Protein 7LXC (pdb70)

GO terms:
  GO:0005515 protein binding (F, IPI)
  GO:1902042 negative regulation of extrinsic apoptotic signaling pathway via death domain receptors (P, IDA)
  GO:0043066 negative regulation of apoptotic process (P, TAS)
  GO:0005829 cytosol (C, TAS)
  GO:1902042 negative regulation of extrinsic apoptotic signaling pathway via death domain receptors (P, IMP)
  GO:0005654 nucleoplasm (C, IDA)
  GO:0005829 cytosol (C, IDA)
  GO:0005886 plasma membrane (C, IDA)
  GO:0008047 enzyme activator activity (F, IDA)
  GO:0005737 cytoplasm (C, IDA)
  GO:0043123 positive regulation of canonical NF-kappaB signal transduction (P, IEP)
  GO:0031264 death-inducing signaling complex (C, IDA)
  GO:0097342 ripoptosome (C, IDA)
  GO:2001237 negative regulation of extrinsic apoptotic signaling pathway (P, IDA)
  GO:0060544 regulation of necroptotic process (P, IDA)
  GO:2001237 negative regulation of extrinsic apoptotic signaling pathway (P, IMP)
  GO:0006915 apoptotic process (P, IMP)
  GO:0002020 protease binding (F, IPI)

CATH classification: 1.10.533.10

Radius of gyration: 11.58 Å; Cα contacts (8 Å, |Δi|>4): 114; chains: 1; bounding box: 25×27×27 Å

Secondary structure (DSSP, 8-state):
---HHHHHHHHHHSBHHHHHHHHHHHHT--------PBPSS--THHHHHHHHTSS-HHHHHHHHHHHT-HHHHTTTS-S-HHHHHTT-

Solvent-accessible surface area: 5518 Å² total; per-residue (Å²): 191,24,70,68,102,24,14,63,50,0,10,83,17,0,2,27,40,11,2,42,25,0,64,103,10,38,91,51,200,48,52,134,99,82,170,106,204,66,41,101,49,91,47,105,55,6,64,91,5,71,122,161,36,64,2,37,64,45,49,3,12,57,7,0,42,113,14,130,62,90,84,3,0,90,154,23,26,166,63,67,75,119,35,2,65,102,131,96

InterPro domains:
  IPR001309 Peptidase C14, p20 domain [PS50208] (263-358)
  IPR001875 Death effector domain [PF01335] (4-76)
  IPR001875 Death effector domain [PF01335] (93-173)
  IPR001875 Death effector domain [PS50168] (1-73)
  IPR001875 Death effector domain [PS50168] (92-170)
  IPR001875 Death effector domain [SM00031] (1-73)
  IPR001875 Death effector domain [SM00031] (91-170)
  IPR011029 Death-like domain superfamily [G3DSA:1.10.533.10] (1-84)
  IPR011029 Death-like domain superfamily [G3DSA:1.10.533.10] (88-182)
  IPR011029 Death-like domain superfamily [SSF47986] (5-74)
  IPR011029 Death-like domain superfamily [SSF47986] (90-187)
  IPR011600 Peptidase C14, caspase domain [PF00656] (262-475)
  IPR015917 Peptidase C14A, caspase catalytic domain [SM00115] (243-479)
  IPR015917 Peptidase C14A, caspase catalytic domain [cd00032] (243-477)
  IPR029030 Caspase-like domain superfamily [SSF52129] (233-477)

Nearest PDB structures (foldseek):
  7lxc-assembly1_A  TM=9.915E-01  e=6.457E-14  Homo sapiens
  7pdj-assembly2_A  TM=6.451E-01  e=6.045E-03  Human gammaherpesvirus 8
  4f9b-assembly1_A  TM=2.249E-01  e=1.680E+00  Homo sapiens
  7lxc-assembly1_A  TM=9.415E-01  e=6.257E-11  Homo sapiens
  1nrx-assembly1_A  TM=2.719E-01  e=9.905E+00  Aspergillus nidulans

Organism: Homo sapiens (NCBI:txid9606)

Sequence (88 aa):
HMSAEVIHQVEEALSSSELTELKYLCLGRVGKRKLERVQSGVRDLLDILRERGKLSVGDLAELLYRVRRFDLLKRILKMDRKAVETHLHMSAEVIHQVEEALSSSELTELKYLCLGRVGKRKLERVQSGVRDLLDILRERGKLSVGDLAELLYRVRRFDLLKRILKMDRKAVETHLHMSAEVIHQVEEALSSSELTELKYLCLGRVGKRKLERVQSGVRDLLDILRERGKLSVGDLAELLYRVRRFDLLKRILKMDRKAVETHLHMSAEVIHQVEEALSSSELTELKYLCLGRVGKRKLERVQSGVRDLLDILRERGKLSVGDLAELLYRVRRFDLLKRILKMDRKAVETHLHMSAEVIHQVEEALSSSELTELKYLCLGRVGKRKLERVQSGVRDLLDILRERGKLSVGDLAELLYRVRRFDLLKRILKMDRKAVETHLHMSAEVIHQVEEALSSSELTELKYLCLGRVGKRKLERVQSGVRDLLDILRERGKLSVGDLAELLYRVRRFDLLKRILKMDRKAVETHLHMSAEVIHQVEEALSSSELTELKYLCLGRVGKRKLERVQSGVRDLLDILRERGKLSVGDLAELLYRVRRFDLLKRILKMDRKAVETHLHMSAEVIHQVEEALSSSELTELKYLCLGRVGKRKLERVQSGVRDLLDILRERGKLSVGDLAELLYRVRRFDLLKRILKMDRKAVETHLHMSAEVIHQVEEALSSSELTELKYLCLGRVGKRKLERVQSGVRDLLDILRERGKLSVGDLAELLYRVRRFDLLKRILKMDRKAVETHLHMSAEVIHQVEEALSSSELTELKYLCLGRVGKRKLERVQSGVRDLLDILRERGKLSVGDLAELLYRVRRFDLLKRILKMDRKAVETHLHMSAEVIHQVEEALSSSELTELKYLCLGRVGKRKLERVQSGVRDLLDILRERGKLSVGDLAELLYRVRRFDLLKRILKMDRKAVETHLHMSAEVIHQVEEALSSSELTELKYLCLGRVGKRKLERVQSGVRDLLDILRERGKLSVGDLAELLYRVRRFDLLKRILKMDRKAVETHLHMSAEVIHQVEEALSSSELTELKYLCLGRVGKRKLERVQSGVRDLLDILRERGKLSVGDLAELLYRVRRFDLLKRILKMDRKAVETHLHMSAEVIHQVEEALSSSELTELKYLCLGRVGKRKLERVQSGVRDLLDILRERGKLSVGDLAELLYRVRRFDLLKRILKMDRKAVETHLHMSAEVIHQVEEALSSSELTELKYLCLGRVGKRKLERVQSGVRDLLDILRERGKLSVGDLAELLYRVRRFDLLKRILKMDRKAVETHLHMSAEVIHQVEEALSSSELTELKYLCLGRVGKRKLERVQSGVRDLLDILRERGKLSVGDLAELLYRVRRFDLLKRILKMDRKAVETHLHMSAEVIHQVEEALSSSELTELKYLCLGRVGKRKLERVQSGVRDLLDILRERGKLSVGDLAELLYRVRRFDLLKRILKMDRKAVETHLHMSAEVIHQVEEALSSSELTELKYLCLGRVGKRKLERVQSGVRDLLDILRERGKLSVGDLAELLYRVRRFDLLKRILKMDRKAVETHLHMSAEVIHQVEEALSSSELTELKYLCLGRVGKRKLERVQSGVRDLLDILRERGKLSVGDLAELLYRVRRFDLLKRILKMDRKAVETHLHMSAEVIHQVEEALSSSELTELKYLCLGRVGKRKLERVQSGVRDLLDILRERGKLSVGDLAELLYRVRRFDLLKRILKMDRKAVETHL

Foldseek 3Di:
DDDCVLVQVVQQQAAPVQVVQLVVCLPVNGRDDDDDDGHPRDPVVVVVCCVVVVCDPLNVLVSCLSNVRPSSCCVPVNDHSVVSVVVD

Structure (mmCIF, N/CA/C/O backbone):
data_7LXC
#
_entry.id   7LXC
#
loop_
_atom_site.group_PDB
_atom_site.id
_atom_site.type_symbol
_atom_site.label_atom_id
_atom_site.label_alt_id
_atom_site.label_comp_id
_atom_site.label_asym_id
_atom_site.label_entity_id
_atom_site.label_seq_id
_atom_site.pdbx_PDB_ins_code
_atom_site.Cartn_x
_atom_site.Cartn_y
_atom_site.Cartn_z
_atom_site.occupancy
_atom_site.B_iso_or_equiv
_atom_site.auth_seq_id
_atom_site.auth_comp_id
_atom_site.auth_asym_id
_atom_site.auth_atom_id
_atom_site.pdbx_PDB_model_num
ATOM 1 N N . HIS A 1 7 ? 1.364 -0.384 -0.820 1.00 0.00 1 HIS A N 1
ATOM 2 C CA . HIS A 1 7 ? 1.052 0.241 0.460 1.00 0.00 1 HIS A CA 1
ATOM 3 C C . HIS A 1 7 ? 1.600 1.661 0.527 1.00 0.00 1 HIS A C 1
ATOM 4 O O . HIS A 1 7 ? 0.840 2.629 0.565 1.00 0.00 1 HIS A O 1
ATOM 17 N N . MET A 1 8 ? 2.923 1.778 0.543 1.00 0.00 2 MET A N 1
ATOM 18 C CA . MET A 1 8 ? 3.576 3.082 0.578 1.00 0.00 2 MET A CA 1
ATOM 19 C C . MET A 1 8 ? 3.672 3.688 -0.816 1.00 0.00 2 MET A C 1
ATOM 20 O O . MET A 1 8 ? 4.004 3.000 -1.781 1.00 0.00 2 MET A O 1
ATOM 34 N N . SER A 1 9 ? 3.379 4.980 -0.914 1.00 0.00 3 SER A N 1
ATOM 35 C CA . SER A 1 9 ? 3.394 5.673 -2.197 1.00 0.00 3 SER A CA 1
ATOM 36 C C . SER A 1 9 ? 4.387 6.828 -2.189 1.00 0.00 3 SER A C 1
ATOM 37 O O . SER A 1 9 ? 5.262 6.901 -1.326 1.00 0.00 3 SER A O 1
ATOM 45 N N . ALA A 1 10 ? 4.246 7.730 -3.154 1.00 0.00 4 ALA A N 1
ATOM 46 C CA . ALA A 1 10 ? 5.136 8.879 -3.264 1.00 0.00 4 ALA A CA 1
ATOM 47 C C . ALA A 1 10 ? 4.964 9.824 -2.082 1.00 0.00 4 ALA A C 1
ATOM 48 O O . ALA A 1 10 ? 5.909 10.498 -1.671 1.00 0.00 4 ALA A O 1
ATOM 55 N N . GLU A 1 11 ? 3.753 9.869 -1.538 1.00 0.00 5 GLU A N 1
ATOM 56 C CA . GLU A 1 11 ? 3.463 10.709 -0.382 1.00 0.00 5 GLU A CA 1
ATOM 57 C C . GLU A 1 11 ? 4.255 10.257 0.839 1.00 0.00 5 GLU A C 1
ATOM 58 O O . GLU A 1 11 ? 4.747 11.081 1.611 1.00 0.00 5 GLU A O 1
ATOM 70 N N . VAL A 1 12 ? 4.375 8.945 1.008 1.00 0.00 6 VAL A N 1
ATOM 71 C CA . VAL A 1 12 ? 5.124 8.382 2.125 1.00 0.00 6 VAL A CA 1
ATOM 72 C C . VAL A 1 12 ? 6.590 8.791 2.067 1.00 0.00 6 VAL A C 1
ATOM 73 O O . VAL A 1 12 ? 7.125 9.356 3.021 1.00 0.00 6 VAL A O 1
ATOM 86 N N . ILE A 1 13 ? 7.236 8.501 0.943 1.00 0.00 7 ILE A N 1
ATOM 87 C CA . ILE A 1 13 ? 8.656 8.789 0.779 1.00 0.00 7 ILE A CA 1
ATOM 88 C C . ILE A 1 13 ? 8.913 10.289 0.731 1.00 0.00 7 ILE A C 1
ATOM 89 O O . ILE A 1 13 ? 9.996 10.755 1.085 1.00 0.00 7 ILE A O 1
ATOM 105 N N . HIS A 1 14 ? 7.910 11.042 0.292 1.00 0.00 8 HIS A N 1
ATOM 106 C CA . HIS A 1 14 ? 7.964 12.498 0.346 1.00 0.00 8 HIS A CA 1
ATOM 107 C C . HIS A 1 14 ? 8.078 12.992 1.783 1.00 0.00 8 HIS A C 1
ATOM 108 O O . HIS A 1 14 ? 8.924 13.831 2.095 1.00 0.00 8 HIS A O 1
ATOM 121 N N . GLN A 1 15 ? 7.223 12.467 2.653 1.00 0.00 9 GLN A N 1
ATOM 122 C CA . GLN A 1 15 ? 7.252 12.825 4.066 1.00 0.00 9 GLN A CA 1
ATOM 123 C C . GLN A 1 15 ? 8.592 12.469 4.698 1.00 0.00 9 GLN A C 1
ATOM 124 O O . GLN A 1 15 ? 9.111 13.208 5.534 1.00 0.00 9 GLN A O 1
ATOM 138 N N . VAL A 1 16 ? 9.148 11.332 4.292 1.00 0.00 10 VAL A N 1
ATOM 139 C CA . VAL A 1 16 ? 10.475 10.926 4.738 1.00 0.00 10 VAL A CA 1
ATOM 140 C C . VAL A 1 16 ? 11.522 11.971 4.375 1.00 0.00 10 VAL A C 1
ATOM 141 O O . VAL A 1 16 ? 12.369 12.327 5.195 1.00 0.00 10 VAL A O 1
ATOM 154 N N . GLU A 1 17 ? 11.459 12.460 3.141 1.00 0.00 11 GLU A N 1
ATOM 155 C CA . GLU A 1 17 ? 12.381 13.490 2.677 1.00 0.00 11 GLU A CA 1
ATOM 156 C C . GLU A 1 17 ? 12.211 14.779 3.471 1.00 0.00 11 GLU A C 1
ATOM 157 O O . GLU A 1 17 ? 13.188 15.465 3.776 1.00 0.00 11 GLU A O 1
ATOM 169 N N . GLU A 1 18 ? 10.967 15.104 3.804 1.00 0.00 12 GLU A N 1
ATOM 170 C CA . GLU A 1 18 ? 10.668 16.309 4.569 1.00 0.00 12 GLU A CA 1
ATOM 171 C C . GLU A 1 18 ? 11.232 16.219 5.981 1.00 0.00 12 GLU A C 1
ATOM 172 O O . GLU A 1 18 ? 11.789 17.185 6.500 1.00 0.00 12 GLU A O 1
ATOM 184 N N . ALA A 1 19 ? 11.083 15.052 6.599 1.00 0.00 13 ALA A N 1
ATOM 185 C CA . ALA A 1 19 ? 11.484 14.863 7.988 1.00 0.00 13 ALA A CA 1
ATOM 186 C C . ALA A 1 19 ? 12.998 14.754 8.114 1.00 0.00 13 ALA A C 1
ATOM 187 O O . ALA A 1 19 ? 13.619 15.477 8.892 1.00 0.00 13 ALA A O 1
ATOM 194 N N . LEU A 1 20 ? 13.586 13.845 7.344 1.00 0.00 14 LEU A N 1
ATOM 195 C CA . LEU A 1 20 ? 15.011 13.555 7.453 1.00 0.00 14 LEU A CA 1
ATOM 196 C C . LEU A 1 20 ? 15.825 14.424 6.503 1.00 0.00 14 LEU A C 1
ATOM 197 O O . LEU A 1 20 ? 15.369 14.760 5.410 1.00 0.00 14 LEU A O 1
ATOM 213 N N . SER A 1 21 ? 17.032 14.785 6.926 1.00 0.00 15 SER A N 1
ATOM 214 C CA . SER A 1 21 ? 17.889 15.661 6.137 1.00 0.00 15 SER A CA 1
ATOM 215 C C . SER A 1 21 ? 18.433 14.941 4.910 1.00 0.00 15 SER A C 1
ATOM 216 O O . SER A 1 21 ? 18.431 13.712 4.848 1.00 0.00 15 SER A O 1
ATOM 224 N N . SER A 1 22 ? 18.897 15.714 3.934 1.00 0.00 16 SER A N 1
ATOM 225 C CA . SER A 1 22 ? 19.483 15.151 2.723 1.00 0.00 16 SER A CA 1
ATOM 226 C C . SER A 1 22 ? 20.555 14.122 3.058 1.00 0.00 16 SER A C 1
ATOM 227 O O . SER A 1 22 ? 20.610 13.050 2.455 1.00 0.00 16 SER A O 1
ATOM 235 N N . SER A 1 23 ? 21.407 14.454 4.022 1.00 0.00 17 SER A N 1
ATOM 236 C CA . SER A 1 23 ? 22.466 13.551 4.453 1.00 0.00 17 SER A CA 1
ATOM 237 C C . SER A 1 23 ? 21.892 12.294 5.094 1.00 0.00 17 SER A C 1
ATOM 238 O O . SER A 1 23 ? 22.364 11.185 4.842 1.00 0.00 17 SER A O 1
ATOM 246 N N . GLU A 1 24 ? 20.869 12.473 5.923 1.00 0.00 18 GLU A N 1
ATOM 247 C CA . GLU A 1 24 ? 20.207 11.350 6.577 1.00 0.00 18 GLU A CA 1
ATOM 248 C C . GLU A 1 24 ? 19.528 10.442 5.559 1.00 0.00 18 GLU A C 1
ATOM 249 O O . GLU A 1 24 ? 19.449 9.229 5.751 1.00 0.00 18 GLU A O 1
ATOM 261 N N . LEU A 1 25 ? 19.039 11.037 4.477 1.00 0.00 19 LEU A N 1
ATOM 262 C CA . LEU A 1 25 ? 18.435 10.275 3.390 1.00 0.00 19 LEU A CA 1
ATOM 263 C C . LEU A 1 25 ? 19.472 9.416 2.678 1.00 0.00 19 LEU A C 1
ATOM 264 O O . LEU A 1 25 ? 19.186 8.290 2.271 1.00 0.00 19 LEU A O 1
ATOM 280 N N . THR A 1 26 ? 20.678 9.954 2.530 1.00 0.00 20 THR A N 1
ATOM 281 C CA . THR A 1 26 ? 21.815 9.171 2.060 1.00 0.00 20 THR A CA 1
ATOM 282 C C . THR A 1 26 ? 22.171 8.070 3.050 1.00 0.00 20 THR A C 1
ATOM 283 O O . THR A 1 26 ? 22.535 6.961 2.657 1.00 0.00 20 THR A O 1
ATOM 294 N N . GLU A 1 27 ? 22.065 8.381 4.338 1.00 0.00 21 GLU A N 1
ATOM 295 C CA . GLU A 1 27 ? 22.357 7.412 5.387 1.00 0.00 21 GLU A CA 1
ATOM 296 C C . GLU A 1 27 ? 21.384 6.241 5.342 1.00 0.00 21 GLU A C 1
ATOM 297 O O . GLU A 1 27 ? 21.740 5.112 5.680 1.00 0.00 21 GLU A O 1
ATOM 309 N N . LEU A 1 28 ? 20.153 6.517 4.924 1.00 0.00 22 LEU A N 1
ATOM 310 C CA . LEU A 1 28 ? 19.154 5.471 4.739 1.00 0.00 22 LEU A CA 1
ATOM 311 C C . LEU A 1 28 ? 19.625 4.432 3.730 1.00 0.00 22 LEU A C 1
ATOM 312 O O . LEU A 1 28 ? 19.466 3.230 3.942 1.00 0.00 22 LEU A O 1
ATOM 328 N N . LYS A 1 29 ? 20.207 4.902 2.632 1.00 0.00 23 LYS A N 1
ATOM 329 C CA . LYS A 1 29 ? 20.805 4.014 1.642 1.00 0.00 23 LYS A CA 1
ATOM 330 C C . LYS A 1 29 ? 21.831 3.088 2.282 1.00 0.00 23 LYS A C 1
ATOM 331 O O . LYS A 1 29 ? 21.805 1.875 2.068 1.00 0.00 23 LYS A O 1
ATOM 350 N N . TYR A 1 30 ? 22.734 3.665 3.067 1.00 0.00 24 TYR A N 1
ATOM 351 C CA . TYR A 1 30 ? 23.796 2.897 3.707 1.00 0.00 24 TYR A CA 1
ATOM 352 C C . TYR A 1 30 ? 23.262 2.099 4.890 1.00 0.00 24 TYR A C 1
ATOM 353 O O . TYR A 1 30 ? 23.848 1.092 5.286 1.00 0.00 24 TYR A O 1
ATOM 371 N N . LEU A 1 31 ? 22.147 2.555 5.450 1.00 0.00 25 LEU A N 1
ATOM 372 C CA . LEU A 1 31 ? 21.468 1.823 6.513 1.00 0.00 25 LEU A CA 1
ATOM 373 C C . LEU A 1 31 ? 20.882 0.516 5.994 1.00 0.00 25 LEU A C 1
ATOM 374 O O . LEU A 1 31 ? 20.902 -0.502 6.686 1.00 0.00 25 LEU A O 1
ATOM 390 N N . CYS A 1 32 ? 20.362 0.550 4.772 1.00 0.00 26 CYS A N 1
ATOM 391 C CA . CYS A 1 32 ? 19.919 -0.662 4.094 1.00 0.00 26 CYS A CA 1
ATOM 392 C C . CYS A 1 32 ? 21.102 -1.534 3.696 1.00 0.00 26 CYS A C 1
ATOM 393 O O . CYS A 1 32 ? 21.077 -2.752 3.876 1.00 0.00 26 CYS A O 1
ATOM 401 N N . LEU A 1 33 ? 22.139 -0.904 3.154 1.00 0.00 27 LEU A N 1
ATOM 402 C CA . LEU A 1 33 ? 23.261 -1.634 2.575 1.00 0.00 27 LEU A CA 1
ATOM 403 C C . LEU A 1 33 ? 24.232 -2.097 3.653 1.00 0.00 27 LEU A C 1
ATOM 404 O O . LEU A 1 33 ? 24.362 -3.293 3.914 1.00 0.00 27 LEU A O 1
ATOM 420 N N . GLY A 1 34 ? 24.914 -1.142 4.278 1.00 0.00 28 GLY A N 1
ATOM 421 C CA . GLY A 1 34 ? 26.008 -1.454 5.189 1.00 0.00 28 GLY A CA 1
ATOM 422 C C . GLY A 1 34 ? 25.562 -1.349 6.642 1.00 0.00 28 GLY A C 1
ATOM 423 O O . GLY A 1 34 ? 26.379 -1.430 7.559 1.00 0.00 28 GLY A O 1
ATOM 427 N N . ARG A 1 35 ? 24.261 -1.170 6.845 1.00 0.00 29 ARG A N 1
ATOM 428 C CA . ARG A 1 35 ? 23.702 -1.067 8.187 1.00 0.00 29 ARG A CA 1
ATOM 429 C C . ARG A 1 35 ? 24.304 0.108 8.946 1.00 0.00 29 ARG A C 1
ATOM 430 O O . ARG A 1 35 ? 24.600 0.004 10.137 1.00 0.00 29 ARG A O 1
ATOM 451 N N . VAL A 1 36 ? 24.483 1.226 8.251 1.00 0.00 30 VAL A N 1
ATOM 452 C CA . VAL A 1 36 ? 25.001 2.439 8.871 1.00 0.00 30 VAL A CA 1
ATOM 453 C C . VAL A 1 36 ? 23.870 3.338 9.353 1.00 0.00 30 VAL A C 1
ATOM 454 O O . VAL A 1 36 ? 23.135 3.912 8.549 1.00 0.00 30 VAL A O 1
ATOM 467 N N . GLY A 1 37 ? 23.735 3.457 10.669 1.00 0.00 31 GLY A N 1
ATOM 468 C CA . GLY A 1 37 ? 22.636 4.210 11.262 1.00 0.00 31 GLY A CA 1
ATOM 469 C C . GLY A 1 37 ? 23.141 5.471 11.952 1.00 0.00 31 GLY A C 1
ATOM 470 O O . GLY A 1 37 ? 22.880 5.689 13.135 1.00 0.00 31 GLY A O 1
ATOM 474 N N . LYS A 1 38 ? 23.864 6.298 11.206 1.00 0.00 32 LYS A N 1
ATOM 475 C CA . LYS A 1 38 ? 24.379 7.555 11.735 1.00 0.00 32 LYS A CA 1
ATOM 476 C C . LYS A 1 38 ? 23.410 8.701 11.474 1.00 0.00 32 LYS A C 1
ATOM 477 O O . LYS A 1 38 ? 22.704 8.712 10.467 1.00 0.00 32 LYS A O 1
ATOM 496 N N . ARG A 1 39 ? 23.382 9.665 12.389 1.00 0.00 33 ARG A N 1
ATOM 497 C CA . ARG A 1 39 ? 22.495 10.815 12.262 1.00 0.00 33 ARG A CA 1
ATOM 498 C C . ARG A 1 39 ? 23.235 12.021 11.696 1.00 0.00 33 ARG A C 1
ATOM 499 O O . ARG A 1 39 ? 24.430 12.195 11.933 1.00 0.00 33 ARG A O 1
ATOM 520 N N . LYS A 1 40 ? 22.517 12.851 10.947 1.00 0.00 34 LYS A N 1
ATOM 521 C CA . LYS A 1 40 ? 23.121 14.000 10.283 1.00 0.00 34 LYS A CA 1
ATOM 522 C C . LYS A 1 40 ? 22.212 15.220 10.357 1.00 0.00 34 LYS A C 1
ATOM 523 O O . LYS A 1 40 ? 21.303 15.379 9.541 1.00 0.00 34 LYS A O 1
ATOM 542 N N . LEU A 1 41 ? 22.462 16.079 11.338 1.00 0.00 35 LEU A N 1
ATOM 543 C CA . LEU A 1 41 ? 21.641 17.266 11.546 1.00 0.00 35 LEU A CA 1
ATOM 544 C C . LEU A 1 41 ? 21.876 18.297 10.449 1.00 0.00 35 LEU A C 1
ATOM 545 O O . LEU A 1 41 ? 22.533 19.314 10.671 1.00 0.00 35 LEU A O 1
ATOM 561 N N . GLU A 1 42 ? 21.336 18.028 9.266 1.00 0.00 36 GLU A N 1
ATOM 562 C CA . GLU A 1 42 ? 21.519 18.913 8.121 1.00 0.00 36 GLU A CA 1
ATOM 563 C C . GLU A 1 42 ? 20.182 19.434 7.608 1.00 0.00 36 GLU A C 1
ATOM 564 O O . GLU A 1 42 ? 19.130 19.130 8.171 1.00 0.00 36 GLU A O 1
ATOM 576 N N . ARG A 1 43 ? 20.231 20.219 6.538 1.00 0.00 37 ARG A N 1
ATOM 577 C CA . ARG A 1 43 ? 19.024 20.786 5.949 1.00 0.00 37 ARG A CA 1
ATOM 578 C C . ARG A 1 43 ? 18.216 19.723 5.215 1.00 0.00 37 ARG A C 1
ATOM 579 O O . ARG A 1 43 ? 18.776 18.879 4.515 1.00 0.00 37 ARG A O 1
ATOM 600 N N . VAL A 1 44 ? 16.899 19.770 5.379 1.00 0.00 38 VAL A N 1
ATOM 601 C CA . VAL A 1 44 ? 16.008 18.841 4.694 1.00 0.00 38 VAL A CA 1
ATOM 602 C C . VAL A 1 44 ? 15.656 19.341 3.299 1.00 0.00 38 VAL A C 1
ATOM 603 O O . VAL A 1 44 ? 15.767 20.533 3.011 1.00 0.00 38 VAL A O 1
ATOM 616 N N . GLN A 1 45 ? 15.231 18.425 2.437 1.00 0.00 39 GLN A N 1
ATOM 617 C CA . GLN A 1 45 ? 14.847 18.774 1.074 1.00 0.00 39 GLN A CA 1
ATOM 618 C C . GLN A 1 45 ? 13.332 18.788 0.915 1.00 0.00 39 GLN A C 1
ATOM 619 O O . GLN A 1 45 ? 12.611 18.162 1.691 1.00 0.00 39 GLN A O 1
ATOM 633 N N . SER A 1 46 ? 12.856 19.507 -0.096 1.00 0.00 40 SER A N 1
ATOM 634 C CA . SER A 1 46 ? 11.424 19.622 -0.346 1.00 0.00 40 SER A CA 1
ATOM 635 C C . SER A 1 46 ? 11.050 19.023 -1.696 1.00 0.00 40 SER A C 1
ATOM 636 O O . SER A 1 46 ? 10.216 19.568 -2.418 1.00 0.00 40 SER A O 1
ATOM 644 N N . GLY A 1 47 ? 11.673 17.897 -2.030 1.00 0.00 41 GLY A N 1
ATOM 645 C CA . GLY A 1 47 ? 11.428 17.237 -3.307 1.00 0.00 41 GLY A CA 1
ATOM 646 C C . GLY A 1 47 ? 12.626 17.375 -4.237 1.00 0.00 41 GLY A C 1
ATOM 647 O O . GLY A 1 47 ? 12.522 17.959 -5.316 1.00 0.00 41 GLY A O 1
ATOM 651 N N . VAL A 1 48 ? 13.763 16.833 -3.813 1.00 0.00 42 VAL A N 1
ATOM 652 C CA . VAL A 1 48 ? 14.996 16.940 -4.584 1.00 0.00 42 VAL A CA 1
ATOM 653 C C . VAL A 1 48 ? 15.664 15.580 -4.745 1.00 0.00 42 VAL A C 1
ATOM 654 O O . VAL A 1 48 ? 16.177 15.253 -5.815 1.00 0.00 42 VAL A O 1
ATOM 667 N N . ARG A 1 49 ? 15.654 14.791 -3.677 1.00 0.00 43 ARG A N 1
ATOM 668 C CA . ARG A 1 49 ? 16.363 13.517 -3.658 1.00 0.00 43 ARG A CA 1
ATOM 669 C C . ARG A 1 49 ? 15.561 12.430 -4.361 1.00 0.00 43 ARG A C 1
ATOM 670 O O . ARG A 1 49 ? 14.940 11.587 -3.713 1.00 0.00 43 ARG A O 1
ATOM 691 N N . ASP A 1 50 ? 15.577 12.454 -5.689 1.00 0.00 44 ASP A N 1
ATOM 692 C CA . ASP A 1 50 ? 14.840 11.478 -6.482 1.00 0.00 44 ASP A CA 1
ATOM 693 C C . ASP A 1 50 ? 15.398 10.074 -6.287 1.00 0.00 44 ASP A C 1
ATOM 694 O O . ASP A 1 50 ? 14.725 9.083 -6.571 1.00 0.00 44 ASP A O 1
ATOM 703 N N . LEU A 1 51 ? 16.633 9.996 -5.801 1.00 0.00 45 LEU A N 1
ATOM 704 C CA . LEU A 1 51 ? 17.251 8.715 -5.482 1.00 0.00 45 LEU A CA 1
ATOM 705 C C . LEU A 1 51 ? 16.341 7.869 -4.600 1.00 0.00 45 LEU A C 1
ATOM 706 O O . LEU A 1 51 ? 16.341 6.642 -4.688 1.00 0.00 45 LEU A O 1
ATOM 722 N N . LEU A 1 52 ? 15.566 8.534 -3.749 1.00 0.00 46 LEU A N 1
ATOM 723 C CA . LEU A 1 52 ? 14.651 7.844 -2.847 1.00 0.00 46 LEU A CA 1
ATOM 724 C C . LEU A 1 52 ? 13.654 6.992 -3.621 1.00 0.00 46 LEU A C 1
ATOM 725 O O . LEU A 1 52 ? 13.328 5.877 -3.214 1.00 0.00 46 LEU A O 1
ATOM 741 N N . ASP A 1 53 ? 13.172 7.522 -4.740 1.00 0.00 47 ASP A N 1
ATOM 742 C CA . ASP A 1 53 ? 12.232 6.799 -5.588 1.00 0.00 47 ASP A CA 1
ATOM 743 C C . ASP A 1 53 ? 12.928 5.682 -6.354 1.00 0.00 47 ASP A C 1
ATOM 744 O O . ASP A 1 53 ? 12.358 4.611 -6.563 1.00 0.00 47 ASP A O 1
ATOM 753 N N . ILE A 1 54 ? 14.164 5.937 -6.770 1.00 0.00 48 ILE A N 1
ATOM 754 C CA . ILE A 1 54 ? 14.978 4.918 -7.422 1.00 0.00 48 ILE A CA 1
ATOM 755 C C . ILE A 1 54 ? 15.224 3.734 -6.497 1.00 0.00 48 ILE A C 1
ATOM 756 O O . ILE A 1 54 ? 15.085 2.579 -6.901 1.00 0.00 48 ILE A O 1
ATOM 772 N N . LEU A 1 55 ? 15.590 4.026 -5.254 1.00 0.00 49 LEU A N 1
ATOM 773 C CA . LEU A 1 55 ? 15.855 2.985 -4.268 1.00 0.00 49 LEU A CA 1
ATOM 774 C C . LEU A 1 55 ? 14.573 2.265 -3.868 1.00 0.00 49 LEU A C 1
ATOM 775 O O . LEU A 1 55 ? 14.588 1.071 -3.571 1.00 0.00 49 LEU A O 1
ATOM 791 N N . ARG A 1 56 ? 13.466 2.999 -3.863 1.00 0.00 50 ARG A N 1
ATOM 792 C CA . ARG A 1 56 ? 12.159 2.412 -3.590 1.00 0.00 50 ARG A CA 1
ATOM 793 C C . ARG A 1 56 ? 11.821 1.325 -4.602 1.00 0.00 50 ARG A C 1
ATOM 794 O O . ARG A 1 56 ? 11.421 0.221 -4.231 1.00 0.00 50 ARG A O 1
ATOM 815 N N . GLU A 1 57 ? 11.984 1.644 -5.881 1.00 0.00 51 GLU A N 1
ATOM 816 C CA . GLU A 1 57 ? 11.741 0.679 -6.948 1.00 0.00 51 GLU A CA 1
ATOM 817 C C . GLU A 1 57 ? 12.820 -0.396 -6.973 1.00 0.00 51 GLU A C 1
ATOM 818 O O . GLU A 1 57 ? 12.545 -1.558 -7.272 1.00 0.00 51 GLU A O 1
ATOM 830 N N . ARG A 1 58 ? 14.049 -0.002 -6.659 1.00 0.00 52 ARG A N 1
ATOM 831 C CA . ARG A 1 58 ? 15.167 -0.937 -6.619 1.00 0.00 52 ARG A CA 1
ATOM 832 C C . ARG A 1 58 ? 14.911 -2.059 -5.622 1.00 0.00 52 ARG A C 1
ATOM 833 O O . ARG A 1 58 ? 15.205 -3.223 -5.894 1.00 0.00 52 ARG A O 1
ATOM 854 N N . GLY A 1 59 ? 14.361 -1.704 -4.466 1.00 0.00 53 GLY A N 1
ATOM 855 C CA . GLY A 1 59 ? 14.076 -2.679 -3.421 1.00 0.00 53 GLY A CA 1
ATOM 856 C C . GLY A 1 59 ? 14.907 -2.408 -2.173 1.00 0.00 53 GLY A C 1
ATOM 857 O O . GLY A 1 59 ? 15.085 -3.288 -1.331 1.00 0.00 53 GLY A O 1
ATOM 861 N N . LYS A 1 60 ? 15.415 -1.186 -2.061 1.00 0.00 54 LYS A N 1
ATOM 862 C CA . LYS A 1 60 ? 16.189 -0.782 -0.893 1.00 0.00 54 LYS A CA 1
ATOM 863 C C . LYS A 1 60 ? 15.346 0.048 0.066 1.00 0.00 54 LYS A C 1
ATOM 864 O O . LYS A 1 60 ? 15.538 -0.005 1.281 1.00 0.00 54 LYS A O 1
ATOM 883 N N . LEU A 1 61 ? 14.412 0.815 -0.486 1.00 0.00 55 LEU A N 1
ATOM 884 C CA . LEU A 1 61 ? 13.447 1.550 0.322 1.00 0.00 55 LEU A CA 1
ATOM 885 C C . LEU A 1 61 ? 12.029 1.047 0.080 1.00 0.00 55 LEU A C 1
ATOM 886 O O . LEU A 1 61 ? 11.115 1.833 -0.166 1.00 0.00 55 LEU A O 1
ATOM 902 N N . SER A 1 62 ? 11.854 -0.268 0.151 1.00 0.00 56 SER A N 1
ATOM 903 C CA . SER A 1 62 ? 10.538 -0.875 -0.012 1.00 0.00 56 SER A CA 1
ATOM 904 C C . SER A 1 62 ? 9.661 -0.626 1.209 1.00 0.00 56 SER A C 1
ATOM 905 O O . SER A 1 62 ? 10.110 -0.052 2.200 1.00 0.00 56 SER A O 1
ATOM 913 N N . VAL A 1 63 ? 8.409 -1.062 1.130 1.00 0.00 57 VAL A N 1
ATOM 914 C CA . VAL A 1 63 ? 7.463 -0.877 2.224 1.00 0.00 57 VAL A CA 1
ATOM 915 C C . VAL A 1 63 ? 8.026 -1.408 3.535 1.00 0.00 57 VAL A C 1
ATOM 916 O O . VAL A 1 63 ? 8.063 -0.698 4.540 1.00 0.00 57 VAL A O 1
ATOM 929 N N . GLY A 1 64 ? 8.464 -2.663 3.520 1.00 0.00 58 GLY A N 1
ATOM 930 C CA . GLY A 1 64 ? 8.990 -3.305 4.718 1.00 0.00 58 GLY A CA 1
ATOM 931 C C . GLY A 1 64 ? 10.355 -2.741 5.091 1.00 0.00 58 GLY A C 1
ATOM 932 O O . GLY A 1 64 ? 10.641 -2.508 6.266 1.00 0.00 58 GLY A O 1
ATOM 936 N N . ASP A 1 65 ? 11.195 -2.524 4.085 1.00 0.00 59 ASP A N 1
ATOM 937 C CA . ASP A 1 65 ? 12.565 -2.081 4.313 1.00 0.00 59 ASP A CA 1
ATOM 938 C C . ASP A 1 65 ? 12.600 -0.673 4.894 1.00 0.00 59 ASP A C 1
ATOM 939 O O . ASP A 1 65 ? 13.287 -0.417 5.883 1.00 0.00 59 ASP A O 1
ATOM 948 N N . LEU A 1 66 ? 11.854 0.236 4.275 1.00 0.00 60 LEU A N 1
ATOM 949 C CA . LEU A 1 66 ? 11.779 1.614 4.745 1.00 0.00 60 LEU A CA 1
ATOM 950 C C . LEU A 1 66 ? 11.276 1.679 6.181 1.00 0.00 60 LEU A C 1
ATOM 951 O O . LEU A 1 66 ? 11.813 2.421 7.004 1.00 0.00 60 LEU A O 1
ATOM 967 N N . ALA A 1 67 ? 10.243 0.898 6.478 1.00 0.00 61 ALA A N 1
ATOM 968 C CA . ALA A 1 67 ? 9.698 0.828 7.828 1.00 0.00 61 ALA A CA 1
ATOM 969 C C . ALA A 1 67 ? 10.778 0.463 8.839 1.00 0.00 61 ALA A C 1
ATOM 970 O O . ALA A 1 67 ? 10.894 1.091 9.891 1.00 0.00 61 ALA A O 1
ATOM 977 N N . GLU A 1 68 ? 11.566 -0.556 8.513 1.00 0.00 62 GLU A N 1
ATOM 978 C CA . GLU A 1 68 ? 12.677 -0.967 9.364 1.00 0.00 62 GLU A CA 1
ATOM 979 C C . GLU A 1 68 ? 13.713 0.141 9.492 1.00 0.00 62 GLU A C 1
ATOM 980 O O . GLU A 1 68 ? 14.173 0.451 10.591 1.00 0.00 62 GLU A O 1
ATOM 992 N N . LEU A 1 69 ? 14.078 0.737 8.361 1.00 0.00 63 LEU A N 1
ATOM 993 C CA . LEU A 1 69 ? 15.071 1.804 8.343 1.00 0.00 63 LEU A CA 1
ATOM 994 C C . LEU A 1 69 ? 14.653 2.961 9.241 1.00 0.00 63 LEU A C 1
ATOM 995 O O . LEU A 1 69 ? 15.456 3.480 10.016 1.00 0.00 63 LEU A O 1
ATOM 1011 N N . LEU A 1 70 ? 13.391 3.362 9.132 1.00 0.00 64 LEU A N 1
ATOM 1012 C CA . LEU A 1 70 ? 12.873 4.484 9.907 1.00 0.00 64 LEU A CA 1
ATOM 1013 C C . LEU A 1 70 ? 12.794 4.140 11.388 1.00 0.00 64 LEU A C 1
ATOM 1014 O O . LEU A 1 70 ? 12.976 5.004 12.246 1.00 0.00 64 LEU A O 1
ATOM 1030 N N . TYR A 1 71 ? 12.521 2.874 11.683 1.00 0.00 65 TYR A N 1
ATOM 1031 C CA . TYR A 1 71 ? 12.620 2.366 13.047 1.00 0.00 65 TYR A CA 1
ATOM 1032 C C . TYR A 1 71 ? 14.035 2.518 13.590 1.00 0.00 65 TYR A C 1
ATOM 1033 O O . TYR A 1 71 ? 14.235 3.022 14.695 1.00 0.00 65 TYR A O 1
ATOM 1051 N N . ARG A 1 72 ? 15.014 2.079 12.807 1.00 0.00 66 ARG A N 1
ATOM 1052 C CA . ARG A 1 72 ? 16.411 2.137 13.221 1.00 0.00 66 ARG A CA 1
ATOM 1053 C C . ARG A 1 72 ? 16.876 3.578 13.389 1.00 0.00 66 ARG A C 1
ATOM 1054 O O . ARG A 1 72 ? 17.672 3.884 14.277 1.00 0.00 66 ARG A O 1
ATOM 1075 N N . VAL A 1 73 ? 16.374 4.460 12.531 1.00 0.00 67 VAL A N 1
ATOM 1076 C CA . VAL A 1 73 ? 16.594 5.893 12.689 1.00 0.00 67 VAL A CA 1
ATOM 1077 C C . VAL A 1 73 ? 15.860 6.432 13.910 1.00 0.00 67 VAL A C 1
ATOM 1078 O O . VAL A 1 73 ? 16.343 7.339 14.587 1.00 0.00 67 VAL A O 1
ATOM 1091 N N . ARG A 1 74 ? 14.690 5.867 14.187 1.00 0.00 68 ARG A N 1
ATOM 1092 C CA . ARG A 1 74 ? 13.895 6.276 15.340 1.00 0.00 68 ARG A CA 1
ATOM 1093 C C . ARG A 1 74 ? 13.324 7.675 15.146 1.00 0.00 68 ARG A C 1
ATOM 1094 O O . ARG A 1 74 ? 13.331 8.492 16.067 1.00 0.00 68 ARG A O 1
ATOM 1115 N N . ARG A 1 75 ? 12.829 7.945 13.943 1.00 0.00 69 ARG A N 1
ATOM 1116 C CA . ARG A 1 75 ? 12.208 9.229 13.641 1.00 0.00 69 ARG A CA 1
ATOM 1117 C C . ARG A 1 75 ? 10.704 9.183 13.878 1.00 0.00 69 ARG A C 1
ATOM 1118 O O . ARG A 1 75 ? 9.948 8.693 13.039 1.00 0.00 69 ARG A O 1
ATOM 1139 N N . PHE A 1 76 ? 10.276 9.696 15.026 1.00 0.00 70 PHE A N 1
ATOM 1140 C CA . PHE A 1 76 ? 8.889 9.561 15.456 1.00 0.00 70 PHE A CA 1
ATOM 1141 C C . PHE A 1 76 ? 7.966 10.441 14.623 1.00 0.00 70 PHE A C 1
ATOM 1142 O O . PHE A 1 76 ? 6.758 10.210 14.563 1.00 0.00 70 PHE A O 1
ATOM 1159 N N . ASP A 1 77 ? 8.542 11.452 13.981 1.00 0.00 71 ASP A N 1
ATOM 1160 C CA . ASP A 1 77 ? 7.793 12.301 13.062 1.00 0.00 71 ASP A CA 1
ATOM 1161 C C . ASP A 1 77 ? 7.317 11.514 11.848 1.00 0.00 71 ASP A C 1
ATOM 1162 O O . ASP A 1 77 ? 6.405 11.940 11.139 1.00 0.00 71 ASP A O 1
ATOM 1171 N N . LEU A 1 78 ? 7.939 10.364 11.614 1.00 0.00 72 LEU A N 1
ATOM 1172 C CA . LEU A 1 78 ? 7.544 9.489 10.517 1.00 0.00 72 LEU A CA 1
ATOM 1173 C C . LEU A 1 78 ? 6.868 8.226 11.035 1.00 0.00 72 LEU A C 1
ATOM 1174 O O . LEU A 1 78 ? 5.899 7.745 10.449 1.00 0.00 72 LEU A O 1
ATOM 1190 N N . LEU A 1 79 ? 7.385 7.694 12.137 1.00 0.00 73 LEU A N 1
ATOM 1191 C CA . LEU A 1 79 ? 6.872 6.451 12.701 1.00 0.00 73 LEU A CA 1
ATOM 1192 C C . LEU A 1 79 ? 5.421 6.602 13.137 1.00 0.00 73 LEU A C 1
ATOM 1193 O O . LEU A 1 79 ? 4.628 5.668 13.023 1.00 0.00 73 LEU A O 1
ATOM 1209 N N . LYS A 1 80 ? 5.079 7.785 13.637 1.00 0.00 74 LYS A N 1
ATOM 1210 C CA . LYS A 1 80 ? 3.729 8.051 14.122 1.00 0.00 74 LYS A CA 1
ATOM 1211 C C . LYS A 1 80 ? 2.953 8.918 13.140 1.00 0.00 74 LYS A C 1
ATOM 1212 O O . LYS A 1 80 ? 1.989 9.586 13.514 1.00 0.00 74 LYS A O 1
ATOM 1231 N N . ARG A 1 81 ? 3.378 8.904 11.881 1.00 0.00 75 ARG A N 1
ATOM 1232 C CA . ARG A 1 81 ? 2.663 9.607 10.823 1.00 0.00 75 ARG A CA 1
ATOM 1233 C C . ARG A 1 81 ? 2.474 8.718 9.600 1.00 0.00 75 ARG A C 1
ATOM 1234 O O . ARG A 1 81 ? 1.356 8.537 9.119 1.00 0.00 75 ARG A O 1
ATOM 1255 N N . ILE A 1 82 ? 3.575 8.166 9.102 1.00 0.00 76 ILE A N 1
ATOM 1256 C CA . ILE A 1 82 ? 3.519 7.182 8.027 1.00 0.00 76 ILE A CA 1
ATOM 1257 C C . ILE A 1 82 ? 2.970 5.852 8.526 1.00 0.00 76 ILE A C 1
ATOM 1258 O O . ILE A 1 82 ? 2.041 5.294 7.941 1.00 0.00 76 ILE A O 1
ATOM 1274 N N . LEU A 1 83 ? 3.549 5.347 9.610 1.00 0.00 77 LEU A N 1
ATOM 1275 C CA . LEU A 1 83 ? 3.129 4.073 10.181 1.00 0.00 77 LEU A CA 1
ATOM 1276 C C . LEU A 1 83 ? 2.083 4.276 11.270 1.00 0.00 77 LEU A C 1
ATOM 1277 O O . LEU A 1 83 ? 1.371 3.344 11.642 1.00 0.00 77 LEU A O 1
ATOM 1293 N N . LYS A 1 84 ? 1.996 5.501 11.779 1.00 0.00 78 LYS A N 1
ATOM 1294 C CA . LYS A 1 84 ? 0.927 5.875 12.696 1.00 0.00 78 LYS A CA 1
ATOM 1295 C C . LYS A 1 84 ? 0.896 4.955 13.910 1.00 0.00 78 LYS A C 1
ATOM 1296 O O . LYS A 1 84 ? -0.168 4.504 14.332 1.00 0.00 78 LYS A O 1
ATOM 1315 N N . MET A 1 85 ? 2.070 4.682 14.469 1.00 0.00 79 MET A N 1
ATOM 1316 C CA . MET A 1 85 ? 2.177 3.841 15.655 1.00 0.00 79 MET A CA 1
ATOM 1317 C C . MET A 1 85 ? 3.500 4.070 16.375 1.00 0.00 79 MET A C 1
ATOM 1318 O O . MET A 1 85 ? 4.434 4.641 15.812 1.00 0.00 79 MET A O 1
ATOM 1332 N N . ASP A 1 86 ? 3.574 3.622 17.624 1.00 0.00 80 ASP A N 1
ATOM 1333 C CA . ASP A 1 86 ? 4.783 3.776 18.423 1.00 0.00 80 ASP A CA 1
ATOM 1334 C C . ASP A 1 86 ? 5.948 3.007 17.814 1.00 0.00 80 ASP A C 1
ATOM 1335 O O . ASP A 1 86 ? 5.752 2.002 17.131 1.00 0.00 80 ASP A O 1
ATOM 1344 N N . ARG A 1 87 ? 7.162 3.485 18.064 1.00 0.00 81 ARG A N 1
ATOM 1345 C CA . ARG A 1 87 ? 8.364 2.820 17.575 1.00 0.00 81 ARG A CA 1
ATOM 1346 C C . ARG A 1 87 ? 8.384 1.352 17.979 1.00 0.00 81 ARG A C 1
ATOM 1347 O O . ARG A 1 87 ? 8.766 0.487 17.191 1.00 0.00 81 ARG A O 1
ATOM 1368 N N . LYS A 1 88 ? 7.969 1.076 19.210 1.00 0.00 82 LYS A N 1
ATOM 1369 C CA . LYS A 1 88 ? 7.908 -0.292 19.710 1.00 0.00 82 LYS A CA 1
ATOM 1370 C C . LYS A 1 88 ? 6.880 -1.114 18.943 1.00 0.00 82 LYS A C 1
ATOM 1371 O O . LYS A 1 88 ? 7.110 -2.284 18.636 1.00 0.00 82 LYS A O 1
ATOM 1390 N N . ALA A 1 89 ? 5.745 -0.495 18.636 1.00 0.00 83 ALA A N 1
ATOM 1391 C CA . ALA A 1 89 ? 4.714 -1.139 17.832 1.00 0.00 83 ALA A CA 1
ATOM 1392 C C . ALA A 1 89 ? 5.244 -1.513 16.454 1.00 0.00 83 ALA A C 1
ATOM 1393 O O . ALA A 1 89 ? 4.922 -2.575 15.922 1.00 0.00 83 ALA A O 1
ATOM 1400 N N . VAL A 1 90 ? 6.058 -0.634 15.880 1.00 0.00 84 VAL A N 1
ATOM 1401 C CA . VAL A 1 90 ? 6.712 -0.913 14.607 1.00 0.00 84 VAL A CA 1
ATOM 1402 C C . VAL A 1 90 ? 7.633 -2.122 14.714 1.00 0.00 84 VAL A C 1
ATOM 1403 O O . VAL A 1 90 ? 7.653 -2.978 13.830 1.00 0.00 84 VAL A O 1
ATOM 1416 N N . GLU A 1 91 ? 8.394 -2.186 15.801 1.00 0.00 85 GLU A N 1
ATOM 1417 C CA . GLU A 1 91 ? 9.308 -3.298 16.032 1.00 0.00 85 GLU A CA 1
ATOM 1418 C C . GLU A 1 91 ? 8.604 -4.636 15.846 1.00 0.00 85 GLU A C 1
ATOM 1419 O O . GLU A 1 91 ? 9.162 -5.565 15.262 1.00 0.00 85 GLU A O 1
ATOM 1431 N N . THR A 1 92 ? 7.377 -4.729 16.347 1.00 0.00 86 THR A N 1
ATOM 1432 C CA . THR A 1 92 ? 6.644 -5.989 16.351 1.00 0.00 86 THR A CA 1
ATOM 1433 C C . THR A 1 92 ? 6.200 -6.373 14.946 1.00 0.00 86 THR A C 1
ATOM 1434 O O . THR A 1 92 ? 5.730 -7.487 14.715 1.00 0.00 86 THR A O 1
ATOM 1445 N N . HIS A 1 93 ? 6.352 -5.444 14.008 1.00 0.00 87 HIS A N 1
ATOM 1446 C CA . HIS A 1 93 ? 6.013 -5.700 12.614 1.00 0.00 87 HIS A CA 1
ATOM 1447 C C . HIS A 1 93 ? 7.264 -5.908 11.771 1.00 0.00 87 HIS A C 1
ATOM 1448 O O . HIS A 1 93 ? 7.196 -5.962 10.543 1.00 0.00 87 HIS A O 1
ATOM 1461 N N . LEU A 1 94 ? 8.408 -6.024 12.438 1.00 0.00 88 LEU A N 1
ATOM 1462 C CA . LEU A 1 94 ? 9.677 -6.231 11.751 1.00 0.00 88 LEU A CA 1
ATOM 1463 C C . LEU A 1 94 ? 10.206 -7.640 11.984 1.00 0.00 88 LEU A C 1
ATOM 1464 O O . LEU A 1 94 ? 9.769 -8.558 11.348 1.00 0.00 88 LEU A O 1
ATOM 1480 N N . HIS A 1 7 ? 3.938 -1.364 -2.763 1.00 0.00 1 HIS A N 2
ATOM 1481 C CA . HIS A 1 7 ? 2.997 -1.291 -1.652 1.00 0.00 1 HIS A CA 2
ATOM 1482 C C . HIS A 1 7 ? 2.658 0.154 -1.311 1.00 0.00 1 HIS A C 2
ATOM 1483 O O . HIS A 1 7 ? 1.564 0.632 -1.613 1.00 0.00 1 HIS A O 2
ATOM 1496 N N . MET A 1 8 ? 3.601 0.845 -0.680 1.00 0.00 2 MET A N 2
ATOM 1497 C CA . MET A 1 8 ? 3.402 2.237 -0.295 1.00 0.00 2 MET A CA 2
ATOM 1498 C C . MET A 1 8 ? 3.482 3.160 -1.504 1.00 0.00 2 MET A C 2
ATOM 1499 O O . MET A 1 8 ? 4.105 2.825 -2.512 1.00 0.00 2 MET A O 2
ATOM 1513 N N . SER A 1 9 ? 2.850 4.323 -1.398 1.00 0.00 3 SER A N 2
ATOM 1514 C CA . SER A 1 9 ? 2.791 5.268 -2.507 1.00 0.00 3 SER A CA 2
ATOM 1515 C C . SER A 1 9 ? 4.037 6.142 -2.552 1.00 0.00 3 SER A C 2
ATOM 1516 O O . SER A 1 9 ? 4.834 6.154 -1.614 1.00 0.00 3 SER A O 2
ATOM 1524 N N . ALA A 1 10 ? 4.201 6.875 -3.649 1.00 0.00 4 ALA A N 2
ATOM 1525 C CA . ALA A 1 10 ? 5.283 7.844 -3.768 1.00 0.00 4 ALA A CA 2
ATOM 1526 C C . ALA A 1 10 ? 5.155 8.944 -2.722 1.00 0.00 4 ALA A C 2
ATOM 1527 O O . ALA A 1 10 ? 6.156 9.453 -2.218 1.00 0.00 4 ALA A O 2
ATOM 1534 N N . GLU A 1 11 ? 3.918 9.306 -2.399 1.00 0.00 5 GLU A N 2
ATOM 1535 C CA . GLU A 1 11 ? 3.655 10.275 -1.341 1.00 0.00 5 GLU A CA 2
ATOM 1536 C C . GLU A 1 11 ? 4.298 9.846 -0.029 1.00 0.00 5 GLU A C 2
ATOM 1537 O O . GLU A 1 11 ? 4.931 10.650 0.656 1.00 0.00 5 GLU A O 2
ATOM 1549 N N . VAL A 1 12 ? 4.132 8.574 0.318 1.00 0.00 6 VAL A N 2
ATOM 1550 C CA . VAL A 1 12 ? 4.688 8.037 1.554 1.00 0.00 6 VAL A CA 2
ATOM 1551 C C . VAL A 1 12 ? 6.189 8.283 1.635 1.00 0.00 6 VAL A C 2
ATOM 1552 O O . VAL A 1 12 ? 6.683 8.856 2.606 1.00 0.00 6 VAL A O 2
ATOM 1565 N N . ILE A 1 13 ? 6.911 7.846 0.608 1.00 0.00 7 ILE A N 2
ATOM 1566 C CA . ILE A 1 13 ? 8.367 7.934 0.603 1.00 0.00 7 ILE A CA 2
ATOM 1567 C C . ILE A 1 13 ? 8.831 9.377 0.457 1.00 0.00 7 ILE A C 2
ATOM 1568 O O . ILE A 1 13 ? 9.934 9.729 0.874 1.00 0.00 7 ILE A O 2
ATOM 1584 N N . HIS A 1 14 ? 7.983 10.209 -0.138 1.00 0.00 8 HIS A N 2
ATOM 1585 C CA . HIS A 1 14 ? 8.282 11.627 -0.293 1.00 0.00 8 HIS A CA 2
ATOM 1586 C C . HIS A 1 14 ? 8.227 12.351 1.047 1.00 0.00 8 HIS A C 2
ATOM 1587 O O . HIS A 1 14 ? 8.984 13.292 1.286 1.00 0.00 8 HIS A O 2
ATOM 1600 N N . GLN A 1 15 ? 7.328 11.906 1.918 1.00 0.00 9 GLN A N 2
ATOM 1601 C CA . GLN A 1 15 ? 7.167 12.516 3.232 1.00 0.00 9 GLN A CA 2
ATOM 1602 C C . GLN A 1 15 ? 8.382 12.254 4.113 1.00 0.00 9 GLN A C 2
ATOM 1603 O O . GLN A 1 15 ? 8.655 13.006 5.049 1.00 0.00 9 GLN A O 2
ATOM 1617 N N . VAL A 1 16 ? 9.109 11.185 3.808 1.00 0.00 10 VAL A N 2
ATOM 1618 C CA . VAL A 1 16 ? 10.221 10.750 4.644 1.00 0.00 10 VAL A CA 2
ATOM 1619 C C . VAL A 1 16 ? 11.275 11.843 4.770 1.00 0.00 10 VAL A C 2
ATOM 1620 O O . VAL A 1 16 ? 11.769 12.119 5.864 1.00 0.00 10 VAL A O 2
ATOM 1633 N N . GLU A 1 17 ? 11.616 12.462 3.645 1.00 0.00 11 GLU A N 2
ATOM 1634 C CA . GLU A 1 17 ? 12.720 13.414 3.598 1.00 0.00 11 GLU A CA 2
ATOM 1635 C C . GLU A 1 17 ? 12.336 14.735 4.253 1.00 0.00 11 GLU A C 2
ATOM 1636 O O . GLU A 1 17 ? 13.171 15.626 4.410 1.00 0.00 11 GLU A O 2
ATOM 1648 N N . GLU A 1 18 ? 11.069 14.855 4.633 1.00 0.00 12 GLU A N 2
ATOM 1649 C CA . GLU A 1 18 ? 10.581 16.053 5.306 1.00 0.00 12 GLU A CA 2
ATOM 1650 C C . GLU A 1 18 ? 10.852 15.994 6.803 1.00 0.00 12 GLU A C 2
ATOM 1651 O O . GLU A 1 18 ? 10.578 16.947 7.532 1.00 0.00 12 GLU A O 2
ATOM 1663 N N . ALA A 1 19 ? 11.392 14.868 7.257 1.00 0.00 13 ALA A N 2
ATOM 1664 C CA . ALA A 1 19 ? 11.806 14.723 8.648 1.00 0.00 13 ALA A CA 2
ATOM 1665 C C . ALA A 1 19 ? 13.226 14.180 8.746 1.00 0.00 13 ALA A C 2
ATOM 1666 O O . ALA A 1 19 ? 13.933 14.436 9.721 1.00 0.00 13 ALA A O 2
ATOM 1673 N N . LEU A 1 20 ? 13.638 13.428 7.731 1.00 0.00 14 LEU A N 2
ATOM 1674 C CA . LEU A 1 20 ? 15.033 13.029 7.590 1.00 0.00 14 LEU A CA 2
ATOM 1675 C C . LEU A 1 20 ? 15.726 13.825 6.492 1.00 0.00 14 LEU A C 2
ATOM 1676 O O . LEU A 1 20 ? 15.172 14.021 5.410 1.00 0.00 14 LEU A O 2
ATOM 1692 N N . SER A 1 21 ? 16.941 14.282 6.776 1.00 0.00 15 SER A N 2
ATOM 1693 C CA . SER A 1 21 ? 17.718 15.046 5.807 1.00 0.00 15 SER A CA 2
ATOM 1694 C C . SER A 1 21 ? 18.247 14.149 4.695 1.00 0.00 15 SER A C 2
ATOM 1695 O O . SER A 1 21 ? 18.330 12.931 4.853 1.00 0.00 15 SER A O 2
ATOM 1703 N N . SER A 1 22 ? 18.604 14.759 3.570 1.00 0.00 16 SER A N 2
ATOM 1704 C CA . SER A 1 22 ? 19.185 14.025 2.452 1.00 0.00 16 SER A CA 2
ATOM 1705 C C . SER A 1 22 ? 20.534 13.426 2.828 1.00 0.00 16 SER A C 2
ATOM 1706 O O . SER A 1 22 ? 20.974 12.441 2.235 1.00 0.00 16 SER A O 2
ATOM 1714 N N . SER A 1 23 ? 21.187 14.027 3.817 1.00 0.00 17 SER A N 2
ATOM 1715 C CA . SER A 1 23 ? 22.447 13.503 4.332 1.00 0.00 17 SER A CA 2
ATOM 1716 C C . SER A 1 23 ? 22.216 12.285 5.217 1.00 0.00 17 SER A C 2
ATOM 1717 O O . SER A 1 23 ? 22.978 11.319 5.171 1.00 0.00 17 SER A O 2
ATOM 1725 N N . GLU A 1 24 ? 21.161 12.336 6.022 1.00 0.00 18 GLU A N 2
ATOM 1726 C CA . GLU A 1 24 ? 20.756 11.191 6.829 1.00 0.00 18 GLU A CA 2
ATOM 1727 C C . GLU A 1 24 ? 20.295 10.034 5.951 1.00 0.00 18 GLU A C 2
ATOM 1728 O O . GLU A 1 24 ? 20.663 8.882 6.182 1.00 0.00 18 GLU A O 2
ATOM 1740 N N . LEU A 1 25 ? 19.490 10.348 4.942 1.00 0.00 19 LEU A N 2
ATOM 1741 C CA . LEU A 1 25 ? 18.968 9.334 4.034 1.00 0.00 19 LEU A CA 2
ATOM 1742 C C . LEU A 1 25 ? 20.089 8.684 3.232 1.00 0.00 19 LEU A C 2
ATOM 1743 O O . LEU A 1 25 ? 20.042 7.490 2.936 1.00 0.00 19 LEU A O 2
ATOM 1759 N N . THR A 1 26 ? 21.096 9.477 2.882 1.00 0.00 20 THR A N 2
ATOM 1760 C CA . THR A 1 26 ? 22.293 8.955 2.235 1.00 0.00 20 THR A CA 2
ATOM 1761 C C . THR A 1 26 ? 23.031 7.982 3.144 1.00 0.00 20 THR A C 2
ATOM 1762 O O . THR A 1 26 ? 23.503 6.936 2.698 1.00 0.00 20 THR A O 2
ATOM 1773 N N . GLU A 1 27 ? 23.129 8.332 4.422 1.00 0.00 21 GLU A N 2
ATOM 1774 C CA . GLU A 1 27 ? 23.771 7.469 5.406 1.00 0.00 21 GLU A CA 2
ATOM 1775 C C . GLU A 1 27 ? 22.967 6.194 5.630 1.00 0.00 21 GLU A C 2
ATOM 1776 O O . GLU A 1 27 ? 23.531 5.129 5.880 1.00 0.00 21 GLU A O 2
ATOM 1788 N N . LEU A 1 28 ? 21.646 6.310 5.538 1.00 0.00 22 LEU A N 2
ATOM 1789 C CA . LEU A 1 28 ? 20.763 5.161 5.699 1.00 0.00 22 LEU A CA 2
ATOM 1790 C C . LEU A 1 28 ? 20.883 4.205 4.520 1.00 0.00 22 LEU A C 2
ATOM 1791 O O . LEU A 1 28 ? 20.732 2.993 4.673 1.00 0.00 22 LEU A O 2
ATOM 1807 N N . LYS A 1 29 ? 21.155 4.757 3.342 1.00 0.00 23 LYS A N 2
ATOM 1808 C CA . LYS A 1 29 ? 21.547 3.953 2.191 1.00 0.00 23 LYS A CA 2
ATOM 1809 C C . LYS A 1 29 ? 22.784 3.118 2.499 1.00 0.00 23 LYS A C 2
ATOM 1810 O O . LYS A 1 29 ? 22.826 1.923 2.208 1.00 0.00 23 LYS A O 2
ATOM 1829 N N . TYR A 1 30 ? 23.790 3.756 3.088 1.00 0.00 24 TYR A N 2
ATOM 1830 C CA . TYR A 1 30 ? 25.025 3.070 3.448 1.00 0.00 24 TYR A CA 2
ATOM 1831 C C . TYR A 1 30 ? 24.811 2.133 4.630 1.00 0.00 24 TYR A C 2
ATOM 1832 O O . TYR A 1 30 ? 25.507 1.128 4.772 1.00 0.00 24 TYR A O 2
ATOM 1850 N N . LEU A 1 31 ? 23.843 2.469 5.476 1.00 0.00 25 LEU A N 2
ATOM 1851 C CA . LEU A 1 31 ? 23.422 1.578 6.551 1.00 0.00 25 LEU A CA 2
ATOM 1852 C C . LEU A 1 31 ? 22.988 0.224 6.006 1.00 0.00 25 LEU A C 2
ATOM 1853 O O . LEU A 1 31 ? 23.407 -0.821 6.504 1.00 0.00 25 LEU A O 2
ATOM 1869 N N . CYS A 1 32 ? 22.144 0.248 4.980 1.00 0.00 26 CYS A N 2
ATOM 1870 C CA . CYS A 1 32 ? 21.703 -0.976 4.322 1.00 0.00 26 CYS A CA 2
ATOM 1871 C C . CYS A 1 32 ? 22.829 -1.601 3.508 1.00 0.00 26 CYS A C 2
ATOM 1872 O O . CYS A 1 32 ? 22.978 -2.822 3.473 1.00 0.00 26 CYS A O 2
ATOM 1880 N N . LEU A 1 33 ? 23.619 -0.756 2.855 1.00 0.00 27 LEU A N 2
ATOM 1881 C CA . LEU A 1 33 ? 24.646 -1.225 1.932 1.00 0.00 27 LEU A CA 2
ATOM 1882 C C . LEU A 1 33 ? 25.876 -1.720 2.681 1.00 0.00 27 LEU A C 2
ATOM 1883 O O . LEU A 1 33 ? 26.159 -2.918 2.707 1.00 0.00 27 LEU A O 2
ATOM 1899 N N . GLY A 1 34 ? 26.605 -0.791 3.290 1.00 0.00 28 GLY A N 2
ATOM 1900 C CA . GLY A 1 34 ? 27.909 -1.096 3.866 1.00 0.00 28 GLY A CA 2
ATOM 1901 C C . GLY A 1 34 ? 27.823 -1.235 5.381 1.00 0.00 28 GLY A C 2
ATOM 1902 O O . GLY A 1 34 ? 28.842 -1.264 6.070 1.00 0.00 28 GLY A O 2
ATOM 1906 N N . ARG A 1 35 ? 26.600 -1.320 5.894 1.00 0.00 29 ARG A N 2
ATOM 1907 C CA . ARG A 1 35 ? 26.379 -1.484 7.325 1.00 0.00 29 ARG A CA 2
ATOM 1908 C C . ARG A 1 35 ? 26.929 -0.299 8.108 1.00 0.00 29 ARG A C 2
ATOM 1909 O O . ARG A 1 35 ? 27.561 -0.470 9.150 1.00 0.00 29 ARG A O 2
ATOM 1930 N N . VAL A 1 36 ? 26.685 0.904 7.599 1.00 0.00 30 VAL A N 2
ATOM 1931 C CA . VAL A 1 36 ? 27.118 2.123 8.272 1.00 0.00 30 VAL A CA 2
ATOM 1932 C C . VAL A 1 36 ? 26.021 2.673 9.173 1.00 0.00 30 VAL A C 2
ATOM 1933 O O . VAL A 1 36 ? 24.981 3.128 8.696 1.00 0.00 30 VAL A O 2
ATOM 1946 N N . GLY A 1 37 ? 26.258 2.629 10.480 1.00 0.00 31 GLY A N 2
ATOM 1947 C CA . GLY A 1 37 ? 25.269 3.075 11.454 1.00 0.00 31 GLY A CA 2
ATOM 1948 C C . GLY A 1 37 ? 25.513 4.521 11.864 1.00 0.00 31 GLY A C 2
ATOM 1949 O O . GLY A 1 37 ? 25.635 4.828 13.050 1.00 0.00 31 GLY A O 2
ATOM 1953 N N . LYS A 1 38 ? 25.584 5.408 10.877 1.00 0.00 32 LYS A N 2
ATOM 1954 C CA . LYS A 1 38 ? 25.844 6.819 11.132 1.00 0.00 32 LYS A CA 2
ATOM 1955 C C . LYS A 1 38 ? 24.719 7.693 10.593 1.00 0.00 32 LYS A C 2
ATOM 1956 O O . LYS A 1 38 ? 23.857 7.223 9.850 1.00 0.00 32 LYS A O 2
ATOM 1975 N N . ARG A 1 39 ? 24.732 8.966 10.971 1.00 0.00 33 ARG A N 2
ATOM 1976 C CA . ARG A 1 39 ? 23.751 9.924 10.474 1.00 0.00 33 ARG A CA 2
ATOM 1977 C C . ARG A 1 39 ? 24.255 11.354 10.620 1.00 0.00 33 ARG A C 2
ATOM 1978 O O . ARG A 1 39 ? 24.949 11.683 11.581 1.00 0.00 33 ARG A O 2
ATOM 1999 N N . LYS A 1 40 ? 23.901 12.201 9.659 1.00 0.00 34 LYS A N 2
ATOM 2000 C CA . LYS A 1 40 ? 24.306 13.601 9.685 1.00 0.00 34 LYS A CA 2
ATOM 2001 C C . LYS A 1 40 ? 23.096 14.526 9.681 1.00 0.00 34 LYS A C 2
ATOM 2002 O O . LYS A 1 40 ? 22.467 14.737 8.643 1.00 0.00 34 LYS A O 2
ATOM 2021 N N . LEU A 1 41 ? 22.773 15.074 10.847 1.00 0.00 35 LEU A N 2
ATOM 2022 C CA . LEU A 1 41 ? 21.595 15.920 10.996 1.00 0.00 35 LEU A CA 2
ATOM 2023 C C . LEU A 1 41 ? 21.728 17.199 10.178 1.00 0.00 35 LEU A C 2
ATOM 2024 O O . LEU A 1 41 ? 22.631 18.003 10.408 1.00 0.00 35 LEU A O 2
ATOM 2040 N N . GLU A 1 42 ? 20.822 17.382 9.223 1.00 0.00 36 GLU A N 2
ATOM 2041 C CA . GLU A 1 42 ? 20.839 18.562 8.368 1.00 0.00 36 GLU A CA 2
ATOM 2042 C C . GLU A 1 42 ? 19.425 19.051 8.076 1.00 0.00 36 GLU A C 2
ATOM 2043 O O . GLU A 1 42 ? 18.449 18.489 8.573 1.00 0.00 36 GLU A O 2
ATOM 2055 N N . ARG A 1 43 ? 19.322 20.100 7.268 1.00 0.00 37 ARG A N 2
ATOM 2056 C CA . ARG A 1 43 ? 18.027 20.644 6.880 1.00 0.00 37 ARG A CA 2
ATOM 2057 C C . ARG A 1 43 ? 17.224 19.632 6.072 1.00 0.00 37 ARG A C 2
ATOM 2058 O O . ARG A 1 43 ? 17.739 19.022 5.136 1.00 0.00 37 ARG A O 2
ATOM 2079 N N . VAL A 1 44 ? 15.959 19.459 6.441 1.00 0.00 38 VAL A N 2
ATOM 2080 C CA . VAL A 1 44 ? 15.094 18.490 5.778 1.00 0.00 38 VAL A CA 2
ATOM 2081 C C . VAL A 1 44 ? 14.649 18.993 4.411 1.00 0.00 38 VAL A C 2
ATOM 2082 O O . VAL A 1 44 ? 14.667 20.195 4.145 1.00 0.00 38 VAL A O 2
ATOM 2095 N N . GLN A 1 45 ? 14.250 18.067 3.546 1.00 0.00 39 GLN A N 2
ATOM 2096 C CA . GLN A 1 45 ? 13.893 18.404 2.173 1.00 0.00 39 GLN A CA 2
ATOM 2097 C C . GLN A 1 45 ? 12.414 18.152 1.911 1.00 0.00 39 GLN A C 2
ATOM 2098 O O . GLN A 1 45 ? 11.700 17.637 2.772 1.00 0.00 39 GLN A O 2
ATOM 2112 N N . SER A 1 46 ? 11.958 18.519 0.718 1.00 0.00 40 SER A N 2
ATOM 2113 C CA . SER A 1 46 ? 10.602 18.205 0.286 1.00 0.00 40 SER A CA 2
ATOM 2114 C C . SER A 1 46 ? 10.498 18.188 -1.234 1.00 0.00 40 SER A C 2
ATOM 2115 O O . SER A 1 46 ? 10.508 19.237 -1.878 1.00 0.00 40 SER A O 2
ATOM 2123 N N . GLY A 1 47 ? 10.398 16.991 -1.801 1.00 0.00 41 GLY A N 2
ATOM 2124 C CA . GLY A 1 47 ? 10.276 16.836 -3.246 1.00 0.00 41 GLY A CA 2
ATOM 2125 C C . GLY A 1 47 ? 11.622 17.018 -3.935 1.00 0.00 41 GLY A C 2
ATOM 2126 O O . GLY A 1 47 ? 11.692 17.513 -5.060 1.00 0.00 41 GLY A O 2
ATOM 2130 N N . VAL A 1 48 ? 12.689 16.616 -3.254 1.00 0.00 42 VAL A N 2
ATOM 2131 C CA . VAL A 1 48 ? 14.043 16.864 -3.735 1.00 0.00 42 VAL A CA 2
ATOM 2132 C C . VAL A 1 48 ? 14.750 15.562 -4.087 1.00 0.00 42 VAL A C 2
ATOM 2133 O O . VAL A 1 48 ? 15.145 15.349 -5.234 1.00 0.00 42 VAL A O 2
ATOM 2146 N N . ARG A 1 49 ? 14.906 14.692 -3.095 1.00 0.00 43 ARG A N 2
ATOM 2147 C CA . ARG A 1 49 ? 15.680 13.468 -3.264 1.00 0.00 43 ARG A CA 2
ATOM 2148 C C . ARG A 1 49 ? 14.999 12.516 -4.239 1.00 0.00 43 ARG A C 2
ATOM 2149 O O . ARG A 1 49 ? 14.024 11.850 -3.893 1.00 0.00 43 ARG A O 2
ATOM 2170 N N . ASP A 1 50 ? 15.519 12.457 -5.461 1.00 0.00 44 ASP A N 2
ATOM 2171 C CA . ASP A 1 50 ? 14.932 11.625 -6.504 1.00 0.00 44 ASP A CA 2
ATOM 2172 C C . ASP A 1 50 ? 15.090 10.145 -6.182 1.00 0.00 44 ASP A C 2
ATOM 2173 O O . ASP A 1 50 ? 14.339 9.307 -6.681 1.00 0.00 44 ASP A O 2
ATOM 2182 N N . LEU A 1 51 ? 16.073 9.828 -5.345 1.00 0.00 45 LEU A N 2
ATOM 2183 C CA . LEU A 1 51 ? 16.375 8.442 -5.007 1.00 0.00 45 LEU A CA 2
ATOM 2184 C C . LEU A 1 51 ? 15.241 7.810 -4.210 1.00 0.00 45 LEU A C 2
ATOM 2185 O O . LEU A 1 51 ? 15.174 6.589 -4.069 1.00 0.00 45 LEU A O 2
ATOM 2201 N N . LEU A 1 52 ? 14.351 8.649 -3.690 1.00 0.00 46 LEU A N 2
ATOM 2202 C CA . LEU A 1 52 ? 13.187 8.171 -2.952 1.00 0.00 46 LEU A CA 2
ATOM 2203 C C . LEU A 1 52 ? 12.271 7.344 -3.845 1.00 0.00 46 LEU A C 2
ATOM 2204 O O . LEU A 1 52 ? 11.539 6.478 -3.367 1.00 0.00 46 LEU A O 2
ATOM 2220 N N . ASP A 1 53 ? 12.316 7.617 -5.145 1.00 0.00 47 ASP A N 2
ATOM 2221 C CA . ASP A 1 53 ? 11.516 6.875 -6.112 1.00 0.00 47 ASP A CA 2
ATOM 2222 C C . ASP A 1 53 ? 12.372 5.884 -6.890 1.00 0.00 47 ASP A C 2
ATOM 2223 O O . ASP A 1 53 ? 11.915 4.797 -7.241 1.00 0.00 47 ASP A O 2
ATOM 2232 N N . ILE A 1 54 ? 13.616 6.267 -7.157 1.00 0.00 48 ILE A N 2
ATOM 2233 C CA . ILE A 1 54 ? 14.536 5.417 -7.903 1.00 0.00 48 ILE A CA 2
ATOM 2234 C C . ILE A 1 54 ? 14.822 4.123 -7.151 1.00 0.00 48 ILE A C 2
ATOM 2235 O O . ILE A 1 54 ? 14.707 3.031 -7.708 1.00 0.00 48 ILE A O 2
ATOM 2251 N N . LEU A 1 55 ? 15.196 4.252 -5.883 1.00 0.00 49 LEU A N 2
ATOM 2252 C CA . LEU A 1 55 ? 15.520 3.094 -5.058 1.00 0.00 49 LEU A CA 2
ATOM 2253 C C . LEU A 1 55 ? 14.258 2.368 -4.609 1.00 0.00 49 LEU A C 2
ATOM 2254 O O . LEU A 1 55 ? 14.271 1.156 -4.396 1.00 0.00 49 LEU A O 2
ATOM 2270 N N . ARG A 1 56 ? 13.170 3.116 -4.466 1.00 0.00 50 ARG A N 2
ATOM 2271 C CA . ARG A 1 56 ? 11.877 2.532 -4.129 1.00 0.00 50 ARG A CA 2
ATOM 2272 C C . ARG A 1 56 ? 11.391 1.598 -5.230 1.00 0.00 50 ARG A C 2
ATOM 2273 O O . ARG A 1 56 ? 10.964 0.475 -4.962 1.00 0.00 50 ARG A O 2
ATOM 2294 N N . GLU A 1 57 ? 11.458 2.069 -6.471 1.00 0.00 51 GLU A N 2
ATOM 2295 C CA . GLU A 1 57 ? 11.092 1.252 -7.622 1.00 0.00 51 GLU A CA 2
ATOM 2296 C C . GLU A 1 57 ? 12.097 0.127 -7.839 1.00 0.00 51 GLU A C 2
ATOM 2297 O O . GLU A 1 57 ? 11.731 -0.973 -8.252 1.00 0.00 51 GLU A O 2
ATOM 2309 N N . ARG A 1 58 ? 13.364 0.411 -7.559 1.00 0.00 52 ARG A N 2
ATOM 2310 C CA . ARG A 1 58 ? 14.416 -0.594 -7.667 1.00 0.00 52 ARG A CA 2
ATOM 2311 C C . ARG A 1 58 ? 14.162 -1.760 -6.720 1.00 0.00 52 ARG A C 2
ATOM 2312 O O . ARG A 1 58 ? 14.339 -2.921 -7.089 1.00 0.00 52 ARG A O 2
ATOM 2333 N N . GLY A 1 59 ? 13.748 -1.444 -5.498 1.00 0.00 53 GLY A N 2
ATOM 2334 C CA . GLY A 1 59 ? 13.476 -2.465 -4.494 1.00 0.00 53 GLY A CA 2
ATOM 2335 C C . GLY A 1 59 ? 14.410 -2.326 -3.299 1.00 0.00 53 GLY A C 2
ATOM 2336 O O . GLY A 1 59 ? 14.513 -3.230 -2.470 1.00 0.00 53 GLY A O 2
ATOM 2340 N N . LYS A 1 60 ? 15.090 -1.187 -3.216 1.00 0.00 54 LYS A N 2
ATOM 2341 C CA . LYS A 1 60 ? 16.001 -0.918 -2.110 1.00 0.00 54 LYS A CA 2
ATOM 2342 C C . LYS A 1 60 ? 15.312 -0.119 -1.011 1.00 0.00 54 LYS A C 2
ATOM 2343 O O . LYS A 1 60 ? 15.743 -0.132 0.142 1.00 0.00 54 LYS A O 2
ATOM 2362 N N . LEU A 1 61 ? 14.240 0.576 -1.375 1.00 0.00 55 LEU A N 2
ATOM 2363 C CA . LEU A 1 61 ? 13.409 1.271 -0.399 1.00 0.00 55 LEU A CA 2
ATOM 2364 C C . LEU A 1 61 ? 11.964 0.795 -0.468 1.00 0.00 55 LEU A C 2
ATOM 2365 O O . LEU A 1 61 ? 11.080 1.526 -0.915 1.00 0.00 55 LEU A O 2
ATOM 2381 N N . SER A 1 62 ? 11.729 -0.435 -0.022 1.00 0.00 56 SER A N 2
ATOM 2382 C CA . SER A 1 62 ? 10.373 -0.947 0.136 1.00 0.00 56 SER A CA 2
ATOM 2383 C C . SER A 1 62 ? 9.736 -0.431 1.420 1.00 0.00 56 SER A C 2
ATOM 2384 O O . SER A 1 62 ? 10.396 0.208 2.239 1.00 0.00 56 SER A O 2
ATOM 2392 N N . VAL A 1 63 ? 8.448 -0.711 1.589 1.00 0.00 57 VAL A N 2
ATOM 2393 C CA . VAL A 1 63 ? 7.723 -0.292 2.783 1.00 0.00 57 VAL A CA 2
ATOM 2394 C C . VAL A 1 63 ? 8.265 -0.983 4.027 1.00 0.00 57 VAL A C 2
ATOM 2395 O O . VAL A 1 63 ? 8.199 -0.439 5.130 1.00 0.00 57 VAL A O 2
ATOM 2408 N N . GLY A 1 64 ? 8.801 -2.185 3.844 1.00 0.00 58 GLY A N 2
ATOM 2409 C CA . GLY A 1 64 ? 9.462 -2.902 4.928 1.00 0.00 58 GLY A CA 2
ATOM 2410 C C . GLY A 1 64 ? 10.821 -2.292 5.245 1.00 0.00 58 GLY A C 2
ATOM 2411 O O . GLY A 1 64 ? 11.192 -2.149 6.410 1.00 0.00 58 GLY A O 2
ATOM 2415 N N . ASP A 1 65 ? 11.560 -1.933 4.200 1.00 0.00 59 ASP A N 2
ATOM 2416 C CA . ASP A 1 65 ? 12.844 -1.261 4.365 1.00 0.00 59 ASP A CA 2
ATOM 2417 C C . ASP A 1 65 ? 12.680 0.068 5.091 1.00 0.00 59 ASP A C 2
ATOM 2418 O O . ASP A 1 65 ? 13.441 0.385 6.006 1.00 0.00 59 ASP A O 2
ATOM 2427 N N . LEU A 1 66 ? 11.683 0.844 4.678 1.00 0.00 60 LEU A N 2
ATOM 2428 C CA . LEU A 1 66 ? 11.415 2.138 5.292 1.00 0.00 60 LEU A CA 2
ATOM 2429 C C . LEU A 1 66 ? 11.067 1.987 6.767 1.00 0.00 60 LEU A C 2
ATOM 2430 O O . LEU A 1 66 ? 11.622 2.680 7.620 1.00 0.00 60 LEU A O 2
ATOM 2446 N N . ALA A 1 67 ? 10.145 1.077 7.062 1.00 0.00 61 ALA A N 2
ATOM 2447 C CA . ALA A 1 67 ? 9.726 0.829 8.436 1.00 0.00 61 ALA A CA 2
ATOM 2448 C C . ALA A 1 67 ? 10.924 0.558 9.337 1.00 0.00 61 ALA A C 2
ATOM 2449 O O . ALA A 1 67 ? 11.020 1.100 10.438 1.00 0.00 61 ALA A O 2
ATOM 2456 N N . GLU A 1 68 ? 11.836 -0.285 8.864 1.00 0.00 62 GLU A N 2
ATOM 2457 C CA . GLU A 1 68 ? 13.056 -0.588 9.602 1.00 0.00 62 GLU A CA 2
ATOM 2458 C C . GLU A 1 68 ? 13.894 0.665 9.820 1.00 0.00 62 GLU A C 2
ATOM 2459 O O . GLU A 1 68 ? 14.317 0.954 10.939 1.00 0.00 62 GLU A O 2
ATOM 2471 N N . LEU A 1 69 ? 14.131 1.406 8.743 1.00 0.00 63 LEU A N 2
ATOM 2472 C CA . LEU A 1 69 ? 14.987 2.585 8.797 1.00 0.00 63 LEU A CA 2
ATOM 2473 C C . LEU A 1 69 ? 14.415 3.638 9.738 1.00 0.00 63 LEU A C 2
ATOM 2474 O O . LEU A 1 69 ? 15.152 4.282 10.485 1.00 0.00 63 LEU A O 2
ATOM 2490 N N . LEU A 1 70 ? 13.098 3.807 9.698 1.00 0.00 64 LEU A N 2
ATOM 2491 C CA . LEU A 1 70 ? 12.422 4.768 10.562 1.00 0.00 64 LEU A CA 2
ATOM 2492 C C . LEU A 1 70 ? 12.549 4.375 12.028 1.00 0.00 64 LEU A C 2
ATOM 2493 O O . LEU A 1 70 ? 12.701 5.231 12.899 1.00 0.00 64 LEU A O 2
ATOM 2509 N N . TYR A 1 71 ? 12.485 3.074 12.294 1.00 0.00 65 TYR A N 2
ATOM 2510 C CA . TYR A 1 71 ? 12.719 2.555 13.636 1.00 0.00 65 TYR A CA 2
ATOM 2511 C C . TYR A 1 71 ? 14.134 2.863 14.108 1.00 0.00 65 TYR A C 2
ATOM 2512 O O . TYR A 1 71 ? 14.340 3.308 15.237 1.00 0.00 65 TYR A O 2
ATOM 2530 N N . ARG A 1 72 ? 15.108 2.623 13.236 1.00 0.00 66 ARG A N 2
ATOM 2531 C CA . ARG A 1 72 ? 16.513 2.764 13.599 1.00 0.00 66 ARG A CA 2
ATOM 2532 C C . ARG A 1 72 ? 16.844 4.204 13.970 1.00 0.00 66 ARG A C 2
ATOM 2533 O O . ARG A 1 72 ? 17.581 4.455 14.924 1.00 0.00 66 ARG A O 2
ATOM 2554 N N . VAL A 1 73 ? 16.296 5.146 13.211 1.00 0.00 67 VAL A N 2
ATOM 2555 C CA . VAL A 1 73 ? 16.516 6.564 13.471 1.00 0.00 67 VAL A CA 2
ATOM 2556 C C . VAL A 1 73 ? 15.605 7.068 14.583 1.00 0.00 67 VAL A C 2
ATOM 2557 O O . VAL A 1 73 ? 15.891 8.080 15.222 1.00 0.00 67 VAL A O 2
ATOM 2570 N N . ARG A 1 74 ? 14.507 6.355 14.810 1.00 0.00 68 ARG A N 2
ATOM 2571 C CA . ARG A 1 74 ? 13.587 6.689 15.891 1.00 0.00 68 ARG A CA 2
ATOM 2572 C C . ARG A 1 74 ? 13.014 8.089 15.713 1.00 0.00 68 ARG A C 2
ATOM 2573 O O . ARG A 1 74 ? 13.057 8.909 16.631 1.00 0.00 68 ARG A O 2
ATOM 2594 N N . ARG A 1 75 ? 12.478 8.358 14.528 1.00 0.00 69 ARG A N 2
ATOM 2595 C CA . ARG A 1 75 ? 11.909 9.665 14.223 1.00 0.00 69 ARG A CA 2
ATOM 2596 C C . ARG A 1 75 ? 10.387 9.611 14.196 1.00 0.00 69 ARG A C 2
ATOM 2597 O O . ARG A 1 75 ? 9.788 9.220 13.194 1.00 0.00 69 ARG A O 2
ATOM 2618 N N . PHE A 1 76 ? 9.765 10.005 15.302 1.00 0.00 70 PHE A N 2
ATOM 2619 C CA . PHE A 1 76 ? 8.326 9.843 15.472 1.00 0.00 70 PHE A CA 2
ATOM 2620 C C . PHE A 1 76 ? 7.555 10.806 14.578 1.00 0.00 70 PHE A C 2
ATOM 2621 O O . PHE A 1 76 ? 6.334 10.707 14.451 1.00 0.00 70 PHE A O 2
ATOM 2638 N N . ASP A 1 77 ? 8.274 11.738 13.961 1.00 0.00 71 ASP A N 2
ATOM 2639 C CA . ASP A 1 77 ? 7.684 12.628 12.968 1.00 0.00 71 ASP A CA 2
ATOM 2640 C C . ASP A 1 77 ? 7.294 11.866 11.708 1.00 0.00 71 ASP A C 2
ATOM 2641 O O . ASP A 1 77 ? 6.549 12.373 10.870 1.00 0.00 71 ASP A O 2
ATOM 2650 N N . LEU A 1 78 ? 7.802 10.645 11.580 1.00 0.00 72 LEU A N 2
ATOM 2651 C CA . LEU A 1 78 ? 7.452 9.783 10.458 1.00 0.00 72 LEU A CA 2
ATOM 2652 C C . LEU A 1 78 ? 6.784 8.500 10.936 1.00 0.00 72 LEU A C 2
ATOM 2653 O O . LEU A 1 78 ? 5.924 7.944 10.252 1.00 0.00 72 LEU A O 2
ATOM 2669 N N . LEU A 1 79 ? 7.185 8.034 12.114 1.00 0.00 73 LEU A N 2
ATOM 2670 C CA . LEU A 1 79 ? 6.606 6.830 12.699 1.00 0.00 73 LEU A CA 2
ATOM 2671 C C . LEU A 1 79 ? 5.125 7.021 12.998 1.00 0.00 73 LEU A C 2
ATOM 2672 O O . LEU A 1 79 ? 4.314 6.123 12.770 1.00 0.00 73 LEU A O 2
ATOM 2688 N N . LYS A 1 80 ? 4.777 8.197 13.511 1.00 0.00 74 LYS A N 2
ATOM 2689 C CA . LYS A 1 80 ? 3.391 8.508 13.842 1.00 0.00 74 LYS A CA 2
ATOM 2690 C C . LYS A 1 80 ? 2.696 9.222 12.689 1.00 0.00 74 LYS A C 2
ATOM 2691 O O . LYS A 1 80 ? 1.484 9.435 12.718 1.00 0.00 74 LYS A O 2
ATOM 2710 N N . ARG A 1 81 ? 3.471 9.590 11.674 1.00 0.00 75 ARG A N 2
ATOM 2711 C CA . ARG A 1 81 ? 2.920 10.206 10.473 1.00 0.00 75 ARG A CA 2
ATOM 2712 C C . ARG A 1 81 ? 2.619 9.161 9.407 1.00 0.00 75 ARG A C 2
ATOM 2713 O O . ARG A 1 81 ? 1.465 8.957 9.032 1.00 0.00 75 ARG A O 2
ATOM 2734 N N . ILE A 1 82 ? 3.665 8.501 8.921 1.00 0.00 76 ILE A N 2
ATOM 2735 C CA . ILE A 1 82 ? 3.516 7.481 7.890 1.00 0.00 76 ILE A CA 2
ATOM 2736 C C . ILE A 1 82 ? 2.928 6.199 8.464 1.00 0.00 76 ILE A C 2
ATOM 2737 O O . ILE A 1 82 ? 1.924 5.688 7.968 1.00 0.00 76 ILE A O 2
ATOM 2753 N N . LEU A 1 83 ? 3.559 5.683 9.513 1.00 0.00 77 LEU A N 2
ATOM 2754 C CA . LEU A 1 83 ? 3.183 4.390 10.074 1.00 0.00 77 LEU A CA 2
ATOM 2755 C C . LEU A 1 83 ? 2.108 4.545 11.142 1.00 0.00 77 LEU A C 2
ATOM 2756 O O . LEU A 1 83 ? 1.434 3.580 11.502 1.00 0.00 77 LEU A O 2
ATOM 2772 N N . LYS A 1 84 ? 1.952 5.765 11.645 1.00 0.00 78 LYS A N 2
ATOM 2773 C CA . LYS A 1 84 ? 0.856 6.085 12.552 1.00 0.00 78 LYS A CA 2
ATOM 2774 C C . LYS A 1 84 ? 0.878 5.186 13.781 1.00 0.00 78 LYS A C 2
ATOM 2775 O O . LYS A 1 84 ? -0.159 4.682 14.213 1.00 0.00 78 LYS A O 2
ATOM 2794 N N . MET A 1 85 ? 2.066 4.989 14.342 1.00 0.00 79 MET A N 2
ATOM 2795 C CA . MET A 1 85 ? 2.216 4.210 15.566 1.00 0.00 79 MET A CA 2
ATOM 2796 C C . MET A 1 85 ? 3.611 4.373 16.155 1.00 0.00 79 MET A C 2
ATOM 2797 O O . MET A 1 85 ? 4.536 4.813 15.472 1.00 0.00 79 MET A O 2
ATOM 2811 N N . ASP A 1 86 ? 3.756 4.016 17.427 1.00 0.00 80 ASP A N 2
ATOM 2812 C CA . ASP A 1 86 ? 5.038 4.128 18.112 1.00 0.00 80 ASP A CA 2
ATOM 2813 C C . ASP A 1 86 ? 6.041 3.117 17.572 1.00 0.00 80 ASP A C 2
ATOM 2814 O O . ASP A 1 86 ? 5.663 2.124 16.951 1.00 0.00 80 ASP A O 2
ATOM 2823 N N . ARG A 1 87 ? 7.322 3.375 17.813 1.00 0.00 81 ARG A N 2
ATOM 2824 C CA . ARG A 1 87 ? 8.388 2.553 17.253 1.00 0.00 81 ARG A CA 2
ATOM 2825 C C . ARG A 1 87 ? 8.345 1.138 17.815 1.00 0.00 81 ARG A C 2
ATOM 2826 O O . ARG A 1 87 ? 8.831 0.196 17.189 1.00 0.00 81 ARG A O 2
ATOM 2847 N N . LYS A 1 88 ? 7.759 0.994 18.999 1.00 0.00 82 LYS A N 2
ATOM 2848 C CA . LYS A 1 88 ? 7.558 -0.318 19.601 1.00 0.00 82 LYS A CA 2
ATOM 2849 C C . LYS A 1 88 ? 6.565 -1.147 18.795 1.00 0.00 82 LYS A C 2
ATOM 2850 O O . LYS A 1 88 ? 6.771 -2.340 18.576 1.00 0.00 82 LYS A O 2
ATOM 2869 N N . ALA A 1 89 ? 5.486 -0.506 18.357 1.00 0.00 83 ALA A N 2
ATOM 2870 C CA . ALA A 1 89 ? 4.511 -1.154 17.488 1.00 0.00 83 ALA A CA 2
ATOM 2871 C C . ALA A 1 89 ? 5.110 -1.464 16.123 1.00 0.00 83 ALA A C 2
ATOM 2872 O O . ALA A 1 89 ? 4.821 -2.503 15.529 1.00 0.00 83 ALA A O 2
ATOM 2879 N N . VAL A 1 90 ? 5.947 -0.558 15.629 1.00 0.00 84 VAL A N 2
ATOM 2880 C CA . VAL A 1 90 ? 6.633 -0.759 14.359 1.00 0.00 84 VAL A CA 2
ATOM 2881 C C . VAL A 1 90 ? 7.504 -2.008 14.395 1.00 0.00 84 VAL A C 2
ATOM 2882 O O . VAL A 1 90 ? 7.458 -2.835 13.485 1.00 0.00 84 VAL A O 2
ATOM 2895 N N . GLU A 1 91 ? 8.297 -2.139 15.453 1.00 0.00 85 GLU A N 2
ATOM 2896 C CA . GLU A 1 91 ? 9.109 -3.333 15.659 1.00 0.00 85 GLU A CA 2
ATOM 2897 C C . GLU A 1 91 ? 8.245 -4.587 15.690 1.00 0.00 85 GLU A C 2
ATOM 2898 O O . GLU A 1 91 ? 8.572 -5.594 15.062 1.00 0.00 85 GLU A O 2
ATOM 2910 N N . THR A 1 92 ? 7.139 -4.520 16.424 1.00 0.00 86 THR A N 2
ATOM 2911 C CA . THR A 1 92 ? 6.197 -5.631 16.493 1.00 0.00 86 THR A CA 2
ATOM 2912 C C . THR A 1 92 ? 5.719 -6.036 15.105 1.00 0.00 86 THR A C 2
ATOM 2913 O O . THR A 1 92 ? 5.577 -7.222 14.809 1.00 0.00 86 THR A O 2
ATOM 2924 N N . HIS A 1 93 ? 5.473 -5.043 14.257 1.00 0.00 87 HIS A N 2
ATOM 2925 C CA . HIS A 1 93 ? 4.980 -5.293 12.907 1.00 0.00 87 HIS A CA 2
ATOM 2926 C C . HIS A 1 93 ? 6.103 -5.194 11.883 1.00 0.00 87 HIS A C 2
ATOM 2927 O O . HIS A 1 93 ? 5.869 -4.861 10.722 1.00 0.00 87 HIS A O 2
ATOM 2940 N N . LEU A 1 94 ? 7.323 -5.486 12.321 1.00 0.00 88 LEU A N 2
ATOM 2941 C CA . LEU A 1 94 ? 8.484 -5.442 11.440 1.00 0.00 88 LEU A CA 2
ATOM 2942 C C . LEU A 1 94 ? 9.236 -6.766 11.452 1.00 0.00 88 LEU A C 2
ATOM 2943 O O . LEU A 1 94 ? 8.836 -7.689 10.798 1.00 0.00 88 LEU A O 2
ATOM 2959 N N . HIS A 1 7 ? 1.234 -1.100 0.778 1.00 0.00 1 HIS A N 3
ATOM 2960 C CA . HIS A 1 7 ? 2.651 -0.887 0.512 1.00 0.00 1 HIS A CA 3
ATOM 2961 C C . HIS A 1 7 ? 2.961 0.593 0.325 1.00 0.00 1 HIS A C 3
ATOM 2962 O O . HIS A 1 7 ? 2.131 1.352 -0.175 1.00 0.00 1 HIS A O 3
ATOM 2975 N N . MET A 1 8 ? 4.159 0.997 0.731 1.00 0.00 2 MET A N 3
ATOM 2976 C CA . MET A 1 8 ? 4.575 2.391 0.624 1.00 0.00 2 MET A CA 3
ATOM 2977 C C . MET A 1 8 ? 4.602 2.847 -0.828 1.00 0.00 2 MET A C 3
ATOM 2978 O O . MET A 1 8 ? 4.874 2.057 -1.732 1.00 0.00 2 MET A O 3
ATOM 2992 N N . SER A 1 9 ? 4.319 4.127 -1.046 1.00 0.00 3 SER A N 3
ATOM 2993 C CA . SER A 1 9 ? 4.258 4.679 -2.395 1.00 0.00 3 SER A CA 3
ATOM 2994 C C . SER A 1 9 ? 5.285 5.788 -2.583 1.00 0.00 3 SER A C 3
ATOM 2995 O O . SER A 1 9 ? 6.075 6.075 -1.683 1.00 0.00 3 SER A O 3
ATOM 3003 N N . ALA A 1 10 ? 5.269 6.409 -3.757 1.00 0.00 4 ALA A N 3
ATOM 3004 C CA . ALA A 1 10 ? 6.101 7.578 -4.018 1.00 0.00 4 ALA A CA 3
ATOM 3005 C C . ALA A 1 10 ? 5.732 8.733 -3.097 1.00 0.00 4 ALA A C 3
ATOM 3006 O O . ALA A 1 10 ? 6.592 9.513 -2.687 1.00 0.00 4 ALA A O 3
ATOM 3013 N N . GLU A 1 11 ? 4.448 8.839 -2.773 1.00 0.00 5 GLU A N 3
ATOM 3014 C CA . GLU A 1 11 ? 3.970 9.866 -1.856 1.00 0.00 5 GLU A CA 3
ATOM 3015 C C . GLU A 1 11 ? 4.522 9.652 -0.453 1.00 0.00 5 GLU A C 3
ATOM 3016 O O . GLU A 1 11 ? 4.911 10.604 0.224 1.00 0.00 5 GLU A O 3
ATOM 3028 N N . VAL A 1 12 ? 4.554 8.396 -0.021 1.00 0.00 6 VAL A N 3
ATOM 3029 C CA . VAL A 1 12 ? 5.029 8.057 1.316 1.00 0.00 6 VAL A CA 3
ATOM 3030 C C . VAL A 1 12 ? 6.482 8.472 1.506 1.00 0.00 6 VAL A C 3
ATOM 3031 O O . VAL A 1 12 ? 6.832 9.105 2.502 1.00 0.00 6 VAL A O 3
ATOM 3044 N N . ILE A 1 13 ? 7.325 8.111 0.545 1.00 0.00 7 ILE A N 3
ATOM 3045 C CA . ILE A 1 13 ? 8.743 8.447 0.604 1.00 0.00 7 ILE A CA 3
ATOM 3046 C C . ILE A 1 13 ? 8.964 9.942 0.417 1.00 0.00 7 ILE A C 3
ATOM 3047 O O . ILE A 1 13 ? 9.972 10.491 0.862 1.00 0.00 7 ILE A O 3
ATOM 3063 N N . HIS A 1 14 ? 8.015 10.597 -0.244 1.00 0.00 8 HIS A N 3
ATOM 3064 C CA . HIS A 1 14 ? 8.019 12.051 -0.350 1.00 0.00 8 HIS A CA 3
ATOM 3065 C C . HIS A 1 14 ? 7.673 12.702 0.983 1.00 0.00 8 HIS A C 3
ATOM 3066 O O . HIS A 1 14 ? 8.089 13.826 1.262 1.00 0.00 8 HIS A O 3
ATOM 3079 N N . GLN A 1 15 ? 6.910 11.988 1.804 1.00 0.00 9 GLN A N 3
ATOM 3080 C CA . GLN A 1 15 ? 6.637 12.423 3.169 1.00 0.00 9 GLN A CA 3
ATOM 3081 C C . GLN A 1 15 ? 7.854 12.226 4.063 1.00 0.00 9 GLN A C 3
ATOM 3082 O O . GLN A 1 15 ? 8.067 12.981 5.013 1.00 0.00 9 GLN A O 3
ATOM 3096 N N . VAL A 1 16 ? 8.651 11.208 3.755 1.00 0.00 10 VAL A N 3
ATOM 3097 C CA . VAL A 1 16 ? 9.880 10.947 4.494 1.00 0.00 10 VAL A CA 3
ATOM 3098 C C . VAL A 1 16 ? 10.864 12.102 4.353 1.00 0.00 10 VAL A C 3
ATOM 3099 O O . VAL A 1 16 ? 11.436 12.566 5.339 1.00 0.00 10 VAL A O 3
ATOM 3112 N N . GLU A 1 17 ? 11.055 12.562 3.121 1.00 0.00 11 GLU A N 3
ATOM 3113 C CA . GLU A 1 17 ? 12.056 13.583 2.832 1.00 0.00 11 GLU A CA 3
ATOM 3114 C C . GLU A 1 17 ? 11.641 14.936 3.395 1.00 0.00 11 GLU A C 3
ATOM 3115 O O . GLU A 1 17 ? 12.439 15.872 3.438 1.00 0.00 11 GLU A O 3
ATOM 3127 N N . GLU A 1 18 ? 10.388 15.032 3.828 1.00 0.00 12 GLU A N 3
ATOM 3128 C CA . GLU A 1 18 ? 9.887 16.247 4.460 1.00 0.00 12 GLU A CA 3
ATOM 3129 C C . GLU A 1 18 ? 10.266 16.296 5.935 1.00 0.00 12 GLU A C 3
ATOM 3130 O O . GLU A 1 18 ? 10.067 17.311 6.603 1.00 0.00 12 GLU A O 3
ATOM 3142 N N . ALA A 1 19 ? 10.813 15.194 6.437 1.00 0.00 13 ALA A N 3
ATOM 3143 C CA . ALA A 1 19 ? 11.180 15.095 7.845 1.00 0.00 13 ALA A CA 3
ATOM 3144 C C . ALA A 1 19 ? 12.672 14.831 8.007 1.00 0.00 13 ALA A C 3
ATOM 3145 O O . ALA A 1 19 ? 13.250 15.104 9.059 1.00 0.00 13 ALA A O 3
ATOM 3152 N N . LEU A 1 20 ? 13.291 14.298 6.959 1.00 0.00 14 LEU A N 3
ATOM 3153 C CA . LEU A 1 20 ? 14.714 13.981 6.989 1.00 0.00 14 LEU A CA 3
ATOM 3154 C C . LEU A 1 20 ? 15.506 14.921 6.090 1.00 0.00 14 LEU A C 3
ATOM 3155 O O . LEU A 1 20 ? 14.994 15.414 5.085 1.00 0.00 14 LEU A O 3
ATOM 3171 N N . SER A 1 21 ? 16.759 15.167 6.457 1.00 0.00 15 SER A N 3
ATOM 3172 C CA . SER A 1 21 ? 17.668 15.937 5.616 1.00 0.00 15 SER A CA 3
ATOM 3173 C C . SER A 1 21 ? 18.306 15.060 4.547 1.00 0.00 15 SER A C 3
ATOM 3174 O O . SER A 1 21 ? 18.148 13.839 4.556 1.00 0.00 15 SER A O 3
ATOM 3182 N N . SER A 1 22 ? 19.027 15.690 3.625 1.00 0.00 16 SER A N 3
ATOM 3183 C CA . SER A 1 22 ? 19.781 14.961 2.612 1.00 0.00 16 SER A CA 3
ATOM 3184 C C . SER A 1 22 ? 20.810 14.037 3.250 1.00 0.00 16 SER A C 3
ATOM 3185 O O . SER A 1 22 ? 21.040 12.925 2.773 1.00 0.00 16 SER A O 3
ATOM 3193 N N . SER A 1 23 ? 21.428 14.503 4.330 1.00 0.00 17 SER A N 3
ATOM 3194 C CA . SER A 1 23 ? 22.448 13.727 5.024 1.00 0.00 17 SER A CA 3
ATOM 3195 C C . SER A 1 23 ? 21.831 12.557 5.780 1.00 0.00 17 SER A C 3
ATOM 3196 O O . SER A 1 23 ? 22.406 11.470 5.837 1.00 0.00 17 SER A O 3
ATOM 3204 N N . GLU A 1 24 ? 20.657 12.787 6.359 1.00 0.00 18 GLU A N 3
ATOM 3205 C CA . GLU A 1 24 ? 19.915 11.728 7.033 1.00 0.00 18 GLU A CA 3
ATOM 3206 C C . GLU A 1 24 ? 19.444 10.670 6.043 1.00 0.00 18 GLU A C 3
ATOM 3207 O O . GLU A 1 24 ? 19.421 9.480 6.356 1.00 0.00 18 GLU A O 3
ATOM 3219 N N . LEU A 1 25 ? 19.070 11.111 4.847 1.00 0.00 19 LEU A N 3
ATOM 3220 C CA . LEU A 1 25 ? 18.674 10.197 3.782 1.00 0.00 19 LEU A CA 3
ATOM 3221 C C . LEU A 1 25 ? 19.884 9.485 3.190 1.00 0.00 19 LEU A C 3
ATOM 3222 O O . LEU A 1 25 ? 19.770 8.373 2.674 1.00 0.00 19 LEU A O 3
ATOM 3238 N N . THR A 1 26 ? 21.041 10.132 3.267 1.00 0.00 20 THR A N 3
ATOM 3239 C CA . THR A 1 26 ? 22.302 9.491 2.915 1.00 0.00 20 THR A CA 3
ATOM 3240 C C . THR A 1 26 ? 22.620 8.342 3.862 1.00 0.00 20 THR A C 3
ATOM 3241 O O . THR A 1 26 ? 23.052 7.272 3.433 1.00 0.00 20 THR A O 3
ATOM 3252 N N . GLU A 1 27 ? 22.402 8.569 5.153 1.00 0.00 21 GLU A N 3
ATOM 3253 C CA . GLU A 1 27 ? 22.573 7.523 6.154 1.00 0.00 21 GLU A CA 3
ATOM 3254 C C . GLU A 1 27 ? 21.507 6.444 6.012 1.00 0.00 21 GLU A C 3
ATOM 3255 O O . GLU A 1 27 ? 21.770 5.264 6.242 1.00 0.00 21 GLU A O 3
ATOM 3267 N N . LEU A 1 28 ? 20.303 6.856 5.630 1.00 0.00 22 LEU A N 3
ATOM 3268 C CA . LEU A 1 28 ? 19.252 5.915 5.264 1.00 0.00 22 LEU A CA 3
ATOM 3269 C C . LEU A 1 28 ? 19.717 4.970 4.163 1.00 0.00 22 LEU A C 3
ATOM 3270 O O . LEU A 1 28 ? 19.535 3.756 4.255 1.00 0.00 22 LEU A O 3
ATOM 3286 N N . LYS A 1 29 ? 20.319 5.535 3.121 1.00 0.00 23 LYS A N 3
ATOM 3287 C CA . LYS A 1 29 ? 20.914 4.737 2.055 1.00 0.00 23 LYS A CA 3
ATOM 3288 C C . LYS A 1 29 ? 21.959 3.775 2.605 1.00 0.00 23 LYS A C 3
ATOM 3289 O O . LYS A 1 29 ? 22.017 2.612 2.205 1.00 0.00 23 LYS A O 3
ATOM 3308 N N . TYR A 1 30 ? 22.783 4.266 3.524 1.00 0.00 24 TYR A N 3
ATOM 3309 C CA . TYR A 1 30 ? 23.834 3.452 4.123 1.00 0.00 24 TYR A CA 3
ATOM 3310 C C . TYR A 1 30 ? 23.248 2.321 4.957 1.00 0.00 24 TYR A C 3
ATOM 3311 O O . TYR A 1 30 ? 23.824 1.236 5.042 1.00 0.00 24 TYR A O 3
ATOM 3329 N N . LEU A 1 31 ? 22.099 2.580 5.573 1.00 0.00 25 LEU A N 3
ATOM 3330 C CA . LEU A 1 31 ? 21.352 1.541 6.270 1.00 0.00 25 LEU A CA 3
ATOM 3331 C C . LEU A 1 31 ? 20.873 0.465 5.303 1.00 0.00 25 LEU A C 3
ATOM 3332 O O . LEU A 1 31 ? 20.891 -0.724 5.624 1.00 0.00 25 LEU A O 3
ATOM 3348 N N . CYS A 1 32 ? 20.444 0.889 4.119 1.00 0.00 26 CYS A N 3
ATOM 3349 C CA . CYS A 1 32 ? 20.018 -0.042 3.081 1.00 0.00 26 CYS A CA 3
ATOM 3350 C C . CYS A 1 32 ? 21.197 -0.842 2.542 1.00 0.00 26 CYS A C 3
ATOM 3351 O O . CYS A 1 32 ? 21.048 -2.002 2.158 1.00 0.00 26 CYS A O 3
ATOM 3359 N N . LEU A 1 33 ? 22.368 -0.216 2.515 1.00 0.00 27 LEU A N 3
ATOM 3360 C CA . LEU A 1 33 ? 23.552 -0.829 1.925 1.00 0.00 27 LEU A CA 3
ATOM 3361 C C . LEU A 1 33 ? 24.311 -1.660 2.951 1.00 0.00 27 LEU A C 3
ATOM 3362 O O . LEU A 1 33 ? 24.279 -2.890 2.915 1.00 0.00 27 LEU A O 3
ATOM 3378 N N . GLY A 1 34 ? 24.995 -0.980 3.866 1.00 0.00 28 GLY A N 3
ATOM 3379 C CA . GLY A 1 34 ? 25.909 -1.643 4.788 1.00 0.00 28 GLY A CA 3
ATOM 3380 C C . GLY A 1 34 ? 25.323 -1.711 6.192 1.00 0.00 28 GLY A C 3
ATOM 3381 O O . GLY A 1 34 ? 25.972 -2.186 7.124 1.00 0.00 28 GLY A O 3
ATOM 3385 N N . ARG A 1 35 ? 24.091 -1.234 6.338 1.00 0.00 29 ARG A N 3
ATOM 3386 C CA . ARG A 1 35 ? 23.426 -1.212 7.635 1.00 0.00 29 ARG A CA 3
ATOM 3387 C C . ARG A 1 35 ? 24.196 -0.358 8.634 1.00 0.00 29 ARG A C 3
ATOM 3388 O O . ARG A 1 35 ? 24.392 -0.755 9.783 1.00 0.00 29 ARG A O 3
ATOM 3409 N N . VAL A 1 36 ? 24.630 0.816 8.190 1.00 0.00 30 VAL A N 3
ATOM 3410 C CA . VAL A 1 36 ? 25.396 1.721 9.039 1.00 0.00 30 VAL A CA 3
ATOM 3411 C C . VAL A 1 36 ? 24.486 2.481 9.996 1.00 0.00 30 VAL A C 3
ATOM 3412 O O . VAL A 1 36 ? 23.732 3.361 9.582 1.00 0.00 30 VAL A O 3
ATOM 3425 N N . GLY A 1 37 ? 24.563 2.136 11.277 1.00 0.00 31 GLY A N 3
ATOM 3426 C CA . GLY A 1 37 ? 23.662 2.698 12.276 1.00 0.00 31 GLY A CA 3
ATOM 3427 C C . GLY A 1 37 ? 24.117 4.085 12.710 1.00 0.00 31 GLY A C 3
ATOM 3428 O O . GLY A 1 37 ? 24.482 4.296 13.866 1.00 0.00 31 GLY A O 3
ATOM 3432 N N . LYS A 1 38 ? 24.094 5.029 11.775 1.00 0.00 32 LYS A N 3
ATOM 3433 C CA . LYS A 1 38 ? 24.453 6.411 12.071 1.00 0.00 32 LYS A CA 3
ATOM 3434 C C . LYS A 1 38 ? 23.377 7.375 11.590 1.00 0.00 32 LYS A C 3
ATOM 3435 O O . LYS A 1 38 ? 22.517 7.011 10.787 1.00 0.00 32 LYS A O 3
ATOM 3454 N N . ARG A 1 39 ? 23.429 8.607 12.085 1.00 0.00 33 ARG A N 3
ATOM 3455 C CA . ARG A 1 39 ? 22.472 9.633 11.688 1.00 0.00 33 ARG A CA 3
ATOM 3456 C C . ARG A 1 39 ? 23.101 11.020 11.732 1.00 0.00 33 ARG A C 3
ATOM 3457 O O . ARG A 1 39 ? 23.837 11.349 12.662 1.00 0.00 33 ARG A O 3
ATOM 3478 N N . LYS A 1 40 ? 22.807 11.829 10.720 1.00 0.00 34 LYS A N 3
ATOM 3479 C CA . LYS A 1 40 ? 23.345 13.182 10.640 1.00 0.00 34 LYS A CA 3
ATOM 3480 C C . LYS A 1 40 ? 22.229 14.219 10.623 1.00 0.00 34 LYS A C 3
ATOM 3481 O O . LYS A 1 40 ? 21.826 14.694 9.561 1.00 0.00 34 LYS A O 3
ATOM 3500 N N . LEU A 1 41 ? 21.732 14.566 11.806 1.00 0.00 35 LEU A N 3
ATOM 3501 C CA . LEU A 1 41 ? 20.611 15.490 11.924 1.00 0.00 35 LEU A CA 3
ATOM 3502 C C . LEU A 1 41 ? 20.956 16.853 11.340 1.00 0.00 35 LEU A C 3
ATOM 3503 O O . LEU A 1 41 ? 21.852 17.540 11.830 1.00 0.00 35 LEU A O 3
ATOM 3519 N N . GLU A 1 42 ? 20.240 17.241 10.290 1.00 0.00 36 GLU A N 3
ATOM 3520 C CA . GLU A 1 42 ? 20.455 18.533 9.651 1.00 0.00 36 GLU A CA 3
ATOM 3521 C C . GLU A 1 42 ? 19.142 19.128 9.157 1.00 0.00 36 GLU A C 3
ATOM 3522 O O . GLU A 1 42 ? 18.065 18.606 9.446 1.00 0.00 36 GLU A O 3
ATOM 3534 N N . ARG A 1 43 ? 19.239 20.224 8.411 1.00 0.00 37 ARG A N 3
ATOM 3535 C CA . ARG A 1 43 ? 18.060 20.882 7.861 1.00 0.00 37 ARG A CA 3
ATOM 3536 C C . ARG A 1 43 ? 17.384 20.012 6.809 1.00 0.00 37 ARG A C 3
ATOM 3537 O O . ARG A 1 43 ? 18.046 19.436 5.947 1.00 0.00 37 ARG A O 3
ATOM 3558 N N . VAL A 1 44 ? 16.060 19.921 6.886 1.00 0.00 38 VAL A N 3
ATOM 3559 C CA . VAL A 1 44 ? 15.294 19.101 5.956 1.00 0.00 38 VAL A CA 3
ATOM 3560 C C . VAL A 1 44 ? 15.494 19.564 4.519 1.00 0.00 38 VAL A C 3
ATOM 3561 O O . VAL A 1 44 ? 15.464 20.760 4.232 1.00 0.00 38 VAL A O 3
ATOM 3574 N N . GLN A 1 45 ? 15.699 18.609 3.618 1.00 0.00 39 GLN A N 3
ATOM 3575 C CA . GLN A 1 45 ? 16.016 18.920 2.229 1.00 0.00 39 GLN A CA 3
ATOM 3576 C C . GLN A 1 45 ? 14.784 19.411 1.480 1.00 0.00 39 GLN A C 3
ATOM 3577 O O . GLN A 1 45 ? 13.652 19.153 1.890 1.00 0.00 39 GLN A O 3
ATOM 3591 N N . SER A 1 46 ? 15.010 20.119 0.379 1.00 0.00 40 SER A N 3
ATOM 3592 C CA . SER A 1 46 ? 13.919 20.602 -0.459 1.00 0.00 40 SER A CA 3
ATOM 3593 C C . SER A 1 46 ? 13.452 19.524 -1.430 1.00 0.00 40 SER A C 3
ATOM 3594 O O . SER A 1 46 ? 12.389 19.643 -2.039 1.00 0.00 40 SER A O 3
ATOM 3602 N N . GLY A 1 47 ? 14.253 18.473 -1.568 1.00 0.00 41 GLY A N 3
ATOM 3603 C CA . GLY A 1 47 ? 13.911 17.360 -2.446 1.00 0.00 41 GLY A CA 3
ATOM 3604 C C . GLY A 1 47 ? 14.876 17.269 -3.621 1.00 0.00 41 GLY A C 3
ATOM 3605 O O . GLY A 1 47 ? 14.609 17.801 -4.699 1.00 0.00 41 GLY A O 3
ATOM 3609 N N . VAL A 1 48 ? 15.999 16.592 -3.407 1.00 0.00 42 VAL A N 3
ATOM 3610 C CA . VAL A 1 48 ? 16.989 16.398 -4.460 1.00 0.00 42 VAL A CA 3
ATOM 3611 C C . VAL A 1 48 ? 17.262 14.917 -4.693 1.00 0.00 42 VAL A C 3
ATOM 3612 O O . VAL A 1 48 ? 17.819 14.533 -5.721 1.00 0.00 42 VAL A O 3
ATOM 3625 N N . ARG A 1 49 ? 16.866 14.089 -3.732 1.00 0.00 43 ARG A N 3
ATOM 3626 C CA . ARG A 1 49 ? 17.160 12.662 -3.781 1.00 0.00 43 ARG A CA 3
ATOM 3627 C C . ARG A 1 49 ? 16.146 11.920 -4.641 1.00 0.00 43 ARG A C 3
ATOM 3628 O O . ARG A 1 49 ? 15.160 11.385 -4.133 1.00 0.00 43 ARG A O 3
ATOM 3649 N N . ASP A 1 50 ? 16.394 11.890 -5.946 1.00 0.00 44 ASP A N 3
ATOM 3650 C CA . ASP A 1 50 ? 15.518 11.187 -6.876 1.00 0.00 44 ASP A CA 3
ATOM 3651 C C . ASP A 1 50 ? 15.516 9.688 -6.605 1.00 0.00 44 ASP A C 3
ATOM 3652 O O . ASP A 1 50 ? 14.592 8.977 -7.001 1.00 0.00 44 ASP A O 3
ATOM 3661 N N . LEU A 1 51 ? 16.555 9.213 -5.928 1.00 0.00 45 LEU A N 3
ATOM 3662 C CA . LEU A 1 51 ? 16.683 7.794 -5.616 1.00 0.00 45 LEU A CA 3
ATOM 3663 C C . LEU A 1 51 ? 15.570 7.332 -4.684 1.00 0.00 45 LEU A C 3
ATOM 3664 O O . LEU A 1 51 ? 15.307 6.136 -4.560 1.00 0.00 45 LEU A O 3
ATOM 3680 N N . LEU A 1 52 ? 14.919 8.288 -4.029 1.00 0.00 46 LEU A N 3
ATOM 3681 C CA . LEU A 1 52 ? 13.804 7.984 -3.140 1.00 0.00 46 LEU A CA 3
ATOM 3682 C C . LEU A 1 52 ? 12.675 7.289 -3.891 1.00 0.00 46 LEU A C 3
ATOM 3683 O O . LEU A 1 52 ? 11.960 6.461 -3.327 1.00 0.00 46 LEU A O 3
ATOM 3699 N N . ASP A 1 53 ? 12.520 7.631 -5.165 1.00 0.00 47 ASP A N 3
ATOM 3700 C CA . ASP A 1 53 ? 11.493 7.023 -6.002 1.00 0.00 47 ASP A CA 3
ATOM 3701 C C . ASP A 1 53 ? 12.064 5.884 -6.837 1.00 0.00 47 ASP A C 3
ATOM 3702 O O . ASP A 1 53 ? 11.391 4.883 -7.082 1.00 0.00 47 ASP A O 3
ATOM 3711 N N . ILE A 1 54 ? 13.310 6.043 -7.271 1.00 0.00 48 ILE A N 3
ATOM 3712 C CA . ILE A 1 54 ? 13.974 5.029 -8.081 1.00 0.00 48 ILE A CA 3
ATOM 3713 C C . ILE A 1 54 ? 14.157 3.733 -7.302 1.00 0.00 48 ILE A C 3
ATOM 3714 O O . ILE A 1 54 ? 13.860 2.649 -7.804 1.00 0.00 48 ILE A O 3
ATOM 3730 N N . LEU A 1 55 ? 14.647 3.852 -6.073 1.00 0.00 49 LEU A N 3
ATOM 3731 C CA . LEU A 1 55 ? 14.907 2.687 -5.235 1.00 0.00 49 LEU A CA 3
ATOM 3732 C C . LEU A 1 55 ? 13.607 2.045 -4.767 1.00 0.00 49 LEU A C 3
ATOM 3733 O O . LEU A 1 55 ? 13.555 0.841 -4.513 1.00 0.00 49 LEU A O 3
ATOM 3749 N N . ARG A 1 56 ? 12.560 2.854 -4.654 1.00 0.00 50 ARG A N 3
ATOM 3750 C CA . ARG A 1 56 ? 11.226 2.344 -4.362 1.00 0.00 50 ARG A CA 3
ATOM 3751 C C . ARG A 1 56 ? 10.734 1.419 -5.468 1.00 0.00 50 ARG A C 3
ATOM 3752 O O . ARG A 1 56 ? 10.184 0.352 -5.199 1.00 0.00 50 ARG A O 3
ATOM 3773 N N . GLU A 1 57 ? 10.937 1.835 -6.713 1.00 0.00 51 GLU A N 3
ATOM 3774 C CA . GLU A 1 57 ? 10.572 1.017 -7.863 1.00 0.00 51 GLU A CA 3
ATOM 3775 C C . GLU A 1 57 ? 11.530 -0.156 -8.030 1.00 0.00 51 GLU A C 3
ATOM 3776 O O . GLU A 1 57 ? 11.129 -1.243 -8.448 1.00 0.00 51 GLU A O 3
ATOM 3788 N N . ARG A 1 58 ? 12.797 0.070 -7.702 1.00 0.00 52 ARG A N 3
ATOM 3789 C CA . ARG A 1 58 ? 13.812 -0.973 -7.797 1.00 0.00 52 ARG A CA 3
ATOM 3790 C C . ARG A 1 58 ? 13.521 -2.113 -6.829 1.00 0.00 52 ARG A C 3
ATOM 3791 O O . ARG A 1 58 ? 13.664 -3.286 -7.175 1.00 0.00 52 ARG A O 3
ATOM 3812 N N . GLY A 1 59 ? 13.114 -1.762 -5.614 1.00 0.00 53 GLY A N 3
ATOM 3813 C CA . GLY A 1 59 ? 12.816 -2.755 -4.589 1.00 0.00 53 GLY A CA 3
ATOM 3814 C C . GLY A 1 59 ? 13.773 -2.633 -3.409 1.00 0.00 53 GLY A C 3
ATOM 3815 O O . GLY A 1 59 ? 13.838 -3.518 -2.557 1.00 0.00 53 GLY A O 3
ATOM 3819 N N . LYS A 1 60 ? 14.513 -1.530 -3.366 1.00 0.00 54 LYS A N 3
ATOM 3820 C CA . LYS A 1 60 ? 15.446 -1.276 -2.275 1.00 0.00 54 LYS A CA 3
ATOM 3821 C C . LYS A 1 60 ? 14.798 -0.438 -1.180 1.00 0.00 54 LYS A C 3
ATOM 3822 O O . LYS A 1 60 ? 15.307 -0.360 -0.062 1.00 0.00 54 LYS A O 3
ATOM 3841 N N . LEU A 1 61 ? 13.672 0.187 -1.508 1.00 0.00 55 LEU A N 3
ATOM 3842 C CA . LEU A 1 61 ? 12.851 0.861 -0.509 1.00 0.00 55 LEU A CA 3
ATOM 3843 C C . LEU A 1 61 ? 11.440 0.289 -0.479 1.00 0.00 55 LEU A C 3
ATOM 3844 O O . LEU A 1 61 ? 10.487 0.939 -0.908 1.00 0.00 55 LEU A O 3
ATOM 3860 N N . SER A 1 62 ? 11.312 -0.932 0.030 1.00 0.00 56 SER A N 3
ATOM 3861 C CA . SER A 1 62 ? 10.005 -1.545 0.232 1.00 0.00 56 SER A CA 3
ATOM 3862 C C . SER A 1 62 ? 9.359 -1.053 1.521 1.00 0.00 56 SER A C 3
ATOM 3863 O O . SER A 1 62 ? 9.991 -0.359 2.318 1.00 0.00 56 SER A O 3
ATOM 3871 N N . VAL A 1 63 ? 8.097 -1.416 1.720 1.00 0.00 57 VAL A N 3
ATOM 3872 C CA . VAL A 1 63 ? 7.366 -1.021 2.919 1.00 0.00 57 VAL A CA 3
ATOM 3873 C C . VAL A 1 63 ? 7.989 -1.629 4.169 1.00 0.00 57 VAL A C 3
ATOM 3874 O O . VAL A 1 63 ? 7.918 -1.050 5.253 1.00 0.00 57 VAL A O 3
ATOM 3887 N N . GLY A 1 64 ? 8.598 -2.799 4.011 1.00 0.00 58 GLY A N 3
ATOM 3888 C CA . GLY A 1 64 ? 9.325 -3.437 5.102 1.00 0.00 58 GLY A CA 3
ATOM 3889 C C . GLY A 1 64 ? 10.640 -2.720 5.382 1.00 0.00 58 GLY A C 3
ATOM 3890 O O . GLY A 1 64 ? 11.024 -2.536 6.537 1.00 0.00 58 GLY A O 3
ATOM 3894 N N . ASP A 1 65 ? 11.326 -2.316 4.318 1.00 0.00 59 ASP A N 3
ATOM 3895 C CA . ASP A 1 65 ? 12.556 -1.544 4.447 1.00 0.00 59 ASP A CA 3
ATOM 3896 C C . ASP A 1 65 ? 12.309 -0.234 5.185 1.00 0.00 59 ASP A C 3
ATOM 3897 O O . ASP A 1 65 ? 13.013 0.095 6.139 1.00 0.00 59 ASP A O 3
ATOM 3906 N N . LEU A 1 66 ? 11.304 0.511 4.736 1.00 0.00 60 LEU A N 3
ATOM 3907 C CA . LEU A 1 66 ? 10.989 1.807 5.325 1.00 0.00 60 LEU A CA 3
ATOM 3908 C C . LEU A 1 66 ? 10.712 1.682 6.817 1.00 0.00 60 LEU A C 3
ATOM 3909 O O . LEU A 1 66 ? 11.229 2.457 7.622 1.00 0.00 60 LEU A O 3
ATOM 3925 N N . ALA A 1 67 ? 9.892 0.701 7.181 1.00 0.00 61 ALA A N 3
ATOM 3926 C CA . ALA A 1 67 ? 9.579 0.445 8.582 1.00 0.00 61 ALA A CA 3
ATOM 3927 C C . ALA A 1 67 ? 10.847 0.325 9.417 1.00 0.00 61 ALA A C 3
ATOM 3928 O O . ALA A 1 67 ? 10.982 0.974 10.455 1.00 0.00 61 ALA A O 3
ATOM 3935 N N . GLU A 1 68 ? 11.774 -0.508 8.959 1.00 0.00 62 GLU A N 3
ATOM 3936 C CA . GLU A 1 68 ? 13.053 -0.680 9.639 1.00 0.00 62 GLU A CA 3
ATOM 3937 C C . GLU A 1 68 ? 13.857 0.614 9.635 1.00 0.00 62 GLU A C 3
ATOM 3938 O O . GLU A 1 68 ? 14.377 1.036 10.668 1.00 0.00 62 GLU A O 3
ATOM 3950 N N . LEU A 1 69 ? 13.954 1.241 8.468 1.00 0.00 63 LEU A N 3
ATOM 3951 C CA . LEU A 1 69 ? 14.812 2.407 8.294 1.00 0.00 63 LEU A CA 3
ATOM 3952 C C . LEU A 1 69 ? 14.422 3.526 9.252 1.00 0.00 63 LEU A C 3
ATOM 3953 O O . LEU A 1 69 ? 15.282 4.161 9.862 1.00 0.00 63 LEU A O 3
ATOM 3969 N N . LEU A 1 70 ? 13.121 3.763 9.378 1.00 0.00 64 LEU A N 3
ATOM 3970 C CA . LEU A 1 70 ? 12.615 4.804 10.265 1.00 0.00 64 LEU A CA 3
ATOM 3971 C C . LEU A 1 70 ? 12.802 4.421 11.727 1.00 0.00 64 LEU A C 3
ATOM 3972 O O . LEU A 1 70 ? 13.004 5.282 12.584 1.00 0.00 64 LEU A O 3
ATOM 3988 N N . TYR A 1 71 ? 12.732 3.124 12.007 1.00 0.00 65 TYR A N 3
ATOM 3989 C CA . TYR A 1 71 ? 13.074 2.605 13.327 1.00 0.00 65 TYR A CA 3
ATOM 3990 C C . TYR A 1 71 ? 14.549 2.822 13.639 1.00 0.00 65 TYR A C 3
ATOM 3991 O O . TYR A 1 71 ? 14.907 3.224 14.746 1.00 0.00 65 TYR A O 3
ATOM 4009 N N . ARG A 1 72 ? 15.402 2.553 12.656 1.00 0.00 66 ARG A N 3
ATOM 4010 C CA . ARG A 1 72 ? 16.844 2.643 12.848 1.00 0.00 66 ARG A CA 3
ATOM 4011 C C . ARG A 1 72 ? 17.263 4.060 13.220 1.00 0.00 66 ARG A C 3
ATOM 4012 O O . ARG A 1 72 ? 18.102 4.259 14.098 1.00 0.00 66 ARG A O 3
ATOM 4033 N N . VAL A 1 73 ? 16.673 5.042 12.546 1.00 0.00 67 VAL A N 3
ATOM 4034 C CA . VAL A 1 73 ? 16.960 6.444 12.827 1.00 0.00 67 VAL A CA 3
ATOM 4035 C C . VAL A 1 73 ? 16.054 6.983 13.925 1.00 0.00 67 VAL A C 3
ATOM 4036 O O . VAL A 1 73 ? 16.346 8.010 14.536 1.00 0.00 67 VAL A O 3
ATOM 4049 N N . ARG A 1 74 ? 14.951 6.283 14.172 1.00 0.00 68 ARG A N 3
ATOM 4050 C CA . ARG A 1 74 ? 14.030 6.657 15.239 1.00 0.00 68 ARG A CA 3
ATOM 4051 C C . ARG A 1 74 ? 13.462 8.052 15.013 1.00 0.00 68 ARG A C 3
ATOM 4052 O O . ARG A 1 74 ? 13.537 8.912 15.890 1.00 0.00 68 ARG A O 3
ATOM 4073 N N . ARG A 1 75 ? 12.893 8.269 13.832 1.00 0.00 69 ARG A N 3
ATOM 4074 C CA . ARG A 1 75 ? 12.310 9.561 13.489 1.00 0.00 69 ARG A CA 3
ATOM 4075 C C . ARG A 1 75 ? 10.859 9.649 13.944 1.00 0.00 69 ARG A C 3
ATOM 4076 O O . ARG A 1 75 ? 9.964 9.095 13.306 1.00 0.00 69 ARG A O 3
ATOM 4097 N N . PHE A 1 76 ? 10.633 10.348 15.051 1.00 0.00 70 PHE A N 3
ATOM 4098 C CA . PHE A 1 76 ? 9.323 10.364 15.692 1.00 0.00 70 PHE A CA 3
ATOM 4099 C C . PHE A 1 76 ? 8.233 10.767 14.709 1.00 0.00 70 PHE A C 3
ATOM 4100 O O . PHE A 1 76 ? 7.200 10.105 14.607 1.00 0.00 70 PHE A O 3
ATOM 4117 N N . ASP A 1 77 ? 8.468 11.856 13.985 1.00 0.00 71 ASP A N 3
ATOM 4118 C CA . ASP A 1 77 ? 7.456 12.423 13.102 1.00 0.00 71 ASP A CA 3
ATOM 4119 C C . ASP A 1 77 ? 6.970 11.395 12.089 1.00 0.00 71 ASP A C 3
ATOM 4120 O O . ASP A 1 77 ? 5.769 11.263 11.851 1.00 0.00 71 ASP A O 3
ATOM 4129 N N . LEU A 1 78 ? 7.910 10.668 11.494 1.00 0.00 72 LEU A N 3
ATOM 4130 C CA . LEU A 1 78 ? 7.590 9.729 10.426 1.00 0.00 72 LEU A CA 3
ATOM 4131 C C . LEU A 1 78 ? 7.056 8.417 10.987 1.00 0.00 72 LEU A C 3
ATOM 4132 O O . LEU A 1 78 ? 6.303 7.707 10.321 1.00 0.00 72 LEU A O 3
ATOM 4148 N N . LEU A 1 79 ? 7.450 8.101 12.216 1.00 0.00 73 LEU A N 3
ATOM 4149 C CA . LEU A 1 79 ? 6.911 6.943 12.919 1.00 0.00 73 LEU A CA 3
ATOM 4150 C C . LEU A 1 79 ? 5.447 7.154 13.285 1.00 0.00 73 LEU A C 3
ATOM 4151 O O . LEU A 1 79 ? 4.695 6.194 13.452 1.00 0.00 73 LEU A O 3
ATOM 4167 N N . LYS A 1 80 ? 5.049 8.416 13.407 1.00 0.00 74 LYS A N 3
ATOM 4168 C CA . LYS A 1 80 ? 3.661 8.756 13.698 1.00 0.00 74 LYS A CA 3
ATOM 4169 C C . LYS A 1 80 ? 2.919 9.172 12.435 1.00 0.00 74 LYS A C 3
ATOM 4170 O O . LYS A 1 80 ? 1.696 9.057 12.355 1.00 0.00 74 LYS A O 3
ATOM 4189 N N . ARG A 1 81 ? 3.666 9.656 11.448 1.00 0.00 75 ARG A N 3
ATOM 4190 C CA . ARG A 1 81 ? 3.076 10.131 10.203 1.00 0.00 75 ARG A CA 3
ATOM 4191 C C . ARG A 1 81 ? 2.801 8.977 9.248 1.00 0.00 75 ARG A C 3
ATOM 4192 O O . ARG A 1 81 ? 1.719 8.884 8.667 1.00 0.00 75 ARG A O 3
ATOM 4213 N N . ILE A 1 82 ? 3.785 8.099 9.090 1.00 0.00 76 ILE A N 3
ATOM 4214 C CA . ILE A 1 82 ? 3.679 6.990 8.149 1.00 0.00 76 ILE A CA 3
ATOM 4215 C C . ILE A 1 82 ? 3.309 5.696 8.862 1.00 0.00 76 ILE A C 3
ATOM 4216 O O . ILE A 1 82 ? 2.348 5.023 8.489 1.00 0.00 76 ILE A O 3
ATOM 4232 N N . LEU A 1 83 ? 4.079 5.352 9.889 1.00 0.00 77 LEU A N 3
ATOM 4233 C CA . LEU A 1 83 ? 3.841 4.130 10.649 1.00 0.00 77 LEU A CA 3
ATOM 4234 C C . LEU A 1 83 ? 2.649 4.286 11.583 1.00 0.00 77 LEU A C 3
ATOM 4235 O O . LEU A 1 83 ? 1.920 3.328 11.841 1.00 0.00 77 LEU A O 3
ATOM 4251 N N . LYS A 1 84 ? 2.455 5.499 12.090 1.00 0.00 78 LYS A N 3
ATOM 4252 C CA . LYS A 1 84 ? 1.311 5.799 12.942 1.00 0.00 78 LYS A CA 3
ATOM 4253 C C . LYS A 1 84 ? 1.279 4.888 14.163 1.00 0.00 78 LYS A C 3
ATOM 4254 O O . LYS A 1 84 ? 0.229 4.360 14.528 1.00 0.00 78 LYS A O 3
ATOM 4273 N N . MET A 1 85 ? 2.437 4.708 14.790 1.00 0.00 79 MET A N 3
ATOM 4274 C CA . MET A 1 85 ? 2.542 3.869 15.977 1.00 0.00 79 MET A CA 3
ATOM 4275 C C . MET A 1 85 ? 3.897 4.038 16.653 1.00 0.00 79 MET A C 3
ATOM 4276 O O . MET A 1 85 ? 4.831 4.583 16.066 1.00 0.00 79 MET A O 3
ATOM 4290 N N . ASP A 1 86 ? 3.997 3.566 17.892 1.00 0.00 80 ASP A N 3
ATOM 4291 C CA . ASP A 1 86 ? 5.255 3.610 18.628 1.00 0.00 80 ASP A CA 3
ATOM 4292 C C . ASP A 1 86 ? 6.314 2.742 17.961 1.00 0.00 80 ASP A C 3
ATOM 4293 O O . ASP A 1 86 ? 5.995 1.749 17.306 1.00 0.00 80 ASP A O 3
ATOM 4302 N N . ARG A 1 87 ? 7.576 3.121 18.130 1.00 0.00 81 ARG A N 3
ATOM 4303 C CA . ARG A 1 87 ? 8.682 2.412 17.498 1.00 0.00 81 ARG A CA 3
ATOM 4304 C C . ARG A 1 87 ? 8.760 0.970 17.984 1.00 0.00 81 ARG A C 3
ATOM 4305 O O . ARG A 1 87 ? 9.273 0.096 17.284 1.00 0.00 81 ARG A O 3
ATOM 4326 N N . LYS A 1 88 ? 8.249 0.727 19.186 1.00 0.00 82 LYS A N 3
ATOM 4327 C CA . LYS A 1 88 ? 8.153 -0.626 19.719 1.00 0.00 82 LYS A CA 3
ATOM 4328 C C . LYS A 1 88 ? 7.175 -1.469 18.910 1.00 0.00 82 LYS A C 3
ATOM 4329 O O . LYS A 1 88 ? 7.430 -2.642 18.637 1.00 0.00 82 LYS A O 3
ATOM 4348 N N . ALA A 1 89 ? 6.055 -0.864 18.530 1.00 0.00 83 ALA A N 3
ATOM 4349 C CA . ALA A 1 89 ? 5.079 -1.527 17.674 1.00 0.00 83 ALA A CA 3
ATOM 4350 C C . ALA A 1 89 ? 5.632 -1.743 16.271 1.00 0.00 83 ALA A C 3
ATOM 4351 O O . ALA A 1 89 ? 5.373 -2.769 15.642 1.00 0.00 83 ALA A O 3
ATOM 4358 N N . VAL A 1 90 ? 6.396 -0.770 15.786 1.00 0.00 84 VAL A N 3
ATOM 4359 C CA . VAL A 1 90 ? 7.037 -0.878 14.481 1.00 0.00 84 VAL A CA 3
ATOM 4360 C C . VAL A 1 90 ? 7.965 -2.085 14.421 1.00 0.00 84 VAL A C 3
ATOM 4361 O O . VAL A 1 90 ? 7.935 -2.855 13.461 1.00 0.00 84 VAL A O 3
ATOM 4374 N N . GLU A 1 91 ? 8.787 -2.245 15.452 1.00 0.00 85 GLU A N 3
ATOM 4375 C CA . GLU A 1 91 ? 9.679 -3.394 15.550 1.00 0.00 85 GLU A CA 3
ATOM 4376 C C . GLU A 1 91 ? 8.893 -4.689 15.708 1.00 0.00 85 GLU A C 3
ATOM 4377 O O . GLU A 1 91 ? 9.234 -5.711 15.111 1.00 0.00 85 GLU A O 3
ATOM 4389 N N . THR A 1 92 ? 7.839 -4.641 16.516 1.00 0.00 86 THR A N 3
ATOM 4390 C CA . THR A 1 92 ? 6.975 -5.798 16.717 1.00 0.00 86 THR A CA 3
ATOM 4391 C C . THR A 1 92 ? 6.396 -6.290 15.396 1.00 0.00 86 THR A C 3
ATOM 4392 O O . THR A 1 92 ? 6.306 -7.494 15.157 1.00 0.00 86 THR A O 3
ATOM 4403 N N . HIS A 1 93 ? 6.005 -5.351 14.541 1.00 0.00 87 HIS A N 3
ATOM 4404 C CA . HIS A 1 93 ? 5.395 -5.688 13.260 1.00 0.00 87 HIS A CA 3
ATOM 4405 C C . HIS A 1 93 ? 6.405 -5.584 12.125 1.00 0.00 87 HIS A C 3
ATOM 4406 O O . HIS A 1 93 ? 6.036 -5.371 10.970 1.00 0.00 87 HIS A O 3
ATOM 4419 N N . LEU A 1 94 ? 7.682 -5.737 12.460 1.00 0.00 88 LEU A N 3
ATOM 4420 C CA . LEU A 1 94 ? 8.746 -5.696 11.463 1.00 0.00 88 LEU A CA 3
ATOM 4421 C C . LEU A 1 94 ? 9.366 -7.073 11.262 1.00 0.00 88 LEU A C 3
ATOM 4422 O O . LEU A 1 94 ? 8.815 -7.883 10.570 1.00 0.00 88 LEU A O 3
ATOM 4438 N N . HIS A 1 7 ? 3.573 -0.576 -1.450 1.00 0.00 1 HIS A N 4
ATOM 4439 C CA . HIS A 1 7 ? 4.562 0.090 -0.611 1.00 0.00 1 HIS A CA 4
ATOM 4440 C C . HIS A 1 7 ? 4.257 1.576 -0.474 1.00 0.00 1 HIS A C 4
ATOM 4441 O O . HIS A 1 7 ? 3.122 2.008 -0.675 1.00 0.00 1 HIS A O 4
ATOM 4454 N N . MET A 1 8 ? 5.277 2.355 -0.130 1.00 0.00 2 MET A N 4
ATOM 4455 C CA . MET A 1 8 ? 5.108 3.786 0.089 1.00 0.00 2 MET A CA 4
ATOM 4456 C C . MET A 1 8 ? 4.729 4.501 -1.202 1.00 0.00 2 MET A C 4
ATOM 4457 O O . MET A 1 8 ? 5.305 4.242 -2.258 1.00 0.00 2 MET A O 4
ATOM 4471 N N . SER A 1 9 ? 3.756 5.401 -1.110 1.00 0.00 3 SER A N 4
ATOM 4472 C CA . SER A 1 9 ? 3.338 6.197 -2.258 1.00 0.00 3 SER A CA 4
ATOM 4473 C C . SER A 1 9 ? 4.243 7.408 -2.447 1.00 0.00 3 SER A C 4
ATOM 4474 O O . SER A 1 9 ? 5.144 7.653 -1.644 1.00 0.00 3 SER A O 4
ATOM 4482 N N . ALA A 1 10 ? 3.999 8.162 -3.513 1.00 0.00 4 ALA A N 4
ATOM 4483 C CA . ALA A 1 10 ? 4.738 9.393 -3.767 1.00 0.00 4 ALA A CA 4
ATOM 4484 C C . ALA A 1 10 ? 4.547 10.393 -2.634 1.00 0.00 4 ALA A C 4
ATOM 4485 O O . ALA A 1 10 ? 5.466 11.134 -2.285 1.00 0.00 4 ALA A O 4
ATOM 4492 N N . GLU A 1 11 ? 3.348 10.410 -2.062 1.00 0.00 5 GLU A N 4
ATOM 4493 C CA . GLU A 1 11 ? 3.052 11.277 -0.928 1.00 0.00 5 GLU A CA 4
ATOM 4494 C C . GLU A 1 11 ? 3.812 10.835 0.316 1.00 0.00 5 GLU A C 4
ATOM 4495 O O . GLU A 1 11 ? 4.370 11.659 1.040 1.00 0.00 5 GLU A O 4
ATOM 4507 N N . VAL A 1 12 ? 3.830 9.529 0.559 1.00 0.00 6 VAL A N 4
ATOM 4508 C CA . VAL A 1 12 ? 4.479 8.979 1.743 1.00 0.00 6 VAL A CA 4
ATOM 4509 C C . VAL A 1 12 ? 5.983 9.221 1.709 1.00 0.00 6 VAL A C 4
ATOM 4510 O O . VAL A 1 12 ? 6.572 9.667 2.693 1.00 0.00 6 VAL A O 4
ATOM 4523 N N . ILE A 1 13 ? 6.599 8.924 0.570 1.00 0.00 7 ILE A N 4
ATOM 4524 C CA . ILE A 1 13 ? 8.039 9.090 0.412 1.00 0.00 7 ILE A CA 4
ATOM 4525 C C . ILE A 1 13 ? 8.425 10.563 0.390 1.00 0.00 7 ILE A C 4
ATOM 4526 O O . ILE A 1 13 ? 9.538 10.929 0.768 1.00 0.00 7 ILE A O 4
ATOM 4542 N N . HIS A 1 14 ? 7.499 11.405 -0.055 1.00 0.00 8 HIS A N 4
ATOM 4543 C CA . HIS A 1 14 ? 7.654 12.850 0.070 1.00 0.00 8 HIS A CA 4
ATOM 4544 C C . HIS A 1 14 ? 7.751 13.270 1.531 1.00 0.00 8 HIS A C 4
ATOM 4545 O O . HIS A 1 14 ? 8.612 14.067 1.902 1.00 0.00 8 HIS A O 4
ATOM 4558 N N . GLN A 1 15 ? 6.862 12.729 2.357 1.00 0.00 9 GLN A N 4
ATOM 4559 C CA . GLN A 1 15 ? 6.865 13.022 3.785 1.00 0.00 9 GLN A CA 4
ATOM 4560 C C . GLN A 1 15 ? 8.181 12.606 4.430 1.00 0.00 9 GLN A C 4
ATOM 4561 O O . GLN A 1 15 ? 8.673 13.269 5.342 1.00 0.00 9 GLN A O 4
ATOM 4575 N N . VAL A 1 16 ? 8.746 11.503 3.950 1.00 0.00 10 VAL A N 4
ATOM 4576 C CA . VAL A 1 16 ? 10.078 11.081 4.368 1.00 0.00 10 VAL A CA 4
ATOM 4577 C C . VAL A 1 16 ? 11.114 12.158 4.076 1.00 0.00 10 VAL A C 4
ATOM 4578 O O . VAL A 1 16 ? 11.961 12.462 4.916 1.00 0.00 10 VAL A O 4
ATOM 4591 N N . GLU A 1 17 ? 11.042 12.733 2.881 1.00 0.00 11 GLU A N 4
ATOM 4592 C CA . GLU A 1 17 ? 11.961 13.793 2.484 1.00 0.00 11 GLU A CA 4
ATOM 4593 C C . GLU A 1 17 ? 11.775 15.035 3.346 1.00 0.00 11 GLU A C 4
ATOM 4594 O O . GLU A 1 17 ? 12.732 15.755 3.629 1.00 0.00 11 GLU A O 4
ATOM 4606 N N . GLU A 1 18 ? 10.537 15.280 3.762 1.00 0.00 12 GLU A N 4
ATOM 4607 C CA . GLU A 1 18 ? 10.230 16.412 4.628 1.00 0.00 12 GLU A CA 4
ATOM 4608 C C . GLU A 1 18 ? 10.916 16.273 5.981 1.00 0.00 12 GLU A C 4
ATOM 4609 O O . GLU A 1 18 ? 11.419 17.250 6.536 1.00 0.00 12 GLU A O 4
ATOM 4621 N N . ALA A 1 19 ? 10.933 15.054 6.507 1.00 0.00 13 ALA A N 4
ATOM 4622 C CA . ALA A 1 19 ? 11.466 14.802 7.841 1.00 0.00 13 ALA A CA 4
ATOM 4623 C C . ALA A 1 19 ? 12.981 14.647 7.808 1.00 0.00 13 ALA A C 4
ATOM 4624 O O . ALA A 1 19 ? 13.677 15.055 8.738 1.00 0.00 13 ALA A O 4
ATOM 4631 N N . LEU A 1 20 ? 13.487 14.056 6.731 1.00 0.00 14 LEU A N 4
ATOM 4632 C CA . LEU A 1 20 ? 14.895 13.686 6.650 1.00 0.00 14 LEU A CA 4
ATOM 4633 C C . LEU A 1 20 ? 15.621 14.506 5.591 1.00 0.00 14 LEU A C 4
ATOM 4634 O O . LEU A 1 20 ? 15.046 14.852 4.559 1.00 0.00 14 LEU A O 4
ATOM 4650 N N . SER A 1 21 ? 16.886 14.813 5.853 1.00 0.00 15 SER A N 4
ATOM 4651 C CA . SER A 1 21 ? 17.756 15.403 4.842 1.00 0.00 15 SER A CA 4
ATOM 4652 C C . SER A 1 21 ? 18.313 14.338 3.906 1.00 0.00 15 SER A C 4
ATOM 4653 O O . SER A 1 21 ? 18.275 13.146 4.213 1.00 0.00 15 SER A O 4
ATOM 4661 N N . SER A 1 22 ? 18.831 14.775 2.762 1.00 0.00 16 SER A N 4
ATOM 4662 C CA . SER A 1 22 ? 19.466 13.868 1.813 1.00 0.00 16 SER A CA 4
ATOM 4663 C C . SER A 1 22 ? 20.726 13.247 2.404 1.00 0.00 16 SER A C 4
ATOM 4664 O O . SER A 1 22 ? 21.125 12.148 2.021 1.00 0.00 16 SER A O 4
ATOM 4672 N N . SER A 1 23 ? 21.348 13.958 3.338 1.00 0.00 17 SER A N 4
ATOM 4673 C CA . SER A 1 23 ? 22.495 13.429 4.066 1.00 0.00 17 SER A CA 4
ATOM 4674 C C . SER A 1 23 ? 22.085 12.283 4.983 1.00 0.00 17 SER A C 4
ATOM 4675 O O . SER A 1 23 ? 22.732 11.236 5.012 1.00 0.00 17 SER A O 4
ATOM 4683 N N . GLU A 1 24 ? 21.007 12.488 5.732 1.00 0.00 18 GLU A N 4
ATOM 4684 C CA . GLU A 1 24 ? 20.484 11.458 6.621 1.00 0.00 18 GLU A CA 4
ATOM 4685 C C . GLU A 1 24 ? 20.022 10.236 5.837 1.00 0.00 18 GLU A C 4
ATOM 4686 O O . GLU A 1 24 ? 20.248 9.099 6.251 1.00 0.00 18 GLU A O 4
ATOM 4698 N N . LEU A 1 25 ? 19.374 10.478 4.703 1.00 0.00 19 LEU A N 4
ATOM 4699 C CA . LEU A 1 25 ? 18.930 9.398 3.829 1.00 0.00 19 LEU A CA 4
ATOM 4700 C C . LEU A 1 25 ? 20.112 8.594 3.303 1.00 0.00 19 LEU A C 4
ATOM 4701 O O . LEU A 1 25 ? 20.034 7.373 3.171 1.00 0.00 19 LEU A O 4
ATOM 4717 N N . THR A 1 26 ? 21.205 9.287 3.003 1.00 0.00 20 THR A N 4
ATOM 4718 C CA . THR A 1 26 ? 22.450 8.628 2.624 1.00 0.00 20 THR A CA 4
ATOM 4719 C C . THR A 1 26 ? 22.990 7.774 3.763 1.00 0.00 20 THR A C 4
ATOM 4720 O O . THR A 1 26 ? 23.475 6.664 3.544 1.00 0.00 20 THR A O 4
ATOM 4731 N N . GLU A 1 27 ? 22.904 8.298 4.981 1.00 0.00 21 GLU A N 4
ATOM 4732 C CA . GLU A 1 27 ? 23.359 7.573 6.162 1.00 0.00 21 GLU A CA 4
ATOM 4733 C C . GLU A 1 27 ? 22.496 6.346 6.422 1.00 0.00 21 GLU A C 4
ATOM 4734 O O . GLU A 1 27 ? 22.988 5.314 6.878 1.00 0.00 21 GLU A O 4
ATOM 4746 N N . LEU A 1 28 ? 21.205 6.464 6.128 1.00 0.00 22 LEU A N 4
ATOM 4747 C CA . LEU A 1 28 ? 20.280 5.348 6.282 1.00 0.00 22 LEU A CA 4
ATOM 4748 C C . LEU A 1 28 ? 20.576 4.244 5.274 1.00 0.00 22 LEU A C 4
ATOM 4749 O O . LEU A 1 28 ? 20.429 3.060 5.576 1.00 0.00 22 LEU A O 4
ATOM 4765 N N . LYS A 1 29 ? 20.993 4.640 4.077 1.00 0.00 23 LYS A N 4
ATOM 4766 C CA . LYS A 1 29 ? 21.525 3.696 3.100 1.00 0.00 23 LYS A CA 4
ATOM 4767 C C . LYS A 1 29 ? 22.722 2.940 3.661 1.00 0.00 23 LYS A C 4
ATOM 4768 O O . LYS A 1 29 ? 22.821 1.721 3.518 1.00 0.00 23 LYS A O 4
ATOM 4787 N N . TYR A 1 30 ? 23.630 3.670 4.300 1.00 0.00 24 TYR A N 4
ATOM 4788 C CA . TYR A 1 30 ? 24.808 3.065 4.910 1.00 0.00 24 TYR A CA 4
ATOM 4789 C C . TYR A 1 30 ? 24.434 2.254 6.144 1.00 0.00 24 TYR A C 4
ATOM 4790 O O . TYR A 1 30 ? 25.105 1.280 6.485 1.00 0.00 24 TYR A O 4
ATOM 4808 N N . LEU A 1 31 ? 23.359 2.661 6.810 1.00 0.00 25 LEU A N 4
ATOM 4809 C CA . LEU A 1 31 ? 22.803 1.888 7.914 1.00 0.00 25 LEU A CA 4
ATOM 4810 C C . LEU A 1 31 ? 22.325 0.521 7.443 1.00 0.00 25 LEU A C 4
ATOM 4811 O O . LEU A 1 31 ? 22.534 -0.487 8.118 1.00 0.00 25 LEU A O 4
ATOM 4827 N N . CYS A 1 32 ? 21.681 0.493 6.281 1.00 0.00 26 CYS A N 4
ATOM 4828 C CA . CYS A 1 32 ? 21.259 -0.762 5.669 1.00 0.00 26 CYS A CA 4
ATOM 4829 C C . CYS A 1 32 ? 22.459 -1.589 5.226 1.00 0.00 26 CYS A C 4
ATOM 4830 O O . CYS A 1 32 ? 22.489 -2.806 5.412 1.00 0.00 26 CYS A O 4
ATOM 4838 N N . LEU A 1 33 ? 23.447 -0.923 4.638 1.00 0.00 27 LEU A N 4
ATOM 4839 C CA . LEU A 1 33 ? 24.574 -1.611 4.021 1.00 0.00 27 LEU A CA 4
ATOM 4840 C C . LEU A 1 33 ? 25.647 -1.944 5.050 1.00 0.00 27 LEU A C 4
ATOM 4841 O O . LEU A 1 33 ? 25.873 -3.111 5.370 1.00 0.00 27 LEU A O 4
ATOM 4857 N N . GLY A 1 34 ? 26.305 -0.911 5.566 1.00 0.00 28 GLY A N 4
ATOM 4858 C CA . GLY A 1 34 ? 27.487 -1.096 6.400 1.00 0.00 28 GLY A CA 4
ATOM 4859 C C . GLY A 1 34 ? 27.151 -0.925 7.876 1.00 0.00 28 GLY A C 4
ATOM 4860 O O . GLY A 1 34 ? 28.044 -0.857 8.721 1.00 0.00 28 GLY A O 4
ATOM 4864 N N . ARG A 1 35 ? 25.860 -0.858 8.180 1.00 0.00 29 ARG A N 4
ATOM 4865 C CA . ARG A 1 35 ? 25.404 -0.697 9.555 1.00 0.00 29 ARG A CA 4
ATOM 4866 C C . ARG A 1 35 ? 25.949 0.585 10.170 1.00 0.00 29 ARG A C 4
ATOM 4867 O O . ARG A 1 35 ? 26.327 0.612 11.342 1.00 0.00 29 ARG A O 4
ATOM 4888 N N . VAL A 1 36 ? 25.989 1.648 9.373 1.00 0.00 30 VAL A N 4
ATOM 4889 C CA . VAL A 1 36 ? 26.449 2.946 9.849 1.00 0.00 30 VAL A CA 4
ATOM 4890 C C . VAL A 1 36 ? 25.293 3.776 10.391 1.00 0.00 30 VAL A C 4
ATOM 4891 O O . VAL A 1 36 ? 24.247 3.894 9.752 1.00 0.00 30 VAL A O 4
ATOM 4904 N N . GLY A 1 37 ? 25.486 4.350 11.574 1.00 0.00 31 GLY A N 4
ATOM 4905 C CA . GLY A 1 37 ? 24.433 5.106 12.240 1.00 0.00 31 GLY A CA 4
ATOM 4906 C C . GLY A 1 37 ? 24.130 6.401 11.497 1.00 0.00 31 GLY A C 4
ATOM 4907 O O . GLY A 1 37 ? 24.858 6.788 10.583 1.00 0.00 31 GLY A O 4
ATOM 4911 N N . LYS A 1 38 ? 23.051 7.067 11.895 1.00 0.00 32 LYS A N 4
ATOM 4912 C CA . LYS A 1 38 ? 22.599 8.272 11.210 1.00 0.00 32 LYS A CA 4
ATOM 4913 C C . LYS A 1 38 ? 23.175 9.524 11.861 1.00 0.00 32 LYS A C 4
ATOM 4914 O O . LYS A 1 38 ? 23.276 9.608 13.085 1.00 0.00 32 LYS A O 4
ATOM 4933 N N . ARG A 1 39 ? 23.553 10.494 11.035 1.00 0.00 33 ARG A N 4
ATOM 4934 C CA . ARG A 1 39 ? 24.079 11.760 11.530 1.00 0.00 33 ARG A CA 4
ATOM 4935 C C . ARG A 1 39 ? 22.964 12.646 12.070 1.00 0.00 33 ARG A C 4
ATOM 4936 O O . ARG A 1 39 ? 21.785 12.305 11.975 1.00 0.00 33 ARG A O 4
ATOM 4957 N N . LYS A 1 40 ? 23.343 13.786 12.637 1.00 0.00 34 LYS A N 4
ATOM 4958 C CA . LYS A 1 40 ? 22.379 14.703 13.234 1.00 0.00 34 LYS A CA 4
ATOM 4959 C C . LYS A 1 40 ? 21.537 15.388 12.165 1.00 0.00 34 LYS A C 4
ATOM 4960 O O . LYS A 1 40 ? 21.886 15.378 10.985 1.00 0.00 34 LYS A O 4
ATOM 4979 N N . LEU A 1 41 ? 20.426 15.983 12.586 1.00 0.00 35 LEU A N 4
ATOM 4980 C CA . LEU A 1 41 ? 19.476 16.580 11.654 1.00 0.00 35 LEU A CA 4
ATOM 4981 C C . LEU A 1 41 ? 20.119 17.711 10.862 1.00 0.00 35 LEU A C 4
ATOM 4982 O O . LEU A 1 41 ? 20.608 18.684 11.436 1.00 0.00 35 LEU A O 4
ATOM 4998 N N . GLU A 1 42 ? 20.114 17.578 9.540 1.00 0.00 36 GLU A N 4
ATOM 4999 C CA . GLU A 1 42 ? 20.530 18.663 8.659 1.00 0.00 36 GLU A CA 4
ATOM 5000 C C . GLU A 1 42 ? 19.341 19.249 7.908 1.00 0.00 36 GLU A C 4
ATOM 5001 O O . GLU A 1 42 ? 18.207 18.799 8.074 1.00 0.00 36 GLU A O 4
ATOM 5013 N N . ARG A 1 43 ? 19.607 20.254 7.082 1.00 0.00 37 ARG A N 4
ATOM 5014 C CA . ARG A 1 43 ? 18.583 20.825 6.215 1.00 0.00 37 ARG A CA 4
ATOM 5015 C C . ARG A 1 43 ? 17.837 19.737 5.454 1.00 0.00 37 ARG A C 4
ATOM 5016 O O . ARG A 1 43 ? 18.423 19.016 4.648 1.00 0.00 37 ARG A O 4
ATOM 5037 N N . VAL A 1 44 ? 16.539 19.624 5.716 1.00 0.00 38 VAL A N 4
ATOM 5038 C CA . VAL A 1 44 ? 15.741 18.530 5.174 1.00 0.00 38 VAL A CA 4
ATOM 5039 C C . VAL A 1 44 ? 15.544 18.683 3.672 1.00 0.00 38 VAL A C 4
ATOM 5040 O O . VAL A 1 44 ? 15.626 19.788 3.135 1.00 0.00 38 VAL A O 4
ATOM 5053 N N . GLN A 1 45 ? 15.285 17.568 2.997 1.00 0.00 39 GLN A N 4
ATOM 5054 C CA . GLN A 1 45 ? 15.101 17.572 1.551 1.00 0.00 39 GLN A CA 4
ATOM 5055 C C . GLN A 1 45 ? 13.796 18.255 1.163 1.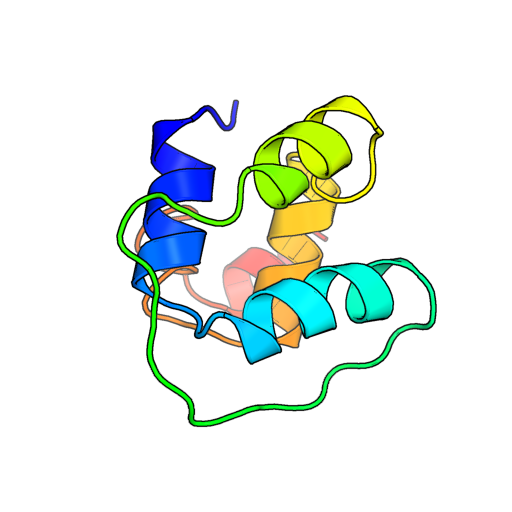00 0.00 39 GLN A C 4
ATOM 5056 O O . GLN A 1 45 ? 12.790 18.134 1.862 1.00 0.00 39 GLN A O 4
ATOM 5070 N N . SER A 1 46 ? 13.819 18.974 0.046 1.00 0.00 40 SER A N 4
ATOM 5071 C CA . SER A 1 46 ? 12.697 19.818 -0.346 1.00 0.00 40 SER A CA 4
ATOM 5072 C C . SER A 1 46 ? 11.554 18.986 -0.914 1.00 0.00 40 SER A C 4
ATOM 5073 O O . SER A 1 46 ? 10.391 19.383 -0.848 1.00 0.00 40 SER A O 4
ATOM 5081 N N . GLY A 1 47 ? 11.893 17.829 -1.473 1.00 0.00 41 GLY A N 4
ATOM 5082 C CA . GLY A 1 47 ? 10.893 16.925 -2.030 1.00 0.00 41 GLY A CA 4
ATOM 5083 C C . GLY A 1 47 ? 11.149 16.664 -3.509 1.00 0.00 41 GLY A C 4
ATOM 5084 O O . GLY A 1 47 ? 10.213 16.529 -4.296 1.00 0.00 41 GLY A O 4
ATOM 5088 N N . VAL A 1 48 ? 12.423 16.595 -3.880 1.00 0.00 42 VAL A N 4
ATOM 5089 C CA . VAL A 1 48 ? 12.807 16.483 -5.282 1.00 0.00 42 VAL A CA 4
ATOM 5090 C C . VAL A 1 48 ? 13.697 15.268 -5.514 1.00 0.00 42 VAL A C 4
ATOM 5091 O O . VAL A 1 48 ? 14.214 15.066 -6.612 1.00 0.00 42 VAL A O 4
ATOM 5104 N N . ARG A 1 49 ? 13.871 14.462 -4.472 1.00 0.00 43 ARG A N 4
ATOM 5105 C CA . ARG A 1 49 ? 14.772 13.317 -4.533 1.00 0.00 43 ARG A CA 4
ATOM 5106 C C . ARG A 1 49 ? 14.107 12.130 -5.218 1.00 0.00 43 ARG A C 4
ATOM 5107 O O . ARG A 1 49 ? 13.568 11.241 -4.558 1.00 0.00 43 ARG A O 4
ATOM 5128 N N . ASP A 1 50 ? 14.150 12.120 -6.546 1.00 0.00 44 ASP A N 4
ATOM 5129 C CA . ASP A 1 50 ? 13.525 11.058 -7.325 1.00 0.00 44 ASP A CA 4
ATOM 5130 C C . ASP A 1 50 ? 14.270 9.740 -7.156 1.00 0.00 44 ASP A C 4
ATOM 5131 O O . ASP A 1 50 ? 13.783 8.684 -7.560 1.00 0.00 44 ASP A O 4
ATOM 5140 N N . LEU A 1 51 ? 15.454 9.808 -6.556 1.00 0.00 45 LEU A N 4
ATOM 5141 C CA . LEU A 1 51 ? 16.235 8.611 -6.264 1.00 0.00 45 LEU A CA 4
ATOM 5142 C C . LEU A 1 51 ? 15.465 7.658 -5.359 1.00 0.00 45 LEU A C 4
ATOM 5143 O O . LEU A 1 51 ? 15.602 6.439 -5.466 1.00 0.00 45 LEU A O 4
ATOM 5159 N N . LEU A 1 52 ? 14.655 8.220 -4.468 1.00 0.00 46 LEU A N 4
ATOM 5160 C CA . LEU A 1 52 ? 13.841 7.420 -3.561 1.00 0.00 46 LEU A CA 4
ATOM 5161 C C . LEU A 1 52 ? 12.738 6.686 -4.313 1.00 0.00 46 LEU A C 4
ATOM 5162 O O . LEU A 1 52 ? 12.409 5.544 -3.993 1.00 0.00 46 LEU A O 4
ATOM 5178 N N . ASP A 1 53 ? 12.169 7.349 -5.314 1.00 0.00 47 ASP A N 4
ATOM 5179 C CA . ASP A 1 53 ? 11.186 6.721 -6.188 1.00 0.00 47 ASP A CA 4
ATOM 5180 C C . ASP A 1 53 ? 11.792 5.544 -6.942 1.00 0.00 47 ASP A C 4
ATOM 5181 O O . ASP A 1 53 ? 11.151 4.507 -7.111 1.00 0.00 47 ASP A O 4
ATOM 5190 N N . ILE A 1 54 ? 13.030 5.712 -7.394 1.00 0.00 48 ILE A N 4
ATOM 5191 C CA . ILE A 1 54 ? 13.751 4.639 -8.067 1.00 0.00 48 ILE A CA 4
ATOM 5192 C C . ILE A 1 54 ? 13.970 3.453 -7.136 1.00 0.00 48 ILE A C 4
ATOM 5193 O O . ILE A 1 54 ? 13.745 2.304 -7.516 1.00 0.00 48 ILE A O 4
ATOM 5209 N N . LEU A 1 55 ? 14.410 3.739 -5.915 1.00 0.00 49 LEU A N 4
ATOM 5210 C CA . LEU A 1 55 ? 14.726 2.693 -4.950 1.00 0.00 49 LEU A CA 4
ATOM 5211 C C . LEU A 1 55 ? 13.488 1.880 -4.593 1.00 0.00 49 LEU A C 4
ATOM 5212 O O . LEU A 1 55 ? 13.539 0.652 -4.524 1.00 0.00 49 LEU A O 4
ATOM 5228 N N . ARG A 1 56 ? 12.377 2.572 -4.368 1.00 0.00 50 ARG A N 4
ATOM 5229 C CA . ARG A 1 56 ? 11.149 1.926 -3.918 1.00 0.00 50 ARG A CA 4
ATOM 5230 C C . ARG A 1 56 ? 10.423 1.257 -5.078 1.00 0.00 50 ARG A C 4
ATOM 5231 O O . ARG A 1 56 ? 9.663 0.308 -4.882 1.00 0.00 50 ARG A O 4
ATOM 5252 N N . GLU A 1 57 ? 10.661 1.756 -6.286 1.00 0.00 51 GLU A N 4
ATOM 5253 C CA . GLU A 1 57 ? 10.129 1.132 -7.491 1.00 0.00 51 GLU A CA 4
ATOM 5254 C C . GLU A 1 57 ? 10.865 -0.163 -7.812 1.00 0.00 51 GLU A C 4
ATOM 5255 O O . GLU A 1 57 ? 10.249 -1.164 -8.178 1.00 0.00 51 GLU A O 4
ATOM 5267 N N . ARG A 1 58 ? 12.186 -0.136 -7.674 1.00 0.00 52 ARG A N 4
ATOM 5268 C CA . ARG A 1 58 ? 13.007 -1.315 -7.922 1.00 0.00 52 ARG A CA 4
ATOM 5269 C C . ARG A 1 58 ? 12.824 -2.355 -6.824 1.00 0.00 52 ARG A C 4
ATOM 5270 O O . ARG A 1 58 ? 12.771 -3.555 -7.094 1.00 0.00 52 ARG A O 4
ATOM 5291 N N . GLY A 1 59 ? 12.728 -1.887 -5.584 1.00 0.00 53 GLY A N 4
ATOM 5292 C CA . GLY A 1 59 ? 12.615 -2.778 -4.435 1.00 0.00 53 GLY A CA 4
ATOM 5293 C C . GLY A 1 59 ? 13.860 -2.711 -3.561 1.00 0.00 53 GLY A C 4
ATOM 5294 O O . GLY A 1 59 ? 14.052 -3.541 -2.672 1.00 0.00 53 GLY A O 4
ATOM 5298 N N . LYS A 1 60 ? 14.705 -1.718 -3.818 1.00 0.00 54 LYS A N 4
ATOM 5299 C CA . LYS A 1 60 ? 15.909 -1.510 -3.023 1.00 0.00 54 LYS A CA 4
ATOM 5300 C C . LYS A 1 60 ? 15.583 -0.835 -1.697 1.00 0.00 54 LYS A C 4
ATOM 5301 O O . LYS A 1 60 ? 16.292 -1.015 -0.707 1.00 0.00 54 LYS A O 4
ATOM 5320 N N . LEU A 1 61 ? 14.506 -0.057 -1.683 1.00 0.00 55 LEU A N 4
ATOM 5321 C CA . LEU A 1 61 ? 14.018 0.556 -0.453 1.00 0.00 55 LEU A CA 4
ATOM 5322 C C . LEU A 1 61 ? 12.500 0.481 -0.365 1.00 0.00 55 LEU A C 4
ATOM 5323 O O . LEU A 1 61 ? 11.800 1.426 -0.730 1.00 0.00 55 LEU A O 4
ATOM 5339 N N . SER A 1 62 ? 11.995 -0.647 0.121 1.00 0.00 56 SER A N 4
ATOM 5340 C CA . SER A 1 62 ? 10.557 -0.843 0.268 1.00 0.00 56 SER A CA 4
ATOM 5341 C C . SER A 1 62 ? 10.040 -0.188 1.543 1.00 0.00 56 SER A C 4
ATOM 5342 O O . SER A 1 62 ? 10.818 0.316 2.352 1.00 0.00 56 SER A O 4
ATOM 5350 N N . VAL A 1 63 ? 8.723 -0.200 1.715 1.00 0.00 57 VAL A N 4
ATOM 5351 C CA . VAL A 1 63 ? 8.103 0.345 2.917 1.00 0.00 57 VAL A CA 4
ATOM 5352 C C . VAL A 1 63 ? 8.595 -0.376 4.166 1.00 0.00 57 VAL A C 4
ATOM 5353 O O . VAL A 1 63 ? 8.677 0.215 5.243 1.00 0.00 57 VAL A O 4
ATOM 5366 N N . GLY A 1 64 ? 8.922 -1.655 4.015 1.00 0.00 58 GLY A N 4
ATOM 5367 C CA . GLY A 1 64 ? 9.446 -2.447 5.121 1.00 0.00 58 GLY A CA 4
ATOM 5368 C C . GLY A 1 64 ? 10.909 -2.120 5.389 1.00 0.00 58 GLY A C 4
ATOM 5369 O O . GLY A 1 64 ? 11.333 -2.024 6.540 1.00 0.00 58 GLY A O 4
ATOM 5373 N N . ASP A 1 65 ? 11.677 -1.949 4.318 1.00 0.00 59 ASP A N 4
ATOM 5374 C CA . ASP A 1 65 ? 13.098 -1.641 4.436 1.00 0.00 59 ASP A CA 4
ATOM 5375 C C . ASP A 1 65 ? 13.316 -0.318 5.158 1.00 0.00 59 ASP A C 4
ATOM 5376 O O . ASP A 1 65 ? 14.101 -0.237 6.103 1.00 0.00 59 ASP A O 4
ATOM 5385 N N . LEU A 1 66 ? 12.618 0.719 4.707 1.00 0.00 60 LEU A N 4
ATOM 5386 C CA . LEU A 1 66 ? 12.786 2.056 5.263 1.00 0.00 60 LEU A CA 4
ATOM 5387 C C . LEU A 1 66 ? 12.224 2.140 6.676 1.00 0.00 60 LEU A C 4
ATOM 5388 O O . LEU A 1 66 ? 12.820 2.763 7.555 1.00 0.00 60 LEU A O 4
ATOM 5404 N N . ALA A 1 67 ? 11.073 1.511 6.888 1.00 0.00 61 ALA A N 4
ATOM 5405 C CA . ALA A 1 67 ? 10.449 1.479 8.205 1.00 0.00 61 ALA A CA 4
ATOM 5406 C C . ALA A 1 67 ? 11.390 0.887 9.246 1.00 0.00 61 ALA A C 4
ATOM 5407 O O . ALA A 1 67 ? 11.475 1.380 10.371 1.00 0.00 61 ALA A O 4
ATOM 5414 N N . GLU A 1 68 ? 12.096 -0.172 8.865 1.00 0.00 62 GLU A N 4
ATOM 5415 C CA . GLU A 1 68 ? 13.132 -0.748 9.714 1.00 0.00 62 GLU A CA 4
ATOM 5416 C C . GLU A 1 68 ? 14.225 0.268 10.016 1.00 0.00 62 GLU A C 4
ATOM 5417 O O . GLU A 1 68 ? 14.615 0.449 11.170 1.00 0.00 62 GLU A O 4
ATOM 5429 N N . LEU A 1 69 ? 14.716 0.929 8.974 1.00 0.00 63 LEU A N 4
ATOM 5430 C CA . LEU A 1 69 ? 15.762 1.933 9.127 1.00 0.00 63 LEU A CA 4
ATOM 5431 C C . LEU A 1 69 ? 15.302 3.076 10.023 1.00 0.00 63 LEU A C 4
ATOM 5432 O O . LEU A 1 69 ? 16.069 3.585 10.840 1.00 0.00 63 LEU A O 4
ATOM 5448 N N . LEU A 1 70 ? 14.045 3.476 9.865 1.00 0.00 64 LEU A N 4
ATOM 5449 C CA . LEU A 1 70 ? 13.470 4.539 10.681 1.00 0.00 64 LEU A CA 4
ATOM 5450 C C . LEU A 1 70 ? 13.333 4.104 12.134 1.00 0.00 64 LEU A C 4
ATOM 5451 O O . LEU A 1 70 ? 13.527 4.901 13.052 1.00 0.00 64 LEU A O 4
ATOM 5467 N N . TYR A 1 71 ? 12.998 2.834 12.338 1.00 0.00 65 TYR A N 4
ATOM 5468 C CA . TYR A 1 71 ? 12.988 2.249 13.673 1.00 0.00 65 TYR A CA 4
ATOM 5469 C C . TYR A 1 71 ? 14.366 2.323 14.317 1.00 0.00 65 TYR A C 4
ATOM 5470 O O . TYR A 1 71 ? 14.500 2.719 15.475 1.00 0.00 65 TYR A O 4
ATOM 5488 N N . ARG A 1 72 ? 15.389 1.939 13.561 1.00 0.00 66 ARG A N 4
ATOM 5489 C CA . ARG A 1 72 ? 16.743 1.845 14.093 1.00 0.00 66 ARG A CA 4
ATOM 5490 C C . ARG A 1 72 ? 17.240 3.201 14.576 1.00 0.00 66 ARG A C 4
ATOM 5491 O O . ARG A 1 72 ? 17.957 3.290 15.573 1.00 0.00 66 ARG A O 4
ATOM 5512 N N . VAL A 1 73 ? 16.856 4.255 13.864 1.00 0.00 67 VAL A N 4
ATOM 5513 C CA . VAL A 1 73 ? 17.220 5.613 14.249 1.00 0.00 67 VAL A CA 4
ATOM 5514 C C . VAL A 1 73 ? 16.115 6.269 15.067 1.00 0.00 67 VAL A C 4
ATOM 5515 O O . VAL A 1 73 ? 16.311 7.335 15.650 1.00 0.00 67 VAL A O 4
ATOM 5528 N N . ARG A 1 74 ? 14.953 5.626 15.105 1.00 0.00 68 ARG A N 4
ATOM 5529 C CA . ARG A 1 74 ? 13.846 6.092 15.932 1.00 0.00 68 ARG A CA 4
ATOM 5530 C C . ARG A 1 74 ? 13.379 7.475 15.498 1.00 0.00 68 ARG A C 4
ATOM 5531 O O . ARG A 1 74 ? 13.249 8.383 16.319 1.00 0.00 68 ARG A O 4
ATOM 5552 N N . ARG A 1 75 ? 13.128 7.630 14.202 1.00 0.00 69 ARG A N 4
ATOM 5553 C CA . ARG A 1 75 ? 12.616 8.885 13.666 1.00 0.00 69 ARG A CA 4
ATOM 5554 C C . ARG A 1 75 ? 11.101 8.966 13.803 1.00 0.00 69 ARG A C 4
ATOM 5555 O O . ARG A 1 75 ? 10.364 8.576 12.897 1.00 0.00 69 ARG A O 4
ATOM 5576 N N . PHE A 1 76 ? 10.641 9.474 14.941 1.00 0.00 70 PHE A N 4
ATOM 5577 C CA . PHE A 1 76 ? 9.228 9.410 15.293 1.00 0.00 70 PHE A CA 4
ATOM 5578 C C . PHE A 1 76 ? 8.407 10.379 14.451 1.00 0.00 70 PHE A C 4
ATOM 5579 O O . PHE A 1 76 ? 7.179 10.294 14.410 1.00 0.00 70 PHE A O 4
ATOM 5596 N N . ASP A 1 77 ? 9.091 11.300 13.781 1.00 0.00 71 ASP A N 4
ATOM 5597 C CA . ASP A 1 77 ? 8.436 12.228 12.868 1.00 0.00 71 ASP A CA 4
ATOM 5598 C C . ASP A 1 77 ? 7.883 11.503 11.648 1.00 0.00 71 ASP A C 4
ATOM 5599 O O . ASP A 1 77 ? 7.083 12.057 10.894 1.00 0.00 71 ASP A O 4
ATOM 5608 N N . LEU A 1 78 ? 8.315 10.261 11.458 1.00 0.00 72 LEU A N 4
ATOM 5609 C CA . LEU A 1 78 ? 7.814 9.433 10.368 1.00 0.00 72 LEU A CA 4
ATOM 5610 C C . LEU A 1 78 ? 7.152 8.167 10.896 1.00 0.00 72 LEU A C 4
ATOM 5611 O O . LEU A 1 78 ? 6.200 7.659 10.304 1.00 0.00 72 LEU A O 4
ATOM 5627 N N . LEU A 1 79 ? 7.663 7.662 12.014 1.00 0.00 73 LEU A N 4
ATOM 5628 C CA . LEU A 1 79 ? 7.119 6.456 12.627 1.00 0.00 73 LEU A CA 4
ATOM 5629 C C . LEU A 1 79 ? 5.733 6.708 13.205 1.00 0.00 73 LEU A C 4
ATOM 5630 O O . LEU A 1 79 ? 4.883 5.818 13.217 1.00 0.00 73 LEU A O 4
ATOM 5646 N N . LYS A 1 80 ? 5.510 7.927 13.684 1.00 0.00 74 LYS A N 4
ATOM 5647 C CA . LYS A 1 80 ? 4.206 8.319 14.207 1.00 0.00 74 LYS A CA 4
ATOM 5648 C C . LYS A 1 80 ? 3.451 9.187 13.210 1.00 0.00 74 LYS A C 4
ATOM 5649 O O . LYS A 1 80 ? 2.406 9.753 13.531 1.00 0.00 74 LYS A O 4
ATOM 5668 N N . ARG A 1 81 ? 3.985 9.288 11.997 1.00 0.00 75 ARG A N 4
ATOM 5669 C CA . ARG A 1 81 ? 3.325 10.029 10.929 1.00 0.00 75 ARG A CA 4
ATOM 5670 C C . ARG A 1 81 ? 2.896 9.101 9.799 1.00 0.00 75 ARG A C 4
ATOM 5671 O O . ARG A 1 81 ? 1.710 8.991 9.489 1.00 0.00 75 ARG A O 4
ATOM 5692 N N . ILE A 1 82 ? 3.868 8.434 9.187 1.00 0.00 76 ILE A N 4
ATOM 5693 C CA . ILE A 1 82 ? 3.587 7.457 8.142 1.00 0.00 76 ILE A CA 4
ATOM 5694 C C . ILE A 1 82 ? 3.068 6.152 8.733 1.00 0.00 76 ILE A C 4
ATOM 5695 O O . ILE A 1 82 ? 2.027 5.643 8.319 1.00 0.00 76 ILE A O 4
ATOM 5711 N N . LEU A 1 83 ? 3.801 5.616 9.703 1.00 0.00 77 LEU A N 4
ATOM 5712 C CA . LEU A 1 83 ? 3.407 4.378 10.365 1.00 0.00 77 LEU A CA 4
ATOM 5713 C C . LEU A 1 83 ? 2.287 4.623 11.369 1.00 0.00 77 LEU A C 4
ATOM 5714 O O . LEU A 1 83 ? 1.442 3.756 11.593 1.00 0.00 77 LEU A O 4
ATOM 5730 N N . LYS A 1 84 ? 2.287 5.807 11.970 1.00 0.00 78 LYS A N 4
ATOM 5731 C CA . LYS A 1 84 ? 1.223 6.201 12.886 1.00 0.00 78 LYS A CA 4
ATOM 5732 C C . LYS A 1 84 ? 1.129 5.243 14.066 1.00 0.00 78 LYS A C 4
ATOM 5733 O O . LYS A 1 84 ? 0.043 4.783 14.420 1.00 0.00 78 LYS A O 4
ATOM 5752 N N . MET A 1 85 ? 2.273 4.945 14.673 1.00 0.00 79 MET A N 4
ATOM 5753 C CA . MET A 1 85 ? 2.319 4.059 15.829 1.00 0.00 79 MET A CA 4
ATOM 5754 C C . MET A 1 85 ? 3.673 4.128 16.523 1.00 0.00 79 MET A C 4
ATOM 5755 O O . MET A 1 85 ? 4.644 4.635 15.961 1.00 0.00 79 MET A O 4
ATOM 5769 N N . ASP A 1 86 ? 3.733 3.614 17.747 1.00 0.00 80 ASP A N 4
ATOM 5770 C CA . ASP A 1 86 ? 4.991 3.519 18.478 1.00 0.00 80 ASP A CA 4
ATOM 5771 C C . ASP A 1 86 ? 5.981 2.616 17.754 1.00 0.00 80 ASP A C 4
ATOM 5772 O O . ASP A 1 86 ? 5.588 1.708 17.022 1.00 0.00 80 ASP A O 4
ATOM 5781 N N . ARG A 1 87 ? 7.268 2.871 17.962 1.00 0.00 81 ARG A N 4
ATOM 5782 C CA . ARG A 1 87 ? 8.317 2.149 17.252 1.00 0.00 81 ARG A CA 4
ATOM 5783 C C . ARG A 1 87 ? 8.299 0.666 17.602 1.00 0.00 81 ARG A C 4
ATOM 5784 O O . ARG A 1 87 ? 8.750 -0.171 16.820 1.00 0.00 81 ARG A O 4
ATOM 5805 N N . LYS A 1 88 ? 7.774 0.348 18.780 1.00 0.00 82 LYS A N 4
ATOM 5806 C CA . LYS A 1 88 ? 7.604 -1.040 19.193 1.00 0.00 82 LYS A CA 4
ATOM 5807 C C . LYS A 1 88 ? 6.588 -1.756 18.312 1.00 0.00 82 LYS A C 4
ATOM 5808 O O . LYS A 1 88 ? 6.790 -2.907 17.925 1.00 0.00 82 LYS A O 4
ATOM 5827 N N . ALA A 1 89 ? 5.495 -1.068 17.999 1.00 0.00 83 ALA A N 4
ATOM 5828 C CA . ALA A 1 89 ? 4.493 -1.598 17.082 1.00 0.00 83 ALA A CA 4
ATOM 5829 C C . ALA A 1 89 ? 5.047 -1.715 15.668 1.00 0.00 83 ALA A C 4
ATOM 5830 O O . ALA A 1 89 ? 4.746 -2.668 14.950 1.00 0.00 83 ALA A O 4
ATOM 5837 N N . VAL A 1 90 ? 5.859 -0.739 15.274 1.00 0.00 84 VAL A N 4
ATOM 5838 C CA . VAL A 1 90 ? 6.516 -0.769 13.973 1.00 0.00 84 VAL A CA 4
ATOM 5839 C C . VAL A 1 90 ? 7.368 -2.021 13.814 1.00 0.00 84 VAL A C 4
ATOM 5840 O O . VAL A 1 90 ? 7.279 -2.720 12.804 1.00 0.00 84 VAL A O 4
ATOM 5853 N N . GLU A 1 91 ? 8.194 -2.300 14.816 1.00 0.00 85 GLU A N 4
ATOM 5854 C CA . GLU A 1 91 ? 8.984 -3.525 14.840 1.00 0.00 85 GLU A CA 4
ATOM 5855 C C . GLU A 1 91 ? 8.093 -4.757 14.746 1.00 0.00 85 GLU A C 4
ATOM 5856 O O . GLU A 1 91 ? 8.392 -5.696 14.009 1.00 0.00 85 GLU A O 4
ATOM 5868 N N . THR A 1 92 ? 6.998 -4.748 15.499 1.00 0.00 86 THR A N 4
ATOM 5869 C CA . THR A 1 92 ? 6.053 -5.858 15.490 1.00 0.00 86 THR A CA 4
ATOM 5870 C C . THR A 1 92 ? 5.558 -6.149 14.079 1.00 0.00 86 THR A C 4
ATOM 5871 O O . THR A 1 92 ? 5.356 -7.305 13.708 1.00 0.00 86 THR A O 4
ATOM 5882 N N . HIS A 1 93 ? 5.364 -5.093 13.296 1.00 0.00 87 HIS A N 4
ATOM 5883 C CA . HIS A 1 93 ? 4.843 -5.230 11.941 1.00 0.00 87 HIS A CA 4
ATOM 5884 C C . HIS A 1 93 ? 5.970 -5.236 10.916 1.00 0.00 87 HIS A C 4
ATOM 5885 O O . HIS A 1 93 ? 5.764 -4.894 9.751 1.00 0.00 87 HIS A O 4
ATOM 5898 N N . LEU A 1 94 ? 7.162 -5.625 11.356 1.00 0.00 88 LEU A N 4
ATOM 5899 C CA . LEU A 1 94 ? 8.286 -5.824 10.449 1.00 0.00 88 LEU A CA 4
ATOM 5900 C C . LEU A 1 94 ? 8.867 -7.224 10.592 1.00 0.00 88 LEU A C 4
ATOM 5901 O O . LEU A 1 94 ? 8.332 -8.154 10.053 1.00 0.00 88 LEU A O 4
ATOM 5917 N N . HIS A 1 7 ? 6.310 -2.592 -2.816 1.00 0.00 1 HIS A N 5
ATOM 5918 C CA . HIS A 1 7 ? 7.049 -1.557 -2.103 1.00 0.00 1 HIS A CA 5
ATOM 5919 C C . HIS A 1 7 ? 6.144 -0.389 -1.733 1.00 0.00 1 HIS A C 5
ATOM 5920 O O . HIS A 1 7 ? 4.944 -0.411 -2.006 1.00 0.00 1 HIS A O 5
ATOM 5933 N N . MET A 1 8 ? 6.726 0.630 -1.111 1.00 0.00 2 MET A N 5
ATOM 5934 C CA . MET A 1 8 ? 5.967 1.796 -0.674 1.00 0.00 2 MET A CA 5
ATOM 5935 C C . MET A 1 8 ? 5.817 2.810 -1.801 1.00 0.00 2 MET A C 5
ATOM 5936 O O . MET A 1 8 ? 6.622 2.841 -2.732 1.00 0.00 2 MET A O 5
ATOM 5950 N N . SER A 1 9 ? 4.782 3.638 -1.711 1.00 0.00 3 SER A N 5
ATOM 5951 C CA . SER A 1 9 ? 4.411 4.523 -2.809 1.00 0.00 3 SER A CA 5
ATOM 5952 C C . SER A 1 9 ? 5.309 5.753 -2.852 1.00 0.00 3 SER A C 5
ATOM 5953 O O . SER A 1 9 ? 6.051 6.026 -1.909 1.00 0.00 3 SER A O 5
ATOM 5961 N N . ALA A 1 10 ? 5.236 6.493 -3.953 1.00 0.00 4 ALA A N 5
ATOM 5962 C CA . ALA A 1 10 ? 5.982 7.739 -4.089 1.00 0.00 4 ALA A CA 5
ATOM 5963 C C . ALA A 1 10 ? 5.557 8.753 -3.035 1.00 0.00 4 ALA A C 5
ATOM 5964 O O . ALA A 1 10 ? 6.385 9.488 -2.498 1.00 0.00 4 ALA A O 5
ATOM 5971 N N . GLU A 1 11 ? 4.261 8.788 -2.744 1.00 0.00 5 GLU A N 5
ATOM 5972 C CA . GLU A 1 11 ? 3.732 9.668 -1.708 1.00 0.00 5 GLU A CA 5
ATOM 5973 C C . GLU A 1 11 ? 4.417 9.419 -0.371 1.00 0.00 5 GLU A C 5
ATOM 5974 O O . GLU A 1 11 ? 4.798 10.359 0.327 1.00 0.00 5 GLU A O 5
ATOM 5986 N N . VAL A 1 12 ? 4.573 8.147 -0.019 1.00 0.00 6 VAL A N 5
ATOM 5987 C CA . VAL A 1 12 ? 5.198 7.773 1.244 1.00 0.00 6 VAL A CA 5
ATOM 5988 C C . VAL A 1 12 ? 6.610 8.337 1.348 1.00 0.00 6 VAL A C 5
ATOM 5989 O O . VAL A 1 12 ? 6.959 8.983 2.335 1.00 0.00 6 VAL A O 5
ATOM 6002 N N . ILE A 1 13 ? 7.418 8.087 0.323 1.00 0.00 7 ILE A N 5
ATOM 6003 C CA . ILE A 1 13 ? 8.826 8.464 0.349 1.00 0.00 7 ILE A CA 5
ATOM 6004 C C . ILE A 1 13 ? 8.994 9.975 0.251 1.00 0.00 7 ILE A C 5
ATOM 6005 O O . ILE A 1 13 ? 10.007 10.526 0.681 1.00 0.00 7 ILE A O 5
ATOM 6021 N N . HIS A 1 14 ? 7.994 10.640 -0.319 1.00 0.00 8 HIS A N 5
ATOM 6022 C CA . HIS A 1 14 ? 7.965 12.098 -0.352 1.00 0.00 8 HIS A CA 5
ATOM 6023 C C . HIS A 1 14 ? 7.640 12.673 1.021 1.00 0.00 8 HIS A C 5
ATOM 6024 O O . HIS A 1 14 ? 8.088 13.766 1.368 1.00 0.00 8 HIS A O 5
ATOM 6037 N N . GLN A 1 15 ? 6.857 11.932 1.797 1.00 0.00 9 GLN A N 5
ATOM 6038 C CA . GLN A 1 15 ? 6.602 12.286 3.188 1.00 0.00 9 GLN A CA 5
ATOM 6039 C C . GLN A 1 15 ? 7.835 12.054 4.051 1.00 0.00 9 GLN A C 5
ATOM 6040 O O . GLN A 1 15 ? 8.086 12.793 5.004 1.00 0.00 9 GLN A O 5
ATOM 6054 N N . VAL A 1 16 ? 8.603 11.024 3.713 1.00 0.00 10 VAL A N 5
ATOM 6055 C CA . VAL A 1 16 ? 9.824 10.705 4.444 1.00 0.00 10 VAL A CA 5
ATOM 6056 C C . VAL A 1 16 ? 10.809 11.866 4.402 1.00 0.00 10 VAL A C 5
ATOM 6057 O O . VAL A 1 16 ? 11.334 12.284 5.434 1.00 0.00 10 VAL A O 5
ATOM 6070 N N . GLU A 1 17 ? 11.057 12.382 3.203 1.00 0.00 11 GLU A N 5
ATOM 6071 C CA . GLU A 1 17 ? 12.091 13.391 3.002 1.00 0.00 11 GLU A CA 5
ATOM 6072 C C . GLU A 1 17 ? 11.684 14.725 3.614 1.00 0.00 11 GLU A C 5
ATOM 6073 O O . GLU A 1 17 ? 12.513 15.621 3.781 1.00 0.00 11 GLU A O 5
ATOM 6085 N N . GLU A 1 18 ? 10.404 14.852 3.948 1.00 0.00 12 GLU A N 5
ATOM 6086 C CA . GLU A 1 18 ? 9.895 16.061 4.585 1.00 0.00 12 GLU A CA 5
ATOM 6087 C C . GLU A 1 18 ? 10.363 16.160 6.031 1.00 0.00 12 GLU A C 5
ATOM 6088 O O . GLU A 1 18 ? 10.312 17.230 6.638 1.00 0.00 12 GLU A O 5
ATOM 6100 N N . ALA A 1 19 ? 10.820 15.039 6.578 1.00 0.00 13 ALA A N 5
ATOM 6101 C CA . ALA A 1 19 ? 11.249 14.985 7.971 1.00 0.00 13 ALA A CA 5
ATOM 6102 C C . ALA A 1 19 ? 12.752 14.765 8.076 1.00 0.00 13 ALA A C 5
ATOM 6103 O O . ALA A 1 19 ? 13.434 15.435 8.851 1.00 0.00 13 ALA A O 5
ATOM 6110 N N . LEU A 1 20 ? 13.264 13.821 7.293 1.00 0.00 14 LEU A N 5
ATOM 6111 C CA . LEU A 1 20 ? 14.664 13.426 7.384 1.00 0.00 14 LEU A CA 5
ATOM 6112 C C . LEU A 1 20 ? 15.564 14.412 6.651 1.00 0.00 14 LEU A C 5
ATOM 6113 O O . LEU A 1 20 ? 15.145 15.048 5.684 1.00 0.00 14 LEU A O 5
ATOM 6129 N N . SER A 1 21 ? 16.802 14.534 7.116 1.00 0.00 15 SER A N 5
ATOM 6130 C CA . SER A 1 21 ? 17.791 15.374 6.451 1.00 0.00 15 SER A CA 5
ATOM 6131 C C . SER A 1 21 ? 18.358 14.684 5.216 1.00 0.00 15 SER A C 5
ATOM 6132 O O . SER A 1 21 ? 18.169 13.483 5.023 1.00 0.00 15 SER A O 5
ATOM 6140 N N . SER A 1 22 ? 19.054 15.450 4.384 1.00 0.00 16 SER A N 5
ATOM 6141 C CA . SER A 1 22 ? 19.751 14.893 3.231 1.00 0.00 16 SER A CA 5
ATOM 6142 C C . SER A 1 22 ? 20.744 13.817 3.654 1.00 0.00 16 SER A C 5
ATOM 6143 O O . SER A 1 22 ? 20.924 12.817 2.960 1.00 0.00 16 SER A O 5
ATOM 6151 N N . SER A 1 23 ? 21.386 14.029 4.798 1.00 0.00 17 SER A N 5
ATOM 6152 C CA . SER A 1 23 ? 22.362 13.078 5.316 1.00 0.00 17 SER A CA 5
ATOM 6153 C C . SER A 1 23 ? 21.680 11.820 5.840 1.00 0.00 17 SER A C 5
ATOM 6154 O O . SER A 1 23 ? 22.179 10.710 5.656 1.00 0.00 17 SER A O 5
ATOM 6162 N N . GLU A 1 24 ? 20.537 12.001 6.492 1.00 0.00 18 GLU A N 5
ATOM 6163 C CA . GLU A 1 24 ? 19.760 10.877 7.002 1.00 0.00 18 GLU A CA 5
ATOM 6164 C C . GLU A 1 24 ? 19.214 10.024 5.864 1.00 0.00 18 GLU A C 5
ATOM 6165 O O . GLU A 1 24 ? 19.233 8.795 5.933 1.00 0.00 18 GLU A O 5
ATOM 6177 N N . LEU A 1 25 ? 18.729 10.683 4.817 1.00 0.00 19 LEU A N 5
ATOM 6178 C CA . LEU A 1 25 ? 18.225 9.986 3.640 1.00 0.00 19 LEU A CA 5
ATOM 6179 C C . LEU A 1 25 ? 19.341 9.231 2.928 1.00 0.00 19 LEU A C 5
ATOM 6180 O O . LEU A 1 25 ? 19.120 8.152 2.377 1.00 0.00 19 LEU A O 5
ATOM 6196 N N . THR A 1 26 ? 20.539 9.805 2.942 1.00 0.00 20 THR A N 5
ATOM 6197 C CA . THR A 1 26 ? 21.728 9.107 2.467 1.00 0.00 20 THR A CA 5
ATOM 6198 C C . THR A 1 26 ? 22.032 7.887 3.328 1.00 0.00 20 THR A C 5
ATOM 6199 O O . THR A 1 26 ? 22.395 6.829 2.815 1.00 0.00 20 THR A O 5
ATOM 6210 N N . GLU A 1 27 ? 21.881 8.042 4.639 1.00 0.00 21 GLU A N 5
ATOM 6211 C CA . GLU A 1 27 ? 22.123 6.948 5.572 1.00 0.00 21 GLU A CA 5
ATOM 6212 C C . GLU A 1 27 ? 21.075 5.853 5.421 1.00 0.00 21 GLU A C 5
ATOM 6213 O O . GLU A 1 27 ? 21.352 4.678 5.661 1.00 0.00 21 GLU A O 5
ATOM 6225 N N . LEU A 1 28 ? 19.870 6.245 5.021 1.00 0.00 22 LEU A N 5
ATOM 6226 C CA . LEU A 1 28 ? 18.830 5.285 4.669 1.00 0.00 22 LEU A CA 5
ATOM 6227 C C . LEU A 1 28 ? 19.298 4.346 3.565 1.00 0.00 22 LEU A C 5
ATOM 6228 O O . LEU A 1 28 ? 19.115 3.131 3.652 1.00 0.00 22 LEU A O 5
ATOM 6244 N N . LYS A 1 29 ? 19.902 4.914 2.528 1.00 0.00 23 LYS A N 5
ATOM 6245 C CA . LYS A 1 29 ? 20.537 4.121 1.482 1.00 0.00 23 LYS A CA 5
ATOM 6246 C C . LYS A 1 29 ? 21.623 3.220 2.057 1.00 0.00 23 LYS A C 5
ATOM 6247 O O . LYS A 1 29 ? 21.734 2.051 1.686 1.00 0.00 23 LYS A O 5
ATOM 6266 N N . TYR A 1 30 ? 22.422 3.770 2.965 1.00 0.00 24 TYR A N 5
ATOM 6267 C CA . TYR A 1 30 ? 23.543 3.039 3.542 1.00 0.00 24 TYR A CA 5
ATOM 6268 C C . TYR A 1 30 ? 23.061 1.968 4.512 1.00 0.00 24 TYR A C 5
ATOM 6269 O O . TYR A 1 30 ? 23.733 0.958 4.721 1.00 0.00 24 TYR A O 5
ATOM 6287 N N . LEU A 1 31 ? 21.893 2.195 5.103 1.00 0.00 25 LEU A N 5
ATOM 6288 C CA . LEU A 1 31 ? 21.234 1.177 5.913 1.00 0.00 25 LEU A CA 5
ATOM 6289 C C . LEU A 1 31 ? 20.828 -0.023 5.067 1.00 0.00 25 LEU A C 5
ATOM 6290 O O . LEU A 1 31 ? 20.919 -1.167 5.511 1.00 0.00 25 LEU A O 5
ATOM 6306 N N . CYS A 1 32 ? 20.379 0.246 3.845 1.00 0.00 26 CYS A N 5
ATOM 6307 C CA . CYS A 1 32 ? 20.081 -0.813 2.888 1.00 0.00 26 CYS A CA 5
ATOM 6308 C C . CYS A 1 32 ? 21.358 -1.466 2.374 1.00 0.00 26 CYS A C 5
ATOM 6309 O O . CYS A 1 32 ? 21.378 -2.660 2.072 1.00 0.00 26 CYS A O 5
ATOM 6317 N N . LEU A 1 33 ? 22.422 -0.677 2.277 1.00 0.00 27 LEU A N 5
ATOM 6318 C CA . LEU A 1 33 ? 23.674 -1.148 1.696 1.00 0.00 27 LEU A CA 5
ATOM 6319 C C . LEU A 1 33 ? 24.579 -1.758 2.759 1.00 0.00 27 LEU A C 5
ATOM 6320 O O . LEU A 1 33 ? 24.717 -2.979 2.844 1.00 0.00 27 LEU A O 5
ATOM 6336 N N . GLY A 1 34 ? 25.195 -0.903 3.567 1.00 0.00 28 GLY A N 5
ATOM 6337 C CA . GLY A 1 34 ? 26.271 -1.326 4.455 1.00 0.00 28 GLY A CA 5
ATOM 6338 C C . GLY A 1 34 ? 25.803 -1.375 5.904 1.00 0.00 28 GLY A C 5
ATOM 6339 O O . GLY A 1 34 ? 26.588 -1.652 6.811 1.00 0.00 28 GLY A O 5
ATOM 6343 N N . ARG A 1 35 ? 24.519 -1.104 6.115 1.00 0.00 29 ARG A N 5
ATOM 6344 C CA . ARG A 1 35 ? 23.940 -1.132 7.453 1.00 0.00 29 ARG A CA 5
ATOM 6345 C C . ARG A 1 35 ? 24.530 -0.036 8.331 1.00 0.00 29 ARG A C 5
ATOM 6346 O O . ARG A 1 35 ? 24.838 -0.262 9.501 1.00 0.00 29 ARG A O 5
ATOM 6367 N N . VAL A 1 36 ? 24.684 1.154 7.759 1.00 0.00 30 VAL A N 5
ATOM 6368 C CA . VAL A 1 36 ? 25.257 2.283 8.483 1.00 0.00 30 VAL A CA 5
ATOM 6369 C C . VAL A 1 36 ? 24.172 3.116 9.152 1.00 0.00 30 VAL A C 5
ATOM 6370 O O . VAL A 1 36 ? 23.140 3.410 8.549 1.00 0.00 30 VAL A O 5
ATOM 6383 N N . GLY A 1 37 ? 24.411 3.495 10.403 1.00 0.00 31 GLY A N 5
ATOM 6384 C CA . GLY A 1 37 ? 23.365 4.060 11.246 1.00 0.00 31 GLY A CA 5
ATOM 6385 C C . GLY A 1 37 ? 23.063 5.502 10.858 1.00 0.00 31 GLY A C 5
ATOM 6386 O O . GLY A 1 37 ? 23.534 5.989 9.830 1.00 0.00 31 GLY A O 5
ATOM 6390 N N . LYS A 1 38 ? 22.276 6.180 11.685 1.00 0.00 32 LYS A N 5
ATOM 6391 C CA . LYS A 1 38 ? 21.744 7.491 11.334 1.00 0.00 32 LYS A CA 5
ATOM 6392 C C . LYS A 1 38 ? 22.803 8.575 11.488 1.00 0.00 32 LYS A C 5
ATOM 6393 O O . LYS A 1 38 ? 23.856 8.348 12.083 1.00 0.00 32 LYS A O 5
ATOM 6412 N N . ARG A 1 39 ? 22.518 9.755 10.947 1.00 0.00 33 ARG A N 5
ATOM 6413 C CA . ARG A 1 39 ? 23.451 10.873 11.012 1.00 0.00 33 ARG A CA 5
ATOM 6414 C C . ARG A 1 39 ? 22.715 12.194 11.202 1.00 0.00 33 ARG A C 5
ATOM 6415 O O . ARG A 1 39 ? 21.675 12.430 10.587 1.00 0.00 33 ARG A O 5
ATOM 6436 N N . LYS A 1 40 ? 23.262 13.052 12.057 1.00 0.00 34 LYS A N 5
ATOM 6437 C CA . LYS A 1 40 ? 22.606 14.305 12.409 1.00 0.00 34 LYS A CA 5
ATOM 6438 C C . LYS A 1 40 ? 23.464 15.503 12.025 1.00 0.00 34 LYS A C 5
ATOM 6439 O O . LYS A 1 40 ? 23.597 16.455 12.794 1.00 0.00 34 LYS A O 5
ATOM 6458 N N . LEU A 1 41 ? 24.045 15.450 10.832 1.00 0.00 35 LEU A N 5
ATOM 6459 C CA . LEU A 1 41 ? 24.995 16.467 10.396 1.00 0.00 35 LEU A CA 5
ATOM 6460 C C . LEU A 1 41 ? 24.530 17.141 9.112 1.00 0.00 35 LEU A C 5
ATOM 6461 O O . LEU A 1 41 ? 25.322 17.370 8.197 1.00 0.00 35 LEU A O 5
ATOM 6477 N N . GLU A 1 42 ? 23.241 17.458 9.049 1.00 0.00 36 GLU A N 5
ATOM 6478 C CA . GLU A 1 42 ? 22.668 18.109 7.877 1.00 0.00 36 GLU A CA 5
ATOM 6479 C C . GLU A 1 42 ? 21.245 18.579 8.148 1.00 0.00 36 GLU A C 5
ATOM 6480 O O . GLU A 1 42 ? 20.554 18.032 9.008 1.00 0.00 36 GLU A O 5
ATOM 6492 N N . ARG A 1 43 ? 20.812 19.595 7.409 1.00 0.00 37 ARG A N 5
ATOM 6493 C CA . ARG A 1 43 ? 19.474 20.149 7.578 1.00 0.00 37 ARG A CA 5
ATOM 6494 C C . ARG A 1 43 ? 18.433 19.306 6.853 1.00 0.00 37 ARG A C 5
ATOM 6495 O O . ARG A 1 43 ? 18.772 18.462 6.024 1.00 0.00 37 ARG A O 5
ATOM 6516 N N . VAL A 1 44 ? 17.164 19.541 7.170 1.00 0.00 38 VAL A N 5
ATOM 6517 C CA . VAL A 1 44 ? 16.077 18.738 6.622 1.00 0.00 38 VAL A CA 5
ATOM 6518 C C . VAL A 1 44 ? 16.007 18.867 5.106 1.00 0.00 38 VAL A C 5
ATOM 6519 O O . VAL A 1 44 ? 16.110 19.966 4.561 1.00 0.00 38 VAL A O 5
ATOM 6532 N N . GLN A 1 45 ? 15.832 17.737 4.429 1.00 0.00 39 GLN A N 5
ATOM 6533 C CA . GLN A 1 45 ? 15.748 17.721 2.973 1.00 0.00 39 GLN A CA 5
ATOM 6534 C C . GLN A 1 45 ? 14.651 18.653 2.475 1.00 0.00 39 GLN A C 5
ATOM 6535 O O . GLN A 1 45 ? 13.520 18.611 2.958 1.00 0.00 39 GLN A O 5
ATOM 6549 N N . SER A 1 46 ? 14.993 19.495 1.505 1.00 0.00 40 SER A N 5
ATOM 6550 C CA . SER A 1 46 ? 14.066 20.502 1.003 1.00 0.00 40 SER A CA 5
ATOM 6551 C C . SER A 1 46 ? 12.868 19.856 0.319 1.00 0.00 40 SER A C 5
ATOM 6552 O O . SER A 1 46 ? 11.775 20.422 0.295 1.00 0.00 40 SER A O 5
ATOM 6560 N N . GLY A 1 47 ? 13.080 18.668 -0.237 1.00 0.00 41 GLY A N 5
ATOM 6561 C CA . GLY A 1 47 ? 11.988 17.874 -0.788 1.00 0.00 41 GLY A CA 5
ATOM 6562 C C . GLY A 1 47 ? 12.216 17.575 -2.264 1.00 0.00 41 GLY A C 5
ATOM 6563 O O . GLY A 1 47 ? 11.273 17.551 -3.055 1.00 0.00 41 GLY A O 5
ATOM 6567 N N . VAL A 1 48 ? 13.473 17.346 -2.629 1.00 0.00 42 VAL A N 5
ATOM 6568 C CA . VAL A 1 48 ? 13.834 17.100 -4.020 1.00 0.00 42 VAL A CA 5
ATOM 6569 C C . VAL A 1 48 ? 14.760 15.897 -4.144 1.00 0.00 42 VAL A C 5
ATOM 6570 O O . VAL A 1 48 ? 15.513 15.778 -5.112 1.00 0.00 42 VAL A O 5
ATOM 6583 N N . ARG A 1 49 ? 14.701 15.007 -3.160 1.00 0.00 43 ARG A N 5
ATOM 6584 C CA . ARG A 1 49 ? 15.622 13.879 -3.091 1.00 0.00 43 ARG A CA 5
ATOM 6585 C C . ARG A 1 49 ? 15.169 12.743 -3.999 1.00 0.00 43 ARG A C 5
ATOM 6586 O O . ARG A 1 49 ? 14.497 11.811 -3.556 1.00 0.00 43 ARG A O 5
ATOM 6607 N N . ASP A 1 50 ? 15.541 12.826 -5.272 1.00 0.00 44 ASP A N 5
ATOM 6608 C CA . ASP A 1 50 ? 15.123 11.836 -6.258 1.00 0.00 44 ASP A CA 5
ATOM 6609 C C . ASP A 1 50 ? 15.744 10.476 -5.971 1.00 0.00 44 ASP A C 5
ATOM 6610 O O . ASP A 1 50 ? 15.293 9.455 -6.491 1.00 0.00 44 ASP A O 5
ATOM 6619 N N . LEU A 1 51 ? 16.780 10.467 -5.140 1.00 0.00 45 LEU A N 5
ATOM 6620 C CA . LEU A 1 51 ? 17.406 9.224 -4.708 1.00 0.00 45 LEU A CA 5
ATOM 6621 C C . LEU A 1 51 ? 16.371 8.243 -4.173 1.00 0.00 45 LEU A C 5
ATOM 6622 O O . LEU A 1 51 ? 16.463 7.038 -4.409 1.00 0.00 45 LEU A O 5
ATOM 6638 N N . LEU A 1 52 ? 15.386 8.765 -3.451 1.00 0.00 46 LEU A N 5
ATOM 6639 C CA . LEU A 1 52 ? 14.342 7.934 -2.864 1.00 0.00 46 LEU A CA 5
ATOM 6640 C C . LEU A 1 52 ? 13.480 7.289 -3.942 1.00 0.00 46 LEU A C 5
ATOM 6641 O O . LEU A 1 52 ? 13.071 6.135 -3.815 1.00 0.00 46 LEU A O 5
ATOM 6657 N N . ASP A 1 53 ? 13.206 8.042 -5.002 1.00 0.00 47 ASP A N 5
ATOM 6658 C CA . ASP A 1 53 ? 12.448 7.523 -6.134 1.00 0.00 47 ASP A CA 5
ATOM 6659 C C . ASP A 1 53 ? 13.224 6.435 -6.865 1.00 0.00 47 ASP A C 5
ATOM 6660 O O . ASP A 1 53 ? 12.643 5.464 -7.349 1.00 0.00 47 ASP A O 5
ATOM 6669 N N . ILE A 1 54 ? 14.539 6.603 -6.942 1.00 0.00 48 ILE A N 5
ATOM 6670 C CA . ILE A 1 54 ? 15.413 5.573 -7.492 1.00 0.00 48 ILE A CA 5
ATOM 6671 C C . ILE A 1 54 ? 15.362 4.303 -6.653 1.00 0.00 48 ILE A C 5
ATOM 6672 O O . ILE A 1 54 ? 15.243 3.200 -7.186 1.00 0.00 48 ILE A O 5
ATOM 6688 N N . LEU A 1 55 ? 15.454 4.465 -5.337 1.00 0.00 49 LEU A N 5
ATOM 6689 C CA . LEU A 1 55 ? 15.421 3.330 -4.422 1.00 0.00 49 LEU A CA 5
ATOM 6690 C C . LEU A 1 55 ? 14.037 2.696 -4.380 1.00 0.00 49 LEU A C 5
ATOM 6691 O O . LEU A 1 55 ? 13.900 1.497 -4.137 1.00 0.00 49 LEU A O 5
ATOM 6707 N N . ARG A 1 56 ? 13.012 3.507 -4.619 1.00 0.00 50 ARG A N 5
ATOM 6708 C CA . ARG A 1 56 ? 11.646 3.007 -4.720 1.00 0.00 50 ARG A CA 5
ATOM 6709 C C . ARG A 1 56 ? 11.494 2.054 -5.899 1.00 0.00 50 ARG A C 5
ATOM 6710 O O . ARG A 1 56 ? 10.979 0.946 -5.751 1.00 0.00 50 ARG A O 5
ATOM 6731 N N . GLU A 1 57 ? 11.946 2.492 -7.069 1.00 0.00 51 GLU A N 5
ATOM 6732 C CA . GLU A 1 57 ? 11.907 1.659 -8.265 1.00 0.00 51 GLU A CA 5
ATOM 6733 C C . GLU A 1 57 ? 12.882 0.494 -8.156 1.00 0.00 51 GLU A C 5
ATOM 6734 O O . GLU A 1 57 ? 12.607 -0.605 -8.640 1.00 0.00 51 GLU A O 5
ATOM 6746 N N . ARG A 1 58 ? 14.021 0.739 -7.518 1.00 0.00 52 ARG A N 5
ATOM 6747 C CA . ARG A 1 58 ? 15.018 -0.303 -7.302 1.00 0.00 52 ARG A CA 5
ATOM 6748 C C . ARG A 1 58 ? 14.454 -1.440 -6.460 1.00 0.00 52 ARG A C 5
ATOM 6749 O O . ARG A 1 58 ? 14.739 -2.611 -6.711 1.00 0.00 52 ARG A O 5
ATOM 6770 N N . GLY A 1 59 ? 13.654 -1.088 -5.460 1.00 0.00 53 GLY A N 5
ATOM 6771 C CA . GLY A 1 59 ? 13.010 -2.080 -4.608 1.00 0.00 53 GLY A CA 5
ATOM 6772 C C . GLY A 1 59 ? 13.668 -2.139 -3.236 1.00 0.00 53 GLY A C 5
ATOM 6773 O O . GLY A 1 59 ? 13.557 -3.138 -2.525 1.00 0.00 53 GLY A O 5
ATOM 6777 N N . LYS A 1 60 ? 14.354 -1.062 -2.868 1.00 0.00 54 LYS A N 5
ATOM 6778 C CA . LYS A 1 60 ? 15.005 -0.976 -1.566 1.00 0.00 54 LYS A CA 5
ATOM 6779 C C . LYS A 1 60 ? 14.061 -0.407 -0.514 1.00 0.00 54 LYS A C 5
ATOM 6780 O O . LYS A 1 60 ? 14.080 -0.826 0.643 1.00 0.00 54 LYS A O 5
ATOM 6799 N N . LEU A 1 61 ? 13.235 0.550 -0.924 1.00 0.00 55 LEU A N 5
ATOM 6800 C CA . LEU A 1 61 ? 12.249 1.146 -0.030 1.00 0.00 55 LEU A CA 5
ATOM 6801 C C . LEU A 1 61 ? 10.957 0.339 -0.019 1.00 0.00 55 LEU A C 5
ATOM 6802 O O . LEU A 1 61 ? 9.910 0.822 -0.450 1.00 0.00 55 LEU A O 5
ATOM 6818 N N . SER A 1 62 ? 11.038 -0.891 0.475 1.00 0.00 56 SER A N 5
ATOM 6819 C CA . SER A 1 62 ? 9.872 -1.764 0.553 1.00 0.00 56 SER A CA 5
ATOM 6820 C C . SER A 1 62 ? 9.087 -1.520 1.835 1.00 0.00 56 SER A C 5
ATOM 6821 O O . SER A 1 62 ? 9.496 -0.728 2.684 1.00 0.00 56 SER A O 5
ATOM 6829 N N . VAL A 1 63 ? 7.956 -2.204 1.969 1.00 0.00 57 VAL A N 5
ATOM 6830 C CA . VAL A 1 63 ? 7.111 -2.063 3.149 1.00 0.00 57 VAL A CA 5
ATOM 6831 C C . VAL A 1 63 ? 7.895 -2.339 4.425 1.00 0.00 57 VAL A C 5
ATOM 6832 O O . VAL A 1 63 ? 7.899 -1.526 5.350 1.00 0.00 57 VAL A O 5
ATOM 6845 N N . GLY A 1 64 ? 8.559 -3.489 4.469 1.00 0.00 58 GLY A N 5
ATOM 6846 C CA . GLY A 1 64 ? 9.307 -3.897 5.652 1.00 0.00 58 GLY A CA 5
ATOM 6847 C C . GLY A 1 64 ? 10.577 -3.070 5.813 1.00 0.00 58 GLY A C 5
ATOM 6848 O O . GLY A 1 64 ? 10.944 -2.689 6.924 1.00 0.00 58 GLY A O 5
ATOM 6852 N N . ASP A 1 65 ? 11.244 -2.796 4.697 1.00 0.00 59 ASP A N 5
ATOM 6853 C CA . ASP A 1 65 ? 12.533 -2.116 4.722 1.00 0.00 59 ASP A CA 5
ATOM 6854 C C . ASP A 1 65 ? 12.382 -0.665 5.158 1.00 0.00 59 ASP A C 5
ATOM 6855 O O . ASP A 1 65 ? 13.082 -0.201 6.059 1.00 0.00 59 ASP A O 5
ATOM 6864 N N . LEU A 1 66 ? 11.465 0.049 4.514 1.00 0.00 60 LEU A N 5
ATOM 6865 C CA . LEU A 1 66 ? 11.194 1.439 4.859 1.00 0.00 60 LEU A CA 5
ATOM 6866 C C . LEU A 1 66 ? 10.768 1.572 6.316 1.00 0.00 60 LEU A C 5
ATOM 6867 O O . LEU A 1 66 ? 11.216 2.474 7.024 1.00 0.00 60 LEU A O 5
ATOM 6883 N N . ALA A 1 67 ? 9.901 0.668 6.759 1.00 0.00 61 ALA A N 5
ATOM 6884 C CA . ALA A 1 67 ? 9.484 0.625 8.155 1.00 0.00 61 ALA A CA 5
ATOM 6885 C C . ALA A 1 67 ? 10.686 0.530 9.086 1.00 0.00 61 ALA A C 5
ATOM 6886 O O . ALA A 1 67 ? 10.772 1.249 10.081 1.00 0.00 61 ALA A O 5
ATOM 6893 N N . GLU A 1 68 ? 11.614 -0.363 8.756 1.00 0.00 62 GLU A N 5
ATOM 6894 C CA . GLU A 1 68 ? 12.862 -0.481 9.500 1.00 0.00 62 GLU A CA 5
ATOM 6895 C C . GLU A 1 68 ? 13.649 0.823 9.465 1.00 0.00 62 GLU A C 5
ATOM 6896 O O . GLU A 1 68 ? 14.136 1.292 10.494 1.00 0.00 62 GLU A O 5
ATOM 6908 N N . LEU A 1 69 ? 13.771 1.403 8.276 1.00 0.00 63 LEU A N 5
ATOM 6909 C CA . LEU A 1 69 ? 14.562 2.614 8.092 1.00 0.00 63 LEU A CA 5
ATOM 6910 C C . LEU A 1 69 ? 14.089 3.727 9.018 1.00 0.00 63 LEU A C 5
ATOM 6911 O O . LEU A 1 69 ? 14.898 4.448 9.601 1.00 0.00 63 LEU A O 5
ATOM 6927 N N . LEU A 1 70 ? 12.774 3.863 9.147 1.00 0.00 64 LEU A N 5
ATOM 6928 C CA . LEU A 1 70 ? 12.191 4.849 10.049 1.00 0.00 64 LEU A CA 5
ATOM 6929 C C . LEU A 1 70 ? 12.496 4.515 11.503 1.00 0.00 64 LEU A C 5
ATOM 6930 O O . LEU A 1 70 ? 12.732 5.406 12.319 1.00 0.00 64 LEU A O 5
ATOM 6946 N N . TYR A 1 71 ? 12.491 3.225 11.822 1.00 0.00 65 TYR A N 5
ATOM 6947 C CA . TYR A 1 71 ? 12.878 2.762 13.150 1.00 0.00 65 TYR A CA 5
ATOM 6948 C C . TYR A 1 71 ? 14.338 3.084 13.441 1.00 0.00 65 TYR A C 5
ATOM 6949 O O . TYR A 1 71 ? 14.678 3.537 14.534 1.00 0.00 65 TYR A O 5
ATOM 6967 N N . ARG A 1 72 ? 15.199 2.848 12.456 1.00 0.00 66 ARG A N 5
ATOM 6968 C CA . ARG A 1 72 ? 16.637 2.995 12.643 1.00 0.00 66 ARG A CA 5
ATOM 6969 C C . ARG A 1 72 ? 17.005 4.438 12.965 1.00 0.00 66 ARG A C 5
ATOM 6970 O O . ARG A 1 72 ? 17.896 4.695 13.775 1.00 0.00 66 ARG A O 5
ATOM 6991 N N . VAL A 1 73 ? 16.315 5.376 12.327 1.00 0.00 67 VAL A N 5
ATOM 6992 C CA . VAL A 1 73 ? 16.532 6.795 12.583 1.00 0.00 67 VAL A CA 5
ATOM 6993 C C . VAL A 1 73 ? 15.647 7.292 13.719 1.00 0.00 67 VAL A C 5
ATOM 6994 O O . VAL A 1 73 ? 15.910 8.338 14.312 1.00 0.00 67 VAL A O 5
ATOM 7007 N N . ARG A 1 74 ? 14.597 6.535 14.018 1.00 0.00 68 ARG A N 5
ATOM 7008 C CA . ARG A 1 74 ? 13.702 6.867 15.121 1.00 0.00 68 ARG A CA 5
ATOM 7009 C C . ARG A 1 74 ? 13.061 8.234 14.918 1.00 0.00 68 ARG A C 5
ATOM 7010 O O . ARG A 1 74 ? 13.052 9.066 15.824 1.00 0.00 68 ARG A O 5
ATOM 7031 N N . ARG A 1 75 ? 12.526 8.459 13.723 1.00 0.00 69 ARG A N 5
ATOM 7032 C CA . ARG A 1 75 ? 11.867 9.720 13.404 1.00 0.00 69 ARG A CA 5
ATOM 7033 C C . ARG A 1 75 ? 10.362 9.626 13.622 1.00 0.00 69 ARG A C 5
ATOM 7034 O O . ARG A 1 75 ? 9.631 9.125 12.767 1.00 0.00 69 ARG A O 5
ATOM 7055 N N . PHE A 1 76 ? 9.905 10.109 14.772 1.00 0.00 70 PHE A N 5
ATOM 7056 C CA . PHE A 1 76 ? 8.515 9.936 15.178 1.00 0.00 70 PHE A CA 5
ATOM 7057 C C . PHE A 1 76 ? 7.584 10.796 14.333 1.00 0.00 70 PHE A C 5
ATOM 7058 O O . PHE A 1 76 ? 6.376 10.562 14.289 1.00 0.00 70 PHE A O 5
ATOM 7075 N N . ASP A 1 77 ? 8.152 11.793 13.663 1.00 0.00 71 ASP A N 5
ATOM 7076 C CA . ASP A 1 77 ? 7.400 12.606 12.715 1.00 0.00 71 ASP A CA 5
ATOM 7077 C C . ASP A 1 77 ? 6.912 11.770 11.538 1.00 0.00 71 ASP A C 5
ATOM 7078 O O . ASP A 1 77 ? 5.942 12.128 10.870 1.00 0.00 71 ASP A O 5
ATOM 7087 N N . LEU A 1 78 ? 7.591 10.656 11.289 1.00 0.00 72 LEU A N 5
ATOM 7088 C CA . LEU A 1 78 ? 7.212 9.754 10.208 1.00 0.00 72 LEU A CA 5
ATOM 7089 C C . LEU A 1 78 ? 6.588 8.475 10.751 1.00 0.00 72 LEU A C 5
ATOM 7090 O O . LEU A 1 78 ? 5.675 7.913 10.146 1.00 0.00 72 LEU A O 5
ATOM 7106 N N . LEU A 1 79 ? 7.086 8.019 11.895 1.00 0.00 73 LEU A N 5
ATOM 7107 C CA . LEU A 1 79 ? 6.571 6.810 12.527 1.00 0.00 73 LEU A CA 5
ATOM 7108 C C . LEU A 1 79 ? 5.101 6.964 12.896 1.00 0.00 73 LEU A C 5
ATOM 7109 O O . LEU A 1 79 ? 4.312 6.032 12.745 1.00 0.00 73 LEU A O 5
ATOM 7125 N N . LYS A 1 80 ? 4.739 8.148 13.380 1.00 0.00 74 LYS A N 5
ATOM 7126 C CA . LYS A 1 80 ? 3.361 8.430 13.761 1.00 0.00 74 LYS A CA 5
ATOM 7127 C C . LYS A 1 80 ? 2.594 9.075 12.613 1.00 0.00 74 LYS A C 5
ATOM 7128 O O . LYS A 1 80 ? 1.471 9.548 12.793 1.00 0.00 74 LYS A O 5
ATOM 7147 N N . ARG A 1 81 ? 3.206 9.091 11.434 1.00 0.00 75 ARG A N 5
ATOM 7148 C CA . ARG A 1 81 ? 2.582 9.678 10.255 1.00 0.00 75 ARG A CA 5
ATOM 7149 C C . ARG A 1 81 ? 2.363 8.633 9.169 1.00 0.00 75 ARG A C 5
ATOM 7150 O O . ARG A 1 81 ? 1.226 8.306 8.829 1.00 0.00 75 ARG A O 5
ATOM 7171 N N . ILE A 1 82 ? 3.459 8.113 8.627 1.00 0.00 76 ILE A N 5
ATOM 7172 C CA . ILE A 1 82 ? 3.389 7.068 7.612 1.00 0.00 76 ILE A CA 5
ATOM 7173 C C . ILE A 1 82 ? 2.902 5.753 8.206 1.00 0.00 76 ILE A C 5
ATOM 7174 O O . ILE A 1 82 ? 2.016 5.101 7.653 1.00 0.00 76 ILE A O 5
ATOM 7190 N N . LEU A 1 83 ? 3.485 5.369 9.336 1.00 0.00 77 LEU A N 5
ATOM 7191 C CA . LEU A 1 83 ? 3.163 4.096 9.970 1.00 0.00 77 LEU A CA 5
ATOM 7192 C C . LEU A 1 83 ? 2.097 4.270 11.045 1.00 0.00 77 LEU A C 5
ATOM 7193 O O . LEU A 1 83 ? 1.356 3.337 11.354 1.00 0.00 77 LEU A O 5
ATOM 7209 N N . LYS A 1 84 ? 2.026 5.470 11.611 1.00 0.00 78 LYS A N 5
ATOM 7210 C CA . LYS A 1 84 ? 1.022 5.782 12.621 1.00 0.00 78 LYS A CA 5
ATOM 7211 C C . LYS A 1 84 ? 1.172 4.884 13.843 1.00 0.00 78 LYS A C 5
ATOM 7212 O O . LYS A 1 84 ? 0.224 4.214 14.253 1.00 0.00 78 LYS A O 5
ATOM 7231 N N . MET A 1 85 ? 2.368 4.875 14.420 1.00 0.00 79 MET A N 5
ATOM 7232 C CA . MET A 1 85 ? 2.643 4.064 15.601 1.00 0.00 79 MET A CA 5
ATOM 7233 C C . MET A 1 85 ? 3.986 4.430 16.220 1.00 0.00 79 MET A C 5
ATOM 7234 O O . MET A 1 85 ? 4.805 5.103 15.595 1.00 0.00 79 MET A O 5
ATOM 7248 N N . ASP A 1 86 ? 4.205 3.983 17.452 1.00 0.00 80 ASP A N 5
ATOM 7249 C CA . ASP A 1 86 ? 5.489 4.170 18.117 1.00 0.00 80 ASP A CA 5
ATOM 7250 C C . ASP A 1 86 ? 6.564 3.285 17.501 1.00 0.00 80 ASP A C 5
ATOM 7251 O O . ASP A 1 86 ? 6.260 2.305 16.820 1.00 0.00 80 ASP A O 5
ATOM 7260 N N . ARG A 1 87 ? 7.823 3.635 17.743 1.00 0.00 81 ARG A N 5
ATOM 7261 C CA . ARG A 1 87 ? 8.946 2.870 17.215 1.00 0.00 81 ARG A CA 5
ATOM 7262 C C . ARG A 1 87 ? 9.018 1.487 17.850 1.00 0.00 81 ARG A C 5
ATOM 7263 O O . ARG A 1 87 ? 9.552 0.549 17.258 1.00 0.00 81 ARG A O 5
ATOM 7284 N N . LYS A 1 88 ? 8.478 1.368 19.058 1.00 0.00 82 LYS A N 5
ATOM 7285 C CA . LYS A 1 88 ? 8.404 0.081 19.740 1.00 0.00 82 LYS A CA 5
ATOM 7286 C C . LYS A 1 88 ? 7.365 -0.826 19.093 1.00 0.00 82 LYS A C 5
ATOM 7287 O O . LYS A 1 88 ? 7.557 -2.039 19.002 1.00 0.00 82 LYS A O 5
ATOM 7306 N N . ALA A 1 89 ? 6.265 -0.232 18.645 1.00 0.00 83 ALA A N 5
ATOM 7307 C CA . ALA A 1 89 ? 5.256 -0.960 17.885 1.00 0.00 83 ALA A CA 5
ATOM 7308 C C . ALA A 1 89 ? 5.823 -1.472 16.567 1.00 0.00 83 ALA A C 5
ATOM 7309 O O . ALA A 1 89 ? 5.535 -2.594 16.150 1.00 0.00 83 ALA A O 5
ATOM 7316 N N . VAL A 1 90 ? 6.630 -0.642 15.914 1.00 0.00 84 VAL A N 5
ATOM 7317 C CA . VAL A 1 90 ? 7.341 -1.055 14.710 1.00 0.00 84 VAL A CA 5
ATOM 7318 C C . VAL A 1 90 ? 8.284 -2.216 14.998 1.00 0.00 84 VAL A C 5
ATOM 7319 O O . VAL A 1 90 ? 8.298 -3.212 14.275 1.00 0.00 84 VAL A O 5
ATOM 7332 N N . GLU A 1 91 ? 9.073 -2.082 16.059 1.00 0.00 85 GLU A N 5
ATOM 7333 C CA . GLU A 1 91 ? 9.956 -3.156 16.498 1.00 0.00 85 GLU A CA 5
ATOM 7334 C C . GLU A 1 91 ? 9.190 -4.461 16.676 1.00 0.00 85 GLU A C 5
ATOM 7335 O O . GLU A 1 91 ? 9.623 -5.514 16.210 1.00 0.00 85 GLU A O 5
ATOM 7347 N N . THR A 1 92 ? 8.049 -4.384 17.352 1.00 0.00 86 THR A N 5
ATOM 7348 C CA . THR A 1 92 ? 7.205 -5.553 17.567 1.00 0.00 86 THR A CA 5
ATOM 7349 C C . THR A 1 92 ? 6.845 -6.222 16.246 1.00 0.00 86 THR A C 5
ATOM 7350 O O . THR A 1 92 ? 6.855 -7.448 16.137 1.00 0.00 86 THR A O 5
ATOM 7361 N N . HIS A 1 93 ? 6.527 -5.409 15.244 1.00 0.00 87 HIS A N 5
ATOM 7362 C CA . HIS A 1 93 ? 6.128 -5.922 13.939 1.00 0.00 87 HIS A CA 5
ATOM 7363 C C . HIS A 1 93 ? 7.266 -5.812 12.933 1.00 0.00 87 HIS A C 5
ATOM 7364 O O . HIS A 1 93 ? 7.036 -5.629 11.738 1.00 0.00 87 HIS A O 5
ATOM 7377 N N . LEU A 1 94 ? 8.496 -5.924 13.424 1.00 0.00 88 LEU A N 5
ATOM 7378 C CA . LEU A 1 94 ? 9.673 -5.848 12.567 1.00 0.00 88 LEU A CA 5
ATOM 7379 C C . LEU A 1 94 ? 10.660 -6.964 12.886 1.00 0.00 88 LEU A C 5
ATOM 7380 O O . LEU A 1 94 ? 10.477 -8.068 12.455 1.00 0.00 88 LEU A O 5
ATOM 7396 N N . HIS A 1 7 ? 2.877 -1.278 -4.431 1.00 0.00 1 HIS A N 6
ATOM 7397 C CA . HIS A 1 7 ? 4.070 -0.985 -3.645 1.00 0.00 1 HIS A CA 6
ATOM 7398 C C . HIS A 1 7 ? 3.914 0.318 -2.872 1.00 0.00 1 HIS A C 6
ATOM 7399 O O . HIS A 1 7 ? 2.830 0.899 -2.826 1.00 0.00 1 HIS A O 6
ATOM 7412 N N . MET A 1 8 ? 5.005 0.773 -2.265 1.00 0.00 2 MET A N 6
ATOM 7413 C CA . MET A 1 8 ? 4.977 1.976 -1.440 1.00 0.00 2 MET A CA 6
ATOM 7414 C C . MET A 1 8 ? 4.681 3.212 -2.279 1.00 0.00 2 MET A C 6
ATOM 7415 O O . MET A 1 8 ? 5.234 3.384 -3.365 1.00 0.00 2 MET A O 6
ATOM 7429 N N . SER A 1 9 ? 3.805 4.071 -1.768 1.00 0.00 3 SER A N 6
ATOM 7430 C CA . SER A 1 9 ? 3.358 5.242 -2.513 1.00 0.00 3 SER A CA 6
ATOM 7431 C C . SER A 1 9 ? 4.415 6.339 -2.502 1.00 0.00 3 SER A C 6
ATOM 7432 O O . SER A 1 9 ? 5.187 6.461 -1.550 1.00 0.00 3 SER A O 6
ATOM 7440 N N . ALA A 1 10 ? 4.446 7.135 -3.565 1.00 0.00 4 ALA A N 6
ATOM 7441 C CA . ALA A 1 10 ? 5.365 8.264 -3.651 1.00 0.00 4 ALA A CA 6
ATOM 7442 C C . ALA A 1 10 ? 5.110 9.268 -2.534 1.00 0.00 4 ALA A C 6
ATOM 7443 O O . ALA A 1 10 ? 6.013 9.995 -2.122 1.00 0.00 4 ALA A O 6
ATOM 7450 N N . GLU A 1 11 ? 3.874 9.302 -2.047 1.00 0.00 5 GLU A N 6
ATOM 7451 C CA . GLU A 1 11 ? 3.520 10.148 -0.914 1.00 0.00 5 GLU A CA 6
ATOM 7452 C C . GLU A 1 11 ? 4.337 9.786 0.320 1.00 0.00 5 GLU A C 6
ATOM 7453 O O . GLU A 1 11 ? 4.712 10.656 1.105 1.00 0.00 5 GLU A O 6
ATOM 7465 N N . VAL A 1 12 ? 4.608 8.496 0.486 1.00 0.00 6 VAL A N 6
ATOM 7466 C CA . VAL A 1 12 ? 5.309 8.006 1.666 1.00 0.00 6 VAL A CA 6
ATOM 7467 C C . VAL A 1 12 ? 6.778 8.408 1.642 1.00 0.00 6 VAL A C 6
ATOM 7468 O O . VAL A 1 12 ? 7.298 8.958 2.613 1.00 0.00 6 VAL A O 6
ATOM 7481 N N . ILE A 1 13 ? 7.444 8.131 0.526 1.00 0.00 7 ILE A N 6
ATOM 7482 C CA . ILE A 1 13 ? 8.856 8.460 0.374 1.00 0.00 7 ILE A CA 6
ATOM 7483 C C . ILE A 1 13 ? 9.073 9.968 0.365 1.00 0.00 7 ILE A C 6
ATOM 7484 O O . ILE A 1 13 ? 10.143 10.453 0.732 1.00 0.00 7 ILE A O 6
ATOM 7500 N N . HIS A 1 14 ? 8.051 10.705 -0.057 1.00 0.00 8 HIS A N 6
ATOM 7501 C CA . HIS A 1 14 ? 8.071 12.160 0.025 1.00 0.00 8 HIS A CA 6
ATOM 7502 C C . HIS A 1 14 ? 8.100 12.629 1.474 1.00 0.00 8 HIS A C 6
ATOM 7503 O O . HIS A 1 14 ? 8.865 13.524 1.832 1.00 0.00 8 HIS A O 6
ATOM 7516 N N . GLN A 1 15 ? 7.261 12.019 2.305 1.00 0.00 9 GLN A N 6
ATOM 7517 C CA . GLN A 1 15 ? 7.250 12.311 3.734 1.00 0.00 9 GLN A CA 6
ATOM 7518 C C . GLN A 1 15 ? 8.593 11.985 4.373 1.00 0.00 9 GLN A C 6
ATOM 7519 O O . GLN A 1 15 ? 9.050 12.689 5.274 1.00 0.00 9 GLN A O 6
ATOM 7533 N N . VAL A 1 16 ? 9.222 10.913 3.903 1.00 0.00 10 VAL A N 6
ATOM 7534 C CA . VAL A 1 16 ? 10.542 10.526 4.385 1.00 0.00 10 VAL A CA 6
ATOM 7535 C C . VAL A 1 16 ? 11.569 11.619 4.116 1.00 0.00 10 VAL A C 6
ATOM 7536 O O . VAL A 1 16 ? 12.252 12.080 5.030 1.00 0.00 10 VAL A O 6
ATOM 7549 N N . GLU A 1 17 ? 11.673 12.029 2.857 1.00 0.00 11 GLU A N 6
ATOM 7550 C CA . GLU A 1 17 ? 12.646 13.039 2.458 1.00 0.00 11 GLU A CA 6
ATOM 7551 C C . GLU A 1 17 ? 12.294 14.402 3.040 1.00 0.00 11 GLU A C 6
ATOM 7552 O O . GLU A 1 17 ? 13.154 15.274 3.168 1.00 0.00 11 GLU A O 6
ATOM 7564 N N . GLU A 1 18 ? 11.025 14.581 3.390 1.00 0.00 12 GLU A N 6
ATOM 7565 C CA . GLU A 1 18 ? 10.575 15.807 4.039 1.00 0.00 12 GLU A CA 6
ATOM 7566 C C . GLU A 1 18 ? 11.102 15.902 5.465 1.00 0.00 12 GLU A C 6
ATOM 7567 O O . GLU A 1 18 ? 11.631 16.935 5.873 1.00 0.00 12 GLU A O 6
ATOM 7579 N N . ALA A 1 19 ? 10.954 14.818 6.218 1.00 0.00 13 ALA A N 6
ATOM 7580 C CA . ALA A 1 19 ? 11.396 14.784 7.607 1.00 0.00 13 ALA A CA 6
ATOM 7581 C C . ALA A 1 19 ? 12.916 14.732 7.701 1.00 0.00 13 ALA A C 6
ATOM 7582 O O . ALA A 1 19 ? 13.519 15.402 8.539 1.00 0.00 13 ALA A O 6
ATOM 7589 N N . LEU A 1 20 ? 13.530 13.932 6.836 1.00 0.00 14 LEU A N 6
ATOM 7590 C CA . LEU A 1 20 ? 14.968 13.702 6.893 1.00 0.00 14 LEU A CA 6
ATOM 7591 C C . LEU A 1 20 ? 15.728 14.772 6.120 1.00 0.00 14 LEU A C 6
ATOM 7592 O O . LEU A 1 20 ? 15.250 15.274 5.103 1.00 0.00 14 LEU A O 6
ATOM 7608 N N . SER A 1 21 ? 16.915 15.116 6.607 1.00 0.00 15 SER A N 6
ATOM 7609 C CA . SER A 1 21 ? 17.814 16.004 5.880 1.00 0.00 15 SER A CA 6
ATOM 7610 C C . SER A 1 21 ? 18.547 15.259 4.772 1.00 0.00 15 SER A C 6
ATOM 7611 O O . SER A 1 21 ? 18.514 14.030 4.711 1.00 0.00 15 SER A O 6
ATOM 7619 N N . SER A 1 22 ? 19.210 16.010 3.899 1.00 0.00 16 SER A N 6
ATOM 7620 C CA . SER A 1 22 ? 20.008 15.419 2.831 1.00 0.00 16 SER A CA 6
ATOM 7621 C C . SER A 1 22 ? 21.150 14.583 3.394 1.00 0.00 16 SER A C 6
ATOM 7622 O O . SER A 1 22 ? 21.589 13.616 2.773 1.00 0.00 16 SER A O 6
ATOM 7630 N N . SER A 1 23 ? 21.627 14.962 4.575 1.00 0.00 17 SER A N 6
ATOM 7631 C CA . SER A 1 23 ? 22.669 14.205 5.259 1.00 0.00 17 SER A CA 6
ATOM 7632 C C . SER A 1 23 ? 22.104 12.941 5.894 1.00 0.00 17 SER A C 6
ATOM 7633 O O . SER A 1 23 ? 22.743 11.889 5.881 1.00 0.00 17 SER A O 6
ATOM 7641 N N . GLU A 1 24 ? 20.902 13.050 6.450 1.00 0.00 18 GLU A N 6
ATOM 7642 C CA . GLU A 1 24 ? 20.217 11.900 7.028 1.00 0.00 18 GLU A CA 6
ATOM 7643 C C . GLU A 1 24 ? 19.802 10.908 5.949 1.00 0.00 18 GLU A C 6
ATOM 7644 O O . GLU A 1 24 ? 19.804 9.697 6.172 1.00 0.00 18 GLU A O 6
ATOM 7656 N N . LEU A 1 25 ? 19.444 11.428 4.780 1.00 0.00 19 LEU A N 6
ATOM 7657 C CA . LEU A 1 25 ? 19.109 10.586 3.638 1.00 0.00 19 LEU A CA 6
ATOM 7658 C C . LEU A 1 25 ? 20.353 9.925 3.056 1.00 0.00 19 LEU A C 6
ATOM 7659 O O . LEU A 1 25 ? 20.293 8.805 2.550 1.00 0.00 19 LEU A O 6
ATOM 7675 N N . THR A 1 26 ? 21.479 10.626 3.132 1.00 0.00 20 THR A N 6
ATOM 7676 C CA . THR A 1 26 ? 22.774 10.031 2.823 1.00 0.00 20 THR A CA 6
ATOM 7677 C C . THR A 1 26 ? 23.098 8.890 3.778 1.00 0.00 20 THR A C 6
ATOM 7678 O O . THR A 1 26 ? 23.571 7.833 3.360 1.00 0.00 20 THR A O 6
ATOM 7689 N N . GLU A 1 27 ? 22.841 9.110 5.063 1.00 0.00 21 GLU A N 6
ATOM 7690 C CA . GLU A 1 27 ? 23.024 8.071 6.070 1.00 0.00 21 GLU A CA 6
ATOM 7691 C C . GLU A 1 27 ? 22.007 6.950 5.895 1.00 0.00 21 GLU A C 6
ATOM 7692 O O . GLU A 1 27 ? 22.299 5.786 6.168 1.00 0.00 21 GLU A O 6
ATOM 7704 N N . LEU A 1 28 ? 20.812 7.308 5.438 1.00 0.00 22 LEU A N 6
ATOM 7705 C CA . LEU A 1 28 ? 19.778 6.323 5.142 1.00 0.00 22 LEU A CA 6
ATOM 7706 C C . LEU A 1 28 ? 20.264 5.307 4.116 1.00 0.00 22 LEU A C 6
ATOM 7707 O O . LEU A 1 28 ? 20.035 4.106 4.262 1.00 0.00 22 LEU A O 6
ATOM 7723 N N . LYS A 1 29 ? 20.935 5.794 3.079 1.00 0.00 23 LYS A N 6
ATOM 7724 C CA . LYS A 1 29 ? 21.611 4.923 2.126 1.00 0.00 23 LYS A CA 6
ATOM 7725 C C . LYS A 1 29 ? 22.564 3.967 2.833 1.00 0.00 23 LYS A C 6
ATOM 7726 O O . LYS A 1 29 ? 22.543 2.761 2.587 1.00 0.00 23 LYS A O 6
ATOM 7745 N N . TYR A 1 30 ? 23.398 4.512 3.711 1.00 0.00 24 TYR A N 6
ATOM 7746 C CA . TYR A 1 30 ? 24.374 3.712 4.440 1.00 0.00 24 TYR A CA 6
ATOM 7747 C C . TYR A 1 30 ? 23.693 2.799 5.452 1.00 0.00 24 TYR A C 6
ATOM 7748 O O . TYR A 1 30 ? 24.225 1.749 5.812 1.00 0.00 24 TYR A O 6
ATOM 7766 N N . LEU A 1 31 ? 22.512 3.205 5.907 1.00 0.00 25 LEU A N 6
ATOM 7767 C CA . LEU A 1 31 ? 21.692 2.362 6.768 1.00 0.00 25 LEU A CA 6
ATOM 7768 C C . LEU A 1 31 ? 21.210 1.122 6.026 1.00 0.00 25 LEU A C 6
ATOM 7769 O O . LEU A 1 31 ? 21.155 0.030 6.593 1.00 0.00 25 LEU A O 6
ATOM 7785 N N . CYS A 1 32 ? 20.861 1.296 4.756 1.00 0.00 26 CYS A N 6
ATOM 7786 C CA . CYS A 1 32 ? 20.511 0.172 3.896 1.00 0.00 26 CYS A CA 6
ATOM 7787 C C . CYS A 1 32 ? 21.728 -0.693 3.596 1.00 0.00 26 CYS A C 6
ATOM 7788 O O . CYS A 1 32 ? 21.623 -1.914 3.485 1.00 0.00 26 CYS A O 6
ATOM 7796 N N . LEU A 1 33 ? 22.885 -0.052 3.464 1.00 0.00 27 LEU A N 6
ATOM 7797 C CA . LEU A 1 33 ? 24.097 -0.739 3.035 1.00 0.00 27 LEU A CA 6
ATOM 7798 C C . LEU A 1 33 ? 24.844 -1.331 4.223 1.00 0.00 27 LEU A C 6
ATOM 7799 O O . LEU A 1 33 ? 24.852 -2.546 4.421 1.00 0.00 27 LEU A O 6
ATOM 7815 N N . GLY A 1 34 ? 25.472 -0.465 5.012 1.00 0.00 28 GLY A N 6
ATOM 7816 C CA . GLY A 1 34 ? 26.359 -0.907 6.082 1.00 0.00 28 GLY A CA 6
ATOM 7817 C C . GLY A 1 34 ? 25.680 -0.797 7.441 1.00 0.00 28 GLY A C 6
ATOM 7818 O O . GLY A 1 34 ? 26.302 -1.032 8.477 1.00 0.00 28 GLY A O 6
ATOM 7822 N N . ARG A 1 35 ? 24.401 -0.438 7.430 1.00 0.00 29 ARG A N 6
ATOM 7823 C CA . ARG A 1 35 ? 23.621 -0.345 8.658 1.00 0.00 29 ARG A CA 6
ATOM 7824 C C . ARG A 1 35 ? 24.134 0.777 9.553 1.00 0.00 29 ARG A C 6
ATOM 7825 O O . ARG A 1 35 ? 24.245 0.612 10.768 1.00 0.00 29 ARG A O 6
ATOM 7846 N N . VAL A 1 36 ? 24.445 1.916 8.945 1.00 0.00 30 VAL A N 6
ATOM 7847 C CA . VAL A 1 36 ? 24.914 3.078 9.690 1.00 0.00 30 VAL A CA 6
ATOM 7848 C C . VAL A 1 36 ? 23.809 4.115 9.848 1.00 0.00 30 VAL A C 6
ATOM 7849 O O . VAL A 1 36 ? 23.392 4.745 8.876 1.00 0.00 30 VAL A O 6
ATOM 7862 N N . GLY A 1 37 ? 23.339 4.288 11.078 1.00 0.00 31 GLY A N 6
ATOM 7863 C CA . GLY A 1 37 ? 22.220 5.181 11.352 1.00 0.00 31 GLY A CA 6
ATOM 7864 C C . GLY A 1 37 ? 22.660 6.373 12.193 1.00 0.00 31 GLY A C 6
ATOM 7865 O O . GLY A 1 37 ? 22.103 6.631 13.260 1.00 0.00 31 GLY A O 6
ATOM 7869 N N . LYS A 1 38 ? 23.662 7.097 11.705 1.00 0.00 32 LYS A N 6
ATOM 7870 C CA . LYS A 1 38 ? 24.153 8.285 12.392 1.00 0.00 32 LYS A CA 6
ATOM 7871 C C . LYS A 1 38 ? 23.153 9.430 12.296 1.00 0.00 32 LYS A C 6
ATOM 7872 O O . LYS A 1 38 ? 22.579 9.679 11.235 1.00 0.00 32 LYS A O 6
ATOM 7891 N N . ARG A 1 39 ? 22.948 10.125 13.410 1.00 0.00 33 ARG A N 6
ATOM 7892 C CA . ARG A 1 39 ? 22.002 11.234 13.458 1.00 0.00 33 ARG A CA 6
ATOM 7893 C C . ARG A 1 39 ? 22.599 12.494 12.843 1.00 0.00 33 ARG A C 6
ATOM 7894 O O . ARG A 1 39 ? 23.567 13.050 13.360 1.00 0.00 33 ARG A O 6
ATOM 7915 N N . LYS A 1 40 ? 22.016 12.938 11.735 1.00 0.00 34 LYS A N 6
ATOM 7916 C CA . LYS A 1 40 ? 22.519 14.104 11.019 1.00 0.00 34 LYS A CA 6
ATOM 7917 C C . LYS A 1 40 ? 21.447 15.179 10.893 1.00 0.00 34 LYS A C 6
ATOM 7918 O O . LYS A 1 40 ? 21.261 15.762 9.825 1.00 0.00 34 LYS A O 6
ATOM 7937 N N . LEU A 1 41 ? 20.744 15.437 11.991 1.00 0.00 35 LEU A N 6
ATOM 7938 C CA . LEU A 1 41 ? 19.656 16.408 11.993 1.00 0.00 35 LEU A CA 6
ATOM 7939 C C . LEU A 1 41 ? 20.102 17.736 11.392 1.00 0.00 35 LEU A C 6
ATOM 7940 O O . LEU A 1 41 ? 20.872 18.477 12.003 1.00 0.00 35 LEU A O 6
ATOM 7956 N N . GLU A 1 42 ? 19.612 18.030 10.193 1.00 0.00 36 GLU A N 6
ATOM 7957 C CA . GLU A 1 42 ? 19.959 19.270 9.507 1.00 0.00 36 GLU A CA 6
ATOM 7958 C C . GLU A 1 42 ? 18.780 19.804 8.705 1.00 0.00 36 GLU A C 6
ATOM 7959 O O . GLU A 1 42 ? 17.655 19.325 8.843 1.00 0.00 36 GLU A O 6
ATOM 7971 N N . ARG A 1 43 ? 19.045 20.800 7.865 1.00 0.00 37 ARG A N 6
ATOM 7972 C CA . ARG A 1 43 ? 18.040 21.308 6.939 1.00 0.00 37 ARG A CA 6
ATOM 7973 C C . ARG A 1 43 ? 17.447 20.184 6.099 1.00 0.00 37 ARG A C 6
ATOM 7974 O O . ARG A 1 43 ? 18.175 19.376 5.522 1.00 0.00 37 ARG A O 6
ATOM 7995 N N . VAL A 1 44 ? 16.120 20.138 6.034 1.00 0.00 38 VAL A N 6
ATOM 7996 C CA . VAL A 1 44 ? 15.423 19.036 5.381 1.00 0.00 38 VAL A CA 6
ATOM 7997 C C . VAL A 1 44 ? 15.656 19.052 3.876 1.00 0.00 38 VAL A C 6
ATOM 7998 O O . VAL A 1 44 ? 15.925 20.101 3.291 1.00 0.00 38 VAL A O 6
ATOM 8011 N N . GLN A 1 45 ? 15.551 17.882 3.254 1.00 0.00 39 GLN A N 6
ATOM 8012 C CA . GLN A 1 45 ? 15.723 17.763 1.811 1.00 0.00 39 GLN A CA 6
ATOM 8013 C C . GLN A 1 45 ? 14.557 18.397 1.064 1.00 0.00 39 GLN A C 6
ATOM 8014 O O . GLN A 1 45 ? 13.400 18.035 1.277 1.00 0.00 39 GLN A O 6
ATOM 8028 N N . SER A 1 46 ? 14.868 19.346 0.187 1.00 0.00 40 SER A N 6
ATOM 8029 C CA . SER A 1 46 ? 13.843 20.063 -0.562 1.00 0.00 40 SER A CA 6
ATOM 8030 C C . SER A 1 46 ? 13.281 19.204 -1.688 1.00 0.00 40 SER A C 6
ATOM 8031 O O . SER A 1 46 ? 12.138 19.384 -2.108 1.00 0.00 40 SER A O 6
ATOM 8039 N N . GLY A 1 47 ? 14.092 18.269 -2.173 1.00 0.00 41 GLY A N 6
ATOM 8040 C CA . GLY A 1 47 ? 13.664 17.354 -3.224 1.00 0.00 41 GLY A CA 6
ATOM 8041 C C . GLY A 1 47 ? 14.702 17.267 -4.336 1.00 0.00 41 GLY A C 6
ATOM 8042 O O . GLY A 1 47 ? 14.541 17.870 -5.397 1.00 0.00 41 GLY A O 6
ATOM 8046 N N . VAL A 1 48 ? 15.767 16.513 -4.086 1.00 0.00 42 VAL A N 6
ATOM 8047 C CA . VAL A 1 48 ? 16.837 16.351 -5.062 1.00 0.00 42 VAL A CA 6
ATOM 8048 C C . VAL A 1 48 ? 17.161 14.879 -5.285 1.00 0.00 42 VAL A C 6
ATOM 8049 O O . VAL A 1 48 ? 17.438 14.458 -6.408 1.00 0.00 42 VAL A O 6
ATOM 8062 N N . ARG A 1 49 ? 17.125 14.101 -4.209 1.00 0.00 43 ARG A N 6
ATOM 8063 C CA . ARG A 1 49 ? 17.519 12.698 -4.264 1.00 0.00 43 ARG A CA 6
ATOM 8064 C C . ARG A 1 49 ? 16.418 11.841 -4.874 1.00 0.00 43 ARG A C 6
ATOM 8065 O O . ARG A 1 49 ? 15.713 11.122 -4.166 1.00 0.00 43 ARG A O 6
ATOM 8086 N N . ASP A 1 50 ? 16.275 11.920 -6.193 1.00 0.00 44 ASP A N 6
ATOM 8087 C CA . ASP A 1 50 ? 15.231 11.185 -6.896 1.00 0.00 44 ASP A CA 6
ATOM 8088 C C . ASP A 1 50 ? 15.484 9.684 -6.843 1.00 0.00 44 ASP A C 6
ATOM 8089 O O . ASP A 1 50 ? 14.587 8.883 -7.108 1.00 0.00 44 ASP A O 6
ATOM 8098 N N . LEU A 1 51 ? 16.711 9.307 -6.499 1.00 0.00 45 LEU A N 6
ATOM 8099 C CA . LEU A 1 51 ? 17.056 7.904 -6.307 1.00 0.00 45 LEU A CA 6
ATOM 8100 C C . LEU A 1 51 ? 16.087 7.225 -5.347 1.00 0.00 45 LEU A C 6
ATOM 8101 O O . LEU A 1 51 ? 15.772 6.045 -5.499 1.00 0.00 45 LEU A O 6
ATOM 8117 N N . LEU A 1 52 ? 15.618 7.978 -4.358 1.00 0.00 46 LEU A N 6
ATOM 8118 C CA . LEU A 1 52 ? 14.672 7.454 -3.379 1.00 0.00 46 LEU A CA 6
ATOM 8119 C C . LEU A 1 52 ? 13.380 7.003 -4.048 1.00 0.00 46 LEU A C 6
ATOM 8120 O O . LEU A 1 52 ? 12.819 5.965 -3.700 1.00 0.00 46 LEU A O 6
ATOM 8136 N N . ASP A 1 53 ? 12.913 7.790 -5.011 1.00 0.00 47 ASP A N 6
ATOM 8137 C CA . ASP A 1 53 ? 11.718 7.444 -5.771 1.00 0.00 47 ASP A CA 6
ATOM 8138 C C . ASP A 1 53 ? 11.985 6.281 -6.718 1.00 0.00 47 ASP A C 6
ATOM 8139 O O . ASP A 1 53 ? 11.126 5.422 -6.920 1.00 0.00 47 ASP A O 6
ATOM 8148 N N . ILE A 1 54 ? 13.181 6.258 -7.296 1.00 0.00 48 ILE A N 6
ATOM 8149 C CA . ILE A 1 54 ? 13.588 5.165 -8.171 1.00 0.00 48 ILE A CA 6
ATOM 8150 C C . ILE A 1 54 ? 13.613 3.839 -7.421 1.00 0.00 48 ILE A C 6
ATOM 8151 O O . ILE A 1 54 ? 13.085 2.835 -7.898 1.00 0.00 48 ILE A O 6
ATOM 8167 N N . LEU A 1 55 ? 14.230 3.843 -6.244 1.00 0.00 49 LEU A N 6
ATOM 8168 C CA . LEU A 1 55 ? 14.337 2.637 -5.432 1.00 0.00 49 LEU A CA 6
ATOM 8169 C C . LEU A 1 55 ? 12.976 2.210 -4.897 1.00 0.00 49 LEU A C 6
ATOM 8170 O O . LEU A 1 55 ? 12.711 1.020 -4.725 1.00 0.00 49 LEU A O 6
ATOM 8186 N N . ARG A 1 56 ? 12.116 3.188 -4.635 1.00 0.00 50 ARG A N 6
ATOM 8187 C CA . ARG A 1 56 ? 10.743 2.913 -4.230 1.00 0.00 50 ARG A CA 6
ATOM 8188 C C . ARG A 1 56 ? 10.034 2.031 -5.249 1.00 0.00 50 ARG A C 6
ATOM 8189 O O . ARG A 1 56 ? 9.464 0.997 -4.900 1.00 0.00 50 ARG A O 6
ATOM 8210 N N . GLU A 1 57 ? 10.072 2.445 -6.511 1.00 0.00 51 GLU A N 6
ATOM 8211 C CA . GLU A 1 57 ? 9.412 1.706 -7.580 1.00 0.00 51 GLU A CA 6
ATOM 8212 C C . GLU A 1 57 ? 10.213 0.471 -7.972 1.00 0.00 51 GLU A C 6
ATOM 8213 O O . GLU A 1 57 ? 9.650 -0.533 -8.408 1.00 0.00 51 GLU A O 6
ATOM 8225 N N . ARG A 1 58 ? 11.530 0.551 -7.814 1.00 0.00 52 ARG A N 6
ATOM 8226 C CA . ARG A 1 58 ? 12.408 -0.572 -8.118 1.00 0.00 52 ARG A CA 6
ATOM 8227 C C . ARG A 1 58 ? 12.085 -1.776 -7.242 1.00 0.00 52 ARG A C 6
ATOM 8228 O O . ARG A 1 58 ? 12.058 -2.911 -7.717 1.00 0.00 52 ARG A O 6
ATOM 8249 N N . GLY A 1 59 ? 11.840 -1.521 -5.961 1.00 0.00 53 GLY A N 6
ATOM 8250 C CA . GLY A 1 59 ? 11.530 -2.585 -5.014 1.00 0.00 53 GLY A CA 6
ATOM 8251 C C . GLY A 1 59 ? 12.592 -2.682 -3.926 1.00 0.00 53 GLY A C 6
ATOM 8252 O O . GLY A 1 59 ? 12.678 -3.683 -3.216 1.00 0.00 53 GLY A O 6
ATOM 8256 N N . LYS A 1 60 ? 13.400 -1.634 -3.801 1.00 0.00 54 LYS A N 6
ATOM 8257 C CA . LYS A 1 60 ? 14.445 -1.590 -2.786 1.00 0.00 54 LYS A CA 6
ATOM 8258 C C . LYS A 1 60 ? 14.000 -0.785 -1.571 1.00 0.00 54 LYS A C 6
ATOM 8259 O O . LYS A 1 60 ? 14.525 -0.961 -0.472 1.00 0.00 54 LYS A O 6
ATOM 8278 N N . LEU A 1 61 ? 13.030 0.099 -1.777 1.00 0.00 55 LEU A N 6
ATOM 8279 C CA . LEU A 1 61 ? 12.405 0.821 -0.676 1.00 0.00 55 LEU A CA 6
ATOM 8280 C C . LEU A 1 61 ? 10.904 0.565 -0.630 1.00 0.00 55 LEU A C 6
ATOM 8281 O O . LEU A 1 61 ? 10.104 1.452 -0.927 1.00 0.00 55 LEU A O 6
ATOM 8297 N N . SER A 1 62 ? 10.528 -0.654 -0.257 1.00 0.00 56 SER A N 6
ATOM 8298 C CA . SER A 1 62 ? 9.124 -0.995 -0.060 1.00 0.00 56 SER A CA 6
ATOM 8299 C C . SER A 1 62 ? 8.630 -0.528 1.303 1.00 0.00 56 SER A C 6
ATOM 8300 O O . SER A 1 62 ? 9.396 0.011 2.100 1.00 0.00 56 SER A O 6
ATOM 8308 N N . VAL A 1 63 ? 7.344 -0.738 1.564 1.00 0.00 57 VAL A N 6
ATOM 8309 C CA . VAL A 1 63 ? 6.749 -0.357 2.839 1.00 0.00 57 VAL A CA 6
ATOM 8310 C C . VAL A 1 63 ? 7.442 -1.056 4.001 1.00 0.00 57 VAL A C 6
ATOM 8311 O O . VAL A 1 63 ? 7.767 -0.429 5.010 1.00 0.00 57 VAL A O 6
ATOM 8324 N N . GLY A 1 64 ? 7.666 -2.357 3.854 1.00 0.00 58 GLY A N 6
ATOM 8325 C CA . GLY A 1 64 ? 8.340 -3.140 4.883 1.00 0.00 58 GLY A CA 6
ATOM 8326 C C . GLY A 1 64 ? 9.789 -2.698 5.050 1.00 0.00 58 GLY A C 6
ATOM 8327 O O . GLY A 1 64 ? 10.289 -2.587 6.169 1.00 0.00 58 GLY A O 6
ATOM 8331 N N . ASP A 1 65 ? 10.458 -2.447 3.930 1.00 0.00 59 ASP A N 6
ATOM 8332 C CA . ASP A 1 65 ? 11.839 -1.979 3.951 1.00 0.00 59 ASP A CA 6
ATOM 8333 C C . ASP A 1 65 ? 11.965 -0.672 4.723 1.00 0.00 59 ASP A C 6
ATOM 8334 O O . ASP A 1 65 ? 12.819 -0.537 5.599 1.00 0.00 59 ASP A O 6
ATOM 8343 N N . LEU A 1 66 ? 11.109 0.290 4.392 1.00 0.00 60 LEU A N 6
ATOM 8344 C CA . LEU A 1 66 ? 11.127 1.591 5.050 1.00 0.00 60 LEU A CA 6
ATOM 8345 C C . LEU A 1 66 ? 10.834 1.459 6.539 1.00 0.00 60 LEU A C 6
ATOM 8346 O O . LEU A 1 66 ? 11.512 2.063 7.370 1.00 0.00 60 LEU A O 6
ATOM 8362 N N . ALA A 1 67 ? 9.821 0.666 6.869 1.00 0.00 61 ALA A N 6
ATOM 8363 C CA . ALA A 1 67 ? 9.425 0.467 8.258 1.00 0.00 61 ALA A CA 6
ATOM 8364 C C . ALA A 1 67 ? 10.620 0.083 9.122 1.00 0.00 61 ALA A C 6
ATOM 8365 O O . ALA A 1 67 ? 10.821 0.637 10.202 1.00 0.00 61 ALA A O 6
ATOM 8372 N N . GLU A 1 68 ? 11.410 -0.869 8.639 1.00 0.00 62 GLU A N 6
ATOM 8373 C CA . GLU A 1 68 ? 12.638 -1.265 9.319 1.00 0.00 62 GLU A CA 6
ATOM 8374 C C . GLU A 1 68 ? 13.606 -0.095 9.432 1.00 0.00 62 GLU A C 6
ATOM 8375 O O . GLU A 1 68 ? 14.162 0.163 10.500 1.00 0.00 62 GLU A O 6
ATOM 8387 N N . LEU A 1 69 ? 13.805 0.612 8.325 1.00 0.00 63 LEU A N 6
ATOM 8388 C CA . LEU A 1 69 ? 14.747 1.724 8.283 1.00 0.00 63 LEU A CA 6
ATOM 8389 C C . LEU A 1 69 ? 14.347 2.822 9.260 1.00 0.00 63 LEU A C 6
ATOM 8390 O O . LEU A 1 69 ? 15.195 3.405 9.935 1.00 0.00 63 LEU A O 6
ATOM 8406 N N . LEU A 1 70 ? 13.049 3.099 9.331 1.00 0.00 64 LEU A N 6
ATOM 8407 C CA . LEU A 1 70 ? 12.533 4.123 10.232 1.00 0.00 64 LEU A CA 6
ATOM 8408 C C . LEU A 1 70 ? 12.736 3.728 11.689 1.00 0.00 64 LEU A C 6
ATOM 8409 O O . LEU A 1 70 ? 13.036 4.571 12.535 1.00 0.00 64 LEU A O 6
ATOM 8425 N N . TYR A 1 71 ? 12.572 2.441 11.977 1.00 0.00 65 TYR A N 6
ATOM 8426 C CA . TYR A 1 71 ? 12.853 1.911 13.305 1.00 0.00 65 TYR A CA 6
ATOM 8427 C C . TYR A 1 71 ? 14.319 2.097 13.674 1.00 0.00 65 TYR A C 6
ATOM 8428 O O . TYR A 1 71 ? 14.640 2.566 14.766 1.00 0.00 65 TYR A O 6
ATOM 8446 N N . ARG A 1 72 ? 15.206 1.727 12.757 1.00 0.00 66 ARG A N 6
ATOM 8447 C CA . ARG A 1 72 ? 16.639 1.746 13.024 1.00 0.00 66 ARG A CA 6
ATOM 8448 C C . ARG A 1 72 ? 17.129 3.163 13.295 1.00 0.00 66 ARG A C 6
ATOM 8449 O O . ARG A 1 72 ? 17.915 3.394 14.214 1.00 0.00 66 ARG A O 6
ATOM 8470 N N . VAL A 1 73 ? 16.662 4.110 12.488 1.00 0.00 67 VAL A N 6
ATOM 8471 C CA . VAL A 1 73 ? 17.017 5.512 12.667 1.00 0.00 67 VAL A CA 6
ATOM 8472 C C . VAL A 1 73 ? 16.234 6.138 13.814 1.00 0.00 67 VAL A C 6
ATOM 8473 O O . VAL A 1 73 ? 16.678 7.112 14.422 1.00 0.00 67 VAL A O 6
ATOM 8486 N N . ARG A 1 74 ? 15.068 5.572 14.105 1.00 0.00 68 ARG A N 6
ATOM 8487 C CA . ARG A 1 74 ? 14.293 5.971 15.274 1.00 0.00 68 ARG A CA 6
ATOM 8488 C C . ARG A 1 74 ? 13.749 7.385 15.118 1.00 0.00 68 ARG A C 6
ATOM 8489 O O . ARG A 1 74 ? 13.801 8.188 16.050 1.00 0.00 68 ARG A O 6
ATOM 8510 N N . ARG A 1 75 ? 13.227 7.685 13.933 1.00 0.00 69 ARG A N 6
ATOM 8511 C CA . ARG A 1 75 ? 12.647 8.995 13.661 1.00 0.00 69 ARG A CA 6
ATOM 8512 C C . ARG A 1 75 ? 11.136 8.979 13.855 1.00 0.00 69 ARG A C 6
ATOM 8513 O O . ARG A 1 75 ? 10.396 8.486 13.004 1.00 0.00 69 ARG A O 6
ATOM 8534 N N . PHE A 1 76 ? 10.684 9.522 14.980 1.00 0.00 70 PHE A N 6
ATOM 8535 C CA . PHE A 1 76 ? 9.286 9.405 15.380 1.00 0.00 70 PHE A CA 6
ATOM 8536 C C . PHE A 1 76 ? 8.392 10.288 14.520 1.00 0.00 70 PHE A C 6
ATOM 8537 O O . PHE A 1 76 ? 7.173 10.118 14.496 1.00 0.00 70 PHE A O 6
ATOM 8554 N N . ASP A 1 77 ? 9.005 11.233 13.814 1.00 0.00 71 ASP A N 6
ATOM 8555 C CA . ASP A 1 77 ? 8.275 12.096 12.893 1.00 0.00 71 ASP A CA 6
ATOM 8556 C C . ASP A 1 77 ? 7.775 11.314 11.684 1.00 0.00 71 ASP A C 6
ATOM 8557 O O . ASP A 1 77 ? 6.937 11.798 10.924 1.00 0.00 71 ASP A O 6
ATOM 8566 N N . LEU A 1 78 ? 8.294 10.103 11.513 1.00 0.00 72 LEU A N 6
ATOM 8567 C CA . LEU A 1 78 ? 7.871 9.236 10.420 1.00 0.00 72 LEU A CA 6
ATOM 8568 C C . LEU A 1 78 ? 7.256 7.946 10.947 1.00 0.00 72 LEU A C 6
ATOM 8569 O O . LEU A 1 78 ? 6.356 7.378 10.329 1.00 0.00 72 LEU A O 6
ATOM 8585 N N . LEU A 1 79 ? 7.748 7.487 12.093 1.00 0.00 73 LEU A N 6
ATOM 8586 C CA . LEU A 1 79 ? 7.188 6.312 12.751 1.00 0.00 73 LEU A CA 6
ATOM 8587 C C . LEU A 1 79 ? 5.729 6.535 13.128 1.00 0.00 73 LEU A C 6
ATOM 8588 O O . LEU A 1 79 ? 4.888 5.655 12.941 1.00 0.00 73 LEU A O 6
ATOM 8604 N N . LYS A 1 80 ? 5.435 7.716 13.661 1.00 0.00 74 LYS A N 6
ATOM 8605 C CA . LYS A 1 80 ? 4.081 8.046 14.092 1.00 0.00 74 LYS A CA 6
ATOM 8606 C C . LYS A 1 80 ? 3.341 8.839 13.023 1.00 0.00 74 LYS A C 6
ATOM 8607 O O . LYS A 1 80 ? 2.253 9.362 13.266 1.00 0.00 74 LYS A O 6
ATOM 8626 N N . ARG A 1 81 ? 3.936 8.924 11.838 1.00 0.00 75 ARG A N 6
ATOM 8627 C CA . ARG A 1 81 ? 3.310 9.609 10.714 1.00 0.00 75 ARG A CA 6
ATOM 8628 C C . ARG A 1 81 ? 2.997 8.639 9.582 1.00 0.00 75 ARG A C 6
ATOM 8629 O O . ARG A 1 81 ? 1.835 8.427 9.237 1.00 0.00 75 ARG A O 6
ATOM 8650 N N . ILE A 1 82 ? 4.041 8.051 9.008 1.00 0.00 76 ILE A N 6
ATOM 8651 C CA . ILE A 1 82 ? 3.877 7.061 7.950 1.00 0.00 76 ILE A CA 6
ATOM 8652 C C . ILE A 1 82 ? 3.278 5.770 8.491 1.00 0.00 76 ILE A C 6
ATOM 8653 O O . ILE A 1 82 ? 2.310 5.244 7.941 1.00 0.00 76 ILE A O 6
ATOM 8669 N N . LEU A 1 83 ? 3.859 5.262 9.573 1.00 0.00 77 LEU A N 6
ATOM 8670 C CA . LEU A 1 83 ? 3.410 4.009 10.167 1.00 0.00 77 LEU A CA 6
ATOM 8671 C C . LEU A 1 83 ? 2.335 4.252 11.219 1.00 0.00 77 LEU A C 6
ATOM 8672 O O . LEU A 1 83 ? 1.603 3.337 11.596 1.00 0.00 77 LEU A O 6
ATOM 8688 N N . LYS A 1 84 ? 2.244 5.492 11.688 1.00 0.00 78 LYS A N 6
ATOM 8689 C CA . LYS A 1 84 ? 1.180 5.888 12.603 1.00 0.00 78 LYS A CA 6
ATOM 8690 C C . LYS A 1 84 ? 1.171 5.014 13.850 1.00 0.00 78 LYS A C 6
ATOM 8691 O O . LYS A 1 84 ? 0.115 4.574 14.304 1.00 0.00 78 LYS A O 6
ATOM 8710 N N . MET A 1 85 ? 2.355 4.766 14.401 1.00 0.00 79 MET A N 6
ATOM 8711 C CA . MET A 1 85 ? 2.482 3.975 15.619 1.00 0.00 79 MET A CA 6
ATOM 8712 C C . MET A 1 85 ? 3.818 4.232 16.305 1.00 0.00 79 MET A C 6
ATOM 8713 O O . MET A 1 85 ? 4.742 4.777 15.702 1.00 0.00 79 MET A O 6
ATOM 8727 N N . ASP A 1 86 ? 3.913 3.836 17.570 1.00 0.00 80 ASP A N 6
ATOM 8728 C CA . ASP A 1 86 ? 5.134 4.028 18.343 1.00 0.00 80 ASP A CA 6
ATOM 8729 C C . ASP A 1 86 ? 6.250 3.120 17.845 1.00 0.00 80 ASP A C 6
ATOM 8730 O O . ASP A 1 86 ? 5.994 2.096 17.211 1.00 0.00 80 ASP A O 6
ATOM 8739 N N . ARG A 1 87 ? 7.490 3.500 18.135 1.00 0.00 81 ARG A N 6
ATOM 8740 C CA . ARG A 1 87 ? 8.650 2.744 17.679 1.00 0.00 81 ARG A CA 6
ATOM 8741 C C . ARG A 1 87 ? 8.580 1.295 18.142 1.00 0.00 81 ARG A C 6
ATOM 8742 O O . ARG A 1 87 ? 8.905 0.376 17.390 1.00 0.00 81 ARG A O 6
ATOM 8763 N N . LYS A 1 88 ? 8.154 1.096 19.385 1.00 0.00 82 LYS A N 6
ATOM 8764 C CA . LYS A 1 88 ? 8.035 -0.243 19.949 1.00 0.00 82 LYS A CA 6
ATOM 8765 C C . LYS A 1 88 ? 6.986 -1.062 19.207 1.00 0.00 82 LYS A C 6
ATOM 8766 O O . LYS A 1 88 ? 7.159 -2.261 18.991 1.00 0.00 82 LYS A O 6
ATOM 8785 N N . ALA A 1 89 ? 5.897 -0.407 18.819 1.00 0.00 83 ALA A N 6
ATOM 8786 C CA . ALA A 1 89 ? 4.859 -1.050 18.022 1.00 0.00 83 ALA A CA 6
ATOM 8787 C C . ALA A 1 89 ? 5.403 -1.504 16.674 1.00 0.00 83 ALA A C 6
ATOM 8788 O O . ALA A 1 89 ? 5.065 -2.585 16.190 1.00 0.00 83 ALA A O 6
ATOM 8795 N N . VAL A 1 90 ? 6.246 -0.673 16.071 1.00 0.00 84 VAL A N 6
ATOM 8796 C CA . VAL A 1 90 ? 6.896 -1.021 14.813 1.00 0.00 84 VAL A CA 6
ATOM 8797 C C . VAL A 1 90 ? 7.783 -2.248 14.972 1.00 0.00 84 VAL A C 6
ATOM 8798 O O . VAL A 1 90 ? 7.763 -3.153 14.138 1.00 0.00 84 VAL A O 6
ATOM 8811 N N . GLU A 1 91 ? 8.562 -2.273 16.049 1.00 0.00 85 GLU A N 6
ATOM 8812 C CA . GLU A 1 91 ? 9.368 -3.441 16.384 1.00 0.00 85 GLU A CA 6
ATOM 8813 C C . GLU A 1 91 ? 8.533 -4.714 16.354 1.00 0.00 85 GLU A C 6
ATOM 8814 O O . GLU A 1 91 ? 8.945 -5.725 15.783 1.00 0.00 85 GLU A O 6
ATOM 8826 N N . THR A 1 92 ? 7.358 -4.660 16.971 1.00 0.00 86 THR A N 6
ATOM 8827 C CA . THR A 1 92 ? 6.441 -5.793 16.973 1.00 0.00 86 THR A CA 6
ATOM 8828 C C . THR A 1 92 ? 6.088 -6.219 15.554 1.00 0.00 86 THR A C 6
ATOM 8829 O O . THR A 1 92 ? 5.943 -7.409 15.271 1.00 0.00 86 THR A O 6
ATOM 8840 N N . HIS A 1 93 ? 5.951 -5.242 14.665 1.00 0.00 87 HIS A N 6
ATOM 8841 C CA . HIS A 1 93 ? 5.554 -5.509 13.288 1.00 0.00 87 HIS A CA 6
ATOM 8842 C C . HIS A 1 93 ? 6.767 -5.594 12.371 1.00 0.00 87 HIS A C 6
ATOM 8843 O O . HIS A 1 93 ? 6.661 -5.378 11.163 1.00 0.00 87 HIS A O 6
ATOM 8856 N N . LEU A 1 94 ? 7.920 -5.911 12.951 1.00 0.00 88 LEU A N 6
ATOM 8857 C CA . LEU A 1 94 ? 9.111 -6.221 12.170 1.00 0.00 88 LEU A CA 6
ATOM 8858 C C . LEU A 1 94 ? 9.596 -7.639 12.445 1.00 0.00 88 LEU A C 6
ATOM 8859 O O . LEU A 1 94 ? 9.062 -8.571 11.911 1.00 0.00 88 LEU A O 6
ATOM 8875 N N . HIS A 1 7 ? -0.000 0.000 -0.000 1.00 0.00 1 HIS A N 7
ATOM 8876 C CA . HIS A 1 7 ? 1.458 0.000 -0.000 1.00 0.00 1 HIS A CA 7
ATOM 8877 C C . HIS A 1 7 ? 2.009 1.420 -0.000 1.00 0.00 1 HIS A C 7
ATOM 8878 O O . HIS A 1 7 ? 1.251 2.390 -0.025 1.00 0.00 1 HIS A O 7
ATOM 8891 N N . MET A 1 8 ? 3.332 1.536 0.029 1.00 0.00 2 MET A N 7
ATOM 8892 C CA . MET A 1 8 ? 3.987 2.839 0.059 1.00 0.00 2 MET A CA 7
ATOM 8893 C C . MET A 1 8 ? 4.205 3.378 -1.349 1.00 0.00 2 MET A C 7
ATOM 8894 O O . MET A 1 8 ? 4.330 2.613 -2.305 1.00 0.00 2 MET A O 7
ATOM 8908 N N . SER A 1 9 ? 4.251 4.700 -1.470 1.00 0.00 3 SER A N 7
ATOM 8909 C CA . SER A 1 9 ? 4.416 5.346 -2.767 1.00 0.00 3 SER A CA 7
ATOM 8910 C C . SER A 1 9 ? 5.329 6.561 -2.665 1.00 0.00 3 SER A C 7
ATOM 8911 O O . SER A 1 9 ? 6.034 6.738 -1.673 1.00 0.00 3 SER A O 7
ATOM 8919 N N . ALA A 1 10 ? 5.310 7.396 -3.699 1.00 0.00 4 ALA A N 7
ATOM 8920 C CA . ALA A 1 10 ? 6.115 8.612 -3.716 1.00 0.00 4 ALA A CA 7
ATOM 8921 C C . ALA A 1 10 ? 5.739 9.537 -2.565 1.00 0.00 4 ALA A C 7
ATOM 8922 O O . ALA A 1 10 ? 6.602 10.179 -1.965 1.00 0.00 4 ALA A O 7
ATOM 8929 N N . GLU A 1 11 ? 4.447 9.602 -2.263 1.00 0.00 5 GLU A N 7
ATOM 8930 C CA . GLU A 1 11 ? 3.962 10.399 -1.142 1.00 0.00 5 GLU A CA 7
ATOM 8931 C C . GLU A 1 11 ? 4.682 10.030 0.148 1.00 0.00 5 GLU A C 7
ATOM 8932 O O . GLU A 1 11 ? 5.064 10.902 0.929 1.00 0.00 5 GLU A O 7
ATOM 8944 N N . VAL A 1 12 ? 4.865 8.732 0.368 1.00 0.00 6 VAL A N 7
ATOM 8945 C CA . VAL A 1 12 ? 5.471 8.242 1.600 1.00 0.00 6 VAL A CA 7
ATOM 8946 C C . VAL A 1 12 ? 6.929 8.671 1.706 1.00 0.00 6 VAL A C 7
ATOM 8947 O O . VAL A 1 12 ? 7.355 9.208 2.728 1.00 0.00 6 VAL A O 7
ATOM 8960 N N . ILE A 1 13 ? 7.689 8.432 0.643 1.00 0.00 7 ILE A N 7
ATOM 8961 C CA . ILE A 1 13 ? 9.117 8.728 0.640 1.00 0.00 7 ILE A CA 7
ATOM 8962 C C . ILE A 1 13 ? 9.368 10.230 0.663 1.00 0.00 7 ILE A C 7
ATOM 8963 O O . ILE A 1 13 ? 10.405 10.689 1.143 1.00 0.00 7 ILE A O 7
ATOM 8979 N N . HIS A 1 14 ? 8.414 10.992 0.140 1.00 0.00 8 HIS A N 7
ATOM 8980 C CA . HIS A 1 14 ? 8.477 12.448 0.199 1.00 0.00 8 HIS A CA 7
ATOM 8981 C C . HIS A 1 14 ? 8.297 12.950 1.626 1.00 0.00 8 HIS A C 7
ATOM 8982 O O . HIS A 1 14 ? 8.944 13.910 2.043 1.00 0.00 8 HIS A O 7
ATOM 8995 N N . GLN A 1 15 ? 7.414 12.294 2.371 1.00 0.00 9 GLN A N 7
ATOM 8996 C CA . GLN A 1 15 ? 7.240 12.587 3.789 1.00 0.00 9 GLN A CA 7
ATOM 8997 C C . GLN A 1 15 ? 8.514 12.294 4.572 1.00 0.00 9 GLN A C 7
ATOM 8998 O O . GLN A 1 15 ? 8.863 13.021 5.502 1.00 0.00 9 GLN A O 7
ATOM 9012 N N . VAL A 1 16 ? 9.204 11.225 4.190 1.00 0.00 10 VAL A N 7
ATOM 9013 C CA . VAL A 1 16 ? 10.511 10.914 4.758 1.00 0.00 10 VAL A CA 7
ATOM 9014 C C . VAL A 1 16 ? 11.508 12.034 4.491 1.00 0.00 10 VAL A C 7
ATOM 9015 O O . VAL A 1 16 ? 12.290 12.403 5.367 1.00 0.00 10 VAL A O 7
ATOM 9028 N N . GLU A 1 17 ? 11.475 12.573 3.277 1.00 0.00 11 GLU A N 7
ATOM 9029 C CA . GLU A 1 17 ? 12.349 13.679 2.905 1.00 0.00 11 GLU A CA 7
ATOM 9030 C C . GLU A 1 17 ? 12.082 14.906 3.768 1.00 0.00 11 GLU A C 7
ATOM 9031 O O . GLU A 1 17 ? 13.007 15.627 4.141 1.00 0.00 11 GLU A O 7
ATOM 9043 N N . GLU A 1 18 ? 10.811 15.137 4.081 1.00 0.00 12 GLU A N 7
ATOM 9044 C CA . GLU A 1 18 ? 10.420 16.280 4.897 1.00 0.00 12 GLU A CA 7
ATOM 9045 C C . GLU A 1 18 ? 10.998 16.177 6.303 1.00 0.00 12 GLU A C 7
ATOM 9046 O O . GLU A 1 18 ? 11.489 17.161 6.856 1.00 0.00 12 GLU A O 7
ATOM 9058 N N . ALA A 1 19 ? 10.938 14.980 6.876 1.00 0.00 13 ALA A N 7
ATOM 9059 C CA . ALA A 1 19 ? 11.379 14.765 8.249 1.00 0.00 13 ALA A CA 7
ATOM 9060 C C . ALA A 1 19 ? 12.899 14.795 8.350 1.00 0.00 13 ALA A C 7
ATOM 9061 O O . ALA A 1 19 ? 13.459 15.431 9.243 1.00 0.00 13 ALA A O 7
ATOM 9068 N N . LEU A 1 20 ? 13.562 14.104 7.429 1.00 0.00 14 LEU A N 7
ATOM 9069 C CA . LEU A 1 20 ? 15.001 13.887 7.522 1.00 0.00 14 LEU A CA 7
ATOM 9070 C C . LEU A 1 20 ? 15.767 14.900 6.681 1.00 0.00 14 LEU A C 7
ATOM 9071 O O . LEU A 1 20 ? 15.211 15.508 5.765 1.00 0.00 14 LEU A O 7
ATOM 9087 N N . SER A 1 21 ? 17.045 15.078 6.996 1.00 0.00 15 SER A N 7
ATOM 9088 C CA . SER A 1 21 ? 17.914 15.946 6.211 1.00 0.00 15 SER A CA 7
ATOM 9089 C C . SER A 1 21 ? 18.423 15.234 4.964 1.00 0.00 15 SER A C 7
ATOM 9090 O O . SER A 1 21 ? 18.338 14.011 4.858 1.00 0.00 15 SER A O 7
ATOM 9098 N N . SER A 1 22 ? 18.953 16.008 4.022 1.00 0.00 16 SER A N 7
ATOM 9099 C CA . SER A 1 22 ? 19.463 15.454 2.774 1.00 0.00 16 SER A CA 7
ATOM 9100 C C . SER A 1 22 ? 20.569 14.439 3.033 1.00 0.00 16 SER A C 7
ATOM 9101 O O . SER A 1 22 ? 20.731 13.478 2.281 1.00 0.00 16 SER A O 7
ATOM 9109 N N . SER A 1 23 ? 21.328 14.659 4.101 1.00 0.00 17 SER A N 7
ATOM 9110 C CA . SER A 1 23 ? 22.400 13.746 4.479 1.00 0.00 17 SER A CA 7
ATOM 9111 C C . SER A 1 23 ? 21.848 12.495 5.149 1.00 0.00 17 SER A C 7
ATOM 9112 O O . SER A 1 23 ? 22.313 11.385 4.893 1.00 0.00 17 SER A O 7
ATOM 9120 N N . GLU A 1 24 ? 20.852 12.681 6.009 1.00 0.00 18 GLU A N 7
ATOM 9121 C CA . GLU A 1 24 ? 20.193 11.562 6.672 1.00 0.00 18 GLU A CA 7
ATOM 9122 C C . GLU A 1 24 ? 19.508 10.650 5.663 1.00 0.00 18 GLU A C 7
ATOM 9123 O O . GLU A 1 24 ? 19.441 9.436 5.856 1.00 0.00 18 GLU A O 7
ATOM 9135 N N . LEU A 1 25 ? 19.002 11.241 4.586 1.00 0.00 19 LEU A N 7
ATOM 9136 C CA . LEU A 1 25 ? 18.397 10.474 3.504 1.00 0.00 19 LEU A CA 7
ATOM 9137 C C . LEU A 1 25 ? 19.428 9.592 2.811 1.00 0.00 19 LEU A C 7
ATOM 9138 O O . LEU A 1 25 ? 19.126 8.471 2.403 1.00 0.00 19 LEU A O 7
ATOM 9154 N N . THR A 1 26 ? 20.647 10.105 2.682 1.00 0.00 20 THR A N 7
ATOM 9155 C CA . THR A 1 26 ? 21.767 9.306 2.199 1.00 0.00 20 THR A CA 7
ATOM 9156 C C . THR A 1 26 ? 22.139 8.219 3.199 1.00 0.00 20 THR A C 7
ATOM 9157 O O . THR A 1 26 ? 22.501 7.107 2.815 1.00 0.00 20 THR A O 7
ATOM 9168 N N . GLU A 1 27 ? 22.049 8.547 4.483 1.00 0.00 21 GLU A N 7
ATOM 9169 C CA . GLU A 1 27 ? 22.357 7.592 5.541 1.00 0.00 21 GLU A CA 7
ATOM 9170 C C . GLU A 1 27 ? 21.404 6.404 5.506 1.00 0.00 21 GLU A C 7
ATOM 9171 O O . GLU A 1 27 ? 21.767 5.294 5.894 1.00 0.00 21 GLU A O 7
ATOM 9183 N N . LEU A 1 28 ? 20.184 6.645 5.039 1.00 0.00 22 LEU A N 7
ATOM 9184 C CA . LEU A 1 28 ? 19.212 5.575 4.847 1.00 0.00 22 LEU A CA 7
ATOM 9185 C C . LEU A 1 28 ? 19.763 4.489 3.931 1.00 0.00 22 LEU A C 7
ATOM 9186 O O . LEU A 1 28 ? 19.620 3.298 4.208 1.00 0.00 22 LEU A O 7
ATOM 9202 N N . LYS A 1 29 ? 20.393 4.907 2.839 1.00 0.00 23 LYS A N 7
ATOM 9203 C CA . LYS A 1 29 ? 21.063 3.977 1.938 1.00 0.00 23 LYS A CA 7
ATOM 9204 C C . LYS A 1 29 ? 22.193 3.240 2.646 1.00 0.00 23 LYS A C 7
ATOM 9205 O O . LYS A 1 29 ? 22.380 2.039 2.454 1.00 0.00 23 LYS A O 7
ATOM 9224 N N . TYR A 1 30 ? 22.943 3.967 3.467 1.00 0.00 24 TYR A N 7
ATOM 9225 C CA . TYR A 1 30 ? 24.081 3.393 4.175 1.00 0.00 24 TYR A CA 7
ATOM 9226 C C . TYR A 1 30 ? 23.626 2.394 5.231 1.00 0.00 24 TYR A C 7
ATOM 9227 O O . TYR A 1 30 ? 24.331 1.431 5.533 1.00 0.00 24 TYR A O 7
ATOM 9245 N N . LEU A 1 31 ? 22.444 2.630 5.790 1.00 0.00 25 LEU A N 7
ATOM 9246 C CA . LEU A 1 31 ? 21.823 1.675 6.700 1.00 0.00 25 LEU A CA 7
ATOM 9247 C C . LEU A 1 31 ? 21.528 0.356 5.997 1.00 0.00 25 LEU A C 7
ATOM 9248 O O . LEU A 1 31 ? 21.682 -0.717 6.581 1.00 0.00 25 LEU A O 7
ATOM 9264 N N . CYS A 1 32 ? 21.104 0.442 4.741 1.00 0.00 26 CYS A N 7
ATOM 9265 C CA . CYS A 1 32 ? 20.853 -0.746 3.934 1.00 0.00 26 CYS A CA 7
ATOM 9266 C C . CYS A 1 32 ? 22.148 -1.308 3.362 1.00 0.00 26 CYS A C 7
ATOM 9267 O O . CYS A 1 32 ? 22.265 -2.511 3.130 1.00 0.00 26 CYS A O 7
ATOM 9275 N N . LEU A 1 33 ? 23.119 -0.430 3.137 1.00 0.00 27 LEU A N 7
ATOM 9276 C CA . LEU A 1 33 ? 24.376 -0.822 2.511 1.00 0.00 27 LEU A CA 7
ATOM 9277 C C . LEU A 1 33 ? 25.247 -1.616 3.476 1.00 0.00 27 LEU A C 7
ATOM 9278 O O . LEU A 1 33 ? 25.655 -2.739 3.178 1.00 0.00 27 LEU A O 7
ATOM 9294 N N . GLY A 1 34 ? 25.529 -1.027 4.633 1.00 0.00 28 GLY A N 7
ATOM 9295 C CA . GLY A 1 34 ? 26.432 -1.636 5.603 1.00 0.00 28 GLY A CA 7
ATOM 9296 C C . GLY A 1 34 ? 25.987 -1.343 7.029 1.00 0.00 28 GLY A C 7
ATOM 9297 O O . GLY A 1 34 ? 26.734 -1.567 7.982 1.00 0.00 28 GLY A O 7
ATOM 9301 N N . ARG A 1 35 ? 24.765 -0.839 7.171 1.00 0.00 29 ARG A N 7
ATOM 9302 C CA . ARG A 1 35 ? 24.183 -0.601 8.486 1.00 0.00 29 ARG A CA 7
ATOM 9303 C C . ARG A 1 35 ? 24.943 0.484 9.237 1.00 0.00 29 ARG A C 7
ATOM 9304 O O . ARG A 1 35 ? 25.236 0.342 10.424 1.00 0.00 29 ARG A O 7
ATOM 9325 N N . VAL A 1 36 ? 25.260 1.569 8.538 1.00 0.00 30 VAL A N 7
ATOM 9326 C CA . VAL A 1 36 ? 25.981 2.685 9.140 1.00 0.00 30 VAL A CA 7
ATOM 9327 C C . VAL A 1 36 ? 25.043 3.577 9.943 1.00 0.00 30 VAL A C 7
ATOM 9328 O O . VAL A 1 36 ? 24.019 4.035 9.435 1.00 0.00 30 VAL A O 7
ATOM 9341 N N . GLY A 1 37 ? 25.398 3.820 11.200 1.00 0.00 31 GLY A N 7
ATOM 9342 C CA . GLY A 1 37 ? 24.558 4.606 12.096 1.00 0.00 31 GLY A CA 7
ATOM 9343 C C . GLY A 1 37 ? 24.299 5.996 11.529 1.00 0.00 31 GLY A C 7
ATOM 9344 O O . GLY A 1 37 ? 25.195 6.624 10.965 1.00 0.00 31 GLY A O 7
ATOM 9348 N N . LYS A 1 38 ? 23.068 6.472 11.682 1.00 0.00 32 LYS A N 7
ATOM 9349 C CA . LYS A 1 38 ? 22.674 7.766 11.138 1.00 0.00 32 LYS A CA 7
ATOM 9350 C C . LYS A 1 38 ? 23.407 8.904 11.837 1.00 0.00 32 LYS A C 7
ATOM 9351 O O . LYS A 1 38 ? 23.623 8.864 13.048 1.00 0.00 32 LYS A O 7
ATOM 9370 N N . ARG A 1 39 ? 23.788 9.917 11.067 1.00 0.00 33 ARG A N 7
ATOM 9371 C CA . ARG A 1 39 ? 24.449 11.093 11.619 1.00 0.00 33 ARG A CA 7
ATOM 9372 C C . ARG A 1 39 ? 23.444 12.039 12.263 1.00 0.00 33 ARG A C 7
ATOM 9373 O O . ARG A 1 39 ? 22.295 11.668 12.505 1.00 0.00 33 ARG A O 7
ATOM 9394 N N . LYS A 1 40 ? 23.883 13.262 12.540 1.00 0.00 34 LYS A N 7
ATOM 9395 C CA . LYS A 1 40 ? 23.029 14.256 13.179 1.00 0.00 34 LYS A CA 7
ATOM 9396 C C . LYS A 1 40 ? 22.213 15.025 12.149 1.00 0.00 34 LYS A C 7
ATOM 9397 O O . LYS A 1 40 ? 22.497 14.972 10.952 1.00 0.00 34 LYS A O 7
ATOM 9416 N N . LEU A 1 41 ? 21.197 15.741 12.620 1.00 0.00 35 LEU A N 7
ATOM 9417 C CA . LEU A 1 41 ? 20.322 16.503 11.737 1.00 0.00 35 LEU A CA 7
ATOM 9418 C C . LEU A 1 41 ? 21.086 17.618 11.034 1.00 0.00 35 LEU A C 7
ATOM 9419 O O . LEU A 1 41 ? 21.785 18.404 11.674 1.00 0.00 35 LEU A O 7
ATOM 9435 N N . GLU A 1 42 ? 20.947 17.682 9.714 1.00 0.00 36 GLU A N 7
ATOM 9436 C CA . GLU A 1 42 ? 21.564 18.745 8.930 1.00 0.00 36 GLU A CA 7
ATOM 9437 C C . GLU A 1 42 ? 20.530 19.480 8.087 1.00 0.00 36 GLU A C 7
ATOM 9438 O O . GLU A 1 42 ? 19.341 19.476 8.405 1.00 0.00 36 GLU A O 7
ATOM 9450 N N . ARG A 1 43 ? 20.990 20.110 7.012 1.00 0.00 37 ARG A N 7
ATOM 9451 C CA . ARG A 1 43 ? 20.099 20.816 6.098 1.00 0.00 37 ARG A CA 7
ATOM 9452 C C . ARG A 1 43 ? 18.935 19.933 5.671 1.00 0.00 37 ARG A C 7
ATOM 9453 O O . ARG A 1 43 ? 19.129 18.902 5.026 1.00 0.00 37 ARG A O 7
ATOM 9474 N N . VAL A 1 44 ? 17.724 20.341 6.034 1.00 0.00 38 VAL A N 7
ATOM 9475 C CA . VAL A 1 44 ? 16.530 19.559 5.737 1.00 0.00 38 VAL A CA 7
ATOM 9476 C C . VAL A 1 44 ? 16.275 19.491 4.237 1.00 0.00 38 VAL A C 7
ATOM 9477 O O . VAL A 1 44 ? 16.364 20.499 3.536 1.00 0.00 38 VAL A O 7
ATOM 9490 N N . GLN A 1 45 ? 15.958 18.297 3.749 1.00 0.00 39 GLN A N 7
ATOM 9491 C CA . GLN A 1 45 ? 15.733 18.086 2.324 1.00 0.00 39 GLN A CA 7
ATOM 9492 C C . GLN A 1 45 ? 14.454 18.771 1.861 1.00 0.00 39 GLN A C 7
ATOM 9493 O O . GLN A 1 45 ? 13.388 18.579 2.447 1.00 0.00 39 GLN A O 7
ATOM 9507 N N . SER A 1 46 ? 14.566 19.571 0.806 1.00 0.00 40 SER A N 7
ATOM 9508 C CA . SER A 1 46 ? 13.431 20.333 0.298 1.00 0.00 40 SER A CA 7
ATOM 9509 C C . SER A 1 46 ? 12.360 19.411 -0.272 1.00 0.00 40 SER A C 7
ATOM 9510 O O . SER A 1 46 ? 11.177 19.751 -0.282 1.00 0.00 40 SER A O 7
ATOM 9518 N N . GLY A 1 47 ? 12.783 18.245 -0.747 1.00 0.00 41 GLY A N 7
ATOM 9519 C CA . GLY A 1 47 ? 11.851 17.225 -1.214 1.00 0.00 41 GLY A CA 7
ATOM 9520 C C . GLY A 1 47 ? 12.006 16.980 -2.709 1.00 0.00 41 GLY A C 7
ATOM 9521 O O . GLY A 1 47 ? 11.026 16.984 -3.454 1.00 0.00 41 GLY A O 7
ATOM 9525 N N . VAL A 1 48 ? 13.244 16.766 -3.143 1.00 0.00 42 VAL A N 7
ATOM 9526 C CA . VAL A 1 48 ? 13.530 16.520 -4.551 1.00 0.00 42 VAL A CA 7
ATOM 9527 C C . VAL A 1 48 ? 14.424 15.299 -4.727 1.00 0.00 42 VAL A C 7
ATOM 9528 O O . VAL A 1 48 ? 14.999 15.087 -5.794 1.00 0.00 42 VAL A O 7
ATOM 9541 N N . ARG A 1 49 ? 14.536 14.498 -3.673 1.00 0.00 43 ARG A N 7
ATOM 9542 C CA . ARG A 1 49 ? 15.366 13.299 -3.706 1.00 0.00 43 ARG A CA 7
ATOM 9543 C C . ARG A 1 49 ? 14.632 12.139 -4.365 1.00 0.00 43 ARG A C 7
ATOM 9544 O O . ARG A 1 49 ? 14.088 11.269 -3.684 1.00 0.00 43 ARG A O 7
ATOM 9565 N N . ASP A 1 50 ? 14.620 12.131 -5.693 1.00 0.00 44 ASP A N 7
ATOM 9566 C CA . ASP A 1 50 ? 13.876 11.129 -6.447 1.00 0.00 44 ASP A CA 7
ATOM 9567 C C . ASP A 1 50 ? 14.597 9.787 -6.442 1.00 0.00 44 ASP A C 7
ATOM 9568 O O . ASP A 1 50 ? 14.021 8.760 -6.798 1.00 0.00 44 ASP A O 7
ATOM 9577 N N . LEU A 1 51 ? 15.862 9.803 -6.035 1.00 0.00 45 LEU A N 7
ATOM 9578 C CA . LEU A 1 51 ? 16.678 8.595 -6.023 1.00 0.00 45 LEU A CA 7
ATOM 9579 C C . LEU A 1 51 ? 16.081 7.535 -5.106 1.00 0.00 45 LEU A C 7
ATOM 9580 O O . LEU A 1 51 ? 16.126 6.343 -5.408 1.00 0.00 45 LEU A O 7
ATOM 9596 N N . LEU A 1 52 ? 15.520 7.978 -3.986 1.00 0.00 46 LEU A N 7
ATOM 9597 C CA . LEU A 1 52 ? 14.896 7.069 -3.031 1.00 0.00 46 LEU A CA 7
ATOM 9598 C C . LEU A 1 52 ? 13.619 6.464 -3.601 1.00 0.00 46 LEU A C 7
ATOM 9599 O O . LEU A 1 52 ? 13.310 5.298 -3.354 1.00 0.00 46 LEU A O 7
ATOM 9615 N N . ASP A 1 53 ? 12.881 7.262 -4.365 1.00 0.00 47 ASP A N 7
ATOM 9616 C CA . ASP A 1 53 ? 11.676 6.785 -5.031 1.00 0.00 47 ASP A CA 7
ATOM 9617 C C . ASP A 1 53 ? 12.012 5.777 -6.123 1.00 0.00 47 ASP A C 7
ATOM 9618 O O . ASP A 1 53 ? 11.280 4.811 -6.337 1.00 0.00 47 ASP A O 7
ATOM 9627 N N . ILE A 1 54 ? 13.124 6.009 -6.813 1.00 0.00 48 ILE A N 7
ATOM 9628 C CA . ILE A 1 54 ? 13.629 5.057 -7.795 1.00 0.00 48 ILE A CA 7
ATOM 9629 C C . ILE A 1 54 ? 13.976 3.725 -7.144 1.00 0.00 48 ILE A C 7
ATOM 9630 O O . ILE A 1 54 ? 13.627 2.662 -7.658 1.00 0.00 48 ILE A O 7
ATOM 9646 N N . LEU A 1 55 ? 14.664 3.788 -6.009 1.00 0.00 49 LEU A N 7
ATOM 9647 C CA . LEU A 1 55 ? 15.035 2.588 -5.270 1.00 0.00 49 LEU A CA 7
ATOM 9648 C C . LEU A 1 55 ? 13.804 1.856 -4.753 1.00 0.00 49 LEU A C 7
ATOM 9649 O O . LEU A 1 55 ? 13.778 0.627 -4.696 1.00 0.00 49 LEU A O 7
ATOM 9665 N N . ARG A 1 56 ? 12.783 2.619 -4.376 1.00 0.00 50 ARG A N 7
ATOM 9666 C CA . ARG A 1 56 ? 11.515 2.044 -3.944 1.00 0.00 50 ARG A CA 7
ATOM 9667 C C . ARG A 1 56 ? 10.888 1.202 -5.047 1.00 0.00 50 ARG A C 7
ATOM 9668 O O . ARG A 1 56 ? 10.477 0.065 -4.816 1.00 0.00 50 ARG A O 7
ATOM 9689 N N . GLU A 1 57 ? 10.816 1.768 -6.248 1.00 0.00 51 GLU A N 7
ATOM 9690 C CA . GLU A 1 57 ? 10.291 1.049 -7.403 1.00 0.00 51 GLU A CA 7
ATOM 9691 C C . GLU A 1 57 ? 11.233 -0.067 -7.833 1.00 0.00 51 GLU A C 7
ATOM 9692 O O . GLU A 1 57 ? 10.794 -1.121 -8.294 1.00 0.00 51 GLU A O 7
ATOM 9704 N N . ARG A 1 58 ? 12.532 0.169 -7.679 1.00 0.00 52 ARG A N 7
ATOM 9705 C CA . ARG A 1 58 ? 13.539 -0.821 -8.040 1.00 0.00 52 ARG A CA 7
ATOM 9706 C C . ARG A 1 58 ? 13.387 -2.089 -7.210 1.00 0.00 52 ARG A C 7
ATOM 9707 O O . ARG A 1 58 ? 13.519 -3.199 -7.724 1.00 0.00 52 ARG A O 7
ATOM 9728 N N . GLY A 1 59 ? 13.109 -1.917 -5.922 1.00 0.00 53 GLY A N 7
ATOM 9729 C CA . GLY A 1 59 ? 12.960 -3.047 -5.012 1.00 0.00 53 GLY A CA 7
ATOM 9730 C C . GLY A 1 59 ? 14.020 -3.017 -3.919 1.00 0.00 53 GLY A C 7
ATOM 9731 O O . GLY A 1 59 ? 14.168 -3.974 -3.159 1.00 0.00 53 GLY A O 7
ATOM 9735 N N . LYS A 1 60 ? 14.755 -1.913 -3.844 1.00 0.00 54 LYS A N 7
ATOM 9736 C CA . LYS A 1 60 ? 15.774 -1.739 -2.816 1.00 0.00 54 LYS A CA 7
ATOM 9737 C C . LYS A 1 60 ? 15.189 -1.102 -1.562 1.00 0.00 54 LYS A C 7
ATOM 9738 O O . LYS A 1 60 ? 15.686 -1.315 -0.456 1.00 0.00 54 LYS A O 7
ATOM 9757 N N . LEU A 1 61 ? 14.130 -0.320 -1.741 1.00 0.00 55 LEU A N 7
ATOM 9758 C CA . LEU A 1 61 ? 13.408 0.263 -0.616 1.00 0.00 55 LEU A CA 7
ATOM 9759 C C . LEU A 1 61 ? 11.938 -0.133 -0.640 1.00 0.00 55 LEU A C 7
ATOM 9760 O O . LEU A 1 61 ? 11.070 0.684 -0.947 1.00 0.00 55 LEU A O 7
ATOM 9776 N N . SER A 1 62 ? 11.664 -1.392 -0.314 1.00 0.00 56 SER A N 7
ATOM 9777 C CA . SER A 1 62 ? 10.293 -1.885 -0.245 1.00 0.00 56 SER A CA 7
ATOM 9778 C C . SER A 1 62 ? 9.573 -1.341 0.982 1.00 0.00 56 SER A C 7
ATOM 9779 O O . SER A 1 62 ? 10.162 -0.626 1.793 1.00 0.00 56 SER A O 7
ATOM 9787 N N . VAL A 1 63 ? 8.296 -1.683 1.112 1.00 0.00 57 VAL A N 7
ATOM 9788 C CA . VAL A 1 63 ? 7.495 -1.237 2.246 1.00 0.00 57 VAL A CA 7
ATOM 9789 C C . VAL A 1 63 ? 8.134 -1.646 3.567 1.00 0.00 57 VAL A C 7
ATOM 9790 O O . VAL A 1 63 ? 8.241 -0.840 4.492 1.00 0.00 57 VAL A O 7
ATOM 9803 N N . GLY A 1 64 ? 8.558 -2.902 3.649 1.00 0.00 58 GLY A N 7
ATOM 9804 C CA . GLY A 1 64 ? 9.198 -3.418 4.853 1.00 0.00 58 GLY A CA 7
ATOM 9805 C C . GLY A 1 64 ? 10.548 -2.752 5.088 1.00 0.00 58 GLY A C 7
ATOM 9806 O O . GLY A 1 64 ? 10.912 -2.447 6.224 1.00 0.00 58 GLY A O 7
ATOM 9810 N N . ASP A 1 65 ? 11.288 -2.528 4.007 1.00 0.00 59 ASP A N 7
ATOM 9811 C CA . ASP A 1 65 ? 12.597 -1.892 4.093 1.00 0.00 59 ASP A CA 7
ATOM 9812 C C . ASP A 1 65 ? 12.490 -0.488 4.674 1.00 0.00 59 ASP A C 7
ATOM 9813 O O . ASP A 1 65 ? 13.235 -0.125 5.584 1.00 0.00 59 ASP A O 7
ATOM 9822 N N . LEU A 1 66 ? 11.560 0.298 4.142 1.00 0.00 60 LEU A N 7
ATOM 9823 C CA . LEU A 1 66 ? 11.376 1.675 4.586 1.00 0.00 60 LEU A CA 7
ATOM 9824 C C . LEU A 1 66 ? 10.884 1.729 6.026 1.00 0.00 60 LEU A C 7
ATOM 9825 O O . LEU A 1 66 ? 11.328 2.564 6.813 1.00 0.00 60 LEU A O 7
ATOM 9841 N N . ALA A 1 67 ? 9.963 0.833 6.365 1.00 0.00 61 ALA A N 7
ATOM 9842 C CA . ALA A 1 67 ? 9.465 0.725 7.731 1.00 0.00 61 ALA A CA 7
ATOM 9843 C C . ALA A 1 67 ? 10.593 0.414 8.706 1.00 0.00 61 ALA A C 7
ATOM 9844 O O . ALA A 1 67 ? 10.662 0.985 9.794 1.00 0.00 61 ALA A O 7
ATOM 9851 N N . GLU A 1 68 ? 11.477 -0.496 8.309 1.00 0.00 62 GLU A N 7
ATOM 9852 C CA . GLU A 1 68 ? 12.658 -0.814 9.103 1.00 0.0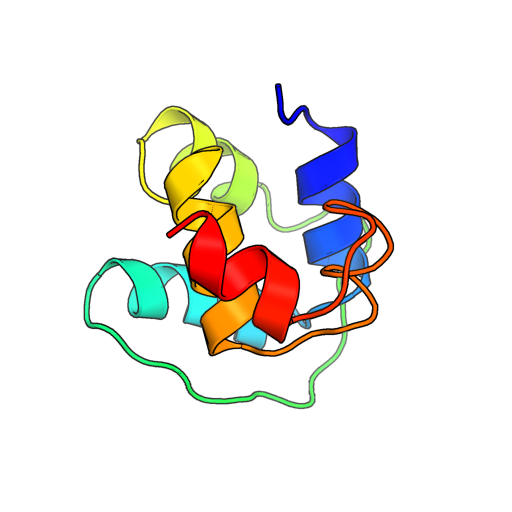0 62 GLU A CA 7
ATOM 9853 C C . GLU A 1 68 ? 13.543 0.412 9.290 1.00 0.00 62 GLU A C 7
ATOM 9854 O O . GLU A 1 68 ? 14.004 0.694 10.396 1.00 0.00 62 GLU A O 7
ATOM 9866 N N . LEU A 1 69 ? 13.776 1.138 8.202 1.00 0.00 63 LEU A N 7
ATOM 9867 C CA . LEU A 1 69 ? 14.627 2.321 8.238 1.00 0.00 63 LEU A CA 7
ATOM 9868 C C . LEU A 1 69 ? 14.073 3.370 9.194 1.00 0.00 63 LEU A C 7
ATOM 9869 O O . LEU A 1 69 ? 14.816 3.973 9.968 1.00 0.00 63 LEU A O 7
ATOM 9885 N N . LEU A 1 70 ? 12.763 3.582 9.137 1.00 0.00 64 LEU A N 7
ATOM 9886 C CA . LEU A 1 70 ? 12.095 4.506 10.046 1.00 0.00 64 LEU A CA 7
ATOM 9887 C C . LEU A 1 70 ? 12.356 4.132 11.500 1.00 0.00 64 LEU A C 7
ATOM 9888 O O . LEU A 1 70 ? 12.587 4.999 12.342 1.00 0.00 64 LEU A O 7
ATOM 9904 N N . TYR A 1 71 ? 12.317 2.835 11.788 1.00 0.00 65 TYR A N 7
ATOM 9905 C CA . TYR A 1 71 ? 12.656 2.335 13.115 1.00 0.00 65 TYR A CA 7
ATOM 9906 C C . TYR A 1 71 ? 14.114 2.616 13.453 1.00 0.00 65 TYR A C 7
ATOM 9907 O O . TYR A 1 71 ? 14.428 3.088 14.546 1.00 0.00 65 TYR A O 7
ATOM 9925 N N . ARG A 1 72 ? 15.002 2.323 12.510 1.00 0.00 66 ARG A N 7
ATOM 9926 C CA . ARG A 1 72 ? 16.437 2.436 12.746 1.00 0.00 66 ARG A CA 7
ATOM 9927 C C . ARG A 1 72 ? 16.830 3.870 13.074 1.00 0.00 66 ARG A C 7
ATOM 9928 O O . ARG A 1 72 ? 17.635 4.113 13.973 1.00 0.00 66 ARG A O 7
ATOM 9949 N N . VAL A 1 73 ? 16.257 4.818 12.341 1.00 0.00 67 VAL A N 7
ATOM 9950 C CA . VAL A 1 73 ? 16.524 6.232 12.572 1.00 0.00 67 VAL A CA 7
ATOM 9951 C C . VAL A 1 73 ? 15.706 6.764 13.741 1.00 0.00 67 VAL A C 7
ATOM 9952 O O . VAL A 1 73 ? 16.060 7.774 14.350 1.00 0.00 67 VAL A O 7
ATOM 9965 N N . ARG A 1 74 ? 14.611 6.079 14.051 1.00 0.00 68 ARG A N 7
ATOM 9966 C CA . ARG A 1 74 ? 13.809 6.405 15.224 1.00 0.00 68 ARG A CA 7
ATOM 9967 C C . ARG A 1 74 ? 13.159 7.775 15.083 1.00 0.00 68 ARG A C 7
ATOM 9968 O O . ARG A 1 74 ? 13.129 8.560 16.031 1.00 0.00 68 ARG A O 7
ATOM 9989 N N . ARG A 1 75 ? 12.638 8.058 13.893 1.00 0.00 69 ARG A N 7
ATOM 9990 C CA . ARG A 1 75 ? 12.017 9.348 13.616 1.00 0.00 69 ARG A CA 7
ATOM 9991 C C . ARG A 1 75 ? 10.509 9.288 13.820 1.00 0.00 69 ARG A C 7
ATOM 9992 O O . ARG A 1 75 ? 9.781 8.741 12.992 1.00 0.00 69 ARG A O 7
ATOM 10013 N N . PHE A 1 76 ? 10.045 9.855 14.929 1.00 0.00 70 PHE A N 7
ATOM 10014 C CA . PHE A 1 76 ? 8.640 9.760 15.307 1.00 0.00 70 PHE A CA 7
ATOM 10015 C C . PHE A 1 76 ? 7.768 10.630 14.411 1.00 0.00 70 PHE A C 7
ATOM 10016 O O . PHE A 1 76 ? 6.548 10.468 14.368 1.00 0.00 70 PHE A O 7
ATOM 10033 N N . ASP A 1 77 ? 8.400 11.555 13.696 1.00 0.00 71 ASP A N 7
ATOM 10034 C CA . ASP A 1 77 ? 7.713 12.336 12.674 1.00 0.00 71 ASP A CA 7
ATOM 10035 C C . ASP A 1 77 ? 7.359 11.476 11.468 1.00 0.00 71 ASP A C 7
ATOM 10036 O O . ASP A 1 77 ? 6.625 11.907 10.580 1.00 0.00 71 ASP A O 7
ATOM 10045 N N . LEU A 1 78 ? 7.886 10.256 11.443 1.00 0.00 72 LEU A N 7
ATOM 10046 C CA . LEU A 1 78 ? 7.576 9.310 10.378 1.00 0.00 72 LEU A CA 7
ATOM 10047 C C . LEU A 1 78 ? 6.917 8.053 10.932 1.00 0.00 72 LEU A C 7
ATOM 10048 O O . LEU A 1 78 ? 6.057 7.455 10.286 1.00 0.00 72 LEU A O 7
ATOM 10064 N N . LEU A 1 79 ? 7.325 7.658 12.133 1.00 0.00 73 LEU A N 7
ATOM 10065 C CA . LEU A 1 79 ? 6.772 6.474 12.779 1.00 0.00 73 LEU A CA 7
ATOM 10066 C C . LEU A 1 79 ? 5.287 6.648 13.070 1.00 0.00 73 LEU A C 7
ATOM 10067 O O . LEU A 1 79 ? 4.493 5.729 12.870 1.00 0.00 73 LEU A O 7
ATOM 10083 N N . LYS A 1 80 ? 4.917 7.834 13.542 1.00 0.00 74 LYS A N 7
ATOM 10084 C CA . LYS A 1 80 ? 3.529 8.125 13.880 1.00 0.00 74 LYS A CA 7
ATOM 10085 C C . LYS A 1 80 ? 2.816 8.822 12.728 1.00 0.00 74 LYS A C 7
ATOM 10086 O O . LYS A 1 80 ? 1.604 9.031 12.771 1.00 0.00 74 LYS A O 7
ATOM 10105 N N . ARG A 1 81 ? 3.576 9.178 11.697 1.00 0.00 75 ARG A N 7
ATOM 10106 C CA . ARG A 1 81 ? 3.010 9.805 10.509 1.00 0.00 75 ARG A CA 7
ATOM 10107 C C . ARG A 1 81 ? 2.730 8.775 9.423 1.00 0.00 75 ARG A C 7
ATOM 10108 O O . ARG A 1 81 ? 1.579 8.556 9.043 1.00 0.00 75 ARG A O 7
ATOM 10129 N N . ILE A 1 82 ? 3.788 8.143 8.926 1.00 0.00 76 ILE A N 7
ATOM 10130 C CA . ILE A 1 82 ? 3.661 7.153 7.864 1.00 0.00 76 ILE A CA 7
ATOM 10131 C C . ILE A 1 82 ? 3.104 5.840 8.398 1.00 0.00 76 ILE A C 7
ATOM 10132 O O . ILE A 1 82 ? 2.130 5.306 7.867 1.00 0.00 76 ILE A O 7
ATOM 10148 N N . LEU A 1 83 ? 3.727 5.324 9.452 1.00 0.00 77 LEU A N 7
ATOM 10149 C CA . LEU A 1 83 ? 3.350 4.030 10.007 1.00 0.00 77 LEU A CA 7
ATOM 10150 C C . LEU A 1 83 ? 2.237 4.176 11.037 1.00 0.00 77 LEU A C 7
ATOM 10151 O O . LEU A 1 83 ? 1.536 3.213 11.348 1.00 0.00 77 LEU A O 7
ATOM 10167 N N . LYS A 1 84 ? 2.080 5.386 11.564 1.00 0.00 78 LYS A N 7
ATOM 10168 C CA . LYS A 1 84 ? 0.969 5.694 12.456 1.00 0.00 78 LYS A CA 7
ATOM 10169 C C . LYS A 1 84 ? 0.960 4.769 13.666 1.00 0.00 78 LYS A C 7
ATOM 10170 O O . LYS A 1 84 ? -0.079 4.222 14.034 1.00 0.00 78 LYS A O 7
ATOM 10189 N N . MET A 1 85 ? 2.125 4.598 14.282 1.00 0.00 79 MET A N 7
ATOM 10190 C CA . MET A 1 85 ? 2.249 3.756 15.465 1.00 0.00 79 MET A CA 7
ATOM 10191 C C . MET A 1 85 ? 3.524 4.074 16.236 1.00 0.00 79 MET A C 7
ATOM 10192 O O . MET A 1 85 ? 4.423 4.739 15.721 1.00 0.00 79 MET A O 7
ATOM 10206 N N . ASP A 1 86 ? 3.596 3.596 17.474 1.00 0.00 80 ASP A N 7
ATOM 10207 C CA . ASP A 1 86 ? 4.773 3.805 18.309 1.00 0.00 80 ASP A CA 7
ATOM 10208 C C . ASP A 1 86 ? 5.978 3.052 17.760 1.00 0.00 80 ASP A C 7
ATOM 10209 O O . ASP A 1 86 ? 5.831 2.068 17.036 1.00 0.00 80 ASP A O 7
ATOM 10218 N N . ARG A 1 87 ? 7.171 3.521 18.109 1.00 0.00 81 ARG A N 7
ATOM 10219 C CA . ARG A 1 87 ? 8.405 2.871 17.683 1.00 0.00 81 ARG A CA 7
ATOM 10220 C C . ARG A 1 87 ? 8.440 1.413 18.123 1.00 0.00 81 ARG A C 7
ATOM 10221 O O . ARG A 1 87 ? 8.849 0.536 17.363 1.00 0.00 81 ARG A O 7
ATOM 10242 N N . LYS A 1 88 ? 8.007 1.161 19.353 1.00 0.00 82 LYS A N 7
ATOM 10243 C CA . LYS A 1 88 ? 7.958 -0.195 19.886 1.00 0.00 82 LYS A CA 7
ATOM 10244 C C . LYS A 1 88 ? 6.953 -1.049 19.124 1.00 0.00 82 LYS A C 7
ATOM 10245 O O . LYS A 1 88 ? 7.171 -2.243 18.914 1.00 0.00 82 LYS A O 7
ATOM 10264 N N . ALA A 1 89 ? 5.851 -0.432 18.713 1.00 0.00 83 ALA A N 7
ATOM 10265 C CA . ALA A 1 89 ? 4.843 -1.116 17.911 1.00 0.00 83 ALA A CA 7
ATOM 10266 C C . ALA A 1 89 ? 5.416 -1.566 16.573 1.00 0.00 83 ALA A C 7
ATOM 10267 O O . ALA A 1 89 ? 5.113 -2.659 16.094 1.00 0.00 83 ALA A O 7
ATOM 10274 N N . VAL A 1 90 ? 6.245 -0.718 15.975 1.00 0.00 84 VAL A N 7
ATOM 10275 C CA . VAL A 1 90 ? 6.946 -1.070 14.746 1.00 0.00 84 VAL A CA 7
ATOM 10276 C C . VAL A 1 90 ? 7.866 -2.265 14.959 1.00 0.00 84 VAL A C 7
ATOM 10277 O O . VAL A 1 90 ? 7.886 -3.196 14.154 1.00 0.00 84 VAL A O 7
ATOM 10290 N N . GLU A 1 91 ? 8.627 -2.232 16.047 1.00 0.00 85 GLU A N 7
ATOM 10291 C CA . GLU A 1 91 ? 9.479 -3.355 16.420 1.00 0.00 85 GLU A CA 7
ATOM 10292 C C . GLU A 1 91 ? 8.688 -4.655 16.470 1.00 0.00 85 GLU A C 7
ATOM 10293 O O . GLU A 1 91 ? 9.118 -5.676 15.934 1.00 0.00 85 GLU A O 7
ATOM 10305 N N . THR A 1 92 ? 7.528 -4.611 17.116 1.00 0.00 86 THR A N 7
ATOM 10306 C CA . THR A 1 92 ? 6.652 -5.774 17.199 1.00 0.00 86 THR A CA 7
ATOM 10307 C C . THR A 1 92 ? 6.299 -6.298 15.812 1.00 0.00 86 THR A C 7
ATOM 10308 O O . THR A 1 92 ? 6.264 -7.507 15.586 1.00 0.00 86 THR A O 7
ATOM 10319 N N . HIS A 1 93 ? 6.040 -5.380 14.887 1.00 0.00 87 HIS A N 7
ATOM 10320 C CA . HIS A 1 93 ? 5.657 -5.748 13.529 1.00 0.00 87 HIS A CA 7
ATOM 10321 C C . HIS A 1 93 ? 6.836 -5.626 12.573 1.00 0.00 87 HIS A C 7
ATOM 10322 O O . HIS A 1 93 ? 6.657 -5.379 11.380 1.00 0.00 87 HIS A O 7
ATOM 10335 N N . LEU A 1 94 ? 8.042 -5.801 13.102 1.00 0.00 88 LEU A N 7
ATOM 10336 C CA . LEU A 1 94 ? 9.253 -5.717 12.295 1.00 0.00 88 LEU A CA 7
ATOM 10337 C C . LEU A 1 94 ? 10.182 -6.892 12.572 1.00 0.00 88 LEU A C 7
ATOM 10338 O O . LEU A 1 94 ? 9.973 -7.957 12.059 1.00 0.00 88 LEU A O 7
ATOM 10354 N N . HIS A 1 7 ? 1.039 -1.363 -0.807 1.00 0.00 1 HIS A N 8
ATOM 10355 C CA . HIS A 1 7 ? 2.366 -0.801 -0.584 1.00 0.00 1 HIS A CA 8
ATOM 10356 C C . HIS A 1 7 ? 2.330 0.722 -0.602 1.00 0.00 1 HIS A C 8
ATOM 10357 O O . HIS A 1 7 ? 1.491 1.325 -1.271 1.00 0.00 1 HIS A O 8
ATOM 10370 N N . MET A 1 8 ? 3.246 1.339 0.138 1.00 0.00 2 MET A N 8
ATOM 10371 C CA . MET A 1 8 ? 3.305 2.793 0.227 1.00 0.00 2 MET A CA 8
ATOM 10372 C C . MET A 1 8 ? 3.555 3.419 -1.139 1.00 0.00 2 MET A C 8
ATOM 10373 O O . MET A 1 8 ? 4.370 2.926 -1.919 1.00 0.00 2 MET A O 8
ATOM 10387 N N . SER A 1 9 ? 2.848 4.508 -1.422 1.00 0.00 3 SER A N 8
ATOM 10388 C CA . SER A 1 9 ? 2.958 5.177 -2.713 1.00 0.00 3 SER A CA 8
ATOM 10389 C C . SER A 1 9 ? 4.073 6.215 -2.702 1.00 0.00 3 SER A C 8
ATOM 10390 O O . SER A 1 9 ? 4.704 6.452 -1.672 1.00 0.00 3 SER A O 8
ATOM 10398 N N . ALA A 1 10 ? 4.311 6.832 -3.855 1.00 0.00 4 ALA A N 8
ATOM 10399 C CA . ALA A 1 10 ? 5.354 7.843 -3.982 1.00 0.00 4 ALA A CA 8
ATOM 10400 C C . ALA A 1 10 ? 5.112 9.007 -3.030 1.00 0.00 4 ALA A C 8
ATOM 10401 O O . ALA A 1 10 ? 6.056 9.609 -2.518 1.00 0.00 4 ALA A O 8
ATOM 10408 N N . GLU A 1 11 ? 3.842 9.319 -2.796 1.00 0.00 5 GLU A N 8
ATOM 10409 C CA . GLU A 1 11 ? 3.471 10.338 -1.821 1.00 0.00 5 GLU A CA 8
ATOM 10410 C C . GLU A 1 11 ? 4.145 10.087 -0.478 1.00 0.00 5 GLU A C 8
ATOM 10411 O O . GLU A 1 11 ? 4.607 11.020 0.179 1.00 0.00 5 GLU A O 8
ATOM 10423 N N . VAL A 1 12 ? 4.198 8.822 -0.076 1.00 0.00 6 VAL A N 8
ATOM 10424 C CA . VAL A 1 12 ? 4.714 8.457 1.238 1.00 0.00 6 VAL A CA 8
ATOM 10425 C C . VAL A 1 12 ? 6.223 8.652 1.311 1.00 0.00 6 VAL A C 8
ATOM 10426 O O . VAL A 1 12 ? 6.735 9.264 2.248 1.00 0.00 6 VAL A O 8
ATOM 10439 N N . ILE A 1 13 ? 6.931 8.128 0.316 1.00 0.00 7 ILE A N 8
ATOM 10440 C CA . ILE A 1 13 ? 8.385 8.221 0.279 1.00 0.00 7 ILE A CA 8
ATOM 10441 C C . ILE A 1 13 ? 8.841 9.665 0.107 1.00 0.00 7 ILE A C 8
ATOM 10442 O O . ILE A 1 13 ? 9.957 10.023 0.484 1.00 0.00 7 ILE A O 8
ATOM 10458 N N . HIS A 1 14 ? 7.970 10.491 -0.463 1.00 0.00 8 HIS A N 8
ATOM 10459 C CA . HIS A 1 14 ? 8.236 11.919 -0.585 1.00 0.00 8 HIS A CA 8
ATOM 10460 C C . HIS A 1 14 ? 8.110 12.620 0.762 1.00 0.00 8 HIS A C 8
ATOM 10461 O O . HIS A 1 14 ? 8.810 13.595 1.033 1.00 0.00 8 HIS A O 8
ATOM 10474 N N . GLN A 1 15 ? 7.213 12.116 1.603 1.00 0.00 9 GLN A N 8
ATOM 10475 C CA . GLN A 1 15 ? 7.022 12.668 2.939 1.00 0.00 9 GLN A CA 8
ATOM 10476 C C . GLN A 1 15 ? 8.216 12.365 3.836 1.00 0.00 9 GLN A C 8
ATOM 10477 O O . GLN A 1 15 ? 8.518 13.120 4.760 1.00 0.00 9 GLN A O 8
ATOM 10491 N N . VAL A 1 16 ? 8.894 11.257 3.557 1.00 0.00 10 VAL A N 8
ATOM 10492 C CA . VAL A 1 16 ? 10.023 10.823 4.371 1.00 0.00 10 VAL A CA 8
ATOM 10493 C C . VAL A 1 16 ? 11.061 11.930 4.506 1.00 0.00 10 VAL A C 8
ATOM 10494 O O . VAL A 1 16 ? 11.551 12.204 5.602 1.00 0.00 10 VAL A O 8
ATOM 10507 N N . GLU A 1 17 ? 11.393 12.563 3.386 1.00 0.00 11 GLU A N 8
ATOM 10508 C CA . GLU A 1 17 ? 12.485 13.528 3.347 1.00 0.00 11 GLU A CA 8
ATOM 10509 C C . GLU A 1 17 ? 12.118 14.807 4.088 1.00 0.00 11 GLU A C 8
ATOM 10510 O O . GLU A 1 17 ? 12.979 15.642 4.368 1.00 0.00 11 GLU A O 8
ATOM 10522 N N . GLU A 1 18 ? 10.836 14.955 4.404 1.00 0.00 12 GLU A N 8
ATOM 10523 C CA . GLU A 1 18 ? 10.354 16.130 5.119 1.00 0.00 12 GLU A CA 8
ATOM 10524 C C . GLU A 1 18 ? 10.711 16.060 6.598 1.00 0.00 12 GLU A C 8
ATOM 10525 O O . GLU A 1 18 ? 10.679 17.068 7.303 1.00 0.00 12 GLU A O 8
ATOM 10537 N N . ALA A 1 19 ? 11.052 14.862 7.063 1.00 0.00 13 ALA A N 8
ATOM 10538 C CA . ALA A 1 19 ? 11.460 14.667 8.449 1.00 0.00 13 ALA A CA 8
ATOM 10539 C C . ALA A 1 19 ? 12.929 14.272 8.540 1.00 0.00 13 ALA A C 8
ATOM 10540 O O . ALA A 1 19 ? 13.652 14.734 9.423 1.00 0.00 13 ALA A O 8
ATOM 10547 N N . LEU A 1 20 ? 13.364 13.414 7.623 1.00 0.00 14 LEU A N 8
ATOM 10548 C CA . LEU A 1 20 ? 14.762 13.008 7.556 1.00 0.00 14 LEU A CA 8
ATOM 10549 C C . LEU A 1 20 ? 15.489 13.722 6.424 1.00 0.00 14 LEU A C 8
ATOM 10550 O O . LEU A 1 20 ? 14.985 13.806 5.304 1.00 0.00 14 LEU A O 8
ATOM 10566 N N . SER A 1 21 ? 16.678 14.236 6.722 1.00 0.00 15 SER A N 8
ATOM 10567 C CA . SER A 1 21 ? 17.472 14.954 5.732 1.00 0.00 15 SER A CA 8
ATOM 10568 C C . SER A 1 21 ? 18.066 14.000 4.704 1.00 0.00 15 SER A C 8
ATOM 10569 O O . SER A 1 21 ? 18.182 12.799 4.952 1.00 0.00 15 SER A O 8
ATOM 10577 N N . SER A 1 22 ? 18.440 14.540 3.550 1.00 0.00 16 SER A N 8
ATOM 10578 C CA . SER A 1 22 ? 19.046 13.741 2.491 1.00 0.00 16 SER A CA 8
ATOM 10579 C C . SER A 1 22 ? 20.391 13.176 2.929 1.00 0.00 16 SER A C 8
ATOM 10580 O O . SER A 1 22 ? 20.836 12.146 2.424 1.00 0.00 16 SER A O 8
ATOM 10588 N N . SER A 1 23 ? 21.035 13.857 3.870 1.00 0.00 17 SER A N 8
ATOM 10589 C CA . SER A 1 23 ? 22.270 13.361 4.466 1.00 0.00 17 SER A CA 8
ATOM 10590 C C . SER A 1 23 ? 22.009 12.143 5.343 1.00 0.00 17 SER A C 8
ATOM 10591 O O . SER A 1 23 ? 22.730 11.148 5.271 1.00 0.00 17 SER A O 8
ATOM 10599 N N . GLU A 1 24 ? 20.973 12.228 6.170 1.00 0.00 18 GLU A N 8
ATOM 10600 C CA . GLU A 1 24 ? 20.545 11.095 6.981 1.00 0.00 18 GLU A CA 8
ATOM 10601 C C . GLU A 1 24 ? 20.087 9.934 6.108 1.00 0.00 18 GLU A C 8
ATOM 10602 O O . GLU A 1 24 ? 20.424 8.779 6.367 1.00 0.00 18 GLU A O 8
ATOM 10614 N N . LEU A 1 25 ? 19.316 10.248 5.072 1.00 0.00 19 LEU A N 8
ATOM 10615 C CA . LEU A 1 25 ? 18.793 9.230 4.169 1.00 0.00 19 LEU A CA 8
ATOM 10616 C C . LEU A 1 25 ? 19.914 8.571 3.376 1.00 0.00 19 LEU A C 8
ATOM 10617 O O . LEU A 1 25 ? 19.850 7.382 3.064 1.00 0.00 19 LEU A O 8
ATOM 10633 N N . THR A 1 26 ? 20.941 9.350 3.052 1.00 0.00 20 THR A N 8
ATOM 10634 C CA . THR A 1 26 ? 22.131 8.817 2.400 1.00 0.00 20 THR A CA 8
ATOM 10635 C C . THR A 1 26 ? 22.862 7.834 3.306 1.00 0.00 20 THR A C 8
ATOM 10636 O O . THR A 1 26 ? 23.330 6.789 2.854 1.00 0.00 20 THR A O 8
ATOM 10647 N N . GLU A 1 27 ? 22.956 8.175 4.587 1.00 0.00 21 GLU A N 8
ATOM 10648 C CA . GLU A 1 27 ? 23.582 7.298 5.569 1.00 0.00 21 GLU A CA 8
ATOM 10649 C C . GLU A 1 27 ? 22.756 6.038 5.789 1.00 0.00 21 GLU A C 8
ATOM 10650 O O . GLU A 1 27 ? 23.301 4.961 6.031 1.00 0.00 21 GLU A O 8
ATOM 10662 N N . LEU A 1 28 ? 21.437 6.179 5.706 1.00 0.00 22 LEU A N 8
ATOM 10663 C CA . LEU A 1 28 ? 20.536 5.039 5.820 1.00 0.00 22 LEU A CA 8
ATOM 10664 C C . LEU A 1 28 ? 20.632 4.135 4.598 1.00 0.00 22 LEU A C 8
ATOM 10665 O O . LEU A 1 28 ? 20.505 2.916 4.705 1.00 0.00 22 LEU A O 8
ATOM 10681 N N . LYS A 1 29 ? 20.857 4.741 3.437 1.00 0.00 23 LYS A N 8
ATOM 10682 C CA . LYS A 1 29 ? 21.211 3.991 2.238 1.00 0.00 23 LYS A CA 8
ATOM 10683 C C . LYS A 1 29 ? 22.471 3.164 2.457 1.00 0.00 23 LYS A C 8
ATOM 10684 O O . LYS A 1 29 ? 22.511 1.977 2.131 1.00 0.00 23 LYS A O 8
ATOM 10703 N N . TYR A 1 30 ? 23.499 3.796 3.013 1.00 0.00 24 TYR A N 8
ATOM 10704 C CA . TYR A 1 30 ? 24.758 3.115 3.291 1.00 0.00 24 TYR A CA 8
ATOM 10705 C C . TYR A 1 30 ? 24.591 2.078 4.394 1.00 0.00 24 TYR A C 8
ATOM 10706 O O . TYR A 1 30 ? 25.271 1.052 4.402 1.00 0.00 24 TYR A O 8
ATOM 10724 N N . LEU A 1 31 ? 23.683 2.351 5.324 1.00 0.00 25 LEU A N 8
ATOM 10725 C CA . LEU A 1 31 ? 23.326 1.383 6.355 1.00 0.00 25 LEU A CA 8
ATOM 10726 C C . LEU A 1 31 ? 22.860 0.070 5.740 1.00 0.00 25 LEU A C 8
ATOM 10727 O O . LEU A 1 31 ? 23.313 -1.005 6.130 1.00 0.00 25 LEU A O 8
ATOM 10743 N N . CYS A 1 32 ? 21.950 0.165 4.775 1.00 0.00 26 CYS A N 8
ATOM 10744 C CA . CYS A 1 32 ? 21.469 -1.010 4.059 1.00 0.00 26 CYS A CA 8
ATOM 10745 C C . CYS A 1 32 ? 22.541 -1.568 3.131 1.00 0.00 26 CYS A C 8
ATOM 10746 O O . CYS A 1 32 ? 22.680 -2.782 2.987 1.00 0.00 26 CYS A O 8
ATOM 10754 N N . LEU A 1 33 ? 23.297 -0.673 2.504 1.00 0.00 27 LEU A N 8
ATOM 10755 C CA . LEU A 1 33 ? 24.261 -1.066 1.484 1.00 0.00 27 LEU A CA 8
ATOM 10756 C C . LEU A 1 33 ? 25.499 -1.697 2.109 1.00 0.00 27 LEU A C 8
ATOM 10757 O O . LEU A 1 33 ? 25.726 -2.900 1.983 1.00 0.00 27 LEU A O 8
ATOM 10773 N N . GLY A 1 34 ? 26.298 -0.877 2.783 1.00 0.00 28 GLY A N 8
ATOM 10774 C CA . GLY A 1 34 ? 27.606 -1.305 3.264 1.00 0.00 28 GLY A CA 8
ATOM 10775 C C . GLY A 1 34 ? 27.602 -1.500 4.775 1.00 0.00 28 GLY A C 8
ATOM 10776 O O . GLY A 1 34 ? 28.657 -1.552 5.407 1.00 0.00 28 GLY A O 8
ATOM 10780 N N . ARG A 1 35 ? 26.408 -1.606 5.349 1.00 0.00 29 ARG A N 8
ATOM 10781 C CA . ARG A 1 35 ? 26.265 -1.821 6.784 1.00 0.00 29 ARG A CA 8
ATOM 10782 C C . ARG A 1 35 ? 26.898 -0.685 7.577 1.00 0.00 29 ARG A C 8
ATOM 10783 O O . ARG A 1 35 ? 27.571 -0.916 8.581 1.00 0.00 29 ARG A O 8
ATOM 10804 N N . VAL A 1 36 ? 26.678 0.543 7.119 1.00 0.00 30 VAL A N 8
ATOM 10805 C CA . VAL A 1 36 ? 27.217 1.719 7.792 1.00 0.00 30 VAL A CA 8
ATOM 10806 C C . VAL A 1 36 ? 26.250 2.242 8.846 1.00 0.00 30 VAL A C 8
ATOM 10807 O O . VAL A 1 36 ? 25.149 2.689 8.525 1.00 0.00 30 VAL A O 8
ATOM 10820 N N . GLY A 1 37 ? 26.668 2.183 10.106 1.00 0.00 31 GLY A N 8
ATOM 10821 C CA . GLY A 1 37 ? 25.821 2.608 11.215 1.00 0.00 31 GLY A CA 8
ATOM 10822 C C . GLY A 1 37 ? 26.121 4.045 11.618 1.00 0.00 31 GLY A C 8
ATOM 10823 O O . GLY A 1 37 ? 26.406 4.327 12.782 1.00 0.00 31 GLY A O 8
ATOM 10827 N N . LYS A 1 38 ? 26.056 4.952 10.649 1.00 0.00 32 LYS A N 8
ATOM 10828 C CA . LYS A 1 38 ? 26.333 6.362 10.899 1.00 0.00 32 LYS A CA 8
ATOM 10829 C C . LYS A 1 38 ? 25.110 7.223 10.611 1.00 0.00 32 LYS A C 8
ATOM 10830 O O . LYS A 1 38 ? 24.120 6.747 10.055 1.00 0.00 32 LYS A O 8
ATOM 10849 N N . ARG A 1 39 ? 25.184 8.494 10.992 1.00 0.00 33 ARG A N 8
ATOM 10850 C CA . ARG A 1 39 ? 24.068 9.414 10.811 1.00 0.00 33 ARG A CA 8
ATOM 10851 C C . ARG A 1 39 ? 24.536 10.863 10.855 1.00 0.00 33 ARG A C 8
ATOM 10852 O O . ARG A 1 39 ? 25.203 11.281 11.802 1.00 0.00 33 ARG A O 8
ATOM 10873 N N . LYS A 1 40 ? 24.183 11.625 9.826 1.00 0.00 34 LYS A N 8
ATOM 10874 C CA . LYS A 1 40 ? 24.561 13.031 9.749 1.00 0.00 34 LYS A CA 8
ATOM 10875 C C . LYS A 1 40 ? 23.335 13.934 9.785 1.00 0.00 34 LYS A C 8
ATOM 10876 O O . LYS A 1 40 ? 22.627 14.077 8.788 1.00 0.00 34 LYS A O 8
ATOM 10895 N N . LEU A 1 41 ? 23.088 14.542 10.941 1.00 0.00 35 LEU A N 8
ATOM 10896 C CA . LEU A 1 41 ? 21.916 15.389 11.126 1.00 0.00 35 LEU A CA 8
ATOM 10897 C C . LEU A 1 41 ? 22.022 16.666 10.303 1.00 0.00 35 LEU A C 8
ATOM 10898 O O . LEU A 1 41 ? 22.954 17.451 10.475 1.00 0.00 35 LEU A O 8
ATOM 10914 N N . GLU A 1 42 ? 21.062 16.867 9.407 1.00 0.00 36 GLU A N 8
ATOM 10915 C CA . GLU A 1 42 ? 21.042 18.053 8.559 1.00 0.00 36 GLU A CA 8
ATOM 10916 C C . GLU A 1 42 ? 19.623 18.575 8.375 1.00 0.00 36 GLU A C 8
ATOM 10917 O O . GLU A 1 42 ? 18.674 18.036 8.944 1.00 0.00 36 GLU A O 8
ATOM 10929 N N . ARG A 1 43 ? 19.484 19.628 7.576 1.00 0.00 37 ARG A N 8
ATOM 10930 C CA . ARG A 1 43 ? 18.178 20.218 7.307 1.00 0.00 37 ARG A CA 8
ATOM 10931 C C . ARG A 1 43 ? 17.330 19.304 6.431 1.00 0.00 37 ARG A C 8
ATOM 10932 O O . ARG A 1 43 ? 17.837 18.672 5.504 1.00 0.00 37 ARG A O 8
ATOM 10953 N N . VAL A 1 44 ? 16.037 19.239 6.730 1.00 0.00 38 VAL A N 8
ATOM 10954 C CA . VAL A 1 44 ? 15.118 18.394 5.977 1.00 0.00 38 VAL A CA 8
ATOM 10955 C C . VAL A 1 44 ? 14.918 18.923 4.562 1.00 0.00 38 VAL A C 8
ATOM 10956 O O . VAL A 1 44 ? 15.220 20.081 4.273 1.00 0.00 38 VAL A O 8
ATOM 10969 N N . GLN A 1 45 ? 14.407 18.068 3.683 1.00 0.00 39 GLN A N 8
ATOM 10970 C CA . GLN A 1 45 ? 14.283 18.404 2.270 1.00 0.00 39 GLN A CA 8
ATOM 10971 C C . GLN A 1 45 ? 12.822 18.536 1.861 1.00 0.00 39 GLN A C 8
ATOM 10972 O O . GLN A 1 45 ? 11.920 18.185 2.621 1.00 0.00 39 GLN A O 8
ATOM 10986 N N . SER A 1 46 ? 12.594 19.044 0.654 1.00 0.00 40 SER A N 8
ATOM 10987 C CA . SER A 1 46 ? 11.245 19.151 0.110 1.00 0.00 40 SER A CA 8
ATOM 10988 C C . SER A 1 46 ? 11.249 18.997 -1.405 1.00 0.00 40 SER A C 8
ATOM 10989 O O . SER A 1 46 ? 11.312 19.983 -2.139 1.00 0.00 40 SER A O 8
ATOM 10997 N N . GLY A 1 47 ? 11.182 17.753 -1.868 1.00 0.00 41 GLY A N 8
ATOM 10998 C CA . GLY A 1 47 ? 11.214 17.465 -3.297 1.00 0.00 41 GLY A CA 8
ATOM 10999 C C . GLY A 1 47 ? 12.628 17.583 -3.852 1.00 0.00 41 GLY A C 8
ATOM 11000 O O . GLY A 1 47 ? 12.838 18.142 -4.928 1.00 0.00 41 GLY A O 8
ATOM 11004 N N . VAL A 1 48 ? 13.595 17.055 -3.110 1.00 0.00 42 VAL A N 8
ATOM 11005 C CA . VAL A 1 48 ? 15.001 17.200 -3.467 1.00 0.00 42 VAL A CA 8
ATOM 11006 C C . VAL A 1 48 ? 15.614 15.858 -3.847 1.00 0.00 42 VAL A C 8
ATOM 11007 O O . VAL A 1 48 ? 16.282 15.738 -4.874 1.00 0.00 42 VAL A O 8
ATOM 11020 N N . ARG A 1 49 ? 15.383 14.850 -3.012 1.00 0.00 43 ARG A N 8
ATOM 11021 C CA . ARG A 1 49 ? 16.045 13.561 -3.166 1.00 0.00 43 ARG A CA 8
ATOM 11022 C C . ARG A 1 49 ? 15.329 12.692 -4.193 1.00 0.00 43 ARG A C 8
ATOM 11023 O O . ARG A 1 49 ? 14.278 12.118 -3.909 1.00 0.00 43 ARG A O 8
ATOM 11044 N N . ASP A 1 50 ? 15.904 12.601 -5.387 1.00 0.00 44 ASP A N 8
ATOM 11045 C CA . ASP A 1 50 ? 15.309 11.822 -6.466 1.00 0.00 44 ASP A CA 8
ATOM 11046 C C . ASP A 1 50 ? 15.387 10.328 -6.176 1.00 0.00 44 ASP A C 8
ATOM 11047 O O . ASP A 1 50 ? 14.630 9.537 -6.737 1.00 0.00 44 ASP A O 8
ATOM 11056 N N . LEU A 1 51 ? 16.308 9.949 -5.296 1.00 0.00 45 LEU A N 8
ATOM 11057 C CA . LEU A 1 51 ? 16.520 8.545 -4.966 1.00 0.00 45 LEU A CA 8
ATOM 11058 C C . LEU A 1 51 ? 15.320 7.965 -4.231 1.00 0.00 45 LEU A C 8
ATOM 11059 O O . LEU A 1 51 ? 15.195 6.748 -4.089 1.00 0.00 45 LEU A O 8
ATOM 11075 N N . LEU A 1 52 ? 14.437 8.842 -3.764 1.00 0.00 46 LEU A N 8
ATOM 11076 C CA . LEU A 1 52 ? 13.219 8.416 -3.085 1.00 0.00 46 LEU A CA 8
ATOM 11077 C C . LEU A 1 52 ? 12.348 7.564 -4.000 1.00 0.00 46 LEU A C 8
ATOM 11078 O O . LEU A 1 52 ? 11.633 6.674 -3.540 1.00 0.00 46 LEU A O 8
ATOM 11094 N N . ASP A 1 53 ? 12.412 7.843 -5.297 1.00 0.00 47 ASP A N 8
ATOM 11095 C CA . ASP A 1 53 ? 11.634 7.099 -6.280 1.00 0.00 47 ASP A CA 8
ATOM 11096 C C . ASP A 1 53 ? 12.496 6.069 -7.000 1.00 0.00 47 ASP A C 8
ATOM 11097 O O . ASP A 1 53 ? 12.022 4.991 -7.359 1.00 0.00 47 ASP A O 8
ATOM 11106 N N . ILE A 1 54 ? 13.764 6.408 -7.207 1.00 0.00 48 ILE A N 8
ATOM 11107 C CA . ILE A 1 54 ? 14.698 5.507 -7.872 1.00 0.00 48 ILE A CA 8
ATOM 11108 C C . ILE A 1 54 ? 14.907 4.234 -7.061 1.00 0.00 48 ILE A C 8
ATOM 11109 O O . ILE A 1 54 ? 14.797 3.127 -7.588 1.00 0.00 48 ILE A O 8
ATOM 11125 N N . LEU A 1 55 ? 15.209 4.399 -5.778 1.00 0.00 49 LEU A N 8
ATOM 11126 C CA . LEU A 1 55 ? 15.467 3.264 -4.900 1.00 0.00 49 LEU A CA 8
ATOM 11127 C C . LEU A 1 55 ? 14.171 2.573 -4.497 1.00 0.00 49 LEU A C 8
ATOM 11128 O O . LEU A 1 55 ? 14.152 1.370 -4.238 1.00 0.00 49 LEU A O 8
ATOM 11144 N N . ARG A 1 56 ? 13.088 3.341 -4.445 1.00 0.00 50 ARG A N 8
ATOM 11145 C CA . ARG A 1 56 ? 11.769 2.788 -4.166 1.00 0.00 50 ARG A CA 8
ATOM 11146 C C . ARG A 1 56 ? 11.332 1.825 -5.263 1.00 0.00 50 ARG A C 8
ATOM 11147 O O . ARG A 1 56 ? 10.867 0.720 -4.983 1.00 0.00 50 ARG A O 8
ATOM 11168 N N . GLU A 1 57 ? 11.484 2.251 -6.512 1.00 0.00 51 GLU A N 8
ATOM 11169 C CA . GLU A 1 57 ? 11.179 1.398 -7.655 1.00 0.00 51 GLU A CA 8
ATOM 11170 C C . GLU A 1 57 ? 12.167 0.243 -7.759 1.00 0.00 51 GLU A C 8
ATOM 11171 O O . GLU A 1 57 ? 11.802 -0.864 -8.155 1.00 0.00 51 GLU A O 8
ATOM 11183 N N . ARG A 1 58 ? 13.419 0.507 -7.401 1.00 0.00 52 ARG A N 8
ATOM 11184 C CA . ARG A 1 58 ? 14.447 -0.526 -7.392 1.00 0.00 52 ARG A CA 8
ATOM 11185 C C . ARG A 1 58 ? 14.117 -1.622 -6.387 1.00 0.00 52 ARG A C 8
ATOM 11186 O O . ARG A 1 58 ? 14.304 -2.807 -6.663 1.00 0.00 52 ARG A O 8
ATOM 11207 N N . GLY A 1 59 ? 13.625 -1.220 -5.220 1.00 0.00 53 GLY A N 8
ATOM 11208 C CA . GLY A 1 59 ? 13.272 -2.167 -4.170 1.00 0.00 53 GLY A CA 8
ATOM 11209 C C . GLY A 1 59 ? 14.169 -1.998 -2.951 1.00 0.00 53 GLY A C 8
ATOM 11210 O O . GLY A 1 59 ? 14.213 -2.862 -2.075 1.00 0.00 53 GLY A O 8
ATOM 11214 N N . LYS A 1 60 ? 14.884 -0.879 -2.899 1.00 0.00 54 LYS A N 8
ATOM 11215 C CA . LYS A 1 60 ? 15.768 -0.586 -1.778 1.00 0.00 54 LYS A CA 8
ATOM 11216 C C . LYS A 1 60 ? 15.077 0.296 -0.746 1.00 0.00 54 LYS A C 8
ATOM 11217 O O . LYS A 1 60 ? 15.519 0.393 0.398 1.00 0.00 54 LYS A O 8
ATOM 11236 N N . LEU A 1 61 ? 13.990 0.939 -1.159 1.00 0.00 55 LEU A N 8
ATOM 11237 C CA . LEU A 1 61 ? 13.137 1.674 -0.233 1.00 0.00 55 LEU A CA 8
ATOM 11238 C C . LEU A 1 61 ? 11.709 1.143 -0.259 1.00 0.00 55 LEU A C 8
ATOM 11239 O O . LEU A 1 61 ? 10.790 1.829 -0.706 1.00 0.00 55 LEU A O 8
ATOM 11255 N N . SER A 1 62 ? 11.530 -0.082 0.221 1.00 0.00 56 SER A N 8
ATOM 11256 C CA . SER A 1 62 ? 10.198 -0.652 0.391 1.00 0.00 56 SER A CA 8
ATOM 11257 C C . SER A 1 62 ? 9.580 -0.224 1.716 1.00 0.00 56 SER A C 8
ATOM 11258 O O . SER A 1 62 ? 10.245 0.387 2.553 1.00 0.00 56 SER A O 8
ATOM 11266 N N . VAL A 1 63 ? 8.305 -0.547 1.900 1.00 0.00 57 VAL A N 8
ATOM 11267 C CA . VAL A 1 63 ? 7.618 -0.270 3.156 1.00 0.00 57 VAL A CA 8
ATOM 11268 C C . VAL A 1 63 ? 8.260 -1.026 4.313 1.00 0.00 57 VAL A C 8
ATOM 11269 O O . VAL A 1 63 ? 8.228 -0.572 5.457 1.00 0.00 57 VAL A O 8
ATOM 11282 N N . GLY A 1 64 ? 8.843 -2.180 4.008 1.00 0.00 58 GLY A N 8
ATOM 11283 C CA . GLY A 1 64 ? 9.577 -2.954 5.002 1.00 0.00 58 GLY A CA 8
ATOM 11284 C C . GLY A 1 64 ? 10.903 -2.289 5.349 1.00 0.00 58 GLY A C 8
ATOM 11285 O O . GLY A 1 64 ? 11.326 -2.290 6.505 1.00 0.00 58 GLY A O 8
ATOM 11289 N N . ASP A 1 65 ? 11.556 -1.722 4.340 1.00 0.00 59 ASP A N 8
ATOM 11290 C CA . ASP A 1 65 ? 12.802 -0.995 4.547 1.00 0.00 59 ASP A CA 8
ATOM 11291 C C . ASP A 1 65 ? 12.573 0.271 5.363 1.00 0.00 59 ASP A C 8
ATOM 11292 O O . ASP A 1 65 ? 13.359 0.598 6.253 1.00 0.00 59 ASP A O 8
ATOM 11301 N N . LEU A 1 66 ? 11.492 0.979 5.056 1.00 0.00 60 LEU A N 8
ATOM 11302 C CA . LEU A 1 66 ? 11.139 2.192 5.783 1.00 0.00 60 LEU A CA 8
ATOM 11303 C C . LEU A 1 66 ? 10.853 1.892 7.249 1.00 0.00 60 LEU A C 8
ATOM 11304 O O . LEU A 1 66 ? 11.301 2.615 8.140 1.00 0.00 60 LEU A O 8
ATOM 11320 N N . ALA A 1 67 ? 10.105 0.822 7.494 1.00 0.00 61 ALA A N 8
ATOM 11321 C CA . ALA A 1 67 ? 9.804 0.392 8.855 1.00 0.00 61 ALA A CA 8
ATOM 11322 C C . ALA A 1 67 ? 11.074 0.266 9.686 1.00 0.00 61 ALA A C 8
ATOM 11323 O O . ALA A 1 67 ? 11.150 0.780 10.803 1.00 0.00 61 ALA A O 8
ATOM 11330 N N . GLU A 1 68 ? 12.070 -0.420 9.137 1.00 0.00 62 GLU A N 8
ATOM 11331 C CA . GLU A 1 68 ? 13.340 -0.611 9.826 1.00 0.00 62 GLU A CA 8
ATOM 11332 C C . GLU A 1 68 ? 14.083 0.709 9.987 1.00 0.00 62 GLU A C 8
ATOM 11333 O O . GLU A 1 68 ? 14.484 1.075 11.092 1.00 0.00 62 GLU A O 8
ATOM 11345 N N . LEU A 1 69 ? 14.265 1.419 8.879 1.00 0.00 63 LEU A N 8
ATOM 11346 C CA . LEU A 1 69 ? 15.132 2.591 8.853 1.00 0.00 63 LEU A CA 8
ATOM 11347 C C . LEU A 1 69 ? 14.574 3.709 9.724 1.00 0.00 63 LEU A C 8
ATOM 11348 O O . LEU A 1 69 ? 15.315 4.377 10.444 1.00 0.00 63 LEU A O 8
ATOM 11364 N N . LEU A 1 70 ? 13.262 3.908 9.654 1.00 0.00 64 LEU A N 8
ATOM 11365 C CA . LEU A 1 70 ? 12.596 4.922 10.463 1.00 0.00 64 LEU A CA 8
ATOM 11366 C C . LEU A 1 70 ? 12.627 4.555 11.941 1.00 0.00 64 LEU A C 8
ATOM 11367 O O . LEU A 1 70 ? 12.722 5.427 12.805 1.00 0.00 64 LEU A O 8
ATOM 11383 N N . TYR A 1 71 ? 12.546 3.260 12.226 1.00 0.00 65 TYR A N 8
ATOM 11384 C CA . TYR A 1 71 ? 12.713 2.763 13.586 1.00 0.00 65 TYR A CA 8
ATOM 11385 C C . TYR A 1 71 ? 14.105 3.074 14.119 1.00 0.00 65 TYR A C 8
ATOM 11386 O O . TYR A 1 71 ? 14.257 3.561 15.240 1.00 0.00 65 TYR A O 8
ATOM 11404 N N . ARG A 1 72 ? 15.121 2.791 13.310 1.00 0.00 66 ARG A N 8
ATOM 11405 C CA . ARG A 1 72 ? 16.506 2.939 13.739 1.00 0.00 66 ARG A CA 8
ATOM 11406 C C . ARG A 1 72 ? 16.816 4.382 14.114 1.00 0.00 66 ARG A C 8
ATOM 11407 O O . ARG A 1 72 ? 17.486 4.644 15.113 1.00 0.00 66 ARG A O 8
ATOM 11428 N N . VAL A 1 73 ? 16.325 5.316 13.307 1.00 0.00 67 VAL A N 8
ATOM 11429 C CA . VAL A 1 73 ? 16.506 6.737 13.580 1.00 0.00 67 VAL A CA 8
ATOM 11430 C C . VAL A 1 73 ? 15.497 7.233 14.608 1.00 0.00 67 VAL A C 8
ATOM 11431 O O . VAL A 1 73 ? 15.710 8.259 15.255 1.00 0.00 67 VAL A O 8
ATOM 11444 N N . ARG A 1 74 ? 14.399 6.500 14.754 1.00 0.00 68 ARG A N 8
ATOM 11445 C CA . ARG A 1 74 ? 13.383 6.831 15.745 1.00 0.00 68 ARG A CA 8
ATOM 11446 C C . ARG A 1 74 ? 12.771 8.199 15.472 1.00 0.00 68 ARG A C 8
ATOM 11447 O O . ARG A 1 74 ? 12.644 9.025 16.376 1.00 0.00 68 ARG A O 8
ATOM 11468 N N . ARG A 1 75 ? 12.393 8.432 14.220 1.00 0.00 69 ARG A N 8
ATOM 11469 C CA . ARG A 1 75 ? 11.779 9.695 13.828 1.00 0.00 69 ARG A CA 8
ATOM 11470 C C . ARG A 1 75 ? 10.259 9.601 13.852 1.00 0.00 69 ARG A C 8
ATOM 11471 O O . ARG A 1 75 ? 9.646 9.070 12.926 1.00 0.00 69 ARG A O 8
ATOM 11492 N N . PHE A 1 76 ? 9.656 10.118 14.917 1.00 0.00 70 PHE A N 8
ATOM 11493 C CA . PHE A 1 76 ? 8.222 9.970 15.133 1.00 0.00 70 PHE A CA 8
ATOM 11494 C C . PHE A 1 76 ? 7.429 10.885 14.209 1.00 0.00 70 PHE A C 8
ATOM 11495 O O . PHE A 1 76 ? 6.205 10.787 14.122 1.00 0.00 70 PHE A O 8
ATOM 11512 N N . ASP A 1 77 ? 8.133 11.776 13.519 1.00 0.00 71 ASP A N 8
ATOM 11513 C CA . ASP A 1 77 ? 7.525 12.592 12.475 1.00 0.00 71 ASP A CA 8
ATOM 11514 C C . ASP A 1 77 ? 7.137 11.746 11.270 1.00 0.00 71 ASP A C 8
ATOM 11515 O O . ASP A 1 77 ? 6.394 12.195 10.397 1.00 0.00 71 ASP A O 8
ATOM 11524 N N . LEU A 1 78 ? 7.644 10.519 11.227 1.00 0.00 72 LEU A N 8
ATOM 11525 C CA . LEU A 1 78 ? 7.297 9.583 10.164 1.00 0.00 72 LEU A CA 8
ATOM 11526 C C . LEU A 1 78 ? 6.625 8.337 10.725 1.00 0.00 72 LEU A C 8
ATOM 11527 O O . LEU A 1 78 ? 5.747 7.753 10.089 1.00 0.00 72 LEU A O 8
ATOM 11543 N N . LEU A 1 79 ? 7.041 7.933 11.921 1.00 0.00 73 LEU A N 8
ATOM 11544 C CA . LEU A 1 79 ? 6.489 6.747 12.564 1.00 0.00 73 LEU A CA 8
ATOM 11545 C C . LEU A 1 79 ? 5.015 6.937 12.897 1.00 0.00 73 LEU A C 8
ATOM 11546 O O . LEU A 1 79 ? 4.208 6.022 12.732 1.00 0.00 73 LEU A O 8
ATOM 11562 N N . LYS A 1 80 ? 4.669 8.131 13.366 1.00 0.00 74 LYS A N 8
ATOM 11563 C CA . LYS A 1 80 ? 3.288 8.448 13.711 1.00 0.00 74 LYS A CA 8
ATOM 11564 C C . LYS A 1 80 ? 2.573 9.128 12.551 1.00 0.00 74 LYS A C 8
ATOM 11565 O O . LYS A 1 80 ? 1.358 9.326 12.588 1.00 0.00 74 LYS A O 8
ATOM 11584 N N . ARG A 1 81 ? 3.333 9.483 11.520 1.00 0.00 75 ARG A N 8
ATOM 11585 C CA . ARG A 1 81 ? 2.764 10.090 10.322 1.00 0.00 75 ARG A CA 8
ATOM 11586 C C . ARG A 1 81 ? 2.463 9.038 9.263 1.00 0.00 75 ARG A C 8
ATOM 11587 O O . ARG A 1 81 ? 1.307 8.823 8.899 1.00 0.00 75 ARG A O 8
ATOM 11608 N N . ILE A 1 82 ? 3.510 8.384 8.771 1.00 0.00 76 ILE A N 8
ATOM 11609 C CA . ILE A 1 82 ? 3.361 7.370 7.734 1.00 0.00 76 ILE A CA 8
ATOM 11610 C C . ILE A 1 82 ? 2.789 6.079 8.304 1.00 0.00 76 ILE A C 8
ATOM 11611 O O . ILE A 1 82 ? 1.796 5.553 7.801 1.00 0.00 76 ILE A O 8
ATOM 11627 N N . LEU A 1 83 ? 3.421 5.572 9.357 1.00 0.00 77 LEU A N 8
ATOM 11628 C CA . LEU A 1 83 ? 3.045 4.284 9.930 1.00 0.00 77 LEU A CA 8
ATOM 11629 C C . LEU A 1 83 ? 1.958 4.447 10.984 1.00 0.00 77 LEU A C 8
ATOM 11630 O O . LEU A 1 83 ? 1.231 3.501 11.291 1.00 0.00 77 LEU A O 8
ATOM 11646 N N . LYS A 1 84 ? 1.850 5.651 11.535 1.00 0.00 78 LYS A N 8
ATOM 11647 C CA . LYS A 1 84 ? 0.791 5.966 12.486 1.00 0.00 78 LYS A CA 8
ATOM 11648 C C . LYS A 1 84 ? 0.844 5.043 13.696 1.00 0.00 78 LYS A C 8
ATOM 11649 O O . LYS A 1 84 ? -0.170 4.474 14.100 1.00 0.00 78 LYS A O 8
ATOM 11668 N N . MET A 1 85 ? 2.033 4.898 14.272 1.00 0.00 79 MET A N 8
ATOM 11669 C CA . MET A 1 85 ? 2.220 4.049 15.442 1.00 0.00 79 MET A CA 8
ATOM 11670 C C . MET A 1 85 ? 3.527 4.371 16.154 1.00 0.00 79 MET A C 8
ATOM 11671 O O . MET A 1 85 ? 4.408 5.022 15.591 1.00 0.00 79 MET A O 8
ATOM 11685 N N . ASP A 1 86 ? 3.649 3.911 17.395 1.00 0.00 80 ASP A N 8
ATOM 11686 C CA . ASP A 1 86 ? 4.896 4.036 18.139 1.00 0.00 80 ASP A CA 8
ATOM 11687 C C . ASP A 1 86 ? 5.973 3.124 17.567 1.00 0.00 80 ASP A C 8
ATOM 11688 O O . ASP A 1 86 ? 5.673 2.153 16.872 1.00 0.00 80 ASP A O 8
ATOM 11697 N N . ARG A 1 87 ? 7.229 3.442 17.862 1.00 0.00 81 ARG A N 8
ATOM 11698 C CA . ARG A 1 87 ? 8.355 2.662 17.361 1.00 0.00 81 ARG A CA 8
ATOM 11699 C C . ARG A 1 87 ? 8.379 1.270 17.978 1.00 0.00 81 ARG A C 8
ATOM 11700 O O . ARG A 1 87 ? 8.950 0.339 17.411 1.00 0.00 81 ARG A O 8
ATOM 11721 N N . LYS A 1 88 ? 7.755 1.134 19.144 1.00 0.00 82 LYS A N 8
ATOM 11722 C CA . LYS A 1 88 ? 7.603 -0.167 19.785 1.00 0.00 82 LYS A CA 8
ATOM 11723 C C . LYS A 1 88 ? 6.655 -1.062 18.997 1.00 0.00 82 LYS A C 8
ATOM 11724 O O . LYS A 1 88 ? 6.888 -2.263 18.864 1.00 0.00 82 LYS A O 8
ATOM 11743 N N . ALA A 1 89 ? 5.586 -0.470 18.477 1.00 0.00 83 ALA A N 8
ATOM 11744 C CA . ALA A 1 89 ? 4.661 -1.186 17.607 1.00 0.00 83 ALA A CA 8
ATOM 11745 C C . ALA A 1 89 ? 5.337 -1.603 16.307 1.00 0.00 83 ALA A C 8
ATOM 11746 O O . ALA A 1 89 ? 5.106 -2.701 15.801 1.00 0.00 83 ALA A O 8
ATOM 11753 N N . VAL A 1 90 ? 6.174 -0.721 15.772 1.00 0.00 84 VAL A N 8
ATOM 11754 C CA . VAL A 1 90 ? 6.959 -1.033 14.584 1.00 0.00 84 VAL A CA 8
ATOM 11755 C C . VAL A 1 90 ? 7.878 -2.223 14.827 1.00 0.00 84 VAL A C 8
ATOM 11756 O O . VAL A 1 90 ? 7.938 -3.148 14.017 1.00 0.00 84 VAL A O 8
ATOM 11769 N N . GLU A 1 91 ? 8.592 -2.194 15.947 1.00 0.00 85 GLU A N 8
ATOM 11770 C CA . GLU A 1 91 ? 9.440 -3.311 16.344 1.00 0.00 85 GLU A CA 8
ATOM 11771 C C . GLU A 1 91 ? 8.655 -4.616 16.371 1.00 0.00 85 GLU A C 8
ATOM 11772 O O . GLU A 1 91 ? 9.105 -5.634 15.845 1.00 0.00 85 GLU A O 8
ATOM 11784 N N . THR A 1 92 ? 7.479 -4.580 16.988 1.00 0.00 86 THR A N 8
ATOM 11785 C CA . THR A 1 92 ? 6.607 -5.748 17.045 1.00 0.00 86 THR A CA 8
ATOM 11786 C C . THR A 1 92 ? 6.312 -6.283 15.649 1.00 0.00 86 THR A C 8
ATOM 11787 O O . THR A 1 92 ? 6.297 -7.494 15.429 1.00 0.00 86 THR A O 8
ATOM 11798 N N . HIS A 1 93 ? 6.078 -5.374 14.709 1.00 0.00 87 HIS A N 8
ATOM 11799 C CA . HIS A 1 93 ? 5.744 -5.753 13.342 1.00 0.00 87 HIS A CA 8
ATOM 11800 C C . HIS A 1 93 ? 6.943 -5.595 12.417 1.00 0.00 87 HIS A C 8
ATOM 11801 O O . HIS A 1 93 ? 6.790 -5.318 11.227 1.00 0.00 87 HIS A O 8
ATOM 11814 N N . LEU A 1 94 ? 8.138 -5.771 12.970 1.00 0.00 88 LEU A N 8
ATOM 11815 C CA . LEU A 1 94 ? 9.367 -5.660 12.193 1.00 0.00 88 LEU A CA 8
ATOM 11816 C C . LEU A 1 94 ? 10.278 -6.857 12.430 1.00 0.00 88 LEU A C 8
ATOM 11817 O O . LEU A 1 94 ? 10.069 -7.893 11.862 1.00 0.00 88 LEU A O 8
ATOM 11833 N N . HIS A 1 7 ? 3.146 -1.375 -0.272 1.00 0.00 1 HIS A N 9
ATOM 11834 C CA . HIS A 1 7 ? 4.510 -0.913 -0.503 1.00 0.00 1 HIS A CA 9
ATOM 11835 C C . HIS A 1 7 ? 4.626 0.591 -0.287 1.00 0.00 1 HIS A C 9
ATOM 11836 O O . HIS A 1 7 ? 3.655 1.251 0.082 1.00 0.00 1 HIS A O 9
ATOM 11849 N N . MET A 1 8 ? 5.819 1.126 -0.519 1.00 0.00 2 MET A N 9
ATOM 11850 C CA . MET A 1 8 ? 6.064 2.554 -0.351 1.00 0.00 2 MET A CA 9
ATOM 11851 C C . MET A 1 8 ? 5.421 3.359 -1.473 1.00 0.00 2 MET A C 9
ATOM 11852 O O . MET A 1 8 ? 5.706 3.139 -2.650 1.00 0.00 2 MET A O 9
ATOM 11866 N N . SER A 1 9 ? 4.552 4.292 -1.102 1.00 0.00 3 SER A N 9
ATOM 11867 C CA . SER A 1 9 ? 3.892 5.155 -2.074 1.00 0.00 3 SER A CA 9
ATOM 11868 C C . SER A 1 9 ? 4.644 6.469 -2.245 1.00 0.00 3 SER A C 9
ATOM 11869 O O . SER A 1 9 ? 5.579 6.762 -1.500 1.00 0.00 3 SER A O 9
ATOM 11877 N N . ALA A 1 10 ? 4.230 7.257 -3.231 1.00 0.00 4 ALA A N 9
ATOM 11878 C CA . ALA A 1 10 ? 4.822 8.569 -3.463 1.00 0.00 4 ALA A CA 9
ATOM 11879 C C . ALA A 1 10 ? 4.624 9.483 -2.261 1.00 0.00 4 ALA A C 9
ATOM 11880 O O . ALA A 1 10 ? 5.487 10.301 -1.941 1.00 0.00 4 ALA A O 9
ATOM 11887 N N . GLU A 1 11 ? 3.481 9.341 -1.598 1.00 0.00 5 GLU A N 9
ATOM 11888 C CA . GLU A 1 11 ? 3.172 10.145 -0.422 1.00 0.00 5 GLU A CA 9
ATOM 11889 C C . GLU A 1 11 ? 4.066 9.768 0.753 1.00 0.00 5 GLU A C 9
ATOM 11890 O O . GLU A 1 11 ? 4.539 10.635 1.488 1.00 0.00 5 GLU A O 9
ATOM 11902 N N . VAL A 1 12 ? 4.295 8.471 0.924 1.00 0.00 6 VAL A N 9
ATOM 11903 C CA . VAL A 1 12 ? 5.172 7.980 1.979 1.00 0.00 6 VAL A CA 9
ATOM 11904 C C . VAL A 1 12 ? 6.583 8.534 1.825 1.00 0.00 6 VAL A C 9
ATOM 11905 O O . VAL A 1 12 ? 7.116 9.163 2.739 1.00 0.00 6 VAL A O 9
ATOM 11918 N N . ILE A 1 13 ? 7.183 8.297 0.664 1.00 0.00 7 ILE A N 9
ATOM 11919 C CA . ILE A 1 13 ? 8.563 8.698 0.418 1.00 0.00 7 ILE A CA 9
ATOM 11920 C C . ILE A 1 13 ? 8.699 10.215 0.391 1.00 0.00 7 ILE A C 9
ATOM 11921 O O . ILE A 1 13 ? 9.762 10.758 0.691 1.00 0.00 7 ILE A O 9
ATOM 11937 N N . HIS A 1 14 ? 7.616 10.895 0.029 1.00 0.00 8 HIS A N 9
ATOM 11938 C CA . HIS A 1 14 ? 7.556 12.348 0.127 1.00 0.00 8 HIS A CA 9
ATOM 11939 C C . HIS A 1 14 ? 7.750 12.812 1.565 1.00 0.00 8 HIS A C 9
ATOM 11940 O O . HIS A 1 14 ? 8.566 13.692 1.839 1.00 0.00 8 HIS A O 9
ATOM 11953 N N . GLN A 1 15 ? 6.995 12.215 2.481 1.00 0.00 9 GLN A N 9
ATOM 11954 C CA . GLN A 1 15 ? 7.100 12.549 3.897 1.00 0.00 9 GLN A CA 9
ATOM 11955 C C . GLN A 1 15 ? 8.471 12.183 4.449 1.00 0.00 9 GLN A C 9
ATOM 11956 O O . GLN A 1 15 ? 9.031 12.905 5.274 1.00 0.00 9 GLN A O 9
ATOM 11970 N N . VAL A 1 16 ? 9.008 11.058 3.988 1.00 0.00 10 VAL A N 9
ATOM 11971 C CA . VAL A 1 16 ? 10.347 10.633 4.379 1.00 0.00 10 VAL A CA 9
ATOM 11972 C C . VAL A 1 16 ? 11.381 11.704 4.058 1.00 0.00 10 VAL A C 9
ATOM 11973 O O . VAL A 1 16 ? 12.129 12.141 4.934 1.00 0.00 10 VAL A O 9
ATOM 11986 N N . GLU A 1 17 ? 11.420 12.124 2.798 1.00 0.00 11 GLU A N 9
ATOM 11987 C CA . GLU A 1 17 ? 12.364 13.144 2.359 1.00 0.00 11 GLU A CA 9
ATOM 11988 C C . GLU A 1 17 ? 12.078 14.484 3.026 1.00 0.00 11 GLU A C 9
ATOM 11989 O O . GLU A 1 17 ? 12.996 15.248 3.325 1.00 0.00 11 GLU A O 9
ATOM 12001 N N . GLU A 1 18 ? 10.800 14.763 3.255 1.00 0.00 12 GLU A N 9
ATOM 12002 C CA . GLU A 1 18 ? 10.393 15.992 3.926 1.00 0.00 12 GLU A CA 9
ATOM 12003 C C . GLU A 1 18 ? 11.055 16.119 5.293 1.00 0.00 12 GLU A C 9
ATOM 12004 O O . GLU A 1 18 ? 11.588 17.173 5.639 1.00 0.00 12 GLU A O 9
ATOM 12016 N N . ALA A 1 19 ? 11.016 15.039 6.065 1.00 0.00 13 ALA A N 9
ATOM 12017 C CA . ALA A 1 19 ? 11.503 15.062 7.440 1.00 0.00 13 ALA A CA 9
ATOM 12018 C C . ALA A 1 19 ? 13.017 14.905 7.491 1.00 0.00 13 ALA A C 9
ATOM 12019 O O . ALA A 1 19 ? 13.670 15.391 8.415 1.00 0.00 13 ALA A O 9
ATOM 12026 N N . LEU A 1 20 ? 13.570 14.224 6.493 1.00 0.00 14 LEU A N 9
ATOM 12027 C CA . LEU A 1 20 ? 14.990 13.892 6.487 1.00 0.00 14 LEU A CA 9
ATOM 12028 C C . LEU A 1 20 ? 15.771 14.830 5.576 1.00 0.00 14 LEU A C 9
ATOM 12029 O O . LEU A 1 20 ? 15.224 15.382 4.621 1.00 0.00 14 LEU A O 9
ATOM 12045 N N . SER A 1 21 ? 17.053 15.007 5.877 1.00 0.00 15 SER A N 9
ATOM 12046 C CA . SER A 1 21 ? 17.970 15.675 4.962 1.00 0.00 15 SER A CA 9
ATOM 12047 C C . SER A 1 21 ? 18.582 14.688 3.977 1.00 0.00 15 SER A C 9
ATOM 12048 O O . SER A 1 21 ? 18.463 13.474 4.144 1.00 0.00 15 SER A O 9
ATOM 12056 N N . SER A 1 22 ? 19.238 15.216 2.948 1.00 0.00 16 SER A N 9
ATOM 12057 C CA . SER A 1 22 ? 19.926 14.383 1.970 1.00 0.00 16 SER A CA 9
ATOM 12058 C C . SER A 1 22 ? 21.088 13.631 2.606 1.00 0.00 16 SER A C 9
ATOM 12059 O O . SER A 1 22 ? 21.460 12.547 2.157 1.00 0.00 16 SER A O 9
ATOM 12067 N N . SER A 1 23 ? 21.659 14.214 3.655 1.00 0.00 17 SER A N 9
ATOM 12068 C CA . SER A 1 23 ? 22.705 13.551 4.425 1.00 0.00 17 SER A CA 9
ATOM 12069 C C . SER A 1 23 ? 22.145 12.374 5.215 1.00 0.00 17 SER A C 9
ATOM 12070 O O . SER A 1 23 ? 22.725 11.289 5.225 1.00 0.00 17 SER A O 9
ATOM 12078 N N . GLU A 1 24 ? 21.014 12.596 5.875 1.00 0.00 18 GLU A N 9
ATOM 12079 C CA . GLU A 1 24 ? 20.338 11.537 6.616 1.00 0.00 18 GLU A CA 9
ATOM 12080 C C . GLU A 1 24 ? 19.911 10.405 5.691 1.00 0.00 18 GLU A C 9
ATOM 12081 O O . GLU A 1 24 ? 20.107 9.230 6.002 1.00 0.00 18 GLU A O 9
ATOM 12093 N N . LEU A 1 25 ? 19.328 10.765 4.553 1.00 0.00 19 LEU A N 9
ATOM 12094 C CA . LEU A 1 25 ? 18.887 9.779 3.573 1.00 0.00 19 LEU A CA 9
ATOM 12095 C C . LEU A 1 25 ? 20.057 8.947 3.065 1.00 0.00 19 LEU A C 9
ATOM 12096 O O . LEU A 1 25 ? 19.933 7.737 2.872 1.00 0.00 19 LEU A O 9
ATOM 12112 N N . THR A 1 26 ? 21.194 9.601 2.851 1.00 0.00 20 THR A N 9
ATOM 12113 C CA . THR A 1 26 ? 22.404 8.913 2.419 1.00 0.00 20 THR A CA 9
ATOM 12114 C C . THR A 1 26 ? 22.894 7.940 3.484 1.00 0.00 20 THR A C 9
ATOM 12115 O O . THR A 1 26 ? 23.288 6.815 3.177 1.00 0.00 20 THR A O 9
ATOM 12126 N N . GLU A 1 27 ? 22.868 8.380 4.738 1.00 0.00 21 GLU A N 9
ATOM 12127 C CA . GLU A 1 27 ? 23.370 7.574 5.844 1.00 0.00 21 GLU A CA 9
ATOM 12128 C C . GLU A 1 27 ? 22.468 6.374 6.104 1.00 0.00 21 GLU A C 9
ATOM 12129 O O . GLU A 1 27 ? 22.934 5.316 6.528 1.00 0.00 21 GLU A O 9
ATOM 12141 N N . LEU A 1 28 ? 21.176 6.545 5.849 1.00 0.00 22 LEU A N 9
ATOM 12142 C CA . LEU A 1 28 ? 20.215 5.459 5.999 1.00 0.00 22 LEU A CA 9
ATOM 12143 C C . LEU A 1 28 ? 20.498 4.332 5.014 1.00 0.00 22 LEU A C 9
ATOM 12144 O O . LEU A 1 28 ? 20.324 3.157 5.334 1.00 0.00 22 LEU A O 9
ATOM 12160 N N . LYS A 1 29 ? 20.935 4.699 3.814 1.00 0.00 23 LYS A N 9
ATOM 12161 C CA . LYS A 1 29 ? 21.455 3.728 2.858 1.00 0.00 23 LYS A CA 9
ATOM 12162 C C . LYS A 1 29 ? 22.605 2.928 3.457 1.00 0.00 23 LYS A C 9
ATOM 12163 O O . LYS A 1 29 ? 22.648 1.703 3.341 1.00 0.00 23 LYS A O 9
ATOM 12182 N N . TYR A 1 30 ? 23.535 3.628 4.098 1.00 0.00 24 TYR A N 9
ATOM 12183 C CA . TYR A 1 30 ? 24.688 2.984 4.716 1.00 0.00 24 TYR A CA 9
ATOM 12184 C C . TYR A 1 30 ? 24.298 2.280 6.009 1.00 0.00 24 TYR A C 9
ATOM 12185 O O . TYR A 1 30 ? 24.986 1.365 6.461 1.00 0.00 24 TYR A O 9
ATOM 12203 N N . LEU A 1 31 ? 23.190 2.712 6.601 1.00 0.00 25 LEU A N 9
ATOM 12204 C CA . LEU A 1 31 ? 22.650 2.058 7.787 1.00 0.00 25 LEU A CA 9
ATOM 12205 C C . LEU A 1 31 ? 22.201 0.636 7.476 1.00 0.00 25 LEU A C 9
ATOM 12206 O O . LEU A 1 31 ? 22.515 -0.299 8.213 1.00 0.00 25 LEU A O 9
ATOM 12222 N N . CYS A 1 32 ? 21.464 0.480 6.382 1.00 0.00 26 CYS A N 9
ATOM 12223 C CA . CYS A 1 32 ? 20.985 -0.832 5.962 1.00 0.00 26 CYS A CA 9
ATOM 12224 C C . CYS A 1 32 ? 22.078 -1.614 5.245 1.00 0.00 26 CYS A C 9
ATOM 12225 O O . CYS A 1 32 ? 21.989 -2.834 5.103 1.00 0.00 26 CYS A O 9
ATOM 12233 N N . LEU A 1 33 ? 23.108 -0.906 4.796 1.00 0.00 27 LEU A N 9
ATOM 12234 C CA . LEU A 1 33 ? 24.220 -1.533 4.092 1.00 0.00 27 LEU A CA 9
ATOM 12235 C C . LEU A 1 33 ? 25.305 -1.979 5.064 1.00 0.00 27 LEU A C 9
ATOM 12236 O O . LEU A 1 33 ? 25.491 -3.173 5.296 1.00 0.00 27 LEU A O 9
ATOM 12252 N N . GLY A 1 34 ? 26.020 -1.012 5.629 1.00 0.00 28 GLY A N 9
ATOM 12253 C CA . GLY A 1 34 ? 27.200 -1.302 6.434 1.00 0.00 28 GLY A CA 9
ATOM 12254 C C . GLY A 1 34 ? 26.958 -0.977 7.903 1.00 0.00 28 GLY A C 9
ATOM 12255 O O . GLY A 1 34 ? 27.900 -0.884 8.691 1.00 0.00 28 GLY A O 9
ATOM 12259 N N . ARG A 1 35 ? 25.692 -0.806 8.265 1.00 0.00 29 ARG A N 9
ATOM 12260 C CA . ARG A 1 35 ? 25.321 -0.530 9.648 1.00 0.00 29 ARG A CA 9
ATOM 12261 C C . ARG A 1 35 ? 25.940 0.774 10.134 1.00 0.00 29 ARG A C 9
ATOM 12262 O O . ARG A 1 35 ? 26.484 0.841 11.236 1.00 0.00 29 ARG A O 9
ATOM 12283 N N . VAL A 1 36 ? 25.854 1.809 9.305 1.00 0.00 30 VAL A N 9
ATOM 12284 C CA . VAL A 1 36 ? 26.356 3.128 9.672 1.00 0.00 30 VAL A CA 9
ATOM 12285 C C . VAL A 1 36 ? 25.242 4.008 10.224 1.00 0.00 30 VAL A C 9
ATOM 12286 O O . VAL A 1 36 ? 24.143 4.054 9.671 1.00 0.00 30 VAL A O 9
ATOM 12299 N N . GLY A 1 37 ? 25.532 4.705 11.317 1.00 0.00 31 GLY A N 9
ATOM 12300 C CA . GLY A 1 37 ? 24.525 5.500 12.009 1.00 0.00 31 GLY A CA 9
ATOM 12301 C C . GLY A 1 37 ? 24.090 6.692 11.166 1.00 0.00 31 GLY A C 9
ATOM 12302 O O . GLY A 1 37 ? 24.685 6.981 10.129 1.00 0.00 31 GLY A O 9
ATOM 12306 N N . LYS A 1 38 ? 23.048 7.382 11.619 1.00 0.00 32 LYS A N 9
ATOM 12307 C CA . LYS A 1 38 ? 22.450 8.463 10.845 1.00 0.00 32 LYS A CA 9
ATOM 12308 C C . LYS A 1 38 ? 23.110 9.798 11.163 1.00 0.00 32 LYS A C 9
ATOM 12309 O O . LYS A 1 38 ? 23.546 10.034 12.289 1.00 0.00 32 LYS A O 9
ATOM 12328 N N . ARG A 1 39 ? 23.182 10.670 10.162 1.00 0.00 33 ARG A N 9
ATOM 12329 C CA . ARG A 1 39 ? 23.738 12.005 10.347 1.00 0.00 33 ARG A CA 9
ATOM 12330 C C . ARG A 1 39 ? 22.795 12.888 11.155 1.00 0.00 33 ARG A C 9
ATOM 12331 O O . ARG A 1 39 ? 21.576 12.819 10.996 1.00 0.00 33 ARG A O 9
ATOM 12352 N N . LYS A 1 40 ? 23.366 13.717 12.021 1.00 0.00 34 LYS A N 9
ATOM 12353 C CA . LYS A 1 40 ? 22.588 14.692 12.776 1.00 0.00 34 LYS A CA 9
ATOM 12354 C C . LYS A 1 40 ? 21.669 15.491 11.860 1.00 0.00 34 LYS A C 9
ATOM 12355 O O . LYS A 1 40 ? 22.041 15.834 10.737 1.00 0.00 34 LYS A O 9
ATOM 12374 N N . LEU A 1 41 ? 20.468 15.784 12.345 1.00 0.00 35 LEU A N 9
ATOM 12375 C CA . LEU A 1 41 ? 19.462 16.468 11.540 1.00 0.00 35 LEU A CA 9
ATOM 12376 C C . LEU A 1 41 ? 20.038 17.714 10.880 1.00 0.00 35 LEU A C 9
ATOM 12377 O O . LEU A 1 41 ? 20.321 18.708 11.549 1.00 0.00 35 LEU A O 9
ATOM 12393 N N . GLU A 1 42 ? 20.210 17.655 9.564 1.00 0.00 36 GLU A N 9
ATOM 12394 C CA . GLU A 1 42 ? 20.602 18.826 8.789 1.00 0.00 36 GLU A CA 9
ATOM 12395 C C . GLU A 1 42 ? 19.415 19.411 8.037 1.00 0.00 36 GLU A C 9
ATOM 12396 O O . GLU A 1 42 ? 18.290 18.926 8.158 1.00 0.00 36 GLU A O 9
ATOM 12408 N N . ARG A 1 43 ? 19.671 20.458 7.259 1.00 0.00 37 ARG A N 9
ATOM 12409 C CA . ARG A 1 43 ? 18.643 21.056 6.416 1.00 0.00 37 ARG A CA 9
ATOM 12410 C C . ARG A 1 43 ? 17.898 19.993 5.617 1.00 0.00 37 ARG A C 9
ATOM 12411 O O . ARG A 1 43 ? 18.491 19.286 4.802 1.00 0.00 37 ARG A O 9
ATOM 12432 N N . VAL A 1 44 ? 16.596 19.885 5.857 1.00 0.00 38 VAL A N 9
ATOM 12433 C CA . VAL A 1 44 ? 15.787 18.841 5.238 1.00 0.00 38 VAL A CA 9
ATOM 12434 C C . VAL A 1 44 ? 15.514 19.151 3.772 1.00 0.00 38 VAL A C 9
ATOM 12435 O O . VAL A 1 44 ? 15.581 20.305 3.349 1.00 0.00 38 VAL A O 9
ATOM 12448 N N . GLN A 1 45 ? 15.206 18.114 3.001 1.00 0.00 39 GLN A N 9
ATOM 12449 C CA . GLN A 1 45 ? 14.949 18.270 1.574 1.00 0.00 39 GLN A CA 9
ATOM 12450 C C . GLN A 1 45 ? 13.457 18.382 1.292 1.00 0.00 39 GLN A C 9
ATOM 12451 O O . GLN A 1 45 ? 12.628 18.067 2.146 1.00 0.00 39 GLN A O 9
ATOM 12465 N N . SER A 1 46 ? 13.120 18.833 0.088 1.00 0.00 40 SER A N 9
ATOM 12466 C CA . SER A 1 46 ? 11.726 19.033 -0.292 1.00 0.00 40 SER A CA 9
ATOM 12467 C C . SER A 1 46 ? 11.492 18.643 -1.746 1.00 0.00 40 SER A C 9
ATOM 12468 O O . SER A 1 46 ? 10.685 19.261 -2.442 1.00 0.00 40 SER A O 9
ATOM 12476 N N . GLY A 1 47 ? 12.200 17.615 -2.200 1.00 0.00 41 GLY A N 9
ATOM 12477 C CA . GLY A 1 47 ? 12.046 17.121 -3.563 1.00 0.00 41 GLY A CA 9
ATOM 12478 C C . GLY A 1 47 ? 13.346 17.252 -4.347 1.00 0.00 41 GLY A C 9
ATOM 12479 O O . GLY A 1 47 ? 13.424 18.008 -5.315 1.00 0.00 41 GLY A O 9
ATOM 12483 N N . VAL A 1 48 ? 14.364 16.512 -3.923 1.00 0.00 42 VAL A N 9
ATOM 12484 C CA . VAL A 1 48 ? 15.677 16.580 -4.553 1.00 0.00 42 VAL A CA 9
ATOM 12485 C C . VAL A 1 48 ? 16.196 15.191 -4.899 1.00 0.00 42 VAL A C 9
ATOM 12486 O O . VAL A 1 48 ? 16.713 14.965 -5.993 1.00 0.00 42 VAL A O 9
ATOM 12499 N N . ARG A 1 49 ? 16.053 14.261 -3.961 1.00 0.00 43 ARG A N 9
ATOM 12500 C CA . ARG A 1 49 ? 16.603 12.920 -4.121 1.00 0.00 43 ARG A CA 9
ATOM 12501 C C . ARG A 1 49 ? 15.679 12.042 -4.955 1.00 0.00 43 ARG A C 9
ATOM 12502 O O . ARG A 1 49 ? 15.103 11.077 -4.453 1.00 0.00 43 ARG A O 9
ATOM 12523 N N . ASP A 1 50 ? 15.541 12.383 -6.232 1.00 0.00 44 ASP A N 9
ATOM 12524 C CA . ASP A 1 50 ? 14.615 11.685 -7.115 1.00 0.00 44 ASP A CA 9
ATOM 12525 C C . ASP A 1 50 ? 15.037 10.236 -7.322 1.00 0.00 44 ASP A C 9
ATOM 12526 O O . ASP A 1 50 ? 14.209 9.376 -7.624 1.00 0.00 44 ASP A O 9
ATOM 12535 N N . LEU A 1 51 ? 16.328 9.972 -7.158 1.00 0.00 45 LEU A N 9
ATOM 12536 C CA . LEU A 1 51 ? 16.851 8.614 -7.255 1.00 0.00 45 LEU A CA 9
ATOM 12537 C C . LEU A 1 51 ? 16.100 7.667 -6.329 1.00 0.00 45 LEU A C 9
ATOM 12538 O O . LEU A 1 51 ? 15.869 6.506 -6.667 1.00 0.00 45 LEU A O 9
ATOM 12554 N N . LEU A 1 52 ? 15.720 8.169 -5.159 1.00 0.00 46 LEU A N 9
ATOM 12555 C CA . LEU A 1 52 ? 15.034 7.355 -4.162 1.00 0.00 46 LEU A CA 9
ATOM 12556 C C . LEU A 1 52 ? 13.637 6.972 -4.632 1.00 0.00 46 LEU A C 9
ATOM 12557 O O . LEU A 1 52 ? 13.157 5.873 -4.352 1.00 0.00 46 LEU A O 9
ATOM 12573 N N . ASP A 1 53 ? 12.987 7.884 -5.347 1.00 0.00 47 ASP A N 9
ATOM 12574 C CA . ASP A 1 53 ? 11.682 7.609 -5.936 1.00 0.00 47 ASP A CA 9
ATOM 12575 C C . ASP A 1 53 ? 11.786 6.570 -7.045 1.00 0.00 47 ASP A C 9
ATOM 12576 O O . ASP A 1 53 ? 10.895 5.737 -7.215 1.00 0.00 47 ASP A O 9
ATOM 12585 N N . ILE A 1 54 ? 12.879 6.624 -7.799 1.00 0.00 48 ILE A N 9
ATOM 12586 C CA . ILE A 1 54 ? 13.169 5.606 -8.802 1.00 0.00 48 ILE A CA 9
ATOM 12587 C C . ILE A 1 54 ? 13.342 4.235 -8.162 1.00 0.00 48 ILE A C 9
ATOM 12588 O O . ILE A 1 54 ? 12.795 3.242 -8.642 1.00 0.00 48 ILE A O 9
ATOM 12604 N N . LEU A 1 55 ? 14.105 4.186 -7.076 1.00 0.00 49 LEU A N 9
ATOM 12605 C CA . LEU A 1 55 ? 14.330 2.940 -6.353 1.00 0.00 49 LEU A CA 9
ATOM 12606 C C . LEU A 1 55 ? 13.051 2.453 -5.684 1.00 0.00 49 LEU A C 9
ATOM 12607 O O . LEU A 1 55 ? 12.834 1.250 -5.540 1.00 0.00 49 LEU A O 9
ATOM 12623 N N . ARG A 1 56 ? 12.207 3.394 -5.276 1.00 0.00 50 ARG A N 9
ATOM 12624 C CA . ARG A 1 56 ? 10.898 3.063 -4.726 1.00 0.00 50 ARG A CA 9
ATOM 12625 C C . ARG A 1 56 ? 10.053 2.298 -5.737 1.00 0.00 50 ARG A C 9
ATOM 12626 O O . ARG A 1 56 ? 9.504 1.241 -5.427 1.00 0.00 50 ARG A O 9
ATOM 12647 N N . GLU A 1 57 ? 9.953 2.838 -6.946 1.00 0.00 51 GLU A N 9
ATOM 12648 C CA . GLU A 1 57 ? 9.214 2.184 -8.019 1.00 0.00 51 GLU A CA 9
ATOM 12649 C C . GLU A 1 57 ? 9.931 0.927 -8.495 1.00 0.00 51 GLU A C 9
ATOM 12650 O O . GLU A 1 57 ? 9.295 -0.051 -8.889 1.00 0.00 51 GLU A O 9
ATOM 12662 N N . ARG A 1 58 ? 11.259 0.959 -8.457 1.00 0.00 52 ARG A N 9
ATOM 12663 C CA . ARG A 1 58 ? 12.065 -0.186 -8.862 1.00 0.00 52 ARG A CA 9
ATOM 12664 C C . ARG A 1 58 ? 11.790 -1.395 -7.977 1.00 0.00 52 ARG A C 9
ATOM 12665 O O . ARG A 1 58 ? 11.749 -2.529 -8.454 1.00 0.00 52 ARG A O 9
ATOM 12686 N N . GLY A 1 59 ? 11.601 -1.145 -6.686 1.00 0.00 53 GLY A N 9
ATOM 12687 C CA . GLY A 1 59 ? 11.318 -2.212 -5.733 1.00 0.00 53 GLY A CA 9
ATOM 12688 C C . GLY A 1 59 ? 12.503 -2.452 -4.807 1.00 0.00 53 GLY A C 9
ATOM 12689 O O . GLY A 1 59 ? 12.630 -3.521 -4.210 1.00 0.00 53 GLY A O 9
ATOM 12693 N N . LYS A 1 60 ? 13.369 -1.451 -4.690 1.00 0.00 54 LYS A N 9
ATOM 12694 C CA . LYS A 1 60 ? 14.532 -1.541 -3.816 1.00 0.00 54 LYS A CA 9
ATOM 12695 C C . LYS A 1 60 ? 14.266 -0.870 -2.474 1.00 0.00 54 LYS A C 9
ATOM 12696 O O . LYS A 1 60 ? 14.810 -1.277 -1.447 1.00 0.00 54 LYS A O 9
ATOM 12715 N N . LEU A 1 61 ? 13.426 0.160 -2.489 1.00 0.00 55 LEU A N 9
ATOM 12716 C CA . LEU A 1 61 ? 13.029 0.842 -1.264 1.00 0.00 55 LEU A CA 9
ATOM 12717 C C . LEU A 1 61 ? 11.557 0.603 -0.953 1.00 0.00 55 LEU A C 9
ATOM 12718 O O . LEU A 1 61 ? 10.684 1.314 -1.451 1.00 0.00 55 LEU A O 9
ATOM 12734 N N . SER A 1 62 ? 11.287 -0.402 -0.127 1.00 0.00 56 SER A N 9
ATOM 12735 C CA . SER A 1 62 ? 9.925 -0.699 0.299 1.00 0.00 56 SER A CA 9
ATOM 12736 C C . SER A 1 62 ? 9.590 0.007 1.606 1.00 0.00 56 SER A C 9
ATOM 12737 O O . SER A 1 62 ? 10.476 0.516 2.293 1.00 0.00 56 SER A O 9
ATOM 12745 N N . VAL A 1 63 ? 8.305 0.035 1.946 1.00 0.00 57 VAL A N 9
ATOM 12746 C CA . VAL A 1 63 ? 7.855 0.643 3.192 1.00 0.00 57 VAL A CA 9
ATOM 12747 C C . VAL A 1 63 ? 8.297 -0.178 4.397 1.00 0.00 57 VAL A C 9
ATOM 12748 O O . VAL A 1 63 ? 8.450 0.351 5.498 1.00 0.00 57 VAL A O 9
ATOM 12761 N N . GLY A 1 64 ? 8.501 -1.473 4.181 1.00 0.00 58 GLY A N 9
ATOM 12762 C CA . GLY A 1 64 ? 9.071 -2.339 5.206 1.00 0.00 58 GLY A CA 9
ATOM 12763 C C . GLY A 1 64 ? 10.525 -1.981 5.484 1.00 0.00 58 GLY A C 9
ATOM 12764 O O . GLY A 1 64 ? 10.959 -1.953 6.636 1.00 0.00 58 GLY A O 9
ATOM 12768 N N . ASP A 1 65 ? 11.275 -1.707 4.422 1.00 0.00 59 ASP A N 9
ATOM 12769 C CA . ASP A 1 65 ? 12.638 -1.205 4.555 1.00 0.00 59 ASP A CA 9
ATOM 12770 C C . ASP A 1 65 ? 12.667 0.113 5.319 1.00 0.00 59 ASP A C 9
ATOM 12771 O O . ASP A 1 65 ? 13.511 0.316 6.192 1.00 0.00 59 ASP A O 9
ATOM 12780 N N . LEU A 1 66 ? 11.741 1.005 4.986 1.00 0.00 60 LEU A N 9
ATOM 12781 C CA . LEU A 1 66 ? 11.605 2.270 5.698 1.00 0.00 60 LEU A CA 9
ATOM 12782 C C . LEU A 1 66 ? 11.342 2.043 7.181 1.00 0.00 60 LEU A C 9
ATOM 12783 O O . LEU A 1 66 ? 11.997 2.640 8.036 1.00 0.00 60 LEU A O 9
ATOM 12799 N N . ALA A 1 67 ? 10.381 1.176 7.480 1.00 0.00 61 ALA A N 9
ATOM 12800 C CA . ALA A 1 67 ? 10.006 0.893 8.860 1.00 0.00 61 ALA A CA 9
ATOM 12801 C C . ALA A 1 67 ? 11.224 0.522 9.696 1.00 0.00 61 ALA A C 9
ATOM 12802 O O . ALA A 1 67 ? 11.395 1.013 10.812 1.00 0.00 61 ALA A O 9
ATOM 12809 N N . GLU A 1 68 ? 12.068 -0.347 9.150 1.00 0.00 62 GLU A N 9
ATOM 12810 C CA . GLU A 1 68 ? 13.305 -0.735 9.817 1.00 0.00 62 GLU A CA 9
ATOM 12811 C C . GLU A 1 68 ? 14.217 0.467 10.029 1.00 0.00 62 GLU A C 9
ATOM 12812 O O . GLU A 1 68 ? 14.717 0.691 11.131 1.00 0.00 62 GLU A O 9
ATOM 12824 N N . LEU A 1 69 ? 14.429 1.237 8.967 1.00 0.00 63 LEU A N 9
ATOM 12825 C CA . LEU A 1 69 ? 15.320 2.389 9.023 1.00 0.00 63 LEU A CA 9
ATOM 12826 C C . LEU A 1 69 ? 14.867 3.386 10.082 1.00 0.00 63 LEU A C 9
ATOM 12827 O O . LEU A 1 69 ? 15.672 3.868 10.879 1.00 0.00 63 LEU A O 9
ATOM 12843 N N . LEU A 1 70 ? 13.574 3.691 10.085 1.00 0.00 64 LEU A N 9
ATOM 12844 C CA . LEU A 1 70 ? 13.017 4.659 11.023 1.00 0.00 64 LEU A CA 9
ATOM 12845 C C . LEU A 1 70 ? 13.060 4.129 12.451 1.00 0.00 64 LEU A C 9
ATOM 12846 O O . LEU A 1 70 ? 13.265 4.887 13.399 1.00 0.00 64 LEU A O 9
ATOM 12862 N N . TYR A 1 71 ? 12.865 2.823 12.598 1.00 0.00 65 TYR A N 9
ATOM 12863 C CA . TYR A 1 71 ? 12.980 2.172 13.897 1.00 0.00 65 TYR A CA 9
ATOM 12864 C C . TYR A 1 71 ? 14.383 2.330 14.470 1.00 0.00 65 TYR A C 9
ATOM 12865 O O . TYR A 1 71 ? 14.552 2.699 15.632 1.00 0.00 65 TYR A O 9
ATOM 12883 N N . ARG A 1 72 ? 15.387 2.048 13.647 1.00 0.00 66 ARG A N 9
ATOM 12884 C CA . ARG A 1 72 ? 16.773 2.043 14.102 1.00 0.00 66 ARG A CA 9
ATOM 12885 C C . ARG A 1 72 ? 17.200 3.425 14.580 1.00 0.00 66 ARG A C 9
ATOM 12886 O O . ARG A 1 72 ? 17.893 3.556 15.589 1.00 0.00 66 ARG A O 9
ATOM 12907 N N . VAL A 1 73 ? 16.781 4.454 13.851 1.00 0.00 67 VAL A N 9
ATOM 12908 C CA . VAL A 1 73 ? 17.134 5.827 14.190 1.00 0.00 67 VAL A CA 9
ATOM 12909 C C . VAL A 1 73 ? 16.088 6.456 15.101 1.00 0.00 67 VAL A C 9
ATOM 12910 O O . VAL A 1 73 ? 16.330 7.495 15.715 1.00 0.00 67 VAL A O 9
ATOM 12923 N N . ARG A 1 74 ? 14.924 5.820 15.184 1.00 0.00 68 ARG A N 9
ATOM 12924 C CA . ARG A 1 74 ? 13.883 6.247 16.111 1.00 0.00 68 ARG A CA 9
ATOM 12925 C C . ARG A 1 74 ? 13.379 7.643 15.770 1.00 0.00 68 ARG A C 9
ATOM 12926 O O . ARG A 1 74 ? 13.229 8.491 16.649 1.00 0.00 68 ARG A O 9
ATOM 12947 N N . ARG A 1 75 ? 13.119 7.876 14.488 1.00 0.00 69 ARG A N 9
ATOM 12948 C CA . ARG A 1 75 ? 12.571 9.149 14.036 1.00 0.00 69 ARG A CA 9
ATOM 12949 C C . ARG A 1 75 ? 11.052 9.167 14.153 1.00 0.00 69 ARG A C 9
ATOM 12950 O O . ARG A 1 75 ? 10.343 8.816 13.210 1.00 0.00 69 ARG A O 9
ATOM 12971 N N . PHE A 1 76 ? 10.558 9.578 15.316 1.00 0.00 70 PHE A N 9
ATOM 12972 C CA . PHE A 1 76 ? 9.145 9.429 15.644 1.00 0.00 70 PHE A CA 9
ATOM 12973 C C . PHE A 1 76 ? 8.281 10.341 14.784 1.00 0.00 70 PHE A C 9
ATOM 12974 O O . PHE A 1 76 ? 7.072 10.138 14.668 1.00 0.00 70 PHE A O 9
ATOM 12991 N N . ASP A 1 77 ? 8.907 11.346 14.181 1.00 0.00 71 ASP A N 9
ATOM 12992 C CA . ASP A 1 77 ? 8.215 12.237 13.259 1.00 0.00 71 ASP A CA 9
ATOM 12993 C C . ASP A 1 77 ? 7.574 11.459 12.117 1.00 0.00 71 ASP A C 9
ATOM 12994 O O . ASP A 1 77 ? 6.506 11.825 11.626 1.00 0.00 71 ASP A O 9
ATOM 13003 N N . LEU A 1 78 ? 8.232 10.384 11.698 1.00 0.00 72 LEU A N 9
ATOM 13004 C CA . LEU A 1 78 ? 7.765 9.594 10.565 1.00 0.00 72 LEU A CA 9
ATOM 13005 C C . LEU A 1 78 ? 7.138 8.285 11.027 1.00 0.00 72 LEU A C 9
ATOM 13006 O O . LEU A 1 78 ? 6.357 7.669 10.302 1.00 0.00 72 LEU A O 9
ATOM 13022 N N . LEU A 1 79 ? 7.484 7.864 12.239 1.00 0.00 73 LEU A N 9
ATOM 13023 C CA . LEU A 1 79 ? 6.888 6.675 12.837 1.00 0.00 73 LEU A CA 9
ATOM 13024 C C . LEU A 1 79 ? 5.426 6.911 13.190 1.00 0.00 73 LEU A C 9
ATOM 13025 O O . LEU A 1 79 ? 4.637 5.969 13.269 1.00 0.00 73 LEU A O 9
ATOM 13041 N N . LYS A 1 80 ? 5.069 8.173 13.402 1.00 0.00 74 LYS A N 9
ATOM 13042 C CA . LYS A 1 80 ? 3.703 8.533 13.763 1.00 0.00 74 LYS A CA 9
ATOM 13043 C C . LYS A 1 80 ? 2.913 8.988 12.542 1.00 0.00 74 LYS A C 9
ATOM 13044 O O . LYS A 1 80 ? 1.682 8.962 12.543 1.00 0.00 74 LYS A O 9
ATOM 13063 N N . ARG A 1 81 ? 3.628 9.405 11.503 1.00 0.00 75 ARG A N 9
ATOM 13064 C CA . ARG A 1 81 ? 2.995 9.943 10.304 1.00 0.00 75 ARG A CA 9
ATOM 13065 C C . ARG A 1 81 ? 2.844 8.871 9.233 1.00 0.00 75 ARG A C 9
ATOM 13066 O O . ARG A 1 81 ? 1.821 8.801 8.551 1.00 0.00 75 ARG A O 9
ATOM 13087 N N . ILE A 1 82 ? 3.867 8.036 9.090 1.00 0.00 76 ILE A N 9
ATOM 13088 C CA . ILE A 1 82 ? 3.864 6.986 8.078 1.00 0.00 76 ILE A CA 9
ATOM 13089 C C . ILE A 1 82 ? 3.497 5.638 8.684 1.00 0.00 76 ILE A C 9
ATOM 13090 O O . ILE A 1 82 ? 2.585 4.961 8.208 1.00 0.00 76 ILE A O 9
ATOM 13106 N N . LEU A 1 83 ? 4.211 5.253 9.735 1.00 0.00 77 LEU A N 9
ATOM 13107 C CA . LEU A 1 83 ? 3.929 4.008 10.439 1.00 0.00 77 LEU A CA 9
ATOM 13108 C C . LEU A 1 83 ? 2.677 4.132 11.298 1.00 0.00 77 LEU A C 9
ATOM 13109 O O . LEU A 1 83 ? 1.942 3.163 11.485 1.00 0.00 77 LEU A O 9
ATOM 13125 N N . LYS A 1 84 ? 2.440 5.331 11.819 1.00 0.00 78 LYS A N 9
ATOM 13126 C CA . LYS A 1 84 ? 1.228 5.610 12.580 1.00 0.00 78 LYS A CA 9
ATOM 13127 C C . LYS A 1 84 ? 1.070 4.635 13.740 1.00 0.00 78 LYS A C 9
ATOM 13128 O O . LYS A 1 84 ? -0.022 4.124 13.989 1.00 0.00 78 LYS A O 9
ATOM 13147 N N . MET A 1 85 ? 2.166 4.380 14.446 1.00 0.00 79 MET A N 9
ATOM 13148 C CA . MET A 1 85 ? 2.148 3.473 15.587 1.00 0.00 79 MET A CA 9
ATOM 13149 C C . MET A 1 85 ? 3.398 3.639 16.443 1.00 0.00 79 MET A C 9
ATOM 13150 O O . MET A 1 85 ? 4.379 4.247 16.014 1.00 0.00 79 MET A O 9
ATOM 13164 N N . ASP A 1 86 ? 3.355 3.097 17.655 1.00 0.00 80 ASP A N 9
ATOM 13165 C CA . ASP A 1 86 ? 4.494 3.160 18.563 1.00 0.00 80 ASP A CA 9
ATOM 13166 C C . ASP A 1 86 ? 5.700 2.431 17.986 1.00 0.00 80 ASP A C 9
ATOM 13167 O O . ASP A 1 86 ? 5.554 1.491 17.205 1.00 0.00 80 ASP A O 9
ATOM 13176 N N . ARG A 1 87 ? 6.892 2.870 18.376 1.00 0.00 81 ARG A N 9
ATOM 13177 C CA . ARG A 1 87 ? 8.127 2.264 17.893 1.00 0.00 81 ARG A CA 9
ATOM 13178 C C . ARG A 1 87 ? 8.145 0.764 18.159 1.00 0.00 81 ARG A C 9
ATOM 13179 O O . ARG A 1 87 ? 8.567 -0.022 17.310 1.00 0.00 81 ARG A O 9
ATOM 13200 N N . LYS A 1 88 ? 7.683 0.372 19.342 1.00 0.00 82 LYS A N 9
ATOM 13201 C CA . LYS A 1 88 ? 7.592 -1.039 19.699 1.00 0.00 82 LYS A CA 9
ATOM 13202 C C . LYS A 1 88 ? 6.619 -1.776 18.788 1.00 0.00 82 LYS A C 9
ATOM 13203 O O . LYS A 1 88 ? 6.852 -2.926 18.416 1.00 0.00 82 LYS A O 9
ATOM 13222 N N . ALA A 1 89 ? 5.528 -1.107 18.431 1.00 0.00 83 ALA A N 9
ATOM 13223 C CA . ALA A 1 89 ? 4.541 -1.679 17.522 1.00 0.00 83 ALA A CA 9
ATOM 13224 C C . ALA A 1 89 ? 5.129 -1.888 16.133 1.00 0.00 83 ALA A C 9
ATOM 13225 O O . ALA A 1 89 ? 4.821 -2.872 15.459 1.00 0.00 83 ALA A O 9
ATOM 13232 N N . VAL A 1 90 ? 5.977 -0.957 15.708 1.00 0.00 84 VAL A N 9
ATOM 13233 C CA . VAL A 1 90 ? 6.673 -1.079 14.433 1.00 0.00 84 VAL A CA 9
ATOM 13234 C C . VAL A 1 90 ? 7.511 -2.349 14.382 1.00 0.00 84 VAL A C 9
ATOM 13235 O O . VAL A 1 90 ? 7.473 -3.091 13.401 1.00 0.00 84 VAL A O 9
ATOM 13248 N N . GLU A 1 91 ? 8.270 -2.594 15.445 1.00 0.00 85 GLU A N 9
ATOM 13249 C CA . GLU A 1 91 ? 9.039 -3.826 15.570 1.00 0.00 85 GLU A CA 9
ATOM 13250 C C . GLU A 1 91 ? 8.140 -5.051 15.462 1.00 0.00 85 GLU A C 9
ATOM 13251 O O . GLU A 1 91 ? 8.453 -6.002 14.746 1.00 0.00 85 GLU A O 9
ATOM 13263 N N . THR A 1 92 ? 7.020 -5.021 16.177 1.00 0.00 86 THR A N 9
ATOM 13264 C CA . THR A 1 92 ? 6.052 -6.110 16.130 1.00 0.00 86 THR A CA 9
ATOM 13265 C C . THR A 1 92 ? 5.594 -6.378 14.702 1.00 0.00 86 THR A C 9
ATOM 13266 O O . THR A 1 92 ? 5.425 -7.530 14.300 1.00 0.00 86 THR A O 9
ATOM 13277 N N . HIS A 1 93 ? 5.393 -5.309 13.940 1.00 0.00 87 HIS A N 9
ATOM 13278 C CA . HIS A 1 93 ? 4.926 -5.426 12.563 1.00 0.00 87 HIS A CA 9
ATOM 13279 C C . HIS A 1 93 ? 6.076 -5.270 11.577 1.00 0.00 87 HIS A C 9
ATOM 13280 O O . HIS A 1 93 ? 5.881 -4.823 10.446 1.00 0.00 87 HIS A O 9
ATOM 13293 N N . LEU A 1 94 ? 7.276 -5.640 12.011 1.00 0.00 88 LEU A N 9
ATOM 13294 C CA . LEU A 1 94 ? 8.458 -5.556 11.162 1.00 0.00 88 LEU A CA 9
ATOM 13295 C C . LEU A 1 94 ? 9.192 -6.889 11.105 1.00 0.00 88 LEU A C 9
ATOM 13296 O O . LEU A 1 94 ? 8.796 -7.762 10.384 1.00 0.00 88 LEU A O 9
ATOM 13312 N N . HIS A 1 7 ? 4.489 -1.905 -5.318 1.00 0.00 1 HIS A N 10
ATOM 13313 C CA . HIS A 1 7 ? 5.305 -0.962 -4.564 1.00 0.00 1 HIS A CA 10
ATOM 13314 C C . HIS A 1 7 ? 4.438 -0.014 -3.746 1.00 0.00 1 HIS A C 10
ATOM 13315 O O . HIS A 1 7 ? 3.212 -0.023 -3.861 1.00 0.00 1 HIS A O 10
ATOM 13328 N N . MET A 1 8 ? 5.081 0.805 -2.920 1.00 0.00 2 MET A N 10
ATOM 13329 C CA . MET A 1 8 ? 4.368 1.740 -2.059 1.00 0.00 2 MET A CA 10
ATOM 13330 C C . MET A 1 8 ? 4.095 3.054 -2.780 1.00 0.00 2 MET A C 10
ATOM 13331 O O . MET A 1 8 ? 4.638 3.308 -3.855 1.00 0.00 2 MET A O 10
ATOM 13345 N N . SER A 1 9 ? 3.251 3.887 -2.181 1.00 0.00 3 SER A N 10
ATOM 13346 C CA . SER A 1 9 ? 2.879 5.163 -2.781 1.00 0.00 3 SER A CA 10
ATOM 13347 C C . SER A 1 9 ? 4.022 6.166 -2.696 1.00 0.00 3 SER A C 10
ATOM 13348 O O . SER A 1 9 ? 4.963 5.985 -1.923 1.00 0.00 3 SER A O 10
ATOM 13356 N N . ALA A 1 10 ? 3.935 7.225 -3.494 1.00 0.00 4 ALA A N 10
ATOM 13357 C CA . ALA A 1 10 ? 4.984 8.236 -3.543 1.00 0.00 4 ALA A CA 10
ATOM 13358 C C . ALA A 1 10 ? 4.876 9.199 -2.367 1.00 0.00 4 ALA A C 10
ATOM 13359 O O . ALA A 1 10 ? 5.806 9.954 -2.084 1.00 0.00 4 ALA A O 10
ATOM 13366 N N . GLU A 1 11 ? 3.737 9.167 -1.685 1.00 0.00 5 GLU A N 10
ATOM 13367 C CA . GLU A 1 11 ? 3.476 10.087 -0.585 1.00 0.00 5 GLU A CA 10
ATOM 13368 C C . GLU A 1 11 ? 4.424 9.834 0.581 1.00 0.00 5 GLU A C 10
ATOM 13369 O O . GLU A 1 11 ? 4.977 10.770 1.158 1.00 0.00 5 GLU A O 10
ATOM 13381 N N . VAL A 1 12 ? 4.606 8.563 0.923 1.00 0.00 6 VAL A N 10
ATOM 13382 C CA . VAL A 1 12 ? 5.311 8.192 2.144 1.00 0.00 6 VAL A CA 10
ATOM 13383 C C . VAL A 1 12 ? 6.810 8.428 2.008 1.00 0.00 6 VAL A C 10
ATOM 13384 O O . VAL A 1 12 ? 7.488 8.754 2.983 1.00 0.00 6 VAL A O 10
ATOM 13397 N N . ILE A 1 13 ? 7.322 8.261 0.794 1.00 0.00 7 ILE A N 10
ATOM 13398 C CA . ILE A 1 13 ? 8.737 8.485 0.522 1.00 0.00 7 ILE A CA 10
ATOM 13399 C C . ILE A 1 13 ? 9.048 9.973 0.417 1.00 0.00 7 ILE A C 10
ATOM 13400 O O . ILE A 1 13 ? 10.165 10.405 0.704 1.00 0.00 7 ILE A O 10
ATOM 13416 N N . HIS A 1 14 ? 8.055 10.752 0.003 1.00 0.00 8 HIS A N 10
ATOM 13417 C CA . HIS A 1 14 ? 8.169 12.206 0.009 1.00 0.00 8 HIS A CA 10
ATOM 13418 C C . HIS A 1 14 ? 8.095 12.759 1.426 1.00 0.00 8 HIS A C 10
ATOM 13419 O O . HIS A 1 14 ? 8.714 13.776 1.739 1.00 0.00 8 HIS A O 10
ATOM 13432 N N . GLN A 1 15 ? 7.334 12.083 2.281 1.00 0.00 9 GLN A N 10
ATOM 13433 C CA . GLN A 1 15 ? 7.309 12.402 3.703 1.00 0.00 9 GLN A CA 10
ATOM 13434 C C . GLN A 1 15 ? 8.679 12.196 4.337 1.00 0.00 9 GLN A C 10
ATOM 13435 O O . GLN A 1 15 ? 9.127 13.008 5.147 1.00 0.00 9 GLN A O 10
ATOM 13449 N N . VAL A 1 16 ? 9.341 11.106 3.964 1.00 0.00 10 VAL A N 10
ATOM 13450 C CA . VAL A 1 16 ? 10.661 10.792 4.495 1.00 0.00 10 VAL A CA 10
ATOM 13451 C C . VAL A 1 16 ? 11.646 11.923 4.229 1.00 0.00 10 VAL A C 10
ATOM 13452 O O . VAL A 1 16 ? 12.287 12.431 5.149 1.00 0.00 10 VAL A O 10
ATOM 13465 N N . GLU A 1 17 ? 11.761 12.315 2.964 1.00 0.00 11 GLU A N 10
ATOM 13466 C CA . GLU A 1 17 ? 12.721 13.337 2.564 1.00 0.00 11 GLU A CA 10
ATOM 13467 C C . GLU A 1 17 ? 12.310 14.711 3.078 1.00 0.00 11 GLU A C 10
ATOM 13468 O O . GLU A 1 17 ? 13.138 15.613 3.198 1.00 0.00 11 GLU A O 10
ATOM 13480 N N . GLU A 1 18 ? 11.025 14.863 3.380 1.00 0.00 12 GLU A N 10
ATOM 13481 C CA . GLU A 1 18 ? 10.516 16.101 3.959 1.00 0.00 12 GLU A CA 10
ATOM 13482 C C . GLU A 1 18 ? 10.963 16.256 5.407 1.00 0.00 12 GLU A C 10
ATOM 13483 O O . GLU A 1 18 ? 11.355 17.343 5.832 1.00 0.00 12 GLU A O 10
ATOM 13495 N N . ALA A 1 19 ? 10.902 15.164 6.160 1.00 0.00 13 ALA A N 10
ATOM 13496 C CA . ALA A 1 19 ? 11.192 15.201 7.589 1.00 0.00 13 ALA A CA 10
ATOM 13497 C C . ALA A 1 19 ? 12.683 15.032 7.852 1.00 0.00 13 ALA A C 10
ATOM 13498 O O . ALA A 1 19 ? 13.225 15.610 8.794 1.00 0.00 13 ALA A O 10
ATOM 13505 N N . LEU A 1 20 ? 13.340 14.237 7.015 1.00 0.00 14 LEU A N 10
ATOM 13506 C CA . LEU A 1 20 ? 14.747 13.909 7.216 1.00 0.00 14 LEU A CA 10
ATOM 13507 C C . LEU A 1 20 ? 15.637 14.690 6.258 1.00 0.00 14 LEU A C 10
ATOM 13508 O O . LEU A 1 20 ? 15.176 15.182 5.228 1.00 0.00 14 LEU A O 10
ATOM 13524 N N . SER A 1 21 ? 16.915 14.802 6.605 1.00 0.00 15 SER A N 10
ATOM 13525 C CA . SER A 1 21 ? 17.880 15.494 5.759 1.00 0.00 15 SER A CA 10
ATOM 13526 C C . SER A 1 21 ? 18.497 14.546 4.739 1.00 0.00 15 SER A C 10
ATOM 13527 O O . SER A 1 21 ? 18.363 13.327 4.849 1.00 0.00 15 SER A O 10
ATOM 13535 N N . SER A 1 22 ? 19.174 15.113 3.746 1.00 0.00 16 SER A N 10
ATOM 13536 C CA . SER A 1 22 ? 19.912 14.319 2.770 1.00 0.00 16 SER A CA 10
ATOM 13537 C C . SER A 1 22 ? 21.099 13.616 3.416 1.00 0.00 16 SER A C 10
ATOM 13538 O O . SER A 1 22 ? 21.550 12.574 2.941 1.00 0.00 16 SER A O 10
ATOM 13546 N N . SER A 1 23 ? 21.603 14.194 4.501 1.00 0.00 17 SER A N 10
ATOM 13547 C CA . SER A 1 23 ? 22.690 13.585 5.259 1.00 0.00 17 SER A CA 10
ATOM 13548 C C . SER A 1 23 ? 22.196 12.394 6.070 1.00 0.00 17 SER A C 10
ATOM 13549 O O . SER A 1 23 ? 22.898 11.393 6.212 1.00 0.00 17 SER A O 10
ATOM 13557 N N . GLU A 1 24 ? 20.984 12.509 6.602 1.00 0.00 18 GLU A N 10
ATOM 13558 C CA . GLU A 1 24 ? 20.336 11.393 7.282 1.00 0.00 18 GLU A CA 10
ATOM 13559 C C . GLU A 1 24 ? 19.975 10.286 6.300 1.00 0.00 18 GLU A C 10
ATOM 13560 O O . GLU A 1 24 ? 20.127 9.102 6.601 1.00 0.00 18 GLU A O 10
ATOM 13572 N N . LEU A 1 25 ? 19.495 10.678 5.124 1.00 0.00 19 LEU A N 10
ATOM 13573 C CA . LEU A 1 25 ? 19.189 9.723 4.065 1.00 0.00 19 LEU A CA 10
ATOM 13574 C C . LEU A 1 25 ? 20.442 8.987 3.609 1.00 0.00 19 LEU A C 10
ATOM 13575 O O . LEU A 1 25 ? 20.399 7.793 3.311 1.00 0.00 19 LEU A O 10
ATOM 13591 N N . THR A 1 26 ? 21.559 9.706 3.555 1.00 0.00 20 THR A N 10
ATOM 13592 C CA . THR A 1 26 ? 22.842 9.104 3.215 1.00 0.00 20 THR A CA 10
ATOM 13593 C C . THR A 1 26 ? 23.238 8.040 4.231 1.00 0.00 20 THR A C 10
ATOM 13594 O O . THR A 1 26 ? 23.690 6.955 3.865 1.00 0.00 20 THR A O 10
ATOM 13605 N N . GLU A 1 27 ? 23.066 8.358 5.510 1.00 0.00 21 GLU A N 10
ATOM 13606 C CA . GLU A 1 27 ? 23.399 7.427 6.582 1.00 0.00 21 GLU A CA 10
ATOM 13607 C C . GLU A 1 27 ? 22.428 6.254 6.615 1.00 0.00 21 GLU A C 10
ATOM 13608 O O . GLU A 1 27 ? 22.808 5.130 6.941 1.00 0.00 21 GLU A O 10
ATOM 13620 N N . LEU A 1 28 ? 21.171 6.524 6.277 1.00 0.00 22 LEU A N 10
ATOM 13621 C CA . LEU A 1 28 ? 20.160 5.477 6.189 1.00 0.00 22 LEU A CA 10
ATOM 13622 C C . LEU A 1 28 ? 20.422 4.557 5.004 1.00 0.00 22 LEU A C 10
ATOM 13623 O O . LEU A 1 28 ? 20.142 3.359 5.063 1.00 0.00 22 LEU A O 10
ATOM 13639 N N . LYS A 1 29 ? 20.959 5.123 3.929 1.00 0.00 23 LYS A N 10
ATOM 13640 C CA . LYS A 1 29 ? 21.461 4.328 2.815 1.00 0.00 23 LYS A CA 10
ATOM 13641 C C . LYS A 1 29 ? 22.554 3.369 3.270 1.00 0.00 23 LYS A C 10
ATOM 13642 O O . LYS A 1 29 ? 22.564 2.198 2.890 1.00 0.00 23 LYS A O 10
ATOM 13661 N N . TYR A 1 30 ? 23.474 3.874 4.085 1.00 0.00 24 TYR A N 10
ATOM 13662 C CA . TYR A 1 30 ? 24.530 3.045 4.654 1.00 0.00 24 TYR A CA 10
ATOM 13663 C C . TYR A 1 30 ? 23.961 2.013 5.620 1.00 0.00 24 TYR A C 10
ATOM 13664 O O . TYR A 1 30 ? 24.447 0.885 5.694 1.00 0.00 24 TYR A O 10
ATOM 13682 N N . LEU A 1 31 ? 22.928 2.407 6.357 1.00 0.00 25 LEU A N 10
ATOM 13683 C CA . LEU A 1 31 ? 22.216 1.484 7.233 1.00 0.00 25 LEU A CA 10
ATOM 13684 C C . LEU A 1 31 ? 21.597 0.340 6.441 1.00 0.00 25 LEU A C 10
ATOM 13685 O O . LEU A 1 31 ? 21.642 -0.816 6.863 1.00 0.00 25 LEU A O 10
ATOM 13701 N N . CYS A 1 32 ? 21.017 0.669 5.292 1.00 0.00 26 CYS A N 10
ATOM 13702 C CA . CYS A 1 32 ? 20.443 -0.338 4.408 1.00 0.00 26 CYS A CA 10
ATOM 13703 C C . CYS A 1 32 ? 21.522 -1.248 3.835 1.00 0.00 26 CYS A C 10
ATOM 13704 O O . CYS A 1 32 ? 21.383 -2.471 3.839 1.00 0.00 26 CYS A O 10
ATOM 13712 N N . LEU A 1 33 ? 22.598 -0.644 3.343 1.00 0.00 27 LEU A N 10
ATOM 13713 C CA . LEU A 1 33 ? 23.611 -1.376 2.592 1.00 0.00 27 LEU A CA 10
ATOM 13714 C C . LEU A 1 33 ? 24.631 -2.018 3.524 1.00 0.00 27 LEU A C 10
ATOM 13715 O O . LEU A 1 33 ? 24.766 -3.241 3.564 1.00 0.00 27 LEU A O 10
ATOM 13731 N N . GLY A 1 34 ? 25.348 -1.186 4.271 1.00 0.00 28 GLY A N 10
ATOM 13732 C CA . GLY A 1 34 ? 26.485 -1.649 5.058 1.00 0.00 28 GLY A CA 10
ATOM 13733 C C . GLY A 1 34 ? 26.112 -1.803 6.527 1.00 0.00 28 GLY A C 10
ATOM 13734 O O . GLY A 1 34 ? 26.950 -2.159 7.356 1.00 0.00 28 GLY A O 10
ATOM 13738 N N . ARG A 1 35 ? 24.851 -1.531 6.844 1.00 0.00 29 ARG A N 10
ATOM 13739 C CA . ARG A 1 35 ? 24.348 -1.700 8.202 1.00 0.00 29 ARG A CA 10
ATOM 13740 C C . ARG A 1 35 ? 25.018 -0.726 9.162 1.00 0.00 29 ARG A C 10
ATOM 13741 O O . ARG A 1 35 ? 25.346 -1.082 10.294 1.00 0.00 29 ARG A O 10
ATOM 13762 N N . VAL A 1 36 ? 25.218 0.505 8.704 1.00 0.00 30 VAL A N 10
ATOM 13763 C CA . VAL A 1 36 ? 25.805 1.547 9.538 1.00 0.00 30 VAL A CA 10
ATOM 13764 C C . VAL A 1 36 ? 24.732 2.308 10.307 1.00 0.00 30 VAL A C 10
ATOM 13765 O O . VAL A 1 36 ? 23.860 2.941 9.712 1.00 0.00 30 VAL A O 10
ATOM 13778 N N . GLY A 1 37 ? 24.801 2.241 11.632 1.00 0.00 31 GLY A N 10
ATOM 13779 C CA . GLY A 1 37 ? 23.786 2.849 12.483 1.00 0.00 31 GLY A CA 10
ATOM 13780 C C . GLY A 1 37 ? 24.224 4.227 12.964 1.00 0.00 31 GLY A C 10
ATOM 13781 O O . GLY A 1 37 ? 24.238 4.501 14.164 1.00 0.00 31 GLY A O 10
ATOM 13785 N N . LYS A 1 38 ? 24.580 5.091 12.019 1.00 0.00 32 LYS A N 10
ATOM 13786 C CA . LYS A 1 38 ? 24.989 6.453 12.342 1.00 0.00 32 LYS A CA 10
ATOM 13787 C C . LYS A 1 38 ? 23.963 7.467 11.854 1.00 0.00 32 LYS A C 10
ATOM 13788 O O . LYS A 1 38 ? 23.057 7.130 11.091 1.00 0.00 32 LYS A O 10
ATOM 13807 N N . ARG A 1 39 ? 24.110 8.711 12.297 1.00 0.00 33 ARG A N 10
ATOM 13808 C CA . ARG A 1 39 ? 23.166 9.766 11.947 1.00 0.00 33 ARG A CA 10
ATOM 13809 C C . ARG A 1 39 ? 23.853 11.125 11.896 1.00 0.00 33 ARG A C 10
ATOM 13810 O O . ARG A 1 39 ? 24.620 11.477 12.793 1.00 0.00 33 ARG A O 10
ATOM 13831 N N . LYS A 1 40 ? 23.574 11.884 10.843 1.00 0.00 34 LYS A N 10
ATOM 13832 C CA . LYS A 1 40 ? 24.136 13.221 10.692 1.00 0.00 34 LYS A CA 10
ATOM 13833 C C . LYS A 1 40 ? 23.041 14.280 10.675 1.00 0.00 34 LYS A C 10
ATOM 13834 O O . LYS A 1 40 ? 22.345 14.452 9.674 1.00 0.00 34 LYS A O 10
ATOM 13853 N N . LEU A 1 41 ? 22.893 14.989 11.789 1.00 0.00 35 LEU A N 10
ATOM 13854 C CA . LEU A 1 41 ? 21.863 16.013 11.915 1.00 0.00 35 LEU A CA 10
ATOM 13855 C C . LEU A 1 41 ? 22.118 17.171 10.958 1.00 0.00 35 LEU A C 10
ATOM 13856 O O . LEU A 1 41 ? 23.203 17.752 10.947 1.00 0.00 35 LEU A O 10
ATOM 13872 N N . GLU A 1 42 ? 21.112 17.501 10.156 1.00 0.00 36 GLU A N 10
ATOM 13873 C CA . GLU A 1 42 ? 21.240 18.563 9.165 1.00 0.00 36 GLU A CA 10
ATOM 13874 C C . GLU A 1 42 ? 19.874 19.077 8.729 1.00 0.00 36 GLU A C 10
ATOM 13875 O O . GLU A 1 42 ? 18.857 18.414 8.931 1.00 0.00 36 GLU A O 10
ATOM 13887 N N . ARG A 1 43 ? 19.857 20.264 8.131 1.00 0.00 37 ARG A N 10
ATOM 13888 C CA . ARG A 1 43 ? 18.646 20.793 7.514 1.00 0.00 37 ARG A CA 10
ATOM 13889 C C . ARG A 1 43 ? 18.023 19.778 6.565 1.00 0.00 37 ARG A C 10
ATOM 13890 O O . ARG A 1 43 ? 18.729 19.048 5.869 1.00 0.00 37 ARG A O 10
ATOM 13911 N N . VAL A 1 44 ? 16.695 19.735 6.541 1.00 0.00 38 VAL A N 10
ATOM 13912 C CA . VAL A 1 44 ? 15.974 18.703 5.806 1.00 0.00 38 VAL A CA 10
ATOM 13913 C C . VAL A 1 44 ? 16.192 18.842 4.305 1.00 0.00 38 VAL A C 10
ATOM 13914 O O . VAL A 1 44 ? 16.524 19.921 3.813 1.00 0.00 38 VAL A O 10
ATOM 13927 N N . GLN A 1 45 ? 16.002 17.745 3.580 1.00 0.00 39 GLN A N 10
ATOM 13928 C CA . GLN A 1 45 ? 16.187 17.740 2.134 1.00 0.00 39 GLN A CA 10
ATOM 13929 C C . GLN A 1 45 ? 15.105 18.555 1.437 1.00 0.00 39 GLN A C 10
ATOM 13930 O O . GLN A 1 45 ? 13.929 18.475 1.793 1.00 0.00 39 GLN A O 10
ATOM 13944 N N . SER A 1 46 ? 15.509 19.340 0.444 1.00 0.00 40 SER A N 10
ATOM 13945 C CA . SER A 1 46 ? 14.586 20.223 -0.259 1.00 0.00 40 SER A CA 10
ATOM 13946 C C . SER A 1 46 ? 13.585 19.428 -1.088 1.00 0.00 40 SER A C 10
ATOM 13947 O O . SER A 1 46 ? 12.465 19.879 -1.327 1.00 0.00 40 SER A O 10
ATOM 13955 N N . GLY A 1 47 ? 13.996 18.242 -1.524 1.00 0.00 41 GLY A N 10
ATOM 13956 C CA . GLY A 1 47 ? 13.099 17.329 -2.222 1.00 0.00 41 GLY A CA 10
ATOM 13957 C C . GLY A 1 47 ? 13.467 17.213 -3.695 1.00 0.00 41 GLY A C 10
ATOM 13958 O O . GLY A 1 47 ? 12.596 17.223 -4.565 1.00 0.00 41 GLY A O 10
ATOM 13962 N N . VAL A 1 48 ? 14.762 17.103 -3.969 1.00 0.00 42 VAL A N 10
ATOM 13963 C CA . VAL A 1 48 ? 15.254 17.053 -5.341 1.00 0.00 42 VAL A CA 10
ATOM 13964 C C . VAL A 1 48 ? 15.924 15.718 -5.638 1.00 0.00 42 VAL A C 10
ATOM 13965 O O . VAL A 1 48 ? 16.742 15.612 -6.551 1.00 0.00 42 VAL A O 10
ATOM 13978 N N . ARG A 1 49 ? 15.571 14.699 -4.861 1.00 0.00 43 ARG A N 10
ATOM 13979 C CA . ARG A 1 49 ? 16.152 13.372 -5.027 1.00 0.00 43 ARG A CA 10
ATOM 13980 C C . ARG A 1 49 ? 15.153 12.409 -5.655 1.00 0.00 43 ARG A C 10
ATOM 13981 O O . ARG A 1 49 ? 14.447 11.685 -4.953 1.00 0.00 43 ARG A O 10
ATOM 14002 N N . ASP A 1 50 ? 15.098 12.404 -6.983 1.00 0.00 44 ASP A N 10
ATOM 14003 C CA . ASP A 1 50 ? 14.157 11.559 -7.708 1.00 0.00 44 ASP A CA 10
ATOM 14004 C C . ASP A 1 50 ? 14.481 10.083 -7.515 1.00 0.00 44 ASP A C 10
ATOM 14005 O O . ASP A 1 50 ? 13.621 9.220 -7.693 1.00 0.00 44 ASP A O 10
ATOM 14014 N N . LEU A 1 51 ? 15.726 9.798 -7.150 1.00 0.00 45 LEU A N 10
ATOM 14015 C CA . LEU A 1 51 ? 16.161 8.427 -6.913 1.00 0.00 45 LEU A CA 10
ATOM 14016 C C . LEU A 1 51 ? 15.236 7.718 -5.932 1.00 0.00 45 LEU A C 10
ATOM 14017 O O . LEU A 1 51 ? 15.023 6.509 -6.027 1.00 0.00 45 LEU A O 10
ATOM 14033 N N . LEU A 1 52 ? 14.689 8.476 -4.988 1.00 0.00 46 LEU A N 10
ATOM 14034 C CA . LEU A 1 52 ? 13.818 7.915 -3.963 1.00 0.00 46 LEU A CA 10
ATOM 14035 C C . LEU A 1 52 ? 12.574 7.289 -4.579 1.00 0.00 46 LEU A C 10
ATOM 14036 O O . LEU A 1 52 ? 12.073 6.274 -4.095 1.00 0.00 46 LEU A O 10
ATOM 14052 N N . ASP A 1 53 ? 12.078 7.901 -5.649 1.00 0.00 47 ASP A N 10
ATOM 14053 C CA . ASP A 1 53 ? 10.912 7.385 -6.356 1.00 0.00 47 ASP A CA 10
ATOM 14054 C C . ASP A 1 53 ? 11.301 6.275 -7.323 1.00 0.00 47 ASP A C 10
ATOM 14055 O O . ASP A 1 53 ? 10.532 5.341 -7.554 1.00 0.00 47 ASP A O 10
ATOM 14064 N N . ILE A 1 54 ? 12.498 6.382 -7.888 1.00 0.00 48 ILE A N 10
ATOM 14065 C CA . ILE A 1 54 ? 13.034 5.336 -8.752 1.00 0.00 48 ILE A CA 10
ATOM 14066 C C . ILE A 1 54 ? 13.195 4.025 -7.994 1.00 0.00 48 ILE A C 10
ATOM 14067 O O . ILE A 1 54 ? 12.766 2.970 -8.461 1.00 0.00 48 ILE A O 10
ATOM 14083 N N . LEU A 1 55 ? 13.817 4.097 -6.822 1.00 0.00 49 LEU A N 10
ATOM 14084 C CA . LEU A 1 55 ? 14.053 2.913 -6.005 1.00 0.00 49 LEU A CA 10
ATOM 14085 C C . LEU A 1 55 ? 12.761 2.417 -5.367 1.00 0.00 49 LEU A C 10
ATOM 14086 O O . LEU A 1 55 ? 12.580 1.217 -5.160 1.00 0.00 49 LEU A O 10
ATOM 14102 N N . ARG A 1 56 ? 11.865 3.348 -5.057 1.00 0.00 50 ARG A N 10
ATOM 14103 C CA . ARG A 1 56 ? 10.543 3.000 -4.550 1.00 0.00 50 ARG A CA 10
ATOM 14104 C C . ARG A 1 56 ? 9.794 2.108 -5.531 1.00 0.00 50 ARG A C 10
ATOM 14105 O O . ARG A 1 56 ? 9.309 1.037 -5.166 1.00 0.00 50 ARG A O 10
ATOM 14126 N N . GLU A 1 57 ? 9.702 2.556 -6.779 1.00 0.00 51 GLU A N 10
ATOM 14127 C CA . GLU A 1 57 ? 8.981 1.816 -7.807 1.00 0.00 51 GLU A CA 10
ATOM 14128 C C . GLU A 1 57 ? 9.775 0.602 -8.271 1.00 0.00 51 GLU A C 10
ATOM 14129 O O . GLU A 1 57 ? 9.203 -0.399 -8.701 1.00 0.00 51 GLU A O 10
ATOM 14141 N N . ARG A 1 58 ? 11.098 0.697 -8.181 1.00 0.00 52 ARG A N 10
ATOM 14142 C CA . ARG A 1 58 ? 11.970 -0.428 -8.496 1.00 0.00 52 ARG A CA 10
ATOM 14143 C C . ARG A 1 58 ? 11.720 -1.598 -7.554 1.00 0.00 52 ARG A C 10
ATOM 14144 O O . ARG A 1 58 ? 11.686 -2.753 -7.979 1.00 0.00 52 ARG A O 10
ATOM 14165 N N . GLY A 1 59 ? 11.547 -1.293 -6.272 1.00 0.00 53 GLY A N 10
ATOM 14166 C CA . GLY A 1 59 ? 11.283 -2.319 -5.270 1.00 0.00 53 GLY A CA 10
ATOM 14167 C C . GLY A 1 59 ? 12.409 -2.392 -4.248 1.00 0.00 53 GLY A C 10
ATOM 14168 O O . GLY A 1 59 ? 12.516 -3.362 -3.496 1.00 0.00 53 GLY A O 10
ATOM 14172 N N . LYS A 1 60 ? 13.249 -1.363 -4.224 1.00 0.00 54 LYS A N 10
ATOM 14173 C CA . LYS A 1 60 ? 14.362 -1.303 -3.285 1.00 0.00 54 LYS A CA 10
ATOM 14174 C C . LYS A 1 60 ? 13.977 -0.547 -2.020 1.00 0.00 54 LYS A C 10
ATOM 14175 O O . LYS A 1 60 ? 14.503 -0.816 -0.940 1.00 0.00 54 LYS A O 10
ATOM 14194 N N . LEU A 1 61 ? 13.055 0.399 -2.160 1.00 0.00 55 LEU A N 10
ATOM 14195 C CA . LEU A 1 61 ? 12.513 1.117 -1.013 1.00 0.00 55 LEU A CA 10
ATOM 14196 C C . LEU A 1 61 ? 11.058 0.742 -0.765 1.00 0.00 55 LEU A C 10
ATOM 14197 O O . LEU A 1 61 ? 10.150 1.294 -1.387 1.00 0.00 55 LEU A O 10
ATOM 14213 N N . SER A 1 62 ? 10.842 -0.199 0.148 1.00 0.00 56 SER A N 10
ATOM 14214 C CA . SER A 1 62 ? 9.494 -0.577 0.554 1.00 0.00 56 SER A CA 10
ATOM 14215 C C . SER A 1 62 ? 9.140 0.017 1.911 1.00 0.00 56 SER A C 10
ATOM 14216 O O . SER A 1 62 ? 9.971 0.659 2.554 1.00 0.00 56 SER A O 10
ATOM 14224 N N . VAL A 1 63 ? 7.902 -0.201 2.343 1.00 0.00 57 VAL A N 10
ATOM 14225 C CA . VAL A 1 63 ? 7.463 0.237 3.662 1.00 0.00 57 VAL A CA 10
ATOM 14226 C C . VAL A 1 63 ? 8.180 -0.530 4.765 1.00 0.00 57 VAL A C 10
ATOM 14227 O O . VAL A 1 63 ? 8.529 0.034 5.801 1.00 0.00 57 VAL A O 10
ATOM 14240 N N . GLY A 1 64 ? 8.397 -1.821 4.535 1.00 0.00 58 GLY A N 10
ATOM 14241 C CA . GLY A 1 64 ? 9.153 -2.648 5.467 1.00 0.00 58 GLY A CA 10
ATOM 14242 C C . GLY A 1 64 ? 10.580 -2.139 5.623 1.00 0.00 58 GLY A C 10
ATOM 14243 O O . GLY A 1 64 ? 11.161 -2.211 6.706 1.00 0.00 58 GLY A O 10
ATOM 14247 N N . ASP A 1 65 ? 11.141 -1.624 4.534 1.00 0.00 59 ASP A N 10
ATOM 14248 C CA . ASP A 1 65 ? 12.456 -0.995 4.574 1.00 0.00 59 ASP A CA 10
ATOM 14249 C C . ASP A 1 65 ? 12.426 0.294 5.385 1.00 0.00 59 ASP A C 10
ATOM 14250 O O . ASP A 1 65 ? 13.334 0.567 6.169 1.00 0.00 59 ASP A O 10
ATOM 14259 N N . LEU A 1 66 ? 11.375 1.084 5.190 1.00 0.00 60 LEU A N 10
ATOM 14260 C CA . LEU A 1 66 ? 11.189 2.313 5.954 1.00 0.00 60 LEU A CA 10
ATOM 14261 C C . LEU A 1 66 ? 11.019 2.019 7.438 1.00 0.00 60 LEU A C 10
ATOM 14262 O O . LEU A 1 66 ? 11.484 2.778 8.289 1.00 0.00 60 LEU A O 10
ATOM 14278 N N . ALA A 1 67 ? 10.351 0.912 7.744 1.00 0.00 61 ALA A N 10
ATOM 14279 C CA . ALA A 1 67 ? 10.160 0.489 9.127 1.00 0.00 61 ALA A CA 10
ATOM 14280 C C . ALA A 1 67 ? 11.489 0.412 9.867 1.00 0.00 61 ALA A C 10
ATOM 14281 O O . ALA A 1 67 ? 11.631 0.950 10.966 1.00 0.00 61 ALA A O 10
ATOM 14288 N N . GLU A 1 68 ? 12.461 -0.260 9.259 1.00 0.00 62 GLU A N 10
ATOM 14289 C CA . GLU A 1 68 ? 13.790 -0.382 9.846 1.00 0.00 62 GLU A CA 10
ATOM 14290 C C . GLU A 1 68 ? 14.504 0.963 9.879 1.00 0.00 62 GLU A C 10
ATOM 14291 O O . GLU A 1 68 ? 15.040 1.367 10.911 1.00 0.00 62 GLU A O 10
ATOM 14303 N N . LEU A 1 69 ? 14.507 1.654 8.744 1.00 0.00 63 LEU A N 10
ATOM 14304 C CA . LEU A 1 69 ? 15.258 2.896 8.605 1.00 0.00 63 LEU A CA 10
ATOM 14305 C C . LEU A 1 69 ? 14.733 3.966 9.554 1.00 0.00 63 LEU A C 10
ATOM 14306 O O . LEU A 1 69 ? 15.508 4.689 10.179 1.00 0.00 63 LEU A O 10
ATOM 14322 N N . LEU A 1 70 ? 13.411 4.061 9.657 1.00 0.00 64 LEU A N 10
ATOM 14323 C CA . LEU A 1 70 ? 12.780 5.070 10.499 1.00 0.00 64 LEU A CA 10
ATOM 14324 C C . LEU A 1 70 ? 12.869 4.693 11.972 1.00 0.00 64 LEU A C 10
ATOM 14325 O O . LEU A 1 70 ? 12.911 5.561 12.844 1.00 0.00 64 LEU A O 10
ATOM 14341 N N . TYR A 1 71 ? 12.897 3.393 12.244 1.00 0.00 65 TYR A N 10
ATOM 14342 C CA . TYR A 1 71 ? 13.109 2.898 13.599 1.00 0.00 65 TYR A CA 10
ATOM 14343 C C . TYR A 1 71 ? 14.457 3.349 14.146 1.00 0.00 65 TYR A C 10
ATOM 14344 O O . TYR A 1 71 ? 14.548 3.835 15.274 1.00 0.00 65 TYR A O 10
ATOM 14362 N N . ARG A 1 72 ? 15.501 3.186 13.341 1.00 0.00 66 ARG A N 10
ATOM 14363 C CA . ARG A 1 72 ? 16.859 3.487 13.778 1.00 0.00 66 ARG A CA 10
ATOM 14364 C C . ARG A 1 72 ? 17.055 4.984 13.978 1.00 0.00 66 ARG A C 10
ATOM 14365 O O . ARG A 1 72 ? 17.636 5.416 14.973 1.00 0.00 66 ARG A O 10
ATOM 14386 N N . VAL A 1 73 ? 16.566 5.772 13.026 1.00 0.00 67 VAL A N 10
ATOM 14387 C CA . VAL A 1 73 ? 16.692 7.223 13.093 1.00 0.00 67 VAL A CA 10
ATOM 14388 C C . VAL A 1 73 ? 15.764 7.808 14.150 1.00 0.00 67 VAL A C 10
ATOM 14389 O O . VAL A 1 73 ? 16.010 8.895 14.673 1.00 0.00 67 VAL A O 10
ATOM 14402 N N . ARG A 1 74 ? 14.696 7.081 14.461 1.00 0.00 68 ARG A N 10
ATOM 14403 C CA . ARG A 1 74 ? 13.816 7.445 15.565 1.00 0.00 68 ARG A CA 10
ATOM 14404 C C . ARG A 1 74 ? 13.056 8.730 15.262 1.00 0.00 68 ARG A C 10
ATOM 14405 O O . ARG A 1 74 ? 12.966 9.622 16.105 1.00 0.00 68 ARG A O 10
ATOM 14426 N N . ARG A 1 75 ? 12.510 8.817 14.054 1.00 0.00 69 ARG A N 10
ATOM 14427 C CA . ARG A 1 75 ? 11.726 9.979 13.650 1.00 0.00 69 ARG A CA 10
ATOM 14428 C C . ARG A 1 75 ? 10.252 9.793 13.988 1.00 0.00 69 ARG A C 10
ATOM 14429 O O . ARG A 1 75 ? 9.535 9.066 13.301 1.00 0.00 69 ARG A O 10
ATOM 14450 N N . PHE A 1 76 ? 9.806 10.455 15.051 1.00 0.00 70 PHE A N 10
ATOM 14451 C CA . PHE A 1 76 ? 8.444 10.285 15.543 1.00 0.00 70 PHE A CA 10
ATOM 14452 C C . PHE A 1 76 ? 7.424 10.552 14.444 1.00 0.00 70 PHE A C 10
ATOM 14453 O O . PHE A 1 76 ? 6.507 9.759 14.229 1.00 0.00 70 PHE A O 10
ATOM 14470 N N . ASP A 1 77 ? 7.590 11.672 13.749 1.00 0.00 71 ASP A N 10
ATOM 14471 C CA . ASP A 1 77 ? 6.617 12.108 12.755 1.00 0.00 71 ASP A CA 10
ATOM 14472 C C . ASP A 1 77 ? 6.358 11.019 11.722 1.00 0.00 71 ASP A C 10
ATOM 14473 O O . ASP A 1 77 ? 5.209 10.718 11.398 1.00 0.00 71 ASP A O 10
ATOM 14482 N N . LEU A 1 78 ? 7.433 10.430 11.209 1.00 0.00 72 LEU A N 10
ATOM 14483 C CA . LEU A 1 78 ? 7.333 9.479 10.108 1.00 0.00 72 LEU A CA 10
ATOM 14484 C C . LEU A 1 78 ? 6.857 8.117 10.597 1.00 0.00 72 LEU A C 10
ATOM 14485 O O . LEU A 1 78 ? 6.244 7.357 9.847 1.00 0.00 72 LEU A O 10
ATOM 14501 N N . LEU A 1 79 ? 7.143 7.814 11.858 1.00 0.00 73 LEU A N 10
ATOM 14502 C CA . LEU A 1 79 ? 6.657 6.589 12.481 1.00 0.00 73 LEU A CA 10
ATOM 14503 C C . LEU A 1 79 ? 5.149 6.640 12.692 1.00 0.00 73 LEU A C 10
ATOM 14504 O O . LEU A 1 79 ? 4.497 5.605 12.834 1.00 0.00 73 LEU A O 10
ATOM 14520 N N . LYS A 1 80 ? 4.600 7.850 12.711 1.00 0.00 74 LYS A N 10
ATOM 14521 C CA . LYS A 1 80 ? 3.161 8.035 12.854 1.00 0.00 74 LYS A CA 10
ATOM 14522 C C . LYS A 1 80 ? 2.500 8.280 11.504 1.00 0.00 74 LYS A C 10
ATOM 14523 O O . LYS A 1 80 ? 1.358 7.877 11.278 1.00 0.00 74 LYS A O 10
ATOM 14542 N N . ARG A 1 81 ? 3.223 8.943 10.608 1.00 0.00 75 ARG A N 10
ATOM 14543 C CA . ARG A 1 81 ? 2.682 9.309 9.305 1.00 0.00 75 ARG A CA 10
ATOM 14544 C C . ARG A 1 81 ? 2.756 8.141 8.330 1.00 0.00 75 ARG A C 10
ATOM 14545 O O . ARG A 1 81 ? 1.854 7.940 7.517 1.00 0.00 75 ARG A O 10
ATOM 14566 N N . ILE A 1 82 ? 3.836 7.372 8.416 1.00 0.00 76 ILE A N 10
ATOM 14567 C CA . ILE A 1 82 ? 4.062 6.261 7.499 1.00 0.00 76 ILE A CA 10
ATOM 14568 C C . ILE A 1 82 ? 3.750 4.927 8.164 1.00 0.00 76 ILE A C 10
ATOM 14569 O O . ILE A 1 82 ? 2.950 4.141 7.656 1.00 0.00 76 ILE A O 10
ATOM 14585 N N . LEU A 1 83 ? 4.386 4.676 9.303 1.00 0.00 77 LEU A N 10
ATOM 14586 C CA . LEU A 1 83 ? 4.186 3.431 10.035 1.00 0.00 77 LEU A CA 10
ATOM 14587 C C . LEU A 1 83 ? 2.852 3.433 10.770 1.00 0.00 77 LEU A C 10
ATOM 14588 O O . LEU A 1 83 ? 2.225 2.387 10.942 1.00 0.00 77 LEU A O 10
ATOM 14604 N N . LYS A 1 84 ? 2.423 4.613 11.203 1.00 0.00 78 LYS A N 10
ATOM 14605 C CA . LYS A 1 84 ? 1.132 4.764 11.865 1.00 0.00 78 LYS A CA 10
ATOM 14606 C C . LYS A 1 84 ? 1.039 3.875 13.099 1.00 0.00 78 LYS A C 10
ATOM 14607 O O . LYS A 1 84 ? 0.027 3.210 13.321 1.00 0.00 78 LYS A O 10
ATOM 14626 N N . MET A 1 85 ? 2.100 3.868 13.898 1.00 0.00 79 MET A N 10
ATOM 14627 C CA . MET A 1 85 ? 2.131 3.078 15.123 1.00 0.00 79 MET A CA 10
ATOM 14628 C C . MET A 1 85 ? 3.313 3.470 16.001 1.00 0.00 79 MET A C 10
ATOM 14629 O O . MET A 1 85 ? 4.239 4.143 15.548 1.00 0.00 79 MET A O 10
ATOM 14643 N N . ASP A 1 86 ? 3.275 3.044 17.259 1.00 0.00 80 ASP A N 10
ATOM 14644 C CA . ASP A 1 86 ? 4.369 3.302 18.188 1.00 0.00 80 ASP A CA 10
ATOM 14645 C C . ASP A 1 86 ? 5.657 2.636 17.721 1.00 0.00 80 ASP A C 10
ATOM 14646 O O . ASP A 1 86 ? 5.626 1.601 17.056 1.00 0.00 80 ASP A O 10
ATOM 14655 N N . ARG A 1 87 ? 6.789 3.238 18.072 1.00 0.00 81 ARG A N 10
ATOM 14656 C CA . ARG A 1 87 ? 8.090 2.717 17.669 1.00 0.00 81 ARG A CA 10
ATOM 14657 C C . ARG A 1 87 ? 8.293 1.294 18.171 1.00 0.00 81 ARG A C 10
ATOM 14658 O O . ARG A 1 87 ? 8.904 0.467 17.493 1.00 0.00 81 ARG A O 10
ATOM 14679 N N . LYS A 1 88 ? 7.779 1.013 19.364 1.00 0.00 82 LYS A N 10
ATOM 14680 C CA . LYS A 1 88 ? 7.820 -0.335 19.918 1.00 0.00 82 LYS A CA 10
ATOM 14681 C C . LYS A 1 88 ? 7.005 -1.303 19.071 1.00 0.00 82 LYS A C 10
ATOM 14682 O O . LYS A 1 88 ? 7.394 -2.455 18.880 1.00 0.00 82 LYS A O 10
ATOM 14701 N N . ALA A 1 89 ? 5.871 -0.829 18.564 1.00 0.00 83 ALA A N 10
ATOM 14702 C CA . ALA A 1 89 ? 5.038 -1.626 17.672 1.00 0.00 83 ALA A CA 10
ATOM 14703 C C . ALA A 1 89 ? 5.749 -1.901 16.353 1.00 0.00 83 ALA A C 10
ATOM 14704 O O . ALA A 1 89 ? 5.630 -2.987 15.787 1.00 0.00 83 ALA A O 10
ATOM 14711 N N . VAL A 1 90 ? 6.488 -0.909 15.868 1.00 0.00 84 VAL A N 10
ATOM 14712 C CA . VAL A 1 90 ? 7.294 -1.073 14.664 1.00 0.00 84 VAL A CA 10
ATOM 14713 C C . VAL A 1 90 ? 8.310 -2.195 14.830 1.00 0.00 84 VAL A C 10
ATOM 14714 O O . VAL A 1 90 ? 8.462 -3.043 13.950 1.00 0.00 84 VAL A O 10
ATOM 14727 N N . GLU A 1 91 ? 9.004 -2.196 15.963 1.00 0.00 85 GLU A N 10
ATOM 14728 C CA . GLU A 1 91 ? 9.920 -3.279 16.299 1.00 0.00 85 GLU A CA 10
ATOM 14729 C C . GLU A 1 91 ? 9.212 -4.628 16.276 1.00 0.00 85 GLU A C 10
ATOM 14730 O O . GLU A 1 91 ? 9.712 -5.592 15.696 1.00 0.00 85 GLU A O 10
ATOM 14742 N N . THR A 1 92 ? 8.046 -4.689 16.909 1.00 0.00 86 THR A N 10
ATOM 14743 C CA . THR A 1 92 ? 7.252 -5.912 16.936 1.00 0.00 86 THR A CA 10
ATOM 14744 C C . THR A 1 92 ? 6.947 -6.402 15.527 1.00 0.00 86 THR A C 10
ATOM 14745 O O . THR A 1 92 ? 6.979 -7.603 15.256 1.00 0.00 86 THR A O 10
ATOM 14756 N N . HIS A 1 93 ? 6.652 -5.466 14.631 1.00 0.00 87 HIS A N 10
ATOM 14757 C CA . HIS A 1 93 ? 6.302 -5.804 13.257 1.00 0.00 87 HIS A CA 10
ATOM 14758 C C . HIS A 1 93 ? 7.488 -5.608 12.322 1.00 0.00 87 HIS A C 10
ATOM 14759 O O . HIS A 1 93 ? 7.316 -5.344 11.132 1.00 0.00 87 HIS A O 10
ATOM 14772 N N . LEU A 1 94 ? 8.693 -5.739 12.867 1.00 0.00 88 LEU A N 10
ATOM 14773 C CA . LEU A 1 94 ? 9.910 -5.594 12.078 1.00 0.00 88 LEU A CA 10
ATOM 14774 C C . LEU A 1 94 ? 10.857 -6.765 12.306 1.00 0.00 88 LEU A C 10
ATOM 14775 O O . LEU A 1 94 ? 10.672 -7.806 11.738 1.00 0.00 88 LEU A O 10
ATOM 14791 N N . HIS A 1 7 ? 0.115 0.177 -2.046 1.00 0.00 1 HIS A N 11
ATOM 14792 C CA . HIS A 1 7 ? 0.189 0.638 -0.665 1.00 0.00 1 HIS A CA 11
ATOM 14793 C C . HIS A 1 7 ? 0.979 1.936 -0.559 1.00 0.00 1 HIS A C 11
ATOM 14794 O O . HIS A 1 7 ? 0.416 2.997 -0.291 1.00 0.00 1 HIS A O 11
ATOM 14807 N N . MET A 1 8 ? 2.288 1.845 -0.771 1.00 0.00 2 MET A N 11
ATOM 14808 C CA . MET A 1 8 ? 3.164 3.005 -0.661 1.00 0.00 2 MET A CA 11
ATOM 14809 C C . MET A 1 8 ? 2.932 3.981 -1.807 1.00 0.00 2 MET A C 11
ATOM 14810 O O . MET A 1 8 ? 3.319 3.719 -2.946 1.00 0.00 2 MET A O 11
ATOM 14824 N N . SER A 1 9 ? 2.300 5.108 -1.499 1.00 0.00 3 SER A N 11
ATOM 14825 C CA . SER A 1 9 ? 2.099 6.167 -2.481 1.00 0.00 3 SER A CA 11
ATOM 14826 C C . SER A 1 9 ? 3.316 7.080 -2.563 1.00 0.00 3 SER A C 11
ATOM 14827 O O . SER A 1 9 ? 4.213 7.010 -1.723 1.00 0.00 3 SER A O 11
ATOM 14835 N N . ALA A 1 10 ? 3.339 7.936 -3.578 1.00 0.00 4 ALA A N 11
ATOM 14836 C CA . ALA A 1 10 ? 4.440 8.875 -3.764 1.00 0.00 4 ALA A CA 11
ATOM 14837 C C . ALA A 1 10 ? 4.579 9.804 -2.565 1.00 0.00 4 ALA A C 11
ATOM 14838 O O . ALA A 1 10 ? 5.673 10.278 -2.258 1.00 0.00 4 ALA A O 11
ATOM 14845 N N . GLU A 1 11 ? 3.464 10.061 -1.889 1.00 0.00 5 GLU A N 11
ATOM 14846 C CA . GLU A 1 11 ? 3.457 10.946 -0.730 1.00 0.00 5 GLU A CA 11
ATOM 14847 C C . GLU A 1 11 ? 4.352 10.407 0.379 1.00 0.00 5 GLU A C 11
ATOM 14848 O O . GLU A 1 11 ? 4.924 11.172 1.155 1.00 0.00 5 GLU A O 11
ATOM 14860 N N . VAL A 1 12 ? 4.468 9.085 0.449 1.00 0.00 6 VAL A N 11
ATOM 14861 C CA . VAL A 1 12 ? 5.197 8.436 1.532 1.00 0.00 6 VAL A CA 11
ATOM 14862 C C . VAL A 1 12 ? 6.685 8.754 1.461 1.00 0.00 6 VAL A C 11
ATOM 14863 O O . VAL A 1 12 ? 7.299 9.126 2.461 1.00 0.00 6 VAL A O 11
ATOM 14876 N N . ILE A 1 13 ? 7.261 8.606 0.273 1.00 0.00 7 ILE A N 11
ATOM 14877 C CA . ILE A 1 13 ? 8.680 8.872 0.070 1.00 0.00 7 ILE A CA 11
ATOM 14878 C C . ILE A 1 13 ? 8.982 10.361 0.170 1.00 0.00 7 ILE A C 11
ATOM 14879 O O . ILE A 1 13 ? 10.104 10.758 0.484 1.00 0.00 7 ILE A O 11
ATOM 14895 N N . HIS A 1 14 ? 7.973 11.183 -0.099 1.00 0.00 8 HIS A N 11
ATOM 14896 C CA . HIS A 1 14 ? 8.086 12.624 0.096 1.00 0.00 8 HIS A CA 11
ATOM 14897 C C . HIS A 1 14 ? 8.102 12.980 1.577 1.00 0.00 8 HIS A C 11
ATOM 14898 O O . HIS A 1 14 ? 8.770 13.927 1.990 1.00 0.00 8 HIS A O 11
ATOM 14911 N N . GLN A 1 15 ? 7.361 12.215 2.372 1.00 0.00 9 GLN A N 11
ATOM 14912 C CA . GLN A 1 15 ? 7.406 12.350 3.823 1.00 0.00 9 GLN A CA 11
ATOM 14913 C C . GLN A 1 15 ? 8.779 11.978 4.369 1.00 0.00 9 GLN A C 11
ATOM 14914 O O . GLN A 1 15 ? 9.291 12.626 5.282 1.00 0.00 9 GLN A O 11
ATOM 14928 N N . VAL A 1 16 ? 9.371 10.932 3.804 1.00 0.00 10 VAL A N 11
ATOM 14929 C CA . VAL A 1 16 ? 10.715 10.513 4.186 1.00 0.00 10 VAL A CA 11
ATOM 14930 C C . VAL A 1 16 ? 11.700 11.672 4.091 1.00 0.00 10 VAL A C 11
ATOM 14931 O O . VAL A 1 16 ? 12.414 11.971 5.048 1.00 0.00 10 VAL A O 11
ATOM 14944 N N . GLU A 1 17 ? 11.733 12.320 2.932 1.00 0.00 11 GLU A N 11
ATOM 14945 C CA . GLU A 1 17 ? 12.655 13.425 2.699 1.00 0.00 11 GLU A CA 11
ATOM 14946 C C . GLU A 1 17 ? 12.198 14.686 3.420 1.00 0.00 11 GLU A C 11
ATOM 14947 O O . GLU A 1 17 ? 12.996 15.587 3.681 1.00 0.00 11 GLU A O 11
ATOM 14959 N N . GLU A 1 18 ? 10.910 14.745 3.740 1.00 0.00 12 GLU A N 11
ATOM 14960 C CA . GLU A 1 18 ? 10.368 15.839 4.537 1.00 0.00 12 GLU A CA 11
ATOM 14961 C C . GLU A 1 18 ? 11.035 15.908 5.904 1.00 0.00 12 GLU A C 11
ATOM 14962 O O . GLU A 1 18 ? 11.445 16.979 6.352 1.00 0.00 12 GLU A O 11
ATOM 14974 N N . ALA A 1 19 ? 11.140 14.760 6.564 1.00 0.00 13 ALA A N 11
ATOM 14975 C CA . ALA A 1 19 ? 11.710 14.696 7.905 1.00 0.00 13 ALA A CA 11
ATOM 14976 C C . ALA A 1 19 ? 13.231 14.618 7.854 1.00 0.00 13 ALA A C 11
ATOM 14977 O O . ALA A 1 19 ? 13.921 15.263 8.643 1.00 0.00 13 ALA A O 11
ATOM 14984 N N . LEU A 1 20 ? 13.747 13.825 6.921 1.00 0.00 14 LEU A N 11
ATOM 14985 C CA . LEU A 1 20 ? 15.176 13.546 6.859 1.00 0.00 14 LEU A CA 11
ATOM 14986 C C . LEU A 1 20 ? 15.904 14.584 6.015 1.00 0.00 14 LEU A C 11
ATOM 14987 O O . LEU A 1 20 ? 15.401 15.019 4.978 1.00 0.00 14 LEU A O 11
ATOM 15003 N N . SER A 1 21 ? 17.090 14.978 6.464 1.00 0.00 15 SER A N 11
ATOM 15004 C CA . SER A 1 21 ? 17.949 15.863 5.686 1.00 0.00 15 SER A CA 11
ATOM 15005 C C . SER A 1 21 ? 18.625 15.112 4.546 1.00 0.00 15 SER A C 11
ATOM 15006 O O . SER A 1 21 ? 18.591 13.882 4.493 1.00 0.00 15 SER A O 11
ATOM 15014 N N . SER A 1 22 ? 19.240 15.858 3.635 1.00 0.00 16 SER A N 11
ATOM 15015 C CA . SER A 1 22 ? 19.967 15.262 2.520 1.00 0.00 16 SER A CA 11
ATOM 15016 C C . SER A 1 22 ? 21.092 14.362 3.014 1.00 0.00 16 SER A C 11
ATOM 15017 O O . SER A 1 22 ? 21.438 13.374 2.367 1.00 0.00 16 SER A O 11
ATOM 15025 N N . SER A 1 23 ? 21.659 14.709 4.164 1.00 0.00 17 SER A N 11
ATOM 15026 C CA . SER A 1 23 ? 22.683 13.884 4.794 1.00 0.00 17 SER A CA 11
ATOM 15027 C C . SER A 1 23 ? 22.078 12.628 5.408 1.00 0.00 17 SER A C 11
ATOM 15028 O O . SER A 1 23 ? 22.632 11.536 5.286 1.00 0.00 17 SER A O 11
ATOM 15036 N N . GLU A 1 24 ? 20.936 12.791 6.069 1.00 0.00 18 GLU A N 11
ATOM 15037 C CA . GLU A 1 24 ? 20.233 11.664 6.671 1.00 0.00 18 GLU A CA 11
ATOM 15038 C C . GLU A 1 24 ? 19.703 10.713 5.606 1.00 0.00 18 GLU A C 11
ATOM 15039 O O . GLU A 1 24 ? 19.638 9.502 5.818 1.00 0.00 18 GLU A O 11
ATOM 15051 N N . LEU A 1 25 ? 19.325 11.268 4.460 1.00 0.00 19 LEU A N 11
ATOM 15052 C CA . LEU A 1 25 ? 18.824 10.467 3.349 1.00 0.00 19 LEU A CA 11
ATOM 15053 C C . LEU A 1 25 ? 19.945 9.667 2.697 1.00 0.00 19 LEU A C 11
ATOM 15054 O O . LEU A 1 25 ? 19.742 8.532 2.267 1.00 0.00 19 LEU A O 11
ATOM 15070 N N . THR A 1 26 ? 21.129 10.267 2.627 1.00 0.00 20 THR A N 11
ATOM 15071 C CA . THR A 1 26 ? 22.327 9.551 2.204 1.00 0.00 20 THR A CA 11
ATOM 15072 C C . THR A 1 26 ? 22.694 8.457 3.198 1.00 0.00 20 THR A C 11
ATOM 15073 O O . THR A 1 26 ? 23.059 7.348 2.809 1.00 0.00 20 THR A O 11
ATOM 15084 N N . GLU A 1 27 ? 22.595 8.775 4.485 1.00 0.00 21 GLU A N 11
ATOM 15085 C CA . GLU A 1 27 ? 22.845 7.798 5.537 1.00 0.00 21 GLU A CA 11
ATOM 15086 C C . GLU A 1 27 ? 21.778 6.711 5.545 1.00 0.00 21 GLU A C 11
ATOM 15087 O O . GLU A 1 27 ? 22.050 5.564 5.901 1.00 0.00 21 GLU A O 11
ATOM 15099 N N . LEU A 1 28 ? 20.564 7.078 5.151 1.00 0.00 22 LEU A N 11
ATOM 15100 C CA . LEU A 1 28 ? 19.486 6.110 4.988 1.00 0.00 22 LEU A CA 11
ATOM 15101 C C . LEU A 1 28 ? 19.843 5.059 3.944 1.00 0.00 22 LEU A C 11
ATOM 15102 O O . LEU A 1 28 ? 19.651 3.863 4.163 1.00 0.00 22 LEU A O 11
ATOM 15118 N N . LYS A 1 29 ? 20.363 5.513 2.809 1.00 0.00 23 LYS A N 11
ATOM 15119 C CA . LYS A 1 29 ? 20.901 4.610 1.798 1.00 0.00 23 LYS A CA 11
ATOM 15120 C C . LYS A 1 29 ? 21.986 3.714 2.381 1.00 0.00 23 LYS A C 11
ATOM 15121 O O . LYS A 1 29 ? 22.023 2.513 2.113 1.00 0.00 23 LYS A O 11
ATOM 15140 N N . TYR A 1 30 ? 22.869 4.305 3.178 1.00 0.00 24 TYR A N 11
ATOM 15141 C CA . TYR A 1 30 ? 23.942 3.556 3.822 1.00 0.00 24 TYR A CA 11
ATOM 15142 C C . TYR A 1 30 ? 23.390 2.572 4.845 1.00 0.00 24 TYR A C 11
ATOM 15143 O O . TYR A 1 30 ? 23.963 1.506 5.067 1.00 0.00 24 TYR A O 11
ATOM 15161 N N . LEU A 1 31 ? 22.273 2.937 5.466 1.00 0.00 25 LEU A N 11
ATOM 15162 C CA . LEU A 1 31 ? 21.557 2.026 6.351 1.00 0.00 25 LEU A CA 11
ATOM 15163 C C . LEU A 1 31 ? 20.990 0.841 5.581 1.00 0.00 25 LEU A C 11
ATOM 15164 O O . LEU A 1 31 ? 21.009 -0.292 6.063 1.00 0.00 25 LEU A O 11
ATOM 15180 N N . CYS A 1 32 ? 20.485 1.108 4.381 1.00 0.00 26 CYS A N 11
ATOM 15181 C CA . CYS A 1 32 ? 19.955 0.057 3.522 1.00 0.00 26 CYS A CA 11
ATOM 15182 C C . CYS A 1 32 ? 21.060 -0.879 3.050 1.00 0.00 26 CYS A C 11
ATOM 15183 O O . CYS A 1 32 ? 20.854 -2.086 2.927 1.00 0.00 26 CYS A O 11
ATOM 15191 N N . LEU A 1 33 ? 22.234 -0.315 2.787 1.00 0.00 27 LEU A N 11
ATOM 15192 C CA . LEU A 1 33 ? 23.314 -1.056 2.147 1.00 0.00 27 LEU A CA 11
ATOM 15193 C C . LEU A 1 33 ? 24.324 -1.553 3.172 1.00 0.00 27 LEU A C 11
ATOM 15194 O O . LEU A 1 33 ? 24.525 -2.758 3.327 1.00 0.00 27 LEU A O 11
ATOM 15210 N N . GLY A 1 34 ? 24.959 -0.618 3.871 1.00 0.00 28 GLY A N 11
ATOM 15211 C CA . GLY A 1 34 ? 26.065 -0.946 4.763 1.00 0.00 28 GLY A CA 11
ATOM 15212 C C . GLY A 1 34 ? 25.601 -1.015 6.212 1.00 0.00 28 GLY A C 11
ATOM 15213 O O . GLY A 1 34 ? 26.411 -1.164 7.127 1.00 0.00 28 GLY A O 11
ATOM 15217 N N . ARG A 1 35 ? 24.292 -0.906 6.415 1.00 0.00 29 ARG A N 11
ATOM 15218 C CA . ARG A 1 35 ? 23.715 -0.984 7.752 1.00 0.00 29 ARG A CA 11
ATOM 15219 C C . ARG A 1 35 ? 24.263 0.116 8.653 1.00 0.00 29 ARG A C 11
ATOM 15220 O O . ARG A 1 35 ? 24.467 -0.093 9.849 1.00 0.00 29 ARG A O 11
ATOM 15241 N N . VAL A 1 36 ? 24.499 1.287 8.072 1.00 0.00 30 VAL A N 11
ATOM 15242 C CA . VAL A 1 36 ? 24.991 2.432 8.828 1.00 0.00 30 VAL A CA 11
ATOM 15243 C C . VAL A 1 36 ? 23.840 3.280 9.354 1.00 0.00 30 VAL A C 11
ATOM 15244 O O . VAL A 1 36 ? 23.059 3.834 8.580 1.00 0.00 30 VAL A O 11
ATOM 15257 N N . GLY A 1 37 ? 23.740 3.379 10.675 1.00 0.00 31 GLY A N 11
ATOM 15258 C CA . GLY A 1 37 ? 22.628 4.076 11.310 1.00 0.00 31 GLY A CA 11
ATOM 15259 C C . GLY A 1 37 ? 23.097 5.352 11.997 1.00 0.00 31 GLY A C 11
ATOM 15260 O O . GLY A 1 37 ? 22.871 5.543 13.192 1.00 0.00 31 GLY A O 11
ATOM 15264 N N . LYS A 1 38 ? 23.750 6.222 11.235 1.00 0.00 32 LYS A N 11
ATOM 15265 C CA . LYS A 1 38 ? 24.222 7.498 11.761 1.00 0.00 32 LYS A CA 11
ATOM 15266 C C . LYS A 1 38 ? 23.168 8.585 11.594 1.00 0.00 32 LYS A C 11
ATOM 15267 O O . LYS A 1 38 ? 22.427 8.599 10.612 1.00 0.00 32 LYS A O 11
ATOM 15286 N N . ARG A 1 39 ? 23.107 9.495 12.561 1.00 0.00 33 ARG A N 11
ATOM 15287 C CA . ARG A 1 39 ? 22.141 10.586 12.525 1.00 0.00 33 ARG A CA 11
ATOM 15288 C C . ARG A 1 39 ? 22.822 11.917 12.234 1.00 0.00 33 ARG A C 11
ATOM 15289 O O . ARG A 1 39 ? 23.728 12.333 12.957 1.00 0.00 33 ARG A O 11
ATOM 15310 N N . LYS A 1 40 ? 22.382 12.581 11.170 1.00 0.00 34 LYS A N 11
ATOM 15311 C CA . LYS A 1 40 ? 22.963 13.856 10.769 1.00 0.00 34 LYS A CA 11
ATOM 15312 C C . LYS A 1 40 ? 21.882 14.898 10.513 1.00 0.00 34 LYS A C 11
ATOM 15313 O O . LYS A 1 40 ? 21.614 15.260 9.367 1.00 0.00 34 LYS A O 11
ATOM 15332 N N . LEU A 1 41 ? 21.263 15.377 11.586 1.00 0.00 35 LEU A N 11
ATOM 15333 C CA . LEU A 1 41 ? 20.126 16.283 11.475 1.00 0.00 35 LEU A CA 11
ATOM 15334 C C . LEU A 1 41 ? 20.534 17.602 10.831 1.00 0.00 35 LEU A C 11
ATOM 15335 O O . LEU A 1 41 ? 21.335 18.353 11.387 1.00 0.00 35 LEU A O 11
ATOM 15351 N N . GLU A 1 42 ? 19.978 17.879 9.656 1.00 0.00 36 GLU A N 11
ATOM 15352 C CA . GLU A 1 42 ? 20.294 19.102 8.928 1.00 0.00 36 GLU A CA 11
ATOM 15353 C C . GLU A 1 42 ? 19.074 19.631 8.186 1.00 0.00 36 GLU A C 11
ATOM 15354 O O . GLU A 1 42 ? 17.955 19.166 8.400 1.00 0.00 36 GLU A O 11
ATOM 15366 N N . ARG A 1 43 ? 19.297 20.606 7.311 1.00 0.00 37 ARG A N 11
ATOM 15367 C CA . ARG A 1 43 ? 18.228 21.155 6.485 1.00 0.00 37 ARG A CA 11
ATOM 15368 C C . ARG A 1 43 ? 17.439 20.047 5.800 1.00 0.00 37 ARG A C 11
ATOM 15369 O O . ARG A 1 43 ? 17.990 19.271 5.019 1.00 0.00 37 ARG A O 11
ATOM 15390 N N . VAL A 1 44 ? 16.145 19.978 6.096 1.00 0.00 38 VAL A N 11
ATOM 15391 C CA . VAL A 1 44 ? 15.280 18.958 5.517 1.00 0.00 38 VAL A CA 11
ATOM 15392 C C . VAL A 1 44 ? 14.942 19.280 4.067 1.00 0.00 38 VAL A C 11
ATOM 15393 O O . VAL A 1 44 ? 15.110 20.414 3.617 1.00 0.00 38 VAL A O 11
ATOM 15406 N N . GLN A 1 45 ? 14.466 18.276 3.338 1.00 0.00 39 GLN A N 11
ATOM 15407 C CA . GLN A 1 45 ? 14.225 18.415 1.907 1.00 0.00 39 GLN A CA 11
ATOM 15408 C C . GLN A 1 45 ? 12.743 18.610 1.614 1.00 0.00 39 GLN A C 11
ATOM 15409 O O . GLN A 1 45 ? 11.893 18.364 2.471 1.00 0.00 39 GLN A O 11
ATOM 15423 N N . SER A 1 46 ? 12.438 19.054 0.400 1.00 0.00 40 SER A N 11
ATOM 15424 C CA . SER A 1 46 ? 11.061 19.328 0.007 1.00 0.00 40 SER A CA 11
ATOM 15425 C C . SER A 1 46 ? 10.808 18.917 -1.438 1.00 0.00 40 SER A C 11
ATOM 15426 O O . SER A 1 46 ? 10.087 19.595 -2.169 1.00 0.00 40 SER A O 11
ATOM 15434 N N . GLY A 1 47 ? 11.407 17.802 -1.844 1.00 0.00 41 GLY A N 11
ATOM 15435 C CA . GLY A 1 47 ? 11.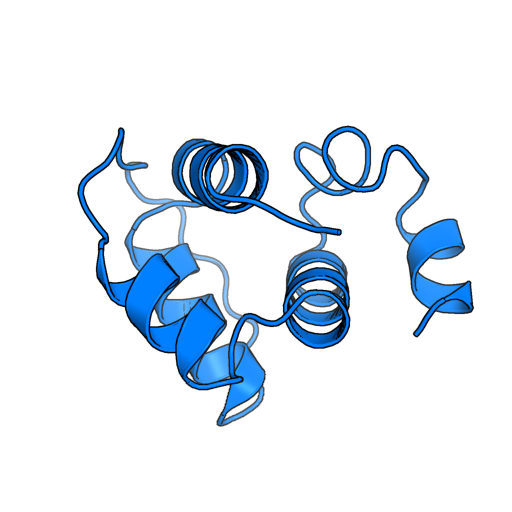296 17.331 -3.219 1.00 0.00 41 GLY A CA 11
ATOM 15436 C C . GLY A 1 47 ? 12.612 17.503 -3.968 1.00 0.00 41 GLY A C 11
ATOM 15437 O O . GLY A 1 47 ? 12.696 18.274 -4.924 1.00 0.00 41 GLY A O 11
ATOM 15441 N N . VAL A 1 48 ? 13.636 16.781 -3.528 1.00 0.00 42 VAL A N 11
ATOM 15442 C CA . VAL A 1 48 ? 14.981 16.950 -4.067 1.00 0.00 42 VAL A CA 11
ATOM 15443 C C . VAL A 1 48 ? 15.592 15.609 -4.454 1.00 0.00 42 VAL A C 11
ATOM 15444 O O . VAL A 1 48 ? 15.970 15.399 -5.607 1.00 0.00 42 VAL A O 11
ATOM 15457 N N . ARG A 1 49 ? 15.685 14.705 -3.485 1.00 0.00 43 ARG A N 11
ATOM 15458 C CA . ARG A 1 49 ? 16.404 13.451 -3.674 1.00 0.00 43 ARG A CA 11
ATOM 15459 C C . ARG A 1 49 ? 15.548 12.433 -4.417 1.00 0.00 43 ARG A C 11
ATOM 15460 O O . ARG A 1 49 ? 14.927 11.565 -3.804 1.00 0.00 43 ARG A O 11
ATOM 15481 N N . ASP A 1 50 ? 15.520 12.544 -5.741 1.00 0.00 44 ASP A N 11
ATOM 15482 C CA . ASP A 1 50 ? 14.773 11.608 -6.572 1.00 0.00 44 ASP A CA 11
ATOM 15483 C C . ASP A 1 50 ? 15.391 10.217 -6.527 1.00 0.00 44 ASP A C 11
ATOM 15484 O O . ASP A 1 50 ? 14.778 9.241 -6.959 1.00 0.00 44 ASP A O 11
ATOM 15493 N N . LEU A 1 51 ? 16.608 10.132 -6.001 1.00 0.00 45 LEU A N 11
ATOM 15494 C CA . LEU A 1 51 ? 17.260 8.846 -5.782 1.00 0.00 45 LEU A CA 11
ATOM 15495 C C . LEU A 1 51 ? 16.429 7.956 -4.868 1.00 0.00 45 LEU A C 11
ATOM 15496 O O . LEU A 1 51 ? 16.514 6.730 -4.935 1.00 0.00 45 LEU A O 11
ATOM 15512 N N . LEU A 1 52 ? 15.626 8.580 -4.013 1.00 0.00 46 LEU A N 11
ATOM 15513 C CA . LEU A 1 52 ? 14.758 7.845 -3.101 1.00 0.00 46 LEU A CA 11
ATOM 15514 C C . LEU A 1 52 ? 13.711 7.043 -3.864 1.00 0.00 46 LEU A C 11
ATOM 15515 O O . LEU A 1 52 ? 13.395 5.911 -3.498 1.00 0.00 46 LEU A O 11
ATOM 15531 N N . ASP A 1 53 ? 13.176 7.637 -4.925 1.00 0.00 47 ASP A N 11
ATOM 15532 C CA . ASP A 1 53 ? 12.184 6.968 -5.758 1.00 0.00 47 ASP A CA 11
ATOM 15533 C C . ASP A 1 53 ? 12.798 5.794 -6.511 1.00 0.00 47 ASP A C 11
ATOM 15534 O O . ASP A 1 53 ? 12.157 4.760 -6.697 1.00 0.00 47 ASP A O 11
ATOM 15543 N N . ILE A 1 54 ? 14.043 5.961 -6.942 1.00 0.00 48 ILE A N 11
ATOM 15544 C CA . ILE A 1 54 ? 14.785 4.878 -7.577 1.00 0.00 48 ILE A CA 11
ATOM 15545 C C . ILE A 1 54 ? 14.988 3.713 -6.618 1.00 0.00 48 ILE A C 11
ATOM 15546 O O . ILE A 1 54 ? 14.784 2.554 -6.982 1.00 0.00 48 ILE A O 11
ATOM 15562 N N . LEU A 1 55 ? 15.391 4.026 -5.391 1.00 0.00 49 LEU A N 11
ATOM 15563 C CA . LEU A 1 55 ? 15.595 3.007 -4.369 1.00 0.00 49 LEU A CA 11
ATOM 15564 C C . LEU A 1 55 ? 14.276 2.364 -3.960 1.00 0.00 49 LEU A C 11
ATOM 15565 O O . LEU A 1 55 ? 14.230 1.182 -3.618 1.00 0.00 49 LEU A O 11
ATOM 15581 N N . ARG A 1 56 ? 13.204 3.148 -3.999 1.00 0.00 50 ARG A N 11
ATOM 15582 C CA . ARG A 1 56 ? 11.868 2.633 -3.729 1.00 0.00 50 ARG A CA 11
ATOM 15583 C C . ARG A 1 56 ? 11.491 1.535 -4.715 1.00 0.00 50 ARG A C 11
ATOM 15584 O O . ARG A 1 56 ? 11.044 0.458 -4.320 1.00 0.00 50 ARG A O 11
ATOM 15605 N N . GLU A 1 57 ? 11.673 1.814 -6.001 1.00 0.00 51 GLU A N 11
ATOM 15606 C CA . GLU A 1 57 ? 11.383 0.839 -7.046 1.00 0.00 51 GLU A CA 11
ATOM 15607 C C . GLU A 1 57 ? 12.396 -0.298 -7.035 1.00 0.00 51 GLU A C 11
ATOM 15608 O O . GLU A 1 57 ? 12.051 -1.452 -7.289 1.00 0.00 51 GLU A O 11
ATOM 15620 N N . ARG A 1 58 ? 13.648 0.034 -6.739 1.00 0.00 52 ARG A N 11
ATOM 15621 C CA . ARG A 1 58 ? 14.714 -0.959 -6.692 1.00 0.00 52 ARG A CA 11
ATOM 15622 C C . ARG A 1 58 ? 14.411 -2.043 -5.666 1.00 0.00 52 ARG A C 11
ATOM 15623 O O . ARG A 1 58 ? 14.555 -3.233 -5.945 1.00 0.00 52 ARG A O 11
ATOM 15644 N N . GLY A 1 59 ? 13.992 -1.624 -4.476 1.00 0.00 53 GLY A N 11
ATOM 15645 C CA . GLY A 1 59 ? 13.677 -2.559 -3.403 1.00 0.00 53 GLY A CA 11
ATOM 15646 C C . GLY A 1 59 ? 14.552 -2.310 -2.181 1.00 0.00 53 GLY A C 11
ATOM 15647 O O . GLY A 1 59 ? 14.879 -3.238 -1.441 1.00 0.00 53 GLY A O 11
ATOM 15651 N N . LYS A 1 60 ? 14.929 -1.053 -1.975 1.00 0.00 54 LYS A N 11
ATOM 15652 C CA . LYS A 1 60 ? 15.710 -0.669 -0.806 1.00 0.00 54 LYS A CA 11
ATOM 15653 C C . LYS A 1 60 ? 14.897 0.211 0.135 1.00 0.00 54 LYS A C 11
ATOM 15654 O O . LYS A 1 60 ? 15.155 0.254 1.338 1.00 0.00 54 LYS A O 11
ATOM 15673 N N . LEU A 1 61 ? 13.915 0.912 -0.420 1.00 0.00 55 LEU A N 11
ATOM 15674 C CA . LEU A 1 61 ? 13.018 1.739 0.379 1.00 0.00 55 LEU A CA 11
ATOM 15675 C C . LEU A 1 61 ? 11.567 1.309 0.200 1.00 0.00 55 LEU A C 11
ATOM 15676 O O . LEU A 1 61 ? 10.677 2.144 0.039 1.00 0.00 55 LEU A O 11
ATOM 15692 N N . SER A 1 62 ? 11.335 0.001 0.230 1.00 0.00 56 SER A N 11
ATOM 15693 C CA . SER A 1 62 ? 9.983 -0.539 0.152 1.00 0.00 56 SER A CA 11
ATOM 15694 C C . SER A 1 62 ? 9.261 -0.411 1.487 1.00 0.00 56 SER A C 11
ATOM 15695 O O . SER A 1 62 ? 9.831 0.064 2.469 1.00 0.00 56 SER A O 11
ATOM 15703 N N . VAL A 1 63 ? 8.003 -0.837 1.516 1.00 0.00 57 VAL A N 11
ATOM 15704 C CA . VAL A 1 63 ? 7.200 -0.771 2.732 1.00 0.00 57 VAL A CA 11
ATOM 15705 C C . VAL A 1 63 ? 7.863 -1.533 3.872 1.00 0.00 57 VAL A C 11
ATOM 15706 O O . VAL A 1 63 ? 8.008 -1.012 4.978 1.00 0.00 57 VAL A O 11
ATOM 15719 N N . GLY A 1 64 ? 8.264 -2.769 3.596 1.00 0.00 58 GLY A N 11
ATOM 15720 C CA . GLY A 1 64 ? 8.908 -3.607 4.600 1.00 0.00 58 GLY A CA 11
ATOM 15721 C C . GLY A 1 64 ? 10.258 -3.034 5.013 1.00 0.00 58 GLY A C 11
ATOM 15722 O O . GLY A 1 64 ? 10.643 -3.106 6.180 1.00 0.00 58 GLY A O 11
ATOM 15726 N N . ASP A 1 65 ? 10.973 -2.464 4.049 1.00 0.00 59 ASP A N 11
ATOM 15727 C CA . ASP A 1 65 ? 12.260 -1.836 4.319 1.00 0.00 59 ASP A CA 11
ATOM 15728 C C . ASP A 1 65 ? 12.111 -0.666 5.284 1.00 0.00 59 ASP A C 11
ATOM 15729 O O . ASP A 1 65 ? 12.804 -0.594 6.299 1.00 0.00 59 ASP A O 11
ATOM 15738 N N . LEU A 1 66 ? 11.204 0.249 4.960 1.00 0.00 60 LEU A N 11
ATOM 15739 C CA . LEU A 1 66 ? 11.021 1.460 5.751 1.00 0.00 60 LEU A CA 11
ATOM 15740 C C . LEU A 1 66 ? 10.598 1.128 7.176 1.00 0.00 60 LEU A C 11
ATOM 15741 O O . LEU A 1 66 ? 10.981 1.816 8.123 1.00 0.00 60 LEU A O 11
ATOM 15757 N N . ALA A 1 67 ? 9.807 0.071 7.322 1.00 0.00 61 ALA A N 11
ATOM 15758 C CA . ALA A 1 67 ? 9.429 -0.427 8.640 1.00 0.00 61 ALA A CA 11
ATOM 15759 C C . ALA A 1 67 ? 10.647 -0.577 9.542 1.00 0.00 61 ALA A C 11
ATOM 15760 O O . ALA A 1 67 ? 10.684 -0.034 10.646 1.00 0.00 61 ALA A O 11
ATOM 15767 N N . GLU A 1 68 ? 11.642 -1.317 9.066 1.00 0.00 62 GLU A N 11
ATOM 15768 C CA . GLU A 1 68 ? 12.883 -1.501 9.808 1.00 0.00 62 GLU A CA 11
ATOM 15769 C C . GLU A 1 68 ? 13.703 -0.218 9.838 1.00 0.00 62 GLU A C 11
ATOM 15770 O O . GLU A 1 68 ? 14.177 0.203 10.893 1.00 0.00 62 GLU A O 11
ATOM 15782 N N . LEU A 1 69 ? 13.865 0.402 8.674 1.00 0.00 63 LEU A N 11
ATOM 15783 C CA . LEU A 1 69 ? 14.765 1.540 8.531 1.00 0.00 63 LEU A CA 11
ATOM 15784 C C . LEU A 1 69 ? 14.400 2.656 9.501 1.00 0.00 63 LEU A C 11
ATOM 15785 O O . LEU A 1 69 ? 15.272 3.248 10.138 1.00 0.00 63 LEU A O 11
ATOM 15801 N N . LEU A 1 70 ? 13.107 2.939 9.610 1.00 0.00 64 LEU A N 11
ATOM 15802 C CA . LEU A 1 70 ? 12.624 3.993 10.495 1.00 0.00 64 LEU A CA 11
ATOM 15803 C C . LEU A 1 70 ? 12.765 3.590 11.958 1.00 0.00 64 LEU A C 11
ATOM 15804 O O . LEU A 1 70 ? 13.028 4.429 12.820 1.00 0.00 64 LEU A O 11
ATOM 15820 N N . TYR A 1 71 ? 12.588 2.302 12.231 1.00 0.00 65 TYR A N 11
ATOM 15821 C CA . TYR A 1 71 ? 12.831 1.761 13.563 1.00 0.00 65 TYR A CA 11
ATOM 15822 C C . TYR A 1 71 ? 14.292 1.922 13.965 1.00 0.00 65 TYR A C 11
ATOM 15823 O O . TYR A 1 71 ? 14.596 2.317 15.091 1.00 0.00 65 TYR A O 11
ATOM 15841 N N . ARG A 1 72 ? 15.192 1.614 13.038 1.00 0.00 66 ARG A N 11
ATOM 15842 C CA . ARG A 1 72 ? 16.622 1.626 13.325 1.00 0.00 66 ARG A CA 11
ATOM 15843 C C . ARG A 1 72 ? 17.093 3.020 13.720 1.00 0.00 66 ARG A C 11
ATOM 15844 O O . ARG A 1 72 ? 17.916 3.175 14.622 1.00 0.00 66 ARG A O 11
ATOM 15865 N N . VAL A 1 73 ? 16.565 4.032 13.040 1.00 0.00 67 VAL A N 11
ATOM 15866 C CA . VAL A 1 73 ? 16.916 5.417 13.332 1.00 0.00 67 VAL A CA 11
ATOM 15867 C C . VAL A 1 73 ? 15.982 6.013 14.377 1.00 0.00 67 VAL A C 11
ATOM 15868 O O . VAL A 1 73 ? 16.288 7.040 14.983 1.00 0.00 67 VAL A O 11
ATOM 15881 N N . ARG A 1 74 ? 14.841 5.364 14.583 1.00 0.00 68 ARG A N 11
ATOM 15882 C CA . ARG A 1 74 ? 13.903 5.773 15.621 1.00 0.00 68 ARG A CA 11
ATOM 15883 C C . ARG A 1 74 ? 13.426 7.203 15.399 1.00 0.00 68 ARG A C 11
ATOM 15884 O O . ARG A 1 74 ? 13.353 7.996 16.337 1.00 0.00 68 ARG A O 11
ATOM 15905 N N . ARG A 1 75 ? 13.101 7.526 14.152 1.00 0.00 69 ARG A N 11
ATOM 15906 C CA . ARG A 1 75 ? 12.653 8.868 13.800 1.00 0.00 69 ARG A CA 11
ATOM 15907 C C . ARG A 1 75 ? 11.134 8.969 13.833 1.00 0.00 69 ARG A C 11
ATOM 15908 O O . ARG A 1 75 ? 10.453 8.536 12.903 1.00 0.00 69 ARG A O 11
ATOM 15929 N N . PHE A 1 76 ? 10.607 9.542 14.910 1.00 0.00 70 PHE A N 11
ATOM 15930 C CA . PHE A 1 76 ? 9.171 9.529 15.160 1.00 0.00 70 PHE A CA 11
ATOM 15931 C C . PHE A 1 76 ? 8.441 10.484 14.224 1.00 0.00 70 PHE A C 11
ATOM 15932 O O . PHE A 1 76 ? 7.216 10.440 14.110 1.00 0.00 70 PHE A O 11
ATOM 15949 N N . ASP A 1 77 ? 9.200 11.346 13.556 1.00 0.00 71 ASP A N 11
ATOM 15950 C CA . ASP A 1 77 ? 8.640 12.237 12.547 1.00 0.00 71 ASP A CA 11
ATOM 15951 C C . ASP A 1 77 ? 8.186 11.461 11.318 1.00 0.00 71 ASP A C 11
ATOM 15952 O O . ASP A 1 77 ? 7.474 11.991 10.465 1.00 0.00 71 ASP A O 11
ATOM 15961 N N . LEU A 1 78 ? 8.602 10.202 11.232 1.00 0.00 72 LEU A N 11
ATOM 15962 C CA . LEU A 1 78 ? 8.198 9.334 10.132 1.00 0.00 72 LEU A CA 11
ATOM 15963 C C . LEU A 1 78 ? 7.447 8.111 10.642 1.00 0.00 72 LEU A C 11
ATOM 15964 O O . LEU A 1 78 ? 6.565 7.585 9.964 1.00 0.00 72 LEU A O 11
ATOM 15980 N N . LEU A 1 79 ? 7.802 7.663 11.841 1.00 0.00 73 LEU A N 11
ATOM 15981 C CA . LEU A 1 79 ? 7.121 6.539 12.472 1.00 0.00 73 LEU A CA 11
ATOM 15982 C C . LEU A 1 79 ? 5.644 6.842 12.690 1.00 0.00 73 LEU A C 11
ATOM 15983 O O . LEU A 1 79 ? 4.787 5.984 12.480 1.00 0.00 73 LEU A O 11
ATOM 15999 N N . LYS A 1 80 ? 5.353 8.067 13.113 1.00 0.00 74 LYS A N 11
ATOM 16000 C CA . LYS A 1 80 ? 3.984 8.468 13.416 1.00 0.00 74 LYS A CA 11
ATOM 16001 C C . LYS A 1 80 ? 3.290 9.033 12.183 1.00 0.00 74 LYS A C 11
ATOM 16002 O O . LYS A 1 80 ? 2.071 9.203 12.168 1.00 0.00 74 LYS A O 11
ATOM 16021 N N . ARG A 1 81 ? 4.074 9.323 11.150 1.00 0.00 75 ARG A N 11
ATOM 16022 C CA . ARG A 1 81 ? 3.531 9.824 9.893 1.00 0.00 75 ARG A CA 11
ATOM 16023 C C . ARG A 1 81 ? 3.293 8.689 8.905 1.00 0.00 75 ARG A C 11
ATOM 16024 O O . ARG A 1 81 ? 2.156 8.411 8.525 1.00 0.00 75 ARG A O 11
ATOM 16045 N N . ILE A 1 82 ? 4.374 8.035 8.491 1.00 0.00 76 ILE A N 11
ATOM 16046 C CA . ILE A 1 82 ? 4.292 6.971 7.498 1.00 0.00 76 ILE A CA 11
ATOM 16047 C C . ILE A 1 82 ? 3.665 5.714 8.088 1.00 0.00 76 ILE A C 11
ATOM 16048 O O . ILE A 1 82 ? 2.723 5.156 7.526 1.00 0.00 76 ILE A O 11
ATOM 16064 N N . LEU A 1 83 ? 4.194 5.273 9.225 1.00 0.00 77 LEU A N 11
ATOM 16065 C CA . LEU A 1 83 ? 3.759 4.023 9.837 1.00 0.00 77 LEU A CA 11
ATOM 16066 C C . LEU A 1 83 ? 2.642 4.263 10.844 1.00 0.00 77 LEU A C 11
ATOM 16067 O O . LEU A 1 83 ? 1.910 3.341 11.205 1.00 0.00 77 LEU A O 11
ATOM 16083 N N . LYS A 1 84 ? 2.515 5.506 11.296 1.00 0.00 78 LYS A N 11
ATOM 16084 C CA . LYS A 1 84 ? 1.415 5.896 12.169 1.00 0.00 78 LYS A CA 11
ATOM 16085 C C . LYS A 1 84 ? 1.411 5.072 13.451 1.00 0.00 78 LYS A C 11
ATOM 16086 O O . LYS A 1 84 ? 0.375 4.550 13.861 1.00 0.00 78 LYS A O 11
ATOM 16105 N N . MET A 1 85 ? 2.576 4.960 14.080 1.00 0.00 79 MET A N 11
ATOM 16106 C CA . MET A 1 85 ? 2.701 4.234 15.338 1.00 0.00 79 MET A CA 11
ATOM 16107 C C . MET A 1 85 ? 4.070 4.455 15.968 1.00 0.00 79 MET A C 11
ATOM 16108 O O . MET A 1 85 ? 4.998 4.927 15.310 1.00 0.00 79 MET A O 11
ATOM 16122 N N . ASP A 1 86 ? 4.191 4.110 17.245 1.00 0.00 80 ASP A N 11
ATOM 16123 C CA . ASP A 1 86 ? 5.464 4.209 17.949 1.00 0.00 80 ASP A CA 11
ATOM 16124 C C . ASP A 1 86 ? 6.441 3.143 17.471 1.00 0.00 80 ASP A C 11
ATOM 16125 O O . ASP A 1 86 ? 6.044 2.157 16.849 1.00 0.00 80 ASP A O 11
ATOM 16134 N N . ARG A 1 87 ? 7.721 3.345 17.766 1.00 0.00 81 ARG A N 11
ATOM 16135 C CA . ARG A 1 87 ? 8.765 2.433 17.315 1.00 0.00 81 ARG A CA 11
ATOM 16136 C C . ARG A 1 87 ? 8.625 1.067 17.973 1.00 0.00 81 ARG A C 11
ATOM 16137 O O . ARG A 1 87 ? 9.068 0.056 17.428 1.00 0.00 81 ARG A O 11
ATOM 16158 N N . LYS A 1 88 ? 8.006 1.042 19.148 1.00 0.00 82 LYS A N 11
ATOM 16159 C CA . LYS A 1 88 ? 7.746 -0.208 19.852 1.00 0.00 82 LYS A CA 11
ATOM 16160 C C . LYS A 1 88 ? 6.648 -1.010 19.164 1.00 0.00 82 LYS A C 11
ATOM 16161 O O . LYS A 1 88 ? 6.720 -2.236 19.081 1.00 0.00 82 LYS A O 11
ATOM 16180 N N . ALA A 1 89 ? 5.632 -0.310 18.670 1.00 0.00 83 ALA A N 11
ATOM 16181 C CA . ALA A 1 89 ? 4.593 -0.934 17.861 1.00 0.00 83 ALA A CA 11
ATOM 16182 C C . ALA A 1 89 ? 5.165 -1.490 16.563 1.00 0.00 83 ALA A C 11
ATOM 16183 O O . ALA A 1 89 ? 4.783 -2.573 16.118 1.00 0.00 83 ALA A O 11
ATOM 16190 N N . VAL A 1 90 ? 6.083 -0.743 15.959 1.00 0.00 84 VAL A N 11
ATOM 16191 C CA . VAL A 1 90 ? 6.798 -1.214 14.779 1.00 0.00 84 VAL A CA 11
ATOM 16192 C C . VAL A 1 90 ? 7.591 -2.478 15.084 1.00 0.00 84 VAL A C 11
ATOM 16193 O O . VAL A 1 90 ? 7.540 -3.451 14.332 1.00 0.00 84 VAL A O 11
ATOM 16206 N N . GLU A 1 91 ? 8.325 -2.458 16.192 1.00 0.00 85 GLU A N 11
ATOM 16207 C CA . GLU A 1 91 ? 9.049 -3.636 16.652 1.00 0.00 85 GLU A CA 11
ATOM 16208 C C . GLU A 1 91 ? 8.136 -4.853 16.721 1.00 0.00 85 GLU A C 11
ATOM 16209 O O . GLU A 1 91 ? 8.482 -5.929 16.234 1.00 0.00 85 GLU A O 11
ATOM 16221 N N . THR A 1 92 ? 6.968 -4.676 17.329 1.00 0.00 86 THR A N 11
ATOM 16222 C CA . THR A 1 92 ? 5.983 -5.747 17.423 1.00 0.00 86 THR A CA 11
ATOM 16223 C C . THR A 1 92 ? 5.617 -6.282 16.045 1.00 0.00 86 THR A C 11
ATOM 16224 O O . THR A 1 92 ? 5.471 -7.489 15.856 1.00 0.00 86 THR A O 11
ATOM 16235 N N . HIS A 1 93 ? 5.471 -5.376 15.084 1.00 0.00 87 HIS A N 11
ATOM 16236 C CA . HIS A 1 93 ? 5.073 -5.751 13.732 1.00 0.00 87 HIS A CA 11
ATOM 16237 C C . HIS A 1 93 ? 6.273 -5.781 12.794 1.00 0.00 87 HIS A C 11
ATOM 16238 O O . HIS A 1 93 ? 6.138 -5.560 11.591 1.00 0.00 87 HIS A O 11
ATOM 16251 N N . LEU A 1 94 ? 7.447 -6.056 13.352 1.00 0.00 88 LEU A N 11
ATOM 16252 C CA . LEU A 1 94 ? 8.673 -6.119 12.565 1.00 0.00 88 LEU A CA 11
ATOM 16253 C C . LEU A 1 94 ? 9.473 -7.374 12.891 1.00 0.00 88 LEU A C 11
ATOM 16254 O O . LEU A 1 94 ? 9.164 -8.426 12.404 1.00 0.00 88 LEU A O 11
ATOM 16270 N N . HIS A 1 7 ? 5.197 -2.294 -3.203 1.00 0.00 1 HIS A N 12
ATOM 16271 C CA . HIS A 1 7 ? 6.205 -1.241 -3.226 1.00 0.00 1 HIS A CA 12
ATOM 16272 C C . HIS A 1 7 ? 5.769 -0.043 -2.393 1.00 0.00 1 HIS A C 12
ATOM 16273 O O . HIS A 1 7 ? 4.780 -0.109 -1.662 1.00 0.00 1 HIS A O 12
ATOM 16286 N N . MET A 1 8 ? 6.511 1.053 -2.508 1.00 0.00 2 MET A N 12
ATOM 16287 C CA . MET A 1 8 ? 6.244 2.247 -1.715 1.00 0.00 2 MET A CA 12
ATOM 16288 C C . MET A 1 8 ? 5.550 3.317 -2.548 1.00 0.00 2 MET A C 12
ATOM 16289 O O . MET A 1 8 ? 5.839 3.480 -3.733 1.00 0.00 2 MET A O 12
ATOM 16303 N N . SER A 1 9 ? 4.632 4.045 -1.921 1.00 0.00 3 SER A N 12
ATOM 16304 C CA . SER A 1 9 ? 3.866 5.075 -2.613 1.00 0.00 3 SER A CA 12
ATOM 16305 C C . SER A 1 9 ? 4.626 6.395 -2.650 1.00 0.00 3 SER A C 12
ATOM 16306 O O . SER A 1 9 ? 5.580 6.594 -1.897 1.00 0.00 3 SER A O 12
ATOM 16314 N N . ALA A 1 10 ? 4.198 7.293 -3.529 1.00 0.00 4 ALA A N 12
ATOM 16315 C CA . ALA A 1 10 ? 4.812 8.612 -3.638 1.00 0.00 4 ALA A CA 12
ATOM 16316 C C . ALA A 1 10 ? 4.587 9.430 -2.373 1.00 0.00 4 ALA A C 12
ATOM 16317 O O . ALA A 1 10 ? 5.419 10.258 -2.002 1.00 0.00 4 ALA A O 12
ATOM 16324 N N . GLU A 1 11 ? 3.458 9.193 -1.714 1.00 0.00 5 GLU A N 12
ATOM 16325 C CA . GLU A 1 11 ? 3.113 9.920 -0.498 1.00 0.00 5 GLU A CA 12
ATOM 16326 C C . GLU A 1 11 ? 4.057 9.564 0.643 1.00 0.00 5 GLU A C 12
ATOM 16327 O O . GLU A 1 11 ? 4.517 10.439 1.377 1.00 0.00 5 GLU A O 12
ATOM 16339 N N . VAL A 1 12 ? 4.344 8.275 0.787 1.00 0.00 6 VAL A N 12
ATOM 16340 C CA . VAL A 1 12 ? 5.257 7.804 1.821 1.00 0.00 6 VAL A CA 12
ATOM 16341 C C . VAL A 1 12 ? 6.645 8.407 1.647 1.00 0.00 6 VAL A C 12
ATOM 16342 O O . VAL A 1 12 ? 7.192 9.007 2.572 1.00 0.00 6 VAL A O 12
ATOM 16355 N N . ILE A 1 13 ? 7.210 8.243 0.456 1.00 0.00 7 ILE A N 12
ATOM 16356 C CA . ILE A 1 13 ? 8.572 8.689 0.186 1.00 0.00 7 ILE A CA 12
ATOM 16357 C C . ILE A 1 13 ? 8.666 10.209 0.195 1.00 0.00 7 ILE A C 12
ATOM 16358 O O . ILE A 1 13 ? 9.719 10.774 0.490 1.00 0.00 7 ILE A O 12
ATOM 16374 N N . HIS A 1 14 ? 7.558 10.867 -0.131 1.00 0.00 8 HIS A N 12
ATOM 16375 C CA . HIS A 1 14 ? 7.462 12.316 -0.003 1.00 0.00 8 HIS A CA 12
ATOM 16376 C C . HIS A 1 14 ? 7.666 12.756 1.441 1.00 0.00 8 HIS A C 12
ATOM 16377 O O . HIS A 1 14 ? 8.463 13.651 1.720 1.00 0.00 8 HIS A O 12
ATOM 16390 N N . GLN A 1 15 ? 6.940 12.122 2.355 1.00 0.00 9 GLN A N 12
ATOM 16391 C CA . GLN A 1 15 ? 7.058 12.431 3.776 1.00 0.00 9 GLN A CA 12
ATOM 16392 C C . GLN A 1 15 ? 8.463 12.143 4.288 1.00 0.00 9 GLN A C 12
ATOM 16393 O O . GLN A 1 15 ? 8.989 12.871 5.129 1.00 0.00 9 GLN A O 12
ATOM 16407 N N . VAL A 1 16 ? 9.067 11.076 3.774 1.00 0.00 10 VAL A N 12
ATOM 16408 C CA . VAL A 1 16 ? 10.451 10.750 4.098 1.00 0.00 10 VAL A CA 12
ATOM 16409 C C . VAL A 1 16 ? 11.378 11.920 3.797 1.00 0.00 10 VAL A C 12
ATOM 16410 O O . VAL A 1 16 ? 12.239 12.267 4.606 1.00 0.00 10 VAL A O 12
ATOM 16423 N N . GLU A 1 17 ? 11.197 12.526 2.628 1.00 0.00 11 GLU A N 12
ATOM 16424 C CA . GLU A 1 17 ? 11.997 13.679 2.231 1.00 0.00 11 GLU A CA 12
ATOM 16425 C C . GLU A 1 17 ? 11.737 14.870 3.144 1.00 0.00 11 GLU A C 12
ATOM 16426 O O . GLU A 1 17 ? 12.646 15.643 3.446 1.00 0.00 11 GLU A O 12
ATOM 16438 N N . GLU A 1 18 ? 10.490 15.013 3.581 1.00 0.00 12 GLU A N 12
ATOM 16439 C CA . GLU A 1 18 ? 10.107 16.112 4.459 1.00 0.00 12 GLU A CA 12
ATOM 16440 C C . GLU A 1 18 ? 10.873 16.058 5.775 1.00 0.00 12 GLU A C 12
ATOM 16441 O O . GLU A 1 18 ? 11.362 17.077 6.262 1.00 0.00 12 GLU A O 12
ATOM 16453 N N . ALA A 1 19 ? 10.975 14.862 6.346 1.00 0.00 13 ALA A N 12
ATOM 16454 C CA . ALA A 1 19 ? 11.578 14.690 7.662 1.00 0.00 13 ALA A CA 12
ATOM 16455 C C . ALA A 1 19 ? 13.096 14.600 7.564 1.00 0.00 13 ALA A C 12
ATOM 16456 O O . ALA A 1 19 ? 13.815 15.329 8.247 1.00 0.00 13 ALA A O 12
ATOM 16463 N N . LEU A 1 20 ? 13.577 13.702 6.711 1.00 0.00 14 LEU A N 12
ATOM 16464 C CA . LEU A 1 20 ? 15.002 13.405 6.634 1.00 0.00 14 LEU A CA 12
ATOM 16465 C C . LEU A 1 20 ? 15.726 14.405 5.742 1.00 0.00 14 LEU A C 12
ATOM 16466 O O . LEU A 1 20 ? 15.194 14.837 4.719 1.00 0.00 14 LEU A O 12
ATOM 16482 N N . SER A 1 21 ? 16.941 14.771 6.136 1.00 0.00 15 SER A N 12
ATOM 16483 C CA . SER A 1 21 ? 17.818 15.561 5.281 1.00 0.00 15 SER A CA 12
ATOM 16484 C C . SER A 1 21 ? 18.535 14.681 4.265 1.00 0.00 15 SER A C 12
ATOM 16485 O O . SER A 1 21 ? 18.520 13.454 4.371 1.00 0.00 15 SER A O 12
ATOM 16493 N N . SER A 1 22 ? 19.163 15.314 3.280 1.00 0.00 16 SER A N 12
ATOM 16494 C CA . SER A 1 22 ? 19.964 14.596 2.295 1.00 0.00 16 SER A CA 12
ATOM 16495 C C . SER A 1 22 ? 21.129 13.870 2.956 1.00 0.00 16 SER A C 12
ATOM 16496 O O . SER A 1 22 ? 21.574 12.827 2.479 1.00 0.00 16 SER A O 12
ATOM 16504 N N . SER A 1 23 ? 21.619 14.429 4.057 1.00 0.00 17 SER A N 12
ATOM 16505 C CA . SER A 1 23 ? 22.677 13.794 4.833 1.00 0.00 17 SER A CA 12
ATOM 16506 C C . SER A 1 23 ? 22.147 12.594 5.608 1.00 0.00 17 SER A C 12
ATOM 16507 O O . SER A 1 23 ? 22.776 11.536 5.638 1.00 0.00 17 SER A O 12
ATOM 16515 N N . GLU A 1 24 ? 20.987 12.765 6.233 1.00 0.00 18 GLU A N 12
ATOM 16516 C CA . GLU A 1 24 ? 20.350 11.683 6.974 1.00 0.00 18 GLU A CA 12
ATOM 16517 C C . GLU A 1 24 ? 19.980 10.527 6.053 1.00 0.00 18 GLU A C 12
ATOM 16518 O O . GLU A 1 24 ? 20.134 9.360 6.413 1.00 0.00 18 GLU A O 12
ATOM 16530 N N . LEU A 1 25 ? 19.492 10.858 4.863 1.00 0.00 19 LEU A N 12
ATOM 16531 C CA . LEU A 1 25 ? 19.201 9.853 3.847 1.00 0.00 19 LEU A CA 12
ATOM 16532 C C . LEU A 1 25 ? 20.459 9.094 3.447 1.00 0.00 19 LEU A C 12
ATOM 16533 O O . LEU A 1 25 ? 20.425 7.881 3.240 1.00 0.00 19 LEU A O 12
ATOM 16549 N N . THR A 1 26 ? 21.570 9.815 3.340 1.00 0.00 20 THR A N 12
ATOM 16550 C CA . THR A 1 26 ? 22.864 9.195 3.079 1.00 0.00 20 THR A CA 12
ATOM 16551 C C . THR A 1 26 ? 23.268 8.265 4.216 1.00 0.00 20 THR A C 12
ATOM 16552 O O . THR A 1 26 ? 23.839 7.199 3.986 1.00 0.00 20 THR A O 12
ATOM 16563 N N . GLU A 1 27 ? 22.968 8.675 5.444 1.00 0.00 21 GLU A N 12
ATOM 16564 C CA . GLU A 1 27 ? 23.288 7.873 6.619 1.00 0.00 21 GLU A CA 12
ATOM 16565 C C . GLU A 1 27 ? 22.457 6.598 6.659 1.00 0.00 21 GLU A C 12
ATOM 16566 O O . GLU A 1 27 ? 22.925 5.554 7.114 1.00 0.00 21 GLU A O 12
ATOM 16578 N N . LEU A 1 28 ? 21.220 6.688 6.181 1.00 0.00 22 LEU A N 12
ATOM 16579 C CA . LEU A 1 28 ? 20.347 5.524 6.091 1.00 0.00 22 LEU A CA 12
ATOM 16580 C C . LEU A 1 28 ? 20.808 4.572 4.996 1.00 0.00 22 LEU A C 12
ATOM 16581 O O . LEU A 1 28 ? 20.654 3.356 5.111 1.00 0.00 22 LEU A O 12
ATOM 16597 N N . LYS A 1 29 ? 21.375 5.131 3.932 1.00 0.00 23 LYS A N 12
ATOM 16598 C CA . LYS A 1 29 ? 22.074 4.337 2.929 1.00 0.00 23 LYS A CA 12
ATOM 16599 C C . LYS A 1 29 ? 23.227 3.558 3.549 1.00 0.00 23 LYS A C 12
ATOM 16600 O O . LYS A 1 29 ? 23.392 2.365 3.293 1.00 0.00 23 LYS A O 12
ATOM 16619 N N . TYR A 1 30 ? 24.023 4.240 4.366 1.00 0.00 24 TYR A N 12
ATOM 16620 C CA . TYR A 1 30 ? 25.131 3.601 5.065 1.00 0.00 24 TYR A CA 12
ATOM 16621 C C . TYR A 1 30 ? 24.627 2.631 6.127 1.00 0.00 24 TYR A C 12
ATOM 16622 O O . TYR A 1 30 ? 25.283 1.635 6.433 1.00 0.00 24 TYR A O 12
ATOM 16640 N N . LEU A 1 31 ? 23.459 2.929 6.686 1.00 0.00 25 LEU A N 12
ATOM 16641 C CA . LEU A 1 31 ? 22.793 2.012 7.603 1.00 0.00 25 LEU A CA 12
ATOM 16642 C C . LEU A 1 31 ? 22.431 0.705 6.909 1.00 0.00 25 LEU A C 12
ATOM 16643 O O . LEU A 1 31 ? 22.563 -0.373 7.488 1.00 0.00 25 LEU A O 12
ATOM 16659 N N . CYS A 1 32 ? 21.973 0.808 5.666 1.00 0.00 26 CYS A N 12
ATOM 16660 C CA . CYS A 1 32 ? 21.697 -0.369 4.852 1.00 0.00 26 CYS A CA 12
ATOM 16661 C C . CYS A 1 32 ? 22.981 -1.107 4.496 1.00 0.00 26 CYS A C 12
ATOM 16662 O O . CYS A 1 32 ? 23.006 -2.336 4.433 1.00 0.00 26 CYS A O 12
ATOM 16670 N N . LEU A 1 33 ? 24.048 -0.349 4.262 1.00 0.00 27 LEU A N 12
ATOM 16671 C CA . LEU A 1 33 ? 25.297 -0.915 3.768 1.00 0.00 27 LEU A CA 12
ATOM 16672 C C . LEU A 1 33 ? 26.187 -1.372 4.916 1.00 0.00 27 LEU A C 12
ATOM 16673 O O . LEU A 1 33 ? 26.351 -2.569 5.149 1.00 0.00 27 LEU A O 12
ATOM 16689 N N . GLY A 1 34 ? 26.762 -0.410 5.631 1.00 0.00 28 GLY A N 12
ATOM 16690 C CA . GLY A 1 34 ? 27.771 -0.705 6.641 1.00 0.00 28 GLY A CA 12
ATOM 16691 C C . GLY A 1 34 ? 27.182 -0.634 8.044 1.00 0.00 28 GLY A C 12
ATOM 16692 O O . GLY A 1 34 ? 27.903 -0.743 9.037 1.00 0.00 28 GLY A O 12
ATOM 16696 N N . ARG A 1 35 ? 25.869 -0.449 8.121 1.00 0.00 29 ARG A N 12
ATOM 16697 C CA . ARG A 1 35 ? 25.176 -0.396 9.403 1.00 0.00 29 ARG A CA 12
ATOM 16698 C C . ARG A 1 35 ? 25.611 0.818 10.214 1.00 0.00 29 ARG A C 12
ATOM 16699 O O . ARG A 1 35 ? 25.821 0.725 11.424 1.00 0.00 29 ARG A O 12
ATOM 16720 N N . VAL A 1 36 ? 25.744 1.956 9.542 1.00 0.00 30 VAL A N 12
ATOM 16721 C CA . VAL A 1 36 ? 26.114 3.200 10.206 1.00 0.00 30 VAL A CA 12
ATOM 16722 C C . VAL A 1 36 ? 24.882 3.945 10.705 1.00 0.00 30 VAL A C 12
ATOM 16723 O O . VAL A 1 36 ? 23.882 4.056 9.996 1.00 0.00 30 VAL A O 12
ATOM 16736 N N . GLY A 1 37 ? 24.960 4.454 11.930 1.00 0.00 31 GLY A N 12
ATOM 16737 C CA . GLY A 1 37 ? 23.833 5.141 12.548 1.00 0.00 31 GLY A CA 12
ATOM 16738 C C . GLY A 1 37 ? 23.591 6.498 11.898 1.00 0.00 31 GLY A C 12
ATOM 16739 O O . GLY A 1 37 ? 24.362 6.933 11.043 1.00 0.00 31 GLY A O 12
ATOM 16743 N N . LYS A 1 38 ? 22.517 7.162 12.310 1.00 0.00 32 LYS A N 12
ATOM 16744 C CA . LYS A 1 38 ? 22.122 8.429 11.706 1.00 0.00 32 LYS A CA 12
ATOM 16745 C C . LYS A 1 38 ? 22.700 9.610 12.475 1.00 0.00 32 LYS A C 12
ATOM 16746 O O . LYS A 1 38 ? 22.769 9.589 13.704 1.00 0.00 32 LYS A O 12
ATOM 16765 N N . ARG A 1 39 ? 23.114 10.640 11.744 1.00 0.00 33 ARG A N 12
ATOM 16766 C CA . ARG A 1 39 ? 23.660 11.844 12.358 1.00 0.00 33 ARG A CA 12
ATOM 16767 C C . ARG A 1 39 ? 22.550 12.753 12.871 1.00 0.00 33 ARG A C 12
ATOM 16768 O O . ARG A 1 39 ? 21.394 12.343 12.967 1.00 0.00 33 ARG A O 12
ATOM 16789 N N . LYS A 1 40 ? 22.910 13.989 13.200 1.00 0.00 34 LYS A N 12
ATOM 16790 C CA . LYS A 1 40 ? 21.948 14.953 13.721 1.00 0.00 34 LYS A CA 12
ATOM 16791 C C . LYS A 1 40 ? 21.120 15.567 12.599 1.00 0.00 34 LYS A C 12
ATOM 16792 O O . LYS A 1 40 ? 21.497 15.502 11.429 1.00 0.00 34 LYS A O 12
ATOM 16811 N N . LEU A 1 41 ? 19.989 16.162 12.963 1.00 0.00 35 LEU A N 12
ATOM 16812 C CA . LEU A 1 41 ? 19.079 16.742 11.983 1.00 0.00 35 LEU A CA 12
ATOM 16813 C C . LEU A 1 41 ? 19.720 17.924 11.267 1.00 0.00 35 LEU A C 12
ATOM 16814 O O . LEU A 1 41 ? 20.104 18.909 11.897 1.00 0.00 35 LEU A O 12
ATOM 16830 N N . GLU A 1 42 ? 19.832 17.819 9.947 1.00 0.00 36 GLU A N 12
ATOM 16831 C CA . GLU A 1 42 ? 20.305 18.928 9.128 1.00 0.00 36 GLU A CA 12
ATOM 16832 C C . GLU A 1 42 ? 19.193 19.468 8.237 1.00 0.00 36 GLU A C 12
ATOM 16833 O O . GLU A 1 42 ? 18.062 18.984 8.279 1.00 0.00 36 GLU A O 12
ATOM 16845 N N . ARG A 1 43 ? 19.522 20.472 7.432 1.00 0.00 37 ARG A N 12
ATOM 16846 C CA . ARG A 1 43 ? 18.577 21.022 6.467 1.00 0.00 37 ARG A CA 12
ATOM 16847 C C . ARG A 1 43 ? 17.872 19.914 5.694 1.00 0.00 37 ARG A C 12
ATOM 16848 O O . ARG A 1 43 ? 18.510 19.139 4.981 1.00 0.00 37 ARG A O 12
ATOM 16869 N N . VAL A 1 44 ? 16.554 19.845 5.839 1.00 0.00 38 VAL A N 12
ATOM 16870 C CA . VAL A 1 44 ? 15.784 18.721 5.319 1.00 0.00 38 VAL A CA 12
ATOM 16871 C C . VAL A 1 44 ? 15.788 18.708 3.796 1.00 0.00 38 VAL A C 12
ATOM 16872 O O . VAL A 1 44 ? 16.020 19.735 3.157 1.00 0.00 38 VAL A O 12
ATOM 16885 N N . GLN A 1 45 ? 15.531 17.539 3.218 1.00 0.00 39 GLN A N 12
ATOM 16886 C CA . GLN A 1 45 ? 15.537 17.383 1.769 1.00 0.00 39 GLN A CA 12
ATOM 16887 C C . GLN A 1 45 ? 14.439 18.216 1.120 1.00 0.00 39 GLN A C 12
ATOM 16888 O O . GLN A 1 45 ? 13.286 18.183 1.550 1.00 0.00 39 GLN A O 12
ATOM 16902 N N . SER A 1 46 ? 14.804 18.962 0.083 1.00 0.00 40 SER A N 12
ATOM 16903 C CA . SER A 1 46 ? 13.866 19.855 -0.587 1.00 0.00 40 SER A CA 12
ATOM 16904 C C . SER A 1 46 ? 12.757 19.070 -1.277 1.00 0.00 40 SER A C 12
ATOM 16905 O O . SER A 1 46 ? 11.627 19.544 -1.390 1.00 0.00 40 SER A O 12
ATOM 16913 N N . GLY A 1 47 ? 13.087 17.868 -1.737 1.00 0.00 41 GLY A N 12
ATOM 16914 C CA . GLY A 1 47 ? 12.087 16.950 -2.268 1.00 0.00 41 GLY A CA 12
ATOM 16915 C C . GLY A 1 47 ? 12.385 16.590 -3.718 1.00 0.00 41 GLY A C 12
ATOM 16916 O O . GLY A 1 47 ? 11.473 16.447 -4.532 1.00 0.00 41 GLY A O 12
ATOM 16920 N N . VAL A 1 48 ? 13.667 16.443 -4.034 1.00 0.00 42 VAL A N 12
ATOM 16921 C CA . VAL A 1 48 ? 14.094 16.185 -5.404 1.00 0.00 42 VAL A CA 12
ATOM 16922 C C . VAL A 1 48 ? 14.959 14.933 -5.485 1.00 0.00 42 VAL A C 12
ATOM 16923 O O . VAL A 1 48 ? 15.874 14.852 -6.304 1.00 0.00 42 VAL A O 12
ATOM 16936 N N . ARG A 1 49 ? 14.663 13.960 -4.630 1.00 0.00 43 ARG A N 12
ATOM 16937 C CA . ARG A 1 49 ? 15.400 12.702 -4.617 1.00 0.00 43 ARG A CA 12
ATOM 16938 C C . ARG A 1 49 ? 14.883 11.750 -5.689 1.00 0.00 43 ARG A C 12
ATOM 16939 O O . ARG A 1 49 ? 14.103 10.842 -5.402 1.00 0.00 43 ARG A O 12
ATOM 16960 N N . ASP A 1 50 ? 15.323 11.963 -6.924 1.00 0.00 44 ASP A N 12
ATOM 16961 C CA . ASP A 1 50 ? 14.970 11.076 -8.026 1.00 0.00 44 ASP A CA 12
ATOM 16962 C C . ASP A 1 50 ? 15.352 9.634 -7.717 1.00 0.00 44 ASP A C 12
ATOM 16963 O O . ASP A 1 50 ? 14.648 8.699 -8.101 1.00 0.00 44 ASP A O 12
ATOM 16972 N N . LEU A 1 51 ? 16.469 9.459 -7.020 1.00 0.00 45 LEU A N 12
ATOM 16973 C CA . LEU A 1 51 ? 16.919 8.134 -6.613 1.00 0.00 45 LEU A CA 12
ATOM 16974 C C . LEU A 1 51 ? 15.849 7.413 -5.804 1.00 0.00 45 LEU A C 12
ATOM 16975 O O . LEU A 1 51 ? 15.516 6.261 -6.084 1.00 0.00 45 LEU A O 12
ATOM 16991 N N . LEU A 1 52 ? 15.311 8.098 -4.801 1.00 0.00 46 LEU A N 12
ATOM 16992 C CA . LEU A 1 52 ? 14.295 7.514 -3.933 1.00 0.00 46 LEU A CA 12
ATOM 16993 C C . LEU A 1 52 ? 13.026 7.191 -4.711 1.00 0.00 46 LEU A C 12
ATOM 16994 O O . LEU A 1 52 ? 12.372 6.179 -4.458 1.00 0.00 46 LEU A O 12
ATOM 17010 N N . ASP A 1 53 ? 12.682 8.056 -5.659 1.00 0.00 47 ASP A N 12
ATOM 17011 C CA . ASP A 1 53 ? 11.535 7.825 -6.528 1.00 0.00 47 ASP A CA 12
ATOM 17012 C C . ASP A 1 53 ? 11.717 6.557 -7.354 1.00 0.00 47 ASP A C 12
ATOM 17013 O O . ASP A 1 53 ? 10.770 5.798 -7.560 1.00 0.00 47 ASP A O 12
ATOM 17022 N N . ILE A 1 54 ? 12.939 6.334 -7.824 1.00 0.00 48 ILE A N 12
ATOM 17023 C CA . ILE A 1 54 ? 13.275 5.104 -8.531 1.00 0.00 48 ILE A CA 12
ATOM 17024 C C . ILE A 1 54 ? 13.110 3.887 -7.629 1.00 0.00 48 ILE A C 12
ATOM 17025 O O . ILE A 1 54 ? 12.540 2.874 -8.035 1.00 0.00 48 ILE A O 12
ATOM 17041 N N . LEU A 1 55 ? 13.611 3.993 -6.403 1.00 0.00 49 LEU A N 12
ATOM 17042 C CA . LEU A 1 55 ? 13.619 2.866 -5.479 1.00 0.00 49 LEU A CA 12
ATOM 17043 C C . LEU A 1 55 ? 12.204 2.476 -5.072 1.00 0.00 49 LEU A C 12
ATOM 17044 O O . LEU A 1 55 ? 11.867 1.293 -5.019 1.00 0.00 49 LEU A O 12
ATOM 17060 N N . ARG A 1 56 ? 11.380 3.477 -4.784 1.00 0.00 50 ARG A N 12
ATOM 17061 C CA . ARG A 1 56 ? 10.030 3.240 -4.286 1.00 0.00 50 ARG A CA 12
ATOM 17062 C C . ARG A 1 56 ? 9.097 2.806 -5.409 1.00 0.00 50 ARG A C 12
ATOM 17063 O O . ARG A 1 56 ? 8.162 2.036 -5.189 1.00 0.00 50 ARG A O 12
ATOM 17084 N N . GLU A 1 57 ? 9.356 3.306 -6.612 1.00 0.00 51 GLU A N 12
ATOM 17085 C CA . GLU A 1 57 ? 8.567 2.935 -7.781 1.00 0.00 51 GLU A CA 12
ATOM 17086 C C . GLU A 1 57 ? 8.909 1.528 -8.253 1.00 0.00 51 GLU A C 12
ATOM 17087 O O . GLU A 1 57 ? 8.025 0.751 -8.612 1.00 0.00 51 GLU A O 12
ATOM 17099 N N . ARG A 1 58 ? 10.198 1.205 -8.250 1.00 0.00 52 ARG A N 12
ATOM 17100 C CA . ARG A 1 58 ? 10.659 -0.114 -8.666 1.00 0.00 52 ARG A CA 12
ATOM 17101 C C . ARG A 1 58 ? 10.275 -1.178 -7.646 1.00 0.00 52 ARG A C 12
ATOM 17102 O O . ARG A 1 58 ? 9.881 -2.286 -8.009 1.00 0.00 52 ARG A O 12
ATOM 17123 N N . GLY A 1 59 ? 10.394 -0.835 -6.368 1.00 0.00 53 GLY A N 12
ATOM 17124 C CA . GLY A 1 59 ? 10.106 -1.776 -5.292 1.00 0.00 53 GLY A CA 12
ATOM 17125 C C . GLY A 1 59 ? 11.380 -2.195 -4.571 1.00 0.00 53 GLY A C 12
ATOM 17126 O O . GLY A 1 59 ? 11.392 -3.182 -3.835 1.00 0.00 53 GLY A O 12
ATOM 17130 N N . LYS A 1 60 ? 12.452 -1.439 -4.786 1.00 0.00 54 LYS A N 12
ATOM 17131 C CA . LYS A 1 60 ? 13.714 -1.686 -4.099 1.00 0.00 54 LYS A CA 12
ATOM 17132 C C . LYS A 1 60 ? 13.686 -1.133 -2.680 1.00 0.00 54 LYS A C 12
ATOM 17133 O O . LYS A 1 60 ? 14.310 -1.687 -1.775 1.00 0.00 54 LYS A O 12
ATOM 17152 N N . LEU A 1 61 ? 12.959 -0.037 -2.492 1.00 0.00 55 LEU A N 12
ATOM 17153 C CA . LEU A 1 61 ? 12.705 0.494 -1.158 1.00 0.00 55 LEU A CA 12
ATOM 17154 C C . LEU A 1 61 ? 11.224 0.418 -0.808 1.00 0.00 55 LEU A C 12
ATOM 17155 O O . LEU A 1 61 ? 10.441 1.289 -1.187 1.00 0.00 55 LEU A O 12
ATOM 17171 N N . SER A 1 62 ? 10.846 -0.628 -0.082 1.00 0.00 56 SER A N 12
ATOM 17172 C CA . SER A 1 62 ? 9.460 -0.815 0.330 1.00 0.00 56 SER A CA 12
ATOM 17173 C C . SER A 1 62 ? 9.180 -0.114 1.653 1.00 0.00 56 SER A C 12
ATOM 17174 O O . SER A 1 62 ? 10.100 0.340 2.334 1.00 0.00 56 SER A O 12
ATOM 17182 N N . VAL A 1 63 ? 7.904 -0.030 2.013 1.00 0.00 57 VAL A N 12
ATOM 17183 C CA . VAL A 1 63 ? 7.502 0.581 3.275 1.00 0.00 57 VAL A CA 12
ATOM 17184 C C . VAL A 1 63 ? 8.015 -0.222 4.463 1.00 0.00 57 VAL A C 12
ATOM 17185 O O . VAL A 1 63 ? 8.403 0.343 5.486 1.00 0.00 57 VAL A O 12
ATOM 17198 N N . GLY A 1 64 ? 8.015 -1.543 4.322 1.00 0.00 58 GLY A N 12
ATOM 17199 C CA . GLY A 1 64 ? 8.579 -2.423 5.339 1.00 0.00 58 GLY A CA 12
ATOM 17200 C C . GLY A 1 64 ? 10.067 -2.157 5.533 1.00 0.00 58 GLY A C 12
ATOM 17201 O O . GLY A 1 64 ? 10.556 -2.101 6.661 1.00 0.00 58 GLY A O 12
ATOM 17205 N N . ASP A 1 65 ? 10.783 -1.995 4.425 1.00 0.00 59 ASP A N 12
ATOM 17206 C CA . ASP A 1 65 ? 12.195 -1.638 4.471 1.00 0.00 59 ASP A CA 12
ATOM 17207 C C . ASP A 1 65 ? 12.406 -0.317 5.201 1.00 0.00 59 ASP A C 12
ATOM 17208 O O . ASP A 1 65 ? 13.280 -0.204 6.060 1.00 0.00 59 ASP A O 12
ATOM 17217 N N . LEU A 1 66 ? 11.599 0.680 4.854 1.00 0.00 60 LEU A N 12
ATOM 17218 C CA . LEU A 1 66 ? 11.646 1.973 5.526 1.00 0.00 60 LEU A CA 12
ATOM 17219 C C . LEU A 1 66 ? 11.362 1.830 7.016 1.00 0.00 60 LEU A C 12
ATOM 17220 O O . LEU A 1 66 ? 12.061 2.406 7.849 1.00 0.00 60 LEU A O 12
ATOM 17236 N N . ALA A 1 67 ? 10.331 1.058 7.345 1.00 0.00 61 ALA A N 12
ATOM 17237 C CA . ALA A 1 67 ? 9.924 0.876 8.733 1.00 0.00 61 ALA A CA 12
ATOM 17238 C C . ALA A 1 67 ? 11.093 0.420 9.596 1.00 0.00 61 ALA A C 12
ATOM 17239 O O . ALA A 1 67 ? 11.304 0.934 10.695 1.00 0.00 61 ALA A O 12
ATOM 17246 N N . GLU A 1 68 ? 11.853 -0.546 9.091 1.00 0.00 62 GLU A N 12
ATOM 17247 C CA . GLU A 1 68 ? 13.051 -1.016 9.777 1.00 0.00 62 GLU A CA 12
ATOM 17248 C C . GLU A 1 68 ? 14.054 0.114 9.971 1.00 0.00 62 GLU A C 12
ATOM 17249 O O . GLU A 1 68 ? 14.568 0.318 11.071 1.00 0.00 62 GLU A O 12
ATOM 17261 N N . LEU A 1 69 ? 14.328 0.846 8.897 1.00 0.00 63 LEU A N 12
ATOM 17262 C CA . LEU A 1 69 ? 15.295 1.936 8.939 1.00 0.00 63 LEU A CA 12
ATOM 17263 C C . LEU A 1 69 ? 14.882 3.000 9.947 1.00 0.00 63 LEU A C 12
ATOM 17264 O O . LEU A 1 69 ? 15.709 3.502 10.708 1.00 0.00 63 LEU A O 12
ATOM 17280 N N . LEU A 1 70 ? 13.598 3.342 9.947 1.00 0.00 64 LEU A N 12
ATOM 17281 C CA . LEU A 1 70 ? 13.079 4.370 10.840 1.00 0.00 64 LEU A CA 12
ATOM 17282 C C . LEU A 1 70 ? 13.105 3.905 12.290 1.00 0.00 64 LEU A C 12
ATOM 17283 O O . LEU A 1 70 ? 13.325 4.701 13.204 1.00 0.00 64 LEU A O 12
ATOM 17299 N N . TYR A 1 71 ? 12.880 2.612 12.496 1.00 0.00 65 TYR A N 12
ATOM 17300 C CA . TYR A 1 71 ? 13.020 2.010 13.817 1.00 0.00 65 TYR A CA 12
ATOM 17301 C C . TYR A 1 71 ? 14.445 2.146 14.336 1.00 0.00 65 TYR A C 12
ATOM 17302 O O . TYR A 1 71 ? 14.664 2.550 15.478 1.00 0.00 65 TYR A O 12
ATOM 17320 N N . ARG A 1 72 ? 15.412 1.806 13.491 1.00 0.00 66 ARG A N 12
ATOM 17321 C CA . ARG A 1 72 ? 16.812 1.777 13.899 1.00 0.00 66 ARG A CA 12
ATOM 17322 C C . ARG A 1 72 ? 17.295 3.163 14.307 1.00 0.00 66 ARG A C 12
ATOM 17323 O O . ARG A 1 72 ? 18.055 3.309 15.264 1.00 0.00 66 ARG A O 12
ATOM 17344 N N . VAL A 1 73 ? 16.850 4.179 13.575 1.00 0.00 67 VAL A N 12
ATOM 17345 C CA . VAL A 1 73 ? 17.231 5.556 13.863 1.00 0.00 67 VAL A CA 12
ATOM 17346 C C . VAL A 1 73 ? 16.231 6.219 14.802 1.00 0.00 67 VAL A C 12
ATOM 17347 O O . VAL A 1 73 ? 16.515 7.262 15.390 1.00 0.00 67 VAL A O 12
ATOM 17360 N N . ARG A 1 74 ? 15.060 5.607 14.938 1.00 0.00 68 ARG A N 12
ATOM 17361 C CA . ARG A 1 74 ? 14.051 6.083 15.878 1.00 0.00 68 ARG A CA 12
ATOM 17362 C C . ARG A 1 74 ? 13.607 7.500 15.538 1.00 0.00 68 ARG A C 12
ATOM 17363 O O . ARG A 1 74 ? 13.594 8.380 16.398 1.00 0.00 68 ARG A O 12
ATOM 17384 N N . ARG A 1 75 ? 13.242 7.714 14.278 1.00 0.00 69 ARG A N 12
ATOM 17385 C CA . ARG A 1 75 ? 12.762 9.016 13.830 1.00 0.00 69 ARG A CA 12
ATOM 17386 C C . ARG A 1 75 ? 11.240 9.076 13.840 1.00 0.00 69 ARG A C 12
ATOM 17387 O O . ARG A 1 75 ? 10.586 8.634 12.895 1.00 0.00 69 ARG A O 12
ATOM 17408 N N . PHE A 1 76 ? 10.682 9.624 14.914 1.00 0.00 70 PHE A N 12
ATOM 17409 C CA . PHE A 1 76 ? 9.247 9.542 15.157 1.00 0.00 70 PHE A CA 12
ATOM 17410 C C . PHE A 1 76 ? 8.486 10.557 14.314 1.00 0.00 70 PHE A C 12
ATOM 17411 O O . PHE A 1 76 ? 7.255 10.572 14.304 1.00 0.00 70 PHE A O 12
ATOM 17428 N N . ASP A 1 77 ? 9.226 11.405 13.607 1.00 0.00 71 ASP A N 12
ATOM 17429 C CA . ASP A 1 77 ? 8.628 12.342 12.664 1.00 0.00 71 ASP A CA 12
ATOM 17430 C C . ASP A 1 77 ? 8.054 11.615 11.454 1.00 0.00 71 ASP A C 12
ATOM 17431 O O . ASP A 1 77 ? 7.287 12.187 10.680 1.00 0.00 71 ASP A O 12
ATOM 17440 N N . LEU A 1 78 ? 8.430 10.350 11.297 1.00 0.00 72 LEU A N 12
ATOM 17441 C CA . LEU A 1 78 ? 7.908 9.524 10.215 1.00 0.00 72 LEU A CA 12
ATOM 17442 C C . LEU A 1 78 ? 7.184 8.298 10.758 1.00 0.00 72 LEU A C 12
ATOM 17443 O O . LEU A 1 78 ? 6.209 7.830 10.170 1.00 0.00 72 LEU A O 12
ATOM 17459 N N . LEU A 1 79 ? 7.667 7.782 11.883 1.00 0.00 73 LEU A N 12
ATOM 17460 C CA . LEU A 1 79 ? 7.035 6.642 12.536 1.00 0.00 73 LEU A CA 12
ATOM 17461 C C . LEU A 1 79 ? 5.589 6.949 12.900 1.00 0.00 73 LEU A C 12
ATOM 17462 O O . LEU A 1 79 ? 4.721 6.079 12.820 1.00 0.00 73 LEU A O 12
ATOM 17478 N N . LYS A 1 80 ? 5.335 8.190 13.301 1.00 0.00 74 LYS A N 12
ATOM 17479 C CA . LYS A 1 80 ? 4.009 8.593 13.753 1.00 0.00 74 LYS A CA 12
ATOM 17480 C C . LYS A 1 80 ? 3.215 9.240 12.625 1.00 0.00 74 LYS A C 12
ATOM 17481 O O . LYS A 1 80 ? 2.100 9.717 12.832 1.00 0.00 74 LYS A O 12
ATOM 17500 N N . ARG A 1 81 ? 3.798 9.253 11.431 1.00 0.00 75 ARG A N 12
ATOM 17501 C CA . ARG A 1 81 ? 3.134 9.816 10.261 1.00 0.00 75 ARG A CA 12
ATOM 17502 C C . ARG A 1 81 ? 2.891 8.752 9.200 1.00 0.00 75 ARG A C 12
ATOM 17503 O O . ARG A 1 81 ? 1.746 8.445 8.866 1.00 0.00 75 ARG A O 12
ATOM 17524 N N . ILE A 1 82 ? 3.973 8.190 8.672 1.00 0.00 76 ILE A N 12
ATOM 17525 C CA . ILE A 1 82 ? 3.879 7.139 7.667 1.00 0.00 76 ILE A CA 12
ATOM 17526 C C . ILE A 1 82 ? 3.295 5.862 8.258 1.00 0.00 76 ILE A C 12
ATOM 17527 O O . ILE A 1 82 ? 2.404 5.246 7.673 1.00 0.00 76 ILE A O 12
ATOM 17543 N N . LEU A 1 83 ? 3.803 5.469 9.421 1.00 0.00 77 LEU A N 12
ATOM 17544 C CA . LEU A 1 83 ? 3.383 4.227 10.060 1.00 0.00 77 LEU A CA 12
ATOM 17545 C C . LEU A 1 83 ? 2.321 4.486 11.121 1.00 0.00 77 LEU A C 12
ATOM 17546 O O . LEU A 1 83 ? 1.543 3.596 11.464 1.00 0.00 77 LEU A O 12
ATOM 17562 N N . LYS A 1 84 ? 2.295 5.710 11.638 1.00 0.00 78 LYS A N 12
ATOM 17563 C CA . LYS A 1 84 ? 1.252 6.126 12.569 1.00 0.00 78 LYS A CA 12
ATOM 17564 C C . LYS A 1 84 ? 1.219 5.226 13.797 1.00 0.00 78 LYS A C 12
ATOM 17565 O O . LYS A 1 84 ? 0.150 4.820 14.253 1.00 0.00 78 LYS A O 12
ATOM 17584 N N . MET A 1 85 ? 2.397 4.918 14.330 1.00 0.00 79 MET A N 12
ATOM 17585 C CA . MET A 1 85 ? 2.503 4.096 15.530 1.00 0.00 79 MET A CA 12
ATOM 17586 C C . MET A 1 85 ? 3.897 4.184 16.137 1.00 0.00 79 MET A C 12
ATOM 17587 O O . MET A 1 85 ? 4.849 4.592 15.471 1.00 0.00 79 MET A O 12
ATOM 17601 N N . ASP A 1 86 ? 4.011 3.801 17.404 1.00 0.00 80 ASP A N 12
ATOM 17602 C CA . ASP A 1 86 ? 5.288 3.848 18.107 1.00 0.00 80 ASP A CA 12
ATOM 17603 C C . ASP A 1 86 ? 6.252 2.799 17.568 1.00 0.00 80 ASP A C 12
ATOM 17604 O O . ASP A 1 86 ? 5.838 1.827 16.938 1.00 0.00 80 ASP A O 12
ATOM 17613 N N . ARG A 1 87 ? 7.541 3.003 17.820 1.00 0.00 81 ARG A N 12
ATOM 17614 C CA . ARG A 1 87 ? 8.575 2.131 17.276 1.00 0.00 81 ARG A CA 12
ATOM 17615 C C . ARG A 1 87 ? 8.480 0.729 17.866 1.00 0.00 81 ARG A C 12
ATOM 17616 O O . ARG A 1 87 ? 8.969 -0.236 17.279 1.00 0.00 81 ARG A O 12
ATOM 17637 N N . LYS A 1 88 ? 7.849 0.625 19.031 1.00 0.00 82 LYS A N 12
ATOM 17638 C CA . LYS A 1 88 ? 7.590 -0.671 19.648 1.00 0.00 82 LYS A CA 12
ATOM 17639 C C . LYS A 1 88 ? 6.614 -1.492 18.816 1.00 0.00 82 LYS A C 12
ATOM 17640 O O . LYS A 1 88 ? 6.813 -2.690 18.611 1.00 0.00 82 LYS A O 12
ATOM 17659 N N . ALA A 1 89 ? 5.558 -0.842 18.340 1.00 0.00 83 ALA A N 12
ATOM 17660 C CA . ALA A 1 89 ? 4.614 -1.478 17.427 1.00 0.00 83 ALA A CA 12
ATOM 17661 C C . ALA A 1 89 ? 5.278 -1.821 16.100 1.00 0.00 83 ALA A C 12
ATOM 17662 O O . ALA A 1 89 ? 5.003 -2.865 15.509 1.00 0.00 83 ALA A O 12
ATOM 17669 N N . VAL A 1 90 ? 6.153 -0.936 15.635 1.00 0.00 84 VAL A N 12
ATOM 17670 C CA . VAL A 1 90 ? 6.901 -1.170 14.406 1.00 0.00 84 VAL A CA 12
ATOM 17671 C C . VAL A 1 90 ? 7.724 -2.449 14.496 1.00 0.00 84 VAL A C 12
ATOM 17672 O O . VAL A 1 90 ? 7.706 -3.275 13.585 1.00 0.00 84 VAL A O 12
ATOM 17685 N N . GLU A 1 91 ? 8.444 -2.605 15.602 1.00 0.00 85 GLU A N 12
ATOM 17686 C CA . GLU A 1 91 ? 9.190 -3.831 15.863 1.00 0.00 85 GLU A CA 12
ATOM 17687 C C . GLU A 1 91 ? 8.287 -5.054 15.778 1.00 0.00 85 GLU A C 12
ATOM 17688 O O . GLU A 1 91 ? 8.644 -6.060 15.163 1.00 0.00 85 GLU A O 12
ATOM 17700 N N . THR A 1 92 ? 7.116 -4.963 16.398 1.00 0.00 86 THR A N 12
ATOM 17701 C CA . THR A 1 92 ? 6.141 -6.046 16.357 1.00 0.00 86 THR A CA 12
ATOM 17702 C C . THR A 1 92 ? 5.781 -6.410 14.922 1.00 0.00 86 THR A C 12
ATOM 17703 O O . THR A 1 92 ? 5.578 -7.581 14.601 1.00 0.00 86 THR A O 12
ATOM 17714 N N . HIS A 1 93 ? 5.705 -5.400 14.062 1.00 0.00 87 HIS A N 12
ATOM 17715 C CA . HIS A 1 93 ? 5.306 -5.604 12.675 1.00 0.00 87 HIS A CA 12
ATOM 17716 C C . HIS A 1 93 ? 6.521 -5.710 11.762 1.00 0.00 87 HIS A C 12
ATOM 17717 O O . HIS A 1 93 ? 6.435 -5.444 10.564 1.00 0.00 87 HIS A O 12
ATOM 17730 N N . LEU A 1 94 ? 7.654 -6.101 12.337 1.00 0.00 88 LEU A N 12
ATOM 17731 C CA . LEU A 1 94 ? 8.841 -6.419 11.552 1.00 0.00 88 LEU A CA 12
ATOM 17732 C C . LEU A 1 94 ? 9.330 -7.832 11.841 1.00 0.00 88 LEU A C 12
ATOM 17733 O O . LEU A 1 94 ? 8.794 -8.771 11.319 1.00 0.00 88 LEU A O 12
ATOM 17749 N N . HIS A 1 7 ? 5.734 0.766 -6.620 1.00 0.00 1 HIS A N 13
ATOM 17750 C CA . HIS A 1 7 ? 5.312 -0.151 -5.568 1.00 0.00 1 HIS A CA 13
ATOM 17751 C C . HIS A 1 7 ? 4.702 0.603 -4.393 1.00 0.00 1 HIS A C 13
ATOM 17752 O O . HIS A 1 7 ? 3.514 0.464 -4.104 1.00 0.00 1 HIS A O 13
ATOM 17765 N N . MET A 1 8 ? 5.523 1.401 -3.718 1.00 0.00 2 MET A N 13
ATOM 17766 C CA . MET A 1 8 ? 5.084 2.121 -2.529 1.00 0.00 2 MET A CA 13
ATOM 17767 C C . MET A 1 8 ? 4.431 3.447 -2.897 1.00 0.00 2 MET A C 13
ATOM 17768 O O . MET A 1 8 ? 4.736 4.033 -3.935 1.00 0.00 2 MET A O 13
ATOM 17782 N N . SER A 1 9 ? 3.531 3.916 -2.039 1.00 0.00 3 SER A N 13
ATOM 17783 C CA . SER A 1 9 ? 2.781 5.137 -2.307 1.00 0.00 3 SER A CA 13
ATOM 17784 C C . SER A 1 9 ? 3.712 6.332 -2.464 1.00 0.00 3 SER A C 13
ATOM 17785 O O . SER A 1 9 ? 4.738 6.424 -1.791 1.00 0.00 3 SER A O 13
ATOM 17793 N N . ALA A 1 10 ? 3.347 7.246 -3.357 1.00 0.00 4 ALA A N 13
ATOM 17794 C CA . ALA A 1 10 ? 4.143 8.444 -3.596 1.00 0.00 4 ALA A CA 13
ATOM 17795 C C . ALA A 1 10 ? 3.858 9.512 -2.548 1.00 0.00 4 ALA A C 13
ATOM 17796 O O . ALA A 1 10 ? 4.531 10.542 -2.499 1.00 0.00 4 ALA A O 13
ATOM 17803 N N . GLU A 1 11 ? 2.858 9.261 -1.711 1.00 0.00 5 GLU A N 13
ATOM 17804 C CA . GLU A 1 11 ? 2.523 10.171 -0.622 1.00 0.00 5 GLU A CA 13
ATOM 17805 C C . GLU A 1 11 ? 3.549 10.090 0.500 1.00 0.00 5 GLU A C 13
ATOM 17806 O O . GLU A 1 11 ? 4.027 11.112 0.993 1.00 0.00 5 GLU A O 13
ATOM 17818 N N . VAL A 1 12 ? 3.884 8.868 0.901 1.00 0.00 6 VAL A N 13
ATOM 17819 C CA . VAL A 1 12 ? 4.706 8.649 2.085 1.00 0.00 6 VAL A CA 13
ATOM 17820 C C . VAL A 1 12 ? 6.170 8.964 1.806 1.00 0.00 6 VAL A C 13
ATOM 17821 O O . VAL A 1 12 ? 6.910 9.367 2.703 1.00 0.00 6 VAL A O 13
ATOM 17834 N N . ILE A 1 13 ? 6.582 8.778 0.556 1.00 0.00 7 ILE A N 13
ATOM 17835 C CA . ILE A 1 13 ? 7.957 9.051 0.154 1.00 0.00 7 ILE A CA 13
ATOM 17836 C C . ILE A 1 13 ? 8.251 10.546 0.176 1.00 0.00 7 ILE A C 13
ATOM 17837 O O . ILE A 1 13 ? 9.392 10.961 0.378 1.00 0.00 7 ILE A O 13
ATOM 17853 N N . HIS A 1 14 ? 7.214 11.351 -0.033 1.00 0.00 8 HIS A N 13
ATOM 17854 C CA . HIS A 1 14 ? 7.317 12.794 0.147 1.00 0.00 8 HIS A CA 13
ATOM 17855 C C . HIS A 1 14 ? 7.448 13.157 1.621 1.00 0.00 8 HIS A C 13
ATOM 17856 O O . HIS A 1 14 ? 8.210 14.053 1.984 1.00 0.00 8 HIS A O 13
ATOM 17869 N N . GLN A 1 15 ? 6.700 12.455 2.466 1.00 0.00 9 GLN A N 13
ATOM 17870 C CA . GLN A 1 15 ? 6.798 12.640 3.909 1.00 0.00 9 GLN A CA 13
ATOM 17871 C C . GLN A 1 15 ? 8.174 12.237 4.424 1.00 0.00 9 GLN A C 13
ATOM 17872 O O . GLN A 1 15 ? 8.685 12.821 5.380 1.00 0.00 9 GLN A O 13
ATOM 17886 N N . VAL A 1 16 ? 8.770 11.237 3.785 1.00 0.00 10 VAL A N 13
ATOM 17887 C CA . VAL A 1 16 ? 10.138 10.837 4.092 1.00 0.00 10 VAL A CA 13
ATOM 17888 C C . VAL A 1 16 ? 11.109 11.993 3.888 1.00 0.00 10 VAL A C 13
ATOM 17889 O O . VAL A 1 16 ? 11.818 12.392 4.812 1.00 0.00 10 VAL A O 13
ATOM 17902 N N . GLU A 1 17 ? 11.135 12.529 2.672 1.00 0.00 11 GLU A N 13
ATOM 17903 C CA . GLU A 1 17 ? 12.043 13.619 2.335 1.00 0.00 11 GLU A CA 13
ATOM 17904 C C . GLU A 1 17 ? 11.664 14.898 3.072 1.00 0.00 11 GLU A C 13
ATOM 17905 O O . GLU A 1 17 ? 12.487 15.799 3.234 1.00 0.00 11 GLU A O 13
ATOM 17917 N N . GLU A 1 18 ? 10.414 14.971 3.517 1.00 0.00 12 GLU A N 13
ATOM 17918 C CA . GLU A 1 18 ? 9.952 16.095 4.322 1.00 0.00 12 GLU A CA 13
ATOM 17919 C C . GLU A 1 18 ? 10.651 16.128 5.675 1.00 0.00 12 GLU A C 13
ATOM 17920 O O . GLU A 1 18 ? 11.252 17.135 6.049 1.00 0.00 12 GLU A O 13
ATOM 17932 N N . ALA A 1 19 ? 10.569 15.021 6.404 1.00 0.00 13 ALA A N 13
ATOM 17933 C CA . ALA A 1 19 ? 11.059 14.970 7.777 1.00 0.00 13 ALA A CA 13
ATOM 17934 C C . ALA A 1 19 ? 12.545 14.638 7.819 1.00 0.00 13 ALA A C 13
ATOM 17935 O O . ALA A 1 19 ? 13.293 15.195 8.623 1.00 0.00 13 ALA A O 13
ATOM 17942 N N . LEU A 1 20 ? 12.968 13.728 6.948 1.00 0.00 14 LEU A N 13
ATOM 17943 C CA . LEU A 1 20 ? 14.349 13.259 6.939 1.00 0.00 14 LEU A CA 13
ATOM 17944 C C . LEU A 1 20 ? 15.199 14.066 5.967 1.00 0.00 14 LEU A C 13
ATOM 17945 O O . LEU A 1 20 ? 14.699 14.570 4.961 1.00 0.00 14 LEU A O 13
ATOM 17961 N N . SER A 1 21 ? 16.487 14.185 6.272 1.00 0.00 15 SER A N 13
ATOM 17962 C CA . SER A 1 21 ? 17.444 14.771 5.342 1.00 0.00 15 SER A CA 13
ATOM 17963 C C . SER A 1 21 ? 18.035 13.711 4.420 1.00 0.00 15 SER A C 13
ATOM 17964 O O . SER A 1 21 ? 17.925 12.514 4.684 1.00 0.00 15 SER A O 13
ATOM 17972 N N . SER A 1 22 ? 18.662 14.159 3.338 1.00 0.00 16 SER A N 13
ATOM 17973 C CA . SER A 1 22 ? 19.376 13.260 2.439 1.00 0.00 16 SER A CA 13
ATOM 17974 C C . SER A 1 22 ? 20.613 12.678 3.110 1.00 0.00 16 SER A C 13
ATOM 17975 O O . SER A 1 22 ? 21.110 11.625 2.711 1.00 0.00 16 SER A O 13
ATOM 17983 N N . SER A 1 23 ? 21.106 13.370 4.132 1.00 0.00 17 SER A N 13
ATOM 17984 C CA . SER A 1 23 ? 22.263 12.902 4.886 1.00 0.00 17 SER A CA 13
ATOM 17985 C C . SER A 1 23 ? 21.884 11.771 5.833 1.00 0.00 17 SER A C 13
ATOM 17986 O O . SER A 1 23 ? 22.649 10.826 6.025 1.00 0.00 17 SER A O 13
ATOM 17994 N N . GLU A 1 24 ? 20.698 11.873 6.423 1.00 0.00 18 GLU A N 13
ATOM 17995 C CA . GLU A 1 24 ? 20.151 10.793 7.235 1.00 0.00 18 GLU A CA 13
ATOM 17996 C C . GLU A 1 24 ? 19.886 9.551 6.392 1.00 0.00 18 GLU A C 13
ATOM 17997 O O . GLU A 1 24 ? 20.197 8.433 6.803 1.00 0.00 18 GLU A O 13
ATOM 18009 N N . LEU A 1 25 ? 19.311 9.754 5.212 1.00 0.00 19 LEU A N 13
ATOM 18010 C CA . LEU A 1 25 ? 19.041 8.656 4.292 1.00 0.00 19 LEU A CA 13
ATOM 18011 C C . LEU A 1 25 ? 20.332 7.988 3.837 1.00 0.00 19 LEU A C 13
ATOM 18012 O O . LEU A 1 25 ? 20.401 6.765 3.717 1.00 0.00 19 LEU A O 13
ATOM 18028 N N . THR A 1 26 ? 21.354 8.799 3.586 1.00 0.00 20 THR A N 13
ATOM 18029 C CA . THR A 1 26 ? 22.667 8.284 3.216 1.00 0.00 20 THR A CA 13
ATOM 18030 C C . THR A 1 26 ? 23.290 7.491 4.358 1.00 0.00 20 THR A C 13
ATOM 18031 O O . THR A 1 26 ? 23.853 6.417 4.146 1.00 0.00 20 THR A O 13
ATOM 18042 N N . GLU A 1 27 ? 23.185 8.027 5.569 1.00 0.00 21 GLU A N 13
ATOM 18043 C CA . GLU A 1 27 ? 23.759 7.381 6.744 1.00 0.00 21 GLU A CA 13
ATOM 18044 C C . GLU A 1 27 ? 23.016 6.095 7.084 1.00 0.00 21 GLU A C 13
ATOM 18045 O O . GLU A 1 27 ? 23.609 5.137 7.579 1.00 0.00 21 GLU A O 13
ATOM 18057 N N . LEU A 1 28 ? 21.715 6.081 6.815 1.00 0.00 22 LEU A N 13
ATOM 18058 C CA . LEU A 1 28 ? 20.913 4.873 6.974 1.00 0.00 22 LEU A CA 13
ATOM 18059 C C . LEU A 1 28 ? 21.419 3.754 6.074 1.00 0.00 22 LEU A C 13
ATOM 18060 O O . LEU A 1 28 ? 21.505 2.599 6.491 1.00 0.00 22 LEU A O 13
ATOM 18076 N N . LYS A 1 29 ? 21.752 4.102 4.836 1.00 0.00 23 LYS A N 13
ATOM 18077 C CA . LYS A 1 29 ? 22.433 3.178 3.937 1.00 0.00 23 LYS A CA 13
ATOM 18078 C C . LYS A 1 29 ? 23.751 2.700 4.532 1.00 0.00 23 LYS A C 13
ATOM 18079 O O . LYS A 1 29 ? 24.076 1.514 4.473 1.00 0.00 23 LYS A O 13
ATOM 18098 N N . TYR A 1 30 ? 24.507 3.630 5.105 1.00 0.00 24 TYR A N 13
ATOM 18099 C CA . TYR A 1 30 ? 25.811 3.313 5.675 1.00 0.00 24 TYR A CA 13
ATOM 18100 C C . TYR A 1 30 ? 25.673 2.422 6.903 1.00 0.00 24 TYR A C 13
ATOM 18101 O O . TYR A 1 30 ? 26.537 1.590 7.178 1.00 0.00 24 TYR A O 13
ATOM 18119 N N . LEU A 1 31 ? 24.581 2.602 7.638 1.00 0.00 25 LEU A N 13
ATOM 18120 C CA . LEU A 1 31 ? 24.264 1.732 8.765 1.00 0.00 25 LEU A CA 13
ATOM 18121 C C . LEU A 1 31 ? 24.032 0.298 8.306 1.00 0.00 25 LEU A C 13
ATOM 18122 O O . LEU A 1 31 ? 24.442 -0.651 8.973 1.00 0.00 25 LEU A O 13
ATOM 18138 N N . CYS A 1 32 ? 23.373 0.148 7.162 1.00 0.00 26 CYS A N 13
ATOM 18139 C CA . CYS A 1 32 ? 23.128 -1.169 6.586 1.00 0.00 26 CYS A CA 13
ATOM 18140 C C . CYS A 1 32 ? 24.360 -1.689 5.858 1.00 0.00 26 CYS A C 13
ATOM 18141 O O . CYS A 1 32 ? 24.523 -2.896 5.678 1.00 0.00 26 CYS A O 13
ATOM 18149 N N . LEU A 1 33 ? 25.226 -0.772 5.441 1.00 0.00 27 LEU A N 13
ATOM 18150 C CA . LEU A 1 33 ? 26.420 -1.133 4.686 1.00 0.00 27 LEU A CA 13
ATOM 18151 C C . LEU A 1 33 ? 27.596 -1.411 5.614 1.00 0.00 27 LEU A C 13
ATOM 18152 O O . LEU A 1 33 ? 27.986 -2.562 5.809 1.00 0.00 27 LEU A O 13
ATOM 18168 N N . GLY A 1 34 ? 28.156 -0.350 6.184 1.00 0.00 28 GLY A N 13
ATOM 18169 C CA . GLY A 1 34 ? 29.374 -0.461 6.978 1.00 0.00 28 GLY A CA 13
ATOM 18170 C C . GLY A 1 34 ? 29.087 -0.254 8.460 1.00 0.00 28 GLY A C 13
ATOM 18171 O O . GLY A 1 34 ? 30.000 -0.257 9.285 1.00 0.00 28 GLY A O 13
ATOM 18175 N N . ARG A 1 35 ? 27.813 -0.073 8.791 1.00 0.00 29 ARG A N 13
ATOM 18176 C CA . ARG A 1 35 ? 27.407 0.174 10.169 1.00 0.00 29 ARG A CA 13
ATOM 18177 C C . ARG A 1 35 ? 28.028 1.457 10.705 1.00 0.00 29 ARG A C 13
ATOM 18178 O O . ARG A 1 35 ? 28.570 1.482 11.810 1.00 0.00 29 ARG A O 13
ATOM 18199 N N . VAL A 1 36 ? 27.947 2.523 9.915 1.00 0.00 30 VAL A N 13
ATOM 18200 C CA . VAL A 1 36 ? 28.534 3.803 10.291 1.00 0.00 30 VAL A CA 13
ATOM 18201 C C . VAL A 1 36 ? 27.530 4.670 11.040 1.00 0.00 30 VAL A C 13
ATOM 18202 O O . VAL A 1 36 ? 26.393 4.841 10.600 1.00 0.00 30 VAL A O 13
ATOM 18215 N N . GLY A 1 37 ? 27.957 5.217 12.173 1.00 0.00 31 GLY A N 13
ATOM 18216 C CA . GLY A 1 37 ? 27.081 6.029 13.010 1.00 0.00 31 GLY A CA 13
ATOM 18217 C C . GLY A 1 37 ? 26.420 7.138 12.201 1.00 0.00 31 GLY A C 13
ATOM 18218 O O . GLY A 1 37 ? 27.072 7.813 11.406 1.00 0.00 31 GLY A O 13
ATOM 18222 N N . LYS A 1 38 ? 25.120 7.320 12.410 1.00 0.00 32 LYS A N 13
ATOM 18223 C CA . LYS A 1 38 ? 24.346 8.277 11.628 1.00 0.00 32 LYS A CA 13
ATOM 18224 C C . LYS A 1 38 ? 24.534 9.695 12.150 1.00 0.00 32 LYS A C 13
ATOM 18225 O O . LYS A 1 38 ? 24.951 9.897 13.291 1.00 0.00 32 LYS A O 13
ATOM 18244 N N . ARG A 1 39 ? 24.223 10.676 11.309 1.00 0.00 33 ARG A N 13
ATOM 18245 C CA . ARG A 1 39 ? 24.351 12.078 11.687 1.00 0.00 33 ARG A CA 13
ATOM 18246 C C . ARG A 1 39 ? 23.086 12.858 11.348 1.00 0.00 33 ARG A C 13
ATOM 18247 O O . ARG A 1 39 ? 22.454 12.616 10.320 1.00 0.00 33 ARG A O 13
ATOM 18268 N N . LYS A 1 40 ? 22.723 13.794 12.218 1.00 0.00 34 LYS A N 13
ATOM 18269 C CA . LYS A 1 40 ? 21.543 14.623 12.002 1.00 0.00 34 LYS A CA 13
ATOM 18270 C C . LYS A 1 40 ? 21.893 16.105 12.060 1.00 0.00 34 LYS A C 13
ATOM 18271 O O . LYS A 1 40 ? 21.165 16.902 12.651 1.00 0.00 34 LYS A O 13
ATOM 18290 N N . LEU A 1 41 ? 23.013 16.467 11.444 1.00 0.00 35 LEU A N 13
ATOM 18291 C CA . LEU A 1 41 ? 23.528 17.829 11.529 1.00 0.00 35 LEU A CA 13
ATOM 18292 C C . LEU A 1 41 ? 23.048 18.674 10.356 1.00 0.00 35 LEU A C 13
ATOM 18293 O O . LEU A 1 41 ? 23.157 19.900 10.377 1.00 0.00 35 LEU A O 13
ATOM 18309 N N . GLU A 1 42 ? 22.517 18.012 9.334 1.00 0.00 36 GLU A N 13
ATOM 18310 C CA . GLU A 1 42 ? 22.095 18.693 8.116 1.00 0.00 36 GLU A CA 13
ATOM 18311 C C . GLU A 1 42 ? 20.600 18.988 8.140 1.00 0.00 36 GLU A C 13
ATOM 18312 O O . GLU A 1 42 ? 19.853 18.395 8.919 1.00 0.00 36 GLU A O 13
ATOM 18324 N N . ARG A 1 43 ? 20.170 19.908 7.284 1.00 0.00 37 ARG A N 13
ATOM 18325 C CA . ARG A 1 43 ? 18.755 20.236 7.158 1.00 0.00 37 ARG A CA 13
ATOM 18326 C C . ARG A 1 43 ? 18.020 19.197 6.322 1.00 0.00 37 ARG A C 13
ATOM 18327 O O . ARG A 1 43 ? 18.643 18.364 5.662 1.00 0.00 37 ARG A O 13
ATOM 18348 N N . VAL A 1 44 ? 16.693 19.250 6.353 1.00 0.00 38 VAL A N 13
ATOM 18349 C CA . VAL A 1 44 ? 15.870 18.249 5.685 1.00 0.00 38 VAL A CA 13
ATOM 18350 C C . VAL A 1 44 ? 16.027 18.327 4.172 1.00 0.00 38 VAL A C 13
ATOM 18351 O O . VAL A 1 44 ? 16.457 19.348 3.635 1.00 0.00 38 VAL A O 13
ATOM 18364 N N . GLN A 1 45 ? 15.677 17.243 3.489 1.00 0.00 39 GLN A N 13
ATOM 18365 C CA . GLN A 1 45 ? 15.831 17.166 2.041 1.00 0.00 39 GLN A CA 13
ATOM 18366 C C . GLN A 1 45 ? 14.893 18.136 1.335 1.00 0.00 39 GLN A C 13
ATOM 18367 O O . GLN A 1 45 ? 13.755 18.334 1.761 1.00 0.00 39 GLN A O 13
ATOM 18381 N N . SER A 1 46 ? 15.376 18.738 0.254 1.00 0.00 40 SER A N 13
ATOM 18382 C CA . SER A 1 46 ? 14.583 19.695 -0.509 1.00 0.00 40 SER A CA 13
ATOM 18383 C C . SER A 1 46 ? 14.271 19.164 -1.903 1.00 0.00 40 SER A C 13
ATOM 18384 O O . SER A 1 46 ? 14.297 19.910 -2.882 1.00 0.00 40 SER A O 13
ATOM 18392 N N . GLY A 1 47 ? 13.977 17.871 -1.986 1.00 0.00 41 GLY A N 13
ATOM 18393 C CA . GLY A 1 47 ? 13.593 17.252 -3.249 1.00 0.00 41 GLY A CA 13
ATOM 18394 C C . GLY A 1 47 ? 14.782 17.151 -4.196 1.00 0.00 41 GLY A C 13
ATOM 18395 O O . GLY A 1 47 ? 14.682 17.498 -5.373 1.00 0.00 41 GLY A O 13
ATOM 18399 N N . VAL A 1 48 ? 15.907 16.673 -3.675 1.00 0.00 42 VAL A N 13
ATOM 18400 C CA . VAL A 1 48 ? 17.139 16.596 -4.452 1.00 0.00 42 VAL A CA 13
ATOM 18401 C C . VAL A 1 48 ? 17.535 15.148 -4.714 1.00 0.00 42 VAL A C 13
ATOM 18402 O O . VAL A 1 48 ? 18.416 14.873 -5.528 1.00 0.00 42 VAL A O 13
ATOM 18415 N N . ARG A 1 49 ? 16.879 14.226 -4.019 1.00 0.00 43 ARG A N 13
ATOM 18416 C CA . ARG A 1 49 ? 17.163 12.804 -4.173 1.00 0.00 43 ARG A CA 13
ATOM 18417 C C . ARG A 1 49 ? 16.049 12.099 -4.935 1.00 0.00 43 ARG A C 13
ATOM 18418 O O . ARG A 1 49 ? 15.117 11.563 -4.336 1.00 0.00 43 ARG A O 13
ATOM 18439 N N . ASP A 1 50 ? 16.152 12.102 -6.260 1.00 0.00 44 ASP A N 13
ATOM 18440 C CA . ASP A 1 50 ? 15.147 11.471 -7.107 1.00 0.00 44 ASP A CA 13
ATOM 18441 C C . ASP A 1 50 ? 15.210 9.953 -7.001 1.00 0.00 44 ASP A C 13
ATOM 18442 O O . ASP A 1 50 ? 14.304 9.251 -7.450 1.00 0.00 44 ASP A O 13
ATOM 18451 N N . LEU A 1 51 ? 16.286 9.451 -6.405 1.00 0.00 45 LEU A N 13
ATOM 18452 C CA . LEU A 1 51 ? 16.459 8.016 -6.218 1.00 0.00 45 LEU A CA 13
ATOM 18453 C C . LEU A 1 51 ? 15.343 7.434 -5.359 1.00 0.00 45 LEU A C 13
ATOM 18454 O O . LEU A 1 51 ? 15.005 6.256 -5.478 1.00 0.00 45 LEU A O 13
ATOM 18470 N N . LEU A 1 52 ? 14.775 8.266 -4.493 1.00 0.00 46 LEU A N 13
ATOM 18471 C CA . LEU A 1 52 ? 13.676 7.844 -3.633 1.00 0.00 46 LEU A CA 13
ATOM 18472 C C . LEU A 1 52 ? 12.457 7.442 -4.454 1.00 0.00 46 LEU A C 13
ATOM 18473 O O . LEU A 1 52 ? 11.810 6.434 -4.171 1.00 0.00 46 LEU A O 13
ATOM 18489 N N . ASP A 1 53 ? 12.148 8.237 -5.473 1.00 0.00 47 ASP A N 13
ATOM 18490 C CA . ASP A 1 53 ? 11.019 7.954 -6.351 1.00 0.00 47 ASP A CA 13
ATOM 18491 C C . ASP A 1 53 ? 11.315 6.775 -7.268 1.00 0.00 47 ASP A C 13
ATOM 18492 O O . ASP A 1 53 ? 10.440 5.954 -7.541 1.00 0.00 47 ASP A O 13
ATOM 18501 N N . ILE A 1 54 ? 12.554 6.697 -7.741 1.00 0.00 48 ILE A N 13
ATOM 18502 C CA . ILE A 1 54 ? 12.977 5.602 -8.606 1.00 0.00 48 ILE A CA 13
ATOM 18503 C C . ILE A 1 54 ? 12.850 4.260 -7.896 1.00 0.00 48 ILE A C 13
ATOM 18504 O O . ILE A 1 54 ? 12.302 3.305 -8.447 1.00 0.00 48 ILE A O 13
ATOM 18520 N N . LEU A 1 55 ? 13.361 4.194 -6.671 1.00 0.00 49 LEU A N 13
ATOM 18521 C CA . LEU A 1 55 ? 13.353 2.954 -5.904 1.00 0.00 49 LEU A CA 13
ATOM 18522 C C . LEU A 1 55 ? 11.973 2.673 -5.324 1.00 0.00 49 LEU A C 13
ATOM 18523 O O . LEU A 1 55 ? 11.626 1.524 -5.050 1.00 0.00 49 LEU A O 13
ATOM 18539 N N . ARG A 1 56 ? 11.189 3.729 -5.138 1.00 0.00 50 ARG A N 13
ATOM 18540 C CA . ARG A 1 56 ? 9.794 3.587 -4.738 1.00 0.00 50 ARG A CA 13
ATOM 18541 C C . ARG A 1 56 ? 9.005 2.786 -5.765 1.00 0.00 50 ARG A C 13
ATOM 18542 O O . ARG A 1 56 ? 8.233 1.895 -5.412 1.00 0.00 50 ARG A O 13
ATOM 18563 N N . GLU A 1 57 ? 9.204 3.108 -7.039 1.00 0.00 51 GLU A N 13
ATOM 18564 C CA . GLU A 1 57 ? 8.563 2.375 -8.124 1.00 0.00 51 GLU A CA 13
ATOM 18565 C C . GLU A 1 57 ? 9.240 1.031 -8.356 1.00 0.00 51 GLU A C 13
ATOM 18566 O O . GLU A 1 57 ? 8.579 0.031 -8.636 1.00 0.00 51 GLU A O 13
ATOM 18578 N N . ARG A 1 58 ? 10.564 1.013 -8.238 1.00 0.00 52 ARG A N 13
ATOM 18579 C CA . ARG A 1 58 ? 11.338 -0.199 -8.481 1.00 0.00 52 ARG A CA 13
ATOM 18580 C C . ARG A 1 58 ? 10.948 -1.306 -7.510 1.00 0.00 52 ARG A C 13
ATOM 18581 O O . ARG A 1 58 ? 10.843 -2.471 -7.892 1.00 0.00 52 ARG A O 13
ATOM 18602 N N . GLY A 1 59 ? 10.733 -0.935 -6.252 1.00 0.00 53 GLY A N 13
ATOM 18603 C CA . GLY A 1 59 ? 10.340 -1.894 -5.227 1.00 0.00 53 GLY A CA 13
ATOM 18604 C C . GLY A 1 59 ? 11.470 -2.132 -4.233 1.00 0.00 53 GLY A C 13
ATOM 18605 O O . GLY A 1 59 ? 11.472 -3.127 -3.508 1.00 0.00 53 GLY A O 13
ATOM 18609 N N . LYS A 1 60 ? 12.429 -1.213 -4.204 1.00 0.00 54 LYS A N 13
ATOM 18610 C CA . LYS A 1 60 ? 13.548 -1.303 -3.273 1.00 0.00 54 LYS A CA 13
ATOM 18611 C C . LYS A 1 60 ? 13.296 -0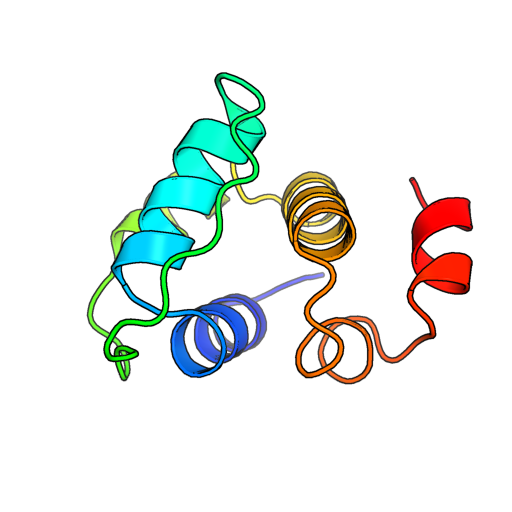.462 -2.028 1.00 0.00 54 LYS A C 13
ATOM 18612 O O . LYS A 1 60 ? 13.988 -0.607 -1.020 1.00 0.00 54 LYS A O 13
ATOM 18631 N N . LEU A 1 61 ? 12.303 0.417 -2.104 1.00 0.00 55 LEU A N 13
ATOM 18632 C CA . LEU A 1 61 ? 11.819 1.130 -0.928 1.00 0.00 55 LEU A CA 13
ATOM 18633 C C . LEU A 1 61 ? 10.361 0.795 -0.641 1.00 0.00 55 LEU A C 13
ATOM 18634 O O . LEU A 1 61 ? 9.475 1.631 -0.819 1.00 0.00 55 LEU A O 13
ATOM 18650 N N . SER A 1 62 ? 10.119 -0.433 -0.196 1.00 0.00 56 SER A N 13
ATOM 18651 C CA . SER A 1 62 ? 8.777 -0.858 0.187 1.00 0.00 56 SER A CA 13
ATOM 18652 C C . SER A 1 62 ? 8.404 -0.329 1.566 1.00 0.00 56 SER A C 13
ATOM 18653 O O . SER A 1 62 ? 9.220 0.296 2.243 1.00 0.00 56 SER A O 13
ATOM 18661 N N . VAL A 1 63 ? 7.167 -0.584 1.976 1.00 0.00 57 VAL A N 13
ATOM 18662 C CA . VAL A 1 63 ? 6.695 -0.168 3.292 1.00 0.00 57 VAL A CA 13
ATOM 18663 C C . VAL A 1 63 ? 7.538 -0.786 4.400 1.00 0.00 57 VAL A C 13
ATOM 18664 O O . VAL A 1 63 ? 7.905 -0.113 5.363 1.00 0.00 57 VAL A O 13
ATOM 18677 N N . GLY A 1 64 ? 7.841 -2.072 4.258 1.00 0.00 58 GLY A N 13
ATOM 18678 C CA . GLY A 1 64 ? 8.684 -2.771 5.220 1.00 0.00 58 GLY A CA 13
ATOM 18679 C C . GLY A 1 64 ? 10.095 -2.198 5.236 1.00 0.00 58 GLY A C 13
ATOM 18680 O O . GLY A 1 64 ? 10.695 -2.027 6.297 1.00 0.00 58 GLY A O 13
ATOM 18684 N N . ASP A 1 65 ? 10.621 -1.901 4.052 1.00 0.00 59 ASP A N 13
ATOM 18685 C CA . ASP A 1 65 ? 11.940 -1.292 3.930 1.00 0.00 59 ASP A CA 13
ATOM 18686 C C . ASP A 1 65 ? 11.987 0.062 4.626 1.00 0.00 59 ASP A C 13
ATOM 18687 O O . ASP A 1 65 ? 12.930 0.361 5.360 1.00 0.00 59 ASP A O 13
ATOM 18696 N N . LEU A 1 66 ? 10.966 0.878 4.392 1.00 0.00 60 LEU A N 13
ATOM 18697 C CA . LEU A 1 66 ? 10.877 2.193 5.016 1.00 0.00 60 LEU A CA 13
ATOM 18698 C C . LEU A 1 66 ? 10.739 2.078 6.528 1.00 0.00 60 LEU A C 13
ATOM 18699 O O . LEU A 1 66 ? 11.339 2.849 7.277 1.00 0.00 60 LEU A O 13
ATOM 18715 N N . ALA A 1 67 ? 9.944 1.110 6.972 1.00 0.00 61 ALA A N 13
ATOM 18716 C CA . ALA A 1 67 ? 9.757 0.866 8.397 1.00 0.00 61 ALA A CA 13
ATOM 18717 C C . ALA A 1 67 ? 11.092 0.662 9.102 1.00 0.00 61 ALA A C 13
ATOM 18718 O O . ALA A 1 67 ? 11.322 1.202 10.184 1.00 0.00 61 ALA A O 13
ATOM 18725 N N . GLU A 1 68 ? 11.969 -0.120 8.482 1.00 0.00 62 GLU A N 13
ATOM 18726 C CA . GLU A 1 68 ? 13.320 -0.312 8.995 1.00 0.00 62 GLU A CA 13
ATOM 18727 C C . GLU A 1 68 ? 14.090 1.002 9.025 1.00 0.00 62 GLU A C 13
ATOM 18728 O O . GLU A 1 68 ? 14.726 1.336 10.025 1.00 0.00 62 GLU A O 13
ATOM 18740 N N . LEU A 1 69 ? 14.029 1.743 7.925 1.00 0.00 63 LEU A N 13
ATOM 18741 C CA . LEU A 1 69 ? 14.746 3.008 7.812 1.00 0.00 63 LEU A CA 13
ATOM 18742 C C . LEU A 1 69 ? 14.302 3.991 8.888 1.00 0.00 63 LEU A C 13
ATOM 18743 O O . LEU A 1 69 ? 15.125 4.679 9.491 1.00 0.00 63 LEU A O 13
ATOM 18759 N N . LEU A 1 70 ? 12.996 4.051 9.124 1.00 0.00 64 LEU A N 13
ATOM 18760 C CA . LEU A 1 70 ? 12.441 4.944 10.134 1.00 0.00 64 LEU A CA 13
ATOM 18761 C C . LEU A 1 70 ? 12.767 4.455 11.539 1.00 0.00 64 LEU A C 13
ATOM 18762 O O . LEU A 1 70 ? 12.977 5.255 12.452 1.00 0.00 64 LEU A O 13
ATOM 18778 N N . TYR A 1 71 ? 12.809 3.138 11.708 1.00 0.00 65 TYR A N 13
ATOM 18779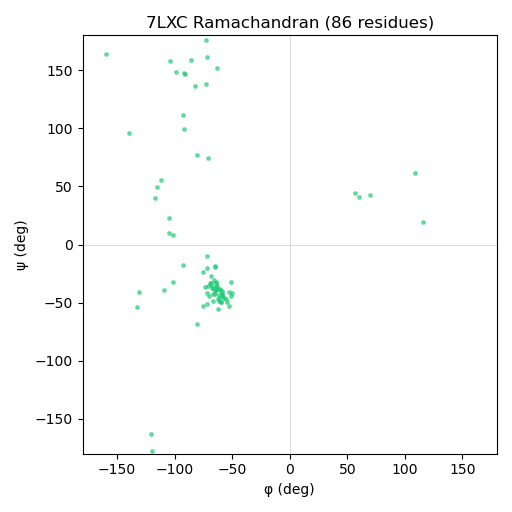 C CA . TYR A 1 71 ? 13.186 2.540 12.983 1.00 0.00 65 TYR A CA 13
ATOM 18780 C C . TYR A 1 71 ? 14.618 2.899 13.358 1.00 0.00 65 TYR A C 13
ATOM 18781 O O . TYR A 1 71 ? 14.892 3.297 14.490 1.00 0.00 65 TYR A O 13
ATOM 18799 N N . ARG A 1 72 ? 15.528 2.757 12.400 1.00 0.00 66 ARG A N 13
ATOM 18800 C CA . ARG A 1 72 ? 16.946 2.987 12.651 1.00 0.00 66 ARG A CA 13
ATOM 18801 C C . ARG A 1 72 ? 17.221 4.456 12.949 1.00 0.00 66 ARG A C 13
ATOM 18802 O O . ARG A 1 72 ? 17.953 4.783 13.883 1.00 0.00 66 ARG A O 13
ATOM 18823 N N . VAL A 1 73 ? 16.629 5.337 12.151 1.00 0.00 67 VAL A N 13
ATOM 18824 C CA . VAL A 1 73 ? 16.839 6.772 12.304 1.00 0.00 67 VAL A CA 13
ATOM 18825 C C . VAL A 1 73 ? 16.080 7.314 13.509 1.00 0.00 67 VAL A C 13
ATOM 18826 O O . VAL A 1 73 ? 16.407 8.379 14.033 1.00 0.00 67 VAL A O 13
ATOM 18839 N N . ARG A 1 74 ? 15.065 6.575 13.943 1.00 0.00 68 ARG A N 13
ATOM 18840 C CA . ARG A 1 74 ? 14.258 6.980 15.088 1.00 0.00 68 ARG A CA 13
ATOM 18841 C C . ARG A 1 74 ? 13.520 8.283 14.809 1.00 0.00 68 ARG A C 13
ATOM 18842 O O . ARG A 1 74 ? 13.622 9.242 15.574 1.00 0.00 68 ARG A O 13
ATOM 18863 N N . ARG A 1 75 ? 12.776 8.312 13.708 1.00 0.00 69 ARG A N 13
ATOM 18864 C CA . ARG A 1 75 ? 12.024 9.500 13.322 1.00 0.00 69 ARG A CA 13
ATOM 18865 C C . ARG A 1 75 ? 10.541 9.337 13.630 1.00 0.00 69 ARG A C 13
ATOM 18866 O O . ARG A 1 75 ? 9.770 8.874 12.789 1.00 0.00 69 ARG A O 13
ATOM 18887 N N . PHE A 1 76 ? 10.148 9.721 14.839 1.00 0.00 70 PHE A N 13
ATOM 18888 C CA . PHE A 1 76 ? 8.787 9.493 15.310 1.00 0.00 70 PHE A CA 13
ATOM 18889 C C . PHE A 1 76 ? 7.791 10.369 14.561 1.00 0.00 70 PHE A C 13
ATOM 18890 O O . PHE A 1 76 ? 6.586 10.118 14.588 1.00 0.00 70 PHE A O 13
ATOM 18907 N N . ASP A 1 77 ? 8.301 11.397 13.892 1.00 0.00 71 ASP A N 13
ATOM 18908 C CA . ASP A 1 77 ? 7.467 12.263 13.066 1.00 0.00 71 ASP A CA 13
ATOM 18909 C C . ASP A 1 77 ? 6.851 11.491 11.906 1.00 0.00 71 ASP A C 13
ATOM 18910 O O . ASP A 1 77 ? 5.814 11.881 11.370 1.00 0.00 71 ASP A O 13
ATOM 18919 N N . LEU A 1 78 ? 7.495 10.394 11.523 1.00 0.00 72 LEU A N 13
ATOM 18920 C CA . LEU A 1 78 ? 7.021 9.575 10.415 1.00 0.00 72 LEU A CA 13
ATOM 18921 C C . LEU A 1 78 ? 6.513 8.225 10.906 1.00 0.00 72 LEU A C 13
ATOM 18922 O O . LEU A 1 78 ? 5.605 7.640 10.314 1.00 0.00 72 LEU A O 13
ATOM 18938 N N . LEU A 1 79 ? 7.102 7.735 11.991 1.00 0.00 73 LEU A N 13
ATOM 18939 C CA . LEU A 1 79 ? 6.687 6.470 12.584 1.00 0.00 73 LEU A CA 13
ATOM 18940 C C . LEU A 1 79 ? 5.223 6.512 13.002 1.00 0.00 73 LEU A C 13
ATOM 18941 O O . LEU A 1 79 ? 4.491 5.536 12.836 1.00 0.00 73 LEU A O 13
ATOM 18957 N N . LYS A 1 80 ? 4.800 7.649 13.545 1.00 0.00 74 LYS A N 13
ATOM 18958 C CA . LYS A 1 80 ? 3.419 7.825 13.978 1.00 0.00 74 LYS A CA 13
ATOM 18959 C C . LYS A 1 80 ? 2.610 8.592 12.940 1.00 0.00 74 LYS A C 13
ATOM 18960 O O . LYS A 1 80 ? 1.497 9.040 13.214 1.00 0.00 74 LYS A O 13
ATOM 18979 N N . ARG A 1 81 ? 3.177 8.741 11.748 1.00 0.00 75 ARG A N 13
ATOM 18980 C CA . ARG A 1 81 ? 2.499 9.433 10.658 1.00 0.00 75 ARG A CA 13
ATOM 18981 C C . ARG A 1 81 ? 2.295 8.512 9.462 1.00 0.00 75 ARG A C 13
ATOM 18982 O O . ARG A 1 81 ? 1.163 8.207 9.087 1.00 0.00 75 ARG A O 13
ATOM 19003 N N . ILE A 1 82 ? 3.398 8.070 8.867 1.00 0.00 76 ILE A N 13
ATOM 19004 C CA . ILE A 1 82 ? 3.346 7.107 7.774 1.00 0.00 76 ILE A CA 13
ATOM 19005 C C . ILE A 1 82 ? 2.852 5.750 8.258 1.00 0.00 76 ILE A C 13
ATOM 19006 O O . ILE A 1 82 ? 1.958 5.154 7.658 1.00 0.00 76 ILE A O 13
ATOM 19022 N N . LEU A 1 83 ? 3.438 5.267 9.348 1.00 0.00 77 LEU A N 13
ATOM 19023 C CA . LEU A 1 83 ? 3.105 3.951 9.879 1.00 0.00 77 LEU A CA 13
ATOM 19024 C C . LEU A 1 83 ? 2.018 4.044 10.942 1.00 0.00 77 LEU A C 13
ATOM 19025 O O . LEU A 1 83 ? 1.327 3.065 11.225 1.00 0.00 77 LEU A O 13
ATOM 19041 N N . LYS A 1 84 ? 1.871 5.228 11.528 1.00 0.00 78 LYS A N 13
ATOM 19042 C CA . LYS A 1 84 ? 0.793 5.484 12.476 1.00 0.00 78 LYS A CA 13
ATOM 19043 C C . LYS A 1 84 ? 0.852 4.517 13.651 1.00 0.00 78 LYS A C 13
ATOM 19044 O O . LYS A 1 84 ? -0.164 3.946 14.049 1.00 0.00 78 LYS A O 13
ATOM 19063 N N . MET A 1 85 ? 2.047 4.336 14.204 1.00 0.00 79 MET A N 13
ATOM 19064 C CA . MET A 1 85 ? 2.235 3.457 15.352 1.00 0.00 79 MET A CA 13
ATOM 19065 C C . MET A 1 85 ? 3.527 3.785 16.090 1.00 0.00 79 MET A C 13
ATOM 19066 O O . MET A 1 85 ? 4.398 4.475 15.560 1.00 0.00 79 MET A O 13
ATOM 19080 N N . ASP A 1 86 ? 3.645 3.284 17.315 1.00 0.00 80 ASP A N 13
ATOM 19081 C CA . ASP A 1 86 ? 4.853 3.479 18.109 1.00 0.00 80 ASP A CA 13
ATOM 19082 C C . ASP A 1 86 ? 6.040 2.750 17.493 1.00 0.00 80 ASP A C 13
ATOM 19083 O O . ASP A 1 86 ? 5.873 1.750 16.795 1.00 0.00 80 ASP A O 13
ATOM 19092 N N . ARG A 1 87 ? 7.240 3.257 17.756 1.00 0.00 81 ARG A N 13
ATOM 19093 C CA . ARG A 1 87 ? 8.460 2.642 17.246 1.00 0.00 81 ARG A CA 13
ATOM 19094 C C . ARG A 1 87 ? 8.579 1.193 17.701 1.00 0.00 81 ARG A C 13
ATOM 19095 O O . ARG A 1 87 ? 9.072 0.340 16.964 1.00 0.00 81 ARG A O 13
ATOM 19116 N N . LYS A 1 88 ? 8.123 0.922 18.920 1.00 0.00 82 LYS A N 13
ATOM 19117 C CA . LYS A 1 88 ? 8.129 -0.434 19.455 1.00 0.00 82 LYS A CA 13
ATOM 19118 C C . LYS A 1 88 ? 7.155 -1.328 18.700 1.00 0.00 82 LYS A C 13
ATOM 19119 O O . LYS A 1 88 ? 7.429 -2.506 18.470 1.00 0.00 82 LYS A O 13
ATOM 19138 N N . ALA A 1 89 ? 6.016 -0.762 18.316 1.00 0.00 83 ALA A N 13
ATOM 19139 C CA . ALA A 1 89 ? 5.050 -1.471 17.485 1.00 0.00 83 ALA A CA 13
ATOM 19140 C C . ALA A 1 89 ? 5.638 -1.805 16.120 1.00 0.00 83 ALA A C 13
ATOM 19141 O O . ALA A 1 89 ? 5.401 -2.886 15.579 1.00 0.00 83 ALA A O 13
ATOM 19148 N N . VAL A 1 90 ? 6.406 -0.872 15.567 1.00 0.00 84 VAL A N 13
ATOM 19149 C CA . VAL A 1 90 ? 7.121 -1.108 14.319 1.00 0.00 84 VAL A CA 13
ATOM 19150 C C . VAL A 1 90 ? 8.096 -2.271 14.454 1.00 0.00 84 VAL A C 13
ATOM 19151 O O . VAL A 1 90 ? 8.150 -3.152 13.596 1.00 0.00 84 VAL A O 13
ATOM 19164 N N . GLU A 1 91 ? 8.867 -2.267 15.537 1.00 0.00 85 GLU A N 13
ATOM 19165 C CA . GLU A 1 91 ? 9.766 -3.373 15.841 1.00 0.00 85 GLU A CA 13
ATOM 19166 C C . GLU A 1 91 ? 9.028 -4.706 15.815 1.00 0.00 85 GLU A C 13
ATOM 19167 O O . GLU A 1 91 ? 9.489 -5.669 15.202 1.00 0.00 85 GLU A O 13
ATOM 19179 N N . THR A 1 92 ? 7.881 -4.754 16.483 1.00 0.00 86 THR A N 13
ATOM 19180 C CA . THR A 1 92 ? 7.055 -5.956 16.502 1.00 0.00 86 THR A CA 13
ATOM 19181 C C . THR A 1 92 ? 6.683 -6.391 15.090 1.00 0.00 86 THR A C 13
ATOM 19182 O O . THR A 1 92 ? 6.683 -7.581 14.776 1.00 0.00 86 THR A O 13
ATOM 19193 N N . HIS A 1 93 ? 6.365 -5.419 14.242 1.00 0.00 87 HIS A N 13
ATOM 19194 C CA . HIS A 1 93 ? 5.938 -5.703 12.877 1.00 0.00 87 HIS A CA 13
ATOM 19195 C C . HIS A 1 93 ? 7.076 -5.485 11.887 1.00 0.00 87 HIS A C 13
ATOM 19196 O O . HIS A 1 93 ? 6.844 -5.170 10.720 1.00 0.00 87 HIS A O 13
ATOM 19209 N N . LEU A 1 94 ? 8.305 -5.656 12.361 1.00 0.00 88 LEU A N 13
ATOM 19210 C CA . LEU A 1 94 ? 9.482 -5.489 11.515 1.00 0.00 88 LEU A CA 13
ATOM 19211 C C . LEU A 1 94 ? 10.448 -6.654 11.680 1.00 0.00 88 LEU A C 13
ATOM 19212 O O . LEU A 1 94 ? 10.244 -7.689 11.108 1.00 0.00 88 LEU A O 13
ATOM 19228 N N . HIS A 1 7 ? 2.043 -2.113 -0.763 1.00 0.00 1 HIS A N 14
ATOM 19229 C CA . HIS A 1 7 ? 2.824 -1.177 0.036 1.00 0.00 1 HIS A CA 14
ATOM 19230 C C . HIS A 1 7 ? 2.210 0.217 0.008 1.00 0.00 1 HIS A C 14
ATOM 19231 O O . HIS A 1 7 ? 1.140 0.423 -0.565 1.00 0.00 1 HIS A O 14
ATOM 19244 N N . MET A 1 8 ? 2.892 1.171 0.631 1.00 0.00 2 MET A N 14
ATOM 19245 C CA . MET A 1 8 ? 2.380 2.532 0.742 1.00 0.00 2 MET A CA 14
ATOM 19246 C C . MET A 1 8 ? 2.643 3.325 -0.531 1.00 0.00 2 MET A C 14
ATOM 19247 O O . MET A 1 8 ? 3.570 3.021 -1.283 1.00 0.00 2 MET A O 14
ATOM 19261 N N . SER A 1 9 ? 1.823 4.343 -0.768 1.00 0.00 3 SER A N 14
ATOM 19262 C CA . SER A 1 9 ? 1.979 5.196 -1.941 1.00 0.00 3 SER A CA 14
ATOM 19263 C C . SER A 1 9 ? 3.164 6.140 -1.782 1.00 0.00 3 SER A C 14
ATOM 19264 O O . SER A 1 9 ? 3.758 6.230 -0.708 1.00 0.00 3 SER A O 14
ATOM 19272 N N . ALA A 1 10 ? 3.503 6.842 -2.858 1.00 0.00 4 ALA A N 14
ATOM 19273 C CA . ALA A 1 10 ? 4.703 7.670 -2.885 1.00 0.00 4 ALA A CA 14
ATOM 19274 C C . ALA A 1 10 ? 4.619 8.795 -1.861 1.00 0.00 4 ALA A C 14
ATOM 19275 O O . ALA A 1 10 ? 5.626 9.418 -1.525 1.00 0.00 4 ALA A O 14
ATOM 19282 N N . GLU A 1 11 ? 3.412 9.050 -1.367 1.00 0.00 5 GLU A N 14
ATOM 19283 C CA . GLU A 1 11 ? 3.202 10.067 -0.344 1.00 0.00 5 GLU A CA 14
ATOM 19284 C C . GLU A 1 11 ? 4.214 9.929 0.785 1.00 0.00 5 GLU A C 14
ATOM 19285 O O . GLU A 1 11 ? 4.754 10.923 1.273 1.00 0.00 5 GLU A O 14
ATOM 19297 N N . VAL A 1 12 ? 4.468 8.692 1.198 1.00 0.00 6 VAL A N 14
ATOM 19298 C CA . VAL A 1 12 ? 5.305 8.429 2.362 1.00 0.00 6 VAL A CA 14
ATOM 19299 C C . VAL A 1 12 ? 6.778 8.651 2.044 1.00 0.00 6 VAL A C 14
ATOM 19300 O O . VAL A 1 12 ? 7.576 8.955 2.931 1.00 0.00 6 VAL A O 14
ATOM 19313 N N . ILE A 1 13 ? 7.133 8.497 0.773 1.00 0.00 7 ILE A N 14
ATOM 19314 C CA . ILE A 1 13 ? 8.451 8.894 0.292 1.00 0.00 7 ILE A CA 14
ATOM 19315 C C . ILE A 1 13 ? 8.664 10.395 0.444 1.00 0.00 7 ILE A C 14
ATOM 19316 O O . ILE A 1 13 ? 9.757 10.844 0.790 1.00 0.00 7 ILE A O 14
ATOM 19332 N N . HIS A 1 14 ? 7.614 11.166 0.185 1.00 0.00 8 HIS A N 14
ATOM 19333 C CA . HIS A 1 14 ? 7.673 12.615 0.330 1.00 0.00 8 HIS A CA 14
ATOM 19334 C C . HIS A 1 14 ? 7.656 13.023 1.798 1.00 0.00 8 HIS A C 14
ATOM 19335 O O . HIS A 1 14 ? 8.251 14.031 2.179 1.00 0.00 8 HIS A O 14
ATOM 19348 N N . GLN A 1 15 ? 6.971 12.233 2.618 1.00 0.00 9 GLN A N 14
ATOM 19349 C CA . GLN A 1 15 ? 6.965 12.447 4.060 1.00 0.00 9 GLN A CA 14
ATOM 19350 C C . GLN A 1 15 ? 8.356 12.258 4.651 1.00 0.00 9 GLN A C 14
ATOM 19351 O O . GLN A 1 15 ? 8.778 13.014 5.526 1.00 0.00 9 GLN A O 14
ATOM 19365 N N . VAL A 1 16 ? 9.066 11.244 4.167 1.00 0.00 10 VAL A N 14
ATOM 19366 C CA . VAL A 1 16 ? 10.467 11.051 4.523 1.00 0.00 10 VAL A CA 14
ATOM 19367 C C . VAL A 1 16 ? 11.335 12.173 3.969 1.00 0.00 10 VAL A C 14
ATOM 19368 O O . VAL A 1 16 ? 12.198 12.706 4.668 1.00 0.00 10 VAL A O 14
ATOM 19381 N N . GLU A 1 17 ? 11.103 12.529 2.710 1.00 0.00 11 GLU A N 14
ATOM 19382 C CA . GLU A 1 17 ? 11.928 13.519 2.029 1.00 0.00 11 GLU A CA 14
ATOM 19383 C C . GLU A 1 17 ? 11.876 14.864 2.742 1.00 0.00 11 GLU A C 14
ATOM 19384 O O . GLU A 1 17 ? 12.890 15.552 2.864 1.00 0.00 11 GLU A O 14
ATOM 19396 N N . GLU A 1 18 ? 10.690 15.234 3.212 1.00 0.00 12 GLU A N 14
ATOM 19397 C CA . GLU A 1 18 ? 10.478 16.546 3.812 1.00 0.00 12 GLU A CA 14
ATOM 19398 C C . GLU A 1 18 ? 10.679 16.500 5.321 1.00 0.00 12 GLU A C 14
ATOM 19399 O O . GLU A 1 18 ? 10.394 17.469 6.024 1.00 0.00 12 GLU A O 14
ATOM 19411 N N . ALA A 1 19 ? 11.172 15.369 5.813 1.00 0.00 13 ALA A N 14
ATOM 19412 C CA . ALA A 1 19 ? 11.436 15.204 7.237 1.00 0.00 13 ALA A CA 14
ATOM 19413 C C . ALA A 1 19 ? 12.930 15.072 7.509 1.00 0.00 13 ALA A C 14
ATOM 19414 O O . ALA A 1 19 ? 13.448 15.639 8.471 1.00 0.00 13 ALA A O 14
ATOM 19421 N N . LEU A 1 20 ? 13.617 14.321 6.655 1.00 0.00 14 LEU A N 14
ATOM 19422 C CA . LEU A 1 20 ? 15.041 14.064 6.835 1.00 0.00 14 LEU A CA 14
ATOM 19423 C C . LEU A 1 20 ? 15.874 14.850 5.831 1.00 0.00 14 LEU A C 14
ATOM 19424 O O . LEU A 1 20 ? 15.366 15.292 4.800 1.00 0.00 14 LEU A O 14
ATOM 19440 N N . SER A 1 21 ? 17.155 15.021 6.138 1.00 0.00 15 SER A N 14
ATOM 19441 C CA . SER A 1 21 ? 18.090 15.639 5.206 1.00 0.00 15 SER A CA 14
ATOM 19442 C C . SER A 1 21 ? 18.649 14.615 4.227 1.00 0.00 15 SER A C 14
ATOM 19443 O O . SER A 1 21 ? 18.535 13.409 4.443 1.00 0.00 15 SER A O 14
ATOM 19451 N N . SER A 1 22 ? 19.254 15.103 3.149 1.00 0.00 16 SER A N 14
ATOM 19452 C CA . SER A 1 22 ? 19.898 14.233 2.172 1.00 0.00 16 SER A CA 14
ATOM 19453 C C . SER A 1 22 ? 21.120 13.546 2.767 1.00 0.00 16 SER A C 14
ATOM 19454 O O . SER A 1 22 ? 21.510 12.464 2.330 1.00 0.00 16 SER A O 14
ATOM 19462 N N . SER A 1 23 ? 21.720 14.181 3.768 1.00 0.00 17 SER A N 14
ATOM 19463 C CA . SER A 1 23 ? 22.864 13.604 4.464 1.00 0.00 17 SER A CA 14
ATOM 19464 C C . SER A 1 23 ? 22.433 12.479 5.395 1.00 0.00 17 SER A C 14
ATOM 19465 O O . SER A 1 23 ? 23.129 11.473 5.533 1.00 0.00 17 SER A O 14
ATOM 19473 N N . GLU A 1 24 ? 21.281 12.654 6.033 1.00 0.00 18 GLU A N 14
ATOM 19474 C CA . GLU A 1 24 ? 20.676 11.592 6.829 1.00 0.00 18 GLU A CA 14
ATOM 19475 C C . GLU A 1 24 ? 20.253 10.420 5.953 1.00 0.00 18 GLU A C 14
ATOM 19476 O O . GLU A 1 24 ? 20.488 9.261 6.295 1.00 0.00 18 GLU A O 14
ATOM 19488 N N . LEU A 1 25 ? 19.628 10.729 4.822 1.00 0.00 19 LEU A N 14
ATOM 19489 C CA . LEU A 1 25 ? 19.154 9.700 3.904 1.00 0.00 19 LEU A CA 14
ATOM 19490 C C . LEU A 1 25 ? 20.317 8.928 3.294 1.00 0.00 19 LEU A C 14
ATOM 19491 O O . LEU A 1 25 ? 20.214 7.726 3.047 1.00 0.00 19 LEU A O 14
ATOM 19507 N N . THR A 1 26 ? 21.422 9.624 3.053 1.00 0.00 20 THR A N 14
ATOM 19508 C CA . THR A 1 26 ? 22.640 8.986 2.568 1.00 0.00 20 THR A CA 14
ATOM 19509 C C . THR A 1 26 ? 23.157 7.957 3.565 1.00 0.00 20 THR A C 14
ATOM 19510 O O . THR A 1 26 ? 23.526 6.845 3.190 1.00 0.00 20 THR A O 14
ATOM 19521 N N . GLU A 1 27 ? 23.182 8.336 4.839 1.00 0.00 21 GLU A N 14
ATOM 19522 C CA . GLU A 1 27 ? 23.644 7.443 5.895 1.00 0.00 21 GLU A CA 14
ATOM 19523 C C . GLU A 1 27 ? 22.671 6.290 6.106 1.00 0.00 21 GLU A C 14
ATOM 19524 O O . GLU A 1 27 ? 23.079 5.168 6.405 1.00 0.00 21 GLU A O 14
ATOM 19536 N N . LEU A 1 28 ? 21.383 6.573 5.949 1.00 0.00 22 LEU A N 14
ATOM 19537 C CA . LEU A 1 28 ? 20.353 5.548 6.065 1.00 0.00 22 LEU A CA 14
ATOM 19538 C C . LEU A 1 28 ? 20.439 4.548 4.919 1.00 0.00 22 LEU A C 14
ATOM 19539 O O . LEU A 1 28 ? 20.154 3.363 5.094 1.00 0.00 22 LEU A O 14
ATOM 19555 N N . LYS A 1 29 ? 20.833 5.033 3.746 1.00 0.00 23 LYS A N 14
ATOM 19556 C CA . LYS A 1 29 ? 21.145 4.159 2.622 1.00 0.00 23 LYS A CA 14
ATOM 19557 C C . LYS A 1 29 ? 22.232 3.156 2.989 1.00 0.00 23 LYS A C 14
ATOM 19558 O O . LYS A 1 29 ? 22.114 1.965 2.702 1.00 0.00 23 LYS A O 14
ATOM 19577 N N . TYR A 1 30 ? 23.290 3.646 3.626 1.00 0.00 24 TYR A N 14
ATOM 19578 C CA . TYR A 1 30 ? 24.380 2.786 4.074 1.00 0.00 24 TYR A CA 14
ATOM 19579 C C . TYR A 1 30 ? 23.953 1.927 5.256 1.00 0.00 24 TYR A C 14
ATOM 19580 O O . TYR A 1 30 ? 24.501 0.847 5.481 1.00 0.00 24 TYR A O 14
ATOM 19598 N N . LEU A 1 31 ? 22.972 2.411 6.010 1.00 0.00 25 LEU A N 14
ATOM 19599 C CA . LEU A 1 31 ? 22.414 1.651 7.122 1.00 0.00 25 LEU A CA 14
ATOM 19600 C C . LEU A 1 31 ? 21.661 0.423 6.627 1.00 0.00 25 LEU A C 14
ATOM 19601 O O . LEU A 1 31 ? 21.762 -0.656 7.211 1.00 0.00 25 LEU A O 14
ATOM 19617 N N . CYS A 1 32 ? 20.906 0.593 5.548 1.00 0.00 26 CYS A N 14
ATOM 19618 C CA . CYS A 1 32 ? 20.167 -0.511 4.947 1.00 0.00 26 CYS A CA 14
ATOM 19619 C C . CYS A 1 32 ? 21.058 -1.333 4.025 1.00 0.00 26 CYS A C 14
ATOM 19620 O O . CYS A 1 32 ? 20.741 -2.475 3.695 1.00 0.00 26 CYS A O 14
ATOM 19628 N N . LEU A 1 33 ? 22.176 -0.745 3.612 1.00 0.00 27 LEU A N 14
ATOM 19629 C CA . LEU A 1 33 ? 23.112 -1.418 2.719 1.00 0.00 27 LEU A CA 14
ATOM 19630 C C . LEU A 1 33 ? 24.154 -2.203 3.505 1.00 0.00 27 LEU A C 14
ATOM 19631 O O . LEU A 1 33 ? 24.130 -3.434 3.530 1.00 0.00 27 LEU A O 14
ATOM 19647 N N . GLY A 1 34 ? 25.069 -1.484 4.147 1.00 0.00 28 GLY A N 14
ATOM 19648 C CA . GLY A 1 34 ? 26.208 -2.109 4.809 1.00 0.00 28 GLY A CA 14
ATOM 19649 C C . GLY A 1 34 ? 26.033 -2.109 6.322 1.00 0.00 28 GLY A C 14
ATOM 19650 O O . GLY A 1 34 ? 26.959 -2.440 7.063 1.00 0.00 28 GLY A O 14
ATOM 19654 N N . ARG A 1 35 ? 24.841 -1.737 6.775 1.00 0.00 29 ARG A N 14
ATOM 19655 C CA . ARG A 1 35 ? 24.545 -1.685 8.202 1.00 0.00 29 ARG A CA 14
ATOM 19656 C C . ARG A 1 35 ? 25.440 -0.678 8.913 1.00 0.00 29 ARG A C 14
ATOM 19657 O O . ARG A 1 35 ? 25.982 -0.960 9.982 1.00 0.00 29 ARG A O 14
ATOM 19678 N N . VAL A 1 36 ? 25.590 0.499 8.314 1.00 0.00 30 VAL A N 14
ATOM 19679 C CA . VAL A 1 36 ? 26.383 1.567 8.911 1.00 0.00 30 VAL A CA 14
ATOM 19680 C C . VAL A 1 36 ? 25.536 2.428 9.840 1.00 0.00 30 VAL A C 14
ATOM 19681 O O . VAL A 1 36 ? 24.717 3.227 9.386 1.00 0.00 30 VAL A O 14
ATOM 19694 N N . GLY A 1 37 ? 25.739 2.261 11.142 1.00 0.00 31 GLY A N 14
ATOM 19695 C CA . GLY A 1 37 ? 24.927 2.950 12.138 1.00 0.00 31 GLY A CA 14
ATOM 19696 C C . GLY A 1 37 ? 25.426 4.371 12.369 1.00 0.00 31 GLY A C 14
ATOM 19697 O O . GLY A 1 37 ? 25.912 4.700 13.451 1.00 0.00 31 GLY A O 14
ATOM 19701 N N . LYS A 1 38 ? 25.302 5.209 11.346 1.00 0.00 32 LYS A N 14
ATOM 19702 C CA . LYS A 1 38 ? 25.708 6.606 11.447 1.00 0.00 32 LYS A CA 14
ATOM 19703 C C . LYS A 1 38 ? 24.569 7.540 11.058 1.00 0.00 32 LYS A C 14
ATOM 19704 O O . LYS A 1 38 ? 23.601 7.123 10.424 1.00 0.00 32 LYS A O 14
ATOM 19723 N N . ARG A 1 39 ? 24.692 8.806 11.443 1.00 0.00 33 ARG A N 14
ATOM 19724 C CA . ARG A 1 39 ? 23.682 9.806 11.118 1.00 0.00 33 ARG A CA 14
ATOM 19725 C C . ARG A 1 39 ? 24.298 11.195 11.006 1.00 0.00 33 ARG A C 14
ATOM 19726 O O . ARG A 1 39 ? 25.154 11.571 11.807 1.00 0.00 33 ARG A O 14
ATOM 19747 N N . LYS A 1 40 ? 23.858 11.953 10.008 1.00 0.00 34 LYS A N 14
ATOM 19748 C CA . LYS A 1 40 ? 24.362 13.304 9.793 1.00 0.00 34 LYS A CA 14
ATOM 19749 C C . LYS A 1 40 ? 23.227 14.320 9.776 1.00 0.00 34 LYS A C 14
ATOM 19750 O O . LYS A 1 40 ? 22.731 14.694 8.713 1.00 0.00 34 LYS A O 14
ATOM 19769 N N . LEU A 1 41 ? 22.819 14.763 10.961 1.00 0.00 35 LEU A N 14
ATOM 19770 C CA . LEU A 1 41 ? 21.711 15.702 11.087 1.00 0.00 35 LEU A CA 14
ATOM 19771 C C . LEU A 1 41 ? 22.020 17.017 10.384 1.00 0.00 35 LEU A C 14
ATOM 19772 O O . LEU A 1 41 ? 22.967 17.717 10.744 1.00 0.00 35 LEU A O 14
ATOM 19788 N N . GLU A 1 42 ? 21.216 17.348 9.379 1.00 0.00 36 GLU A N 14
ATOM 19789 C CA . GLU A 1 42 ? 21.407 18.577 8.618 1.00 0.00 36 GLU A CA 14
ATOM 19790 C C . GLU A 1 42 ? 20.071 19.190 8.218 1.00 0.00 36 GLU A C 14
ATOM 19791 O O . GLU A 1 42 ? 19.013 18.734 8.652 1.00 0.00 36 GLU A O 14
ATOM 19803 N N . ARG A 1 43 ? 20.126 20.227 7.389 1.00 0.00 37 ARG A N 14
ATOM 19804 C CA . ARG A 1 43 ? 18.919 20.864 6.878 1.00 0.00 37 ARG A CA 14
ATOM 19805 C C . ARG A 1 43 ? 18.089 19.890 6.052 1.00 0.00 37 ARG A C 14
ATOM 19806 O O . ARG A 1 43 ? 18.611 19.207 5.170 1.00 0.00 37 ARG A O 14
ATOM 19827 N N . VAL A 1 44 ? 16.794 19.830 6.342 1.00 0.00 38 VAL A N 14
ATOM 19828 C CA . VAL A 1 44 ? 15.903 18.884 5.680 1.00 0.00 38 VAL A CA 14
ATOM 19829 C C . VAL A 1 44 ? 15.666 19.274 4.227 1.00 0.00 38 VAL A C 14
ATOM 19830 O O . VAL A 1 44 ? 15.828 20.436 3.852 1.00 0.00 38 VAL A O 14
ATOM 19843 N N . GLN A 1 45 ? 15.282 18.298 3.412 1.00 0.00 39 GLN A N 14
ATOM 19844 C CA . GLN A 1 45 ? 15.092 18.521 1.984 1.00 0.00 39 GLN A CA 14
ATOM 19845 C C . GLN A 1 45 ? 13.644 18.871 1.670 1.00 0.00 39 GLN A C 14
ATOM 19846 O O . GLN A 1 45 ? 12.763 18.735 2.519 1.00 0.00 39 GLN A O 14
ATOM 19860 N N . SER A 1 46 ? 13.402 19.323 0.444 1.00 0.00 40 SER A N 14
ATOM 19861 C CA . SER A 1 46 ? 12.065 19.727 0.025 1.00 0.00 40 SER A CA 14
ATOM 19862 C C . SER A 1 46 ? 11.695 19.100 -1.313 1.00 0.00 40 SER A C 14
ATOM 19863 O O . SER A 1 46 ? 10.875 19.640 -2.056 1.00 0.00 40 SER A O 14
ATOM 19871 N N . GLY A 1 47 ? 12.304 17.959 -1.615 1.00 0.00 41 GLY A N 14
ATOM 19872 C CA . GLY A 1 47 ? 12.075 17.281 -2.886 1.00 0.00 41 GLY A CA 14
ATOM 19873 C C . GLY A 1 47 ? 13.352 17.216 -3.713 1.00 0.00 41 GLY A C 14
ATOM 19874 O O . GLY A 1 47 ? 13.405 17.727 -4.832 1.00 0.00 41 GLY A O 14
ATOM 19878 N N . VAL A 1 48 ? 14.380 16.585 -3.157 1.00 0.00 42 VAL A N 14
ATOM 19879 C CA . VAL A 1 48 ? 15.664 16.462 -3.837 1.00 0.00 42 VAL A CA 14
ATOM 19880 C C . VAL A 1 48 ? 16.014 15.002 -4.095 1.00 0.00 42 VAL A C 14
ATOM 19881 O O . VAL A 1 48 ? 16.309 14.615 -5.226 1.00 0.00 42 VAL A O 14
ATOM 19894 N N . ARG A 1 49 ? 15.978 14.195 -3.040 1.00 0.00 43 ARG A N 14
ATOM 19895 C CA . ARG A 1 49 ? 16.363 12.792 -3.136 1.00 0.00 43 ARG A CA 14
ATOM 19896 C C . ARG A 1 49 ? 15.228 11.947 -3.699 1.00 0.00 43 ARG A C 14
ATOM 19897 O O . ARG A 1 49 ? 14.550 11.231 -2.962 1.00 0.00 43 ARG A O 14
ATOM 19918 N N . ASP A 1 50 ? 15.027 12.033 -5.009 1.00 0.00 44 ASP A N 14
ATOM 19919 C CA . ASP A 1 50 ? 13.977 11.271 -5.675 1.00 0.00 44 ASP A CA 14
ATOM 19920 C C . ASP A 1 50 ? 14.305 9.784 -5.697 1.00 0.00 44 ASP A C 14
ATOM 19921 O O . ASP A 1 50 ? 13.469 8.959 -6.065 1.00 0.00 44 ASP A O 14
ATOM 19930 N N . LEU A 1 51 ? 15.528 9.447 -5.300 1.00 0.00 45 LEU A N 14
ATOM 19931 C CA . LEU A 1 51 ? 15.962 8.056 -5.254 1.00 0.00 45 LEU A CA 14
ATOM 19932 C C . LEU A 1 51 ? 15.105 7.243 -4.292 1.00 0.00 45 LEU A C 14
ATOM 19933 O O . LEU A 1 51 ? 15.036 6.018 -4.391 1.00 0.00 45 LEU A O 14
ATOM 19949 N N . LEU A 1 52 ? 14.453 7.932 -3.362 1.00 0.00 46 LEU A N 14
ATOM 19950 C CA . LEU A 1 52 ? 13.561 7.280 -2.411 1.00 0.00 46 LEU A CA 14
ATOM 19951 C C . LEU A 1 52 ? 12.417 6.571 -3.125 1.00 0.00 46 LEU A C 14
ATOM 19952 O O . LEU A 1 52 ? 11.901 5.563 -2.642 1.00 0.00 46 LEU A O 14
ATOM 19968 N N . ASP A 1 53 ? 12.025 7.104 -4.277 1.00 0.00 47 ASP A N 14
ATOM 19969 C CA . ASP A 1 53 ? 10.956 6.510 -5.071 1.00 0.00 47 ASP A CA 14
ATOM 19970 C C . ASP A 1 53 ? 11.518 5.627 -6.178 1.00 0.00 47 ASP A C 14
ATOM 19971 O O . ASP A 1 53 ? 10.934 4.600 -6.522 1.00 0.00 47 ASP A O 14
ATOM 19980 N N . ILE A 1 54 ? 12.655 6.034 -6.733 1.00 0.00 48 ILE A N 14
ATOM 19981 C CA . ILE A 1 54 ? 13.300 5.278 -7.799 1.00 0.00 48 ILE A CA 14
ATOM 19982 C C . ILE A 1 54 ? 13.778 3.921 -7.301 1.00 0.00 48 ILE A C 14
ATOM 19983 O O . ILE A 1 54 ? 13.512 2.891 -7.921 1.00 0.00 48 ILE A O 14
ATOM 19999 N N . LEU A 1 55 ? 14.487 3.925 -6.177 1.00 0.00 49 LEU A N 14
ATOM 20000 C CA . LEU A 1 55 ? 15.039 2.698 -5.614 1.00 0.00 49 LEU A CA 14
ATOM 20001 C C . LEU A 1 55 ? 13.961 1.876 -4.920 1.00 0.00 49 LEU A C 14
ATOM 20002 O O . LEU A 1 55 ? 14.152 0.692 -4.643 1.00 0.00 49 LEU A O 14
ATOM 20018 N N . ARG A 1 56 ? 12.828 2.511 -4.642 1.00 0.00 50 ARG A N 14
ATOM 20019 C CA . ARG A 1 56 ? 11.645 1.797 -4.175 1.00 0.00 50 ARG A CA 14
ATOM 20020 C C . ARG A 1 56 ? 11.163 0.792 -5.213 1.00 0.00 50 ARG A C 14
ATOM 20021 O O . ARG A 1 56 ? 10.867 -0.357 -4.888 1.00 0.00 50 ARG A O 14
ATOM 20042 N N . GLU A 1 57 ? 11.085 1.233 -6.464 1.00 0.00 51 GLU A N 14
ATOM 20043 C CA . GLU A 1 57 ? 10.724 0.350 -7.567 1.00 0.00 51 GLU A CA 14
ATOM 20044 C C . GLU A 1 57 ? 11.810 -0.688 -7.820 1.00 0.00 51 GLU A C 14
ATOM 20045 O O . GLU A 1 57 ? 11.519 -1.838 -8.149 1.00 0.00 51 GLU A O 14
ATOM 20057 N N . ARG A 1 58 ? 13.064 -0.275 -7.664 1.00 0.00 52 ARG A N 14
ATOM 20058 C CA . ARG A 1 58 ? 14.196 -1.168 -7.878 1.00 0.00 52 ARG A CA 14
ATOM 20059 C C . ARG A 1 58 ? 14.274 -2.229 -6.789 1.00 0.00 52 ARG A C 14
ATOM 20060 O O . ARG A 1 58 ? 14.697 -3.358 -7.038 1.00 0.00 52 ARG A O 14
ATOM 20081 N N . GLY A 1 59 ? 13.863 -1.861 -5.580 1.00 0.00 53 GLY A N 14
ATOM 20082 C CA . GLY A 1 59 ? 13.843 -2.795 -4.460 1.00 0.00 53 GLY A CA 14
ATOM 20083 C C . GLY A 1 59 ? 15.043 -2.583 -3.546 1.00 0.00 53 GLY A C 14
ATOM 20084 O O . GLY A 1 59 ? 15.428 -3.479 -2.794 1.00 0.00 53 GLY A O 14
ATOM 20088 N N . LYS A 1 60 ? 15.632 -1.394 -3.616 1.00 0.00 54 LYS A N 14
ATOM 20089 C CA . LYS A 1 60 ? 16.753 -1.042 -2.752 1.00 0.00 54 LYS A CA 14
ATOM 20090 C C . LYS A 1 60 ? 16.301 -0.157 -1.597 1.00 0.00 54 LYS A C 14
ATOM 20091 O O . LYS A 1 60 ? 16.795 -0.284 -0.477 1.00 0.00 54 LYS A O 14
ATOM 20110 N N . LEU A 1 61 ? 15.361 0.738 -1.877 1.00 0.00 55 LEU A N 14
ATOM 20111 C CA . LEU A 1 61 ? 14.746 1.553 -0.836 1.00 0.00 55 LEU A CA 14
ATOM 20112 C C . LEU A 1 61 ? 13.226 1.468 -0.895 1.00 0.00 55 LEU A C 14
ATOM 20113 O O . LEU A 1 61 ? 12.550 2.453 -1.190 1.00 0.00 55 LEU A O 14
ATOM 20129 N N . SER A 1 62 ? 12.694 0.283 -0.613 1.00 0.00 56 SER A N 14
ATOM 20130 C CA . SER A 1 62 ? 11.252 0.065 -0.638 1.00 0.00 56 SER A CA 14
ATOM 20131 C C . SER A 1 62 ? 10.586 0.641 0.605 1.00 0.00 56 SER A C 14
ATOM 20132 O O . SER A 1 62 ? 11.262 1.090 1.531 1.00 0.00 56 SER A O 14
ATOM 20140 N N . VAL A 1 63 ? 9.258 0.626 0.619 1.00 0.00 57 VAL A N 14
ATOM 20141 C CA . VAL A 1 63 ? 8.498 1.099 1.770 1.00 0.00 57 VAL A CA 14
ATOM 20142 C C . VAL A 1 63 ? 8.855 0.314 3.026 1.00 0.00 57 VAL A C 14
ATOM 20143 O O . VAL A 1 63 ? 9.011 0.887 4.104 1.00 0.00 57 VAL A O 14
ATOM 20156 N N . GLY A 1 64 ? 8.982 -1.000 2.880 1.00 0.00 58 GLY A N 14
ATOM 20157 C CA . GLY A 1 64 ? 9.399 -1.857 3.983 1.00 0.00 58 GLY A CA 14
ATOM 20158 C C . GLY A 1 64 ? 10.805 -1.506 4.453 1.00 0.00 58 GLY A C 14
ATOM 20159 O O . GLY A 1 64 ? 11.075 -1.457 5.653 1.00 0.00 58 GLY A O 14
ATOM 20163 N N . ASP A 1 65 ? 11.698 -1.263 3.499 1.00 0.00 59 ASP A N 14
ATOM 20164 C CA . ASP A 1 65 ? 13.062 -0.855 3.813 1.00 0.00 59 ASP A CA 14
ATOM 20165 C C . ASP A 1 65 ? 13.081 0.455 4.589 1.00 0.00 59 ASP A C 14
ATOM 20166 O O . ASP A 1 65 ? 13.803 0.593 5.577 1.00 0.00 59 ASP A O 14
ATOM 20175 N N . LEU A 1 66 ? 12.283 1.416 4.136 1.00 0.00 60 LEU A N 14
ATOM 20176 C CA . LEU A 1 66 ? 12.194 2.713 4.796 1.00 0.00 60 LEU A CA 14
ATOM 20177 C C . LEU A 1 66 ? 11.609 2.579 6.197 1.00 0.00 60 LEU A C 14
ATOM 20178 O O . LEU A 1 66 ? 12.041 3.259 7.128 1.00 0.00 60 LEU A O 14
ATOM 20194 N N . ALA A 1 67 ? 10.624 1.699 6.339 1.00 0.00 61 ALA A N 14
ATOM 20195 C CA . ALA A 1 67 ? 9.999 1.452 7.633 1.00 0.00 61 ALA A CA 14
ATOM 20196 C C . ALA A 1 67 ? 11.029 1.019 8.669 1.00 0.00 61 ALA A C 14
ATOM 20197 O O . ALA A 1 67 ? 11.024 1.499 9.802 1.00 0.00 61 ALA A O 14
ATOM 20204 N N . GLU A 1 68 ? 11.911 0.108 8.273 1.00 0.00 62 GLU A N 14
ATOM 20205 C CA . GLU A 1 68 ? 13.023 -0.302 9.123 1.00 0.00 62 GLU A CA 14
ATOM 20206 C C . GLU A 1 68 ? 13.920 0.880 9.465 1.00 0.00 62 GLU A C 14
ATOM 20207 O O . GLU A 1 68 ? 14.297 1.071 10.622 1.00 0.00 62 GLU A O 14
ATOM 20219 N N . LEU A 1 69 ? 14.258 1.672 8.454 1.00 0.00 63 LEU A N 14
ATOM 20220 C CA . LEU A 1 69 ? 15.137 2.820 8.640 1.00 0.00 63 LEU A CA 14
ATOM 20221 C C . LEU A 1 69 ? 14.508 3.851 9.569 1.00 0.00 63 LEU A C 14
ATOM 20222 O O . LEU A 1 69 ? 15.197 4.475 10.377 1.00 0.00 63 LEU A O 14
ATOM 20238 N N . LEU A 1 70 ? 13.197 4.025 9.450 1.00 0.00 64 LEU A N 14
ATOM 20239 C CA . LEU A 1 70 ? 12.462 4.933 10.321 1.00 0.00 64 LEU A CA 14
ATOM 20240 C C . LEU A 1 70 ? 12.529 4.479 11.774 1.00 0.00 64 LEU A C 14
ATOM 20241 O O . LEU A 1 70 ? 12.668 5.295 12.684 1.00 0.00 64 LEU A O 14
ATOM 20257 N N . TYR A 1 71 ? 12.430 3.170 11.984 1.00 0.00 65 TYR A N 14
ATOM 20258 C CA . TYR A 1 71 ? 12.599 2.593 13.312 1.00 0.00 65 TYR A CA 14
ATOM 20259 C C . TYR A 1 71 ? 13.993 2.868 13.859 1.00 0.00 65 TYR A C 14
ATOM 20260 O O . TYR A 1 71 ? 14.147 3.331 14.989 1.00 0.00 65 TYR A O 14
ATOM 20278 N N . ARG A 1 72 ? 15.008 2.580 13.051 1.00 0.00 66 ARG A N 14
ATOM 20279 C CA . ARG A 1 72 ? 16.392 2.649 13.504 1.00 0.00 66 ARG A CA 14
ATOM 20280 C C . ARG A 1 72 ? 16.804 4.085 13.801 1.00 0.00 66 ARG A C 14
ATOM 20281 O O . ARG A 1 72 ? 17.512 4.349 14.773 1.00 0.00 66 ARG A O 14
ATOM 20302 N N . VAL A 1 73 ? 16.355 5.010 12.960 1.00 0.00 67 VAL A N 14
ATOM 20303 C CA . VAL A 1 73 ? 16.600 6.430 13.181 1.00 0.00 67 VAL A CA 14
ATOM 20304 C C . VAL A 1 73 ? 15.688 6.984 14.268 1.00 0.00 67 VAL A C 14
ATOM 20305 O O . VAL A 1 73 ? 16.006 7.987 14.907 1.00 0.00 67 VAL A O 14
ATOM 20318 N N . ARG A 1 74 ? 14.553 6.324 14.474 1.00 0.00 68 ARG A N 14
ATOM 20319 C CA . ARG A 1 74 ? 13.675 6.641 15.594 1.00 0.00 68 ARG A CA 14
ATOM 20320 C C . ARG A 1 74 ? 13.020 8.004 15.412 1.00 0.00 68 ARG A C 14
ATOM 20321 O O . ARG A 1 74 ? 12.962 8.805 16.345 1.00 0.00 68 ARG A O 14
ATOM 20342 N N . ARG A 1 75 ? 12.528 8.261 14.205 1.00 0.00 69 ARG A N 14
ATOM 20343 C CA . ARG A 1 75 ? 11.835 9.510 13.911 1.00 0.00 69 ARG A CA 14
ATOM 20344 C C . ARG A 1 75 ? 10.330 9.360 14.091 1.00 0.00 69 ARG A C 14
ATOM 20345 O O . ARG A 1 75 ? 9.631 8.886 13.195 1.00 0.00 69 ARG A O 14
ATOM 20366 N N . PHE A 1 76 ? 9.835 9.768 15.255 1.00 0.00 70 PHE A N 14
ATOM 20367 C CA . PHE A 1 76 ? 8.455 9.496 15.638 1.00 0.00 70 PHE A CA 14
ATOM 20368 C C . PHE A 1 76 ? 7.480 10.316 14.802 1.00 0.00 70 PHE A C 14
ATOM 20369 O O . PHE A 1 76 ? 6.301 9.978 14.698 1.00 0.00 70 PHE A O 14
ATOM 20386 N N . ASP A 1 77 ? 7.979 11.395 14.209 1.00 0.00 71 ASP A N 14
ATOM 20387 C CA . ASP A 1 77 ? 7.177 12.214 13.308 1.00 0.00 71 ASP A CA 14
ATOM 20388 C C . ASP A 1 77 ? 6.672 11.399 12.125 1.00 0.00 71 ASP A C 14
ATOM 20389 O O . ASP A 1 77 ? 5.617 11.692 11.562 1.00 0.00 71 ASP A O 14
ATOM 20398 N N . LEU A 1 78 ? 7.431 10.374 11.752 1.00 0.00 72 LEU A N 14
ATOM 20399 C CA . LEU A 1 78 ? 7.085 9.542 10.606 1.00 0.00 72 LEU A CA 14
ATOM 20400 C C . LEU A 1 78 ? 6.579 8.175 11.050 1.00 0.00 72 LEU A C 14
ATOM 20401 O O . LEU A 1 78 ? 5.738 7.569 10.386 1.00 0.00 72 LEU A O 14
ATOM 20417 N N . LEU A 1 79 ? 7.095 7.696 12.176 1.00 0.00 73 LEU A N 14
ATOM 20418 C CA . LEU A 1 79 ? 6.665 6.419 12.733 1.00 0.00 73 LEU A CA 14
ATOM 20419 C C . LEU A 1 79 ? 5.175 6.429 13.049 1.00 0.00 73 LEU A C 14
ATOM 20420 O O . LEU A 1 79 ? 4.472 5.450 12.802 1.00 0.00 73 LEU A O 14
ATOM 20436 N N . LYS A 1 80 ? 4.699 7.543 13.595 1.00 0.00 74 LYS A N 14
ATOM 20437 C CA . LYS A 1 80 ? 3.292 7.680 13.952 1.00 0.00 74 LYS A CA 14
ATOM 20438 C C . LYS A 1 80 ? 2.505 8.359 12.838 1.00 0.00 74 LYS A C 14
ATOM 20439 O O . LYS A 1 80 ? 1.346 8.730 13.021 1.00 0.00 74 LYS A O 14
ATOM 20458 N N . ARG A 1 81 ? 3.142 8.518 11.683 1.00 0.00 75 ARG A N 14
ATOM 20459 C CA . ARG A 1 81 ? 2.497 9.137 10.531 1.00 0.00 75 ARG A CA 14
ATOM 20460 C C . ARG A 1 81 ? 2.417 8.168 9.35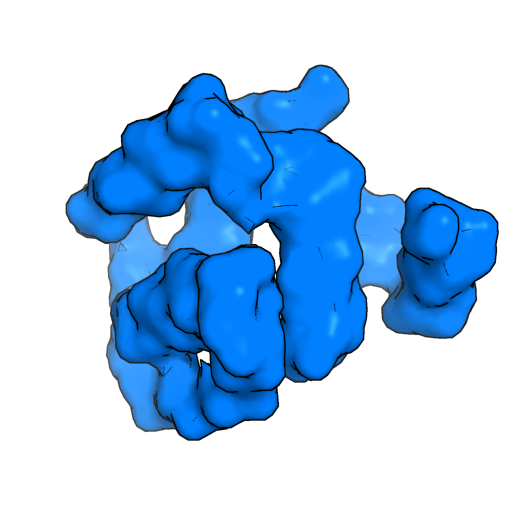8 1.00 0.00 75 ARG A C 14
ATOM 20461 O O . ARG A 1 81 ? 1.329 7.774 8.938 1.00 0.00 75 ARG A O 14
ATOM 20482 N N . ILE A 1 82 ? 3.577 7.787 8.833 1.00 0.00 76 ILE A N 14
ATOM 20483 C CA . ILE A 1 82 ? 3.645 6.803 7.759 1.00 0.00 76 ILE A CA 14
ATOM 20484 C C . ILE A 1 82 ? 3.185 5.432 8.238 1.00 0.00 76 ILE A C 14
ATOM 20485 O O . ILE A 1 82 ? 2.357 4.785 7.596 1.00 0.00 76 ILE A O 14
ATOM 20501 N N . LEU A 1 83 ? 3.726 4.994 9.370 1.00 0.00 77 LEU A N 14
ATOM 20502 C CA . LEU A 1 83 ? 3.413 3.676 9.908 1.00 0.00 77 LEU A CA 14
ATOM 20503 C C . LEU A 1 83 ? 2.264 3.746 10.905 1.00 0.00 77 LEU A C 14
ATOM 20504 O O . LEU A 1 83 ? 1.664 2.728 11.248 1.00 0.00 77 LEU A O 14
ATOM 20520 N N . LYS A 1 84 ? 1.961 4.955 11.367 1.00 0.00 78 LYS A N 14
ATOM 20521 C CA . LYS A 1 84 ? 0.782 5.186 12.193 1.00 0.00 78 LYS A CA 14
ATOM 20522 C C . LYS A 1 84 ? 0.802 4.311 13.440 1.00 0.00 78 LYS A C 14
ATOM 20523 O O . LYS A 1 84 ? -0.212 3.721 13.813 1.00 0.00 78 LYS A O 14
ATOM 20542 N N . MET A 1 85 ? 1.963 4.231 14.081 1.00 0.00 79 MET A N 14
ATOM 20543 C CA . MET A 1 85 ? 2.101 3.483 15.325 1.00 0.00 79 MET A CA 14
ATOM 20544 C C . MET A 1 85 ? 3.388 3.855 16.051 1.00 0.00 79 MET A C 14
ATOM 20545 O O . MET A 1 85 ? 4.296 4.443 15.464 1.00 0.00 79 MET A O 14
ATOM 20559 N N . ASP A 1 86 ? 3.459 3.509 17.332 1.00 0.00 80 ASP A N 14
ATOM 20560 C CA . ASP A 1 86 ? 4.632 3.811 18.143 1.00 0.00 80 ASP A CA 14
ATOM 20561 C C . ASP A 1 86 ? 5.832 2.981 17.707 1.00 0.00 80 ASP A C 14
ATOM 20562 O O . ASP A 1 86 ? 5.679 1.926 17.092 1.00 0.00 80 ASP A O 14
ATOM 20571 N N . ARG A 1 87 ? 7.028 3.464 18.029 1.00 0.00 81 ARG A N 14
ATOM 20572 C CA . ARG A 1 87 ? 8.258 2.791 17.631 1.00 0.00 81 ARG A CA 14
ATOM 20573 C C . ARG A 1 87 ? 8.268 1.340 18.095 1.00 0.00 81 ARG A C 14
ATOM 20574 O O . ARG A 1 87 ? 8.678 0.444 17.357 1.00 0.00 81 ARG A O 14
ATOM 20595 N N . LYS A 1 88 ? 7.814 1.114 19.324 1.00 0.00 82 LYS A N 14
ATOM 20596 C CA . LYS A 1 88 ? 7.746 -0.232 19.880 1.00 0.00 82 LYS A CA 14
ATOM 20597 C C . LYS A 1 88 ? 6.796 -1.112 19.078 1.00 0.00 82 LYS A C 14
ATOM 20598 O O . LYS A 1 88 ? 7.062 -2.295 18.864 1.00 0.00 82 LYS A O 14
ATOM 20617 N N . ALA A 1 89 ? 5.688 -0.527 18.635 1.00 0.00 83 ALA A N 14
ATOM 20618 C CA . ALA A 1 89 ? 4.729 -1.238 17.799 1.00 0.00 83 ALA A CA 14
ATOM 20619 C C . ALA A 1 89 ? 5.337 -1.600 16.450 1.00 0.00 83 ALA A C 14
ATOM 20620 O O . ALA A 1 89 ? 5.080 -2.677 15.911 1.00 0.00 83 ALA A O 14
ATOM 20627 N N . VAL A 1 90 ? 6.144 -0.695 15.908 1.00 0.00 84 VAL A N 14
ATOM 20628 C CA . VAL A 1 90 ? 6.852 -0.949 14.659 1.00 0.00 84 VAL A CA 14
ATOM 20629 C C . VAL A 1 90 ? 7.780 -2.150 14.786 1.00 0.00 84 VAL A C 14
ATOM 20630 O O . VAL A 1 90 ? 7.818 -3.013 13.908 1.00 0.00 84 VAL A O 14
ATOM 20643 N N . GLU A 1 91 ? 8.526 -2.202 15.884 1.00 0.00 85 GLU A N 14
ATOM 20644 C CA . GLU A 1 91 ? 9.380 -3.346 16.177 1.00 0.00 85 GLU A CA 14
ATOM 20645 C C . GLU A 1 91 ? 8.595 -4.650 16.110 1.00 0.00 85 GLU A C 14
ATOM 20646 O O . GLU A 1 91 ? 9.031 -5.617 15.486 1.00 0.00 85 GLU A O 14
ATOM 20658 N N . THR A 1 92 ? 7.435 -4.671 16.758 1.00 0.00 86 THR A N 14
ATOM 20659 C CA . THR A 1 92 ? 6.562 -5.837 16.728 1.00 0.00 86 THR A CA 14
ATOM 20660 C C . THR A 1 92 ? 6.211 -6.227 15.298 1.00 0.00 86 THR A C 14
ATOM 20661 O O . THR A 1 92 ? 6.165 -7.410 14.960 1.00 0.00 86 THR A O 14
ATOM 20672 N N . HIS A 1 93 ? 5.965 -5.225 14.461 1.00 0.00 87 HIS A N 14
ATOM 20673 C CA . HIS A 1 93 ? 5.575 -5.462 13.076 1.00 0.00 87 HIS A CA 14
ATOM 20674 C C . HIS A 1 93 ? 6.749 -5.249 12.129 1.00 0.00 87 HIS A C 14
ATOM 20675 O O . HIS A 1 93 ? 6.564 -4.882 10.968 1.00 0.00 87 HIS A O 14
ATOM 20688 N N . LEU A 1 94 ? 7.957 -5.480 12.631 1.00 0.00 88 LEU A N 14
ATOM 20689 C CA . LEU A 1 94 ? 9.163 -5.327 11.827 1.00 0.00 88 LEU A CA 14
ATOM 20690 C C . LEU A 1 94 ? 10.087 -6.528 11.984 1.00 0.00 88 LEU A C 14
ATOM 20691 O O . LEU A 1 94 ? 9.867 -7.538 11.375 1.00 0.00 88 LEU A O 14
ATOM 20707 N N . HIS A 1 7 ? 2.408 -1.461 -1.621 1.00 0.00 1 HIS A N 15
ATOM 20708 C CA . HIS A 1 7 ? 1.156 -1.103 -0.966 1.00 0.00 1 HIS A CA 15
ATOM 20709 C C . HIS A 1 7 ? 0.962 0.408 -0.938 1.00 0.00 1 HIS A C 15
ATOM 20710 O O . HIS A 1 7 ? 0.027 0.934 -1.541 1.00 0.00 1 HIS A O 15
ATOM 20723 N N . MET A 1 8 ? 1.851 1.101 -0.235 1.00 0.00 2 MET A N 15
ATOM 20724 C CA . MET A 1 8 ? 1.792 2.555 -0.145 1.00 0.00 2 MET A CA 15
ATOM 20725 C C . MET A 1 8 ? 2.502 3.209 -1.324 1.00 0.00 2 MET A C 15
ATOM 20726 O O . MET A 1 8 ? 3.381 2.608 -1.942 1.00 0.00 2 MET A O 15
ATOM 20740 N N . SER A 1 9 ? 2.115 4.442 -1.630 1.00 0.00 3 SER A N 15
ATOM 20741 C CA . SER A 1 9 ? 2.658 5.151 -2.783 1.00 0.00 3 SER A CA 15
ATOM 20742 C C . SER A 1 9 ? 3.967 5.848 -2.436 1.00 0.00 3 SER A C 15
ATOM 20743 O O . SER A 1 9 ? 4.464 5.734 -1.315 1.00 0.00 3 SER A O 15
ATOM 20751 N N . ALA A 1 10 ? 4.521 6.571 -3.403 1.00 0.00 4 ALA A N 15
ATOM 20752 C CA . ALA A 1 10 ? 5.782 7.277 -3.205 1.00 0.00 4 ALA A CA 15
ATOM 20753 C C . ALA A 1 10 ? 5.645 8.364 -2.147 1.00 0.00 4 ALA A C 15
ATOM 20754 O O . ALA A 1 10 ? 6.640 8.904 -1.666 1.00 0.00 4 ALA A O 15
ATOM 20761 N N . GLU A 1 11 ? 4.405 8.680 -1.789 1.00 0.00 5 GLU A N 15
ATOM 20762 C CA . GLU A 1 11 ? 4.137 9.615 -0.702 1.00 0.00 5 GLU A CA 15
ATOM 20763 C C . GLU A 1 11 ? 5.007 9.314 0.511 1.00 0.00 5 GLU A C 15
ATOM 20764 O O . GLU A 1 11 ? 5.467 10.225 1.199 1.00 0.00 5 GLU A O 15
ATOM 20776 N N . VAL A 1 12 ? 5.231 8.029 0.768 1.00 0.00 6 VAL A N 15
ATOM 20777 C CA . VAL A 1 12 ? 5.976 7.602 1.947 1.00 0.00 6 VAL A CA 15
ATOM 20778 C C . VAL A 1 12 ? 7.386 8.179 1.946 1.00 0.00 6 VAL A C 15
ATOM 20779 O O . VAL A 1 12 ? 7.776 8.892 2.871 1.00 0.00 6 VAL A O 15
ATOM 20792 N N . ILE A 1 13 ? 8.147 7.868 0.903 1.00 0.00 7 ILE A N 15
ATOM 20793 C CA . ILE A 1 13 ? 9.538 8.294 0.814 1.00 0.00 7 ILE A CA 15
ATOM 20794 C C . ILE A 1 13 ? 9.643 9.810 0.701 1.00 0.00 7 ILE A C 15
ATOM 20795 O O . ILE A 1 13 ? 10.637 10.405 1.116 1.00 0.00 7 ILE A O 15
ATOM 20811 N N . HIS A 1 14 ? 8.612 10.429 0.136 1.00 0.00 8 HIS A N 15
ATOM 20812 C CA . HIS A 1 14 ? 8.552 11.882 0.036 1.00 0.00 8 HIS A CA 15
ATOM 20813 C C . HIS A 1 14 ? 8.417 12.523 1.411 1.00 0.00 8 HIS A C 15
ATOM 20814 O O . HIS A 1 14 ? 9.023 13.559 1.686 1.00 0.00 8 HIS A O 15
ATOM 20827 N N . GLN A 1 15 ? 7.618 11.902 2.272 1.00 0.00 9 GLN A N 15
ATOM 20828 C CA . GLN A 1 15 ? 7.499 12.337 3.658 1.00 0.00 9 GLN A CA 15
ATOM 20829 C C . GLN A 1 15 ? 8.810 12.147 4.409 1.00 0.00 9 GLN A C 15
ATOM 20830 O O . GLN A 1 15 ? 9.182 12.968 5.247 1.00 0.00 9 GLN A O 15
ATOM 20844 N N . VAL A 1 16 ? 9.508 11.058 4.104 1.00 0.00 10 VAL A N 15
ATOM 20845 C CA . VAL A 1 16 ? 10.839 10.823 4.651 1.00 0.00 10 VAL A CA 15
ATOM 20846 C C . VAL A 1 16 ? 11.797 11.945 4.272 1.00 0.00 10 VAL A C 15
ATOM 20847 O O . VAL A 1 16 ? 12.589 12.403 5.096 1.00 0.00 10 VAL A O 15
ATOM 20860 N N . GLU A 1 17 ? 11.720 12.384 3.020 1.00 0.00 11 GLU A N 15
ATOM 20861 C CA . GLU A 1 17 ? 12.557 13.477 2.539 1.00 0.00 11 GLU A CA 15
ATOM 20862 C C . GLU A 1 17 ? 12.270 14.766 3.298 1.00 0.00 11 GLU A C 15
ATOM 20863 O O . GLU A 1 17 ? 13.176 15.557 3.561 1.00 0.00 11 GLU A O 15
ATOM 20875 N N . GLU A 1 18 ? 11.005 14.972 3.647 1.00 0.00 12 GLU A N 15
ATOM 20876 C CA . GLU A 1 18 ? 10.597 16.166 4.379 1.00 0.00 12 GLU A CA 15
ATOM 20877 C C . GLU A 1 18 ? 11.136 16.150 5.803 1.00 0.00 12 GLU A C 15
ATOM 20878 O O . GLU A 1 18 ? 11.433 17.198 6.377 1.00 0.00 12 GLU A O 15
ATOM 20890 N N . ALA A 1 19 ? 11.258 14.955 6.371 1.00 0.00 13 ALA A N 15
ATOM 20891 C CA . ALA A 1 19 ? 11.667 14.805 7.762 1.00 0.00 13 ALA A CA 15
ATOM 20892 C C . ALA A 1 19 ? 13.184 14.762 7.890 1.00 0.00 13 ALA A C 15
ATOM 20893 O O . ALA A 1 19 ? 13.746 15.206 8.891 1.00 0.00 13 ALA A O 15
ATOM 20900 N N . LEU A 1 20 ? 13.843 14.224 6.869 1.00 0.00 14 LEU A N 15
ATOM 20901 C CA . LEU A 1 20 ? 15.284 14.008 6.916 1.00 0.00 14 LEU A CA 15
ATOM 20902 C C . LEU A 1 20 ? 16.008 14.908 5.922 1.00 0.00 14 LEU A C 15
ATOM 20903 O O . LEU A 1 20 ? 15.455 15.276 4.886 1.00 0.00 14 LEU A O 15
ATOM 20919 N N . SER A 1 21 ? 17.248 15.259 6.245 1.00 0.00 15 SER A N 15
ATOM 20920 C CA . SER A 1 21 ? 18.083 16.042 5.340 1.00 0.00 15 SER A CA 15
ATOM 20921 C C . SER A 1 21 ? 18.651 15.173 4.225 1.00 0.00 15 SER A C 15
ATOM 20922 O O . SER A 1 21 ? 18.673 13.947 4.330 1.00 0.00 15 SER A O 15
ATOM 20930 N N . SER A 1 22 ? 19.110 15.817 3.157 1.00 0.00 16 SER A N 15
ATOM 20931 C CA . SER A 1 22 ? 19.722 15.107 2.040 1.00 0.00 16 SER A CA 15
ATOM 20932 C C . SER A 1 22 ? 20.904 14.266 2.503 1.00 0.00 16 SER A C 15
ATOM 20933 O O . SER A 1 22 ? 21.068 13.121 2.081 1.00 0.00 16 SER A O 15
ATOM 20941 N N . SER A 1 23 ? 21.728 14.840 3.373 1.00 0.00 17 SER A N 15
ATOM 20942 C CA . SER A 1 23 ? 22.844 14.114 3.966 1.00 0.00 17 SER A CA 15
ATOM 20943 C C . SER A 1 23 ? 22.359 12.896 4.741 1.00 0.00 17 SER A C 15
ATOM 20944 O O . SER A 1 23 ? 22.936 11.813 4.640 1.00 0.00 17 SER A O 15
ATOM 20952 N N . GLU A 1 24 ? 21.295 13.079 5.516 1.00 0.00 18 GLU A N 15
ATOM 20953 C CA . GLU A 1 24 ? 20.727 11.993 6.307 1.00 0.00 18 GLU A CA 15
ATOM 20954 C C . GLU A 1 24 ? 20.080 10.942 5.414 1.00 0.00 18 GLU A C 15
ATOM 20955 O O . GLU A 1 24 ? 20.115 9.750 5.718 1.00 0.00 18 GLU A O 15
ATOM 20967 N N . LEU A 1 25 ? 19.490 11.391 4.312 1.00 0.00 19 LEU A N 15
ATOM 20968 C CA . LEU A 1 25 ? 18.861 10.487 3.357 1.00 0.00 19 LEU A CA 15
ATOM 20969 C C . LEU A 1 25 ? 19.891 9.579 2.697 1.00 0.00 19 LEU A C 15
ATOM 20970 O O . LEU A 1 25 ? 19.617 8.412 2.420 1.00 0.00 19 LEU A O 15
ATOM 20986 N N . THR A 1 26 ? 21.078 10.123 2.448 1.00 0.00 20 THR A N 15
ATOM 20987 C CA . THR A 1 26 ? 22.208 9.320 1.996 1.00 0.00 20 THR A CA 15
ATOM 20988 C C . THR A 1 26 ? 22.624 8.308 3.055 1.00 0.00 20 THR A C 15
ATOM 20989 O O . THR A 1 26 ? 22.892 7.146 2.746 1.00 0.00 20 THR A O 15
ATOM 21000 N N . GLU A 1 27 ? 22.676 8.754 4.305 1.00 0.00 21 GLU A N 15
ATOM 21001 C CA . GLU A 1 27 ? 22.987 7.870 5.422 1.00 0.00 21 GLU A CA 15
ATOM 21002 C C . GLU A 1 27 ? 21.900 6.819 5.612 1.00 0.00 21 GLU A C 15
ATOM 21003 O O . GLU A 1 27 ? 22.179 5.691 6.019 1.00 0.00 21 GLU A O 15
ATOM 21015 N N . LEU A 1 28 ? 20.661 7.196 5.314 1.00 0.00 22 LEU A N 15
ATOM 21016 C CA . LEU A 1 28 ? 19.544 6.260 5.359 1.00 0.00 22 LEU A CA 15
ATOM 21017 C C . LEU A 1 28 ? 19.745 5.114 4.376 1.00 0.00 22 LEU A C 15
ATOM 21018 O O . LEU A 1 28 ? 19.560 3.947 4.722 1.00 0.00 22 LEU A O 15
ATOM 21034 N N . LYS A 1 29 ? 20.125 5.454 3.149 1.00 0.00 23 LYS A N 15
ATOM 21035 C CA . LYS A 1 29 ? 20.494 4.452 2.156 1.00 0.00 23 LYS A CA 15
ATOM 21036 C C . LYS A 1 29 ? 21.619 3.560 2.666 1.00 0.00 23 LYS A C 15
ATOM 21037 O O . LYS A 1 29 ? 21.575 2.339 2.509 1.00 0.00 23 LYS A O 15
ATOM 21056 N N . TYR A 1 30 ? 22.625 4.176 3.277 1.00 0.00 24 TYR A N 15
ATOM 21057 C CA . TYR A 1 30 ? 23.774 3.440 3.791 1.00 0.00 24 TYR A CA 15
ATOM 21058 C C . TYR A 1 30 ? 23.377 2.540 4.954 1.00 0.00 24 TYR A C 15
ATOM 21059 O O . TYR A 1 30 ? 23.939 1.460 5.135 1.00 0.00 24 TYR A O 15
ATOM 21077 N N . LEU A 1 31 ? 22.406 2.992 5.740 1.00 0.00 25 LEU A N 15
ATOM 21078 C CA . LEU A 1 31 ? 21.837 2.172 6.803 1.00 0.00 25 LEU A CA 15
ATOM 21079 C C . LEU A 1 31 ? 21.195 0.910 6.240 1.00 0.00 25 LEU A C 15
ATOM 21080 O O . LEU A 1 31 ? 21.353 -0.178 6.795 1.00 0.00 25 LEU A O 15
ATOM 21096 N N . CYS A 1 32 ? 20.472 1.062 5.137 1.00 0.00 26 CYS A N 15
ATOM 21097 C CA . CYS A 1 32 ? 19.866 -0.076 4.455 1.00 0.00 26 CYS A CA 15
ATOM 21098 C C . CYS A 1 32 ? 20.928 -1.009 3.889 1.00 0.00 26 CYS A C 15
ATOM 21099 O O . CYS A 1 32 ? 20.792 -2.231 3.949 1.00 0.00 26 CYS A O 15
ATOM 21107 N N . LEU A 1 33 ? 21.987 -0.425 3.338 1.00 0.00 27 LEU A N 15
ATOM 21108 C CA . LEU A 1 33 ? 23.002 -1.194 2.626 1.00 0.00 27 LEU A CA 15
ATOM 21109 C C . LEU A 1 33 ? 24.079 -1.699 3.578 1.00 0.00 27 LEU A C 15
ATOM 21110 O O . LEU A 1 33 ? 24.164 -2.895 3.855 1.00 0.00 27 LEU A O 15
ATOM 21126 N N . GLY A 1 34 ? 24.899 -0.780 4.076 1.00 0.00 28 GLY A N 15
ATOM 21127 C CA . GLY A 1 34 ? 26.089 -1.147 4.835 1.00 0.00 28 GLY A CA 15
ATOM 21128 C C . GLY A 1 34 ? 25.851 -1.008 6.333 1.00 0.00 28 GLY A C 15
ATOM 21129 O O . GLY A 1 34 ? 26.766 -1.191 7.136 1.00 0.00 28 GLY A O 15
ATOM 21133 N N . ARG A 1 35 ? 24.617 -0.683 6.704 1.00 0.00 29 ARG A N 15
ATOM 21134 C CA . ARG A 1 35 ? 24.240 -0.586 8.109 1.00 0.00 29 ARG A CA 15
ATOM 21135 C C . ARG A 1 35 ? 24.978 0.553 8.800 1.00 0.00 29 ARG A C 15
ATOM 21136 O O . ARG A 1 35 ? 25.443 0.409 9.931 1.00 0.00 29 ARG A O 15
ATOM 21157 N N . VAL A 1 36 ? 25.083 1.686 8.114 1.00 0.00 30 VAL A N 15
ATOM 21158 C CA . VAL A 1 36 ? 25.705 2.874 8.686 1.00 0.00 30 VAL A CA 15
ATOM 21159 C C . VAL A 1 36 ? 24.709 3.673 9.515 1.00 0.00 30 VAL A C 15
ATOM 21160 O O . VAL A 1 36 ? 23.570 3.887 9.098 1.00 0.00 30 VAL A O 15
ATOM 21173 N N . GLY A 1 37 ? 25.143 4.112 10.691 1.00 0.00 31 GLY A N 15
ATOM 21174 C CA . GLY A 1 37 ? 24.257 4.789 11.631 1.00 0.00 31 GLY A CA 15
ATOM 21175 C C . GLY A 1 37 ? 23.828 6.151 11.101 1.00 0.00 31 GLY A C 15
ATOM 21176 O O . GLY A 1 37 ? 24.354 6.631 10.097 1.00 0.00 31 GLY A O 15
ATOM 21180 N N . LYS A 1 38 ? 22.869 6.769 11.781 1.00 0.00 32 LYS A N 15
ATOM 21181 C CA . LYS A 1 38 ? 22.294 8.028 11.323 1.00 0.00 32 LYS A CA 15
ATOM 21182 C C . LYS A 1 38 ? 23.207 9.202 11.650 1.00 0.00 32 LYS A C 15
ATOM 21183 O O . LYS A 1 38 ? 24.063 9.109 12.530 1.00 0.00 32 LYS A O 15
ATOM 21202 N N . ARG A 1 39 ? 23.020 10.308 10.937 1.00 0.00 33 ARG A N 15
ATOM 21203 C CA . ARG A 1 39 ? 23.860 11.486 11.116 1.00 0.00 33 ARG A CA 15
ATOM 21204 C C . ARG A 1 39 ? 23.051 12.664 11.644 1.00 0.00 33 ARG A C 15
ATOM 21205 O O . ARG A 1 39 ? 21.847 12.758 11.409 1.00 0.00 33 ARG A O 15
ATOM 21226 N N . LYS A 1 40 ? 23.721 13.563 12.358 1.00 0.00 34 LYS A N 15
ATOM 21227 C CA . LYS A 1 40 ? 23.072 14.752 12.897 1.00 0.00 34 LYS A CA 15
ATOM 21228 C C . LYS A 1 40 ? 22.187 15.418 11.851 1.00 0.00 34 LYS A C 15
ATOM 21229 O O . LYS A 1 40 ? 22.639 15.730 10.750 1.00 0.00 34 LYS A O 15
ATOM 21248 N N . LEU A 1 41 ? 20.924 15.634 12.203 1.00 0.00 35 LEU A N 15
ATOM 21249 C CA . LEU A 1 41 ? 19.935 16.117 11.247 1.00 0.00 35 LEU A CA 15
ATOM 21250 C C . LEU A 1 41 ? 20.281 17.516 10.755 1.00 0.00 35 LEU A C 15
ATOM 21251 O O . LEU A 1 41 ? 20.403 18.450 11.547 1.00 0.00 35 LEU A O 15
ATOM 21267 N N . GLU A 1 42 ? 20.440 17.654 9.443 1.00 0.00 36 GLU A N 15
ATOM 21268 C CA . GLU A 1 42 ? 20.651 18.960 8.830 1.00 0.00 36 GLU A CA 15
ATOM 21269 C C . GLU A 1 42 ? 19.351 19.524 8.272 1.00 0.00 36 GLU A C 15
ATOM 21270 O O . GLU A 1 42 ? 18.282 18.940 8.451 1.00 0.00 36 GLU A O 15
ATOM 21282 N N . ARG A 1 43 ? 19.448 20.663 7.595 1.00 0.00 37 ARG A N 15
ATOM 21283 C CA . ARG A 1 43 ? 18.298 21.253 6.920 1.00 0.00 37 ARG A CA 15
ATOM 21284 C C . ARG A 1 43 ? 17.550 20.214 6.095 1.00 0.00 37 ARG A C 15
ATOM 21285 O O . ARG A 1 43 ? 18.107 19.625 5.169 1.00 0.00 37 ARG A O 15
ATOM 21306 N N . VAL A 1 44 ? 16.285 19.994 6.437 1.00 0.00 38 VAL A N 15
ATOM 21307 C CA . VAL A 1 44 ? 15.470 18.995 5.756 1.00 0.00 38 VAL A CA 15
ATOM 21308 C C . VAL A 1 44 ? 15.116 19.442 4.344 1.00 0.00 38 VAL A C 15
ATOM 21309 O O . VAL A 1 44 ? 15.229 20.621 4.009 1.00 0.00 38 VAL A O 15
ATOM 21322 N N . GLN A 1 45 ? 14.686 18.494 3.519 1.00 0.00 39 GLN A N 15
ATOM 21323 C CA . GLN A 1 45 ? 14.483 18.749 2.098 1.00 0.00 39 GLN A CA 15
ATOM 21324 C C . GLN A 1 45 ? 13.001 18.876 1.767 1.00 0.00 39 GLN A C 15
ATOM 21325 O O . GLN A 1 45 ? 12.142 18.536 2.580 1.00 0.00 39 GLN A O 15
ATOM 21339 N N . SER A 1 46 ? 12.708 19.367 0.568 1.00 0.00 40 SER A N 15
ATOM 21340 C CA . SER A 1 46 ? 11.331 19.488 0.105 1.00 0.00 40 SER A CA 15
ATOM 21341 C C . SER A 1 46 ? 10.941 18.310 -0.778 1.00 0.00 40 SER A C 15
ATOM 21342 O O . SER A 1 46 ? 9.780 18.167 -1.162 1.00 0.00 40 SER A O 15
ATOM 21350 N N . GLY A 1 47 ? 11.918 17.468 -1.098 1.00 0.00 41 GLY A N 15
ATOM 21351 C CA . GLY A 1 47 ? 11.687 16.322 -1.969 1.00 0.00 41 GLY A CA 15
ATOM 21352 C C . GLY A 1 47 ? 12.542 16.404 -3.227 1.00 0.00 41 GLY A C 15
ATOM 21353 O O . GLY A 1 47 ? 12.023 16.549 -4.333 1.00 0.00 41 GLY A O 15
ATOM 21357 N N . VAL A 1 48 ? 13.855 16.312 -3.050 1.00 0.00 42 VAL A N 15
ATOM 21358 C CA . VAL A 1 48 ? 14.792 16.514 -4.149 1.00 0.00 42 VAL A CA 15
ATOM 21359 C C . VAL A 1 48 ? 15.497 15.215 -4.518 1.00 0.00 42 VAL A C 15
ATOM 21360 O O . VAL A 1 48 ? 16.117 15.114 -5.577 1.00 0.00 42 VAL A O 15
ATOM 21373 N N . ARG A 1 49 ? 15.398 14.224 -3.639 1.00 0.00 43 ARG A N 15
ATOM 21374 C CA . ARG A 1 49 ? 16.144 12.981 -3.799 1.00 0.00 43 ARG A CA 15
ATOM 21375 C C . ARG A 1 49 ? 15.313 11.929 -4.524 1.00 0.00 43 ARG A C 15
ATOM 21376 O O . ARG A 1 49 ? 14.892 10.938 -3.927 1.00 0.00 43 ARG A O 15
ATOM 21397 N N . ASP A 1 50 ? 15.081 12.151 -5.813 1.00 0.00 44 ASP A N 15
ATOM 21398 C CA . ASP A 1 50 ? 14.241 11.260 -6.604 1.00 0.00 44 ASP A CA 15
ATOM 21399 C C . ASP A 1 50 ? 14.872 9.880 -6.735 1.00 0.00 44 ASP A C 15
ATOM 21400 O O . ASP A 1 50 ? 14.194 8.905 -7.061 1.00 0.00 44 ASP A O 15
ATOM 21409 N N . LEU A 1 51 ? 16.173 9.804 -6.479 1.00 0.00 45 LEU A N 15
ATOM 21410 C CA . LEU A 1 51 ? 16.886 8.532 -6.508 1.00 0.00 45 LEU A CA 15
ATOM 21411 C C . LEU A 1 51 ? 16.294 7.546 -5.509 1.00 0.00 45 LEU A C 15
ATOM 21412 O O . LEU A 1 51 ? 16.319 6.335 -5.729 1.00 0.00 45 LEU A O 15
ATOM 21428 N N . LEU A 1 52 ? 15.762 8.072 -4.411 1.00 0.00 46 LEU A N 15
ATOM 21429 C CA . LEU A 1 52 ? 15.163 7.238 -3.375 1.00 0.00 46 LEU A CA 15
ATOM 21430 C C . LEU A 1 52 ? 13.885 6.576 -3.872 1.00 0.00 46 LEU A C 15
ATOM 21431 O O . LEU A 1 52 ? 13.605 5.423 -3.547 1.00 0.00 46 LEU A O 15
ATOM 21447 N N . ASP A 1 53 ? 13.111 7.313 -4.662 1.00 0.00 47 ASP A N 15
ATOM 21448 C CA . ASP A 1 53 ? 11.905 6.771 -5.275 1.00 0.00 47 ASP A CA 15
ATOM 21449 C C . ASP A 1 53 ? 12.243 5.695 -6.299 1.00 0.00 47 ASP A C 15
ATOM 21450 O O . ASP A 1 53 ? 11.529 4.701 -6.429 1.00 0.00 47 ASP A O 15
ATOM 21459 N N . ILE A 1 54 ? 13.337 5.899 -7.025 1.00 0.00 48 ILE A N 15
ATOM 21460 C CA . ILE A 1 54 ? 13.838 4.895 -7.956 1.00 0.00 48 ILE A CA 15
ATOM 21461 C C . ILE A 1 54 ? 14.212 3.609 -7.230 1.00 0.00 48 ILE A C 15
ATOM 21462 O O . ILE A 1 54 ? 13.901 2.511 -7.692 1.00 0.00 48 ILE A O 15
ATOM 21478 N N . LEU A 1 55 ? 14.883 3.752 -6.092 1.00 0.00 49 LEU A N 15
ATOM 21479 C CA . LEU A 1 55 ? 15.256 2.605 -5.274 1.00 0.00 49 LEU A CA 15
ATOM 21480 C C . LEU A 1 55 ? 14.025 1.844 -4.798 1.00 0.00 49 LEU A C 15
ATOM 21481 O O . LEU A 1 55 ? 14.035 0.615 -4.717 1.00 0.00 49 LEU A O 15
ATOM 21497 N N . ARG A 1 56 ? 12.965 2.581 -4.483 1.00 0.00 50 ARG A N 15
ATOM 21498 C CA . ARG A 1 56 ? 11.693 1.974 -4.110 1.00 0.00 50 ARG A CA 15
ATOM 21499 C C . ARG A 1 56 ? 11.159 1.085 -5.226 1.00 0.00 50 ARG A C 15
ATOM 21500 O O . ARG A 1 56 ? 10.730 -0.043 -4.982 1.00 0.00 50 ARG A O 15
ATOM 21521 N N . GLU A 1 57 ? 11.189 1.599 -6.450 1.00 0.00 51 GLU A N 15
ATOM 21522 C CA . GLU A 1 57 ? 10.734 0.842 -7.610 1.00 0.00 51 GLU A CA 15
ATOM 21523 C C . GLU A 1 57 ? 11.644 -0.348 -7.883 1.00 0.00 51 GLU A C 15
ATOM 21524 O O . GLU A 1 57 ? 11.185 -1.410 -8.305 1.00 0.00 51 GLU A O 15
ATOM 21536 N N . ARG A 1 58 ? 12.938 -0.166 -7.640 1.00 0.00 52 ARG A N 15
ATOM 21537 C CA . ARG A 1 58 ? 13.910 -1.237 -7.818 1.00 0.00 52 ARG A CA 15
ATOM 21538 C C . ARG A 1 58 ? 13.723 -2.330 -6.774 1.00 0.00 52 ARG A C 15
ATOM 21539 O O . ARG A 1 58 ? 13.995 -3.503 -7.032 1.00 0.00 52 ARG A O 15
ATOM 21560 N N . GLY A 1 59 ? 13.257 -1.939 -5.592 1.00 0.00 53 GLY A N 15
ATOM 21561 C CA . GLY A 1 59 ? 13.107 -2.871 -4.481 1.00 0.00 53 GLY A CA 15
ATOM 21562 C C . GLY A 1 59 ? 14.292 -2.787 -3.528 1.00 0.00 53 GLY A C 15
ATOM 21563 O O . GLY A 1 59 ? 14.477 -3.655 -2.675 1.00 0.00 53 GLY A O 15
ATOM 21567 N N . LYS A 1 60 ? 15.093 -1.738 -3.678 1.00 0.00 54 LYS A N 15
ATOM 21568 C CA . LYS A 1 60 ? 16.246 -1.523 -2.812 1.00 0.00 54 LYS A CA 15
ATOM 21569 C C . LYS A 1 60 ? 15.882 -0.650 -1.617 1.00 0.00 54 LYS A C 15
ATOM 21570 O O . LYS A 1 60 ? 16.557 -0.677 -0.588 1.00 0.00 54 LYS A O 15
ATOM 21589 N N . LEU A 1 61 ? 14.812 0.124 -1.761 1.00 0.00 55 LEU A N 15
ATOM 21590 C CA . LEU A 1 61 ? 14.310 0.947 -0.667 1.00 0.00 55 LEU A CA 15
ATOM 21591 C C . LEU A 1 61 ? 12.790 1.050 -0.708 1.00 0.00 55 LEU A C 15
ATOM 21592 O O . LEU A 1 61 ? 12.238 2.112 -0.993 1.00 0.00 55 LEU A O 15
ATOM 21608 N N . SER A 1 62 ? 12.119 -0.061 -0.422 1.00 0.00 56 SER A N 15
ATOM 21609 C CA . SER A 1 62 ? 10.662 -0.105 -0.456 1.00 0.00 56 SER A CA 15
ATOM 21610 C C . SER A 1 62 ? 10.063 0.503 0.805 1.00 0.00 56 SER A C 15
ATOM 21611 O O . SER A 1 62 ? 10.783 0.849 1.742 1.00 0.00 56 SER A O 15
ATOM 21619 N N . VAL A 1 63 ? 8.740 0.632 0.823 1.00 0.00 57 VAL A N 15
ATOM 21620 C CA . VAL A 1 63 ? 8.039 1.168 1.983 1.00 0.00 57 VAL A CA 15
ATOM 21621 C C . VAL A 1 63 ? 8.242 0.284 3.207 1.00 0.00 57 VAL A C 15
ATOM 21622 O O . VAL A 1 63 ? 8.443 0.779 4.316 1.00 0.00 57 VAL A O 15
ATOM 21635 N N . GLY A 1 64 ? 8.187 -1.027 2.998 1.00 0.00 58 GLY A N 15
ATOM 21636 C CA . GLY A 1 64 ? 8.468 -1.984 4.062 1.00 0.00 58 GLY A CA 15
ATOM 21637 C C . GLY A 1 64 ? 9.891 -1.827 4.582 1.00 0.00 58 GLY A C 15
ATOM 21638 O O . GLY A 1 64 ? 10.130 -1.879 5.789 1.00 0.00 58 GLY A O 15
ATOM 21642 N N . ASP A 1 65 ? 10.834 -1.635 3.666 1.00 0.00 59 ASP A N 15
ATOM 21643 C CA . ASP A 1 65 ? 12.222 -1.385 4.034 1.00 0.00 59 ASP A CA 15
ATOM 21644 C C . ASP A 1 65 ? 12.350 -0.121 4.874 1.00 0.00 59 ASP A C 15
ATOM 21645 O O . ASP A 1 65 ? 13.068 -0.098 5.874 1.00 0.00 59 ASP A O 15
ATOM 21654 N N . LEU A 1 66 ? 11.649 0.930 4.462 1.00 0.00 60 LEU A N 15
ATOM 21655 C CA . LEU A 1 66 ? 11.672 2.197 5.184 1.00 0.00 60 LEU A CA 15
ATOM 21656 C C . LEU A 1 66 ? 11.144 2.031 6.603 1.00 0.00 60 LEU A C 15
ATOM 21657 O O . LEU A 1 66 ? 11.702 2.582 7.552 1.00 0.00 60 LEU A O 15
ATOM 21673 N N . ALA A 1 67 ? 10.065 1.268 6.742 1.00 0.00 61 ALA A N 15
ATOM 21674 C CA . ALA A 1 67 ? 9.467 1.017 8.049 1.00 0.00 61 ALA A CA 15
ATOM 21675 C C . ALA A 1 67 ? 10.493 0.454 9.024 1.00 0.00 61 ALA A C 15
ATOM 21676 O O . ALA A 1 67 ? 10.585 0.898 10.168 1.00 0.00 61 ALA A O 15
ATOM 21683 N N . GLU A 1 68 ? 11.262 -0.527 8.565 1.00 0.00 62 GLU A N 15
ATOM 21684 C CA . GLU A 1 68 ? 12.364 -1.069 9.351 1.00 0.00 62 GLU A CA 15
ATOM 21685 C C . GLU A 1 68 ? 13.379 0.013 9.696 1.00 0.00 62 GLU A C 15
ATOM 21686 O O . GLU A 1 68 ? 13.798 0.140 10.847 1.00 0.00 62 GLU A O 15
ATOM 21698 N N . LEU A 1 69 ? 13.771 0.791 8.693 1.00 0.00 63 LEU A N 15
ATOM 21699 C CA . LEU A 1 69 ? 14.796 1.812 8.871 1.00 0.00 63 LEU A CA 15
ATOM 21700 C C . LEU A 1 69 ? 14.346 2.878 9.862 1.00 0.00 63 LEU A C 15
ATOM 21701 O O . LEU A 1 69 ? 15.146 3.385 10.648 1.00 0.00 63 LEU A O 15
ATOM 21717 N N . LEU A 1 70 ? 13.061 3.214 9.819 1.00 0.00 64 LEU A N 15
ATOM 21718 C CA . LEU A 1 70 ? 12.499 4.209 10.724 1.00 0.00 64 LEU A CA 15
ATOM 21719 C C . LEU A 1 70 ? 12.614 3.761 12.175 1.00 0.00 64 LEU A C 15
ATOM 21720 O O . LEU A 1 70 ? 12.868 4.571 13.067 1.00 0.00 64 LEU A O 15
ATOM 21736 N N . TYR A 1 71 ? 12.426 2.466 12.406 1.00 0.00 65 TYR A N 15
ATOM 21737 C CA . TYR A 1 71 ? 12.663 1.879 13.720 1.00 0.00 65 TYR A CA 15
ATOM 21738 C C . TYR A 1 71 ? 14.128 2.001 14.121 1.00 0.00 65 TYR A C 15
ATOM 21739 O O . TYR A 1 71 ? 14.443 2.368 15.253 1.00 0.00 65 TYR A O 15
ATOM 21757 N N . ARG A 1 72 ? 15.020 1.691 13.186 1.00 0.00 66 ARG A N 15
ATOM 21758 C CA . ARG A 1 72 ? 16.450 1.669 13.469 1.00 0.00 66 ARG A CA 15
ATOM 21759 C C . ARG A 1 72 ? 16.949 3.045 13.893 1.00 0.00 66 ARG A C 15
ATOM 21760 O O . ARG A 1 72 ? 17.777 3.164 14.796 1.00 0.00 66 ARG A O 15
ATOM 21781 N N . VAL A 1 73 ? 16.440 4.082 13.237 1.00 0.00 67 VAL A N 15
ATOM 21782 C CA . VAL A 1 73 ? 16.812 5.453 13.564 1.00 0.00 67 VAL A CA 15
ATOM 21783 C C . VAL A 1 73 ? 15.887 6.037 14.624 1.00 0.00 67 VAL A C 15
ATOM 21784 O O . VAL A 1 73 ? 16.229 7.014 15.290 1.00 0.00 67 VAL A O 15
ATOM 21797 N N . ARG A 1 74 ? 14.714 5.431 14.777 1.00 0.00 68 ARG A N 15
ATOM 21798 C CA . ARG A 1 74 ? 13.745 5.878 15.771 1.00 0.00 68 ARG A CA 15
ATOM 21799 C C . ARG A 1 74 ? 13.316 7.317 15.514 1.00 0.00 68 ARG A C 15
ATOM 21800 O O . ARG A 1 74 ? 13.393 8.165 16.403 1.00 0.00 68 ARG A O 15
ATOM 21821 N N . ARG A 1 75 ? 12.865 7.586 14.294 1.00 0.00 69 ARG A N 15
ATOM 21822 C CA . ARG A 1 75 ? 12.436 8.927 13.914 1.00 0.00 69 ARG A CA 15
ATOM 21823 C C . ARG A 1 75 ? 10.982 9.170 14.297 1.00 0.00 69 ARG A C 15
ATOM 21824 O O . ARG A 1 75 ? 10.066 8.689 13.630 1.00 0.00 69 ARG A O 15
ATOM 21845 N N . PHE A 1 76 ? 10.776 9.919 15.374 1.00 0.00 70 PHE A N 15
ATOM 21846 C CA . PHE A 1 76 ? 9.451 10.065 15.965 1.00 0.00 70 PHE A CA 15
ATOM 21847 C C . PHE A 1 76 ? 8.437 10.539 14.932 1.00 0.00 70 PHE A C 15
ATOM 21848 O O . PHE A 1 76 ? 7.361 9.957 14.791 1.00 0.00 70 PHE A O 15
ATOM 21865 N N . ASP A 1 77 ? 8.786 11.598 14.210 1.00 0.00 71 ASP A N 15
ATOM 21866 C CA . ASP A 1 77 ? 7.855 12.238 13.288 1.00 0.00 71 ASP A CA 15
ATOM 21867 C C . ASP A 1 77 ? 7.337 11.247 12.253 1.00 0.00 71 ASP A C 15
ATOM 21868 O O . ASP A 1 77 ? 6.133 11.158 12.014 1.00 0.00 71 ASP A O 15
ATOM 21877 N N . LEU A 1 78 ? 8.253 10.505 11.642 1.00 0.00 72 LEU A N 15
ATOM 21878 C CA . LEU A 1 78 ? 7.906 9.608 10.546 1.00 0.00 72 LEU A CA 15
ATOM 21879 C C . LEU A 1 78 ? 7.217 8.351 11.060 1.00 0.00 72 LEU A C 15
ATOM 21880 O O . LEU A 1 78 ? 6.371 7.771 10.379 1.00 0.00 72 LEU A O 15
ATOM 21896 N N . LEU A 1 79 ? 7.583 7.933 12.267 1.00 0.00 73 LEU A N 15
ATOM 21897 C CA . LEU A 1 79 ? 6.916 6.818 12.928 1.00 0.00 73 LEU A CA 15
ATOM 21898 C C . LEU A 1 79 ? 5.455 7.141 13.212 1.00 0.00 73 LEU A C 15
ATOM 21899 O O . LEU A 1 79 ? 4.593 6.264 13.157 1.00 0.00 73 LEU A O 15
ATOM 21915 N N . LYS A 1 80 ? 5.182 8.405 13.518 1.00 0.00 74 LYS A N 15
ATOM 21916 C CA . LYS A 1 80 ? 3.824 8.847 13.810 1.00 0.00 74 LYS A CA 15
ATOM 21917 C C . LYS A 1 80 ? 3.119 9.332 12.550 1.00 0.00 74 LYS A C 15
ATOM 21918 O O . LYS A 1 80 ? 1.890 9.362 12.487 1.00 0.00 74 LYS A O 15
ATOM 21937 N N . ARG A 1 81 ? 3.905 9.710 11.547 1.00 0.00 75 ARG A N 15
ATOM 21938 C CA . ARG A 1 81 ? 3.358 10.235 10.302 1.00 0.00 75 ARG A CA 15
ATOM 21939 C C . ARG A 1 81 ? 3.076 9.116 9.308 1.00 0.00 75 ARG A C 15
ATOM 21940 O O . ARG A 1 81 ? 1.931 8.902 8.908 1.00 0.00 75 ARG A O 15
ATOM 21961 N N . ILE A 1 82 ? 4.125 8.403 8.914 1.00 0.00 76 ILE A N 15
ATOM 21962 C CA . ILE A 1 82 ? 4.000 7.337 7.926 1.00 0.00 76 ILE A CA 15
ATOM 21963 C C . ILE A 1 82 ? 3.318 6.112 8.521 1.00 0.00 76 ILE A C 15
ATOM 21964 O O . ILE A 1 82 ? 2.329 5.617 7.981 1.00 0.00 76 ILE A O 15
ATOM 21980 N N . LEU A 1 83 ? 3.852 5.627 9.636 1.00 0.00 77 LEU A N 15
ATOM 21981 C CA . LEU A 1 83 ? 3.396 4.371 10.221 1.00 0.00 77 LEU A CA 15
ATOM 21982 C C . LEU A 1 83 ? 2.290 4.609 11.242 1.00 0.00 77 LEU A C 15
ATOM 21983 O O . LEU A 1 83 ? 1.435 3.750 11.455 1.00 0.00 77 LEU A O 15
ATOM 21999 N N . LYS A 1 84 ? 2.314 5.779 11.870 1.00 0.00 78 LYS A N 15
ATOM 22000 C CA . LYS A 1 84 ? 1.262 6.170 12.801 1.00 0.00 78 LYS A CA 15
ATOM 22001 C C . LYS A 1 84 ? 1.169 5.194 13.968 1.00 0.00 78 LYS A C 15
ATOM 22002 O O . LYS A 1 84 ? 0.093 4.682 14.276 1.00 0.00 78 LYS A O 15
ATOM 22021 N N . MET A 1 85 ? 2.302 4.942 14.613 1.00 0.00 79 MET A N 15
ATOM 22022 C CA . MET A 1 85 ? 2.354 4.014 15.737 1.00 0.00 79 MET A CA 15
ATOM 22023 C C . MET A 1 85 ? 3.657 4.161 16.513 1.00 0.00 79 MET A C 15
ATOM 22024 O O . MET A 1 85 ? 4.615 4.762 16.028 1.00 0.00 79 MET A O 15
ATOM 22038 N N . ASP A 1 86 ? 3.686 3.606 17.720 1.00 0.00 80 ASP A N 15
ATOM 22039 C CA . ASP A 1 86 ? 4.907 3.566 18.515 1.00 0.00 80 ASP A CA 15
ATOM 22040 C C . ASP A 1 86 ? 5.945 2.646 17.885 1.00 0.00 80 ASP A C 15
ATOM 22041 O O . ASP A 1 86 ? 5.601 1.706 17.168 1.00 0.00 80 ASP A O 15
ATOM 22050 N N . ARG A 1 87 ? 7.216 2.921 18.158 1.00 0.00 81 ARG A N 15
ATOM 22051 C CA . ARG A 1 87 ? 8.305 2.101 17.642 1.00 0.00 81 ARG A CA 15
ATOM 22052 C C . ARG A 1 87 ? 8.237 0.683 18.196 1.00 0.00 81 ARG A C 15
ATOM 22053 O O . ARG A 1 87 ? 8.753 -0.256 17.589 1.00 0.00 81 ARG A O 15
ATOM 22074 N N . LYS A 1 88 ? 7.599 0.535 19.352 1.00 0.00 82 LYS A N 15
ATOM 22075 C CA . LYS A 1 88 ? 7.352 -0.781 19.927 1.00 0.00 82 LYS A CA 15
ATOM 22076 C C . LYS A 1 88 ? 6.351 -1.569 19.093 1.00 0.00 82 LYS A C 15
ATOM 22077 O O . LYS A 1 88 ? 6.504 -2.774 18.895 1.00 0.00 82 LYS A O 15
ATOM 22096 N N . ALA A 1 89 ? 5.325 -0.881 18.604 1.00 0.00 83 ALA A N 15
ATOM 22097 C CA . ALA A 1 89 ? 4.360 -1.486 17.694 1.00 0.00 83 ALA A CA 15
ATOM 22098 C C . ALA A 1 89 ? 5.014 -1.868 16.372 1.00 0.00 83 ALA A C 15
ATOM 22099 O O . ALA A 1 89 ? 4.700 -2.907 15.791 1.00 0.00 83 ALA A O 15
ATOM 22106 N N . VAL A 1 90 ? 5.925 -1.023 15.903 1.00 0.00 84 VAL A N 15
ATOM 22107 C CA . VAL A 1 90 ? 6.687 -1.312 14.694 1.00 0.00 84 VAL A CA 15
ATOM 22108 C C . VAL A 1 90 ? 7.515 -2.580 14.854 1.00 0.00 84 VAL A C 15
ATOM 22109 O O . VAL A 1 90 ? 7.514 -3.448 13.981 1.00 0.00 84 VAL A O 15
ATOM 22122 N N . GLU A 1 91 ? 8.221 -2.683 15.975 1.00 0.00 85 GLU A N 15
ATOM 22123 C CA . GLU A 1 91 ? 8.972 -3.889 16.300 1.00 0.00 85 GLU A CA 15
ATOM 22124 C C . GLU A 1 91 ? 8.075 -5.120 16.272 1.00 0.00 85 GLU A C 15
ATOM 22125 O O . GLU A 1 91 ? 8.435 -6.150 15.701 1.00 0.00 85 GLU A O 15
ATOM 22137 N N . THR A 1 92 ? 6.906 -5.009 16.894 1.00 0.00 86 THR A N 15
ATOM 22138 C CA . THR A 1 92 ? 5.937 -6.098 16.905 1.00 0.00 86 THR A CA 15
ATOM 22139 C C . THR A 1 92 ? 5.595 -6.545 15.490 1.00 0.00 86 THR A C 15
ATOM 22140 O O . THR A 1 92 ? 5.464 -7.739 15.220 1.00 0.00 86 THR A O 15
ATOM 22151 N N . HIS A 1 93 ? 5.451 -5.580 14.588 1.00 0.00 87 HIS A N 15
ATOM 22152 C CA . HIS A 1 93 ? 5.096 -5.870 13.204 1.00 0.00 87 HIS A CA 15
ATOM 22153 C C . HIS A 1 93 ? 6.318 -5.808 12.297 1.00 0.00 87 HIS A C 15
ATOM 22154 O O . HIS A 1 93 ? 6.207 -5.503 11.110 1.00 0.00 87 HIS A O 15
ATOM 22167 N N . LEU A 1 94 ? 7.484 -6.100 12.863 1.00 0.00 88 LEU A N 15
ATOM 22168 C CA . LEU A 1 94 ? 8.730 -6.077 12.106 1.00 0.00 88 LEU A CA 15
ATOM 22169 C C . LEU A 1 94 ? 9.552 -7.334 12.361 1.00 0.00 88 LEU A C 15
ATOM 22170 O O . LEU A 1 94 ? 9.281 -8.354 11.790 1.00 0.00 88 LEU A O 15
ATOM 22186 N N . HIS A 1 7 ? 0.214 0.341 -1.492 1.00 0.00 1 HIS A N 16
ATOM 22187 C CA . HIS A 1 7 ? 0.274 0.840 -0.123 1.00 0.00 1 HIS A CA 16
ATOM 22188 C C . HIS A 1 7 ? 1.094 2.122 -0.039 1.00 0.00 1 HIS A C 16
ATOM 22189 O O . HIS A 1 7 ? 0.549 3.205 0.174 1.00 0.00 1 HIS A O 16
ATOM 22202 N N . MET A 1 8 ? 2.405 1.992 -0.209 1.00 0.00 2 MET A N 16
ATOM 22203 C CA . MET A 1 8 ? 3.306 3.135 -0.124 1.00 0.00 2 MET A CA 16
ATOM 22204 C C . MET A 1 8 ? 3.133 4.062 -1.320 1.00 0.00 2 MET A C 16
ATOM 22205 O O . MET A 1 8 ? 3.561 3.746 -2.430 1.00 0.00 2 MET A O 16
ATOM 22219 N N . SER A 1 9 ? 2.502 5.209 -1.087 1.00 0.00 3 SER A N 16
ATOM 22220 C CA . SER A 1 9 ? 2.357 6.227 -2.120 1.00 0.00 3 SER A CA 16
ATOM 22221 C C . SER A 1 9 ? 3.560 7.161 -2.146 1.00 0.00 3 SER A C 16
ATOM 22222 O O . SER A 1 9 ? 4.406 7.124 -1.252 1.00 0.00 3 SER A O 16
ATOM 22230 N N . ALA A 1 10 ? 3.631 7.998 -3.175 1.00 0.00 4 ALA A N 16
ATOM 22231 C CA . ALA A 1 10 ? 4.723 8.955 -3.310 1.00 0.00 4 ALA A CA 16
ATOM 22232 C C . ALA A 1 10 ? 4.783 9.895 -2.113 1.00 0.00 4 ALA A C 16
ATOM 22233 O O . ALA A 1 10 ? 5.856 10.368 -1.736 1.00 0.00 4 ALA A O 16
ATOM 22240 N N . GLU A 1 11 ? 3.626 10.162 -1.518 1.00 0.00 5 GLU A N 16
ATOM 22241 C CA . GLU A 1 11 ? 3.542 11.062 -0.374 1.00 0.00 5 GLU A CA 16
ATOM 22242 C C . GLU A 1 11 ? 4.344 10.528 0.807 1.00 0.00 5 GLU A C 16
ATOM 22243 O O . GLU A 1 11 ? 4.859 11.297 1.618 1.00 0.00 5 GLU A O 16
ATOM 22255 N N . VAL A 1 12 ? 4.445 9.206 0.897 1.00 0.00 6 VAL A N 16
ATOM 22256 C CA . VAL A 1 12 ? 5.137 8.565 2.009 1.00 0.00 6 VAL A CA 16
ATOM 22257 C C . VAL A 1 12 ? 6.622 8.904 2.004 1.00 0.00 6 VAL A C 16
ATOM 22258 O O . VAL A 1 12 ? 7.169 9.355 3.010 1.00 0.00 6 VAL A O 16
ATOM 22271 N N . ILE A 1 13 ? 7.269 8.684 0.865 1.00 0.00 7 ILE A N 16
ATOM 22272 C CA . ILE A 1 13 ? 8.696 8.951 0.730 1.00 0.00 7 ILE A CA 16
ATOM 22273 C C . ILE A 1 13 ? 8.978 10.448 0.728 1.00 0.00 7 ILE A C 16
ATOM 22274 O O . ILE A 1 13 ? 10.071 10.885 1.089 1.00 0.00 7 ILE A O 16
ATOM 22290 N N . HIS A 1 14 ? 7.986 11.231 0.319 1.00 0.00 8 HIS A N 16
ATOM 22291 C CA . HIS A 1 14 ? 8.066 12.684 0.416 1.00 0.00 8 HIS A CA 16
ATOM 22292 C C . HIS A 1 14 ? 8.157 13.135 1.868 1.00 0.00 8 HIS A C 16
ATOM 22293 O O . HIS A 1 14 ? 8.920 14.042 2.200 1.00 0.00 8 HIS A O 16
ATOM 22306 N N . GLN A 1 15 ? 7.374 12.496 2.731 1.00 0.00 9 GLN A N 16
ATOM 22307 C CA . GLN A 1 15 ? 7.428 12.769 4.162 1.00 0.00 9 GLN A CA 16
ATOM 22308 C C . GLN A 1 15 ? 8.793 12.414 4.739 1.00 0.00 9 GLN A C 16
ATOM 22309 O O . GLN A 1 15 ? 9.325 13.131 5.586 1.00 0.00 9 GLN A O 16
ATOM 22323 N N . VAL A 1 16 ? 9.354 11.302 4.275 1.00 0.00 10 VAL A N 16
ATOM 22324 C CA . VAL A 1 16 ? 10.704 10.908 4.660 1.00 0.00 10 VAL A CA 16
ATOM 22325 C C . VAL A 1 16 ? 11.718 11.986 4.296 1.00 0.00 10 VAL A C 16
ATOM 22326 O O . VAL A 1 16 ? 12.585 12.333 5.099 1.00 0.00 10 VAL A O 16
ATOM 22339 N N . GLU A 1 17 ? 11.603 12.513 3.082 1.00 0.00 11 GLU A N 16
ATOM 22340 C CA . GLU A 1 17 ? 12.501 13.562 2.614 1.00 0.00 11 GLU A CA 16
ATOM 22341 C C . GLU A 1 17 ? 12.348 14.829 3.446 1.00 0.00 11 GLU A C 16
ATOM 22342 O O . GLU A 1 17 ? 13.317 15.551 3.679 1.00 0.00 11 GLU A O 16
ATOM 22354 N N . GLU A 1 18 ? 11.124 15.094 3.892 1.00 0.00 12 GLU A N 16
ATOM 22355 C CA . GLU A 1 18 ? 10.853 16.243 4.748 1.00 0.00 12 GLU A CA 16
ATOM 22356 C C . GLU A 1 18 ? 11.545 16.100 6.097 1.00 0.00 12 GLU A C 16
ATOM 22357 O O . GLU A 1 18 ? 12.190 17.032 6.576 1.00 0.00 12 GLU A O 16
ATOM 22369 N N . ALA A 1 19 ? 11.406 14.927 6.706 1.00 0.00 13 ALA A N 16
ATOM 22370 C CA . ALA A 1 19 ? 11.887 14.708 8.065 1.00 0.00 13 ALA A CA 16
ATOM 22371 C C . ALA A 1 19 ? 13.407 14.616 8.104 1.00 0.00 13 ALA A C 16
ATOM 22372 O O . ALA A 1 19 ? 14.051 15.195 8.979 1.00 0.00 13 ALA A O 16
ATOM 22379 N N . LEU A 1 20 ? 13.975 13.886 7.151 1.00 0.00 14 LEU A N 16
ATOM 22380 C CA . LEU A 1 20 ? 15.413 13.651 7.120 1.00 0.00 14 LEU A CA 16
ATOM 22381 C C . LEU A 1 20 ? 16.117 14.656 6.217 1.00 0.00 14 LEU A C 16
ATOM 22382 O O . LEU A 1 20 ? 15.586 15.048 5.178 1.00 0.00 14 LEU A O 16
ATOM 22398 N N . SER A 1 21 ? 17.313 15.070 6.620 1.00 0.00 15 SER A N 16
ATOM 22399 C CA . SER A 1 21 ? 18.138 15.947 5.797 1.00 0.00 15 SER A CA 16
ATOM 22400 C C . SER A 1 21 ? 18.691 15.206 4.586 1.00 0.00 15 SER A C 16
ATOM 22401 O O . SER A 1 21 ? 18.717 13.975 4.558 1.00 0.00 15 SER A O 16
ATOM 22409 N N . SER A 1 22 ? 19.135 15.962 3.588 1.00 0.00 16 SER A N 16
ATOM 22410 C CA . SER A 1 22 ? 19.743 15.380 2.398 1.00 0.00 16 SER A CA 16
ATOM 22411 C C . SER A 1 22 ? 20.843 14.394 2.768 1.00 0.00 16 SER A C 16
ATOM 22412 O O . SER A 1 22 ? 20.934 13.307 2.196 1.00 0.00 16 SER A O 16
ATOM 22420 N N . SER A 1 23 ? 21.678 14.779 3.728 1.00 0.00 17 SER A N 16
ATOM 22421 C CA . SER A 1 23 ? 22.756 13.916 4.196 1.00 0.00 17 SER A CA 16
ATOM 22422 C C . SER A 1 23 ? 22.208 12.686 4.907 1.00 0.00 17 SER A C 16
ATOM 22423 O O . SER A 1 23 ? 22.698 11.574 4.711 1.00 0.00 17 SER A O 16
ATOM 22431 N N . GLU A 1 24 ? 21.189 12.892 5.735 1.00 0.00 18 GLU A N 16
ATOM 22432 C CA . GLU A 1 24 ? 20.557 11.795 6.459 1.00 0.00 18 GLU A CA 16
ATOM 22433 C C . GLU A 1 24 ? 19.871 10.827 5.504 1.00 0.00 18 GLU A C 16
ATOM 22434 O O . GLU A 1 24 ? 19.783 9.629 5.776 1.00 0.00 18 GLU A O 16
ATOM 22446 N N . LEU A 1 25 ? 19.386 11.352 4.384 1.00 0.00 19 LEU A N 16
ATOM 22447 C CA . LEU A 1 25 ? 18.767 10.525 3.356 1.00 0.00 19 LEU A CA 16
ATOM 22448 C C . LEU A 1 25 ? 19.800 9.653 2.654 1.00 0.00 19 LEU A C 16
ATOM 22449 O O . LEU A 1 25 ? 19.524 8.507 2.302 1.00 0.00 19 LEU A O 16
ATOM 22465 N N . THR A 1 26 ? 20.993 10.204 2.453 1.00 0.00 20 THR A N 16
ATOM 22466 C CA . THR A 1 26 ? 22.131 9.420 1.988 1.00 0.00 20 THR A CA 16
ATOM 22467 C C . THR A 1 26 ? 22.540 8.378 3.020 1.00 0.00 20 THR A C 16
ATOM 22468 O O . THR A 1 26 ? 22.850 7.237 2.676 1.00 0.00 20 THR A O 16
ATOM 22479 N N . GLU A 1 27 ? 22.539 8.776 4.288 1.00 0.00 21 GLU A N 16
ATOM 22480 C CA . GLU A 1 27 ? 22.856 7.861 5.379 1.00 0.00 21 GLU A CA 16
ATOM 22481 C C . GLU A 1 27 ? 21.776 6.800 5.539 1.00 0.00 21 GLU A C 16
ATOM 22482 O O . GLU A 1 27 ? 22.052 5.678 5.965 1.00 0.00 21 GLU A O 16
ATOM 22494 N N . LEU A 1 28 ? 20.544 7.160 5.196 1.00 0.00 22 LEU A N 16
ATOM 22495 C CA . LEU A 1 28 ? 19.443 6.204 5.177 1.00 0.00 22 LEU A CA 16
ATOM 22496 C C . LEU A 1 28 ? 19.713 5.072 4.195 1.00 0.00 22 LEU A C 16
ATOM 22497 O O . LEU A 1 28 ? 19.526 3.899 4.518 1.00 0.00 22 LEU A O 16
ATOM 22513 N N . LYS A 1 29 ? 20.153 5.431 2.993 1.00 0.00 23 LYS A N 16
ATOM 22514 C CA . LYS A 1 29 ? 20.632 4.448 2.028 1.00 0.00 23 LYS A CA 16
ATOM 22515 C C . LYS A 1 29 ? 21.712 3.562 2.634 1.00 0.00 23 LYS A C 16
ATOM 22516 O O . LYS A 1 29 ? 21.677 2.340 2.494 1.00 0.00 23 LYS A O 16
ATOM 22535 N N . TYR A 1 30 ? 22.672 4.186 3.309 1.00 0.00 24 TYR A N 16
ATOM 22536 C CA . TYR A 1 30 ? 23.779 3.457 3.917 1.00 0.00 24 TYR A CA 16
ATOM 22537 C C . TYR A 1 30 ? 23.302 2.612 5.092 1.00 0.00 24 TYR A C 16
ATOM 22538 O O . TYR A 1 30 ? 23.875 1.563 5.386 1.00 0.00 24 TYR A O 16
ATOM 22556 N N . LEU A 1 31 ? 22.251 3.076 5.759 1.00 0.00 25 LEU A N 16
ATOM 22557 C CA . LEU A 1 31 ? 21.629 2.313 6.835 1.00 0.00 25 LEU A CA 16
ATOM 22558 C C . LEU A 1 31 ? 21.054 1.000 6.317 1.00 0.00 25 LEU A C 16
ATOM 22559 O O . LEU A 1 31 ? 21.177 -0.040 6.964 1.00 0.00 25 LEU A O 16
ATOM 22575 N N . CYS A 1 32 ? 20.425 1.056 5.148 1.00 0.00 26 CYS A N 16
ATOM 22576 C CA . CYS A 1 32 ? 19.895 -0.141 4.506 1.00 0.00 26 CYS A CA 16
ATOM 22577 C C . CYS A 1 32 ? 21.017 -1.055 4.031 1.00 0.00 26 CYS A C 16
ATOM 22578 O O . CYS A 1 32 ? 20.965 -2.270 4.221 1.00 0.00 26 CYS A O 16
ATOM 22586 N N . LEU A 1 33 ? 22.033 -0.463 3.411 1.00 0.00 27 LEU A N 16
ATOM 22587 C CA . LEU A 1 33 ? 23.075 -1.232 2.742 1.00 0.00 27 LEU A CA 16
ATOM 22588 C C . LEU A 1 33 ? 24.154 -1.668 3.725 1.00 0.00 27 LEU A C 16
ATOM 22589 O O . LEU A 1 33 ? 24.369 -2.862 3.935 1.00 0.00 27 LEU A O 16
ATOM 22605 N N . GLY A 1 34 ? 24.831 -0.695 4.324 1.00 0.00 28 GLY A N 16
ATOM 22606 C CA . GLY A 1 34 ? 26.012 -0.968 5.134 1.00 0.00 28 GLY A CA 16
ATOM 22607 C C . GLY A 1 34 ? 25.690 -0.890 6.621 1.00 0.00 28 GLY A C 16
ATOM 22608 O O . GLY A 1 34 ? 26.583 -0.968 7.465 1.00 0.00 28 GLY A O 16
ATOM 22612 N N . ARG A 1 35 ? 24.408 -0.735 6.937 1.00 0.00 29 ARG A N 16
ATOM 22613 C CA . ARG A 1 35 ? 23.966 -0.647 8.323 1.00 0.00 29 ARG A CA 16
ATOM 22614 C C . ARG A 1 35 ? 24.623 0.527 9.038 1.00 0.00 29 ARG A C 16
ATOM 22615 O O . ARG A 1 35 ? 25.011 0.420 10.201 1.00 0.00 29 ARG A O 16
ATOM 22636 N N . VAL A 1 36 ? 24.745 1.648 8.334 1.00 0.00 30 VAL A N 16
ATOM 22637 C CA . VAL A 1 36 ? 25.319 2.857 8.913 1.00 0.00 30 VAL A CA 16
ATOM 22638 C C . VAL A 1 36 ? 24.240 3.739 9.527 1.00 0.00 30 VAL A C 16
ATOM 22639 O O . VAL A 1 36 ? 23.353 4.229 8.828 1.00 0.00 30 VAL A O 16
ATOM 22652 N N . GLY A 1 37 ? 24.321 3.938 10.839 1.00 0.00 31 GLY A N 16
ATOM 22653 C CA . GLY A 1 37 ? 23.313 4.705 11.561 1.00 0.00 31 GLY A CA 16
ATOM 22654 C C . GLY A 1 37 ? 23.884 6.020 12.075 1.00 0.00 31 GLY A C 16
ATOM 22655 O O . GLY A 1 37 ? 23.817 6.313 13.269 1.00 0.00 31 GLY A O 16
ATOM 22659 N N . LYS A 1 38 ? 24.447 6.810 11.167 1.00 0.00 32 LYS A N 16
ATOM 22660 C CA . LYS A 1 38 ? 25.006 8.109 11.522 1.00 0.00 32 LYS A CA 16
ATOM 22661 C C . LYS A 1 38 ? 24.005 9.228 11.262 1.00 0.00 32 LYS A C 16
ATOM 22662 O O . LYS A 1 38 ? 23.228 9.170 10.310 1.00 0.00 32 LYS A O 16
ATOM 22681 N N . ARG A 1 39 ? 24.030 10.247 12.115 1.00 0.00 33 ARG A N 16
ATOM 22682 C CA . ARG A 1 39 ? 23.127 11.384 11.977 1.00 0.00 33 ARG A CA 16
ATOM 22683 C C . ARG A 1 39 ? 23.863 12.609 11.450 1.00 0.00 33 ARG A C 16
ATOM 22684 O O . ARG A 1 39 ? 25.007 12.867 11.823 1.00 0.00 33 ARG A O 16
ATOM 22705 N N . LYS A 1 40 ? 23.199 13.362 10.579 1.00 0.00 34 LYS A N 16
ATOM 22706 C CA . LYS A 1 40 ? 23.794 14.553 9.986 1.00 0.00 34 LYS A CA 16
ATOM 22707 C C . LYS A 1 40 ? 22.760 15.658 9.813 1.00 0.00 34 LYS A C 16
ATOM 22708 O O . LYS A 1 40 ? 22.055 15.710 8.805 1.00 0.00 34 LYS A O 16
ATOM 22727 N N . LEU A 1 41 ? 22.674 16.541 10.803 1.00 0.00 35 LEU A N 16
ATOM 22728 C CA . LEU A 1 41 ? 21.623 17.551 10.839 1.00 0.00 35 LEU A CA 16
ATOM 22729 C C . LEU A 1 41 ? 21.877 18.647 9.812 1.00 0.00 35 LEU A C 16
ATOM 22730 O O . LEU A 1 41 ? 22.281 19.756 10.160 1.00 0.00 35 LEU A O 16
ATOM 22746 N N . GLU A 1 42 ? 21.636 18.329 8.544 1.00 0.00 36 GLU A N 16
ATOM 22747 C CA . GLU A 1 42 ? 21.769 19.307 7.471 1.00 0.00 36 GLU A CA 16
ATOM 22748 C C . GLU A 1 42 ? 20.407 19.807 7.008 1.00 0.00 36 GLU A C 16
ATOM 22749 O O . GLU A 1 42 ? 19.376 19.435 7.568 1.00 0.00 36 GLU A O 16
ATOM 22761 N N . ARG A 1 43 ? 20.409 20.652 5.983 1.00 0.00 37 ARG A N 16
ATOM 22762 C CA . ARG A 1 43 ? 19.171 21.170 5.414 1.00 0.00 37 ARG A CA 16
ATOM 22763 C C . ARG A 1 43 ? 18.376 20.067 4.727 1.00 0.00 37 ARG A C 16
ATOM 22764 O O . ARG A 1 43 ? 18.937 19.245 4.001 1.00 0.00 37 ARG A O 16
ATOM 22785 N N . VAL A 1 44 ? 17.068 20.053 4.961 1.00 0.00 38 VAL A N 16
ATOM 22786 C CA . VAL A 1 44 ? 16.188 19.078 4.328 1.00 0.00 38 VAL A CA 16
ATOM 22787 C C . VAL A 1 44 ? 15.791 19.523 2.926 1.00 0.00 38 VAL A C 16
ATOM 22788 O O . VAL A 1 44 ? 15.839 20.710 2.604 1.00 0.00 38 VAL A O 16
ATOM 22801 N N . GLN A 1 45 ? 15.398 18.563 2.095 1.00 0.00 39 GLN A N 16
ATOM 22802 C CA . GLN A 1 45 ? 15.005 18.853 0.722 1.00 0.00 39 GLN A CA 16
ATOM 22803 C C . GLN A 1 45 ? 13.489 18.844 0.569 1.00 0.00 39 GLN A C 16
ATOM 22804 O O . GLN A 1 45 ? 12.778 18.240 1.373 1.00 0.00 39 GLN A O 16
ATOM 22818 N N . SER A 1 46 ? 13.000 19.516 -0.467 1.00 0.00 40 SER A N 16
ATOM 22819 C CA . SER A 1 46 ? 11.565 19.642 -0.690 1.00 0.00 40 SER A CA 16
ATOM 22820 C C . SER A 1 46 ? 11.154 19.002 -2.010 1.00 0.00 40 SER A C 16
ATOM 22821 O O . SER A 1 46 ? 10.318 19.538 -2.737 1.00 0.00 40 SER A O 16
ATOM 22829 N N . GLY A 1 47 ? 11.748 17.853 -2.315 1.00 0.00 41 GLY A N 16
ATOM 22830 C CA . GLY A 1 47 ? 11.436 17.132 -3.544 1.00 0.00 41 GLY A CA 16
ATOM 22831 C C . GLY A 1 47 ? 12.620 17.140 -4.502 1.00 0.00 41 GLY A C 16
ATOM 22832 O O . GLY A 1 47 ? 12.469 17.429 -5.689 1.00 0.00 41 GLY A O 16
ATOM 22836 N N . VAL A 1 48 ? 13.799 16.819 -3.980 1.00 0.00 42 VAL A N 16
ATOM 22837 C CA . VAL A 1 48 ? 15.023 16.856 -4.772 1.00 0.00 42 VAL A CA 16
ATOM 22838 C C . VAL A 1 48 ? 15.636 15.468 -4.904 1.00 0.00 42 VAL A C 16
ATOM 22839 O O . VAL A 1 48 ? 16.069 15.071 -5.986 1.00 0.00 42 VAL A O 16
ATOM 22852 N N . ARG A 1 49 ? 15.669 14.733 -3.798 1.00 0.00 43 ARG A N 16
ATOM 22853 C CA . ARG A 1 49 ? 16.353 13.447 -3.753 1.00 0.00 43 ARG A CA 16
ATOM 22854 C C . ARG A 1 49 ? 15.500 12.347 -4.371 1.00 0.00 43 ARG A C 16
ATOM 22855 O O . ARG A 1 49 ? 14.921 11.524 -3.661 1.00 0.00 43 ARG A O 16
ATOM 22876 N N . ASP A 1 50 ? 15.427 12.337 -5.697 1.00 0.00 44 ASP A N 16
ATOM 22877 C CA . ASP A 1 50 ? 14.616 11.359 -6.413 1.00 0.00 44 ASP A CA 16
ATOM 22878 C C . ASP A 1 50 ? 15.175 9.952 -6.245 1.00 0.00 44 ASP A C 16
ATOM 22879 O O . ASP A 1 50 ? 14.477 8.965 -6.479 1.00 0.00 44 ASP A O 16
ATOM 22888 N N . LEU A 1 51 ? 16.437 9.866 -5.839 1.00 0.00 45 LEU A N 16
ATOM 22889 C CA . LEU A 1 51 ? 17.059 8.583 -5.536 1.00 0.00 45 LEU A CA 16
ATOM 22890 C C . LEU A 1 51 ? 16.190 7.758 -4.596 1.00 0.00 45 LEU A C 16
ATOM 22891 O O . LEU A 1 51 ? 16.168 6.530 -4.673 1.00 0.00 45 LEU A O 16
ATOM 22907 N N . LEU A 1 52 ? 15.474 8.440 -3.708 1.00 0.00 46 LEU A N 16
ATOM 22908 C CA . LEU A 1 52 ? 14.614 7.771 -2.740 1.00 0.00 46 LEU A CA 16
ATOM 22909 C C . LEU A 1 52 ? 13.557 6.923 -3.436 1.00 0.00 46 LEU A C 16
ATOM 22910 O O . LEU A 1 52 ? 13.235 5.823 -2.988 1.00 0.00 46 LEU A O 16
ATOM 22926 N N . ASP A 1 53 ? 13.019 7.442 -4.535 1.00 0.00 47 ASP A N 16
ATOM 22927 C CA . ASP A 1 53 ? 12.020 6.720 -5.313 1.00 0.00 47 ASP A CA 16
ATOM 22928 C C . ASP A 1 53 ? 12.644 5.550 -6.062 1.00 0.00 47 ASP A C 16
ATOM 22929 O O . ASP A 1 53 ? 12.032 4.490 -6.198 1.00 0.00 47 ASP A O 16
ATOM 22938 N N . ILE A 1 54 ? 13.866 5.747 -6.545 1.00 0.00 48 ILE A N 16
ATOM 22939 C CA . ILE A 1 54 ? 14.623 4.672 -7.176 1.00 0.00 48 ILE A CA 16
ATOM 22940 C C . ILE A 1 54 ? 14.883 3.534 -6.198 1.00 0.00 48 ILE A C 16
ATOM 22941 O O . ILE A 1 54 ? 14.694 2.363 -6.529 1.00 0.00 48 ILE A O 16
ATOM 22957 N N . LEU A 1 55 ? 15.317 3.884 -4.992 1.00 0.00 49 LEU A N 16
ATOM 22958 C CA . LEU A 1 55 ? 15.599 2.891 -3.962 1.00 0.00 49 LEU A CA 16
ATOM 22959 C C . LEU A 1 55 ? 14.335 2.146 -3.553 1.00 0.00 49 LEU A C 16
ATOM 22960 O O . LEU A 1 55 ? 14.376 0.953 -3.253 1.00 0.00 49 LEU A O 16
ATOM 22976 N N . ARG A 1 56 ? 13.213 2.857 -3.543 1.00 0.00 50 ARG A N 16
ATOM 22977 C CA . ARG A 1 56 ? 11.917 2.239 -3.286 1.00 0.00 50 ARG A CA 16
ATOM 22978 C C . ARG A 1 56 ? 11.620 1.141 -4.299 1.00 0.00 50 ARG A C 16
ATOM 22979 O O . ARG A 1 56 ? 11.202 0.042 -3.933 1.00 0.00 50 ARG A O 16
ATOM 23000 N N . GLU A 1 57 ? 11.838 1.444 -5.574 1.00 0.00 51 GLU A N 16
ATOM 23001 C CA . GLU A 1 57 ? 11.605 0.479 -6.641 1.00 0.00 51 GLU A CA 16
ATOM 23002 C C . GLU A 1 57 ? 12.598 -0.674 -6.568 1.00 0.00 51 GLU A C 16
ATOM 23003 O O . GLU A 1 57 ? 12.256 -1.820 -6.860 1.00 0.00 51 GLU A O 16
ATOM 23015 N N . ARG A 1 58 ? 13.829 -0.364 -6.178 1.00 0.00 52 ARG A N 16
ATOM 23016 C CA . ARG A 1 58 ? 14.872 -1.375 -6.054 1.00 0.00 52 ARG A CA 16
ATOM 23017 C C . ARG A 1 58 ? 14.565 -2.347 -4.921 1.00 0.00 52 ARG A C 16
ATOM 23018 O O . ARG A 1 58 ? 14.949 -3.515 -4.971 1.00 0.00 52 ARG A O 16
ATOM 23039 N N . GLY A 1 59 ? 13.869 -1.857 -3.901 1.00 0.00 53 GLY A N 16
ATOM 23040 C CA . GLY A 1 59 ? 13.497 -2.685 -2.759 1.00 0.00 53 GLY A CA 16
ATOM 23041 C C . GLY A 1 59 ? 14.373 -2.381 -1.550 1.00 0.00 53 GLY A C 16
ATOM 23042 O O . GLY A 1 59 ? 14.557 -3.228 -0.676 1.00 0.00 53 GLY A O 16
ATOM 23046 N N . LYS A 1 60 ? 14.910 -1.167 -1.506 1.00 0.00 54 LYS A N 16
ATOM 23047 C CA . LYS A 1 60 ? 15.700 -0.720 -0.365 1.00 0.00 54 LYS A CA 16
ATOM 23048 C C . LYS A 1 60 ? 14.883 0.181 0.553 1.00 0.00 54 LYS A C 16
ATOM 23049 O O . LYS A 1 60 ? 15.112 0.223 1.761 1.00 0.00 54 LYS A O 16
ATOM 23068 N N . LEU A 1 61 ? 13.930 0.900 -0.029 1.00 0.00 55 LEU A N 16
ATOM 23069 C CA . LEU A 1 61 ? 13.001 1.712 0.748 1.00 0.00 55 LEU A CA 16
ATOM 23070 C C . LEU A 1 61 ? 11.561 1.269 0.523 1.00 0.00 55 LEU A C 16
ATOM 23071 O O . LEU A 1 61 ? 10.662 2.097 0.375 1.00 0.00 55 LEU A O 16
ATOM 23087 N N . SER A 1 62 ? 11.348 -0.043 0.499 1.00 0.00 56 SER A N 16
ATOM 23088 C CA . SER A 1 62 ? 10.012 -0.598 0.315 1.00 0.00 56 SER A CA 16
ATOM 23089 C C . SER A 1 62 ? 9.166 -0.426 1.569 1.00 0.00 56 SER A C 16
ATOM 23090 O O . SER A 1 62 ? 9.636 0.099 2.579 1.00 0.00 56 SER A O 16
ATOM 23098 N N . VAL A 1 63 ? 7.916 -0.870 1.500 1.00 0.00 57 VAL A N 16
ATOM 23099 C CA . VAL A 1 63 ? 7.011 -0.795 2.641 1.00 0.00 57 VAL A CA 16
ATOM 23100 C C . VAL A 1 63 ? 7.651 -1.385 3.891 1.00 0.00 57 VAL A C 16
ATOM 23101 O O . VAL A 1 63 ? 7.739 -0.724 4.925 1.00 0.00 57 VAL A O 16
ATOM 23114 N N . GLY A 1 64 ? 8.097 -2.632 3.789 1.00 0.00 58 GLY A N 16
ATOM 23115 C CA . GLY A 1 64 ? 8.653 -3.343 4.934 1.00 0.00 58 GLY A CA 16
ATOM 23116 C C . GLY A 1 64 ? 10.042 -2.825 5.283 1.00 0.00 58 GLY A C 16
ATOM 23117 O O . GLY A 1 64 ? 10.394 -2.706 6.457 1.00 0.00 58 GLY A O 16
ATOM 23121 N N . ASP A 1 65 ? 10.828 -2.517 4.257 1.00 0.00 59 ASP A N 16
ATOM 23122 C CA . ASP A 1 65 ? 12.220 -2.128 4.449 1.00 0.00 59 ASP A CA 16
ATOM 23123 C C . ASP A 1 65 ? 12.324 -0.744 5.077 1.00 0.00 59 ASP A C 16
ATOM 23124 O O . ASP A 1 65 ? 13.104 -0.530 6.006 1.00 0.00 59 ASP A O 16
ATOM 23133 N N . LEU A 1 66 ? 11.534 0.194 4.565 1.00 0.00 60 LEU A N 16
ATOM 23134 C CA . LEU A 1 66 ? 11.480 1.539 5.125 1.00 0.00 60 LEU A CA 16
ATOM 23135 C C . LEU A 1 66 ? 11.040 1.512 6.583 1.00 0.00 60 LEU A C 16
ATOM 23136 O O . LEU A 1 66 ? 11.640 2.166 7.435 1.00 0.00 60 LEU A O 16
ATOM 23152 N N . ALA A 1 67 ? 9.987 0.751 6.864 1.00 0.00 61 ALA A N 16
ATOM 23153 C CA . ALA A 1 67 ? 9.471 0.629 8.222 1.00 0.00 61 ALA A CA 16
ATOM 23154 C C . ALA A 1 67 ? 10.565 0.200 9.191 1.00 0.00 61 ALA A C 16
ATOM 23155 O O . ALA A 1 67 ? 10.704 0.766 10.275 1.00 0.00 61 ALA A O 16
ATOM 23162 N N . GLU A 1 68 ? 11.341 -0.803 8.793 1.00 0.00 62 GLU A N 16
ATOM 23163 C CA . GLU A 1 68 ? 12.470 -1.262 9.594 1.00 0.00 62 GLU A CA 16
ATOM 23164 C C . GLU A 1 68 ? 13.489 -0.148 9.797 1.00 0.00 62 GLU A C 16
ATOM 23165 O O . GLU A 1 68 ? 13.979 0.063 10.906 1.00 0.00 62 GLU A O 16
ATOM 23177 N N . LEU A 1 69 ? 13.806 0.561 8.719 1.00 0.00 63 LEU A N 16
ATOM 23178 C CA . LEU A 1 69 ? 14.774 1.650 8.775 1.00 0.00 63 LEU A CA 16
ATOM 23179 C C . LEU A 1 69 ? 14.304 2.757 9.709 1.00 0.00 63 LEU A C 16
ATOM 23180 O O . LEU A 1 69 ? 15.102 3.351 10.435 1.00 0.00 63 LEU A O 16
ATOM 23196 N N . LEU A 1 70 ? 13.004 3.032 9.687 1.00 0.00 64 LEU A N 16
ATOM 23197 C CA . LEU A 1 70 ? 12.417 4.034 10.569 1.00 0.00 64 LEU A CA 16
ATOM 23198 C C . LEU A 1 70 ? 12.535 3.618 12.029 1.00 0.00 64 LEU A C 16
ATOM 23199 O O . LEU A 1 70 ? 12.766 4.452 12.905 1.00 0.00 64 LEU A O 16
ATOM 23215 N N . TYR A 1 71 ? 12.375 2.324 12.286 1.00 0.00 65 TYR A N 16
ATOM 23216 C CA . TYR A 1 71 ? 12.615 1.771 13.613 1.00 0.00 65 TYR A CA 16
ATOM 23217 C C . TYR A 1 71 ? 14.065 1.970 14.039 1.00 0.00 65 TYR A C 16
ATOM 23218 O O . TYR A 1 71 ? 14.340 2.380 15.166 1.00 0.00 65 TYR A O 16
ATOM 23236 N N . ARG A 1 72 ? 14.988 1.676 13.130 1.00 0.00 66 ARG A N 16
ATOM 23237 C CA . ARG A 1 72 ? 16.412 1.741 13.436 1.00 0.00 66 ARG A CA 16
ATOM 23238 C C . ARG A 1 72 ? 16.812 3.134 13.904 1.00 0.00 66 ARG A C 16
ATOM 23239 O O . ARG A 1 72 ? 17.575 3.283 14.858 1.00 0.00 66 ARG A O 16
ATOM 23260 N N . VAL A 1 73 ? 16.292 4.152 13.227 1.00 0.00 67 VAL A N 16
ATOM 23261 C CA . VAL A 1 73 ? 16.585 5.536 13.580 1.00 0.00 67 VAL A CA 16
ATOM 23262 C C . VAL A 1 73 ? 15.627 6.046 14.650 1.00 0.00 67 VAL A C 16
ATOM 23263 O O . VAL A 1 73 ? 15.906 7.037 15.325 1.00 0.00 67 VAL A O 16
ATOM 23276 N N . ARG A 1 74 ? 14.498 5.362 14.801 1.00 0.00 68 ARG A N 16
ATOM 23277 C CA . ARG A 1 74 ? 13.529 5.701 15.836 1.00 0.00 68 ARG A CA 16
ATOM 23278 C C . ARG A 1 74 ? 12.989 7.112 15.644 1.00 0.00 68 ARG A C 16
ATOM 23279 O O . ARG A 1 74 ? 12.871 7.878 16.601 1.00 0.00 68 ARG A O 16
ATOM 23300 N N . ARG A 1 75 ? 12.661 7.451 14.402 1.00 0.00 69 ARG A N 16
ATOM 23301 C CA . ARG A 1 75 ? 12.181 8.788 14.073 1.00 0.00 69 ARG A CA 16
ATOM 23302 C C . ARG A 1 75 ? 10.659 8.848 14.101 1.00 0.00 69 ARG A C 16
ATOM 23303 O O . ARG A 1 75 ? 9.996 8.475 13.133 1.00 0.00 69 ARG A O 16
ATOM 23324 N N . PHE A 1 76 ? 10.111 9.321 15.215 1.00 0.00 70 PHE A N 16
ATOM 23325 C CA . PHE A 1 76 ? 8.671 9.270 15.442 1.00 0.00 70 PHE A CA 16
ATOM 23326 C C . PHE A 1 76 ? 7.938 10.266 14.553 1.00 0.00 70 PHE A C 16
ATOM 23327 O O . PHE A 1 76 ? 6.722 10.180 14.380 1.00 0.00 70 PHE A O 16
ATOM 23344 N N . ASP A 1 77 ? 8.684 11.211 13.991 1.00 0.00 71 ASP A N 16
ATOM 23345 C CA . ASP A 1 77 ? 8.127 12.155 13.029 1.00 0.00 71 ASP A CA 16
ATOM 23346 C C . ASP A 1 77 ? 7.641 11.442 11.775 1.00 0.00 71 ASP A C 16
ATOM 23347 O O . ASP A 1 77 ? 6.765 11.939 11.066 1.00 0.00 71 ASP A O 16
ATOM 23356 N N . LEU A 1 78 ? 8.214 10.274 11.505 1.00 0.00 72 LEU A N 16
ATOM 23357 C CA . LEU A 1 78 ? 7.830 9.483 10.341 1.00 0.00 72 LEU A CA 16
ATOM 23358 C C . LEU A 1 78 ? 7.021 8.258 10.750 1.00 0.00 72 LEU A C 16
ATOM 23359 O O . LEU A 1 78 ? 6.159 7.794 10.004 1.00 0.00 72 LEU A O 16
ATOM 23375 N N . LEU A 1 79 ? 7.305 7.739 11.939 1.00 0.00 73 LEU A N 16
ATOM 23376 C CA . LEU A 1 79 ? 6.565 6.602 12.475 1.00 0.00 73 LEU A CA 16
ATOM 23377 C C . LEU A 1 79 ? 5.097 6.950 12.686 1.00 0.00 73 LEU A C 16
ATOM 23378 O O . LEU A 1 79 ? 4.220 6.100 12.536 1.00 0.00 73 LEU A O 16
ATOM 23394 N N . LYS A 1 80 ? 4.836 8.205 13.035 1.00 0.00 74 LYS A N 16
ATOM 23395 C CA . LYS A 1 80 ? 3.478 8.656 13.315 1.00 0.00 74 LYS A CA 16
ATOM 23396 C C . LYS A 1 80 ? 2.788 9.144 12.048 1.00 0.00 74 LYS A C 16
ATOM 23397 O O . LYS A 1 80 ? 1.579 8.978 11.885 1.00 0.00 74 LYS A O 16
ATOM 23416 N N . ARG A 1 81 ? 3.563 9.747 11.152 1.00 0.00 75 ARG A N 16
ATOM 23417 C CA . ARG A 1 81 ? 3.015 10.329 9.933 1.00 0.00 75 ARG A CA 16
ATOM 23418 C C . ARG A 1 81 ? 2.787 9.264 8.868 1.00 0.00 75 ARG A C 16
ATOM 23419 O O . ARG A 1 81 ? 1.767 9.270 8.179 1.00 0.00 75 ARG A O 16
ATOM 23440 N N . ILE A 1 82 ? 3.743 8.351 8.738 1.00 0.00 76 ILE A N 16
ATOM 23441 C CA . ILE A 1 82 ? 3.653 7.282 7.750 1.00 0.00 76 ILE A CA 16
ATOM 23442 C C . ILE A 1 82 ? 2.943 6.062 8.322 1.00 0.00 76 ILE A C 16
ATOM 23443 O O . ILE A 1 82 ? 1.896 5.650 7.823 1.00 0.00 76 ILE A O 16
ATOM 23459 N N . LEU A 1 83 ? 3.519 5.487 9.372 1.00 0.00 77 LEU A N 16
ATOM 23460 C CA . LEU A 1 83 ? 3.060 4.204 9.891 1.00 0.00 77 LEU A CA 16
ATOM 23461 C C . LEU A 1 83 ? 1.965 4.391 10.933 1.00 0.00 77 LEU A C 16
ATOM 23462 O O . LEU A 1 83 ? 1.168 3.486 11.179 1.00 0.00 77 LEU A O 16
ATOM 23478 N N . LYS A 1 84 ? 1.930 5.572 11.542 1.00 0.00 78 LYS A N 16
ATOM 23479 C CA . LYS A 1 84 ? 0.899 5.899 12.520 1.00 0.00 78 LYS A CA 16
ATOM 23480 C C . LYS A 1 84 ? 0.931 4.934 13.698 1.00 0.00 78 LYS A C 16
ATOM 23481 O O . LYS A 1 84 ? -0.102 4.405 14.108 1.00 0.00 78 LYS A O 16
ATOM 23500 N N . MET A 1 85 ? 2.124 4.708 14.239 1.00 0.00 79 MET A N 16
ATOM 23501 C CA . MET A 1 85 ? 2.296 3.789 15.358 1.00 0.00 79 MET A CA 16
ATOM 23502 C C . MET A 1 85 ? 3.623 4.028 16.067 1.00 0.00 79 MET A C 16
ATOM 23503 O O . MET A 1 85 ? 4.514 4.687 15.532 1.00 0.00 79 MET A O 16
ATOM 23517 N N . ASP A 1 86 ? 3.748 3.487 17.275 1.00 0.00 80 ASP A N 16
ATOM 23518 C CA . ASP A 1 86 ? 5.004 3.544 18.013 1.00 0.00 80 ASP A CA 16
ATOM 23519 C C . ASP A 1 86 ? 6.052 2.633 17.387 1.00 0.00 80 ASP A C 16
ATOM 23520 O O . ASP A 1 86 ? 5.722 1.713 16.638 1.00 0.00 80 ASP A O 16
ATOM 23529 N N . ARG A 1 87 ? 7.317 2.893 17.699 1.00 0.00 81 ARG A N 16
ATOM 23530 C CA . ARG A 1 87 ? 8.417 2.098 17.166 1.00 0.00 81 ARG A CA 16
ATOM 23531 C C . ARG A 1 87 ? 8.389 0.679 17.719 1.00 0.00 81 ARG A C 16
ATOM 23532 O O . ARG A 1 87 ? 8.925 -0.246 17.109 1.00 0.00 81 ARG A O 16
ATOM 23553 N N . LYS A 1 88 ? 7.762 0.514 18.879 1.00 0.00 82 LYS A N 16
ATOM 23554 C CA . LYS A 1 88 ? 7.585 -0.806 19.473 1.00 0.00 82 LYS A CA 16
ATOM 23555 C C . LYS A 1 88 ? 6.598 -1.643 18.669 1.00 0.00 82 LYS A C 16
ATOM 23556 O O . LYS A 1 88 ? 6.814 -2.835 18.451 1.00 0.00 82 LYS A O 16
ATOM 23575 N N . ALA A 1 89 ? 5.514 -1.012 18.231 1.00 0.00 83 ALA A N 16
ATOM 23576 C CA . ALA A 1 89 ? 4.559 -1.659 17.340 1.00 0.00 83 ALA A CA 16
ATOM 23577 C C . ALA A 1 89 ? 5.223 -2.088 16.038 1.00 0.00 83 ALA A C 16
ATOM 23578 O O . ALA A 1 89 ? 4.964 -3.177 15.526 1.00 0.00 83 ALA A O 16
ATOM 23585 N N . VAL A 1 90 ? 6.082 -1.225 15.506 1.00 0.00 84 VAL A N 16
ATOM 23586 C CA . VAL A 1 90 ? 6.862 -1.554 14.319 1.00 0.00 84 VAL A CA 16
ATOM 23587 C C . VAL A 1 90 ? 7.783 -2.739 14.576 1.00 0.00 84 VAL A C 16
ATOM 23588 O O . VAL A 1 90 ? 7.892 -3.644 13.748 1.00 0.00 84 VAL A O 16
ATOM 23601 N N . GLU A 1 91 ? 8.445 -2.729 15.728 1.00 0.00 85 GLU A N 16
ATOM 23602 C CA . GLU A 1 91 ? 9.340 -3.816 16.107 1.00 0.00 85 GLU A CA 16
ATOM 23603 C C . GLU A 1 91 ? 8.660 -5.170 15.948 1.00 0.00 85 GLU A C 16
ATOM 23604 O O . GLU A 1 91 ? 9.252 -6.114 15.425 1.00 0.00 85 GLU A O 16
ATOM 23616 N N . THR A 1 92 ? 7.415 -5.258 16.402 1.00 0.00 86 THR A N 16
ATOM 23617 C CA . THR A 1 92 ? 6.678 -6.516 16.377 1.00 0.00 86 THR A CA 16
ATOM 23618 C C . THR A 1 92 ? 6.273 -6.890 14.957 1.00 0.00 86 THR A C 16
ATOM 23619 O O . THR A 1 92 ? 5.803 -8.000 14.708 1.00 0.00 86 THR A O 16
ATOM 23630 N N . HIS A 1 93 ? 6.459 -5.957 14.029 1.00 0.00 87 HIS A N 16
ATOM 23631 C CA . HIS A 1 93 ? 6.137 -6.196 12.628 1.00 0.00 87 HIS A CA 16
ATOM 23632 C C . HIS A 1 93 ? 7.385 -6.546 11.828 1.00 0.00 8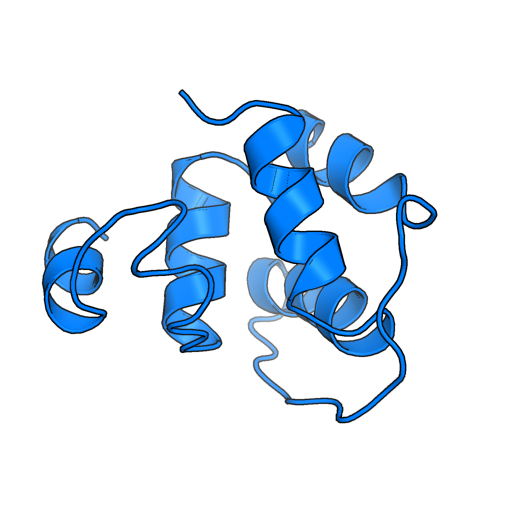7 HIS A C 16
ATOM 23633 O O . HIS A 1 93 ? 7.324 -6.724 10.611 1.00 0.00 87 HIS A O 16
ATOM 23646 N N . LEU A 1 94 ? 8.516 -6.643 12.518 1.00 0.00 88 LEU A N 16
ATOM 23647 C CA . LEU A 1 94 ? 9.784 -6.956 11.870 1.00 0.00 88 LEU A CA 16
ATOM 23648 C C . LEU A 1 94 ? 10.142 -8.427 12.042 1.00 0.00 88 LEU A C 16
ATOM 23649 O O . LEU A 1 94 ? 9.634 -9.254 11.337 1.00 0.00 88 LEU A O 16
ATOM 23665 N N . HIS A 1 7 ? 4.233 -1.521 -4.700 1.00 0.00 1 HIS A N 17
ATOM 23666 C CA . HIS A 1 7 ? 5.376 -0.792 -4.164 1.00 0.00 1 HIS A CA 17
ATOM 23667 C C . HIS A 1 7 ? 4.928 0.324 -3.229 1.00 0.00 1 HIS A C 17
ATOM 23668 O O . HIS A 1 7 ? 3.751 0.685 -3.197 1.00 0.00 1 HIS A O 17
ATOM 23681 N N . MET A 1 8 ? 5.873 0.869 -2.470 1.00 0.00 2 MET A N 17
ATOM 23682 C CA . MET A 1 8 ? 5.579 1.954 -1.542 1.00 0.00 2 MET A CA 17
ATOM 23683 C C . MET A 1 8 ? 5.138 3.209 -2.284 1.00 0.00 2 MET A C 17
ATOM 23684 O O . MET A 1 8 ? 5.6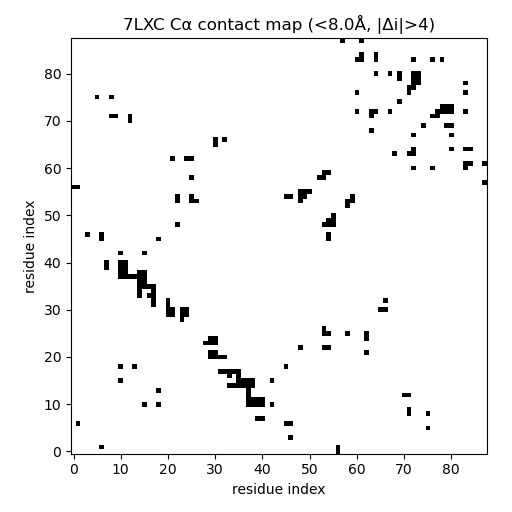82 3.544 -3.336 1.00 0.00 2 MET A O 17
ATOM 23698 N N . SER A 1 9 ? 4.148 3.901 -1.729 1.00 0.00 3 SER A N 17
ATOM 23699 C CA . SER A 1 9 ? 3.578 5.076 -2.377 1.00 0.00 3 SER A CA 17
ATOM 23700 C C . SER A 1 9 ? 4.556 6.244 -2.359 1.00 0.00 3 SER A C 17
ATOM 23701 O O . SER A 1 9 ? 5.315 6.416 -1.406 1.00 0.00 3 SER A O 17
ATOM 23709 N N . ALA A 1 10 ? 4.533 7.045 -3.419 1.00 0.00 4 ALA A N 17
ATOM 23710 C CA . ALA A 1 10 ? 5.377 8.231 -3.502 1.00 0.00 4 ALA A CA 17
ATOM 23711 C C . ALA A 1 10 ? 5.093 9.190 -2.354 1.00 0.00 4 ALA A C 17
ATOM 23712 O O . ALA A 1 10 ? 5.990 9.883 -1.875 1.00 0.00 4 ALA A O 17
ATOM 23719 N N . GLU A 1 11 ? 3.839 9.227 -1.917 1.00 0.00 5 GLU A N 17
ATOM 23720 C CA . GLU A 1 11 ? 3.448 10.048 -0.776 1.00 0.00 5 GLU A CA 17
ATOM 23721 C C . GLU A 1 11 ? 4.325 9.760 0.436 1.00 0.00 5 GLU A C 17
ATOM 23722 O O . GLU A 1 11 ? 4.660 10.664 1.200 1.00 0.00 5 GLU A O 17
ATOM 23734 N N . VAL A 1 12 ? 4.694 8.494 0.605 1.00 0.00 6 VAL A N 17
ATOM 23735 C CA . VAL A 1 12 ? 5.441 8.065 1.782 1.00 0.00 6 VAL A CA 17
ATOM 23736 C C . VAL A 1 12 ? 6.882 8.557 1.728 1.00 0.00 6 VAL A C 17
ATOM 23737 O O . VAL A 1 12 ? 7.383 9.143 2.687 1.00 0.00 6 VAL A O 17
ATOM 23750 N N . ILE A 1 13 ? 7.543 8.314 0.602 1.00 0.00 7 ILE A N 17
ATOM 23751 C CA . ILE A 1 13 ? 8.941 8.693 0.438 1.00 0.00 7 ILE A CA 17
ATOM 23752 C C . ILE A 1 13 ? 9.105 10.207 0.441 1.00 0.00 7 ILE A C 17
ATOM 23753 O O . ILE A 1 13 ? 10.165 10.726 0.792 1.00 0.00 7 ILE A O 17
ATOM 23769 N N . HIS A 1 14 ? 8.050 10.912 0.048 1.00 0.00 8 HIS A N 17
ATOM 23770 C CA . HIS A 1 14 ? 8.023 12.367 0.141 1.00 0.00 8 HIS A CA 17
ATOM 23771 C C . HIS A 1 14 ? 8.017 12.827 1.593 1.00 0.00 8 HIS A C 17
ATOM 23772 O O . HIS A 1 14 ? 8.690 13.793 1.951 1.00 0.00 8 HIS A O 17
ATOM 23785 N N . GLN A 1 15 ? 7.253 12.128 2.426 1.00 0.00 9 GLN A N 17
ATOM 23786 C CA . GLN A 1 15 ? 7.237 12.396 3.859 1.00 0.00 9 GLN A CA 17
ATOM 23787 C C . GLN A 1 15 ? 8.588 12.090 4.492 1.00 0.00 9 GLN A C 17
ATOM 23788 O O . GLN A 1 15 ? 9.028 12.785 5.408 1.00 0.00 9 GLN A O 17
ATOM 23802 N N . VAL A 1 16 ? 9.244 11.045 3.998 1.00 0.00 10 VAL A N 17
ATOM 23803 C CA . VAL A 1 16 ? 10.571 10.677 4.477 1.00 0.00 10 VAL A CA 17
ATOM 23804 C C . VAL A 1 16 ? 11.576 11.795 4.228 1.00 0.00 10 VAL A C 17
ATOM 23805 O O . VAL A 1 16 ? 12.258 12.246 5.148 1.00 0.00 10 VAL A O 17
ATOM 23818 N N . GLU A 1 17 ? 11.662 12.239 2.979 1.00 0.00 11 GLU A N 17
ATOM 23819 C CA . GLU A 1 17 ? 12.606 13.284 2.601 1.00 0.00 11 GLU A CA 17
ATOM 23820 C C . GLU A 1 17 ? 12.201 14.631 3.185 1.00 0.00 11 GLU A C 17
ATOM 23821 O O . GLU A 1 17 ? 13.014 15.551 3.272 1.00 0.00 11 GLU A O 17
ATOM 23833 N N . GLU A 1 18 ? 10.938 14.740 3.585 1.00 0.00 12 GLU A N 17
ATOM 23834 C CA . GLU A 1 18 ? 10.458 15.923 4.288 1.00 0.00 12 GLU A CA 17
ATOM 23835 C C . GLU A 1 18 ? 11.016 15.987 5.704 1.00 0.00 12 GLU A C 17
ATOM 23836 O O . GLU A 1 18 ? 11.449 17.043 6.164 1.00 0.00 12 GLU A O 17
ATOM 23848 N N . ALA A 1 19 ? 11.003 14.850 6.391 1.00 0.00 13 ALA A N 17
ATOM 23849 C CA . ALA A 1 19 ? 11.419 14.794 7.788 1.00 0.00 13 ALA A CA 17
ATOM 23850 C C . ALA A 1 19 ? 12.929 14.632 7.907 1.00 0.00 13 ALA A C 17
ATOM 23851 O O . ALA A 1 19 ? 13.510 14.899 8.959 1.00 0.00 13 ALA A O 17
ATOM 23858 N N . LEU A 1 20 ? 13.559 14.194 6.822 1.00 0.00 14 LEU A N 17
ATOM 23859 C CA . LEU A 1 20 ? 14.999 13.963 6.814 1.00 0.00 14 LEU A CA 17
ATOM 23860 C C . LEU A 1 20 ? 15.709 14.946 5.892 1.00 0.00 14 LEU A C 17
ATOM 23861 O O . LEU A 1 20 ? 15.142 15.401 4.899 1.00 0.00 14 LEU A O 17
ATOM 23877 N N . SER A 1 21 ? 16.953 15.270 6.227 1.00 0.00 15 SER A N 17
ATOM 23878 C CA . SER A 1 21 ? 17.806 16.052 5.341 1.00 0.00 15 SER A CA 17
ATOM 23879 C C . SER A 1 21 ? 18.465 15.169 4.290 1.00 0.00 15 SER A C 17
ATOM 23880 O O . SER A 1 21 ? 18.466 13.944 4.406 1.00 0.00 15 SER A O 17
ATOM 23888 N N . SER A 1 22 ? 19.026 15.798 3.262 1.00 0.00 16 SER A N 17
ATOM 23889 C CA . SER A 1 22 ? 19.744 15.075 2.220 1.00 0.00 16 SER A CA 17
ATOM 23890 C C . SER A 1 22 ? 20.890 14.260 2.805 1.00 0.00 16 SER A C 17
ATOM 23891 O O . SER A 1 22 ? 21.171 13.151 2.350 1.00 0.00 16 SER A O 17
ATOM 23899 N N . SER A 1 23 ? 21.550 14.816 3.815 1.00 0.00 17 SER A N 17
ATOM 23900 C CA . SER A 1 23 ? 22.640 14.124 4.491 1.00 0.00 17 SER A CA 17
ATOM 23901 C C . SER A 1 23 ? 22.126 12.933 5.290 1.00 0.00 17 SER A C 17
ATOM 23902 O O . SER A 1 23 ? 22.743 11.868 5.301 1.00 0.00 17 SER A O 17
ATOM 23910 N N . GLU A 1 24 ? 20.992 13.119 5.957 1.00 0.00 18 GLU A N 17
ATOM 23911 C CA . GLU A 1 24 ? 20.351 12.038 6.696 1.00 0.00 18 GLU A CA 17
ATOM 23912 C C . GLU A 1 24 ? 19.834 10.959 5.753 1.00 0.00 18 GLU A C 17
ATOM 23913 O O . GLU A 1 24 ? 19.842 9.774 6.087 1.00 0.00 18 GLU A O 17
ATOM 23925 N N . LEU A 1 25 ? 19.383 11.375 4.575 1.00 0.00 19 LEU A N 17
ATOM 23926 C CA . LEU A 1 25 ? 18.907 10.441 3.563 1.00 0.00 19 LEU A CA 17
ATOM 23927 C C . LEU A 1 25 ? 20.062 9.669 2.939 1.00 0.00 19 LEU A C 17
ATOM 23928 O O . LEU A 1 25 ? 19.908 8.513 2.544 1.00 0.00 19 LEU A O 17
ATOM 23944 N N . THR A 1 26 ? 21.220 10.315 2.851 1.00 0.00 20 THR A N 17
ATOM 23945 C CA . THR A 1 26 ? 22.452 9.632 2.473 1.00 0.00 20 THR A CA 17
ATOM 23946 C C . THR A 1 26 ? 22.821 8.558 3.488 1.00 0.00 20 THR A C 17
ATOM 23947 O O . THR A 1 26 ? 23.201 7.447 3.120 1.00 0.00 20 THR A O 17
ATOM 23958 N N . GLU A 1 27 ? 22.706 8.896 4.768 1.00 0.00 21 GLU A N 17
ATOM 23959 C CA . GLU A 1 27 ? 22.937 7.934 5.838 1.00 0.00 21 GLU A CA 17
ATOM 23960 C C . GLU A 1 27 ? 21.851 6.866 5.862 1.00 0.00 21 GLU A C 17
ATOM 23961 O O . GLU A 1 27 ? 22.109 5.713 6.207 1.00 0.00 21 GLU A O 17
ATOM 23973 N N . LEU A 1 28 ? 20.636 7.256 5.494 1.00 0.00 22 LEU A N 17
ATOM 23974 C CA . LEU A 1 28 ? 19.531 6.312 5.374 1.00 0.00 22 LEU A CA 17
ATOM 23975 C C . LEU A 1 28 ? 19.867 5.192 4.399 1.00 0.00 22 LEU A C 17
ATOM 23976 O O . LEU A 1 28 ? 19.614 4.019 4.675 1.00 0.00 22 LEU A O 17
ATOM 23992 N N . LYS A 1 29 ? 20.438 5.559 3.257 1.00 0.00 23 LYS A N 17
ATOM 23993 C CA . LYS A 1 29 ? 20.956 4.579 2.309 1.00 0.00 23 LYS A CA 17
ATOM 23994 C C . LYS A 1 29 ? 21.949 3.638 2.978 1.00 0.00 23 LYS A C 17
ATOM 23995 O O . LYS A 1 29 ? 21.863 2.419 2.826 1.00 0.00 23 LYS A O 17
ATOM 24014 N N . TYR A 1 30 ? 22.893 4.210 3.717 1.00 0.00 24 TYR A N 17
ATOM 24015 C CA . TYR A 1 30 ? 23.924 3.424 4.385 1.00 0.00 24 TYR A CA 17
ATOM 24016 C C . TYR A 1 30 ? 23.341 2.617 5.538 1.00 0.00 24 TYR A C 17
ATOM 24017 O O . TYR A 1 30 ? 23.871 1.568 5.904 1.00 0.00 24 TYR A O 17
ATOM 24035 N N . LEU A 1 31 ? 22.248 3.112 6.107 1.00 0.00 25 LEU A N 17
ATOM 24036 C CA . LEU A 1 31 ? 21.519 2.377 7.134 1.00 0.00 25 LEU A CA 17
ATOM 24037 C C . LEU A 1 31 ? 20.938 1.083 6.577 1.00 0.00 25 LEU A C 17
ATOM 24038 O O . LEU A 1 31 ? 20.936 0.053 7.251 1.00 0.00 25 LEU A O 17
ATOM 24054 N N . CYS A 1 32 ? 20.447 1.143 5.344 1.00 0.00 26 CYS A N 17
ATOM 24055 C CA . CYS A 1 32 ? 20.006 -0.053 4.637 1.00 0.00 26 CYS A CA 17
ATOM 24056 C C . CYS A 1 32 ? 21.186 -0.947 4.277 1.00 0.00 26 CYS A C 17
ATOM 24057 O O . CYS A 1 32 ? 21.123 -2.167 4.431 1.00 0.00 26 CYS A O 17
ATOM 24065 N N . LEU A 1 33 ? 22.262 -0.333 3.796 1.00 0.00 27 LEU A N 17
ATOM 24066 C CA . LEU A 1 33 ? 23.415 -1.079 3.308 1.00 0.00 27 LEU A CA 17
ATOM 24067 C C . LEU A 1 33 ? 24.268 -1.593 4.461 1.00 0.00 27 LEU A C 17
ATOM 24068 O O . LEU A 1 33 ? 24.252 -2.783 4.775 1.00 0.00 27 LEU A O 17
ATOM 24084 N N . GLY A 1 34 ? 25.012 -0.688 5.088 1.00 0.00 28 GLY A N 17
ATOM 24085 C CA . GLY A 1 34 ? 26.011 -1.072 6.079 1.00 0.00 28 GLY A CA 17
ATOM 24086 C C . GLY A 1 34 ? 25.500 -0.839 7.495 1.00 0.00 28 GLY A C 17
ATOM 24087 O O . GLY A 1 34 ? 26.240 -0.996 8.466 1.00 0.00 28 GLY A O 17
ATOM 24091 N N . ARG A 1 35 ? 24.231 -0.462 7.606 1.00 0.00 29 ARG A N 17
ATOM 24092 C CA . ARG A 1 35 ? 23.605 -0.251 8.906 1.00 0.00 29 ARG A CA 17
ATOM 24093 C C . ARG A 1 35 ? 24.279 0.886 9.663 1.00 0.00 29 ARG A C 17
ATOM 24094 O O . ARG A 1 35 ? 24.549 0.774 10.859 1.00 0.00 29 ARG A O 17
ATOM 24115 N N . VAL A 1 36 ? 24.547 1.981 8.960 1.00 0.00 30 VAL A N 17
ATOM 24116 C CA . VAL A 1 36 ? 25.139 3.162 9.577 1.00 0.00 30 VAL A CA 17
ATOM 24117 C C . VAL A 1 36 ? 24.102 4.262 9.769 1.00 0.00 30 VAL A C 17
ATOM 24118 O O . VAL A 1 36 ? 23.606 4.836 8.800 1.00 0.00 30 VAL A O 17
ATOM 24131 N N . GLY A 1 37 ? 23.779 4.551 11.025 1.00 0.00 31 GLY A N 17
ATOM 24132 C CA . GLY A 1 37 ? 22.725 5.506 11.344 1.00 0.00 31 GLY A CA 17
ATOM 24133 C C . GLY A 1 37 ? 23.291 6.743 12.029 1.00 0.00 31 GLY A C 17
ATOM 24134 O O . GLY A 1 37 ? 22.871 7.103 13.128 1.00 0.00 31 GLY A O 17
ATOM 24138 N N . LYS A 1 38 ? 24.247 7.391 11.371 1.00 0.00 32 LYS A N 17
ATOM 24139 C CA . LYS A 1 38 ? 24.844 8.613 11.896 1.00 0.00 32 LYS A CA 17
ATOM 24140 C C . LYS A 1 38 ? 23.862 9.776 11.836 1.00 0.00 32 LYS A C 17
ATOM 24141 O O . LYS A 1 38 ? 23.157 9.955 10.843 1.00 0.00 32 LYS A O 17
ATOM 24160 N N . ARG A 1 39 ? 23.820 10.564 12.905 1.00 0.00 33 ARG A N 17
ATOM 24161 C CA . ARG A 1 39 ? 22.905 11.696 12.987 1.00 0.00 33 ARG A CA 17
ATOM 24162 C C . ARG A 1 39 ? 23.429 12.887 12.195 1.00 0.00 33 ARG A C 17
ATOM 24163 O O . ARG A 1 39 ? 24.473 13.451 12.523 1.00 0.00 33 ARG A O 17
ATOM 24184 N N . LYS A 1 40 ? 22.699 13.265 11.151 1.00 0.00 34 LYS A N 17
ATOM 24185 C CA . LYS A 1 40 ? 23.112 14.363 10.286 1.00 0.00 34 LYS A CA 17
ATOM 24186 C C . LYS A 1 40 ? 22.056 15.461 10.248 1.00 0.00 34 LYS A C 17
ATOM 24187 O O . LYS A 1 40 ? 21.722 15.978 9.182 1.00 0.00 34 LYS A O 17
ATOM 24206 N N . LEU A 1 41 ? 21.534 15.813 11.418 1.00 0.00 35 LEU A N 17
ATOM 24207 C CA . LEU A 1 41 ? 20.467 16.802 11.514 1.00 0.00 35 LEU A CA 17
ATOM 24208 C C . LEU A 1 41 ? 20.822 18.070 10.748 1.00 0.00 35 LEU A C 17
ATOM 24209 O O . LEU A 1 41 ? 21.691 18.836 11.164 1.00 0.00 35 LEU A O 17
ATOM 24225 N N . GLU A 1 42 ? 20.143 18.287 9.626 1.00 0.00 36 GLU A N 17
ATOM 24226 C CA . GLU A 1 42 ? 20.370 19.474 8.811 1.00 0.00 36 GLU A CA 17
ATOM 24227 C C . GLU A 1 42 ? 19.073 19.968 8.184 1.00 0.00 36 GLU A C 17
ATOM 24228 O O . GLU A 1 42 ? 17.988 19.493 8.522 1.00 0.00 36 GLU A O 17
ATOM 24240 N N . ARG A 1 43 ? 19.190 20.925 7.269 1.00 0.00 37 ARG A N 17
ATOM 24241 C CA . ARG A 1 43 ? 18.040 21.408 6.514 1.00 0.00 37 ARG A CA 17
ATOM 24242 C C . ARG A 1 43 ? 17.392 20.283 5.717 1.00 0.00 37 ARG A C 17
ATOM 24243 O O . ARG A 1 43 ? 18.074 19.528 5.024 1.00 0.00 37 ARG A O 17
ATOM 24264 N N . VAL A 1 44 ? 16.072 20.176 5.820 1.00 0.00 38 VAL A N 17
ATOM 24265 C CA . VAL A 1 44 ? 15.343 19.070 5.212 1.00 0.00 38 VAL A CA 17
ATOM 24266 C C . VAL A 1 44 ? 15.400 19.142 3.691 1.00 0.00 38 VAL A C 17
ATOM 24267 O O . VAL A 1 44 ? 15.523 20.224 3.116 1.00 0.00 38 VAL A O 17
ATOM 24280 N N . GLN A 1 45 ? 15.311 17.985 3.045 1.00 0.00 39 GLN A N 17
ATOM 24281 C CA . GLN A 1 45 ? 15.424 17.907 1.594 1.00 0.00 39 GLN A CA 17
ATOM 24282 C C . GLN A 1 45 ? 14.161 18.419 0.914 1.00 0.00 39 GLN A C 17
ATOM 24283 O O . GLN A 1 45 ? 13.052 18.003 1.250 1.00 0.00 39 GLN A O 17
ATOM 24297 N N . SER A 1 46 ? 14.335 19.324 -0.043 1.00 0.00 40 SER A N 17
ATOM 24298 C CA . SER A 1 46 ? 13.211 19.869 -0.795 1.00 0.00 40 SER A CA 17
ATOM 24299 C C . SER A 1 46 ? 12.877 18.994 -1.997 1.00 0.00 40 SER A C 17
ATOM 24300 O O . SER A 1 46 ? 11.813 19.134 -2.601 1.00 0.00 40 SER A O 17
ATOM 24308 N N . GLY A 1 47 ? 13.790 18.092 -2.338 1.00 0.00 41 GLY A N 17
ATOM 24309 C CA . GLY A 1 47 ? 13.591 17.188 -3.465 1.00 0.00 41 GLY A CA 17
ATOM 24310 C C . GLY A 1 47 ? 14.829 17.130 -4.349 1.00 0.00 41 GLY A C 17
ATOM 24311 O O . GLY A 1 47 ? 14.877 17.753 -5.410 1.00 0.00 41 GLY A O 17
ATOM 24315 N N . VAL A 1 48 ? 15.831 16.377 -3.908 1.00 0.00 42 VAL A N 17
ATOM 24316 C CA . VAL A 1 48 ? 17.092 16.277 -4.633 1.00 0.00 42 VAL A CA 17
ATOM 24317 C C . VAL A 1 48 ? 17.394 14.834 -5.016 1.00 0.00 42 VAL A C 17
ATOM 24318 O O . VAL A 1 48 ? 17.663 14.534 -6.179 1.00 0.00 42 VAL A O 17
ATOM 24331 N N . ARG A 1 49 ? 17.349 13.944 -4.031 1.00 0.00 43 ARG A N 17
ATOM 24332 C CA . ARG A 1 49 ? 17.741 12.554 -4.236 1.00 0.00 43 ARG A CA 17
ATOM 24333 C C . ARG A 1 49 ? 16.629 11.761 -4.910 1.00 0.00 43 ARG A C 17
ATOM 24334 O O . ARG A 1 49 ? 15.860 11.065 -4.247 1.00 0.00 43 ARG A O 17
ATOM 24355 N N . ASP A 1 50 ? 16.549 11.871 -6.232 1.00 0.00 44 ASP A N 17
ATOM 24356 C CA . ASP A 1 50 ? 15.552 11.138 -7.002 1.00 0.00 44 ASP A CA 17
ATOM 24357 C C . ASP A 1 50 ? 15.788 9.635 -6.920 1.00 0.00 44 ASP A C 17
ATOM 24358 O O . ASP A 1 50 ? 14.890 8.840 -7.197 1.00 0.00 44 ASP A O 17
ATOM 24367 N N . LEU A 1 51 ? 17.002 9.252 -6.538 1.00 0.00 45 LEU A N 17
ATOM 24368 C CA . LEU A 1 51 ? 17.330 7.848 -6.325 1.00 0.00 45 LEU A CA 17
ATOM 24369 C C . LEU A 1 51 ? 16.329 7.184 -5.388 1.00 0.00 45 LEU A C 17
ATOM 24370 O O . LEU A 1 51 ? 15.993 6.011 -5.552 1.00 0.00 45 LEU A O 17
ATOM 24386 N N . LEU A 1 52 ? 15.856 7.941 -4.404 1.00 0.00 46 LEU A N 17
ATOM 24387 C CA . LEU A 1 52 ? 14.899 7.425 -3.432 1.00 0.00 46 LEU A CA 17
ATOM 24388 C C . LEU A 1 52 ? 13.599 7.007 -4.108 1.00 0.00 46 LEU A C 17
ATOM 24389 O O . LEU A 1 52 ? 13.006 5.987 -3.757 1.00 0.00 46 LEU A O 17
ATOM 24405 N N . ASP A 1 53 ? 13.161 7.801 -5.079 1.00 0.00 47 ASP A N 17
ATOM 24406 C CA . ASP A 1 53 ? 11.966 7.481 -5.850 1.00 0.00 47 ASP A CA 17
ATOM 24407 C C . ASP A 1 53 ? 12.212 6.301 -6.782 1.00 0.00 47 ASP A C 17
ATOM 24408 O O . ASP A 1 53 ? 11.330 5.468 -6.991 1.00 0.00 47 ASP A O 17
ATOM 24417 N N . ILE A 1 54 ? 13.416 6.236 -7.340 1.00 0.00 48 ILE A N 17
ATOM 24418 C CA . ILE A 1 54 ? 13.805 5.120 -8.195 1.00 0.00 48 ILE A CA 17
ATOM 24419 C C . ILE A 1 54 ? 13.795 3.807 -7.423 1.00 0.00 48 ILE A C 17
ATOM 24420 O O . ILE A 1 54 ? 13.246 2.807 -7.887 1.00 0.00 48 ILE A O 17
ATOM 24436 N N . LEU A 1 55 ? 14.407 3.815 -6.244 1.00 0.00 49 LEU A N 17
ATOM 24437 C CA . LEU A 1 55 ? 14.474 2.622 -5.408 1.00 0.00 49 LEU A CA 17
ATOM 24438 C C . LEU A 1 55 ? 13.102 2.256 -4.857 1.00 0.00 49 LEU A C 17
ATOM 24439 O O . LEU A 1 55 ? 12.801 1.082 -4.642 1.00 0.00 49 LEU A O 17
ATOM 24455 N N . ARG A 1 56 ? 12.272 3.269 -4.631 1.00 0.00 50 ARG A N 17
ATOM 24456 C CA . ARG A 1 56 ? 10.891 3.050 -4.219 1.00 0.00 50 ARG A CA 17
ATOM 24457 C C . ARG A 1 56 ? 10.135 2.218 -5.247 1.00 0.00 50 ARG A C 17
ATOM 24458 O O . ARG A 1 56 ? 9.485 1.230 -4.903 1.00 0.00 50 ARG A O 17
ATOM 24479 N N . GLU A 1 57 ? 10.223 2.622 -6.509 1.00 0.00 51 GLU A N 17
ATOM 24480 C CA . GLU A 1 57 ? 9.580 1.892 -7.595 1.00 0.00 51 GLU A CA 17
ATOM 24481 C C . GLU A 1 57 ? 10.298 0.578 -7.876 1.00 0.00 51 GLU A C 17
ATOM 24482 O O . GLU A 1 57 ? 9.673 -0.414 -8.252 1.00 0.00 51 GLU A O 17
ATOM 24494 N N . ARG A 1 58 ? 11.614 0.578 -7.692 1.00 0.00 52 ARG A N 17
ATOM 24495 C CA . ARG A 1 58 ? 12.419 -0.615 -7.923 1.00 0.00 52 ARG A CA 17
ATOM 24496 C C . ARG A 1 58 ? 12.025 -1.739 -6.974 1.00 0.00 52 ARG A C 17
ATOM 24497 O O . ARG A 1 58 ? 11.969 -2.905 -7.365 1.00 0.00 52 ARG A O 17
ATOM 24518 N N . GLY A 1 59 ? 11.751 -1.382 -5.723 1.00 0.00 53 GLY A N 17
ATOM 24519 C CA . GLY A 1 59 ? 11.371 -2.361 -4.712 1.00 0.00 53 GLY A CA 17
ATOM 24520 C C . GLY A 1 59 ? 12.449 -2.499 -3.645 1.00 0.00 53 GLY A C 17
ATOM 24521 O O . GLY A 1 59 ? 12.444 -3.449 -2.863 1.00 0.00 53 GLY A O 17
ATOM 24525 N N . LYS A 1 60 ? 13.373 -1.545 -3.619 1.00 0.00 54 LYS A N 17
ATOM 24526 C CA . LYS A 1 60 ? 14.439 -1.538 -2.624 1.00 0.00 54 LYS A CA 17
ATOM 24527 C C . LYS A 1 60 ? 14.062 -0.685 -1.419 1.00 0.00 54 LYS A C 17
ATOM 24528 O O . LYS A 1 60 ? 14.633 -0.833 -0.338 1.00 0.00 54 LYS A O 17
ATOM 24547 N N . LEU A 1 61 ? 13.098 0.209 -1.612 1.00 0.00 55 LEU A N 17
ATOM 24548 C CA . LEU A 1 61 ? 12.529 0.972 -0.507 1.00 0.00 55 LEU A CA 17
ATOM 24549 C C . LEU A 1 61 ? 11.029 0.735 -0.389 1.00 0.00 55 LEU A C 17
ATOM 24550 O O . LEU A 1 61 ? 10.226 1.626 -0.667 1.00 0.00 55 LEU A O 17
ATOM 24566 N N . SER A 1 62 ? 10.657 -0.472 0.024 1.00 0.00 56 SER A N 17
ATOM 24567 C CA . SER A 1 62 ? 9.256 -0.806 0.251 1.00 0.00 56 SER A CA 17
ATOM 24568 C C . SER A 1 62 ? 8.785 -0.311 1.612 1.00 0.00 56 SER A C 17
ATOM 24569 O O . SER A 1 62 ? 9.570 0.225 2.395 1.00 0.00 56 SER A O 17
ATOM 24577 N N . VAL A 1 63 ? 7.498 -0.495 1.890 1.00 0.00 57 VAL A N 17
ATOM 24578 C CA . VAL A 1 63 ? 6.925 -0.090 3.168 1.00 0.00 57 VAL A CA 17
ATOM 24579 C C . VAL A 1 63 ? 7.608 -0.803 4.329 1.00 0.00 57 VAL A C 17
ATOM 24580 O O . VAL A 1 63 ? 7.952 -0.183 5.335 1.00 0.00 57 VAL A O 17
ATOM 24593 N N . GLY A 1 64 ? 7.801 -2.109 4.182 1.00 0.00 58 GLY A N 17
ATOM 24594 C CA . GLY A 1 64 ? 8.468 -2.904 5.206 1.00 0.00 58 GLY A CA 17
ATOM 24595 C C . GLY A 1 64 ? 9.919 -2.474 5.379 1.00 0.00 58 GLY A C 17
ATOM 24596 O O . GLY A 1 64 ? 10.416 -2.368 6.501 1.00 0.00 58 GLY A O 17
ATOM 24600 N N . ASP A 1 65 ? 10.595 -2.227 4.262 1.00 0.00 59 ASP A N 17
ATOM 24601 C CA . ASP A 1 65 ? 11.977 -1.762 4.289 1.00 0.00 59 ASP A CA 17
ATOM 24602 C C . ASP A 1 65 ? 12.104 -0.456 5.063 1.00 0.00 59 ASP A C 17
ATOM 24603 O O . ASP A 1 65 ? 12.961 -0.322 5.937 1.00 0.00 59 ASP A O 17
ATOM 24612 N N . LEU A 1 66 ? 11.247 0.505 4.736 1.00 0.00 60 LEU A N 17
ATOM 24613 C CA . LEU A 1 66 ? 11.266 1.805 5.395 1.00 0.00 60 LEU A CA 17
ATOM 24614 C C . LEU A 1 66 ? 10.969 1.674 6.883 1.00 0.00 60 LEU A C 17
ATOM 24615 O O . LEU A 1 66 ? 11.647 2.275 7.717 1.00 0.00 60 LEU A O 17
ATOM 24631 N N . ALA A 1 67 ? 9.952 0.884 7.211 1.00 0.00 61 ALA A N 17
ATOM 24632 C CA . ALA A 1 67 ? 9.554 0.683 8.599 1.00 0.00 61 ALA A CA 17
ATOM 24633 C C . ALA A 1 67 ? 10.744 0.284 9.461 1.00 0.00 61 ALA A C 17
ATOM 24634 O O . ALA A 1 67 ? 10.949 0.831 10.545 1.00 0.00 61 ALA A O 17
ATOM 24641 N N . GLU A 1 68 ? 11.527 -0.672 8.974 1.00 0.00 62 GLU A N 17
ATOM 24642 C CA . GLU A 1 68 ? 12.739 -1.096 9.665 1.00 0.00 62 GLU A CA 17
ATOM 24643 C C . GLU A 1 68 ? 13.733 0.051 9.788 1.00 0.00 62 GLU A C 17
ATOM 24644 O O . GLU A 1 68 ? 14.295 0.287 10.858 1.00 0.00 62 GLU A O 17
ATOM 24656 N N . LEU A 1 69 ? 13.947 0.763 8.687 1.00 0.00 63 LEU A N 17
ATOM 24657 C CA . LEU A 1 69 ? 14.900 1.866 8.660 1.00 0.00 63 LEU A CA 17
ATOM 24658 C C . LEU A 1 69 ? 14.507 2.958 9.648 1.00 0.00 63 LEU A C 17
ATOM 24659 O O . LEU A 1 69 ? 15.356 3.514 10.344 1.00 0.00 63 LEU A O 17
ATOM 24675 N N . LEU A 1 70 ? 13.214 3.260 9.703 1.00 0.00 64 LEU A N 17
ATOM 24676 C CA . LEU A 1 70 ? 12.704 4.276 10.616 1.00 0.00 64 LEU A CA 17
ATOM 24677 C C . LEU A 1 70 ? 12.842 3.832 12.067 1.00 0.00 64 LEU A C 17
ATOM 24678 O O . LEU A 1 70 ? 13.115 4.645 12.951 1.00 0.00 64 LEU A O 17
ATOM 24694 N N . TYR A 1 71 ? 12.653 2.539 12.306 1.00 0.00 65 TYR A N 17
ATOM 24695 C CA . TYR A 1 71 ? 12.905 1.957 13.619 1.00 0.00 65 TYR A CA 17
ATOM 24696 C C . TYR A 1 71 ? 14.357 2.147 14.036 1.00 0.00 65 TYR A C 17
ATOM 24697 O O . TYR A 1 71 ? 14.641 2.587 15.150 1.00 0.00 65 TYR A O 17
ATOM 24715 N N . ARG A 1 72 ? 15.275 1.812 13.135 1.00 0.00 66 ARG A N 17
ATOM 24716 C CA . ARG A 1 72 ? 16.699 1.831 13.448 1.00 0.00 66 ARG A CA 17
ATOM 24717 C C . ARG A 1 72 ? 17.190 3.252 13.693 1.00 0.00 66 ARG A C 17
ATOM 24718 O O . ARG A 1 72 ? 17.950 3.504 14.629 1.00 0.00 66 ARG A O 17
ATOM 24739 N N . VAL A 1 73 ? 16.751 4.179 12.848 1.00 0.00 67 VAL A N 17
ATOM 24740 C CA . VAL A 1 73 ? 17.159 5.574 12.961 1.00 0.00 67 VAL A CA 17
ATOM 24741 C C . VAL A 1 73 ? 16.413 6.276 14.089 1.00 0.00 67 VAL A C 17
ATOM 24742 O O . VAL A 1 73 ? 16.884 7.278 14.628 1.00 0.00 67 VAL A O 17
ATOM 24755 N N . ARG A 1 74 ? 15.248 5.743 14.443 1.00 0.00 68 ARG A N 17
ATOM 24756 C CA . ARG A 1 74 ? 14.511 6.218 15.608 1.00 0.00 68 ARG A CA 17
ATOM 24757 C C . ARG A 1 74 ? 13.936 7.608 15.367 1.00 0.00 68 ARG A C 17
ATOM 24758 O O . ARG A 1 74 ? 14.024 8.484 16.228 1.00 0.00 68 ARG A O 17
ATOM 24779 N N . ARG A 1 75 ? 13.347 7.803 14.193 1.00 0.00 69 ARG A N 17
ATOM 24780 C CA . ARG A 1 75 ? 12.711 9.071 13.856 1.00 0.00 69 ARG A CA 17
ATOM 24781 C C . ARG A 1 75 ? 11.202 8.999 14.047 1.00 0.00 69 ARG A C 17
ATOM 24782 O O . ARG A 1 75 ? 10.474 8.558 13.157 1.00 0.00 69 ARG A O 17
ATOM 24803 N N . PHE A 1 76 ? 10.737 9.434 15.213 1.00 0.00 70 PHE A N 17
ATOM 24804 C CA . PHE A 1 76 ? 9.340 9.258 15.595 1.00 0.00 70 PHE A CA 17
ATOM 24805 C C . PHE A 1 76 ? 8.427 10.154 14.769 1.00 0.00 70 PHE A C 17
ATOM 24806 O O . PHE A 1 76 ? 7.211 9.960 14.740 1.00 0.00 70 PHE A O 17
ATOM 24823 N N . ASP A 1 77 ? 9.019 11.136 14.098 1.00 0.00 71 ASP A N 17
ATOM 24824 C CA . ASP A 1 77 ? 8.266 12.030 13.225 1.00 0.00 71 ASP A CA 17
ATOM 24825 C C . ASP A 1 77 ? 7.692 11.279 12.031 1.00 0.00 71 ASP A C 17
ATOM 24826 O O . ASP A 1 77 ? 6.734 11.731 11.403 1.00 0.00 71 ASP A O 17
ATOM 24835 N N . LEU A 1 78 ? 8.283 10.130 11.721 1.00 0.00 72 LEU A N 17
ATOM 24836 C CA . LEU A 1 78 ? 7.826 9.310 10.606 1.00 0.00 72 LEU A CA 17
ATOM 24837 C C . LEU A 1 78 ? 7.211 8.006 11.097 1.00 0.00 72 LEU A C 17
ATOM 24838 O O . LEU A 1 78 ? 6.367 7.413 10.424 1.00 0.00 72 LEU A O 17
ATOM 24854 N N . LEU A 1 79 ? 7.638 7.562 12.274 1.00 0.00 73 LEU A N 17
ATOM 24855 C CA . LEU A 1 79 ? 7.065 6.377 12.901 1.00 0.00 73 LEU A CA 17
ATOM 24856 C C . LEU A 1 79 ? 5.616 6.614 13.304 1.00 0.00 73 LEU A C 17
ATOM 24857 O O . LEU A 1 79 ? 4.781 5.714 13.212 1.00 0.00 73 LEU A O 17
ATOM 24873 N N . LYS A 1 80 ? 5.322 7.830 13.752 1.00 0.00 74 LYS A N 17
ATOM 24874 C CA . LYS A 1 80 ? 3.969 8.192 14.157 1.00 0.00 74 LYS A CA 17
ATOM 24875 C C . LYS A 1 80 ? 3.218 8.874 13.021 1.00 0.00 74 LYS A C 17
ATOM 24876 O O . LYS A 1 80 ? 2.078 9.307 13.190 1.00 0.00 74 LYS A O 17
ATOM 24895 N N . ARG A 1 81 ? 3.863 8.966 11.863 1.00 0.00 75 ARG A N 17
ATOM 24896 C CA . ARG A 1 81 ? 3.270 9.626 10.706 1.00 0.00 75 ARG A CA 17
ATOM 24897 C C . ARG A 1 81 ? 3.024 8.637 9.574 1.00 0.00 75 ARG A C 17
ATOM 24898 O O . ARG A 1 81 ? 1.885 8.425 9.158 1.00 0.00 75 ARG A O 17
ATOM 24919 N N . ILE A 1 82 ? 4.100 8.034 9.078 1.00 0.00 76 ILE A N 17
ATOM 24920 C CA . ILE A 1 82 ? 3.997 7.015 8.040 1.00 0.00 76 ILE A CA 17
ATOM 24921 C C . ILE A 1 82 ? 3.487 5.697 8.610 1.00 0.00 76 ILE A C 17
ATOM 24922 O O . ILE A 1 82 ? 2.531 5.116 8.098 1.00 0.00 76 ILE A O 17
ATOM 24938 N N . LEU A 1 83 ? 4.133 5.230 9.674 1.00 0.00 77 LEU A N 17
ATOM 24939 C CA . LEU A 1 83 ? 3.739 3.985 10.323 1.00 0.00 77 LEU A CA 17
ATOM 24940 C C . LEU A 1 83 ? 2.499 4.182 11.186 1.00 0.00 77 LEU A C 17
ATOM 24941 O O . LEU A 1 83 ? 1.687 3.270 11.341 1.00 0.00 77 LEU A O 17
ATOM 24957 N N . LYS A 1 84 ? 2.359 5.378 11.747 1.00 0.00 78 LYS A N 17
ATOM 24958 C CA . LYS A 1 84 ? 1.188 5.717 12.547 1.00 0.00 78 LYS A CA 17
ATOM 24959 C C . LYS A 1 84 ? 1.048 4.782 13.741 1.00 0.00 78 LYS A C 17
ATOM 24960 O O . LYS A 1 84 ? -0.030 4.244 13.997 1.00 0.00 78 LYS A O 17
ATOM 24979 N N . MET A 1 85 ? 2.142 4.593 14.470 1.00 0.00 79 MET A N 17
ATOM 24980 C CA . MET A 1 85 ? 2.137 3.742 15.654 1.00 0.00 79 MET A CA 17
ATOM 24981 C C . MET A 1 85 ? 3.430 3.891 16.445 1.00 0.00 79 MET A C 17
ATOM 24982 O O . MET A 1 85 ? 4.404 4.464 15.958 1.00 0.00 79 MET A O 17
ATOM 24996 N N . ASP A 1 86 ? 3.433 3.371 17.668 1.00 0.00 80 ASP A N 17
ATOM 24997 C CA . ASP A 1 86 ? 4.616 3.418 18.518 1.00 0.00 80 ASP A CA 17
ATOM 24998 C C . ASP A 1 86 ? 5.775 2.652 17.892 1.00 0.00 80 ASP A C 17
ATOM 24999 O O . ASP A 1 86 ? 5.567 1.695 17.146 1.00 0.00 80 ASP A O 17
ATOM 25008 N N . ARG A 1 87 ? 6.995 3.077 18.201 1.00 0.00 81 ARG A N 17
ATOM 25009 C CA . ARG A 1 87 ? 8.189 2.428 17.674 1.00 0.00 81 ARG A CA 17
ATOM 25010 C C . ARG A 1 87 ? 8.229 0.954 18.055 1.00 0.00 81 ARG A C 17
ATOM 25011 O O . ARG A 1 87 ? 8.673 0.113 17.274 1.00 0.00 81 ARG A O 17
ATOM 25032 N N . LYS A 1 88 ? 7.762 0.647 19.261 1.00 0.00 82 LYS A N 17
ATOM 25033 C CA . LYS A 1 88 ? 7.688 -0.733 19.725 1.00 0.00 82 LYS A CA 17
ATOM 25034 C C . LYS A 1 88 ? 6.708 -1.544 18.888 1.00 0.00 82 LYS A C 17
ATOM 25035 O O . LYS A 1 88 ? 6.957 -2.709 18.579 1.00 0.00 82 LYS A O 17
ATOM 25054 N N . ALA A 1 89 ? 5.592 -0.921 18.524 1.00 0.00 83 ALA A N 17
ATOM 25055 C CA . ALA A 1 89 ? 4.618 -1.549 17.640 1.00 0.00 83 ALA A CA 17
ATOM 25056 C C . ALA A 1 89 ? 5.218 -1.828 16.268 1.00 0.00 83 ALA A C 17
ATOM 25057 O O . ALA A 1 89 ? 4.993 -2.889 15.685 1.00 0.00 83 ALA A O 17
ATOM 25064 N N . VAL A 1 90 ? 5.984 -0.870 15.757 1.00 0.00 84 VAL A N 17
ATOM 25065 C CA . VAL A 1 90 ? 6.697 -1.049 14.498 1.00 0.00 84 VAL A CA 17
ATOM 25066 C C . VAL A 1 90 ? 7.645 -2.239 14.567 1.00 0.00 84 VAL A C 17
ATOM 25067 O O . VAL A 1 90 ? 7.689 -3.064 13.654 1.00 0.00 84 VAL A O 17
ATOM 25080 N N . GLU A 1 91 ? 8.404 -2.323 15.655 1.00 0.00 85 GLU A N 17
ATOM 25081 C CA . GLU A 1 91 ? 9.286 -3.460 15.888 1.00 0.00 85 GLU A CA 17
ATOM 25082 C C . GLU A 1 91 ? 8.544 -4.778 15.708 1.00 0.00 85 GLU A C 17
ATOM 25083 O O . GLU A 1 91 ? 9.024 -5.684 15.026 1.00 0.00 85 GLU A O 17
ATOM 25095 N N . THR A 1 92 ? 7.372 -4.881 16.324 1.00 0.00 86 THR A N 17
ATOM 25096 C CA . THR A 1 92 ? 6.545 -6.076 16.206 1.00 0.00 86 THR A CA 17
ATOM 25097 C C . THR A 1 92 ? 6.241 -6.392 14.747 1.00 0.00 86 THR A C 17
ATOM 25098 O O . THR A 1 92 ? 6.187 -7.557 14.353 1.00 0.00 86 THR A O 17
ATOM 25109 N N . HIS A 1 93 ? 6.043 -5.349 13.949 1.00 0.00 87 HIS A N 17
ATOM 25110 C CA . HIS A 1 93 ? 5.646 -5.514 12.556 1.00 0.00 87 HIS A CA 17
ATOM 25111 C C . HIS A 1 93 ? 6.851 -5.436 11.627 1.00 0.00 87 HIS A C 17
ATOM 25112 O O . HIS A 1 93 ? 6.722 -5.079 10.455 1.00 0.00 87 HIS A O 17
ATOM 25125 N N . LEU A 1 94 ? 8.023 -5.771 12.156 1.00 0.00 88 LEU A N 17
ATOM 25126 C CA . LEU A 1 94 ? 9.210 -5.959 11.331 1.00 0.00 88 LEU A CA 17
ATOM 25127 C C . LEU A 1 94 ? 9.418 -7.429 10.991 1.00 0.00 88 LEU A C 17
ATOM 25128 O O . LEU A 1 94 ? 8.784 -7.935 10.107 1.00 0.00 88 LEU A O 17
ATOM 25144 N N . HIS A 1 7 ? 3.595 -2.838 0.757 1.00 0.00 1 HIS A N 18
ATOM 25145 C CA . HIS A 1 7 ? 4.129 -1.493 0.580 1.00 0.00 1 HIS A CA 18
ATOM 25146 C C . HIS A 1 7 ? 3.011 -0.480 0.367 1.00 0.00 1 HIS A C 18
ATOM 25147 O O . HIS A 1 7 ? 1.836 -0.843 0.296 1.00 0.00 1 HIS A O 18
ATOM 25160 N N . MET A 1 8 ? 3.382 0.792 0.267 1.00 0.00 2 MET A N 18
ATOM 25161 C CA . MET A 1 8 ? 2.407 1.864 0.107 1.00 0.00 2 MET A CA 18
ATOM 25162 C C . MET A 1 8 ? 2.727 2.723 -1.110 1.00 0.00 2 MET A C 18
ATOM 25163 O O . MET A 1 8 ? 3.486 2.313 -1.988 1.00 0.00 2 MET A O 18
ATOM 25177 N N . SER A 1 9 ? 2.145 3.916 -1.155 1.00 0.00 3 SER A N 18
ATOM 25178 C CA . SER A 1 9 ? 2.349 4.826 -2.276 1.00 0.00 3 SER A CA 18
ATOM 25179 C C . SER A 1 9 ? 3.593 5.681 -2.073 1.00 0.00 3 SER A C 18
ATOM 25180 O O . SER A 1 9 ? 4.201 5.664 -1.003 1.00 0.00 3 SER A O 18
ATOM 25188 N N . ALA A 1 10 ? 3.966 6.428 -3.106 1.00 0.00 4 ALA A N 18
ATOM 25189 C CA . ALA A 1 10 ? 5.173 7.245 -3.064 1.00 0.00 4 ALA A CA 18
ATOM 25190 C C . ALA A 1 10 ? 5.019 8.407 -2.091 1.00 0.00 4 ALA A C 18
ATOM 25191 O O . ALA A 1 10 ? 6.001 9.041 -1.705 1.00 0.00 4 ALA A O 18
ATOM 25198 N N . GLU A 1 11 ? 3.780 8.681 -1.697 1.00 0.00 5 GLU A N 18
ATOM 25199 C CA . GLU A 1 11 ? 3.504 9.693 -0.685 1.00 0.00 5 GLU A CA 18
ATOM 25200 C C . GLU A 1 11 ? 4.329 9.453 0.573 1.00 0.00 5 GLU A C 18
ATOM 25201 O O . GLU A 1 11 ? 4.782 10.397 1.220 1.00 0.00 5 GLU A O 18
ATOM 25213 N N . VAL A 1 12 ? 4.520 8.183 0.915 1.00 0.00 6 VAL A N 18
ATOM 25214 C CA . VAL A 1 12 ? 5.345 7.814 2.059 1.00 0.00 6 VAL A CA 18
ATOM 25215 C C . VAL A 1 12 ? 6.773 8.317 1.894 1.00 0.00 6 VAL A C 18
ATOM 25216 O O . VAL A 1 12 ? 7.350 8.893 2.816 1.00 0.00 6 VAL A O 18
ATOM 25229 N N . ILE A 1 13 ? 7.340 8.095 0.712 1.00 0.00 7 ILE A N 18
ATOM 25230 C CA . ILE A 1 13 ? 8.678 8.584 0.401 1.00 0.00 7 ILE A CA 18
ATOM 25231 C C . ILE A 1 13 ? 8.766 10.095 0.571 1.00 0.00 7 ILE A C 18
ATOM 25232 O O . ILE A 1 13 ? 9.746 10.612 1.108 1.00 0.00 7 ILE A O 18
ATOM 25248 N N . HIS A 1 14 ? 7.737 10.798 0.110 1.00 0.00 8 HIS A N 18
ATOM 25249 C CA . HIS A 1 14 ? 7.678 12.248 0.248 1.00 0.00 8 HIS A CA 18
ATOM 25250 C C . HIS A 1 14 ? 7.667 12.663 1.714 1.00 0.00 8 HIS A C 18
ATOM 25251 O O . HIS A 1 14 ? 8.282 13.660 2.092 1.00 0.00 8 HIS A O 18
ATOM 25264 N N . GLN A 1 15 ? 6.965 11.891 2.537 1.00 0.00 9 GLN A N 18
ATOM 25265 C CA . GLN A 1 15 ? 6.939 12.128 3.975 1.00 0.00 9 GLN A CA 18
ATOM 25266 C C . GLN A 1 15 ? 8.300 11.854 4.603 1.00 0.00 9 GLN A C 18
ATOM 25267 O O . GLN A 1 15 ? 8.740 12.579 5.495 1.00 0.00 9 GLN A O 18
ATOM 25281 N N . VAL A 1 16 ? 8.962 10.804 4.132 1.00 0.00 10 VAL A N 18
ATOM 25282 C CA . VAL A 1 16 ? 10.284 10.445 4.631 1.00 0.00 10 VAL A CA 18
ATOM 25283 C C . VAL A 1 16 ? 11.293 11.555 4.367 1.00 0.00 10 VAL A C 18
ATOM 25284 O O . VAL A 1 16 ? 12.000 11.993 5.275 1.00 0.00 10 VAL A O 18
ATOM 25297 N N . GLU A 1 17 ? 11.355 12.007 3.119 1.00 0.00 11 GLU A N 18
ATOM 25298 C CA . GLU A 1 17 ? 12.309 13.036 2.723 1.00 0.00 11 GLU A CA 18
ATOM 25299 C C . GLU A 1 17 ? 11.924 14.394 3.294 1.00 0.00 11 GLU A C 18
ATOM 25300 O O . GLU A 1 17 ? 12.761 15.289 3.412 1.00 0.00 11 GLU A O 18
ATOM 25312 N N . GLU A 1 18 ? 10.651 14.542 3.648 1.00 0.00 12 GLU A N 18
ATOM 25313 C CA . GLU A 1 18 ? 10.173 15.755 4.301 1.00 0.00 12 GLU A CA 18
ATOM 25314 C C . GLU A 1 18 ? 10.895 15.990 5.621 1.00 0.00 12 GLU A C 18
ATOM 25315 O O . GLU A 1 18 ? 11.397 17.085 5.879 1.00 0.00 12 GLU A O 18
ATOM 25327 N N . ALA A 1 19 ? 10.945 14.957 6.455 1.00 0.00 13 ALA A N 18
ATOM 25328 C CA . ALA A 1 19 ? 11.485 15.086 7.803 1.00 0.00 13 ALA A CA 18
ATOM 25329 C C . ALA A 1 19 ? 12.994 14.879 7.815 1.00 0.00 13 ALA A C 18
ATOM 25330 O O . ALA A 1 19 ? 13.710 15.502 8.599 1.00 0.00 13 ALA A O 18
ATOM 25337 N N . LEU A 1 20 ? 13.471 13.999 6.941 1.00 0.00 14 LEU A N 18
ATOM 25338 C CA . LEU A 1 20 ? 14.889 13.662 6.890 1.00 0.00 14 LEU A CA 18
ATOM 25339 C C . LEU A 1 20 ? 15.648 14.609 5.969 1.00 0.00 14 LEU A C 18
ATOM 25340 O O . LEU A 1 20 ? 15.105 15.091 4.975 1.00 0.00 14 LEU A O 18
ATOM 25356 N N . SER A 1 21 ? 16.906 14.871 6.305 1.00 0.00 15 SER A N 18
ATOM 25357 C CA . SER A 1 21 ? 17.806 15.586 5.408 1.00 0.00 15 SER A CA 18
ATOM 25358 C C . SER A 1 21 ? 18.386 14.653 4.352 1.00 0.00 15 SER A C 18
ATOM 25359 O O . SER A 1 21 ? 18.283 13.432 4.465 1.00 0.00 15 SER A O 18
ATOM 25367 N N . SER A 1 22 ? 18.995 15.237 3.325 1.00 0.00 16 SER A N 18
ATOM 25368 C CA . SER A 1 22 ? 19.656 14.459 2.284 1.00 0.00 16 SER A CA 18
ATOM 25369 C C . SER A 1 22 ? 20.817 13.653 2.851 1.00 0.00 16 SER A C 18
ATOM 25370 O O . SER A 1 22 ? 21.157 12.588 2.334 1.00 0.00 16 SER A O 18
ATOM 25378 N N . SER A 1 23 ? 21.423 14.166 3.916 1.00 0.00 17 SER A N 18
ATOM 25379 C CA . SER A 1 23 ? 22.486 13.451 4.612 1.00 0.00 17 SER A CA 18
ATOM 25380 C C . SER A 1 23 ? 21.932 12.268 5.397 1.00 0.00 17 SER A C 18
ATOM 25381 O O . SER A 1 23 ? 22.519 11.186 5.404 1.00 0.00 17 SER A O 18
ATOM 25389 N N . GLU A 1 24 ? 20.799 12.482 6.058 1.00 0.00 18 GLU A N 18
ATOM 25390 C CA . GLU A 1 24 ? 20.121 11.412 6.780 1.00 0.00 18 GLU A CA 18
ATOM 25391 C C . GLU A 1 24 ? 19.632 10.328 5.827 1.00 0.00 18 GLU A C 18
ATOM 25392 O O . GLU A 1 24 ? 19.736 9.137 6.121 1.00 0.00 18 GLU A O 18
ATOM 25404 N N . LEU A 1 25 ? 19.098 10.748 4.685 1.00 0.00 19 LEU A N 18
ATOM 25405 C CA . LEU A 1 25 ? 18.655 9.814 3.658 1.00 0.00 19 LEU A CA 18
ATOM 25406 C C . LEU A 1 25 ? 19.819 8.988 3.126 1.00 0.00 19 LEU A C 18
ATOM 25407 O O . LEU A 1 25 ? 19.667 7.804 2.825 1.00 0.00 19 LEU A O 18
ATOM 25423 N N . THR A 1 26 ? 20.983 9.619 3.012 1.00 0.00 20 THR A N 18
ATOM 25424 C CA . THR A 1 26 ? 22.208 8.911 2.661 1.00 0.00 20 THR A CA 18
ATOM 25425 C C . THR A 1 26 ? 22.567 7.875 3.718 1.00 0.00 20 THR A C 18
ATOM 25426 O O . THR A 1 26 ? 23.001 6.769 3.396 1.00 0.00 20 THR A O 18
ATOM 25437 N N . GLU A 1 27 ? 22.385 8.239 4.983 1.00 0.00 21 GLU A N 18
ATOM 25438 C CA . GLU A 1 27 ? 22.663 7.332 6.090 1.00 0.00 21 GLU A CA 18
ATOM 25439 C C . GLU A 1 27 ? 21.694 6.157 6.096 1.00 0.00 21 GLU A C 18
ATOM 25440 O O . GLU A 1 27 ? 22.056 5.043 6.476 1.00 0.00 21 GLU A O 18
ATOM 25452 N N . LEU A 1 28 ? 20.461 6.411 5.672 1.00 0.00 22 LEU A N 18
ATOM 25453 C CA . LEU A 1 28 ? 19.481 5.348 5.482 1.00 0.00 22 LEU A CA 18
ATOM 25454 C C . LEU A 1 28 ? 19.974 4.319 4.473 1.00 0.00 22 LEU A C 18
ATOM 25455 O O . LEU A 1 28 ? 19.825 3.114 4.677 1.00 0.00 22 LEU A O 18
ATOM 25471 N N . LYS A 1 29 ? 20.563 4.800 3.384 1.00 0.00 23 LYS A N 18
ATOM 25472 C CA . LYS A 1 29 ? 21.225 3.928 2.421 1.00 0.00 23 LYS A CA 18
ATOM 25473 C C . LYS A 1 29 ? 22.389 3.184 3.062 1.00 0.00 23 LYS A C 18
ATOM 25474 O O . LYS A 1 29 ? 22.588 1.993 2.818 1.00 0.00 23 LYS A O 18
ATOM 25493 N N . TYR A 1 30 ? 23.157 3.891 3.884 1.00 0.00 24 TYR A N 18
ATOM 25494 C CA . TYR A 1 30 ? 24.320 3.306 4.540 1.00 0.00 24 TYR A CA 18
ATOM 25495 C C . TYR A 1 30 ? 23.907 2.232 5.538 1.00 0.00 24 TYR A C 18
ATOM 25496 O O . TYR A 1 30 ? 24.634 1.262 5.757 1.00 0.00 24 TYR A O 18
ATOM 25514 N N . LEU A 1 31 ? 22.736 2.409 6.140 1.00 0.00 25 LEU A N 18
ATOM 25515 C CA . LEU A 1 31 ? 22.155 1.386 7.000 1.00 0.00 25 LEU A CA 18
ATOM 25516 C C . LEU A 1 31 ? 21.893 0.100 6.227 1.00 0.00 25 LEU A C 18
ATOM 25517 O O . LEU A 1 31 ? 22.152 -0.997 6.722 1.00 0.00 25 LEU A O 18
ATOM 25533 N N . CYS A 1 32 ? 21.378 0.241 5.010 1.00 0.00 26 CYS A N 18
ATOM 25534 C CA . CYS A 1 32 ? 21.146 -0.904 4.139 1.00 0.00 26 CYS A CA 18
ATOM 25535 C C . CYS A 1 32 ? 22.461 -1.528 3.688 1.00 0.00 26 CYS A C 18
ATOM 25536 O O . CYS A 1 32 ? 22.541 -2.736 3.466 1.00 0.00 26 CYS A O 18
ATOM 25544 N N . LEU A 1 33 ? 23.489 -0.697 3.553 1.00 0.00 27 LEU A N 18
ATOM 25545 C CA . LEU A 1 33 ? 24.781 -1.152 3.053 1.00 0.00 27 LEU A CA 18
ATOM 25546 C C . LEU A 1 33 ? 25.675 -1.628 4.191 1.00 0.00 27 LEU A C 18
ATOM 25547 O O . LEU A 1 33 ? 25.864 -2.829 4.384 1.00 0.00 27 LEU A O 18
ATOM 25563 N N . GLY A 1 34 ? 26.225 -0.679 4.941 1.00 0.00 28 GLY A N 18
ATOM 25564 C CA . GLY A 1 34 ? 27.253 -0.983 5.929 1.00 0.00 28 GLY A CA 18
ATOM 25565 C C . GLY A 1 34 ? 26.699 -0.895 7.346 1.00 0.00 28 GLY A C 18
ATOM 25566 O O . GLY A 1 34 ? 27.437 -1.032 8.321 1.00 0.00 28 GLY A O 18
ATOM 25570 N N . ARG A 1 35 ? 25.394 -0.666 7.452 1.00 0.00 29 ARG A N 18
ATOM 25571 C CA . ARG A 1 35 ? 24.736 -0.572 8.750 1.00 0.00 29 ARG A CA 18
ATOM 25572 C C . ARG A 1 35 ? 25.231 0.639 9.531 1.00 0.00 29 ARG A C 18
ATOM 25573 O O . ARG A 1 35 ? 25.497 0.549 10.730 1.00 0.00 29 ARG A O 18
ATOM 25594 N N . VAL A 1 36 ? 25.352 1.770 8.845 1.00 0.00 30 VAL A N 18
ATOM 25595 C CA . VAL A 1 36 ? 25.806 3.004 9.477 1.00 0.00 30 VAL A CA 18
ATOM 25596 C C . VAL A 1 36 ? 24.712 4.064 9.462 1.00 0.00 30 VAL A C 18
ATOM 25597 O O . VAL A 1 36 ? 24.420 4.654 8.421 1.00 0.00 30 VAL A O 18
ATOM 25610 N N . GLY A 1 37 ? 24.111 4.304 10.622 1.00 0.00 31 GLY A N 18
ATOM 25611 C CA . GLY A 1 37 ? 23.005 5.247 10.732 1.00 0.00 31 GLY A CA 18
ATOM 25612 C C . GLY A 1 37 ? 23.380 6.436 11.608 1.00 0.00 31 GLY A C 18
ATOM 25613 O O . GLY A 1 37 ? 22.737 6.696 12.625 1.00 0.00 31 GLY A O 18
ATOM 25617 N N . LYS A 1 38 ? 24.423 7.154 11.207 1.00 0.00 32 LYS A N 18
ATOM 25618 C CA . LYS A 1 38 ? 24.918 8.285 11.982 1.00 0.00 32 LYS A CA 18
ATOM 25619 C C . LYS A 1 38 ? 23.952 9.462 11.918 1.00 0.00 32 LYS A C 18
ATOM 25620 O O . LYS A 1 38 ? 23.341 9.719 10.880 1.00 0.00 32 LYS A O 18
ATOM 25639 N N . ARG A 1 39 ? 23.819 10.174 13.031 1.00 0.00 33 ARG A N 18
ATOM 25640 C CA . ARG A 1 39 ? 22.942 11.336 13.098 1.00 0.00 33 ARG A CA 18
ATOM 25641 C C . ARG A 1 39 ? 23.469 12.474 12.234 1.00 0.00 33 ARG A C 18
ATOM 25642 O O . ARG A 1 39 ? 24.631 12.866 12.347 1.00 0.00 33 ARG A O 18
ATOM 25663 N N . LYS A 1 40 ? 22.609 13.003 11.370 1.00 0.00 34 LYS A N 18
ATOM 25664 C CA . LYS A 1 40 ? 22.988 14.095 10.482 1.00 0.00 34 LYS A CA 18
ATOM 25665 C C . LYS A 1 40 ? 22.015 15.261 10.596 1.00 0.00 34 LYS A C 18
ATOM 25666 O O . LYS A 1 40 ? 21.095 15.395 9.788 1.00 0.00 34 LYS A O 18
ATOM 25685 N N . LEU A 1 41 ? 22.222 16.102 11.603 1.00 0.00 35 LEU A N 18
ATOM 25686 C CA . LEU A 1 41 ? 21.345 17.242 11.843 1.00 0.00 35 LEU A CA 18
ATOM 25687 C C . LEU A 1 41 ? 21.545 18.323 10.789 1.00 0.00 35 LEU A C 18
ATOM 25688 O O . LEU A 1 41 ? 22.140 19.366 11.061 1.00 0.00 35 LEU A O 18
ATOM 25704 N N . GLU A 1 42 ? 21.044 18.069 9.585 1.00 0.00 36 GLU A N 18
ATOM 25705 C CA . GLU A 1 42 ? 21.193 19.007 8.479 1.00 0.00 36 GLU A CA 18
ATOM 25706 C C . GLU A 1 42 ? 19.839 19.512 7.998 1.00 0.00 36 GLU A C 18
ATOM 25707 O O . GLU A 1 42 ? 18.797 19.110 8.516 1.00 0.00 36 GLU A O 18
ATOM 25719 N N . ARG A 1 43 ? 19.860 20.395 7.006 1.00 0.00 37 ARG A N 18
ATOM 25720 C CA . ARG A 1 43 ? 18.632 20.903 6.406 1.00 0.00 37 ARG A CA 18
ATOM 25721 C C . ARG A 1 43 ? 17.865 19.795 5.697 1.00 0.00 37 ARG A C 18
ATOM 25722 O O . ARG A 1 43 ? 18.449 18.988 4.972 1.00 0.00 37 ARG A O 18
ATOM 25743 N N . VAL A 1 44 ? 16.554 19.759 5.910 1.00 0.00 38 VAL A N 18
ATOM 25744 C CA . VAL A 1 44 ? 15.718 18.695 5.367 1.00 0.00 38 VAL A CA 18
ATOM 25745 C C . VAL A 1 44 ? 15.697 18.734 3.844 1.00 0.00 38 VAL A C 18
ATOM 25746 O O . VAL A 1 44 ? 15.869 19.791 3.238 1.00 0.00 38 VAL A O 18
ATOM 25759 N N . GLN A 1 45 ? 15.485 17.574 3.231 1.00 0.00 39 GLN A N 18
ATOM 25760 C CA . GLN A 1 45 ? 15.400 17.480 1.779 1.00 0.00 39 GLN A CA 18
ATOM 25761 C C . GLN A 1 45 ? 14.267 18.341 1.236 1.00 0.00 39 GLN A C 18
ATOM 25762 O O . GLN A 1 45 ? 13.151 18.314 1.754 1.00 0.00 39 GLN A O 18
ATOM 25776 N N . SER A 1 46 ? 14.560 19.106 0.190 1.00 0.00 40 SER A N 18
ATOM 25777 C CA . SER A 1 46 ? 13.601 20.059 -0.356 1.00 0.00 40 SER A CA 18
ATOM 25778 C C . SER A 1 46 ? 12.317 19.362 -0.789 1.00 0.00 40 SER A C 18
ATOM 25779 O O . SER A 1 46 ? 11.232 19.937 -0.715 1.00 0.00 40 SER A O 18
ATOM 25787 N N . GLY A 1 47 ? 12.448 18.119 -1.240 1.00 0.00 41 GLY A N 18
ATOM 25788 C CA . GLY A 1 47 ? 11.290 17.294 -1.560 1.00 0.00 41 GLY A CA 18
ATOM 25789 C C . GLY A 1 47 ? 11.315 16.849 -3.016 1.00 0.00 41 GLY A C 18
ATOM 25790 O O . GLY A 1 47 ? 10.273 16.750 -3.664 1.00 0.00 41 GLY A O 18
ATOM 25794 N N . VAL A 1 48 ? 12.512 16.582 -3.527 1.00 0.00 42 VAL A N 18
ATOM 25795 C CA . VAL A 1 48 ? 12.684 16.225 -4.930 1.00 0.00 42 VAL A CA 18
ATOM 25796 C C . VAL A 1 48 ? 13.559 14.987 -5.081 1.00 0.00 42 VAL A C 18
ATOM 25797 O O . VAL A 1 48 ? 14.095 14.721 -6.156 1.00 0.00 42 VAL A O 18
ATOM 25810 N N . ARG A 1 49 ? 13.698 14.232 -3.996 1.00 0.00 43 ARG A N 18
ATOM 25811 C CA . ARG A 1 49 ? 14.592 13.080 -3.975 1.00 0.00 43 ARG A CA 18
ATOM 25812 C C . ARG A 1 49 ? 13.942 11.867 -4.628 1.00 0.00 43 ARG A C 18
ATOM 25813 O O . ARG A 1 49 ? 13.552 10.918 -3.948 1.00 0.00 43 ARG A O 18
ATOM 25834 N N . ASP A 1 50 ? 13.829 11.903 -5.951 1.00 0.00 44 ASP A N 18
ATOM 25835 C CA . ASP A 1 50 ? 13.164 10.838 -6.693 1.00 0.00 44 ASP A CA 18
ATOM 25836 C C . ASP A 1 50 ? 13.984 9.555 -6.667 1.00 0.00 44 ASP A C 18
ATOM 25837 O O . ASP A 1 50 ? 13.481 8.479 -6.992 1.00 0.00 44 ASP A O 18
ATOM 25846 N N . LEU A 1 51 ? 15.249 9.674 -6.279 1.00 0.00 45 LEU A N 18
ATOM 25847 C CA . LEU A 1 51 ? 16.114 8.511 -6.119 1.00 0.00 45 LEU A CA 18
ATOM 25848 C C . LEU A 1 51 ? 15.470 7.464 -5.221 1.00 0.00 45 LEU A C 18
ATOM 25849 O O . LEU A 1 51 ? 15.615 6.263 -5.449 1.00 0.00 45 LEU A O 18
ATOM 25865 N N . LEU A 1 52 ? 14.757 7.925 -4.199 1.00 0.00 46 LEU A N 18
ATOM 25866 C CA . LEU A 1 52 ? 14.094 7.029 -3.260 1.00 0.00 46 LEU A CA 18
ATOM 25867 C C . LEU A 1 52 ? 13.012 6.209 -3.952 1.00 0.00 46 LEU A C 18
ATOM 25868 O O . LEU A 1 52 ? 12.829 5.028 -3.655 1.00 0.00 46 LEU A O 18
ATOM 25884 N N . ASP A 1 53 ? 12.297 6.842 -4.876 1.00 0.00 47 ASP A N 18
ATOM 25885 C CA . ASP A 1 53 ? 11.283 6.153 -5.665 1.00 0.00 47 ASP A CA 18
ATOM 25886 C C . ASP A 1 53 ? 11.918 5.171 -6.642 1.00 0.00 47 ASP A C 18
ATOM 25887 O O . ASP A 1 53 ? 11.392 4.083 -6.873 1.00 0.00 47 ASP A O 18
ATOM 25896 N N . ILE A 1 54 ? 13.052 5.563 -7.213 1.00 0.00 48 ILE A N 18
ATOM 25897 C CA . ILE A 1 54 ? 13.822 4.675 -8.075 1.00 0.00 48 ILE A CA 18
ATOM 25898 C C . ILE A 1 54 ? 14.299 3.445 -7.314 1.00 0.00 48 ILE A C 18
ATOM 25899 O O . ILE A 1 54 ? 14.203 2.321 -7.809 1.00 0.00 48 ILE A O 18
ATOM 25915 N N . LEU A 1 55 ? 14.812 3.663 -6.108 1.00 0.00 49 LEU A N 18
ATOM 25916 C CA . LEU A 1 55 ? 15.365 2.581 -5.303 1.00 0.00 49 LEU A CA 18
ATOM 25917 C C . LEU A 1 55 ? 14.261 1.765 -4.644 1.00 0.00 49 LEU A C 18
ATOM 25918 O O . LEU A 1 55 ? 14.481 0.628 -4.226 1.00 0.00 49 LEU A O 18
ATOM 25934 N N . ARG A 1 56 ? 13.072 2.351 -4.554 1.00 0.00 50 ARG A N 18
ATOM 25935 C CA . ARG A 1 56 ? 11.875 1.605 -4.186 1.00 0.00 50 ARG A CA 18
ATOM 25936 C C . ARG A 1 56 ? 11.558 0.529 -5.216 1.00 0.00 50 ARG A C 18
ATOM 25937 O O . ARG A 1 56 ? 11.319 -0.627 -4.868 1.00 0.00 50 ARG A O 18
ATOM 25958 N N . GLU A 1 57 ? 11.557 0.917 -6.487 1.00 0.00 51 GLU A N 18
ATOM 25959 C CA . GLU A 1 57 ? 11.332 -0.027 -7.576 1.00 0.00 51 GLU A CA 18
ATOM 25960 C C . GLU A 1 57 ? 12.485 -1.015 -7.696 1.00 0.00 51 GLU A C 18
ATOM 25961 O O . GLU A 1 57 ? 12.280 -2.190 -8.000 1.00 0.00 51 GLU A O 18
ATOM 25973 N N . ARG A 1 58 ? 13.699 -0.531 -7.456 1.00 0.00 52 ARG A N 18
ATOM 25974 C CA . ARG A 1 58 ? 14.885 -1.377 -7.511 1.00 0.00 52 ARG A CA 18
ATOM 25975 C C . ARG A 1 58 ? 14.859 -2.434 -6.415 1.00 0.00 52 ARG A C 18
ATOM 25976 O O . ARG A 1 58 ? 15.241 -3.583 -6.638 1.00 0.00 52 ARG A O 18
ATOM 25997 N N . GLY A 1 59 ? 14.406 -2.040 -5.230 1.00 0.00 53 GLY A N 18
ATOM 25998 C CA . GLY A 1 59 ? 14.314 -2.957 -4.100 1.00 0.00 53 GLY A CA 18
ATOM 25999 C C . GLY A 1 59 ? 15.431 -2.706 -3.095 1.00 0.00 53 GLY A C 18
ATOM 26000 O O . GLY A 1 59 ? 15.836 -3.610 -2.364 1.00 0.00 53 GLY A O 18
ATOM 26004 N N . LYS A 1 60 ? 15.924 -1.473 -3.062 1.00 0.00 54 LYS A N 18
ATOM 26005 C CA . LYS A 1 60 ? 16.971 -1.091 -2.122 1.00 0.00 54 LYS A CA 18
ATOM 26006 C C . LYS A 1 60 ? 16.411 -0.243 -0.988 1.00 0.00 54 LYS A C 18
ATOM 26007 O O . LYS A 1 60 ? 16.752 -0.443 0.178 1.00 0.00 54 LYS A O 18
ATOM 26026 N N . LEU A 1 61 ? 15.548 0.706 -1.336 1.00 0.00 55 LEU A N 18
ATOM 26027 C CA . LEU A 1 61 ? 14.866 1.524 -0.341 1.00 0.00 55 LEU A CA 18
ATOM 26028 C C . LEU A 1 61 ? 13.369 1.590 -0.615 1.00 0.00 55 LEU A C 18
ATOM 26029 O O . LEU A 1 61 ? 12.837 2.645 -0.961 1.00 0.00 55 LEU A O 18
ATOM 26045 N N . SER A 1 62 ? 12.693 0.456 -0.457 1.00 0.00 56 SER A N 18
ATOM 26046 C CA . SER A 1 62 ? 11.246 0.398 -0.623 1.00 0.00 56 SER A CA 18
ATOM 26047 C C . SER A 1 62 ? 10.529 0.962 0.597 1.00 0.00 56 SER A C 18
ATOM 26048 O O . SER A 1 62 ? 11.159 1.295 1.600 1.00 0.00 56 SER A O 18
ATOM 26056 N N . VAL A 1 63 ? 9.208 1.066 0.505 1.00 0.00 57 VAL A N 18
ATOM 26057 C CA . VAL A 1 63 ? 8.401 1.582 1.604 1.00 0.00 57 VAL A CA 18
ATOM 26058 C C . VAL A 1 63 ? 8.605 0.761 2.870 1.00 0.00 57 VAL A C 18
ATOM 26059 O O . VAL A 1 63 ? 8.811 1.311 3.952 1.00 0.00 57 VAL A O 18
ATOM 26072 N N . GLY A 1 64 ? 8.547 -0.559 2.729 1.00 0.00 58 GLY A N 18
ATOM 26073 C CA . GLY A 1 64 ? 8.811 -1.461 3.844 1.00 0.00 58 GLY A CA 18
ATOM 26074 C C . GLY A 1 64 ? 10.215 -1.256 4.398 1.00 0.00 58 GLY A C 18
ATOM 26075 O O . GLY A 1 64 ? 10.413 -1.207 5.612 1.00 0.00 58 GLY A O 18
ATOM 26079 N N . ASP A 1 65 ? 11.188 -1.136 3.501 1.00 0.00 59 ASP A N 18
ATOM 26080 C CA . ASP A 1 65 ? 12.571 -0.900 3.898 1.00 0.00 59 ASP A CA 18
ATOM 26081 C C . ASP A 1 65 ? 12.702 0.387 4.701 1.00 0.00 59 ASP A C 18
ATOM 26082 O O . ASP A 1 65 ? 13.343 0.413 5.751 1.00 0.00 59 ASP A O 18
ATOM 26091 N N . LEU A 1 66 ? 12.090 1.456 4.200 1.00 0.00 60 LEU A N 18
ATOM 26092 C CA . LEU A 1 66 ? 12.183 2.762 4.840 1.00 0.00 60 LEU A CA 18
ATOM 26093 C C . LEU A 1 66 ? 11.578 2.735 6.238 1.00 0.00 60 LEU A C 18
ATOM 26094 O O . LEU A 1 66 ? 12.122 3.323 7.172 1.00 0.00 60 LEU A O 18
ATOM 26110 N N . ALA A 1 67 ? 10.449 2.049 6.375 1.00 0.00 61 ALA A N 18
ATOM 26111 C CA . ALA A 1 67 ? 9.787 1.912 7.667 1.00 0.00 61 ALA A CA 18
ATOM 26112 C C . ALA A 1 67 ? 10.718 1.292 8.700 1.00 0.00 61 ALA A C 18
ATOM 26113 O O . ALA A 1 67 ? 10.813 1.769 9.830 1.00 0.00 61 ALA A O 18
ATOM 26120 N N . GLU A 1 68 ? 11.404 0.224 8.305 1.00 0.00 62 GLU A N 18
ATOM 26121 C CA . GLU A 1 68 ? 12.409 -0.398 9.158 1.00 0.00 62 GLU A CA 18
ATOM 26122 C C . GLU A 1 68 ? 13.523 0.582 9.502 1.00 0.00 62 GLU A C 18
ATOM 26123 O O . GLU A 1 68 ? 13.933 0.690 10.658 1.00 0.00 62 GLU A O 18
ATOM 26135 N N . LEU A 1 69 ? 14.009 1.296 8.492 1.00 0.00 63 LEU A N 18
ATOM 26136 C CA . LEU A 1 69 ? 15.106 2.238 8.678 1.00 0.00 63 LEU A CA 18
ATOM 26137 C C . LEU A 1 69 ? 14.719 3.351 9.644 1.00 0.00 63 LEU A C 18
ATOM 26138 O O . LEU A 1 69 ? 15.536 3.802 10.446 1.00 0.00 63 LEU A O 18
ATOM 26154 N N . LEU A 1 70 ? 13.468 3.791 9.561 1.00 0.00 64 LEU A N 18
ATOM 26155 C CA . LEU A 1 70 ? 12.960 4.828 10.450 1.00 0.00 64 LEU A CA 18
ATOM 26156 C C . LEU A 1 70 ? 12.978 4.367 11.902 1.00 0.00 64 LEU A C 18
ATOM 26157 O O . LEU A 1 70 ? 13.273 5.146 12.808 1.00 0.00 64 LEU A O 18
ATOM 26173 N N . TYR A 1 71 ? 12.661 3.094 12.117 1.00 0.00 65 TYR A N 18
ATOM 26174 C CA . TYR A 1 71 ? 12.791 2.485 13.435 1.00 0.00 65 TYR A CA 18
ATOM 26175 C C . TYR A 1 71 ? 14.243 2.470 13.894 1.00 0.00 65 TYR A C 18
ATOM 26176 O O . TYR A 1 71 ? 14.544 2.785 15.045 1.00 0.00 65 TYR A O 18
ATOM 26194 N N . ARG A 1 72 ? 15.142 2.102 12.986 1.00 0.00 66 ARG A N 18
ATOM 26195 C CA . ARG A 1 72 ? 16.555 1.965 13.319 1.00 0.00 66 ARG A CA 18
ATOM 26196 C C . ARG A 1 72 ? 17.141 3.291 13.789 1.00 0.00 66 ARG A C 18
ATOM 26197 O O . ARG A 1 72 ? 17.954 3.328 14.713 1.00 0.00 66 ARG A O 18
ATOM 26218 N N . VAL A 1 73 ? 16.723 4.377 13.149 1.00 0.00 67 VAL A N 18
ATOM 26219 C CA . VAL A 1 73 ? 17.162 5.712 13.537 1.00 0.00 67 VAL A CA 18
ATOM 26220 C C . VAL A 1 73 ? 16.228 6.318 14.577 1.00 0.00 67 VAL A C 18
ATOM 26221 O O . VAL A 1 73 ? 16.574 7.295 15.241 1.00 0.00 67 VAL A O 18
ATOM 26234 N N . ARG A 1 74 ? 15.043 5.733 14.713 1.00 0.00 68 ARG A N 18
ATOM 26235 C CA . ARG A 1 74 ? 14.091 6.160 15.731 1.00 0.00 68 ARG A CA 18
ATOM 26236 C C . ARG A 1 74 ? 13.670 7.609 15.520 1.00 0.00 68 ARG A C 18
ATOM 26237 O O . ARG A 1 74 ? 13.658 8.405 16.459 1.00 0.00 68 ARG A O 18
ATOM 26258 N N . ARG A 1 75 ? 13.326 7.945 14.281 1.00 0.00 69 ARG A N 18
ATOM 26259 C CA . ARG A 1 75 ? 12.781 9.261 13.968 1.00 0.00 69 ARG A CA 18
ATOM 26260 C C . ARG A 1 75 ? 11.281 9.311 14.227 1.00 0.00 69 ARG A C 18
ATOM 26261 O O . ARG A 1 75 ? 10.478 9.028 13.337 1.00 0.00 69 ARG A O 18
ATOM 26282 N N . PHE A 1 76 ? 10.908 9.674 15.449 1.00 0.00 70 PHE A N 18
ATOM 26283 C CA . PHE A 1 76 ? 9.535 9.513 15.911 1.00 0.00 70 PHE A CA 18
ATOM 26284 C C . PHE A 1 76 ? 8.581 10.401 15.123 1.00 0.00 70 PHE A C 18
ATOM 26285 O O . PHE A 1 76 ? 7.383 10.128 15.049 1.00 0.00 70 PHE A O 18
ATOM 26302 N N . ASP A 1 77 ? 9.119 11.464 14.535 1.00 0.00 71 ASP A N 18
ATOM 26303 C CA . ASP A 1 77 ? 8.346 12.320 13.644 1.00 0.00 71 ASP A CA 18
ATOM 26304 C C . ASP A 1 77 ? 7.688 11.509 12.535 1.00 0.00 71 ASP A C 18
ATOM 26305 O O . ASP A 1 77 ? 6.530 11.740 12.186 1.00 0.00 71 ASP A O 18
ATOM 26314 N N . LEU A 1 78 ? 8.433 10.557 11.983 1.00 0.00 72 LEU A N 18
ATOM 26315 C CA . LEU A 1 78 ? 7.961 9.777 10.845 1.00 0.00 72 LEU A CA 18
ATOM 26316 C C . LEU A 1 78 ? 7.354 8.455 11.297 1.00 0.00 72 LEU A C 18
ATOM 26317 O O . LEU A 1 78 ? 6.596 7.824 10.560 1.00 0.00 72 LEU A O 18
ATOM 26333 N N . LEU A 1 79 ? 7.690 8.041 12.514 1.00 0.00 73 LEU A N 18
ATOM 26334 C CA . LEU A 1 79 ? 7.063 6.876 13.128 1.00 0.00 73 LEU A CA 18
ATOM 26335 C C . LEU A 1 79 ? 5.632 7.181 13.552 1.00 0.00 73 LEU A C 18
ATOM 26336 O O . LEU A 1 79 ? 4.831 6.271 13.767 1.00 0.00 73 LEU A O 18
ATOM 26352 N N . LYS A 1 80 ? 5.316 8.466 13.671 1.00 0.00 74 LYS A N 18
ATOM 26353 C CA . LYS A 1 80 ? 3.949 8.898 13.936 1.00 0.00 74 LYS A CA 18
ATOM 26354 C C . LYS A 1 80 ? 3.280 9.416 12.670 1.00 0.00 74 LYS A C 18
ATOM 26355 O O . LYS A 1 80 ? 2.073 9.257 12.485 1.00 0.00 74 LYS A O 18
ATOM 26374 N N . ARG A 1 81 ? 4.070 10.036 11.800 1.00 0.00 75 ARG A N 18
ATOM 26375 C CA . ARG A 1 81 ? 3.554 10.580 10.549 1.00 0.00 75 ARG A CA 18
ATOM 26376 C C . ARG A 1 81 ? 3.211 9.469 9.565 1.00 0.00 75 ARG A C 18
ATOM 26377 O O . ARG A 1 81 ? 2.149 9.484 8.943 1.00 0.00 75 ARG A O 18
ATOM 26398 N N . ILE A 1 82 ? 4.116 8.506 9.429 1.00 0.00 76 ILE A N 18
ATOM 26399 C CA . ILE A 1 82 ? 3.958 7.439 8.449 1.00 0.00 76 ILE A CA 18
ATOM 26400 C C . ILE A 1 82 ? 3.460 6.157 9.104 1.00 0.00 76 ILE A C 18
ATOM 26401 O O . ILE A 1 82 ? 2.444 5.594 8.695 1.00 0.00 76 ILE A O 18
ATOM 26417 N N . LEU A 1 83 ? 4.180 5.701 10.123 1.00 0.00 77 LEU A N 18
ATOM 26418 C CA . LEU A 1 83 ? 3.841 4.458 10.805 1.00 0.00 77 LEU A CA 18
ATOM 26419 C C . LEU A 1 83 ? 2.617 4.633 11.694 1.00 0.00 77 LEU A C 18
ATOM 26420 O O . LEU A 1 83 ? 1.823 3.707 11.864 1.00 0.00 77 LEU A O 18
ATOM 26436 N N . LYS A 1 84 ? 2.468 5.826 12.260 1.00 0.00 78 LYS A N 18
ATOM 26437 C CA . LYS A 1 84 ? 1.297 6.151 13.066 1.00 0.00 78 LYS A CA 18
ATOM 26438 C C . LYS A 1 84 ? 1.132 5.168 14.218 1.00 0.00 78 LYS A C 18
ATOM 26439 O O . LYS A 1 84 ? 0.026 4.708 14.500 1.00 0.00 78 LYS A O 18
ATOM 26458 N N . MET A 1 85 ? 2.238 4.851 14.882 1.00 0.00 79 MET A N 18
ATOM 26459 C CA . MET A 1 85 ? 2.217 3.926 16.009 1.00 0.00 79 MET A CA 18
ATOM 26460 C C . MET A 1 85 ? 3.526 3.975 16.787 1.00 0.00 79 MET A C 18
ATOM 26461 O O . MET A 1 85 ? 4.531 4.488 16.296 1.00 0.00 79 MET A O 18
ATOM 26475 N N . ASP A 1 86 ? 3.506 3.438 18.002 1.00 0.00 80 ASP A N 18
ATOM 26476 C CA . ASP A 1 86 ? 4.703 3.381 18.833 1.00 0.00 80 ASP A CA 18
ATOM 26477 C C . ASP A 1 86 ? 5.765 2.485 18.209 1.00 0.00 80 ASP A C 18
ATOM 26478 O O . ASP A 1 86 ? 5.447 1.544 17.482 1.00 0.00 80 ASP A O 18
ATOM 26487 N N . ARG A 1 87 ? 7.027 2.783 18.497 1.00 0.00 81 ARG A N 18
ATOM 26488 C CA . ARG A 1 87 ? 8.142 2.104 17.849 1.00 0.00 81 ARG A CA 18
ATOM 26489 C C . ARG A 1 87 ? 8.106 0.605 18.118 1.00 0.00 81 ARG A C 18
ATOM 26490 O O . ARG A 1 87 ? 8.612 -0.190 17.326 1.00 0.00 81 ARG A O 18
ATOM 26511 N N . LYS A 1 88 ? 7.505 0.225 19.240 1.00 0.00 82 LYS A N 18
ATOM 26512 C CA . LYS A 1 88 ? 7.318 -1.182 19.571 1.00 0.00 82 LYS A CA 18
ATOM 26513 C C . LYS A 1 88 ? 6.394 -1.865 18.571 1.00 0.00 82 LYS A C 18
ATOM 26514 O O . LYS A 1 88 ? 6.658 -2.983 18.129 1.00 0.00 82 LYS A O 18
ATOM 26533 N N . ALA A 1 89 ? 5.309 -1.185 18.217 1.00 0.00 83 ALA A N 18
ATOM 26534 C CA . ALA A 1 89 ? 4.389 -1.686 17.202 1.00 0.00 83 ALA A CA 18
ATOM 26535 C C . ALA A 1 89 ? 5.026 -1.659 15.819 1.00 0.00 83 ALA A C 18
ATOM 26536 O O . ALA A 1 89 ? 4.788 -2.544 14.998 1.00 0.00 83 ALA A O 18
ATOM 26543 N N . VAL A 1 90 ? 5.837 -0.637 15.567 1.00 0.00 84 VAL A N 18
ATOM 26544 C CA . VAL A 1 90 ? 6.547 -0.517 14.299 1.00 0.00 84 VAL A CA 18
ATOM 26545 C C . VAL A 1 90 ? 7.400 -1.750 14.027 1.00 0.00 84 VAL A C 18
ATOM 26546 O O . VAL A 1 90 ? 7.320 -2.348 12.954 1.00 0.00 84 VAL A O 18
ATOM 26559 N N . GLU A 1 91 ? 8.216 -2.126 15.006 1.00 0.00 85 GLU A N 18
ATOM 26560 C CA . GLU A 1 91 ? 9.003 -3.351 14.919 1.00 0.00 85 GLU A CA 18
ATOM 26561 C C . GLU A 1 91 ? 8.105 -4.572 14.766 1.00 0.00 85 GLU A C 18
ATOM 26562 O O . GLU A 1 91 ? 8.361 -5.442 13.933 1.00 0.00 85 GLU A O 18
ATOM 26574 N N . THR A 1 92 ? 7.053 -4.632 15.575 1.00 0.00 86 THR A N 18
ATOM 26575 C CA . THR A 1 92 ? 6.141 -5.770 15.562 1.00 0.00 86 THR A CA 18
ATOM 26576 C C . THR A 1 92 ? 5.587 -6.016 14.165 1.00 0.00 86 THR A C 18
ATOM 26577 O O . THR A 1 92 ? 5.464 -7.161 13.729 1.00 0.00 86 THR A O 18
ATOM 26588 N N . HIS A 1 93 ? 5.254 -4.936 13.466 1.00 0.00 87 HIS A N 18
ATOM 26589 C CA . HIS A 1 93 ? 4.588 -5.035 12.173 1.00 0.00 87 HIS A CA 18
ATOM 26590 C C . HIS A 1 93 ? 5.582 -4.892 11.028 1.00 0.00 87 HIS A C 18
ATOM 26591 O O . HIS A 1 93 ? 5.210 -4.532 9.912 1.00 0.00 87 HIS A O 18
ATOM 26604 N N . LEU A 1 94 ? 6.849 -5.176 11.313 1.00 0.00 88 LEU A N 18
ATOM 26605 C CA . LEU A 1 94 ? 7.876 -5.216 10.278 1.00 0.00 88 LEU A CA 18
ATOM 26606 C C . LEU A 1 94 ? 8.687 -6.503 10.356 1.00 0.00 88 LEU A C 18
ATOM 26607 O O . LEU A 1 94 ? 8.248 -7.518 9.891 1.00 0.00 88 LEU A O 18
ATOM 26623 N N . HIS A 1 7 ? -0.531 -0.517 3.674 1.00 0.00 1 HIS A N 19
ATOM 26624 C CA . HIS A 1 7 ? 0.511 -0.235 2.694 1.00 0.00 1 HIS A CA 19
ATOM 26625 C C . HIS A 1 7 ? 0.485 1.227 2.268 1.00 0.00 1 HIS A C 19
ATOM 26626 O O . HIS A 1 7 ? -0.576 1.778 1.971 1.00 0.00 1 HIS A O 19
ATOM 26639 N N . MET A 1 8 ? 1.657 1.851 2.239 1.00 0.00 2 MET A N 19
ATOM 26640 C CA . MET A 1 8 ? 1.762 3.270 1.920 1.00 0.00 2 MET A CA 19
ATOM 26641 C C . MET A 1 8 ? 1.904 3.488 0.419 1.00 0.00 2 MET A C 19
ATOM 26642 O O . MET A 1 8 ? 2.369 2.608 -0.305 1.00 0.00 2 MET A O 19
ATOM 26656 N N . SER A 1 9 ? 1.501 4.667 -0.043 1.00 0.00 3 SER A N 19
ATOM 26657 C CA . SER A 1 9 ? 1.656 5.034 -1.446 1.00 0.00 3 SER A CA 19
ATOM 26658 C C . SER A 1 9 ? 3.096 5.421 -1.758 1.00 0.00 3 SER A C 19
ATOM 26659 O O . SER A 1 9 ? 3.929 5.528 -0.859 1.00 0.00 3 SER A O 19
ATOM 26667 N N . ALA A 1 10 ? 3.382 5.631 -3.039 1.00 0.00 4 ALA A N 19
ATOM 26668 C CA . ALA A 1 10 ? 4.737 5.936 -3.481 1.00 0.00 4 ALA A CA 19
ATOM 26669 C C . ALA A 1 10 ? 5.264 7.198 -2.810 1.00 0.00 4 ALA A C 19
ATOM 26670 O O . ALA A 1 10 ? 6.470 7.353 -2.617 1.00 0.00 4 ALA A O 19
ATOM 26677 N N . GLU A 1 11 ? 4.353 8.098 -2.455 1.00 0.00 5 GLU A N 19
ATOM 26678 C CA . GLU A 1 11 ? 4.729 9.380 -1.871 1.00 0.00 5 GLU A CA 19
ATOM 26679 C C . GLU A 1 11 ? 5.554 9.188 -0.605 1.00 0.00 5 GLU A C 19
ATOM 26680 O O . GLU A 1 11 ? 6.338 10.058 -0.226 1.00 0.00 5 GLU A O 19
ATOM 26692 N N . VAL A 1 12 ? 5.373 8.043 0.045 1.00 0.00 6 VAL A N 19
ATOM 26693 C CA . VAL A 1 12 ? 6.032 7.772 1.317 1.00 0.00 6 VAL A CA 19
ATOM 26694 C C . VAL A 1 12 ? 7.531 8.028 1.227 1.00 0.00 6 VAL A C 19
ATOM 26695 O O . VAL A 1 12 ? 8.166 8.406 2.211 1.00 0.00 6 VAL A O 19
ATOM 26708 N N . ILE A 1 13 ? 8.091 7.819 0.040 1.00 0.00 7 ILE A N 19
ATOM 26709 C CA . ILE A 1 13 ? 9.528 7.959 -0.164 1.00 0.00 7 ILE A CA 19
ATOM 26710 C C . ILE A 1 13 ? 9.967 9.410 -0.016 1.00 0.00 7 ILE A C 19
ATOM 26711 O O . ILE A 1 13 ? 11.120 9.689 0.314 1.00 0.00 7 ILE A O 19
ATOM 26727 N N . HIS A 1 14 ? 9.042 10.331 -0.261 1.00 0.00 8 HIS A N 19
ATOM 26728 C CA . HIS A 1 14 ? 9.319 11.755 -0.112 1.00 0.00 8 HIS A CA 19
ATOM 26729 C C . HIS A 1 14 ? 8.823 12.274 1.231 1.00 0.00 8 HIS A C 19
ATOM 26730 O O . HIS A 1 14 ? 9.326 13.274 1.745 1.00 0.00 8 HIS A O 19
ATOM 26743 N N . GLN A 1 15 ? 7.835 11.590 1.797 1.00 0.00 9 GLN A N 19
ATOM 26744 C CA . GLN A 1 15 ? 7.348 11.909 3.134 1.00 0.00 9 GLN A CA 19
ATOM 26745 C C . GLN A 1 15 ? 8.458 11.778 4.169 1.00 0.00 9 GLN A C 19
ATOM 26746 O O . GLN A 1 15 ? 8.534 12.562 5.115 1.00 0.00 9 GLN A O 19
ATOM 26760 N N . VAL A 1 16 ? 9.318 10.782 3.985 1.00 0.00 10 VAL A N 19
ATOM 26761 C CA . VAL A 1 16 ? 10.527 10.654 4.790 1.00 0.00 10 VAL A CA 19
ATOM 26762 C C . VAL A 1 16 ? 11.433 11.866 4.619 1.00 0.00 10 VAL A C 19
ATOM 26763 O O . VAL A 1 16 ? 11.999 12.372 5.588 1.00 0.00 10 VAL A O 19
ATOM 26776 N N . GLU A 1 17 ? 11.567 12.329 3.380 1.00 0.00 11 GLU A N 19
ATOM 26777 C CA . GLU A 1 17 ? 12.477 13.423 3.065 1.00 0.00 11 GLU A CA 19
ATOM 26778 C C . GLU A 1 17 ? 12.049 14.712 3.754 1.00 0.00 11 GLU A C 19
ATOM 26779 O O . GLU A 1 17 ? 12.879 15.566 4.066 1.00 0.00 11 GLU A O 19
ATOM 26791 N N . GLU A 1 18 ? 10.748 14.848 3.989 1.00 0.00 12 GLU A N 19
ATOM 26792 C CA . GLU A 1 18 ? 10.196 16.071 4.558 1.00 0.00 12 GLU A CA 19
ATOM 26793 C C . GLU A 1 18 ? 10.552 16.203 6.033 1.00 0.00 12 GLU A C 19
ATOM 26794 O O . GLU A 1 18 ? 10.361 17.259 6.636 1.00 0.00 12 GLU A O 19
ATOM 26806 N N . ALA A 1 19 ? 11.071 15.124 6.610 1.00 0.00 13 ALA A N 19
ATOM 26807 C CA . ALA A 1 19 ? 11.398 15.098 8.030 1.00 0.00 13 ALA A CA 19
ATOM 26808 C C . ALA A 1 19 ? 12.904 15.021 8.248 1.00 0.00 13 ALA A C 19
ATOM 26809 O O . ALA A 1 19 ? 13.422 15.518 9.248 1.00 0.00 13 ALA A O 19
ATOM 26816 N N . LEU A 1 20 ? 13.602 14.396 7.306 1.00 0.00 14 LEU A N 19
ATOM 26817 C CA . LEU A 1 20 ? 15.032 14.152 7.447 1.00 0.00 14 LEU A CA 19
ATOM 26818 C C . LEU A 1 20 ? 15.838 15.042 6.509 1.00 0.00 14 LEU A C 19
ATOM 26819 O O . LEU A 1 20 ? 15.305 15.582 5.540 1.00 0.00 14 LEU A O 19
ATOM 26835 N N . SER A 1 21 ? 17.125 15.192 6.804 1.00 0.00 15 SER A N 19
ATOM 26836 C CA . SER A 1 21 ? 18.018 15.974 5.958 1.00 0.00 15 SER A CA 19
ATOM 26837 C C . SER A 1 21 ? 18.559 15.138 4.805 1.00 0.00 15 SER A C 19
ATOM 26838 O O . SER A 1 21 ? 18.445 13.912 4.809 1.00 0.00 15 SER A O 19
ATOM 26846 N N . SER A 1 22 ? 19.147 15.807 3.820 1.00 0.00 16 SER A N 19
ATOM 26847 C CA . SER A 1 22 ? 19.720 15.125 2.666 1.00 0.00 16 SER A CA 19
ATOM 26848 C C . SER A 1 22 ? 20.862 14.206 3.080 1.00 0.00 16 SER A C 19
ATOM 26849 O O . SER A 1 22 ? 21.096 13.171 2.456 1.00 0.00 16 SER A O 19
ATOM 26857 N N . SER A 1 23 ? 21.571 14.590 4.136 1.00 0.00 17 SER A N 19
ATOM 26858 C CA . SER A 1 23 ? 22.638 13.762 4.685 1.00 0.00 17 SER A CA 19
ATOM 26859 C C . SER A 1 23 ? 22.080 12.496 5.321 1.00 0.00 17 SER A C 19
ATOM 26860 O O . SER A 1 23 ? 22.596 11.400 5.102 1.00 0.00 17 SER A O 19
ATOM 26868 N N . GLU A 1 24 ? 21.023 12.653 6.111 1.00 0.00 18 GLU A N 19
ATOM 26869 C CA . GLU A 1 24 ? 20.362 11.516 6.742 1.00 0.00 18 GLU A CA 19
ATOM 26870 C C . GLU A 1 24 ? 19.763 10.580 5.701 1.00 0.00 18 GLU A C 19
ATOM 26871 O O . GLU A 1 24 ? 19.800 9.359 5.855 1.00 0.00 18 GLU A O 19
ATOM 26883 N N . LEU A 1 25 ? 19.210 11.158 4.640 1.00 0.00 19 LEU A N 19
ATOM 26884 C CA . LEU A 1 25 ? 18.615 10.376 3.563 1.00 0.00 19 LEU A CA 19
ATOM 26885 C C . LEU A 1 25 ? 19.662 9.521 2.860 1.00 0.00 19 LEU A C 19
ATOM 26886 O O . LEU A 1 25 ? 19.398 8.376 2.494 1.00 0.00 19 LEU A O 19
ATOM 26902 N N . THR A 1 26 ? 20.851 10.084 2.674 1.00 0.00 20 THR A N 19
ATOM 26903 C CA . THR A 1 26 ? 21.980 9.331 2.143 1.00 0.00 20 THR A CA 19
ATOM 26904 C C . THR A 1 26 ? 22.362 8.184 3.069 1.00 0.00 20 THR A C 19
ATOM 26905 O O . THR A 1 26 ? 22.673 7.083 2.614 1.00 0.00 20 THR A O 19
ATOM 26916 N N . GLU A 1 27 ? 22.336 8.447 4.371 1.00 0.00 21 GLU A N 19
ATOM 26917 C CA . GLU A 1 27 ? 22.699 7.443 5.363 1.00 0.00 21 GLU A CA 19
ATOM 26918 C C . GLU A 1 27 ? 21.709 6.286 5.364 1.00 0.00 21 GLU A C 19
ATOM 26919 O O . GLU A 1 27 ? 22.076 5.142 5.631 1.00 0.00 21 GLU A O 19
ATOM 26931 N N . LEU A 1 28 ? 20.451 6.591 5.063 1.00 0.00 22 LEU A N 19
ATOM 26932 C CA . LEU A 1 28 ? 19.416 5.567 4.968 1.00 0.00 22 LEU A CA 19
ATOM 26933 C C . LEU A 1 28 ? 19.759 4.535 3.902 1.00 0.00 22 LEU A C 19
ATOM 26934 O O . LEU A 1 28 ? 19.569 3.335 4.102 1.00 0.00 22 LEU A O 19
ATOM 26950 N N . LYS A 1 29 ? 20.265 5.009 2.768 1.00 0.00 23 LYS A N 19
ATOM 26951 C CA . LYS A 1 29 ? 20.770 4.123 1.726 1.00 0.00 23 LYS A CA 19
ATOM 26952 C C . LYS A 1 29 ? 21.836 3.182 2.271 1.00 0.00 23 LYS A C 19
ATOM 26953 O O . LYS A 1 29 ? 21.797 1.976 2.028 1.00 0.00 23 LYS A O 19
ATOM 26972 N N . TYR A 1 30 ? 22.789 3.740 3.010 1.00 0.00 24 TYR A N 19
ATOM 26973 C CA . TYR A 1 30 ? 23.882 2.956 3.572 1.00 0.00 24 TYR A CA 19
ATOM 26974 C C . TYR A 1 30 ? 23.421 2.158 4.785 1.00 0.00 24 TYR A C 19
ATOM 26975 O O . TYR A 1 30 ? 24.027 1.148 5.143 1.00 0.00 24 TYR A O 19
ATOM 26993 N N . LEU A 1 31 ? 22.344 2.617 5.414 1.00 0.00 25 LEU A N 19
ATOM 26994 C CA . LEU A 1 31 ? 21.773 1.922 6.562 1.00 0.00 25 LEU A CA 19
ATOM 26995 C C . LEU A 1 31 ? 21.125 0.609 6.144 1.00 0.00 25 LEU A C 19
ATOM 26996 O O . LEU A 1 31 ? 21.262 -0.407 6.826 1.00 0.00 25 LEU A O 19
ATOM 27012 N N . CYS A 1 32 ? 20.418 0.635 5.019 1.00 0.00 26 CYS A N 19
ATOM 27013 C CA . CYS A 1 32 ? 19.815 -0.571 4.465 1.00 0.00 26 CYS A CA 19
ATOM 27014 C C . CYS A 1 32 ? 20.841 -1.400 3.704 1.00 0.00 26 CYS A C 19
ATOM 27015 O O . CYS A 1 32 ? 20.643 -2.594 3.476 1.00 0.00 26 CYS A O 19
ATOM 27023 N N . LEU A 1 33 ? 21.938 -0.761 3.313 1.00 0.00 27 LEU A N 19
ATOM 27024 C CA . LEU A 1 33 ? 23.002 -1.441 2.582 1.00 0.00 27 LEU A CA 19
ATOM 27025 C C . LEU A 1 33 ? 24.039 -2.023 3.534 1.00 0.00 27 LEU A C 19
ATOM 27026 O O . LEU A 1 33 ? 24.093 -3.235 3.743 1.00 0.00 27 LEU A O 19
ATOM 27042 N N . GLY A 1 34 ? 24.861 -1.152 4.109 1.00 0.00 28 GLY A N 19
ATOM 27043 C CA . GLY A 1 34 ? 26.004 -1.587 4.903 1.00 0.00 28 GLY A CA 19
ATOM 27044 C C . GLY A 1 34 ? 25.754 -1.377 6.391 1.00 0.00 28 GLY A C 19
ATOM 27045 O O . GLY A 1 34 ? 26.645 -1.579 7.215 1.00 0.00 28 GLY A O 19
ATOM 27049 N N . ARG A 1 35 ? 24.535 -0.969 6.728 1.00 0.00 29 ARG A N 19
ATOM 27050 C CA . ARG A 1 35 ? 24.147 -0.785 8.122 1.00 0.00 29 ARG A CA 19
ATOM 27051 C C . ARG A 1 35 ? 24.903 0.376 8.755 1.00 0.00 29 ARG A C 19
ATOM 27052 O O . ARG A 1 35 ? 25.370 0.279 9.890 1.00 0.00 29 ARG A O 19
ATOM 27073 N N . VAL A 1 36 ? 25.020 1.473 8.016 1.00 0.00 30 VAL A N 19
ATOM 27074 C CA . VAL A 1 36 ? 25.642 2.685 8.535 1.00 0.00 30 VAL A CA 19
ATOM 27075 C C . VAL A 1 36 ? 24.624 3.566 9.246 1.00 0.00 30 VAL A C 19
ATOM 27076 O O . VAL A 1 36 ? 23.526 3.796 8.739 1.00 0.00 30 VAL A O 19
ATOM 27089 N N . GLY A 1 37 ? 24.994 4.059 10.423 1.00 0.00 31 GLY A N 19
ATOM 27090 C CA . GLY A 1 37 ? 24.065 4.794 11.273 1.00 0.00 31 GLY A CA 19
ATOM 27091 C C . GLY A 1 37 ? 23.700 6.138 10.656 1.00 0.00 31 GLY A C 19
ATOM 27092 O O . GLY A 1 37 ? 24.275 6.545 9.647 1.00 0.00 31 GLY A O 19
ATOM 27096 N N . LYS A 1 38 ? 22.741 6.824 11.269 1.00 0.00 32 LYS A N 19
ATOM 27097 C CA . LYS A 1 38 ? 22.214 8.065 10.716 1.00 0.00 32 LYS A CA 19
ATOM 27098 C C . LYS A 1 38 ? 23.156 9.232 10.984 1.00 0.00 32 LYS A C 19
ATOM 27099 O O . LYS A 1 38 ? 23.985 9.176 11.893 1.00 0.00 32 LYS A O 19
ATOM 27118 N N . ARG A 1 39 ? 23.024 10.287 10.188 1.00 0.00 33 ARG A N 19
ATOM 27119 C CA . ARG A 1 39 ? 23.876 11.463 10.327 1.00 0.00 33 ARG A CA 19
ATOM 27120 C C . ARG A 1 39 ? 23.200 12.537 11.169 1.00 0.00 33 ARG A C 19
ATOM 27121 O O . ARG A 1 39 ? 21.972 12.621 11.216 1.00 0.00 33 ARG A O 19
ATOM 27142 N N . LYS A 1 40 ? 24.007 13.356 11.833 1.00 0.00 34 LYS A N 19
ATOM 27143 C CA . LYS A 1 40 ? 23.493 14.492 12.589 1.00 0.00 34 LYS A CA 19
ATOM 27144 C C . LYS A 1 40 ? 22.499 15.299 11.764 1.00 0.00 34 LYS A C 19
ATOM 27145 O O . LYS A 1 40 ? 22.715 15.541 10.576 1.00 0.00 34 LYS A O 19
ATOM 27164 N N . LEU A 1 41 ? 21.408 15.712 12.400 1.00 0.00 35 LEU A N 19
ATOM 27165 C CA . LEU A 1 41 ? 20.342 16.426 11.707 1.00 0.00 35 LEU A CA 19
ATOM 27166 C C . LEU A 1 41 ? 20.859 17.712 11.077 1.00 0.00 35 LEU A C 19
ATOM 27167 O O . LEU A 1 41 ? 21.461 18.547 11.752 1.00 0.00 35 LEU A O 19
ATOM 27183 N N . GLU A 1 42 ? 20.620 17.867 9.779 1.00 0.00 36 GLU A N 19
ATOM 27184 C CA . GLU A 1 42 ? 20.984 19.090 9.073 1.00 0.00 36 GLU A CA 19
ATOM 27185 C C . GLU A 1 42 ? 19.784 19.686 8.348 1.00 0.00 36 GLU A C 19
ATOM 27186 O O . GLU A 1 42 ? 18.637 19.430 8.713 1.00 0.00 36 GLU A O 19
ATOM 27198 N N . ARG A 1 43 ? 20.056 20.481 7.320 1.00 0.00 37 ARG A N 19
ATOM 27199 C CA . ARG A 1 43 ? 18.998 21.083 6.516 1.00 0.00 37 ARG A CA 19
ATOM 27200 C C . ARG A 1 43 ? 17.983 20.038 6.071 1.00 0.00 37 ARG A C 19
ATOM 27201 O O . ARG A 1 43 ? 18.310 19.122 5.316 1.00 0.00 37 ARG A O 19
ATOM 27222 N N . VAL A 1 44 ? 16.749 20.181 6.543 1.00 0.00 38 VAL A N 19
ATOM 27223 C CA . VAL A 1 44 ? 15.694 19.223 6.231 1.00 0.00 38 VAL A CA 19
ATOM 27224 C C . VAL A 1 44 ? 15.121 19.468 4.841 1.00 0.00 38 VAL A C 19
ATOM 27225 O O . VAL A 1 44 ? 14.894 20.611 4.445 1.00 0.00 38 VAL A O 19
ATOM 27238 N N . GLN A 1 45 ? 14.889 18.387 4.104 1.00 0.00 39 GLN A N 19
ATOM 27239 C CA . GLN A 1 45 ? 14.457 18.485 2.715 1.00 0.00 39 GLN A CA 19
ATOM 27240 C C . GLN A 1 45 ? 12.937 18.485 2.610 1.00 0.00 39 GLN A C 19
ATOM 27241 O O . GLN A 1 45 ? 12.235 18.488 3.621 1.00 0.00 39 GLN A O 19
ATOM 27255 N N . SER A 1 46 ? 12.435 18.481 1.380 1.00 0.00 40 SER A N 19
ATOM 27256 C CA . SER A 1 46 ? 10.996 18.478 1.140 1.00 0.00 40 SER A CA 19
ATOM 27257 C C . SER A 1 46 ? 10.633 17.560 -0.020 1.00 0.00 40 SER A C 19
ATOM 27258 O O . SER A 1 46 ? 9.533 17.640 -0.567 1.00 0.00 40 SER A O 19
ATOM 27266 N N . GLY A 1 47 ? 11.565 16.689 -0.393 1.00 0.00 41 GLY A N 19
ATOM 27267 C CA . GLY A 1 47 ? 11.355 15.771 -1.506 1.00 0.00 41 GLY A CA 19
ATOM 27268 C C . GLY A 1 47 ? 12.188 16.174 -2.716 1.00 0.00 41 GLY A C 19
ATOM 27269 O O . GLY A 1 47 ? 11.703 16.862 -3.615 1.00 0.00 41 GLY A O 19
ATOM 27273 N N . VAL A 1 48 ? 13.444 15.741 -2.734 1.00 0.00 42 VAL A N 19
ATOM 27274 C CA . VAL A 1 48 ? 14.371 16.124 -3.791 1.00 0.00 42 VAL A CA 19
ATOM 27275 C C . VAL A 1 48 ? 15.164 14.923 -4.291 1.00 0.00 42 VAL A C 19
ATOM 27276 O O . VAL A 1 48 ? 15.648 14.913 -5.423 1.00 0.00 42 VAL A O 19
ATOM 27289 N N . ARG A 1 49 ? 15.293 13.910 -3.440 1.00 0.00 43 ARG A N 19
ATOM 27290 C CA . ARG A 1 49 ? 16.167 12.778 -3.723 1.00 0.00 43 ARG A CA 19
ATOM 27291 C C . ARG A 1 49 ? 15.488 11.775 -4.647 1.00 0.00 43 ARG A C 19
ATOM 27292 O O . ARG A 1 49 ? 14.966 10.755 -4.195 1.00 0.00 43 ARG A O 19
ATOM 27313 N N . ASP A 1 50 ? 15.497 12.070 -5.942 1.00 0.00 44 ASP A N 19
ATOM 27314 C CA . ASP A 1 50 ? 14.903 11.183 -6.935 1.00 0.00 44 ASP A CA 19
ATOM 27315 C C . ASP A 1 50 ? 15.601 9.829 -6.950 1.00 0.00 44 ASP A C 19
ATOM 27316 O O . ASP A 1 50 ? 15.021 8.825 -7.364 1.00 0.00 44 ASP A O 19
ATOM 27325 N N . LEU A 1 51 ? 16.850 9.807 -6.497 1.00 0.00 45 LEU A N 19
ATOM 27326 C CA . LEU A 1 51 ? 17.613 8.568 -6.413 1.00 0.00 45 LEU A CA 19
ATOM 27327 C C . LEU A 1 51 ? 16.958 7.580 -5.457 1.00 0.00 45 LEU A C 19
ATOM 27328 O O . LEU A 1 51 ? 17.023 6.368 -5.661 1.00 0.00 45 LEU A O 19
ATOM 27344 N N . LEU A 1 52 ? 16.325 8.106 -4.413 1.00 0.00 46 LEU A N 19
ATOM 27345 C CA . LEU A 1 52 ? 15.634 7.272 -3.437 1.00 0.00 46 LEU A CA 19
ATOM 27346 C C . LEU A 1 52 ? 14.303 6.771 -3.985 1.00 0.00 46 LEU A C 19
ATOM 27347 O O . LEU A 1 52 ? 13.872 5.661 -3.674 1.00 0.00 46 LEU A O 19
ATOM 27363 N N . ASP A 1 53 ? 13.657 7.596 -4.802 1.00 0.00 47 ASP A N 19
ATOM 27364 C CA . ASP A 1 53 ? 12.471 7.173 -5.537 1.00 0.00 47 ASP A CA 19
ATOM 27365 C C . ASP A 1 53 ? 12.800 6.051 -6.513 1.00 0.00 47 ASP A C 19
ATOM 27366 O O . ASP A 1 53 ? 12.011 5.124 -6.696 1.00 0.00 47 ASP A O 19
ATOM 27375 N N . ILE A 1 54 ? 13.969 6.140 -7.138 1.00 0.00 48 ILE A N 19
ATOM 27376 C CA . ILE A 1 54 ? 14.464 5.069 -7.995 1.00 0.00 48 ILE A CA 19
ATOM 27377 C C . ILE A 1 54 ? 14.682 3.787 -7.203 1.00 0.00 48 ILE A C 19
ATOM 27378 O O . ILE A 1 54 ? 14.318 2.699 -7.651 1.00 0.00 48 ILE A O 19
ATOM 27394 N N . LEU A 1 55 ? 15.279 3.920 -6.024 1.00 0.00 49 LEU A N 19
ATOM 27395 C CA . LEU A 1 55 ? 15.514 2.777 -5.150 1.00 0.00 49 LEU A CA 19
ATOM 27396 C C . LEU A 1 55 ? 14.201 2.141 -4.710 1.00 0.00 49 LEU A C 19
ATOM 27397 O O . LEU A 1 55 ? 14.114 0.925 -4.543 1.00 0.00 49 LEU A O 19
ATOM 27413 N N . ARG A 1 56 ? 13.181 2.972 -4.523 1.00 0.00 50 ARG A N 19
ATOM 27414 C CA . ARG A 1 56 ? 11.840 2.483 -4.225 1.00 0.00 50 ARG A CA 19
ATOM 27415 C C . ARG A 1 56 ? 11.320 1.586 -5.341 1.00 0.00 50 ARG A C 19
ATOM 27416 O O . ARG A 1 56 ? 10.816 0.492 -5.087 1.00 0.00 50 ARG A O 19
ATOM 27437 N N . GLU A 1 57 ? 11.445 2.056 -6.578 1.00 0.00 51 GLU A N 19
ATOM 27438 C CA . GLU A 1 57 ? 11.049 1.270 -7.740 1.00 0.00 51 GLU A CA 19
ATOM 27439 C C . GLU A 1 57 ? 11.951 0.055 -7.917 1.00 0.00 51 GLU A C 19
ATOM 27440 O O . GLU A 1 57 ? 11.502 -1.006 -8.350 1.00 0.00 51 GLU A O 19
ATOM 27452 N N . ARG A 1 58 ? 13.226 0.218 -7.580 1.00 0.00 52 ARG A N 19
ATOM 27453 C CA . ARG A 1 58 ? 14.192 -0.869 -7.690 1.00 0.00 52 ARG A CA 19
ATOM 27454 C C . ARG A 1 58 ? 13.845 -2.013 -6.746 1.00 0.00 52 ARG A C 19
ATOM 27455 O O . ARG A 1 58 ? 14.010 -3.184 -7.087 1.00 0.00 52 ARG A O 19
ATOM 27476 N N . GLY A 1 59 ? 13.362 -1.666 -5.557 1.00 0.00 53 GLY A N 19
ATOM 27477 C CA . GLY A 1 59 ? 13.019 -2.663 -4.550 1.00 0.00 53 GLY A CA 19
ATOM 27478 C C . GLY A 1 59 ? 13.990 -2.617 -3.377 1.00 0.00 53 GLY A C 19
ATOM 27479 O O . GLY A 1 59 ? 14.101 -3.575 -2.612 1.00 0.00 53 GLY A O 19
ATOM 27483 N N . LYS A 1 60 ? 14.693 -1.497 -3.240 1.00 0.00 54 LYS A N 19
ATOM 27484 C CA . LYS A 1 60 ? 15.642 -1.317 -2.148 1.00 0.00 54 LYS A CA 19
ATOM 27485 C C . LYS A 1 60 ? 15.038 -0.480 -1.027 1.00 0.00 54 LYS A C 19
ATOM 27486 O O . LYS A 1 60 ? 15.381 -0.653 0.143 1.00 0.00 54 LYS A O 19
ATOM 27505 N N . LEU A 1 61 ? 14.138 0.427 -1.391 1.00 0.00 55 LEU A N 19
ATOM 27506 C CA . LEU A 1 61 ? 13.418 1.228 -0.409 1.00 0.00 55 LEU A CA 19
ATOM 27507 C C . LEU A 1 61 ? 11.911 1.086 -0.580 1.00 0.00 55 LEU A C 19
ATOM 27508 O O . LEU A 1 61 ? 11.228 2.035 -0.963 1.00 0.00 55 LEU A O 19
ATOM 27524 N N . SER A 1 62 ? 11.398 -0.106 -0.293 1.00 0.00 56 SER A N 19
ATOM 27525 C CA . SER A 1 62 ? 9.959 -0.334 -0.265 1.00 0.00 56 SER A CA 19
ATOM 27526 C C . SER A 1 62 ? 9.342 0.195 1.023 1.00 0.00 56 SER A C 19
ATOM 27527 O O . SER A 1 62 ? 10.050 0.657 1.918 1.00 0.00 56 SER A O 19
ATOM 27535 N N . VAL A 1 63 ? 8.018 0.124 1.112 1.00 0.00 57 VAL A N 19
ATOM 27536 C CA . VAL A 1 63 ? 7.306 0.558 2.308 1.00 0.00 57 VAL A CA 19
ATOM 27537 C C . VAL A 1 63 ? 7.785 -0.199 3.540 1.00 0.00 57 VAL A C 19
ATOM 27538 O O . VAL A 1 63 ? 8.011 0.394 4.595 1.00 0.00 57 VAL A O 19
ATOM 27551 N N . GLY A 1 64 ? 7.939 -1.511 3.399 1.00 0.00 58 GLY A N 19
ATOM 27552 C CA . GLY A 1 64 ? 8.437 -2.345 4.487 1.00 0.00 58 GLY A CA 19
ATOM 27553 C C . GLY A 1 64 ? 9.873 -1.984 4.845 1.00 0.00 58 GLY A C 19
ATOM 27554 O O . GLY A 1 64 ? 10.235 -1.929 6.020 1.00 0.00 58 GLY A O 19
ATOM 27558 N N . ASP A 1 65 ? 10.687 -1.737 3.824 1.00 0.00 59 ASP A N 19
ATOM 27559 C CA . ASP A 1 65 ? 12.074 -1.337 4.031 1.00 0.00 59 ASP A CA 19
ATOM 27560 C C . ASP A 1 65 ? 12.160 -0.024 4.798 1.00 0.00 59 ASP A C 19
ATOM 27561 O O . ASP A 1 65 ? 12.943 0.106 5.740 1.00 0.00 59 ASP A O 19
ATOM 27570 N N . LEU A 1 66 ? 11.350 0.948 4.391 1.00 0.00 60 LEU A N 19
ATOM 27571 C CA . LEU A 1 66 ? 11.329 2.251 5.044 1.00 0.00 60 LEU A CA 19
ATOM 27572 C C . LEU A 1 66 ? 10.864 2.135 6.490 1.00 0.00 60 LEU A C 19
ATOM 27573 O O . LEU A 1 66 ? 11.397 2.801 7.378 1.00 0.00 60 LEU A O 19
ATOM 27589 N N . ALA A 1 67 ? 9.869 1.286 6.720 1.00 0.00 61 ALA A N 19
ATOM 27590 C CA . ALA A 1 67 ? 9.360 1.048 8.066 1.00 0.00 61 ALA A CA 19
ATOM 27591 C C . ALA A 1 67 ? 10.475 0.609 9.007 1.00 0.00 61 ALA A C 19
ATOM 27592 O O . ALA A 1 67 ? 10.594 1.115 10.123 1.00 0.00 61 ALA A O 19
ATOM 27599 N N . GLU A 1 68 ? 11.289 -0.336 8.550 1.00 0.00 62 GLU A N 19
ATOM 27600 C CA . GLU A 1 68 ? 12.455 -0.774 9.308 1.00 0.00 62 GLU A CA 19
ATOM 27601 C C . GLU A 1 68 ? 13.420 0.380 9.549 1.00 0.00 62 GLU A C 19
ATOM 27602 O O . GLU A 1 68 ? 13.900 0.577 10.666 1.00 0.00 62 GLU A O 19
ATOM 27614 N N . LEU A 1 69 ? 13.702 1.139 8.496 1.00 0.00 63 LEU A N 19
ATOM 27615 C CA . LEU A 1 69 ? 14.642 2.250 8.582 1.00 0.00 63 LEU A CA 19
ATOM 27616 C C . LEU A 1 69 ? 14.172 3.294 9.587 1.00 0.00 63 LEU A C 19
ATOM 27617 O O . LEU A 1 69 ? 14.970 3.838 10.350 1.00 0.00 63 LEU A O 19
ATOM 27633 N N . LEU A 1 70 ? 12.872 3.568 9.583 1.00 0.00 64 LEU A N 19
ATOM 27634 C CA . LEU A 1 70 ? 12.293 4.546 10.496 1.00 0.00 64 LEU A CA 19
ATOM 27635 C C . LEU A 1 70 ? 12.460 4.111 11.947 1.00 0.00 64 LEU A C 19
ATOM 27636 O O . LEU A 1 70 ? 12.705 4.935 12.828 1.00 0.00 64 LEU A O 19
ATOM 27652 N N . TYR A 1 71 ? 12.325 2.811 12.189 1.00 0.00 65 TYR A N 19
ATOM 27653 C CA . TYR A 1 71 ? 12.606 2.243 13.502 1.00 0.00 65 TYR A CA 19
ATOM 27654 C C . TYR A 1 71 ? 14.065 2.447 13.889 1.00 0.00 65 TYR A C 19
ATOM 27655 O O . TYR A 1 71 ? 14.368 2.862 15.008 1.00 0.00 65 TYR A O 19
ATOM 27673 N N . ARG A 1 72 ? 14.966 2.153 12.958 1.00 0.00 66 ARG A N 19
ATOM 27674 C CA . ARG A 1 72 ? 16.396 2.183 13.239 1.00 0.00 66 ARG A CA 19
ATOM 27675 C C . ARG A 1 72 ? 16.855 3.587 13.609 1.00 0.00 66 ARG A C 19
ATOM 27676 O O . ARG A 1 72 ? 17.680 3.764 14.506 1.00 0.00 66 ARG A O 19
ATOM 27697 N N . VAL A 1 73 ? 16.316 4.583 12.915 1.00 0.00 67 VAL A N 19
ATOM 27698 C CA . VAL A 1 73 ? 16.648 5.976 13.189 1.00 0.00 67 VAL A CA 19
ATOM 27699 C C . VAL A 1 73 ? 15.758 6.549 14.285 1.00 0.00 67 VAL A C 19
ATOM 27700 O O . VAL A 1 73 ? 16.106 7.542 14.924 1.00 0.00 67 VAL A O 19
ATOM 27713 N N . ARG A 1 74 ? 14.609 5.918 14.497 1.00 0.00 68 ARG A N 19
ATOM 27714 C CA . ARG A 1 74 ? 13.697 6.323 15.560 1.00 0.00 68 ARG A CA 19
ATOM 27715 C C . ARG A 1 74 ? 13.223 7.757 15.362 1.00 0.00 68 ARG A C 19
ATOM 27716 O O . ARG A 1 74 ? 13.319 8.583 16.270 1.00 0.00 68 ARG A O 19
ATOM 27737 N N . ARG A 1 75 ? 12.711 8.047 14.171 1.00 0.00 69 ARG A N 19
ATOM 27738 C CA . ARG A 1 75 ? 12.223 9.383 13.851 1.00 0.00 69 ARG A CA 19
ATOM 27739 C C . ARG A 1 75 ? 10.762 9.547 14.251 1.00 0.00 69 ARG A C 19
ATOM 27740 O O . ARG A 1 75 ? 9.865 9.036 13.581 1.00 0.00 69 ARG A O 19
ATOM 27761 N N . PHE A 1 76 ? 10.531 10.262 15.346 1.00 0.00 70 PHE A N 19
ATOM 27762 C CA . PHE A 1 76 ? 9.206 10.329 15.952 1.00 0.00 70 PHE A CA 19
ATOM 27763 C C . PHE A 1 76 ? 8.157 10.764 14.936 1.00 0.00 70 PHE A C 19
ATOM 27764 O O . PHE A 1 76 ? 7.112 10.129 14.799 1.00 0.00 70 PHE A O 19
ATOM 27781 N N . ASP A 1 77 ? 8.443 11.850 14.227 1.00 0.00 71 ASP A N 19
ATOM 27782 C CA . ASP A 1 77 ? 7.475 12.445 13.314 1.00 0.00 71 ASP A CA 19
ATOM 27783 C C . ASP A 1 77 ? 7.015 11.439 12.266 1.00 0.00 71 ASP A C 19
ATOM 27784 O O . ASP A 1 77 ? 5.823 11.327 11.980 1.00 0.00 71 ASP A O 19
ATOM 27793 N N . LEU A 1 78 ? 7.968 10.709 11.696 1.00 0.00 72 LEU A N 19
ATOM 27794 C CA . LEU A 1 78 ? 7.675 9.782 10.610 1.00 0.00 72 LEU A CA 19
ATOM 27795 C C . LEU A 1 78 ? 7.055 8.494 11.137 1.00 0.00 72 LEU A C 19
ATOM 27796 O O . LEU A 1 78 ? 6.255 7.855 10.454 1.00 0.00 72 LEU A O 19
ATOM 27812 N N . LEU A 1 79 ? 7.429 8.119 12.355 1.00 0.00 73 LEU A N 19
ATOM 27813 C CA . LEU A 1 79 ? 6.820 6.976 13.025 1.00 0.00 73 LEU A CA 19
ATOM 27814 C C . LEU A 1 79 ? 5.339 7.218 13.289 1.00 0.00 73 LEU A C 19
ATOM 27815 O O . LEU A 1 79 ? 4.530 6.291 13.238 1.00 0.00 73 LEU A O 19
ATOM 27831 N N . LYS A 1 80 ? 4.989 8.468 13.570 1.00 0.00 74 LYS A N 19
ATOM 27832 C CA . LYS A 1 80 ? 3.605 8.833 13.847 1.00 0.00 74 LYS A CA 19
ATOM 27833 C C . LYS A 1 80 ? 2.880 9.250 12.574 1.00 0.00 74 LYS A C 19
ATOM 27834 O O . LYS A 1 80 ? 1.653 9.193 12.500 1.00 0.00 74 LYS A O 19
ATOM 27853 N N . ARG A 1 81 ? 3.647 9.669 11.573 1.00 0.00 75 ARG A N 19
ATOM 27854 C CA . ARG A 1 81 ? 3.079 10.103 10.302 1.00 0.00 75 ARG A CA 19
ATOM 27855 C C . ARG A 1 81 ? 2.888 8.926 9.354 1.00 0.00 75 ARG A C 19
ATOM 27856 O O . ARG A 1 81 ? 1.762 8.587 8.988 1.00 0.00 75 ARG A O 19
ATOM 27877 N N . ILE A 1 82 ? 3.994 8.306 8.958 1.00 0.00 76 ILE A N 19
ATOM 27878 C CA . ILE A 1 82 ? 3.962 7.238 7.966 1.00 0.00 76 ILE A CA 19
ATOM 27879 C C . ILE A 1 82 ? 3.388 5.956 8.555 1.00 0.00 76 ILE A C 19
ATOM 27880 O O . ILE A 1 82 ? 2.474 5.356 7.989 1.00 0.00 76 ILE A O 19
ATOM 27896 N N . LEU A 1 83 ? 3.929 5.541 9.696 1.00 0.00 77 LEU A N 19
ATOM 27897 C CA . LEU A 1 83 ? 3.575 4.257 10.289 1.00 0.00 77 LEU A CA 19
ATOM 27898 C C . LEU A 1 83 ? 2.461 4.412 11.316 1.00 0.00 77 LEU A C 19
ATOM 27899 O O . LEU A 1 83 ? 1.691 3.483 11.556 1.00 0.00 77 LEU A O 19
ATOM 27915 N N . LYS A 1 84 ? 2.381 5.593 11.920 1.00 0.00 78 LYS A N 19
ATOM 27916 C CA . LYS A 1 84 ? 1.283 5.920 12.821 1.00 0.00 78 LYS A CA 19
ATOM 27917 C C . LYS A 1 84 ? 1.243 4.967 14.009 1.00 0.00 78 LYS A C 19
ATOM 27918 O O . LYS A 1 84 ? 0.214 4.352 14.290 1.00 0.00 78 LYS A O 19
ATOM 27937 N N . MET A 1 85 ? 2.369 4.849 14.704 1.00 0.00 79 MET A N 19
ATOM 27938 C CA . MET A 1 85 ? 2.463 3.978 15.870 1.00 0.00 79 MET A CA 19
ATOM 27939 C C . MET A 1 85 ? 3.798 4.153 16.582 1.00 0.00 79 MET A C 19
ATOM 27940 O O . MET A 1 85 ? 4.725 4.758 16.045 1.00 0.00 79 MET A O 19
ATOM 27954 N N . ASP A 1 86 ? 3.889 3.618 17.796 1.00 0.00 80 ASP A N 19
ATOM 27955 C CA . ASP A 1 86 ? 5.135 3.646 18.553 1.00 0.00 80 ASP A CA 19
ATOM 27956 C C . ASP A 1 86 ? 6.198 2.775 17.896 1.00 0.00 80 ASP A C 19
ATOM 27957 O O . ASP A 1 86 ? 5.881 1.822 17.184 1.00 0.00 80 ASP A O 19
ATOM 27966 N N . ARG A 1 87 ? 7.461 3.107 18.140 1.00 0.00 81 ARG A N 19
ATOM 27967 C CA . ARG A 1 87 ? 8.574 2.377 17.545 1.00 0.00 81 ARG A CA 19
ATOM 27968 C C . ARG A 1 87 ? 8.598 0.929 18.017 1.00 0.00 81 ARG A C 19
ATOM 27969 O O . ARG A 1 87 ? 9.115 0.050 17.327 1.00 0.00 81 ARG A O 19
ATOM 27990 N N . LYS A 1 88 ? 8.035 0.687 19.196 1.00 0.00 82 LYS A N 19
ATOM 27991 C CA . LYS A 1 88 ? 7.912 -0.668 19.722 1.00 0.00 82 LYS A CA 19
ATOM 27992 C C . LYS A 1 88 ? 6.869 -1.466 18.950 1.00 0.00 82 LYS A C 19
ATOM 27993 O O . LYS A 1 88 ? 7.057 -2.651 18.677 1.00 0.00 82 LYS A O 19
ATOM 28012 N N . ALA A 1 89 ? 5.768 -0.809 18.601 1.00 0.00 83 ALA A N 19
ATOM 28013 C CA . ALA A 1 89 ? 4.762 -1.407 17.731 1.00 0.00 83 ALA A CA 19
ATOM 28014 C C . ALA A 1 89 ? 5.340 -1.723 16.358 1.00 0.00 83 ALA A C 19
ATOM 28015 O O . ALA A 1 89 ? 5.028 -2.756 15.766 1.00 0.00 83 ALA A O 19
ATOM 28022 N N . VAL A 1 90 ? 6.183 -0.828 15.856 1.00 0.00 84 VAL A N 19
ATOM 28023 C CA . VAL A 1 90 ? 6.887 -1.059 14.600 1.00 0.00 84 VAL A CA 19
ATOM 28024 C C . VAL A 1 90 ? 7.791 -2.281 14.691 1.00 0.00 84 VAL A C 19
ATOM 28025 O O . VAL A 1 90 ? 7.780 -3.141 13.810 1.00 0.00 84 VAL A O 19
ATOM 28038 N N . GLU A 1 91 ? 8.574 -2.353 15.762 1.00 0.00 85 GLU A N 19
ATOM 28039 C CA . GLU A 1 91 ? 9.401 -3.523 16.030 1.00 0.00 85 GLU A CA 19
ATOM 28040 C C . GLU A 1 91 ? 8.591 -4.808 15.918 1.00 0.00 85 GLU A C 19
ATOM 28041 O O . GLU A 1 91 ? 9.030 -5.779 15.302 1.00 0.00 85 GLU A O 19
ATOM 28053 N N . THR A 1 92 ? 7.405 -4.807 16.518 1.00 0.00 86 THR A N 19
ATOM 28054 C CA . THR A 1 92 ? 6.509 -5.955 16.445 1.00 0.00 86 THR A CA 19
ATOM 28055 C C . THR A 1 92 ? 6.194 -6.317 15.000 1.00 0.00 86 THR A C 19
ATOM 28056 O O . THR A 1 92 ? 6.078 -7.493 14.655 1.00 0.00 86 THR A O 19
ATOM 28067 N N . HIS A 1 93 ? 6.056 -5.299 14.157 1.00 0.00 87 HIS A N 19
ATOM 28068 C CA . HIS A 1 93 ? 5.700 -5.506 12.758 1.00 0.00 87 HIS A CA 19
ATOM 28069 C C . HIS A 1 93 ? 6.938 -5.516 11.870 1.00 0.00 87 HIS A C 19
ATOM 28070 O O . HIS A 1 93 ? 6.858 -5.239 10.674 1.00 0.00 87 HIS A O 19
ATOM 28083 N N . LEU A 1 94 ? 8.083 -5.838 12.464 1.00 0.00 88 LEU A N 19
ATOM 28084 C CA . LEU A 1 94 ? 9.303 -6.069 11.700 1.00 0.00 88 LEU A CA 19
ATOM 28085 C C . LEU A 1 94 ? 9.797 -7.500 11.871 1.00 0.00 88 LEU A C 19
ATOM 28086 O O . LEU A 1 94 ? 9.292 -8.388 11.241 1.00 0.00 88 LEU A O 19
ATOM 28102 N N . HIS A 1 7 ? 2.155 -1.953 -2.542 1.00 0.00 1 HIS A N 20
ATOM 28103 C CA . HIS A 1 7 ? 3.088 -1.139 -1.772 1.00 0.00 1 HIS A CA 20
ATOM 28104 C C . HIS A 1 7 ? 2.513 0.243 -1.493 1.00 0.00 1 HIS A C 20
ATOM 28105 O O . HIS A 1 7 ? 1.440 0.591 -1.986 1.00 0.00 1 HIS A O 20
ATOM 28118 N N . MET A 1 8 ? 3.232 1.029 -0.699 1.00 0.00 2 MET A N 20
ATOM 28119 C CA . MET A 1 8 ? 2.791 2.373 -0.346 1.00 0.00 2 MET A CA 20
ATOM 28120 C C . MET A 1 8 ? 3.115 3.367 -1.453 1.00 0.00 2 MET A C 20
ATOM 28121 O O . MET A 1 8 ? 3.981 3.118 -2.291 1.00 0.00 2 MET A O 20
ATOM 28135 N N . SER A 1 9 ? 2.414 4.496 -1.450 1.00 0.00 3 SER A N 20
ATOM 28136 C CA . SER A 1 9 ? 2.562 5.492 -2.505 1.00 0.00 3 SER A CA 20
ATOM 28137 C C . SER A 1 9 ? 3.823 6.324 -2.304 1.00 0.00 3 SER A C 20
ATOM 28138 O O . SER A 1 9 ? 4.490 6.218 -1.275 1.00 0.00 3 SER A O 20
ATOM 28146 N N . ALA A 1 10 ? 4.144 7.150 -3.294 1.00 0.00 4 ALA A N 20
ATOM 28147 C CA . ALA A 1 10 ? 5.373 7.934 -3.269 1.00 0.00 4 ALA A CA 20
ATOM 28148 C C . ALA A 1 10 ? 5.374 8.919 -2.107 1.00 0.00 4 ALA A C 20
ATOM 28149 O O . ALA A 1 10 ? 6.430 9.371 -1.664 1.00 0.00 4 ALA A O 20
ATOM 28156 N N . GLU A 1 11 ? 4.184 9.249 -1.616 1.00 0.00 5 GLU A N 20
ATOM 28157 C CA . GLU A 1 11 ? 4.046 10.174 -0.498 1.00 0.00 5 GLU A CA 20
ATOM 28158 C C . GLU A 1 11 ? 4.956 9.780 0.658 1.00 0.00 5 GLU A C 20
ATOM 28159 O O . GLU A 1 11 ? 5.510 10.639 1.345 1.00 0.00 5 GLU A O 20
ATOM 28171 N N . VAL A 1 12 ? 5.107 8.477 0.869 1.00 0.00 6 VAL A N 20
ATOM 28172 C CA . VAL A 1 12 ? 5.952 7.967 1.942 1.00 0.00 6 VAL A CA 20
ATOM 28173 C C . VAL A 1 12 ? 7.392 8.435 1.779 1.00 0.00 6 VAL A C 20
ATOM 28174 O O . VAL A 1 12 ? 8.002 8.938 2.723 1.00 0.00 6 VAL A O 20
ATOM 28187 N N . ILE A 1 13 ? 7.931 8.268 0.576 1.00 0.00 7 ILE A N 20
ATOM 28188 C CA . ILE A 1 13 ? 9.283 8.721 0.273 1.00 0.00 7 ILE A CA 20
ATOM 28189 C C . ILE A 1 13 ? 9.406 10.231 0.427 1.00 0.00 7 ILE A C 20
ATOM 28190 O O . ILE A 1 13 ? 10.416 10.734 0.919 1.00 0.00 7 ILE A O 20
ATOM 28206 N N . HIS A 1 14 ? 8.372 10.950 0.005 1.00 0.00 8 HIS A N 20
ATOM 28207 C CA . HIS A 1 14 ? 8.352 12.403 0.117 1.00 0.00 8 HIS A CA 20
ATOM 28208 C C . HIS A 1 14 ? 8.377 12.843 1.575 1.00 0.00 8 HIS A C 20
ATOM 28209 O O . HIS A 1 14 ? 8.997 13.849 1.920 1.00 0.00 8 HIS A O 20
ATOM 28222 N N . GLN A 1 15 ? 7.699 12.083 2.429 1.00 0.00 9 GLN A N 20
ATOM 28223 C CA . GLN A 1 15 ? 7.710 12.346 3.863 1.00 0.00 9 GLN A CA 20
ATOM 28224 C C . GLN A 1 15 ? 9.096 12.122 4.454 1.00 0.00 9 GLN A C 20
ATOM 28225 O O . GLN A 1 15 ? 9.555 12.896 5.294 1.00 0.00 9 GLN A O 20
ATOM 28239 N N . VAL A 1 16 ? 9.758 11.059 4.010 1.00 0.00 10 VAL A N 20
ATOM 28240 C CA . VAL A 1 16 ? 11.092 10.729 4.498 1.00 0.00 10 VAL A CA 20
ATOM 28241 C C . VAL A 1 16 ? 12.077 11.855 4.213 1.00 0.00 10 VAL A C 20
ATOM 28242 O O . VAL A 1 16 ? 12.795 12.305 5.107 1.00 0.00 10 VAL A O 20
ATOM 28255 N N . GLU A 1 17 ? 12.108 12.306 2.964 1.00 0.00 11 GLU A N 20
ATOM 28256 C CA . GLU A 1 17 ? 13.024 13.363 2.553 1.00 0.00 11 GLU A CA 20
ATOM 28257 C C . GLU A 1 17 ? 12.605 14.710 3.127 1.00 0.00 11 GLU A C 20
ATOM 28258 O O . GLU A 1 17 ? 13.421 15.623 3.253 1.00 0.00 11 GLU A O 20
ATOM 28270 N N . GLU A 1 18 ? 11.327 14.828 3.473 1.00 0.00 12 GLU A N 20
ATOM 28271 C CA . GLU A 1 18 ? 10.829 16.006 4.172 1.00 0.00 12 GLU A CA 20
ATOM 28272 C C . GLU A 1 18 ? 11.376 16.077 5.592 1.00 0.00 12 GLU A C 20
ATOM 28273 O O . GLU A 1 18 ? 11.894 17.109 6.018 1.00 0.00 12 GLU A O 20
ATOM 28285 N N . ALA A 1 19 ? 11.257 14.973 6.322 1.00 0.00 13 ALA A N 20
ATOM 28286 C CA . ALA A 1 19 ? 11.620 14.945 7.734 1.00 0.00 13 ALA A CA 20
ATOM 28287 C C . ALA A 1 19 ? 13.132 14.936 7.914 1.00 0.00 13 ALA A C 20
ATOM 28288 O O . ALA A 1 19 ? 13.661 15.557 8.836 1.00 0.00 13 ALA A O 20
ATOM 28295 N N . LEU A 1 20 ? 13.824 14.229 7.027 1.00 0.00 14 LEU A N 20
ATOM 28296 C CA . LEU A 1 20 ? 15.261 14.020 7.167 1.00 0.00 14 LEU A CA 20
ATOM 28297 C C . LEU A 1 20 ? 16.047 15.039 6.353 1.00 0.00 14 LEU A C 20
ATOM 28298 O O . LEU A 1 20 ? 15.582 15.511 5.316 1.00 0.00 14 LEU A O 20
ATOM 28314 N N . SER A 1 21 ? 17.242 15.374 6.829 1.00 0.00 15 SER A N 20
ATOM 28315 C CA . SER A 1 21 ? 18.173 16.188 6.057 1.00 0.00 15 SER A CA 20
ATOM 28316 C C . SER A 1 21 ? 18.888 15.356 5.001 1.00 0.00 15 SER A C 20
ATOM 28317 O O . SER A 1 21 ? 18.803 14.128 5.001 1.00 0.00 15 SER A O 20
ATOM 28325 N N . SER A 1 22 ? 19.594 16.032 4.100 1.00 0.00 16 SER A N 20
ATOM 28326 C CA . SER A 1 22 ? 20.371 15.354 3.070 1.00 0.00 16 SER A CA 20
ATOM 28327 C C . SER A 1 22 ? 21.476 14.504 3.682 1.00 0.00 16 SER A C 20
ATOM 28328 O O . SER A 1 22 ? 21.885 13.494 3.110 1.00 0.00 16 SER A O 20
ATOM 28336 N N . SER A 1 23 ? 21.956 14.918 4.850 1.00 0.00 17 SER A N 20
ATOM 28337 C CA . SER A 1 23 ? 22.963 14.156 5.579 1.00 0.00 17 SER A CA 20
ATOM 28338 C C . SER A 1 23 ? 22.344 12.950 6.274 1.00 0.00 17 SER A C 20
ATOM 28339 O O . SER A 1 23 ? 22.947 11.878 6.331 1.00 0.00 17 SER A O 20
ATOM 28347 N N . GLU A 1 24 ? 21.138 13.131 6.801 1.00 0.00 18 GLU A N 20
ATOM 28348 C CA . GLU A 1 24 ? 20.390 12.032 7.400 1.00 0.00 18 GLU A CA 20
ATOM 28349 C C . GLU A 1 24 ? 19.914 11.048 6.339 1.00 0.00 18 GLU A C 20
ATOM 28350 O O . GLU A 1 24 ? 19.801 9.850 6.596 1.00 0.00 18 GLU A O 20
ATOM 28362 N N . LEU A 1 25 ? 19.636 11.561 5.146 1.00 0.00 19 LEU A N 20
ATOM 28363 C CA . LEU A 1 25 ? 19.292 10.716 4.009 1.00 0.00 19 LEU A CA 20
ATOM 28364 C C . LEU A 1 25 ? 20.509 9.952 3.503 1.00 0.00 19 LEU A C 20
ATOM 28365 O O . LEU A 1 25 ? 20.388 8.835 2.999 1.00 0.00 19 LEU A O 20
ATOM 28381 N N . THR A 1 26 ? 21.683 10.560 3.641 1.00 0.00 20 THR A N 20
ATOM 28382 C CA . THR A 1 26 ? 22.940 9.859 3.411 1.00 0.00 20 THR A CA 20
ATOM 28383 C C . THR A 1 26 ? 23.126 8.720 4.406 1.00 0.00 20 THR A C 20
ATOM 28384 O O . THR A 1 26 ? 23.561 7.629 4.039 1.00 0.00 20 THR A O 20
ATOM 28395 N N . GLU A 1 27 ? 22.794 8.981 5.665 1.00 0.00 21 GLU A N 20
ATOM 28396 C CA . GLU A 1 27 ? 22.822 7.949 6.695 1.00 0.00 21 GLU A CA 20
ATOM 28397 C C . GLU A 1 27 ? 21.756 6.891 6.443 1.00 0.00 21 GLU A C 20
ATOM 28398 O O . GLU A 1 27 ? 21.956 5.712 6.737 1.00 0.00 21 GLU A O 20
ATOM 28410 N N . LEU A 1 28 ? 20.623 7.318 5.896 1.00 0.00 22 LEU A N 20
ATOM 28411 C CA . LEU A 1 28 ? 19.579 6.391 5.475 1.00 0.00 22 LEU A CA 20
ATOM 28412 C C . LEU A 1 28 ? 20.109 5.388 4.458 1.00 0.00 22 LEU A C 20
ATOM 28413 O O . LEU A 1 28 ? 19.843 4.190 4.557 1.00 0.00 22 LEU A O 20
ATOM 28429 N N . LYS A 1 29 ? 20.860 5.885 3.481 1.00 0.00 23 LYS A N 20
ATOM 28430 C CA . LYS A 1 29 ? 21.576 5.020 2.550 1.00 0.00 23 LYS A CA 20
ATOM 28431 C C . LYS A 1 29 ? 22.534 4.093 3.286 1.00 0.00 23 LYS A C 20
ATOM 28432 O O . LYS A 1 29 ? 22.644 2.911 2.958 1.00 0.00 23 LYS A O 20
ATOM 28451 N N . TYR A 1 30 ? 23.226 4.634 4.282 1.00 0.00 24 TYR A N 20
ATOM 28452 C CA . TYR A 1 30 ? 24.192 3.861 5.054 1.00 0.00 24 TYR A CA 20
ATOM 28453 C C . TYR A 1 30 ? 23.501 2.777 5.872 1.00 0.00 24 TYR A C 20
ATOM 28454 O O . TYR A 1 30 ? 24.077 1.721 6.134 1.00 0.00 24 TYR A O 20
ATOM 28472 N N . LEU A 1 31 ? 22.263 3.045 6.274 1.00 0.00 25 LEU A N 20
ATOM 28473 C CA . LEU A 1 31 ? 21.435 2.038 6.927 1.00 0.00 25 LEU A CA 20
ATOM 28474 C C . LEU A 1 31 ? 21.158 0.864 5.997 1.00 0.00 25 LEU A C 20
ATOM 28475 O O . LEU A 1 31 ? 21.155 -0.291 6.424 1.00 0.00 25 LEU A O 20
ATOM 28491 N N . CYS A 1 32 ? 20.926 1.166 4.724 1.00 0.00 26 CYS A N 20
ATOM 28492 C CA . CYS A 1 32 ? 20.742 0.132 3.713 1.00 0.00 26 CYS A CA 20
ATOM 28493 C C . CYS A 1 32 ? 22.040 -0.623 3.456 1.00 0.00 26 CYS A C 20
ATOM 28494 O O . CYS A 1 32 ? 22.025 -1.820 3.166 1.00 0.00 26 CYS A O 20
ATOM 28502 N N . LEU A 1 33 ? 23.160 0.082 3.563 1.00 0.00 27 LEU A N 20
ATOM 28503 C CA . LEU A 1 33 ? 24.460 -0.490 3.231 1.00 0.00 27 LEU A CA 20
ATOM 28504 C C . LEU A 1 33 ? 25.092 -1.160 4.444 1.00 0.00 27 LEU A C 20
ATOM 28505 O O . LEU A 1 33 ? 25.120 -2.387 4.543 1.00 0.00 27 LEU A O 20
ATOM 28521 N N . GLY A 1 34 ? 25.600 -0.348 5.365 1.00 0.00 28 GLY A N 20
ATOM 28522 C CA . GLY A 1 34 ? 26.405 -0.853 6.471 1.00 0.00 28 GLY A CA 20
ATOM 28523 C C . GLY A 1 34 ? 25.629 -0.812 7.781 1.00 0.00 28 GLY A C 20
ATOM 28524 O O . GLY A 1 34 ? 26.166 -1.128 8.842 1.00 0.00 28 GLY A O 20
ATOM 28528 N N . ARG A 1 35 ? 24.361 -0.421 7.700 1.00 0.00 29 ARG A N 20
ATOM 28529 C CA . ARG A 1 35 ? 23.510 -0.334 8.880 1.00 0.00 29 ARG A CA 20
ATOM 28530 C C . ARG A 1 35 ? 24.018 0.727 9.848 1.00 0.00 29 ARG A C 20
ATOM 28531 O O . ARG A 1 35 ? 24.058 0.507 11.059 1.00 0.00 29 ARG A O 20
ATOM 28552 N N . VAL A 1 36 ? 24.404 1.877 9.308 1.00 0.00 30 VAL A N 20
ATOM 28553 C CA . VAL A 1 36 ? 24.923 2.970 10.123 1.00 0.00 30 VAL A CA 20
ATOM 28554 C C . VAL A 1 36 ? 23.983 4.168 10.101 1.00 0.00 30 VAL A C 20
ATOM 28555 O O . VAL A 1 36 ? 23.872 4.864 9.092 1.00 0.00 30 VAL A O 20
ATOM 28568 N N . GLY A 1 37 ? 23.306 4.403 11.220 1.00 0.00 31 GLY A N 20
ATOM 28569 C CA . GLY A 1 37 ? 22.340 5.491 11.317 1.00 0.00 31 GLY A CA 20
ATOM 28570 C C . GLY A 1 37 ? 22.786 6.534 12.333 1.00 0.00 31 GLY A C 20
ATOM 28571 O O . GLY A 1 37 ? 22.226 6.630 13.425 1.00 0.00 31 GLY A O 20
ATOM 28575 N N . LYS A 1 38 ? 23.798 7.314 11.967 1.00 0.00 32 LYS A N 20
ATOM 28576 C CA . LYS A 1 38 ? 24.312 8.363 12.841 1.00 0.00 32 LYS A CA 20
ATOM 28577 C C . LYS A 1 38 ? 23.410 9.590 12.817 1.00 0.00 32 LYS A C 20
ATOM 28578 O O . LYS A 1 38 ? 22.701 9.833 11.841 1.00 0.00 32 LYS A O 20
ATOM 28597 N N . ARG A 1 39 ? 23.442 10.362 13.899 1.00 0.00 33 ARG A N 20
ATOM 28598 C CA . ARG A 1 39 ? 22.605 11.550 14.017 1.00 0.00 33 ARG A CA 20
ATOM 28599 C C . ARG A 1 39 ? 23.192 12.717 13.233 1.00 0.00 33 ARG A C 20
ATOM 28600 O O . ARG A 1 39 ? 24.255 13.236 13.576 1.00 0.00 33 ARG A O 20
ATOM 28621 N N . LYS A 1 40 ? 22.495 13.126 12.179 1.00 0.00 34 LYS A N 20
ATOM 28622 C CA . LYS A 1 40 ? 22.955 14.220 11.333 1.00 0.00 34 LYS A CA 20
ATOM 28623 C C . LYS A 1 40 ? 21.909 15.325 11.244 1.00 0.00 34 LYS A C 20
ATOM 28624 O O . LYS A 1 40 ? 21.663 15.874 10.170 1.00 0.00 34 LYS A O 20
ATOM 28643 N N . LEU A 1 41 ? 21.297 15.646 12.378 1.00 0.00 35 LEU A N 20
ATOM 28644 C CA . LEU A 1 41 ? 20.237 16.646 12.420 1.00 0.00 35 LEU A CA 20
ATOM 28645 C C . LEU A 1 41 ? 20.675 17.940 11.746 1.00 0.00 35 LEU A C 20
ATOM 28646 O O . LEU A 1 41 ? 21.504 18.679 12.277 1.00 0.00 35 LEU A O 20
ATOM 28662 N N . GLU A 1 42 ? 20.112 18.210 10.573 1.00 0.00 36 GLU A N 20
ATOM 28663 C CA . GLU A 1 42 ? 20.444 19.416 9.823 1.00 0.00 36 GLU A CA 20
ATOM 28664 C C . GLU A 1 42 ? 19.227 19.955 9.082 1.00 0.00 36 GLU A C 20
ATOM 28665 O O . GLU A 1 42 ? 18.104 19.498 9.296 1.00 0.00 36 GLU A O 20
ATOM 28677 N N . ARG A 1 43 ? 19.457 20.931 8.210 1.00 0.00 37 ARG A N 20
ATOM 28678 C CA . ARG A 1 43 ? 18.403 21.448 7.344 1.00 0.00 37 ARG A CA 20
ATOM 28679 C C . ARG A 1 43 ? 17.831 20.351 6.456 1.00 0.00 37 ARG A C 20
ATOM 28680 O O . ARG A 1 43 ? 18.575 19.595 5.831 1.00 0.00 37 ARG A O 20
ATOM 28701 N N . VAL A 1 44 ? 16.506 20.269 6.405 1.00 0.00 38 VAL A N 20
ATOM 28702 C CA . VAL A 1 44 ? 15.832 19.180 5.708 1.00 0.00 38 VAL A CA 20
ATOM 28703 C C . VAL A 1 44 ? 16.058 19.265 4.204 1.00 0.00 38 VAL A C 20
ATOM 28704 O O . VAL A 1 44 ? 16.366 20.332 3.672 1.00 0.00 38 VAL A O 20
ATOM 28717 N N . GLN A 1 45 ? 15.904 18.135 3.522 1.00 0.00 39 GLN A N 20
ATOM 28718 C CA . GLN A 1 45 ? 16.058 18.088 2.073 1.00 0.00 39 GLN A CA 20
ATOM 28719 C C . GLN A 1 45 ? 14.929 18.834 1.374 1.00 0.00 39 GLN A C 20
ATOM 28720 O O . GLN A 1 45 ? 13.809 18.901 1.881 1.00 0.00 39 GLN A O 20
ATOM 28734 N N . SER A 1 46 ? 15.230 19.395 0.208 1.00 0.00 40 SER A N 20
ATOM 28735 C CA . SER A 1 46 ? 14.316 20.315 -0.459 1.00 0.00 40 SER A CA 20
ATOM 28736 C C . SER A 1 46 ? 13.393 19.576 -1.419 1.00 0.00 40 SER A C 20
ATOM 28737 O O . SER A 1 46 ? 12.797 20.180 -2.311 1.00 0.00 40 SER A O 20
ATOM 28745 N N . GLY A 1 47 ? 13.279 18.266 -1.230 1.00 0.00 41 GLY A N 20
ATOM 28746 C CA . GLY A 1 47 ? 12.324 17.463 -1.986 1.00 0.00 41 GLY A CA 20
ATOM 28747 C C . GLY A 1 47 ? 12.829 17.191 -3.397 1.00 0.00 41 GLY A C 20
ATOM 28748 O O . GLY A 1 47 ? 12.206 17.596 -4.379 1.00 0.00 41 GLY A O 20
ATOM 28752 N N . VAL A 1 48 ? 13.962 16.503 -3.492 1.00 0.00 42 VAL A N 20
ATOM 28753 C CA . VAL A 1 48 ? 14.599 16.250 -4.779 1.00 0.00 42 VAL A CA 20
ATOM 28754 C C . VAL A 1 48 ? 14.941 14.775 -4.944 1.00 0.00 42 VAL A C 20
ATOM 28755 O O . VAL A 1 48 ? 15.498 14.367 -5.963 1.00 0.00 42 VAL A O 20
ATOM 28768 N N . ARG A 1 49 ? 14.604 13.978 -3.936 1.00 0.00 43 ARG A N 20
ATOM 28769 C CA . ARG A 1 49 ? 15.024 12.583 -3.889 1.00 0.00 43 ARG A CA 20
ATOM 28770 C C . ARG A 1 49 ? 14.137 11.711 -4.769 1.00 0.00 43 ARG A C 20
ATOM 28771 O O . ARG A 1 49 ? 13.298 10.960 -4.272 1.00 0.00 43 ARG A O 20
ATOM 28792 N N . ASP A 1 50 ? 14.329 11.815 -6.080 1.00 0.00 44 ASP A N 20
ATOM 28793 C CA . ASP A 1 50 ? 13.615 10.968 -7.028 1.00 0.00 44 ASP A CA 20
ATOM 28794 C C . ASP A 1 50 ? 14.135 9.536 -6.987 1.00 0.00 44 ASP A C 20
ATOM 28795 O O . ASP A 1 50 ? 13.392 8.588 -7.240 1.00 0.00 44 ASP A O 20
ATOM 28804 N N . LEU A 1 51 ? 15.415 9.386 -6.665 1.00 0.00 45 LEU A N 20
ATOM 28805 C CA . LEU A 1 51 ? 16.043 8.071 -6.613 1.00 0.00 45 LEU A CA 20
ATOM 28806 C C . LEU A 1 51 ? 15.308 7.148 -5.649 1.00 0.00 45 LEU A C 20
ATOM 28807 O O . LEU A 1 51 ? 15.047 5.987 -5.964 1.00 0.00 45 LEU A O 20
ATOM 28823 N N . LEU A 1 52 ? 14.977 7.671 -4.474 1.00 0.00 46 LEU A N 20
ATOM 28824 C CA . LEU A 1 52 ? 14.319 6.879 -3.441 1.00 0.00 46 LEU A CA 20
ATOM 28825 C C . LEU A 1 52 ? 12.961 6.377 -3.913 1.00 0.00 46 LEU A C 20
ATOM 28826 O O . LEU A 1 52 ? 12.553 5.262 -3.587 1.00 0.00 46 LEU A O 20
ATOM 28842 N N . ASP A 1 53 ? 12.264 7.207 -4.682 1.00 0.00 47 ASP A N 20
ATOM 28843 C CA . ASP A 1 53 ? 10.986 6.818 -5.267 1.00 0.00 47 ASP A CA 20
ATOM 28844 C C . ASP A 1 53 ? 11.172 5.755 -6.341 1.00 0.00 47 ASP A C 20
ATOM 28845 O O . ASP A 1 53 ? 10.369 4.829 -6.458 1.00 0.00 47 ASP A O 20
ATOM 28854 N N . ILE A 1 54 ? 12.237 5.892 -7.124 1.00 0.00 48 ILE A N 20
ATOM 28855 C CA . ILE A 1 54 ? 12.600 4.879 -8.108 1.00 0.00 48 ILE A CA 20
ATOM 28856 C C . ILE A 1 54 ? 12.897 3.543 -7.438 1.00 0.00 48 ILE A C 20
ATOM 28857 O O . ILE A 1 54 ? 12.462 2.492 -7.909 1.00 0.00 48 ILE A O 20
ATOM 28873 N N . LEU A 1 55 ? 13.640 3.590 -6.338 1.00 0.00 49 LEU A N 20
ATOM 28874 C CA . LEU A 1 55 ? 13.990 2.384 -5.597 1.00 0.00 49 LEU A CA 20
ATOM 28875 C C . LEU A 1 55 ? 12.755 1.740 -4.980 1.00 0.00 49 LEU A C 20
ATOM 28876 O O . LEU A 1 55 ? 12.660 0.516 -4.892 1.00 0.00 49 LEU A O 20
ATOM 28892 N N . ARG A 1 56 ? 11.810 2.571 -4.554 1.00 0.00 50 ARG A N 20
ATOM 28893 C CA . ARG A 1 56 ? 10.533 2.084 -4.047 1.00 0.00 50 ARG A CA 20
ATOM 28894 C C . ARG A 1 56 ? 9.801 1.261 -5.099 1.00 0.00 50 ARG A C 20
ATOM 28895 O O . ARG A 1 56 ? 9.332 0.157 -4.823 1.00 0.00 50 ARG A O 20
ATOM 28916 N N . GLU A 1 57 ? 9.705 1.806 -6.308 1.00 0.00 51 GLU A N 20
ATOM 28917 C CA . GLU A 1 57 ? 9.075 1.101 -7.418 1.00 0.00 51 GLU A CA 20
ATOM 28918 C C . GLU A 1 57 ? 9.925 -0.077 -7.876 1.00 0.00 51 GLU A C 20
ATOM 28919 O O . GLU A 1 57 ? 9.399 -1.114 -8.281 1.00 0.00 51 GLU A O 20
ATOM 28931 N N . ARG A 1 58 ? 11.242 0.088 -7.809 1.00 0.00 52 ARG A N 20
ATOM 28932 C CA . ARG A 1 58 ? 12.167 -0.954 -8.237 1.00 0.00 52 ARG A CA 20
ATOM 28933 C C . ARG A 1 58 ? 12.018 -2.207 -7.385 1.00 0.00 52 ARG A C 20
ATOM 28934 O O . ARG A 1 58 ? 12.049 -3.326 -7.898 1.00 0.00 52 ARG A O 20
ATOM 28955 N N . GLY A 1 59 ? 11.856 -2.014 -6.080 1.00 0.00 53 GLY A N 20
ATOM 28956 C CA . GLY A 1 59 ? 11.734 -3.129 -5.150 1.00 0.00 53 GLY A CA 20
ATOM 28957 C C . GLY A 1 59 ? 12.883 -3.142 -4.151 1.00 0.00 53 GLY A C 20
ATOM 28958 O O . GLY A 1 59 ? 13.054 -4.100 -3.398 1.00 0.00 53 GLY A O 20
ATOM 28962 N N . LYS A 1 60 ? 13.670 -2.071 -4.149 1.00 0.00 54 LYS A N 20
ATOM 28963 C CA . LYS A 1 60 ? 14.773 -1.933 -3.205 1.00 0.00 54 LYS A CA 20
ATOM 28964 C C . LYS A 1 60 ? 14.314 -1.266 -1.915 1.00 0.00 54 LYS A C 20
ATOM 28965 O O . LYS A 1 60 ? 14.916 -1.457 -0.858 1.00 0.00 54 LYS A O 20
ATOM 28984 N N . LEU A 1 61 ? 13.245 -0.483 -2.007 1.00 0.00 55 LEU A N 20
ATOM 28985 C CA . LEU A 1 61 ? 12.617 0.099 -0.827 1.00 0.00 55 LEU A CA 20
ATOM 28986 C C . LEU A 1 61 ? 11.153 -0.308 -0.725 1.00 0.00 55 LEU A C 20
ATOM 28987 O O . LEU A 1 61 ? 10.256 0.505 -0.950 1.00 0.00 55 LEU A O 20
ATOM 29003 N N . SER A 1 62 ? 10.917 -1.570 -0.384 1.00 0.00 56 SER A N 20
ATOM 29004 C CA . SER A 1 62 ? 9.562 -2.069 -0.184 1.00 0.00 56 SER A CA 20
ATOM 29005 C C . SER A 1 62 ? 8.985 -1.581 1.138 1.00 0.00 56 SER A C 20
ATOM 29006 O O . SER A 1 62 ? 9.665 -0.908 1.913 1.00 0.00 56 SER A O 20
ATOM 29014 N N . VAL A 1 63 ? 7.726 -1.922 1.391 1.00 0.00 57 VAL A N 20
ATOM 29015 C CA . VAL A 1 63 ? 7.061 -1.536 2.630 1.00 0.00 57 VAL A CA 20
ATOM 29016 C C . VAL A 1 63 ? 7.836 -2.025 3.847 1.00 0.00 57 VAL A C 20
ATOM 29017 O O . VAL A 1 63 ? 8.056 -1.275 4.798 1.00 0.00 57 VAL A O 20
ATOM 29030 N N . GLY A 1 64 ? 8.249 -3.287 3.811 1.00 0.00 58 GLY A N 20
ATOM 29031 C CA . GLY A 1 64 ? 9.016 -3.874 4.903 1.00 0.00 58 GLY A CA 20
ATOM 29032 C C . GLY A 1 64 ? 10.381 -3.211 5.035 1.00 0.00 58 GLY A C 20
ATOM 29033 O O . GLY A 1 64 ? 10.850 -2.947 6.142 1.00 0.00 58 GLY A O 20
ATOM 29037 N N . ASP A 1 65 ? 11.016 -2.943 3.898 1.00 0.00 59 ASP A N 20
ATOM 29038 C CA . ASP A 1 65 ? 12.321 -2.293 3.884 1.00 0.00 59 ASP A CA 20
ATOM 29039 C C . ASP A 1 65 ? 12.259 -0.918 4.536 1.00 0.00 59 ASP A C 20
ATOM 29040 O O . ASP A 1 65 ? 13.084 -0.587 5.388 1.00 0.00 59 ASP A O 20
ATOM 29049 N N . LEU A 1 66 ? 11.277 -0.121 4.131 1.00 0.00 60 LEU A N 20
ATOM 29050 C CA . LEU A 1 66 ? 11.126 1.234 4.650 1.00 0.00 60 LEU A CA 20
ATOM 29051 C C . LEU A 1 66 ? 10.772 1.220 6.132 1.00 0.00 60 LEU A C 20
ATOM 29052 O O . LEU A 1 66 ? 11.254 2.049 6.903 1.00 0.00 60 LEU A O 20
ATOM 29068 N N . ALA A 1 67 ? 9.927 0.272 6.524 1.00 0.00 61 ALA A N 20
ATOM 29069 C CA . ALA A 1 67 ? 9.548 0.115 7.923 1.00 0.00 61 ALA A CA 20
ATOM 29070 C C . ALA A 1 67 ? 10.769 -0.125 8.801 1.00 0.00 61 ALA A C 20
ATOM 29071 O O . ALA A 1 67 ? 10.904 0.471 9.869 1.00 0.00 61 ALA A O 20
ATOM 29078 N N . GLU A 1 68 ? 11.657 -1.002 8.344 1.00 0.00 62 GLU A N 20
ATOM 29079 C CA . GLU A 1 68 ? 12.905 -1.266 9.049 1.00 0.00 62 GLU A CA 20
ATOM 29080 C C . GLU A 1 68 ? 13.771 -0.015 9.124 1.00 0.00 62 GLU A C 20
ATOM 29081 O O . GLU A 1 68 ? 14.292 0.329 10.185 1.00 0.00 62 GLU A O 20
ATOM 29093 N N . LEU A 1 69 ? 13.922 0.662 7.991 1.00 0.00 63 LEU A N 20
ATOM 29094 C CA . LEU A 1 69 ? 14.756 1.856 7.916 1.00 0.00 63 LEU A CA 20
ATOM 29095 C C . LEU A 1 69 ? 14.249 2.942 8.856 1.00 0.00 63 LEU A C 20
ATOM 29096 O O . LEU A 1 69 ? 15.033 3.611 9.528 1.00 0.00 63 LEU A O 20
ATOM 29112 N N . LEU A 1 70 ? 12.932 3.113 8.898 1.00 0.00 64 LEU A N 20
ATOM 29113 C CA . LEU A 1 70 ? 12.315 4.098 9.778 1.00 0.00 64 LEU A CA 20
ATOM 29114 C C . LEU A 1 70 ? 12.513 3.729 11.242 1.00 0.00 64 LEU A C 20
ATOM 29115 O O . LEU A 1 70 ? 12.706 4.599 12.091 1.00 0.00 64 LEU A O 20
ATOM 29131 N N . TYR A 1 71 ? 12.464 2.433 11.532 1.00 0.00 65 TYR A N 20
ATOM 29132 C CA . TYR A 1 71 ? 12.773 1.934 12.867 1.00 0.00 65 TYR A CA 20
ATOM 29133 C C . TYR A 1 71 ? 14.209 2.259 13.258 1.00 0.00 65 TYR A C 20
ATOM 29134 O O . TYR A 1 71 ? 14.470 2.732 14.363 1.00 0.00 65 TYR A O 20
ATOM 29152 N N . ARG A 1 72 ? 15.138 2.000 12.343 1.00 0.00 66 ARG A N 20
ATOM 29153 C CA . ARG A 1 72 ? 16.559 2.149 12.632 1.00 0.00 66 ARG A CA 20
ATOM 29154 C C . ARG A 1 72 ? 16.928 3.611 12.849 1.00 0.00 66 ARG A C 20
ATOM 29155 O O . ARG A 1 72 ? 17.672 3.944 13.771 1.00 0.00 66 ARG A O 20
ATOM 29176 N N . VAL A 1 73 ? 16.402 4.481 11.993 1.00 0.00 67 VAL A N 20
ATOM 29177 C CA . VAL A 1 73 ? 16.686 5.909 12.081 1.00 0.00 67 VAL A CA 20
ATOM 29178 C C . VAL A 1 73 ? 15.936 6.548 13.243 1.00 0.00 67 VAL A C 20
ATOM 29179 O O . VAL A 1 73 ? 16.375 7.556 13.798 1.00 0.00 67 VAL A O 20
ATOM 29192 N N . ARG A 1 74 ? 14.803 5.957 13.607 1.00 0.00 68 ARG A N 20
ATOM 29193 C CA . ARG A 1 74 ? 14.066 6.377 14.793 1.00 0.00 68 ARG A CA 20
ATOM 29194 C C . ARG A 1 74 ? 13.602 7.823 14.670 1.00 0.00 68 ARG A C 20
ATOM 29195 O O . ARG A 1 74 ? 13.777 8.621 15.590 1.00 0.00 68 ARG A O 20
ATOM 29216 N N . ARG A 1 75 ? 13.009 8.153 13.528 1.00 0.00 69 ARG A N 20
ATOM 29217 C CA . ARG A 1 75 ? 12.483 9.494 13.297 1.00 0.00 69 ARG A CA 20
ATOM 29218 C C . ARG A 1 75 ? 11.024 9.594 13.723 1.00 0.00 69 ARG A C 20
ATOM 29219 O O . ARG A 1 75 ? 10.136 9.057 13.061 1.00 0.00 69 ARG A O 20
ATOM 29240 N N . PHE A 1 76 ? 10.783 10.284 14.833 1.00 0.00 70 PHE A N 20
ATOM 29241 C CA . PHE A 1 76 ? 9.461 10.306 15.448 1.00 0.00 70 PHE A CA 20
ATOM 29242 C C . PHE A 1 76 ? 8.389 10.693 14.437 1.00 0.00 70 PHE A C 20
ATOM 29243 O O . PHE A 1 76 ? 7.364 10.022 14.318 1.00 0.00 70 PHE A O 20
ATOM 29260 N N . ASP A 1 77 ? 8.632 11.779 13.711 1.00 0.00 71 ASP A N 20
ATOM 29261 C CA . ASP A 1 77 ? 7.654 12.302 12.765 1.00 0.00 71 ASP A CA 20
ATOM 29262 C C . ASP A 1 77 ? 7.259 11.246 11.741 1.00 0.00 71 ASP A C 20
ATOM 29263 O O . ASP A 1 77 ? 6.082 11.092 11.416 1.00 0.00 71 ASP A O 20
ATOM 29272 N N . LEU A 1 78 ? 8.250 10.520 11.235 1.00 0.00 72 LEU A N 20
ATOM 29273 C CA . LEU A 1 78 ? 8.019 9.533 10.187 1.00 0.00 72 LEU A CA 20
ATOM 29274 C C . LEU A 1 78 ? 7.349 8.284 10.744 1.00 0.00 72 LEU A C 20
ATOM 29275 O O . LEU A 1 78 ? 6.563 7.631 10.058 1.00 0.00 72 LEU A O 20
ATOM 29291 N N . LEU A 1 79 ? 7.666 7.956 11.992 1.00 0.00 73 LEU A N 20
ATOM 29292 C CA . LEU A 1 79 ? 7.036 6.831 12.672 1.00 0.00 73 LEU A CA 20
ATOM 29293 C C . LEU A 1 79 ? 5.543 7.066 12.860 1.00 0.00 73 LEU A C 20
ATOM 29294 O O . LEU A 1 79 ? 4.750 6.124 12.855 1.00 0.00 73 LEU A O 20
ATOM 29310 N N . LYS A 1 80 ? 5.164 8.329 13.025 1.00 0.00 74 LYS A N 20
ATOM 29311 C CA . LYS A 1 80 ? 3.773 8.685 13.275 1.00 0.00 74 LYS A CA 20
ATOM 29312 C C . LYS A 1 80 ? 3.037 8.977 11.974 1.00 0.00 74 LYS A C 20
ATOM 29313 O O . LYS A 1 80 ? 1.845 8.697 11.847 1.00 0.00 74 LYS A O 20
ATOM 29332 N N . ARG A 1 81 ? 3.754 9.543 11.008 1.00 0.00 75 ARG A N 20
ATOM 29333 C CA . ARG A 1 81 ? 3.158 9.922 9.733 1.00 0.00 75 ARG A CA 20
ATOM 29334 C C . ARG A 1 81 ? 3.030 8.721 8.806 1.00 0.00 75 ARG A C 20
ATOM 29335 O O . ARG A 1 81 ? 1.958 8.456 8.261 1.00 0.00 75 ARG A O 20
ATOM 29356 N N . ILE A 1 82 ? 4.130 7.996 8.629 1.00 0.00 76 ILE A N 20
ATOM 29357 C CA . ILE A 1 82 ? 4.174 6.889 7.681 1.00 0.00 76 ILE A CA 20
ATOM 29358 C C . ILE A 1 82 ? 3.643 5.606 8.308 1.00 0.00 76 ILE A C 20
ATOM 29359 O O . ILE A 1 82 ? 2.672 5.023 7.823 1.00 0.00 76 ILE A O 20
ATOM 29375 N N . LEU A 1 83 ? 4.284 5.171 9.387 1.00 0.00 77 LEU A N 20
ATOM 29376 C CA . LEU A 1 83 ? 3.962 3.890 10.004 1.00 0.00 77 LEU A CA 20
ATOM 29377 C C . LEU A 1 83 ? 2.817 4.030 10.999 1.00 0.00 77 LEU A C 20
ATOM 29378 O O . LEU A 1 83 ? 2.104 3.066 11.279 1.00 0.00 77 LEU A O 20
ATOM 29394 N N . LYS A 1 84 ? 2.644 5.236 11.529 1.00 0.00 78 LYS A N 20
ATOM 29395 C CA . LYS A 1 84 ? 1.496 5.545 12.373 1.00 0.00 78 LYS A CA 20
ATOM 29396 C C . LYS A 1 84 ? 1.464 4.653 13.607 1.00 0.00 78 LYS A C 20
ATOM 29397 O O . LYS A 1 84 ? 0.451 4.018 13.900 1.00 0.00 78 LYS A O 20
ATOM 29416 N N . MET A 1 85 ? 2.578 4.611 14.329 1.00 0.00 79 MET A N 20
ATOM 29417 C CA . MET A 1 85 ? 2.669 3.822 15.552 1.00 0.00 79 MET A CA 20
ATOM 29418 C C . MET A 1 85 ? 3.982 4.084 16.280 1.00 0.00 79 MET A C 20
ATOM 29419 O O . MET A 1 85 ? 4.904 4.678 15.722 1.00 0.00 79 MET A O 20
ATOM 29433 N N . ASP A 1 86 ? 4.059 3.638 17.529 1.00 0.00 80 ASP A N 20
ATOM 29434 C CA . ASP A 1 86 ? 5.271 3.792 18.324 1.00 0.00 80 ASP A CA 20
ATOM 29435 C C . ASP A 1 86 ? 6.407 2.943 17.767 1.00 0.00 80 ASP A C 20
ATOM 29436 O O . ASP A 1 86 ? 6.172 1.933 17.103 1.00 0.00 80 ASP A O 20
ATOM 29445 N N . ARG A 1 87 ? 7.639 3.359 18.040 1.00 0.00 81 ARG A N 20
ATOM 29446 C CA . ARG A 1 87 ? 8.814 2.638 17.566 1.00 0.00 81 ARG A CA 20
ATOM 29447 C C . ARG A 1 87 ? 8.777 1.179 18.001 1.00 0.00 81 ARG A C 20
ATOM 29448 O O . ARG A 1 87 ? 9.092 0.280 17.220 1.00 0.00 81 ARG A O 20
ATOM 29469 N N . LYS A 1 88 ? 8.390 0.949 19.251 1.00 0.00 82 LYS A N 20
ATOM 29470 C CA . LYS A 1 88 ? 8.266 -0.405 19.778 1.00 0.00 82 LYS A CA 20
ATOM 29471 C C . LYS A 1 88 ? 7.203 -1.194 19.024 1.00 0.00 82 LYS A C 20
ATOM 29472 O O . LYS A 1 88 ? 7.363 -2.390 18.777 1.00 0.00 82 LYS A O 20
ATOM 29491 N N . ALA A 1 89 ? 6.119 -0.519 18.659 1.00 0.00 83 ALA A N 20
ATOM 29492 C CA . ALA A 1 89 ? 5.056 -1.140 17.878 1.00 0.00 83 ALA A CA 20
ATOM 29493 C C . ALA A 1 89 ? 5.549 -1.532 16.491 1.00 0.00 83 ALA A C 20
ATOM 29494 O O . ALA A 1 89 ? 5.163 -2.571 15.956 1.00 0.00 83 ALA A O 20
ATOM 29501 N N . VAL A 1 90 ? 6.403 -0.694 15.914 1.00 0.00 84 VAL A N 20
ATOM 29502 C CA . VAL A 1 90 ? 7.014 -0.992 14.624 1.00 0.00 84 VAL A CA 20
ATOM 29503 C C . VAL A 1 90 ? 7.805 -2.293 14.676 1.00 0.00 84 VAL A C 20
ATOM 29504 O O . VAL A 1 90 ? 7.680 -3.143 13.794 1.00 0.00 84 VAL A O 20
ATOM 29517 N N . GLU A 1 91 ? 8.619 -2.444 15.716 1.00 0.00 85 GLU A N 20
ATOM 29518 C CA . GLU A 1 91 ? 9.355 -3.682 15.939 1.00 0.00 85 GLU A CA 20
ATOM 29519 C C . GLU A 1 91 ? 8.417 -4.881 15.979 1.00 0.00 85 GLU A C 20
ATOM 29520 O O . GLU A 1 91 ? 8.670 -5.902 15.339 1.00 0.00 85 GLU A O 20
ATOM 29532 N N . THR A 1 92 ? 7.332 -4.752 16.736 1.00 0.00 86 THR A N 20
ATOM 29533 C CA . THR A 1 92 ? 6.332 -5.809 16.828 1.00 0.00 86 THR A CA 20
ATOM 29534 C C . THR A 1 92 ? 5.794 -6.180 15.451 1.00 0.00 86 THR A C 20
ATOM 29535 O O . THR A 1 92 ? 5.576 -7.355 15.155 1.00 0.00 86 THR A O 20
ATOM 29546 N N . HIS A 1 93 ? 5.582 -5.171 14.613 1.00 0.00 87 HIS A N 20
ATOM 29547 C CA . HIS A 1 93 ? 5.028 -5.385 13.282 1.00 0.00 87 HIS A CA 20
ATOM 29548 C C . HIS A 1 93 ? 6.118 -5.347 12.219 1.00 0.00 87 HIS A C 20
ATOM 29549 O O . HIS A 1 93 ? 5.865 -4.990 11.068 1.00 0.00 87 HIS A O 20
ATOM 29562 N N . LEU A 1 94 ? 7.332 -5.719 12.610 1.00 0.00 88 LEU A N 20
ATOM 29563 C CA . LEU A 1 94 ? 8.461 -5.745 11.687 1.00 0.00 88 LEU A CA 20
ATOM 29564 C C . LEU A 1 94 ? 9.200 -7.075 11.757 1.00 0.00 88 LEU A C 20
ATOM 29565 O O . LEU A 1 94 ? 8.767 -8.033 11.179 1.00 0.00 88 LEU A O 20
#